Protein 7TBW (pdb70)

Sequence (1928 aa):
CWPQLRLLLWKNLTFRRRQTCQLLLEVAWPLFIFLILISVRLSYPPYEQHECHFPNKAMPSAGTLPWVQGIICNANNPCFRYPTPGEAPGVVGNFNKSIVARLFSDARRLLLYSQKDTSMKDMRKVLRTLQQIKKSSSKSEEMIQLGDQEVSELCGLPREKLAAAERVLRSNMDILKPILRTLNSTSPFPSKELAEATKTLLHSLGTLAQELFSMRSWSDMRQEVMFLTSSTQIYQAVSRIVCGHTPYCNDLMKNLESSPLSRIIWKALKPLLVGKILYTPDTPATRQVMAEVNKTFQELAVFHDLEGMWEELSPKIWTFMENSQEMDLVRMLLDSRDNDHFWEQQLDGLDWTAQDIVAFLAKHPVYTWREAFNETNQAIRTISRFMECVNLNKLEPIATEVWLINKSMELLDERKFWAGIVFTGITPGSIELPHHVKYKIRMDIDNVERTNKIKDGYWDPGPRADPFEDMRYVWGGFAYLQDVVEQAIIRVLTGTEKKTGVYMQQMPYPCYVDDIFLRVMSRSMPLFMTLAWIYSVAVIIKGIVYEKEARLKETMRIMGLDNSILWFSWFISSLIPLLVSAGLLVVILKLGNLLPYSDPSVVFVFLSVFAVVTILQCFLISTLFSRANLAAACGGIIYFTLYLPYVLCVAWRDYVGFTLKIFASLLSPVAFGFGCEYFALFEEQGIGVQWDNLFESPVEEDGFNLTTSVSMMLFDTFLYGVMTWYIEAVFPGQYGIPRPWYFPCEPTHLKLGVSIQNLVKVYRDGMKVAVDGLALNFYEGQITSFLGHNGAGKTTTMSILTGLFPPTSGTAYILGKDIRSEMSTIRQNLGVCPQHNVLFDMLTVEEHIWFYARLKGLSEKHVKAEMEQMALDVGLPSSKLKSKTSQLSGGMQRKLSVALAFVGGSKVVILDQPTAGVDPYSRRGIWELLLKYRQGRTIILSTHHMDEADVLGDRIAIISHGKLCCVGSSLFLKNQLGTGYYLTLVKSAISNLIRKHVSEARLVEDIGHELTYVLPAFVELFHEIDDRISSYGISETTLEEIFLKVAEESGKGSYQVKGWKLTQQQFVALLWKRLLIARRSRKGFFAQIVLPAVFVCIALVFSLIVPPFGKYPSLELQPWMYNEQYTFVSNDAPEDTGTLELLNALTKDPGFGTRCMEGNPIPDTPCQAGEEEWTTAPVPQTIMDLFQNGNWTMQNPSPACQCSKMLPVCPPGAGGLPPPQRKQNTADILQDLTGRNISDYLVKTYVQIIAKSLKNKIWVNEFRYGGFSLGVSNPSQEVNDAIKQMKKHLKLAKDSSADRFLNSLGRFMTGLDTKNNVKVWFNNKGWHAISSFLNVINNAILRANLQKGENPSHYGITAFNHPLNLTKQQLSEVALMTTSVDVLVSICVIFAMSFVPASFVVFLIQERVSKAKHLQFISGVKPVIYWLSNFVWDMCNYVVPATLVIIIFICFQQKSYVSSTNLPVLALLLLLYGWSITPLMYPASFVFKIPSTAYVVLTSVNLFIGINGSVATFVLELFTDNKLNNINDILKSVFLIFPHFCLGRGLIDMVKNQAMADALERVSPLSWDLVGRNLFAMAVEGVVFFLITVLIQYRFFIDEDEDVRRERQRILDGGGQNDILEIKELTKIYRRKRKPAVDRICVGIPPGECFGLLGVNGAGKSSTFKMLTGDTTVTRGDAFLNKNSILSNIHEVHQNMGYCPQFDAITELLTGREHVEFFALLRGVPEKEVGKVGEWAIRKLGLVKYGEKYAGNYSGGNKRKLSTAMALIGGPPVVFLDQPTTGMDPKARRFLWNCALSVVKEGRSVVLTSHSMEECEALCTRMAIMVNGRFRCLGSVQHLKNRFGDGYTIVVRIDLKPVQDFFGLAFPGSVLKEKHRNMLQYQLPSSLSSLARIFSILSQSKKRLHIEDYSVSQTTLDQVFVNFAKDQ

Secondary structure (DSSP, 8-state):
-HHHHHHHHHHHHHHHHH-HHHHHHHHHHHHHHHHHHHHHHHTSPPEE------PEEEPGGG-HHHHHHHHHHTSS----SS--GGGSSS-----SSSHHHHHHHHHHHHHHHHHT--HHHHHHHHHHHHHHHT-----HHHHHHHHHHT-SSSSHHHHHHHHHHHS-THHHHTTHHHHTTTTTTSTTTT-SHHHHHHHHHHHHHHHHHHHHHH--SHHHHHHHHHHH---THHHHHHHHHHS---HHHHHHHHHHHT-SS-HHHHHHHHHHHT---B-SS--HHHHHHHHHHHHHHHTTGGGTTHHHHHTTHHHHHHHHTTS-HHHHHHHHHHSSSSHHHHHHHHHTT-SS-HHHHHHHH-------HHHHHHHHHHHHHHHHHHTSS------B--SSHHHHHHHHHHHHHTT----EEE---SSSSS----SEEEEEEE--TTTS--SS-SS-SS--S-----TTTT-HHHHSSHHHHHHHHHHHHHHHHT--S---EEEEEEPP--S-EE-HHHHHHHHHHHHHTTHHHHHHHHHHHHHHHHHHHTTHHHHHHHHT--HHHHHHHHHHHHHHHHHHHHHHHHHHHHHTTSSSSS-HHHHHHHHHHHHHHHHHHHHHHHTT-S-HHHHHHHHHHHHHHTTHHHHHHHHH-SS--HHHHHHHTTSSSHHHHHHHHHHHHHHHTT---SSSSTT---SS-SS--HHHHHHHHHHHHHHHHHHHHHHHHH---SS-----TT-----SSS---EEEEEEEB--TTT----B-----EE-TT--EEEEE-TTSSSHHHHHHHTTSS--SEEEEEETTEETTT-HHHHHTTEEEE-SS----SSSBHHHHHHHHHHTTT--HHHHHHHHHHHHHHHT--SSSTTSBGGGS-HHHHHHHHHHHTTSS--SEEEEESS-SS--HHHHHHHHHHHHHT-SSS-EEEE-S-HHHHHHT-SSEEEEETTEEEEEE-HHHHHHHS---EEEE----HHHHHHHHHSS--EEEE-SSS--EEEE--HHHHHHHHHH------EEE--HHHHHHHHHHT----S----THHHHHHHHHHHHHHHHHHHHS-HHHHIIIIIHHHHHHHHHHHHTT-PPP-S----EE--STTSSS-EEEEEE-S--SSSSHHHHHHHSSTT-SSSSSSSS--STT-PPP------EEPPP-S-SHHHHTT----SSS-S--------S----S-SS-SPPEEEE-SSS-EEEE-TT--HHHHHHHHHHHHHHHHHHTT--------EEEEEEE---HHHHHHHHHHHHHTTT----TTTHHHHHHHHHHHHTT--SEEEEEEE-TTSTTHHHHHHHHHHHHHHHHH--S-S-SSS-EEEEEE----SS-S-SHHHHHHHHHHHHHHHHHHHHHHHHTGGGHHHHHHHHHSSSHHHHHHHTT--HHHHHHHHHHHHHHHHHHHHHHHHHHHHHTT-TTTSSTTTHHHHHHHHHHHHHHHHHHHSTTTTT-S-HHHHHHHHHHHHHHHHHHHHHHHHHHHSS--STHHHHHHHHHHHHTTSHHHHHHHHHHHHHHHHHHHHHHH---TTSIIIIIHHHHHHHHHHHHHHHHHHHHHTTTT----HHHHHHHHHHHHS--SS-SEEEEEEEB--TTT-S-SB----EEE-TTSEEEEEE-TTSSHHHHHHHHHTSS---EEEEEESS--TTT-HHHHHTT-EEE-SS----TTSBHHHHHHHHHHHHT--GGGHHHHHHHHHHTT--SSSTTSBGGG--HHHHHHHHHHHHTSS--SEEEEES--SS--HHHHHHHHHHHHHHHHTT-EEEEE-S-HHHHHHT-SEEEEEETTEES--EEHHHHHHHS--S-EEEEE---HHHHHHHHHH-S---EES--SSEEEEE-TTS-S-HHHHHHHHHHTTTTS---EEEEESS-HHHHHHHHHHH-

Structure (mmCIF, N/CA/C/O backbone):
data_7TBW
#
_entry.id   7TBW
#
_cell.length_a   1.00
_cell.length_b   1.00
_cell.length_c   1.00
_cell.angle_alpha   90.00
_cell.angle_beta   90.00
_cell.angle_gamma   90.00
#
_symmetry.space_group_name_H-M   'P 1'
#
loop_
_entity.id
_entity.type
_entity.pdbx_description
1 polymer 'ATP-binding cassette, sub-family A (ABC1), member 1'
2 branched 2-acetamido-2-deoxy-beta-D-glucopyranose-(1-4)-2-acetamido-2-deoxy-beta-D-glucopyranose
3 branched beta-D-mannopyranose-(1-3)-[beta-D-mannopyranose-(1-6)]beta-D-mannopyranose-(1-4)-2-acetamido-2-deoxy-beta-D-glucopyranose-(1-4)-2-acetamido-2-deoxy-beta-D-glucopyranose
4 non-polymer CHOLESTEROL
5 non-polymer "ADENOSINE-5'-TRIPHOSPHATE"
6 non-polymer 'MAGNESIUM ION'
7 non-polymer 2-acetamido-2-deoxy-beta-D-glucopyranose
#
loop_
_atom_site.group_PDB
_atom_site.id
_atom_site.type_symbol
_atom_site.label_atom_id
_atom_site.label_alt_id
_atom_site.label_comp_id
_atom_site.label_asym_id
_atom_site.label_entity_id
_atom_site.label_seq_id
_atom_site.pdbx_PDB_ins_code
_atom_site.Cartn_x
_atom_site.Cartn_y
_atom_site.Cartn_z
_atom_site.occupancy
_atom_site.B_iso_or_equiv
_atom_site.auth_seq_id
_atom_site.auth_comp_id
_atom_site.auth_asym_id
_atom_site.auth_atom_id
_atom_site.pdbx_PDB_model_num
ATOM 1 N N . CYS A 1 3 ? 107.746 140.728 173.382 1.00 63.65 3 CYS A N 1
ATOM 2 C CA . CYS A 1 3 ? 108.829 140.427 172.453 1.00 63.65 3 CYS A CA 1
ATOM 3 C C . CYS A 1 3 ? 109.476 141.707 171.935 1.00 63.65 3 CYS A C 1
ATOM 4 O O . CYS A 1 3 ? 110.612 141.695 171.461 1.00 63.65 3 CYS A O 1
ATOM 7 N N . TRP A 1 4 ? 108.741 142.811 172.031 1.00 65.15 4 TRP A N 1
ATOM 8 C CA . TRP A 1 4 ? 109.209 144.117 171.580 1.00 65.15 4 TRP A CA 1
ATOM 9 C C . TRP A 1 4 ? 110.393 144.641 172.394 1.00 65.15 4 TRP A C 1
ATOM 10 O O . TRP A 1 4 ? 111.347 145.159 171.799 1.00 65.15 4 TRP A O 1
ATOM 21 N N . PRO A 1 5 ? 110.385 144.555 173.735 1.00 60.21 5 PRO A N 1
ATOM 22 C CA . PRO A 1 5 ? 111.541 145.083 174.484 1.00 60.21 5 PRO A CA 1
ATOM 23 C C . PRO A 1 5 ? 112.849 144.382 174.162 1.00 60.21 5 PRO A C 1
ATOM 24 O O . PRO A 1 5 ? 113.872 145.053 173.981 1.00 60.21 5 PRO A O 1
ATOM 28 N N . GLN A 1 6 ? 112.849 143.049 174.076 1.00 52.63 6 GLN A N 1
ATOM 29 C CA . GLN A 1 6 ? 114.086 142.334 173.773 1.00 52.63 6 GLN A CA 1
ATOM 30 C C . GLN A 1 6 ? 114.567 142.634 172.358 1.00 52.63 6 GLN A C 1
ATOM 31 O O . GLN A 1 6 ? 115.773 142.788 172.124 1.00 52.63 6 GLN A O 1
ATOM 37 N N . LEU A 1 7 ? 113.639 142.728 171.402 1.00 52.08 7 LEU A N 1
ATOM 38 C CA . LEU A 1 7 ? 114.020 143.068 170.035 1.00 52.08 7 LEU A CA 1
ATOM 39 C C . LEU A 1 7 ? 114.605 144.471 169.952 1.00 52.08 7 LEU A C 1
ATOM 40 O O . LEU A 1 7 ? 115.614 144.681 169.268 1.00 52.08 7 LEU A O 1
ATOM 45 N N . ARG A 1 8 ? 113.999 145.437 170.646 1.00 56.76 8 ARG A N 1
ATOM 46 C CA . ARG A 1 8 ? 114.537 146.793 170.646 1.00 56.76 8 ARG A CA 1
ATOM 47 C C . ARG A 1 8 ? 115.889 146.849 171.345 1.00 56.76 8 ARG A C 1
ATOM 48 O O . ARG A 1 8 ? 116.774 147.608 170.937 1.00 56.76 8 ARG A O 1
ATOM 56 N N . LEU A 1 9 ? 116.075 146.039 172.391 1.00 51.06 9 LEU A N 1
ATOM 57 C CA . LEU A 1 9 ? 117.366 145.986 173.067 1.00 51.06 9 LEU A CA 1
ATOM 58 C C . LEU A 1 9 ? 118.445 145.427 172.148 1.00 51.06 9 LEU A C 1
ATOM 59 O O . LEU A 1 9 ? 119.567 145.948 172.100 1.00 51.06 9 LEU A O 1
ATOM 64 N N . LEU A 1 10 ? 118.123 144.366 171.405 1.00 48.02 10 LEU A N 1
ATOM 65 C CA . LEU A 1 10 ? 119.090 143.806 170.466 1.00 48.02 10 LEU A CA 1
ATOM 66 C C . LEU A 1 10 ? 119.388 144.781 169.331 1.00 48.02 10 LEU A C 1
ATOM 67 O O . LEU A 1 10 ? 120.533 144.881 168.874 1.00 48.02 10 LEU A O 1
ATOM 72 N N . LEU A 1 11 ? 118.372 145.515 168.869 1.00 48.51 11 LEU A N 1
ATOM 73 C CA . LEU A 1 11 ? 118.605 146.525 167.841 1.00 48.51 11 LEU A CA 1
ATOM 74 C C . LEU A 1 11 ? 119.488 147.651 168.365 1.00 48.51 11 LEU A C 1
ATOM 75 O O . LEU A 1 11 ? 120.346 148.162 167.638 1.00 48.51 11 LEU A O 1
ATOM 80 N N . TRP A 1 12 ? 119.299 148.044 169.627 1.00 49.89 12 TRP A N 1
ATOM 81 C CA . TRP A 1 12 ? 120.170 149.048 170.229 1.00 49.89 12 TRP A CA 1
ATOM 82 C C . TRP A 1 12 ? 121.600 148.536 170.342 1.00 49.89 12 TRP A C 1
ATOM 83 O O . TRP A 1 12 ? 122.556 149.286 170.114 1.00 49.89 12 TRP A O 1
ATOM 94 N N . LYS A 1 13 ? 121.764 147.261 170.702 1.00 49.22 13 LYS A N 1
ATOM 95 C CA . LYS A 1 13 ? 123.102 146.683 170.773 1.00 49.22 13 LYS A CA 1
ATOM 96 C C . LYS A 1 13 ? 123.773 146.679 169.405 1.00 49.22 13 LYS A C 1
ATOM 97 O O . LYS A 1 13 ? 124.958 147.012 169.284 1.00 49.22 13 LYS A O 1
ATOM 103 N N . ASN A 1 14 ? 123.027 146.311 168.360 1.00 48.62 14 ASN A N 1
ATOM 104 C CA . ASN A 1 14 ? 123.588 146.325 167.011 1.00 48.62 14 ASN A CA 1
ATOM 105 C C . ASN A 1 14 ? 123.926 147.744 166.565 1.00 48.62 14 ASN A C 1
ATOM 106 O O . ASN A 1 14 ? 124.951 147.968 165.908 1.00 48.62 14 ASN A O 1
ATOM 111 N N . LEU A 1 15 ? 123.081 148.716 166.918 1.00 49.01 15 LEU A N 1
ATOM 112 C CA . LEU A 1 15 ? 123.362 150.105 166.570 1.00 49.01 15 LEU A CA 1
ATOM 113 C C . LEU A 1 15 ? 124.619 150.603 167.271 1.00 49.01 15 LEU A C 1
ATOM 114 O O . LEU A 1 15 ? 125.436 151.308 166.670 1.00 49.01 15 LEU A O 1
ATOM 119 N N . THR A 1 16 ? 124.795 150.239 168.543 1.00 49.34 16 THR A N 1
ATOM 120 C CA . THR A 1 16 ? 126.011 150.619 169.256 1.00 49.34 16 THR A CA 1
ATOM 121 C C . THR A 1 16 ? 127.237 149.948 168.648 1.00 49.34 16 THR A C 1
ATOM 122 O O . THR A 1 16 ? 128.297 150.574 168.523 1.00 49.34 16 THR A O 1
ATOM 126 N N . PHE A 1 17 ? 127.110 148.675 168.263 1.00 51.61 17 PHE A N 1
ATOM 127 C CA . PHE A 1 17 ? 128.216 147.981 167.611 1.00 51.61 17 PHE A CA 1
ATOM 128 C C . PHE A 1 17 ? 128.603 148.664 166.305 1.00 51.61 17 PHE A C 1
ATOM 129 O O . PHE A 1 17 ? 129.792 148.796 165.993 1.00 51.61 17 PHE A O 1
ATOM 137 N N . ARG A 1 18 ? 127.611 149.105 165.529 1.00 51.11 18 ARG A N 1
ATOM 138 C CA . ARG A 1 18 ? 127.909 149.787 164.274 1.00 51.11 18 ARG A CA 1
ATOM 139 C C . ARG A 1 18 ? 128.451 151.192 164.511 1.00 51.11 18 ARG A C 1
ATOM 140 O O . ARG A 1 18 ? 129.218 151.705 163.688 1.00 51.11 18 ARG A O 1
ATOM 148 N N . ARG A 1 19 ? 128.064 151.830 165.618 1.00 53.63 19 ARG A N 1
ATOM 149 C CA . ARG A 1 19 ? 128.611 153.143 165.942 1.00 53.63 19 ARG A CA 1
ATOM 150 C C . ARG A 1 19 ? 130.071 153.042 166.365 1.00 53.63 19 ARG A C 1
ATOM 151 O O . ARG A 1 19 ? 130.887 153.900 166.008 1.00 53.63 19 ARG A O 1
ATOM 159 N N . ARG A 1 20 ? 130.419 152.003 167.127 1.00 55.79 20 ARG A N 1
ATOM 160 C CA . ARG A 1 20 ? 131.804 151.822 167.547 1.00 55.79 20 ARG A CA 1
ATOM 161 C C . ARG A 1 20 ? 132.719 151.462 166.385 1.00 55.79 20 ARG A C 1
ATOM 162 O O . ARG A 1 20 ? 133.930 151.691 166.473 1.00 55.79 20 ARG A O 1
ATOM 170 N N . GLN A 1 21 ? 132.173 150.908 165.302 1.00 57.23 21 GLN A N 1
ATOM 171 C CA . GLN A 1 21 ? 132.939 150.561 164.105 1.00 57.23 21 GLN A CA 1
ATOM 172 C C . GLN A 1 21 ? 132.221 151.179 162.908 1.00 57.23 21 GLN A C 1
ATOM 173 O O . GLN A 1 21 ? 131.398 150.527 162.261 1.00 57.23 21 GLN A O 1
ATOM 179 N N . THR A 1 22 ? 132.541 152.441 162.615 1.00 54.41 22 THR A N 1
ATOM 180 C CA . THR A 1 22 ? 131.901 153.130 161.500 1.00 54.41 22 THR A CA 1
ATOM 181 C C . THR A 1 22 ? 132.590 152.836 160.174 1.00 54.41 22 THR A C 1
ATOM 182 O O . THR A 1 22 ? 131.938 152.865 159.124 1.00 54.41 22 THR A O 1
ATOM 186 N N . CYS A 1 23 ? 133.895 152.553 160.200 1.00 56.41 23 CYS A N 1
ATOM 187 C CA . CYS A 1 23 ? 134.610 152.249 158.964 1.00 56.41 23 CYS A CA 1
ATOM 188 C C . CYS A 1 23 ? 134.100 150.960 158.333 1.00 56.41 23 CYS A C 1
ATOM 189 O O . CYS A 1 23 ? 133.938 150.883 157.110 1.00 56.41 23 CYS A O 1
ATOM 192 N N . GLN A 1 24 ? 133.833 149.939 159.152 1.00 56.52 24 GLN A N 1
ATOM 193 C CA . GLN A 1 24 ? 133.316 148.682 158.621 1.00 56.52 24 GLN A CA 1
ATOM 194 C C . GLN A 1 24 ? 131.934 148.871 158.010 1.00 56.52 24 GLN A C 1
ATOM 195 O O . GLN A 1 24 ? 131.636 148.313 156.948 1.00 56.52 24 GLN A O 1
ATOM 201 N N . LEU A 1 25 ? 131.078 149.662 158.662 1.00 53.81 25 LEU A N 1
ATOM 202 C CA . LEU A 1 25 ? 129.753 149.930 158.111 1.00 53.81 25 LEU A CA 1
ATOM 203 C C . LEU A 1 25 ? 129.845 150.709 156.805 1.00 53.81 25 LEU A C 1
ATOM 204 O O . LEU A 1 25 ? 129.132 150.403 155.841 1.00 53.81 25 LEU A O 1
ATOM 209 N N . LEU A 1 26 ? 130.719 151.718 156.752 1.00 55.45 26 LEU A N 1
ATOM 210 C CA . LEU A 1 26 ? 130.889 152.481 155.521 1.00 55.45 26 LEU A CA 1
ATOM 211 C C . LEU A 1 26 ? 131.405 151.598 154.393 1.00 55.45 26 LEU A C 1
ATOM 212 O O . LEU A 1 26 ? 130.965 151.724 153.245 1.00 55.45 26 LEU A O 1
ATOM 217 N N . LEU A 1 27 ? 132.331 150.687 154.702 1.00 53.89 27 LEU A N 1
ATOM 218 C CA . LEU A 1 27 ? 132.837 149.776 153.681 1.00 53.89 27 LEU A CA 1
ATOM 219 C C . LEU A 1 27 ? 131.751 148.816 153.210 1.00 53.89 27 LEU A C 1
ATOM 220 O O . LEU A 1 27 ? 131.632 148.546 152.010 1.00 53.89 27 LEU A O 1
ATOM 225 N N . GLU A 1 28 ? 130.946 148.295 154.140 1.00 53.04 28 GLU A N 1
ATOM 226 C CA . GLU A 1 28 ? 129.866 147.392 153.759 1.00 53.04 28 GLU A CA 1
ATOM 227 C C . GLU A 1 28 ? 128.816 148.100 152.915 1.00 53.04 28 GLU A C 1
ATOM 228 O O . GLU A 1 28 ? 128.195 147.479 152.045 1.00 53.04 28 GLU A O 1
ATOM 234 N N . VAL A 1 29 ? 128.607 149.395 153.150 1.00 49.94 29 VAL A N 1
ATOM 235 C CA . VAL A 1 29 ? 127.638 150.141 152.354 1.00 49.94 29 VAL A CA 1
ATOM 236 C C . VAL A 1 29 ? 128.210 150.488 150.983 1.00 49.94 29 VAL A C 1
ATOM 237 O O . VAL A 1 29 ? 127.505 150.418 149.970 1.00 49.94 29 VAL A O 1
ATOM 241 N N . ALA A 1 30 ? 129.491 150.845 150.920 1.00 54.14 30 ALA A N 1
ATOM 242 C CA . ALA A 1 30 ? 130.098 151.337 149.690 1.00 54.14 30 ALA A CA 1
ATOM 243 C C . ALA A 1 30 ? 130.763 150.248 148.856 1.00 54.14 30 ALA A C 1
ATOM 244 O O . ALA A 1 30 ? 131.334 150.564 147.807 1.00 54.14 30 ALA A O 1
ATOM 246 N N . TRP A 1 31 ? 130.723 148.988 149.294 1.00 53.83 31 TRP A N 1
ATOM 247 C CA . TRP A 1 31 ? 131.273 147.913 148.470 1.00 53.83 31 TRP A CA 1
ATOM 248 C C . TRP A 1 31 ? 130.630 147.839 147.090 1.00 53.83 31 TRP A C 1
ATOM 249 O O . TRP A 1 31 ? 131.370 147.731 146.097 1.00 53.83 31 TRP A O 1
ATOM 260 N N . PRO A 1 32 ? 129.300 147.886 146.937 1.00 57.42 32 PRO A N 1
ATOM 261 C CA . PRO A 1 32 ? 128.748 148.002 145.578 1.00 57.42 32 PRO A CA 1
ATOM 262 C C . PRO A 1 32 ? 128.976 149.373 144.973 1.00 57.42 32 PRO A C 1
ATOM 263 O O . PRO A 1 32 ? 129.041 149.497 143.741 1.00 57.42 32 PRO A O 1
ATOM 267 N N . LEU A 1 33 ? 129.097 150.406 145.811 1.00 62.46 33 LEU A N 1
ATOM 268 C CA . LEU A 1 33 ? 129.274 151.761 145.306 1.00 62.46 33 LEU A CA 1
ATOM 269 C C . LEU A 1 33 ? 130.568 151.905 144.521 1.00 62.46 33 LEU A C 1
ATOM 270 O O . LEU A 1 33 ? 130.619 152.676 143.562 1.00 62.46 33 LEU A O 1
ATOM 275 N N . PHE A 1 34 ? 131.613 151.164 144.892 1.00 64.29 34 PHE A N 1
ATOM 276 C CA . PHE A 1 34 ? 132.875 151.243 144.163 1.00 64.29 34 PHE A CA 1
ATOM 277 C C . PHE A 1 34 ? 132.691 150.836 142.704 1.00 64.29 34 PHE A C 1
ATOM 278 O O . PHE A 1 34 ? 132.980 151.612 141.781 1.00 64.29 34 PHE A O 1
ATOM 286 N N . ILE A 1 35 ? 132.202 149.614 142.479 1.00 68.11 35 ILE A N 1
ATOM 287 C CA . ILE A 1 35 ? 132.025 149.130 141.115 1.00 68.11 35 ILE A CA 1
ATOM 288 C C . ILE A 1 35 ? 130.966 149.945 140.383 1.00 68.11 35 ILE A C 1
ATOM 289 O O . ILE A 1 35 ? 131.073 150.157 139.170 1.00 68.11 35 ILE A O 1
ATOM 294 N N . PHE A 1 36 ? 129.954 150.456 141.092 1.00 68.09 36 PHE A N 1
ATOM 295 C CA . PHE A 1 36 ? 128.922 151.223 140.400 1.00 68.09 36 PHE A CA 1
ATOM 296 C C . PHE A 1 36 ? 129.433 152.598 139.976 1.00 68.09 36 PHE A C 1
ATOM 297 O O . PHE A 1 36 ? 129.080 153.088 138.897 1.00 68.09 36 PHE A O 1
ATOM 305 N N . LEU A 1 37 ? 130.276 153.230 140.797 1.00 67.17 37 LEU A N 1
ATOM 306 C CA . LEU A 1 37 ? 130.909 154.475 140.378 1.00 67.17 37 LEU A CA 1
ATOM 307 C C . LEU A 1 37 ? 131.878 154.239 139.229 1.00 67.17 37 LEU A C 1
ATOM 308 O O . LEU A 1 37 ? 131.961 155.057 138.308 1.00 67.17 37 LEU A O 1
ATOM 313 N N . ILE A 1 38 ? 132.612 153.124 139.256 1.00 69.51 38 ILE A N 1
ATOM 314 C CA . ILE A 1 38 ? 133.476 152.794 138.123 1.00 69.51 38 ILE A CA 1
ATOM 315 C C . ILE A 1 38 ? 132.645 152.624 136.854 1.00 69.51 38 ILE A C 1
ATOM 316 O O . ILE A 1 38 ? 133.029 153.086 135.770 1.00 69.51 38 ILE A O 1
ATOM 321 N N . LEU A 1 39 ? 131.481 151.982 136.978 1.00 69.21 39 LEU A N 1
ATOM 322 C CA . LEU A 1 39 ? 130.621 151.750 135.823 1.00 69.21 39 LEU A CA 1
ATOM 323 C C . LEU A 1 39 ? 130.062 153.059 135.277 1.00 69.21 39 LEU A C 1
ATOM 324 O O . LEU A 1 39 ? 130.066 153.287 134.062 1.00 69.21 39 LEU A O 1
ATOM 329 N N . ILE A 1 40 ? 129.583 153.942 136.157 1.00 67.31 40 ILE A N 1
ATOM 330 C CA . ILE A 1 40 ? 129.048 155.210 135.668 1.00 67.31 40 ILE A CA 1
ATOM 331 C C . ILE A 1 40 ? 130.167 156.096 135.130 1.00 67.31 40 ILE A C 1
ATOM 332 O O . ILE A 1 40 ? 129.938 156.917 134.233 1.00 67.31 40 ILE A O 1
ATOM 337 N N . SER A 1 41 ? 131.393 155.933 135.634 1.00 71.65 41 SER A N 1
ATOM 338 C CA . SER A 1 41 ? 132.511 156.716 135.121 1.00 71.65 41 SER A CA 1
ATOM 339 C C . SER A 1 41 ? 132.901 156.267 133.720 1.00 71.65 41 SER A C 1
ATOM 340 O O . SER A 1 41 ? 133.145 157.102 132.842 1.00 71.65 41 SER A O 1
ATOM 343 N N . VAL A 1 42 ? 132.967 154.953 133.488 1.00 74.00 42 VAL A N 1
ATOM 344 C CA . VAL A 1 42 ? 133.258 154.477 132.140 1.00 74.00 42 VAL A CA 1
ATOM 345 C C . VAL A 1 42 ? 132.064 154.707 131.217 1.00 74.00 42 VAL A C 1
ATOM 346 O O . VAL A 1 42 ? 132.231 154.773 129.993 1.00 74.00 42 VAL A O 1
ATOM 350 N N . ARG A 1 43 ? 130.861 154.865 131.776 1.00 74.30 43 ARG A N 1
ATOM 351 C CA . ARG A 1 43 ? 129.702 155.213 130.960 1.00 74.30 43 ARG A CA 1
ATOM 352 C C . ARG A 1 43 ? 129.740 156.678 130.542 1.00 74.30 43 ARG A C 1
ATOM 353 O O . ARG A 1 43 ? 129.313 157.024 129.433 1.00 74.30 43 ARG A O 1
ATOM 361 N N . LEU A 1 44 ? 130.250 157.555 131.413 1.00 76.76 44 LEU A N 1
ATOM 362 C CA . LEU A 1 44 ? 130.347 158.970 131.067 1.00 76.76 44 LEU A CA 1
ATOM 363 C C . LEU A 1 44 ? 131.270 159.197 129.876 1.00 76.76 44 LEU A C 1
ATOM 364 O O . LEU A 1 44 ? 131.122 160.192 129.158 1.00 76.76 44 LEU A O 1
ATOM 369 N N . SER A 1 45 ? 132.223 158.294 129.651 1.00 80.06 45 SER A N 1
ATOM 370 C CA . SER A 1 45 ? 133.108 158.384 128.497 1.00 80.06 45 SER A CA 1
ATOM 371 C C . SER A 1 45 ? 132.494 157.798 127.233 1.00 80.06 45 SER A C 1
ATOM 372 O O . SER A 1 45 ? 133.129 157.851 126.174 1.00 80.06 45 SER A O 1
ATOM 375 N N . TYR A 1 46 ? 131.285 157.245 127.313 1.00 83.68 46 TYR A N 1
ATOM 376 C CA . TYR A 1 46 ? 130.598 156.669 126.157 1.00 83.68 46 TYR A CA 1
ATOM 377 C C . TYR A 1 46 ? 129.128 157.051 126.215 1.00 83.68 46 TYR A C 1
ATOM 378 O O . TYR A 1 46 ? 128.277 156.263 126.648 1.00 83.68 46 TYR A O 1
ATOM 387 N N . PRO A 1 47 ? 128.789 158.263 125.786 1.00 81.18 47 PRO A N 1
ATOM 388 C CA . PRO A 1 47 ? 127.385 158.684 125.778 1.00 81.18 47 PRO A CA 1
ATOM 389 C C . PRO A 1 47 ? 126.622 157.997 124.662 1.00 81.18 47 PRO A C 1
ATOM 390 O O . PRO A 1 47 ? 127.230 157.483 123.710 1.00 81.18 47 PRO A O 1
ATOM 394 N N . PRO A 1 48 ? 125.292 157.952 124.745 1.00 75.06 48 PRO A N 1
ATOM 395 C CA . PRO A 1 48 ? 124.502 157.340 123.665 1.00 75.06 48 PRO A CA 1
ATOM 396 C C . PRO A 1 48 ? 124.702 158.080 122.351 1.00 75.06 48 PRO A C 1
ATOM 397 O O . PRO A 1 48 ? 124.359 159.257 122.220 1.00 75.06 48 PRO A O 1
ATOM 401 N N . TYR A 1 49 ? 125.267 157.376 121.373 1.00 74.97 49 TYR A N 1
ATOM 402 C CA . TYR A 1 49 ? 125.563 157.976 120.079 1.00 74.97 49 TYR A CA 1
ATOM 403 C C . TYR A 1 49 ? 124.272 158.221 119.307 1.00 74.97 49 TYR A C 1
ATOM 404 O O . TYR A 1 49 ? 123.507 157.286 119.046 1.00 74.97 49 TYR A O 1
ATOM 413 N N . GLU A 1 50 ? 124.029 159.479 118.944 1.00 75.56 50 GLU A N 1
ATOM 414 C CA . GLU A 1 50 ? 122.852 159.862 118.166 1.00 75.56 50 GLU A CA 1
ATOM 415 C C . GLU A 1 50 ? 123.175 159.649 116.692 1.00 75.56 50 GLU A C 1
ATOM 416 O O . GLU A 1 50 ? 123.828 160.482 116.059 1.00 75.56 50 GLU A O 1
ATOM 422 N N . GLN A 1 51 ? 122.725 158.523 116.144 1.00 70.34 51 GLN A N 1
ATOM 423 C CA . GLN A 1 51 ? 122.947 158.230 114.736 1.00 70.34 51 GLN A CA 1
ATOM 424 C C . GLN A 1 51 ? 121.834 158.847 113.900 1.00 70.34 51 GLN A C 1
ATOM 425 O O . GLN A 1 51 ? 120.651 158.719 114.231 1.00 70.34 51 GLN A O 1
ATOM 431 N N . HIS A 1 52 ? 122.216 159.517 112.818 1.00 71.58 52 HIS A N 1
ATOM 432 C CA . HIS A 1 52 ? 121.26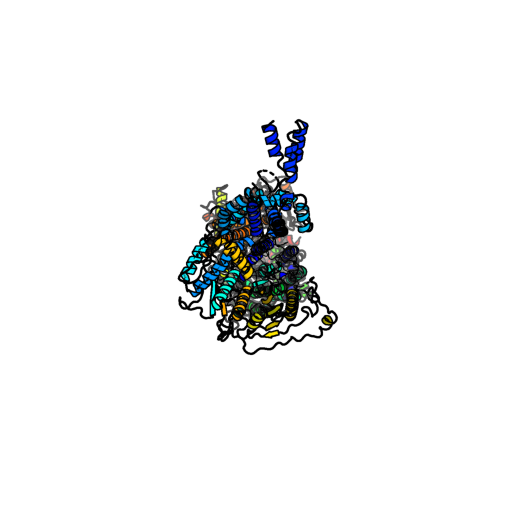1 160.205 111.967 1.00 71.58 52 HIS A CA 1
ATOM 433 C C . HIS A 1 52 ? 120.446 159.210 111.146 1.00 71.58 52 HIS A C 1
ATOM 434 O O . HIS A 1 52 ? 120.828 158.051 110.960 1.00 71.58 52 HIS A O 1
ATOM 441 N N . GLU A 1 53 ? 119.305 159.683 110.652 1.00 70.31 53 GLU A N 1
ATOM 442 C CA . GLU A 1 53 ? 118.452 158.893 109.768 1.00 70.31 53 GLU A CA 1
ATOM 443 C C . GLU A 1 53 ? 119.107 158.856 108.394 1.00 70.31 53 GLU A C 1
ATOM 444 O O . GLU A 1 53 ? 119.058 159.831 107.640 1.00 70.31 53 GLU A O 1
ATOM 450 N N . CYS A 1 54 ? 119.727 157.727 108.063 1.00 64.68 54 CYS A N 1
ATOM 451 C CA . CYS A 1 54 ? 120.459 157.576 106.816 1.00 64.68 54 CYS A CA 1
ATOM 452 C C . CYS A 1 54 ? 119.903 156.405 106.018 1.00 64.68 54 CYS A C 1
ATOM 453 O O . CYS A 1 54 ? 119.359 155.449 106.578 1.00 64.68 54 CYS A O 1
ATOM 456 N N . HIS A 1 55 ? 120.048 156.492 104.700 1.00 55.60 55 HIS A N 1
ATOM 457 C CA . HIS A 1 55 ? 119.570 155.478 103.774 1.00 55.60 55 HIS A CA 1
ATOM 458 C C . HIS A 1 55 ? 120.748 154.702 103.198 1.00 55.60 55 HIS A C 1
ATOM 459 O O . HIS A 1 55 ? 121.915 155.054 103.391 1.00 55.60 55 HIS A O 1
ATOM 466 N N . PHE A 1 56 ? 120.426 153.629 102.480 1.00 43.11 56 PHE A N 1
ATOM 467 C CA . PHE A 1 56 ? 121.438 152.756 101.913 1.00 43.11 56 PHE A CA 1
ATOM 468 C C . PHE A 1 56 ? 121.290 152.674 100.398 1.00 43.11 56 PHE A C 1
ATOM 469 O O . PHE A 1 56 ? 120.172 152.725 99.875 1.00 43.11 56 PHE A O 1
ATOM 477 N N . PRO A 1 57 ? 122.397 152.558 99.669 1.00 42.03 57 PRO A N 1
ATOM 478 C CA . PRO A 1 57 ? 122.313 152.415 98.211 1.00 42.03 57 PRO A CA 1
ATOM 479 C C . PRO A 1 57 ? 121.701 151.078 97.821 1.00 42.03 57 PRO A C 1
ATOM 480 O O . PRO A 1 57 ? 121.488 150.186 98.644 1.00 42.03 57 PRO A O 1
ATOM 484 N N . ASN A 1 58 ? 121.420 150.947 96.528 1.00 46.13 58 ASN A N 1
ATOM 485 C CA . ASN A 1 58 ? 120.778 149.760 95.979 1.00 46.13 58 ASN A CA 1
ATOM 486 C C . ASN A 1 58 ? 121.825 148.876 95.310 1.00 46.13 58 ASN A C 1
ATOM 487 O O . ASN A 1 58 ? 122.560 149.333 94.429 1.00 46.13 58 ASN A O 1
ATOM 492 N N . LYS A 1 59 ? 121.889 147.617 95.734 1.00 45.74 59 LYS A N 1
ATOM 493 C CA . LYS A 1 59 ? 122.778 146.643 95.117 1.00 45.74 59 LYS A CA 1
ATOM 494 C C . LYS A 1 59 ? 122.150 146.111 93.835 1.00 45.74 59 LYS A C 1
ATOM 495 O O . LYS A 1 59 ? 120.968 145.754 93.814 1.00 45.74 59 LYS A O 1
ATOM 501 N N . ALA A 1 60 ? 122.942 146.058 92.769 1.00 42.72 60 ALA A N 1
ATOM 502 C CA . ALA A 1 60 ? 122.475 145.548 91.489 1.00 42.72 60 ALA A CA 1
ATOM 503 C C . ALA A 1 60 ? 122.804 144.067 91.358 1.00 42.72 60 ALA A C 1
ATOM 504 O O . ALA A 1 60 ? 123.902 143.627 91.711 1.00 42.72 60 ALA A O 1
ATOM 506 N N . MET A 1 61 ? 121.844 143.304 90.850 1.00 41.99 61 MET A N 1
ATOM 507 C CA . MET A 1 61 ? 121.994 141.870 90.664 1.00 41.99 61 MET A CA 1
ATOM 508 C C . MET A 1 61 ? 122.501 141.560 89.262 1.00 41.99 61 MET A C 1
ATOM 509 O O . MET A 1 61 ? 122.371 142.379 88.347 1.00 41.99 61 MET A O 1
ATOM 514 N N . PRO A 1 62 ? 123.099 140.382 89.063 1.00 43.30 62 PRO A N 1
ATOM 515 C CA . PRO A 1 62 ? 123.552 140.011 87.711 1.00 43.30 62 PRO A CA 1
ATOM 516 C C . PRO A 1 62 ? 122.431 139.941 86.688 1.00 43.30 62 PRO A C 1
ATOM 517 O O . PRO A 1 62 ? 122.709 140.014 85.485 1.00 43.30 62 PRO A O 1
ATOM 521 N N . SER A 1 63 ? 121.176 139.799 87.122 1.00 45.62 63 SER A N 1
ATOM 522 C CA . SER A 1 63 ? 120.066 139.782 86.175 1.00 45.62 63 SER A CA 1
ATOM 523 C C . SER A 1 63 ? 119.861 141.145 85.526 1.00 45.62 63 SER A C 1
ATOM 524 O O . SER A 1 63 ? 119.333 141.226 84.412 1.00 45.62 63 SER A O 1
ATOM 527 N N . ALA A 1 64 ? 120.266 142.218 86.201 1.00 47.51 64 ALA A N 1
ATOM 528 C CA . ALA A 1 64 ? 120.174 143.565 85.655 1.00 47.51 64 ALA A CA 1
ATOM 529 C C . ALA A 1 64 ? 121.420 143.975 84.881 1.00 47.51 64 ALA A C 1
ATOM 530 O O . ALA A 1 64 ? 121.468 145.094 84.361 1.00 47.51 64 ALA A O 1
ATOM 532 N N . GLY A 1 65 ? 122.421 143.103 84.794 1.00 50.09 65 GLY A N 1
ATOM 533 C CA . GLY A 1 65 ? 123.650 143.423 84.095 1.00 50.09 65 GLY A CA 1
ATOM 534 C C . GLY A 1 65 ? 124.882 143.156 84.934 1.00 50.09 65 GLY A C 1
ATOM 535 O O . GLY A 1 65 ? 124.881 143.402 86.144 1.00 50.09 65 GLY A O 1
ATOM 536 N N . THR A 1 66 ? 125.944 142.650 84.304 1.00 56.41 66 THR A N 1
ATOM 537 C CA . THR A 1 66 ? 127.166 142.352 85.045 1.00 56.41 66 THR A CA 1
ATOM 538 C C . THR A 1 66 ? 127.915 143.627 85.416 1.00 56.41 66 THR A C 1
ATOM 539 O O . THR A 1 66 ? 128.502 143.713 86.502 1.00 56.41 66 THR A O 1
ATOM 543 N N . LEU A 1 67 ? 127.912 144.623 84.530 1.00 57.13 67 LEU A N 1
ATOM 544 C CA . LEU A 1 67 ? 128.563 145.893 84.848 1.00 57.13 67 LEU A CA 1
ATOM 545 C C . LEU A 1 67 ? 127.906 146.605 86.025 1.00 57.13 67 LEU A C 1
ATOM 546 O O . LEU A 1 67 ? 128.630 146.996 86.959 1.00 57.13 67 LEU A O 1
ATOM 551 N N . PRO A 1 68 ? 126.582 146.810 86.063 1.00 49.10 68 PRO A N 1
ATOM 552 C CA . PRO A 1 68 ? 125.991 147.393 87.278 1.00 49.10 68 PRO A CA 1
ATOM 553 C C . PRO A 1 68 ? 126.134 146.496 88.490 1.00 49.10 68 PRO A C 1
ATOM 554 O O . PRO A 1 68 ? 126.191 147.000 89.616 1.00 49.10 68 PRO A O 1
ATOM 558 N N . TRP A 1 69 ? 126.216 145.178 88.293 1.00 46.69 69 TRP A N 1
ATOM 559 C CA . TRP A 1 69 ? 126.465 144.271 89.409 1.00 46.69 69 TRP A CA 1
ATOM 560 C C . TRP A 1 69 ? 127.818 144.555 90.051 1.00 46.69 69 TRP A C 1
ATOM 561 O O . TRP A 1 69 ? 127.920 144.712 91.274 1.00 46.69 69 TRP A O 1
ATOM 572 N N . VAL A 1 70 ? 128.871 144.633 89.234 1.00 49.63 70 VAL A N 1
ATOM 573 C CA . VAL A 1 70 ? 130.200 144.930 89.759 1.00 49.63 70 VAL A CA 1
ATOM 574 C C . VAL A 1 70 ? 130.240 146.333 90.354 1.00 49.63 70 VAL A C 1
ATOM 575 O O . VAL A 1 70 ? 130.899 146.571 91.375 1.00 49.63 70 VAL A O 1
ATOM 579 N N . GLN A 1 71 ? 129.531 147.282 89.736 1.00 53.82 71 GLN A N 1
ATOM 580 C CA . GLN A 1 71 ? 129.509 148.640 90.271 1.00 53.82 71 GLN A CA 1
ATOM 581 C C . GLN A 1 71 ? 128.850 148.682 91.645 1.00 53.82 71 GLN A C 1
ATOM 582 O O . GLN A 1 71 ? 129.341 149.358 92.554 1.00 53.82 71 GLN A O 1
ATOM 588 N N . GLY A 1 72 ? 127.742 147.959 91.819 1.00 51.56 72 GLY A N 1
ATOM 589 C CA . GLY A 1 72 ? 127.114 147.885 93.125 1.00 51.56 72 GLY A CA 1
ATOM 590 C C . GLY A 1 72 ? 127.952 147.140 94.142 1.00 51.56 72 GLY A C 1
ATOM 591 O O . GLY A 1 72 ? 127.912 147.456 95.335 1.00 51.56 72 GLY A O 1
ATOM 592 N N . ILE A 1 73 ? 128.716 146.142 93.693 1.00 49.96 73 ILE A N 1
ATOM 593 C CA . ILE A 1 73 ? 129.617 145.435 94.600 1.00 49.96 73 ILE A CA 1
ATOM 594 C C . ILE A 1 73 ? 130.705 146.371 95.109 1.00 49.96 73 ILE A C 1
ATOM 595 O O . ILE A 1 73 ? 131.024 146.386 96.305 1.00 49.96 73 ILE A O 1
ATOM 600 N N . ILE A 1 74 ? 131.282 147.176 94.217 1.00 55.36 74 ILE A N 1
ATOM 601 C CA . ILE A 1 74 ? 132.434 147.988 94.600 1.00 55.36 74 ILE A CA 1
ATOM 602 C C . ILE A 1 74 ? 132.002 149.246 95.348 1.00 55.36 74 ILE A C 1
ATOM 603 O O . ILE A 1 74 ? 132.595 149.600 96.374 1.00 55.36 74 ILE A O 1
ATOM 608 N N . CYS A 1 75 ? 130.974 149.940 94.858 1.00 58.28 75 CYS A N 1
ATOM 609 C CA . CYS A 1 75 ? 130.575 151.222 95.429 1.00 58.28 75 CYS A CA 1
ATOM 610 C C . CYS A 1 75 ? 130.044 151.083 96.850 1.00 58.28 75 CYS A C 1
ATOM 611 O O . CYS A 1 75 ? 130.652 151.590 97.798 1.00 58.28 75 CYS A O 1
ATOM 614 N N . ASN A 1 76 ? 128.915 150.401 97.009 1.00 52.88 76 ASN A N 1
ATOM 615 C CA . ASN A 1 76 ? 128.269 150.263 98.314 1.00 52.88 76 ASN A CA 1
ATOM 616 C C . ASN A 1 76 ? 128.668 148.947 98.978 1.00 52.88 76 ASN A C 1
ATOM 617 O O . ASN A 1 76 ? 127.854 148.053 99.208 1.00 52.88 76 ASN A O 1
ATOM 622 N N . ALA A 1 77 ? 129.958 148.843 99.289 1.00 55.26 77 ALA A N 1
ATOM 623 C CA . ALA A 1 77 ? 130.502 147.695 99.998 1.00 55.26 77 ALA A CA 1
ATOM 624 C C . ALA A 1 77 ? 130.661 147.946 101.490 1.00 55.26 77 ALA A C 1
ATOM 625 O O . ALA A 1 77 ? 131.087 147.043 102.216 1.00 55.26 77 ALA A O 1
ATOM 627 N N . ASN A 1 78 ? 130.330 149.148 101.965 1.00 63.41 78 ASN A N 1
ATOM 628 C CA . ASN A 1 78 ? 130.468 149.486 103.373 1.00 63.41 78 ASN A CA 1
ATOM 629 C C . ASN A 1 78 ? 129.229 150.144 103.964 1.00 63.41 78 ASN A C 1
ATOM 630 O O . ASN A 1 78 ? 129.251 150.501 105.148 1.00 63.41 78 ASN A O 1
ATOM 635 N N . ASN A 1 79 ? 128.154 150.307 103.184 1.00 59.29 79 ASN A N 1
ATOM 636 C CA . ASN A 1 79 ? 126.942 150.997 103.614 1.00 59.29 79 ASN A CA 1
ATOM 637 C C . ASN A 1 79 ? 127.291 152.382 104.147 1.00 59.29 79 ASN A C 1
ATOM 638 O O . ASN A 1 79 ? 127.247 152.610 105.363 1.00 59.29 79 ASN A O 1
ATOM 643 N N . PRO A 1 80 ? 127.648 153.325 103.272 1.00 66.04 80 PRO A N 1
ATOM 644 C CA . PRO A 1 80 ? 128.129 154.631 103.753 1.00 66.04 80 PRO A CA 1
ATOM 645 C C . PRO A 1 80 ? 127.084 155.444 104.496 1.00 66.04 80 PRO A C 1
ATOM 646 O O . PRO A 1 80 ? 127.458 156.372 105.225 1.00 66.04 80 PRO A O 1
ATOM 650 N N . CYS A 1 81 ? 125.795 155.132 104.338 1.00 70.13 81 CYS A N 1
ATOM 651 C CA . CYS A 1 81 ? 124.710 155.817 105.043 1.00 70.13 81 CYS A CA 1
ATOM 652 C C . CYS A 1 81 ? 124.735 157.319 104.739 1.00 70.13 81 CYS A C 1
ATOM 653 O O . CYS A 1 81 ? 125.000 158.164 105.597 1.00 70.13 81 CYS A O 1
ATOM 656 N N . PHE A 1 82 ? 124.450 157.623 103.471 1.00 71.21 82 PHE A N 1
ATOM 657 C CA . PHE A 1 82 ? 124.611 158.960 102.905 1.00 71.21 82 PHE A CA 1
ATOM 658 C C . PHE A 1 82 ? 123.753 160.031 103.575 1.00 71.21 82 PHE A C 1
ATOM 659 O O . PHE A 1 82 ? 123.793 161.195 103.164 1.00 71.21 82 PHE A O 1
ATOM 667 N N . ARG A 1 83 ? 122.960 159.652 104.579 1.00 71.82 83 ARG A N 1
ATOM 668 C CA . ARG A 1 83 ? 122.142 160.539 105.405 1.00 71.82 83 ARG A CA 1
ATOM 669 C C . ARG A 1 83 ? 120.959 161.135 104.651 1.00 71.82 83 ARG A C 1
ATOM 670 O O . ARG A 1 83 ? 120.165 161.868 105.254 1.00 71.82 83 ARG A O 1
ATOM 678 N N . TYR A 1 84 ? 120.802 160.845 103.362 1.00 72.24 84 TYR A N 1
ATOM 679 C CA . TYR A 1 84 ? 119.705 161.388 102.577 1.00 72.24 84 TYR A CA 1
ATOM 680 C C . TYR A 1 84 ? 119.262 160.340 101.570 1.00 72.24 84 TYR A C 1
ATOM 681 O O . TYR A 1 84 ? 120.075 159.509 101.148 1.00 72.24 84 TYR A O 1
ATOM 690 N N . PRO A 1 85 ? 117.987 160.341 101.179 1.00 62.73 85 PRO A N 1
ATOM 691 C CA . PRO A 1 85 ? 117.505 159.338 100.216 1.00 62.73 85 PRO A CA 1
ATOM 692 C C . PRO A 1 85 ? 118.230 159.450 98.884 1.00 62.73 85 PRO A C 1
ATOM 693 O O . PRO A 1 85 ? 118.151 160.469 98.194 1.00 62.73 85 PRO A O 1
ATOM 697 N N . THR A 1 86 ? 118.944 158.386 98.528 1.00 59.44 86 THR A N 1
ATOM 698 C CA . THR A 1 86 ? 119.652 158.353 97.261 1.00 59.44 86 THR A CA 1
ATOM 699 C C . THR A 1 86 ? 118.657 158.258 96.104 1.00 59.44 86 THR A C 1
ATOM 700 O O . THR A 1 86 ? 117.547 157.745 96.272 1.00 59.44 86 THR A O 1
ATOM 704 N N . PRO A 1 87 ? 119.027 158.753 94.920 1.00 56.75 87 PRO A N 1
ATOM 705 C CA . PRO A 1 87 ? 118.119 158.638 93.766 1.00 56.75 87 PRO A CA 1
ATOM 706 C C . PRO A 1 87 ? 117.831 157.203 93.361 1.00 56.75 87 PRO A C 1
ATOM 707 O O . PRO A 1 87 ? 116.864 156.968 92.626 1.00 56.75 87 PRO A O 1
ATOM 711 N N . GLY A 1 88 ? 118.635 156.237 93.810 1.00 55.27 88 GLY A N 1
ATOM 712 C CA . GLY A 1 88 ? 118.320 154.845 93.545 1.00 55.27 88 GLY A CA 1
ATOM 713 C C . GLY A 1 88 ? 117.041 154.391 94.219 1.00 55.27 88 GLY A C 1
ATOM 714 O O . GLY A 1 88 ? 116.380 153.463 93.747 1.00 55.27 88 GLY A O 1
ATOM 715 N N . GLU A 1 89 ? 116.674 155.036 95.328 1.00 54.64 89 GLU A N 1
ATOM 716 C CA . GLU A 1 89 ? 115.428 154.732 96.019 1.00 54.64 89 GLU A CA 1
ATOM 717 C C . GLU A 1 89 ? 114.213 155.373 95.363 1.00 54.64 89 GLU A C 1
ATOM 718 O O . GLU A 1 89 ? 113.083 155.055 95.749 1.00 54.64 89 GLU A O 1
ATOM 724 N N . ALA A 1 90 ? 114.415 156.261 94.393 1.00 55.28 90 ALA A N 1
ATOM 725 C CA . ALA A 1 90 ? 113.296 156.906 93.729 1.00 55.28 90 ALA A CA 1
ATOM 726 C C . ALA A 1 90 ? 112.561 155.907 92.835 1.00 55.28 90 ALA A C 1
ATOM 727 O O . ALA A 1 90 ? 113.176 155.002 92.265 1.00 55.28 90 ALA A O 1
ATOM 729 N N . PRO A 1 91 ? 111.240 156.049 92.701 1.00 52.29 91 PRO A N 1
ATOM 730 C CA . PRO A 1 91 ? 110.494 155.106 91.853 1.00 52.29 91 PRO A CA 1
ATOM 731 C C . PRO A 1 91 ? 110.816 155.239 90.375 1.00 52.29 91 PRO A C 1
ATOM 732 O O . PRO A 1 91 ? 110.762 154.237 89.651 1.00 52.29 91 PRO A O 1
ATOM 736 N N . GLY A 1 92 ? 111.148 156.438 89.904 1.00 56.50 92 GLY A N 1
ATOM 737 C CA . GLY A 1 92 ? 111.435 156.642 88.497 1.00 56.50 92 GLY A CA 1
ATOM 738 C C . GLY A 1 92 ? 112.818 156.188 88.077 1.00 56.50 92 GLY A C 1
ATOM 739 O O . GLY A 1 92 ? 112.955 155.274 87.258 1.00 56.50 92 GLY A O 1
ATOM 740 N N . VAL A 1 93 ? 113.849 156.816 88.631 1.00 59.58 93 VAL A N 1
ATOM 741 C CA . VAL A 1 93 ? 115.232 156.504 88.287 1.00 59.58 93 VAL A CA 1
ATOM 742 C C . VAL A 1 93 ? 115.732 155.385 89.190 1.00 59.58 93 VAL A C 1
ATOM 743 O O . VAL A 1 93 ? 115.424 155.342 90.388 1.00 59.58 93 VAL A O 1
ATOM 747 N N . VAL A 1 94 ? 116.494 154.459 88.608 1.00 57.63 94 VAL A N 1
ATOM 748 C CA . VAL A 1 94 ? 117.019 153.313 89.341 1.00 57.63 94 VAL A CA 1
ATOM 749 C C . VAL A 1 94 ? 118.512 153.181 89.067 1.00 57.63 94 VAL A C 1
ATOM 750 O O . VAL A 1 94 ? 119.206 152.385 89.710 1.00 57.63 94 VAL A O 1
ATOM 754 N N . GLY A 1 95 ? 119.014 153.961 88.112 1.00 63.38 95 GLY A N 1
ATOM 755 C CA . GLY A 1 95 ? 120.408 153.884 87.720 1.00 63.38 95 GLY A CA 1
ATOM 756 C C . GLY A 1 95 ? 121.383 154.172 88.843 1.00 63.38 95 GLY A C 1
ATOM 757 O O . GLY A 1 95 ? 122.121 153.279 89.271 1.00 63.38 95 GLY A O 1
ATOM 758 N N . ASN A 1 96 ? 121.409 155.424 89.308 1.00 66.36 96 ASN A N 1
ATOM 759 C CA . ASN A 1 96 ? 122.232 155.854 90.437 1.00 66.36 96 ASN A CA 1
ATOM 760 C C . ASN A 1 96 ? 123.725 155.736 90.133 1.00 66.36 96 ASN A C 1
ATOM 761 O O . ASN A 1 96 ? 124.564 156.062 90.979 1.00 66.36 96 ASN A O 1
ATOM 766 N N . PHE A 1 97 ? 124.070 155.297 88.921 1.00 70.32 97 PHE A N 1
ATOM 767 C CA . PHE A 1 97 ? 125.458 155.073 88.536 1.00 70.32 97 PHE A CA 1
ATOM 768 C C . PHE A 1 97 ? 125.795 155.789 87.234 1.00 70.32 97 PHE A C 1
ATOM 769 O O . PHE A 1 97 ? 126.689 155.362 86.498 1.00 70.32 97 PHE A O 1
ATOM 777 N N . ASN A 1 98 ? 125.090 156.879 86.934 1.00 89.44 98 ASN A N 1
ATOM 778 C CA . ASN A 1 98 ? 125.337 157.626 85.707 1.00 89.44 98 ASN A CA 1
ATOM 779 C C . ASN A 1 98 ? 126.498 158.604 85.829 1.00 89.44 98 ASN A C 1
ATOM 780 O O . ASN A 1 98 ? 126.892 159.198 84.820 1.00 89.44 98 ASN A O 1
ATOM 785 N N . LYS A 1 99 ? 127.053 158.785 87.028 1.00 86.47 99 LYS A N 1
ATOM 786 C CA . LYS A 1 99 ? 128.197 159.668 87.214 1.00 86.47 99 LYS A CA 1
ATOM 787 C C . LYS A 1 99 ? 129.532 158.957 87.047 1.00 86.47 99 LYS A C 1
ATOM 788 O O . LYS A 1 99 ? 130.552 159.627 86.844 1.00 86.47 99 LYS A O 1
ATOM 794 N N . SER A 1 100 ? 129.553 157.630 87.130 1.00 85.61 100 SER A N 1
ATOM 795 C CA . SER A 1 100 ? 130.792 156.887 86.949 1.00 85.61 100 SER A CA 1
ATOM 796 C C . SER A 1 100 ? 131.259 156.969 85.500 1.00 85.61 100 SER A C 1
ATOM 797 O O . SER A 1 100 ? 130.456 157.013 84.565 1.00 85.61 100 SER A O 1
ATOM 800 N N . ILE A 1 101 ? 132.581 156.988 85.321 1.00 90.27 101 ILE A N 1
ATOM 801 C CA . ILE A 1 101 ? 133.139 157.106 83.978 1.00 90.27 101 ILE A CA 1
ATOM 802 C C . ILE A 1 101 ? 133.160 155.775 83.240 1.00 90.27 101 ILE A C 1
ATOM 803 O O . ILE A 1 101 ? 133.281 155.763 82.010 1.00 90.27 101 ILE A O 1
ATOM 808 N N . VAL A 1 102 ? 133.034 154.651 83.949 1.00 87.14 102 VAL A N 1
ATOM 809 C CA . VAL A 1 102 ? 133.014 153.354 83.279 1.00 87.14 102 VAL A CA 1
ATOM 810 C C . VAL A 1 102 ? 131.709 153.166 82.515 1.00 87.14 102 VAL A C 1
ATOM 811 O O . VAL A 1 102 ? 131.703 152.700 81.368 1.00 87.14 102 VAL A O 1
ATOM 815 N N . ALA A 1 103 ? 130.582 153.525 83.137 1.00 87.39 103 ALA A N 1
ATOM 816 C CA . ALA A 1 103 ? 129.301 153.448 82.443 1.00 87.39 103 ALA A CA 1
ATOM 817 C C . ALA A 1 103 ? 129.267 154.397 81.252 1.00 87.39 103 ALA A C 1
ATOM 818 O O . ALA A 1 103 ? 128.737 154.052 80.189 1.00 87.39 103 ALA A O 1
ATOM 820 N N . ARG A 1 104 ? 129.839 155.594 81.408 1.00 95.16 104 ARG A N 1
ATOM 821 C CA . ARG A 1 104 ? 129.906 156.530 80.290 1.00 95.16 104 ARG A CA 1
ATOM 822 C C . ARG A 1 104 ? 130.783 155.986 79.170 1.00 95.16 104 ARG A C 1
ATOM 823 O O . ARG A 1 104 ? 130.461 156.146 77.988 1.00 95.16 104 ARG A O 1
ATOM 831 N N . LEU A 1 105 ? 131.891 155.330 79.522 1.00 94.78 105 LEU A N 1
ATOM 832 C CA . LEU A 1 105 ? 132.762 154.748 78.506 1.00 94.78 105 LEU A CA 1
ATOM 833 C C . LEU A 1 105 ? 132.056 153.626 77.756 1.00 94.78 105 LEU A C 1
ATOM 834 O O . LEU A 1 105 ? 132.181 153.517 76.531 1.00 94.78 105 LEU A O 1
ATOM 839 N N . PHE A 1 106 ? 131.302 152.787 78.469 1.00 90.13 106 PHE A N 1
ATOM 840 C CA . PHE A 1 106 ? 130.576 151.711 77.799 1.00 90.13 106 PHE A CA 1
ATOM 841 C C . PHE A 1 106 ? 129.455 152.261 76.922 1.00 90.13 106 PHE A C 1
ATOM 842 O O . PHE A 1 106 ? 129.216 151.753 75.818 1.00 90.13 106 PHE A O 1
ATOM 850 N N . SER A 1 107 ? 128.765 153.306 77.386 1.00 97.92 107 SER A N 1
ATOM 851 C CA . SER A 1 107 ? 127.733 153.929 76.564 1.00 97.92 107 SER A CA 1
ATOM 852 C C . SER A 1 107 ? 128.334 154.563 75.316 1.00 97.92 107 SER A C 1
ATOM 853 O O . SER A 1 107 ? 127.750 154.492 74.229 1.00 97.92 107 SER A O 1
ATOM 856 N N . ASP A 1 108 ? 129.512 155.178 75.449 1.00 105.30 108 ASP A N 1
ATOM 857 C CA . ASP A 1 108 ? 130.182 155.755 74.290 1.00 105.30 108 ASP A CA 1
ATOM 858 C C . ASP A 1 108 ? 130.671 154.678 73.331 1.00 105.30 108 ASP A C 1
ATOM 859 O O . ASP A 1 108 ? 130.651 154.881 72.114 1.00 105.30 108 ASP A O 1
ATOM 864 N N . ALA A 1 109 ? 131.104 153.529 73.854 1.00 103.89 109 ALA A N 1
ATOM 865 C CA . ALA A 1 109 ? 131.467 152.415 72.984 1.00 103.89 109 ALA A CA 1
ATOM 866 C C . ALA A 1 109 ? 130.253 151.897 72.222 1.00 103.89 109 ALA A C 1
ATOM 867 O O . ALA A 1 109 ? 130.348 151.583 71.030 1.00 103.89 109 ALA A O 1
ATOM 869 N N . ARG A 1 110 ? 129.103 151.806 72.894 1.00 103.31 110 ARG A N 1
ATOM 870 C CA . ARG A 1 110 ? 127.876 151.408 72.209 1.00 103.31 110 ARG A CA 1
ATOM 871 C C . ARG A 1 110 ? 127.487 152.423 71.139 1.00 103.31 110 ARG A C 1
ATOM 872 O O . ARG A 1 110 ? 127.055 152.049 70.041 1.00 103.31 110 ARG A O 1
ATOM 880 N N . ARG A 1 111 ? 127.632 153.715 71.445 1.00 108.61 111 ARG A N 1
ATOM 881 C CA . ARG A 1 111 ? 127.333 154.750 70.461 1.00 108.61 111 ARG A CA 1
ATOM 882 C C . ARG A 1 111 ? 128.272 154.661 69.265 1.00 108.61 111 ARG A C 1
ATOM 883 O O . ARG A 1 111 ? 127.846 154.843 68.119 1.00 108.61 111 ARG A O 1
ATOM 891 N N . LEU A 1 112 ? 129.553 154.379 69.510 1.00 113.51 112 LEU A N 1
ATOM 892 C CA . LEU A 1 112 ? 130.501 154.219 68.412 1.00 113.51 112 LEU A CA 1
ATOM 893 C C . LEU A 1 112 ? 130.169 152.994 67.572 1.00 113.51 112 LEU A C 1
ATOM 894 O O . LEU A 1 112 ? 130.313 153.019 66.345 1.00 113.51 112 LEU A O 1
ATOM 899 N N . LEU A 1 113 ? 129.726 151.913 68.216 1.00 112.59 113 LEU A N 1
ATOM 900 C CA . LEU A 1 113 ? 129.318 150.724 67.476 1.00 112.59 113 LEU A CA 1
ATOM 901 C C . LEU A 1 113 ? 128.119 151.024 66.585 1.00 112.59 113 LEU A C 1
ATOM 902 O O . LEU A 1 113 ? 128.092 150.646 65.408 1.00 112.59 113 LEU A O 1
ATOM 907 N N . LEU A 1 114 ? 127.119 151.722 67.130 1.00 117.31 114 LEU A N 1
ATOM 908 C CA . LEU A 1 114 ? 125.957 152.099 66.329 1.00 117.31 114 LEU A CA 1
ATOM 909 C C . LEU A 1 114 ? 126.351 153.025 65.184 1.00 117.31 114 LEU A C 1
ATOM 910 O O . LEU A 1 114 ? 125.849 152.889 64.060 1.00 117.31 114 LEU A O 1
ATOM 915 N N . TYR A 1 115 ? 127.256 153.971 65.448 1.00 118.71 115 TYR A N 1
ATOM 916 C CA . TYR A 1 115 ? 127.708 154.885 64.405 1.00 118.71 115 TYR A CA 1
ATOM 917 C C . TYR A 1 115 ? 128.407 154.128 63.285 1.00 118.71 115 TYR A C 1
ATOM 918 O O . TYR A 1 115 ? 128.111 154.336 62.104 1.00 118.71 115 TYR A O 1
ATOM 927 N N . SER A 1 116 ? 129.335 153.234 63.639 1.00 122.26 116 SER A N 1
ATOM 928 C CA . SER A 1 116 ? 130.002 152.413 62.634 1.00 122.26 116 SER A CA 1
ATOM 929 C C . SER A 1 116 ? 129.009 151.536 61.883 1.00 122.26 116 SER A C 1
ATOM 930 O O . SER A 1 116 ? 129.222 151.226 60.705 1.00 122.26 116 SER A O 1
ATOM 933 N N . GLN A 1 117 ? 127.926 151.124 62.546 1.00 123.20 117 GLN A N 1
ATOM 934 C CA . GLN A 1 117 ? 126.861 150.416 61.845 1.00 123.20 117 GLN A CA 1
ATOM 935 C C . GLN A 1 117 ? 126.193 151.319 60.815 1.00 123.20 117 GLN A C 1
ATOM 936 O O . GLN A 1 117 ? 125.829 150.866 59.723 1.00 123.20 117 GLN A O 1
ATOM 942 N N . LYS A 1 118 ? 126.028 152.602 61.141 1.00 123.15 118 LYS A N 1
ATOM 943 C CA . LYS A 1 118 ? 125.432 153.570 60.227 1.00 123.15 118 LYS A CA 1
ATOM 944 C C . LYS A 1 118 ? 126.470 154.496 59.598 1.00 123.15 118 LYS A C 1
ATOM 945 O O . LYS A 1 118 ? 126.144 155.623 59.210 1.00 123.15 118 LYS A O 1
ATOM 951 N N . ASP A 1 119 ? 127.716 154.041 59.482 1.00 125.85 119 ASP A N 1
ATOM 952 C CA . ASP A 1 119 ? 128.798 154.847 58.934 1.00 125.85 119 ASP A CA 1
ATOM 953 C C . ASP A 1 119 ? 129.111 154.419 57.507 1.00 125.85 119 ASP A C 1
ATOM 954 O O . ASP A 1 119 ? 129.186 153.224 57.206 1.00 125.85 119 ASP A O 1
ATOM 959 N N . THR A 1 120 ? 129.292 155.408 56.630 1.00 132.42 120 THR A N 1
ATOM 960 C CA . THR A 1 120 ? 129.717 155.174 55.255 1.00 132.42 120 THR A CA 1
ATOM 961 C C . THR A 1 120 ? 130.979 155.952 54.903 1.00 132.42 120 THR A C 1
ATOM 962 O O . THR A 1 120 ? 131.372 155.973 53.731 1.00 132.42 120 THR A O 1
ATOM 966 N N . SER A 1 121 ? 131.625 156.585 55.888 1.00 132.64 121 SER A N 1
ATOM 967 C CA . SER A 1 121 ? 132.780 157.433 55.604 1.00 132.64 121 SER A CA 1
ATOM 968 C C . SER A 1 121 ? 133.909 156.638 54.962 1.00 132.64 121 SER A C 1
ATOM 969 O O . SER A 1 121 ? 134.647 157.163 54.120 1.00 132.64 121 SER A O 1
ATOM 972 N N . MET A 1 122 ? 134.065 155.371 55.353 1.00 133.24 122 MET A N 1
ATOM 973 C CA . MET A 1 122 ? 135.060 154.521 54.709 1.00 133.24 122 MET A CA 1
ATOM 974 C C . MET A 1 122 ? 134.750 154.349 53.228 1.00 133.24 122 MET A C 1
ATOM 975 O O . MET A 1 122 ? 135.645 154.457 52.382 1.00 133.24 122 MET A O 1
ATOM 980 N N . LYS A 1 123 ? 133.482 154.100 52.893 1.00 134.85 123 LYS A N 1
ATOM 981 C CA . LYS A 1 123 ? 133.101 153.978 51.489 1.00 134.85 123 LYS A CA 1
ATOM 982 C C . LYS A 1 123 ? 133.278 155.301 50.751 1.00 134.85 123 LYS A C 1
ATOM 983 O O . LYS A 1 123 ? 133.692 155.315 49.585 1.00 134.85 123 LYS A O 1
ATOM 989 N N . ASP A 1 124 ? 132.982 156.422 51.415 1.00 134.46 124 ASP A N 1
ATOM 990 C CA . ASP A 1 124 ? 133.161 157.725 50.780 1.00 134.46 124 ASP A CA 1
ATOM 991 C C . ASP A 1 124 ? 134.626 157.978 50.447 1.00 134.46 124 ASP A C 1
ATOM 992 O O . ASP A 1 124 ? 134.960 158.365 49.321 1.00 134.46 124 ASP A O 1
ATOM 997 N N . MET A 1 125 ? 135.520 157.763 51.415 1.00 134.77 125 MET A N 1
ATOM 998 C CA . MET A 1 125 ? 136.938 157.982 51.150 1.00 134.77 125 MET A CA 1
ATOM 999 C C . MET A 1 125 ? 137.482 156.974 50.144 1.00 134.77 125 MET A C 1
ATOM 1000 O O . MET A 1 125 ? 138.363 157.315 49.345 1.00 134.77 125 MET A O 1
ATOM 1005 N N . ARG A 1 126 ? 136.951 155.748 50.136 1.00 135.46 126 ARG A N 1
ATOM 1006 C CA . ARG A 1 126 ? 137.390 154.760 49.157 1.00 135.46 126 ARG A CA 1
ATOM 1007 C C . ARG A 1 126 ? 137.000 155.182 47.746 1.00 135.46 126 ARG A C 1
ATOM 1008 O O . ARG A 1 126 ? 137.810 155.102 46.816 1.00 135.46 126 ARG A O 1
ATOM 1016 N N . LYS A 1 127 ? 135.761 155.647 47.567 1.00 134.25 127 LYS A N 1
ATOM 1017 C CA . LYS A 1 127 ? 135.342 156.086 46.240 1.00 134.25 127 LYS A CA 1
ATOM 1018 C C . LYS A 1 127 ? 136.037 157.380 45.834 1.00 134.25 127 LYS A C 1
ATOM 1019 O O . LYS A 1 127 ? 136.268 157.605 44.642 1.00 134.25 127 LYS A O 1
ATOM 1025 N N . VAL A 1 128 ? 136.402 158.227 46.800 1.00 134.69 128 VAL A N 1
ATOM 1026 C CA . VAL A 1 128 ? 137.175 159.424 46.480 1.00 134.69 128 VAL A CA 1
ATOM 1027 C C . VAL A 1 128 ? 138.563 159.041 45.976 1.00 134.69 128 VAL A C 1
ATOM 1028 O O . VAL A 1 128 ? 139.046 159.575 44.970 1.00 134.69 128 VAL A O 1
ATOM 1032 N N . LEU A 1 129 ? 139.224 158.110 46.670 1.00 133.92 129 LEU A N 1
ATOM 1033 C CA . LEU A 1 129 ? 140.513 157.617 46.197 1.00 133.92 129 LEU A CA 1
ATOM 1034 C C . LEU A 1 129 ? 140.374 156.981 44.818 1.00 133.92 129 LEU A C 1
ATOM 1035 O O . LEU A 1 129 ? 141.217 157.192 43.935 1.00 133.92 129 LEU A O 1
ATOM 1040 N N . ARG A 1 130 ? 139.291 156.230 44.605 1.00 135.28 130 ARG A N 1
ATOM 1041 C CA . ARG A 1 130 ? 139.071 155.585 43.315 1.00 135.28 130 ARG A CA 1
ATOM 1042 C C . ARG A 1 130 ? 138.929 156.613 42.199 1.00 135.28 130 ARG A C 1
ATOM 1043 O O . ARG A 1 130 ? 139.591 156.510 41.162 1.00 135.28 130 ARG A O 1
ATOM 1051 N N . THR A 1 131 ? 138.073 157.622 42.395 1.00 134.87 131 THR A N 1
ATOM 1052 C CA . THR A 1 131 ? 137.855 158.596 41.331 1.00 134.87 131 THR A CA 1
ATOM 1053 C C . THR A 1 131 ? 139.081 159.474 41.108 1.00 134.87 131 THR A C 1
ATOM 1054 O O . THR A 1 131 ? 139.343 159.879 39.969 1.00 134.87 131 THR A O 1
ATOM 1058 N N . LEU A 1 132 ? 139.861 159.758 42.158 1.00 136.84 132 LEU A N 1
ATOM 1059 C CA . LEU A 1 132 ? 141.080 160.532 41.947 1.00 136.84 132 LEU A CA 1
ATOM 1060 C C . LEU A 1 132 ? 142.146 159.709 41.234 1.00 136.84 132 LEU A C 1
ATOM 1061 O O . LEU A 1 132 ? 142.988 160.273 40.527 1.00 136.84 132 LEU A O 1
ATOM 1066 N N . GLN A 1 133 ? 142.136 158.384 41.408 1.00 137.52 133 GLN A N 1
ATOM 1067 C CA . GLN A 1 133 ? 143.074 157.551 40.663 1.00 137.52 133 GLN A CA 1
ATOM 1068 C C . GLN A 1 133 ? 142.619 157.305 39.229 1.00 137.52 133 GLN A C 1
ATOM 1069 O O . GLN A 1 133 ? 143.458 157.081 38.350 1.00 137.52 133 GLN A O 1
ATOM 1075 N N . GLN A 1 134 ? 141.309 157.332 38.970 1.00 137.25 134 GLN A N 1
ATOM 1076 C CA . GLN A 1 134 ? 140.831 157.118 37.606 1.00 137.25 134 GLN A CA 1
ATOM 1077 C C . GLN A 1 134 ? 140.863 158.392 36.771 1.00 137.25 134 GLN A C 1
ATOM 1078 O O . GLN A 1 134 ? 141.075 158.321 35.555 1.00 137.25 134 GLN A O 1
ATOM 1084 N N . ILE A 1 135 ? 140.659 159.553 37.387 1.00 138.58 135 ILE A N 1
ATOM 1085 C CA . ILE A 1 135 ? 140.606 160.807 36.640 1.00 138.58 135 ILE A CA 1
ATOM 1086 C C . ILE A 1 135 ? 141.974 161.473 36.568 1.00 138.58 135 ILE A C 1
ATOM 1087 O O . ILE A 1 135 ? 142.440 161.842 35.487 1.00 138.58 135 ILE A O 1
ATOM 1092 N N . LYS A 1 136 ? 142.640 161.637 37.710 1.00 137.56 136 LYS A N 1
ATOM 1093 C CA . LYS A 1 136 ? 143.941 162.295 37.736 1.00 137.56 136 LYS A CA 1
ATOM 1094 C C . LYS A 1 136 ? 145.080 161.344 37.391 1.00 137.56 136 LYS A C 1
ATOM 1095 O O . LYS A 1 136 ? 146.019 161.735 36.689 1.00 137.56 136 LYS A O 1
ATOM 1097 N N . LYS A 1 137 ? 145.017 160.105 37.878 1.00 135.73 137 LYS A N 1
ATOM 1098 C CA . LYS A 1 137 ? 146.000 159.055 37.621 1.00 135.73 137 LYS A CA 1
ATOM 1099 C C . LYS A 1 137 ? 147.399 159.411 38.113 1.00 135.73 137 LYS A C 1
ATOM 1100 O O . LYS A 1 137 ? 148.365 158.721 37.765 1.00 135.73 137 LYS A O 1
ATOM 1102 N N . SER A 1 138 ? 147.538 160.469 38.913 1.00 131.46 138 SER A N 1
ATOM 1103 C CA . SER A 1 138 ? 148.842 160.862 39.447 1.00 131.46 138 SER A CA 1
ATOM 1104 C C . SER A 1 138 ? 148.598 161.591 40.766 1.00 131.46 138 SER A C 1
ATOM 1105 O O . SER A 1 138 ? 148.260 162.778 40.768 1.00 131.46 138 SER A O 1
ATOM 1107 N N . SER A 1 139 ? 148.772 160.875 41.878 1.00 127.29 139 SER A N 1
ATOM 1108 C CA . SER A 1 139 ? 148.580 161.463 43.195 1.00 127.29 139 SER A CA 1
ATOM 1109 C C . SER A 1 139 ? 149.608 161.012 44.223 1.00 127.29 139 SER A C 1
ATOM 1110 O O . SER A 1 139 ? 149.481 161.385 45.394 1.00 127.29 139 SER A O 1
ATOM 1112 N N . SER A 1 140 ? 150.612 160.232 43.836 1.00 123.71 140 SER A N 1
ATOM 1113 C CA . SER A 1 140 ? 151.621 159.762 44.777 1.00 123.71 140 SER A CA 1
ATOM 1114 C C . SER A 1 140 ? 152.848 160.669 44.765 1.00 123.71 140 SER A C 1
ATOM 1115 O O . SER A 1 140 ? 153.962 160.218 44.498 1.00 123.71 140 SER A O 1
ATOM 1117 N N . LYS A 1 199 ? 174.795 173.128 43.580 1.00 135.61 199 LYS A N 1
ATOM 1118 C CA . LYS A 1 199 ? 173.488 173.775 43.564 1.00 135.61 199 LYS A CA 1
ATOM 1119 C C . LYS A 1 199 ? 172.370 172.747 43.423 1.00 135.61 199 LYS A C 1
ATOM 1120 O O . LYS A 1 199 ? 171.196 173.063 43.612 1.00 135.61 199 LYS A O 1
ATOM 1122 N N . SER A 1 200 ? 172.745 171.512 43.088 1.00 136.91 200 SER A N 1
ATOM 1123 C CA . SER A 1 200 ? 171.760 170.448 42.925 1.00 136.91 200 SER A CA 1
ATOM 1124 C C . SER A 1 200 ? 171.290 169.919 44.276 1.00 136.91 200 SER A C 1
ATOM 1125 O O . SER A 1 200 ? 170.095 169.955 44.589 1.00 136.91 200 SER A O 1
ATOM 1127 N N . GLU A 1 201 ? 172.224 169.422 45.091 1.00 135.84 201 GLU A N 1
ATOM 1128 C CA . GLU A 1 201 ? 171.855 168.888 46.398 1.00 135.84 201 GLU A CA 1
ATOM 1129 C C . GLU A 1 201 ? 171.399 169.994 47.341 1.00 135.84 201 GLU A C 1
ATOM 1130 O O . GLU A 1 201 ? 170.498 169.784 48.163 1.00 135.84 201 GLU A O 1
ATOM 1132 N N . GLU A 1 202 ? 172.006 171.180 47.237 1.00 135.46 202 GLU A N 1
ATOM 1133 C CA . GLU A 1 202 ? 171.616 172.292 48.097 1.00 135.46 202 GLU A CA 1
ATOM 1134 C C . GLU A 1 202 ? 170.174 172.714 47.848 1.00 135.46 202 GLU A C 1
ATOM 1135 O O . GLU A 1 202 ? 169.502 173.201 48.765 1.00 135.46 202 GLU A O 1
ATOM 1137 N N . MET A 1 203 ? 169.682 172.537 46.623 1.00 135.56 203 MET A N 1
ATOM 1138 C CA . MET A 1 203 ? 168.286 172.820 46.316 1.00 135.56 203 MET A CA 1
ATOM 1139 C C . MET A 1 203 ? 167.377 171.634 46.602 1.00 135.56 203 MET A C 1
ATOM 1140 O O . MET A 1 203 ? 166.231 171.829 47.024 1.00 135.56 203 MET A O 1
ATOM 1142 N N . ILE A 1 204 ? 167.866 170.409 46.392 1.00 136.21 204 ILE A N 1
ATOM 1143 C CA . ILE A 1 204 ? 167.054 169.227 46.662 1.00 136.21 204 ILE A CA 1
ATOM 1144 C C . ILE A 1 204 ? 166.746 169.115 48.149 1.00 136.21 204 ILE A C 1
ATOM 1145 O O . ILE A 1 204 ? 165.607 168.834 48.541 1.00 136.21 204 ILE A O 1
ATOM 1147 N N . GLN A 1 205 ? 167.751 169.332 49.003 1.00 136.20 205 GLN A N 1
ATOM 1148 C CA . GLN A 1 205 ? 167.522 169.271 50.443 1.00 136.20 205 GLN A CA 1
ATOM 1149 C C . GLN A 1 205 ? 166.591 170.386 50.902 1.00 136.20 205 GLN A C 1
ATOM 1150 O O . GLN A 1 205 ? 165.747 170.175 51.782 1.00 136.20 205 GLN A O 1
ATOM 1152 N N . LEU A 1 206 ? 166.724 171.577 50.314 1.00 135.57 206 LEU A N 1
ATOM 1153 C CA . LEU A 1 206 ? 165.840 172.682 50.672 1.00 135.57 206 LEU A CA 1
ATOM 1154 C C . LEU A 1 206 ? 164.400 172.389 50.271 1.00 135.57 206 LEU A C 1
ATOM 1155 O O . LEU A 1 206 ? 163.466 172.695 51.021 1.00 135.57 206 LEU A O 1
ATOM 1157 N N . GLY A 1 207 ? 164.200 171.797 49.092 1.00 134.76 207 GLY A N 1
ATOM 1158 C CA . GLY A 1 207 ? 162.858 171.434 48.674 1.00 134.76 207 GLY A CA 1
ATOM 1159 C C . GLY A 1 207 ? 162.267 170.301 49.487 1.00 134.76 207 GLY A C 1
ATOM 1160 O O . GLY A 1 207 ? 161.057 170.275 49.732 1.00 134.76 207 GLY A O 1
ATOM 1161 N N . ASP A 1 208 ? 163.102 169.351 49.915 1.00 135.42 208 ASP A N 1
ATOM 1162 C CA . ASP A 1 208 ? 162.607 168.248 50.731 1.00 135.42 208 ASP A CA 1
ATOM 1163 C C . ASP A 1 208 ? 162.256 168.714 52.139 1.00 135.42 208 ASP A C 1
ATOM 1164 O O . ASP A 1 208 ? 161.280 168.240 52.730 1.00 135.42 208 ASP A O 1
ATOM 1166 N N . GLN A 1 209 ? 163.040 169.642 52.692 1.00 134.74 209 GLN A N 1
ATOM 1167 C CA . GLN A 1 209 ? 162.765 170.142 54.034 1.00 134.74 209 GLN A CA 1
ATOM 1168 C C . GLN A 1 209 ? 161.610 171.134 54.051 1.00 134.74 209 GLN A C 1
ATOM 1169 O O . GLN A 1 209 ? 160.861 171.189 55.033 1.00 134.74 209 GLN A O 1
ATOM 1171 N N . GLU A 1 210 ? 161.448 171.919 52.987 1.00 131.66 210 GLU A N 1
ATOM 1172 C CA . GLU A 1 210 ? 160.378 172.910 52.885 1.00 131.66 210 GLU A CA 1
ATOM 1173 C C . GLU A 1 210 ? 159.226 172.414 52.021 1.00 131.66 210 GLU A C 1
ATOM 1174 O O . GLU A 1 210 ? 158.602 173.193 51.295 1.00 131.66 210 GLU A O 1
ATOM 1176 N N . VAL A 1 211 ? 158.924 171.118 52.080 1.00 129.45 211 VAL A N 1
ATOM 1177 C CA . VAL A 1 211 ? 157.834 170.536 51.295 1.00 129.45 211 VAL A CA 1
ATOM 1178 C C . VAL A 1 211 ? 156.568 170.695 52.131 1.00 129.45 211 VAL A C 1
ATOM 1179 O O . VAL A 1 211 ? 156.170 169.804 52.881 1.00 129.45 211 VAL A O 1
ATOM 1181 N N . SER A 1 212 ? 155.926 171.855 51.996 1.00 125.71 212 SER A N 1
ATOM 1182 C CA . SER A 1 212 ? 154.707 172.146 52.740 1.00 125.71 212 SER A CA 1
ATOM 1183 C C . SER A 1 212 ? 153.642 172.733 51.823 1.00 125.71 212 SER A C 1
ATOM 1184 O O . SER A 1 212 ? 153.805 172.745 50.599 1.00 125.71 212 SER A O 1
ATOM 1186 N N . GLU A 1 213 ? 152.545 173.219 52.409 1.00 125.74 213 GLU A N 1
ATOM 1187 C CA . GLU A 1 213 ? 151.465 173.780 51.604 1.00 125.74 213 GLU A CA 1
ATOM 1188 C C . GLU A 1 213 ? 151.876 175.098 50.959 1.00 125.74 213 GLU A C 1
ATOM 1189 O O . GLU A 1 213 ? 151.519 175.369 49.807 1.00 125.74 213 GLU A O 1
ATOM 1191 N N . LEU A 1 214 ? 152.626 175.931 51.683 1.00 123.88 214 LEU A N 1
ATOM 1192 C CA . LEU A 1 214 ? 153.039 177.230 51.175 1.00 123.88 214 LEU A CA 1
ATOM 1193 C C . LEU A 1 214 ? 154.541 177.467 51.250 1.00 123.88 214 LEU A C 1
ATOM 1194 O O . LEU A 1 214 ? 155.006 178.516 50.789 1.00 123.88 214 LEU A O 1
ATOM 1196 N N . CYS A 1 215 ? 155.313 176.535 51.812 1.00 123.21 215 CYS A N 1
ATOM 1197 C CA . CYS A 1 215 ? 156.757 176.713 51.907 1.00 123.21 215 CYS A CA 1
ATOM 1198 C C . CYS A 1 215 ? 157.464 176.536 50.570 1.00 123.21 215 CYS A C 1
ATOM 1199 O O . CYS A 1 215 ? 158.638 176.908 50.459 1.00 123.21 215 CYS A O 1
ATOM 1201 N N . GLY A 1 216 ? 156.786 175.985 49.561 1.00 122.07 216 GLY A N 1
ATOM 1202 C CA . GLY A 1 216 ? 157.422 175.815 48.263 1.00 122.07 216 GLY A CA 1
ATOM 1203 C C . GLY A 1 216 ? 157.777 177.139 47.616 1.00 122.07 216 GLY A C 1
ATOM 1204 O O . GLY A 1 216 ? 158.893 177.326 47.123 1.00 122.07 216 GLY A O 1
ATOM 1205 N N . LEU A 1 217 ? 156.832 178.078 47.611 1.00 120.03 217 LEU A N 1
ATOM 1206 C CA . LEU A 1 217 ? 157.127 179.410 47.090 1.00 120.03 217 LEU A CA 1
ATOM 1207 C C . LEU A 1 217 ? 158.171 180.136 47.926 1.00 120.03 217 LEU A C 1
ATOM 1208 O O . LEU A 1 217 ? 159.012 180.839 47.339 1.00 120.03 217 LEU A O 1
ATOM 1210 N N . PRO A 1 218 ? 158.188 180.015 49.256 1.00 121.40 218 PRO A N 1
ATOM 1211 C CA . PRO A 1 218 ? 159.275 180.651 50.019 1.00 121.40 218 PRO A CA 1
ATOM 1212 C C . PRO A 1 218 ? 160.637 180.056 49.713 1.00 121.40 218 PRO A C 1
ATOM 1213 O O . PRO A 1 218 ? 161.623 180.796 49.605 1.00 121.40 218 PRO A O 1
ATOM 1215 N N . ARG A 1 219 ? 160.719 178.732 49.561 1.00 122.90 219 ARG A N 1
ATOM 1216 C CA . ARG A 1 219 ? 161.985 178.111 49.187 1.00 122.90 219 ARG A CA 1
ATOM 1217 C C . ARG A 1 219 ? 162.418 178.544 47.792 1.00 122.90 219 ARG A C 1
ATOM 1218 O O . ARG A 1 219 ? 163.604 178.796 47.552 1.00 122.90 219 ARG A O 1
ATOM 1220 N N . GLU A 1 220 ? 161.466 178.647 46.860 1.00 123.17 220 GLU A N 1
ATOM 1221 C CA . GLU A 1 220 ? 161.795 179.107 45.515 1.00 123.17 220 GLU A CA 1
ATOM 1222 C C . GLU A 1 220 ? 162.301 180.544 45.533 1.00 123.17 220 GLU A C 1
ATOM 1223 O O . GLU A 1 220 ? 163.254 180.883 44.822 1.00 123.17 220 GLU A O 1
ATOM 1225 N N . LYS A 1 221 ? 161.680 181.402 46.345 1.00 122.93 221 LYS A N 1
ATOM 1226 C CA . LYS A 1 221 ? 162.134 182.786 46.444 1.00 122.93 221 LYS A CA 1
ATOM 1227 C C . LYS A 1 221 ? 163.517 182.870 47.078 1.00 122.93 221 LYS A C 1
ATOM 1228 O O . LYS A 1 221 ? 164.367 183.647 46.626 1.00 122.93 221 LYS A O 1
ATOM 1230 N N . LEU A 1 222 ? 163.764 182.075 48.123 1.00 123.24 222 LEU A N 1
ATOM 1231 C CA . LEU A 1 222 ? 165.080 182.070 48.753 1.00 123.24 222 LEU A CA 1
ATOM 1232 C C . LEU A 1 222 ? 166.151 181.547 47.805 1.00 123.24 222 LEU A C 1
ATOM 1233 O O . LEU A 1 222 ? 167.301 181.999 47.859 1.00 123.24 222 LEU A O 1
ATOM 1235 N N . ALA A 1 223 ? 165.797 180.599 46.935 1.00 125.01 223 ALA A N 1
ATOM 1236 C CA . ALA A 1 223 ? 166.757 180.111 45.951 1.00 125.01 223 ALA A CA 1
ATOM 1237 C C . ALA A 1 223 ? 167.017 181.152 44.869 1.00 125.01 223 ALA A C 1
ATOM 1238 O O . ALA A 1 223 ? 168.168 181.370 44.473 1.00 125.01 223 ALA A O 1
ATOM 1240 N N . ALA A 1 224 ? 165.961 181.808 44.381 1.00 126.10 224 ALA A N 1
ATOM 1241 C CA . ALA A 1 224 ? 166.117 182.816 43.340 1.00 126.10 224 ALA A CA 1
ATOM 1242 C C . ALA A 1 224 ? 166.812 184.074 43.845 1.00 126.10 224 ALA A C 1
ATOM 1243 O O . ALA A 1 224 ? 167.371 184.822 43.036 1.00 126.10 224 ALA A O 1
ATOM 1245 N N . ALA A 1 225 ? 166.781 184.328 45.156 1.00 128.70 225 ALA A N 1
ATOM 1246 C CA . ALA A 1 225 ? 167.479 185.491 45.695 1.00 128.70 225 ALA A CA 1
ATOM 1247 C C . ALA A 1 225 ? 168.982 185.403 45.467 1.00 128.70 225 ALA A C 1
ATOM 1248 O O . ALA A 1 225 ? 169.654 186.434 45.349 1.00 128.70 225 ALA A O 1
ATOM 1250 N N . GLU A 1 226 ? 169.527 184.189 45.402 1.00 130.38 226 GLU A N 1
ATOM 1251 C CA . GLU A 1 226 ? 170.943 183.978 45.139 1.00 130.38 226 GLU A CA 1
ATOM 1252 C C . GLU A 1 226 ? 171.206 183.343 43.780 1.00 130.38 226 GLU A C 1
ATOM 1253 O O . GLU A 1 226 ? 172.366 183.082 43.448 1.00 130.38 226 GLU A O 1
ATOM 1255 N N . ARG A 1 227 ? 170.164 183.090 42.989 1.00 130.82 227 ARG A N 1
ATOM 1256 C CA . ARG A 1 227 ? 170.323 182.464 41.682 1.00 130.82 227 ARG A CA 1
ATOM 1257 C C . ARG A 1 227 ? 169.653 183.299 40.599 1.00 130.82 227 ARG A C 1
ATOM 1258 O O . ARG A 1 227 ? 169.252 184.442 40.844 1.00 130.82 227 ARG A O 1
ATOM 1260 N N . VAL A 1 228 ? 169.529 182.739 39.402 1.00 132.49 228 VAL A N 1
ATOM 1261 C CA . VAL A 1 228 ? 168.934 183.434 38.280 1.00 132.49 228 VAL A CA 1
ATOM 1262 C C . VAL A 1 228 ? 167.463 183.048 38.177 1.00 132.49 228 VAL A C 1
ATOM 1263 O O . VAL A 1 228 ? 167.005 182.081 38.783 1.00 132.49 228 VAL A O 1
ATOM 1265 N N . LEU A 1 229 ? 166.706 183.819 37.395 1.00 134.39 229 LEU A N 1
ATOM 1266 C CA . LEU A 1 229 ? 165.269 183.611 37.250 1.00 134.39 229 LEU A CA 1
ATOM 1267 C C . LEU A 1 229 ? 164.915 182.347 36.475 1.00 134.39 229 LEU A C 1
ATOM 1268 O O . LEU A 1 229 ? 163.728 182.130 36.206 1.00 134.39 229 LEU A O 1
ATOM 1270 N N . ARG A 1 230 ? 165.897 181.518 36.108 1.00 134.05 230 ARG A N 1
ATOM 1271 C CA . ARG A 1 230 ? 165.596 180.279 35.398 1.00 134.05 230 ARG A CA 1
ATOM 1272 C C . ARG A 1 230 ? 164.722 179.351 36.231 1.00 134.05 230 ARG A C 1
ATOM 1273 O O . ARG A 1 230 ? 163.946 178.564 35.675 1.00 134.05 230 ARG A O 1
ATOM 1275 N N . SER A 1 231 ? 164.831 179.424 37.555 1.00 133.25 231 SER A N 1
ATOM 1276 C CA . SER A 1 231 ? 163.997 178.640 38.455 1.00 133.25 231 SER A CA 1
ATOM 1277 C C . SER A 1 231 ? 162.700 179.351 38.822 1.00 133.25 231 SER A C 1
ATOM 1278 O O . SER A 1 231 ? 162.011 178.918 39.751 1.00 133.25 231 SER A O 1
ATOM 1280 N N . ASN A 1 232 ? 162.354 180.428 38.118 1.00 132.79 232 ASN A N 1
ATOM 1281 C CA . ASN A 1 232 ? 161.138 181.186 38.385 1.00 132.79 232 ASN A CA 1
ATOM 1282 C C . ASN A 1 232 ? 159.978 180.784 37.484 1.00 132.79 232 ASN A C 1
ATOM 1283 O O . ASN A 1 232 ? 158.852 180.632 37.968 1.00 132.79 232 ASN A O 1
ATOM 1285 N N . MET A 1 233 ? 160.229 180.610 36.184 1.00 130.37 233 MET A N 1
ATOM 1286 C CA . MET A 1 233 ? 159.164 180.214 35.268 1.00 130.37 233 MET A CA 1
ATOM 1287 C C . MET A 1 233 ? 158.568 178.869 35.664 1.00 130.37 233 MET A C 1
ATOM 1288 O O . MET A 1 233 ? 157.344 178.689 35.629 1.00 130.37 233 MET A O 1
ATOM 1290 N N . ASP A 1 234 ? 159.418 177.912 36.047 1.00 129.32 234 ASP A N 1
ATOM 1291 C CA . ASP A 1 234 ? 158.918 176.633 36.538 1.00 129.32 234 ASP A CA 1
ATOM 1292 C C . ASP A 1 234 ? 158.071 176.813 37.791 1.00 129.32 234 ASP A C 1
ATOM 1293 O O . ASP A 1 234 ? 157.137 176.036 38.026 1.00 129.32 234 ASP A O 1
ATOM 1295 N N . ILE A 1 235 ? 158.373 177.833 38.599 1.00 128.08 235 ILE A N 1
ATOM 1296 C CA . ILE A 1 235 ? 157.564 178.126 39.775 1.00 128.08 235 ILE A CA 1
ATOM 1297 C C . ILE A 1 235 ? 156.142 178.503 39.389 1.00 128.08 235 ILE A C 1
ATOM 1298 O O . ILE A 1 235 ? 155.222 178.364 40.202 1.00 128.08 235 ILE A O 1
ATOM 1300 N N . LEU A 1 236 ? 155.937 178.981 38.159 1.00 127.71 236 LEU A N 1
ATOM 1301 C CA . LEU A 1 236 ? 154.588 179.256 37.685 1.00 127.71 236 LEU A CA 1
ATOM 1302 C C . LEU A 1 236 ? 153.786 177.980 37.466 1.00 127.71 236 LEU A C 1
ATOM 1303 O O . LEU A 1 236 ? 152.552 178.023 37.508 1.00 127.71 236 LEU A O 1
ATOM 1305 N N . LYS A 1 237 ? 154.455 176.851 37.235 1.00 127.23 237 LYS A N 1
ATOM 1306 C CA . LYS A 1 237 ? 153.772 175.578 37.047 1.00 127.23 237 LYS A CA 1
ATOM 1307 C C . LYS A 1 237 ? 153.240 175.075 38.384 1.00 127.23 237 LYS A C 1
ATOM 1308 O O . LYS A 1 237 ? 152.103 174.593 38.459 1.00 127.23 237 LYS A O 1
ATOM 1310 N N . PRO A 1 238 ? 154.029 175.169 39.458 1.00 125.76 238 PRO A N 1
ATOM 1311 C CA . PRO A 1 238 ? 153.543 174.721 40.771 1.00 125.76 238 PRO A CA 1
ATOM 1312 C C . PRO A 1 238 ? 152.588 175.694 41.441 1.00 125.76 238 PRO A C 1
ATOM 1313 O O . PRO A 1 238 ? 151.947 175.318 42.432 1.00 125.76 238 PRO A O 1
ATOM 1315 N N . ILE A 1 239 ? 152.474 176.926 40.940 1.00 122.19 239 ILE A N 1
ATOM 1316 C CA . ILE A 1 239 ? 151.563 177.890 41.548 1.00 122.19 239 ILE A CA 1
ATOM 1317 C C . ILE A 1 239 ? 150.113 177.511 41.279 1.00 122.19 239 ILE A C 1
ATOM 1318 O O . ILE A 1 239 ? 149.227 177.805 42.091 1.00 122.19 239 ILE A O 1
ATOM 1320 N N . LEU A 1 240 ? 149.842 176.856 40.148 1.00 121.48 240 LEU A N 1
ATOM 1321 C CA . LEU A 1 240 ? 148.479 176.450 39.832 1.00 121.48 240 LEU A CA 1
ATOM 1322 C C . LEU A 1 240 ? 148.019 175.264 40.668 1.00 121.48 240 LEU A C 1
ATOM 1323 O O . LEU A 1 240 ? 146.809 175.059 40.817 1.00 121.48 240 LEU A O 1
ATOM 1325 N N . ARG A 1 241 ? 148.949 174.482 41.215 1.00 119.59 241 ARG A N 1
ATOM 1326 C CA . ARG A 1 241 ? 148.594 173.342 42.051 1.00 119.59 241 ARG A CA 1
ATOM 1327 C C . ARG A 1 241 ? 148.380 173.738 43.506 1.00 119.59 241 ARG A C 1
ATOM 1328 O O . ARG A 1 241 ? 147.461 173.225 44.155 1.00 119.59 241 ARG A O 1
ATOM 1330 N N . THR A 1 242 ? 149.215 174.642 44.026 1.00 121.07 242 THR A N 1
ATOM 1331 C CA . THR A 1 242 ? 149.116 175.125 45.406 1.00 121.07 242 THR A CA 1
ATOM 1332 C C . THR A 1 242 ? 149.176 173.973 46.407 1.00 121.07 242 THR A C 1
ATOM 1333 O O . THR A 1 242 ? 148.491 173.982 47.432 1.00 121.07 242 THR A O 1
ATOM 1335 N N . LEU A 1 243 ? 150.008 172.974 46.103 1.00 120.83 243 LEU A N 1
ATOM 1336 C CA . LEU A 1 243 ? 150.175 171.788 46.946 1.00 120.83 243 LEU A CA 1
ATOM 1337 C C . LEU A 1 243 ? 148.842 171.069 47.159 1.00 120.83 243 LEU A C 1
ATOM 1338 O O . LEU A 1 243 ? 148.428 170.797 48.288 1.00 120.83 243 LEU A O 1
ATOM 1340 N N . ASN A 1 244 ? 148.168 170.766 46.047 1.00 118.40 244 ASN A N 1
ATOM 1341 C CA . ASN A 1 244 ? 146.902 170.028 46.055 1.00 118.40 244 ASN A CA 1
ATOM 1342 C C . ASN A 1 244 ? 145.836 170.749 46.879 1.00 118.40 244 ASN A C 1
ATOM 1343 O O . ASN A 1 244 ? 145.132 170.139 47.686 1.00 118.40 244 ASN A O 1
ATOM 1345 N N . SER A 1 245 ? 145.716 172.061 46.675 1.00 119.30 245 SER A N 1
ATOM 1346 C CA . SER A 1 245 ? 144.707 172.866 47.355 1.00 119.30 245 SER A CA 1
ATOM 1347 C C . SER A 1 245 ? 143.477 173.087 46.481 1.00 119.30 245 SER A C 1
ATOM 1348 O O . SER A 1 245 ? 142.355 172.776 46.889 1.00 119.30 245 SER A O 1
ATOM 1350 N N . THR A 1 246 ? 143.671 173.623 45.278 1.00 120.07 246 THR A N 1
ATOM 1351 C CA . THR A 1 246 ? 142.582 173.874 44.345 1.00 120.07 246 THR A CA 1
ATOM 1352 C C . THR A 1 246 ? 142.367 172.727 43.365 1.00 120.07 246 THR A C 1
ATOM 1353 O O . THR A 1 246 ? 141.574 172.871 42.428 1.00 120.07 246 THR A O 1
ATOM 1355 N N . SER A 1 247 ? 143.051 171.600 43.560 1.00 119.78 247 SER A N 1
ATOM 1356 C CA . SER A 1 247 ? 142.899 170.479 42.640 1.00 119.78 247 SER A CA 1
ATOM 1357 C C . SER A 1 247 ? 141.471 169.947 42.573 1.00 119.78 247 SER A C 1
ATOM 1358 O O . SER A 1 247 ? 141.101 169.401 41.519 1.00 119.78 247 SER A O 1
ATOM 1360 N N . PRO A 1 248 ? 140.643 170.063 43.614 1.00 120.91 248 PRO A N 1
ATOM 1361 C CA . PRO A 1 248 ? 139.243 169.632 43.478 1.00 120.91 248 PRO A CA 1
ATOM 1362 C C . PRO A 1 248 ? 138.409 170.561 42.615 1.00 120.91 248 PRO A C 1
ATOM 1363 O O . PRO A 1 248 ? 137.326 170.160 42.171 1.00 120.91 248 PRO A O 1
ATOM 1365 N N . PHE A 1 249 ? 138.874 171.786 42.366 1.00 121.72 249 PHE A N 1
ATOM 1366 C CA . PHE A 1 249 ? 138.151 172.747 41.542 1.00 121.72 249 PHE A CA 1
ATOM 1367 C C . PHE A 1 249 ? 138.101 172.279 40.093 1.00 121.72 249 PHE A C 1
ATOM 1368 O O . PHE A 1 249 ? 137.178 172.645 39.353 1.00 121.72 249 PHE A O 1
ATOM 1370 N N . PRO A 1 250 ? 139.075 171.480 39.647 1.00 120.44 250 PRO A N 1
ATOM 1371 C CA . PRO A 1 250 ? 139.071 171.060 38.233 1.00 120.44 250 PRO A CA 1
ATOM 1372 C C . PRO A 1 250 ? 137.885 170.183 37.866 1.00 120.44 250 PRO A C 1
ATOM 1373 O O . PRO A 1 250 ? 137.186 170.468 36.884 1.00 120.44 250 PRO A O 1
ATOM 1375 N N . SER A 1 251 ? 137.636 169.122 38.626 1.00 118.91 251 SER A N 1
ATOM 1376 C CA . SER A 1 251 ? 136.544 168.208 38.332 1.00 118.91 251 SER A CA 1
ATOM 1377 C C . SER A 1 251 ? 135.245 168.694 38.969 1.00 118.91 251 SER A C 1
ATOM 1378 O O . SER A 1 251 ? 135.239 169.539 39.867 1.00 118.91 251 SER A O 1
ATOM 1380 N N . LYS A 1 252 ? 134.131 168.141 38.486 1.00 116.73 252 LYS A N 1
ATOM 1381 C CA . LYS A 1 252 ? 132.802 168.518 38.955 1.00 116.73 252 LYS A CA 1
ATOM 1382 C C . LYS A 1 252 ? 132.267 167.546 40.003 1.00 116.73 252 LYS A C 1
ATOM 1383 O O . LYS A 1 252 ? 131.921 167.956 41.114 1.00 116.73 252 LYS A O 1
ATOM 1385 N N . GLU A 1 253 ? 132.192 166.257 39.664 1.00 115.37 253 GLU A N 1
ATOM 1386 C CA . GLU A 1 253 ? 131.693 165.271 40.618 1.00 115.37 253 GLU A CA 1
ATOM 1387 C C . GLU A 1 253 ? 132.665 165.066 41.773 1.00 115.37 253 GLU A C 1
ATOM 1388 O O . GLU A 1 253 ? 132.242 164.727 42.886 1.00 115.37 253 GLU A O 1
ATOM 1390 N N . LEU A 1 254 ? 133.963 165.264 41.529 1.00 114.88 254 LEU A N 1
ATOM 1391 C CA . LEU A 1 254 ? 134.942 165.145 42.603 1.00 114.88 254 LEU A CA 1
ATOM 1392 C C . LEU A 1 254 ? 134.707 166.185 43.689 1.00 114.88 254 LEU A C 1
ATOM 1393 O O . LEU A 1 254 ? 134.978 165.923 44.864 1.00 114.88 254 LEU A O 1
ATOM 1395 N N . ALA A 1 255 ? 134.191 167.360 43.321 1.00 114.95 255 ALA A N 1
ATOM 1396 C CA . ALA A 1 255 ? 133.879 168.378 44.319 1.00 114.95 255 ALA A CA 1
ATOM 1397 C C . ALA A 1 255 ? 132.794 167.894 45.275 1.00 114.95 255 ALA A C 1
ATOM 1398 O O . ALA A 1 255 ? 132.933 168.005 46.499 1.00 114.95 255 ALA A O 1
ATOM 1400 N N . GLU A 1 256 ? 131.703 167.349 44.730 1.00 114.19 256 GLU A N 1
ATOM 1401 C CA . GLU A 1 256 ? 130.633 166.831 45.577 1.00 114.19 256 GLU A CA 1
ATOM 1402 C C . GLU A 1 256 ? 131.104 165.634 46.393 1.00 114.19 256 GLU A C 1
ATOM 1403 O O . GLU A 1 256 ? 130.717 165.478 47.559 1.00 114.19 256 GLU A O 1
ATOM 1405 N N . ALA A 1 257 ? 131.941 164.778 45.800 1.00 114.70 257 ALA A N 1
ATOM 1406 C CA . ALA A 1 257 ? 132.475 163.639 46.541 1.00 114.70 257 ALA A CA 1
ATOM 1407 C C . ALA A 1 257 ? 133.327 164.099 47.717 1.00 114.70 257 ALA A C 1
ATOM 1408 O O . ALA A 1 257 ? 133.204 163.568 48.829 1.00 114.70 257 ALA A O 1
ATOM 1410 N N . THR A 1 258 ? 134.190 165.092 47.494 1.00 114.20 258 THR A N 1
ATOM 1411 C CA . THR A 1 258 ? 135.020 165.615 48.573 1.00 114.20 258 THR A CA 1
ATOM 1412 C C . THR A 1 258 ? 134.176 166.313 49.630 1.00 114.20 258 THR A C 1
ATOM 1413 O O . THR A 1 258 ? 134.483 166.234 50.822 1.00 114.20 258 THR A O 1
ATOM 1415 N N . LYS A 1 259 ? 133.102 166.991 49.216 1.00 114.88 259 LYS A N 1
ATOM 1416 C CA . LYS A 1 259 ? 132.217 167.627 50.187 1.00 114.88 259 LYS A CA 1
ATOM 1417 C C . LYS A 1 259 ? 131.530 166.589 51.068 1.00 114.88 259 LYS A C 1
ATOM 1418 O O . LYS A 1 259 ? 131.446 166.757 52.291 1.00 114.88 259 LYS A O 1
ATOM 1420 N N . THR A 1 260 ? 131.036 165.506 50.462 1.00 113.60 260 THR A N 1
ATOM 1421 C CA . THR A 1 260 ? 130.404 164.448 51.245 1.00 113.60 260 THR A CA 1
ATOM 1422 C C . THR A 1 260 ? 131.408 163.775 52.174 1.00 113.60 260 THR A C 1
ATOM 1423 O O . THR A 1 260 ? 131.091 163.474 53.333 1.00 113.60 260 THR A O 1
ATOM 1425 N N . LEU A 1 261 ? 132.628 163.533 51.684 1.00 115.56 261 LEU A N 1
ATOM 1426 C CA . LEU A 1 261 ? 133.656 162.932 52.527 1.00 115.56 261 LEU A CA 1
ATOM 1427 C C . LEU A 1 261 ? 134.020 163.847 53.689 1.00 115.56 261 LEU A C 1
ATOM 1428 O O . LEU A 1 261 ? 134.221 163.380 54.816 1.00 115.56 261 LEU A O 1
ATOM 1430 N N . LEU A 1 262 ? 134.098 165.156 53.438 1.00 116.67 262 LEU A N 1
ATOM 1431 C CA . LEU A 1 262 ? 134.411 166.101 54.503 1.00 116.67 262 LEU A CA 1
ATOM 1432 C C . LEU A 1 262 ? 133.290 166.165 55.530 1.00 116.67 262 LEU A C 1
ATOM 1433 O O . LEU A 1 262 ? 133.552 166.252 56.733 1.00 116.67 262 LEU A O 1
ATOM 1435 N N . HIS A 1 263 ? 132.034 166.113 55.078 1.00 116.02 263 HIS A N 1
ATOM 1436 C CA . HIS A 1 263 ? 130.918 166.089 56.020 1.00 116.02 263 HIS A CA 1
ATOM 1437 C C . HIS A 1 263 ? 130.949 164.829 56.877 1.00 116.02 263 HIS A C 1
ATOM 1438 O O . HIS A 1 263 ? 130.743 164.891 58.098 1.00 116.02 263 HIS A O 1
ATOM 1440 N N . SER A 1 264 ? 131.207 163.675 56.255 1.00 117.08 264 SER A N 1
ATOM 1441 C CA . SER A 1 264 ? 131.281 162.429 57.012 1.00 117.08 264 SER A CA 1
ATOM 1442 C C . SER A 1 264 ? 132.424 162.463 58.020 1.00 117.08 264 SER A C 1
ATOM 1443 O O . SER A 1 264 ? 132.261 162.039 59.171 1.00 117.08 264 SER A O 1
ATOM 1445 N N . LEU A 1 265 ? 133.587 162.973 57.606 1.00 119.99 265 LEU A N 1
ATOM 1446 C CA . LEU A 1 265 ? 134.717 163.086 58.521 1.00 119.99 265 LEU A CA 1
ATOM 1447 C C . LEU A 1 265 ? 134.411 164.054 59.655 1.00 119.99 265 LEU A C 1
ATOM 1448 O O . LEU A 1 265 ? 134.828 163.834 60.797 1.00 119.99 265 LEU A O 1
ATOM 1453 N N . GLY A 1 266 ? 133.677 165.129 59.362 1.00 119.68 266 GLY A N 1
ATOM 1454 C CA . GLY A 1 266 ? 133.307 166.067 60.408 1.00 119.68 266 GLY A CA 1
ATOM 1455 C C . GLY A 1 266 ? 132.392 165.444 61.441 1.00 119.68 266 GLY A C 1
ATOM 1456 O O . GLY A 1 266 ? 132.586 165.619 62.646 1.00 119.68 266 GLY A O 1
ATOM 1457 N N . THR A 1 267 ? 131.380 164.701 60.983 1.00 117.44 267 THR A N 1
ATOM 1458 C CA . THR A 1 267 ? 130.505 164.003 61.924 1.00 117.44 267 THR A CA 1
ATOM 1459 C C . THR A 1 267 ? 131.276 162.969 62.736 1.00 117.44 267 THR A C 1
ATOM 1460 O O . THR A 1 267 ? 131.065 162.838 63.950 1.00 117.44 267 THR A O 1
ATOM 1464 N N . LEU A 1 268 ? 132.177 162.227 62.087 1.00 119.19 268 LEU A N 1
ATOM 1465 C CA . LEU A 1 268 ? 132.956 161.216 62.796 1.00 119.19 268 LEU A CA 1
ATOM 1466 C C . LEU A 1 268 ? 133.839 161.852 63.864 1.00 119.19 268 LEU A C 1
ATOM 1467 O O . LEU A 1 268 ? 133.915 161.363 64.997 1.00 119.19 268 LEU A O 1
ATOM 1472 N N . ALA A 1 269 ? 134.516 162.949 63.516 1.00 120.83 269 ALA A N 1
ATOM 1473 C CA . ALA A 1 269 ? 135.367 163.634 64.483 1.00 120.83 269 ALA A CA 1
ATOM 1474 C C . ALA A 1 269 ? 134.544 164.234 65.615 1.00 120.83 269 ALA A C 1
ATOM 1475 O O . ALA A 1 269 ? 134.959 164.190 66.779 1.00 120.83 269 ALA A O 1
ATOM 1477 N N . GLN A 1 270 ? 133.376 164.797 65.295 1.00 119.99 270 GLN A N 1
ATOM 1478 C CA . GLN A 1 270 ? 132.503 165.339 66.329 1.00 119.99 270 GLN A CA 1
ATOM 1479 C C . GLN A 1 270 ? 132.090 164.255 67.314 1.00 119.99 270 GLN A C 1
ATOM 1480 O O . GLN A 1 270 ? 132.118 164.463 68.531 1.00 119.99 270 GLN A O 1
ATOM 1482 N N . GLU A 1 271 ? 131.717 163.079 66.803 1.00 121.81 271 GLU A N 1
ATOM 1483 C CA . GLU A 1 271 ? 131.355 161.972 67.684 1.00 121.81 271 GLU A CA 1
ATOM 1484 C C . GLU A 1 271 ? 132.541 161.540 68.540 1.00 121.81 271 GLU A C 1
ATOM 1485 O O . GLU A 1 271 ? 132.429 161.420 69.769 1.00 121.81 271 GLU A O 1
ATOM 1491 N N . LEU A 1 272 ? 133.697 161.318 67.903 1.00 121.50 272 LEU A N 1
ATOM 1492 C CA . LEU A 1 272 ? 134.865 160.821 68.624 1.00 121.50 272 LEU A CA 1
ATOM 1493 C C . LEU A 1 272 ? 135.341 161.804 69.686 1.00 121.50 272 LEU A C 1
ATOM 1494 O O . LEU A 1 272 ? 135.878 161.385 70.718 1.00 121.50 272 LEU A O 1
ATOM 1499 N N . PHE A 1 273 ? 135.157 163.104 69.461 1.00 124.23 273 PHE A N 1
ATOM 1500 C CA . PHE A 1 273 ? 135.579 164.103 70.431 1.00 124.23 273 PHE A CA 1
ATOM 1501 C C . PHE A 1 273 ? 134.485 164.467 71.426 1.00 124.23 273 PHE A C 1
ATOM 1502 O O . PHE A 1 273 ? 134.786 165.084 72.454 1.00 124.23 273 PHE A O 1
ATOM 1510 N N . SER A 1 274 ? 133.233 164.104 71.152 1.00 123.28 274 SER A N 1
ATOM 1511 C CA . SER A 1 274 ? 132.166 164.239 72.131 1.00 123.28 274 SER A CA 1
ATOM 1512 C C . SER A 1 274 ? 131.993 162.991 72.983 1.00 123.28 274 SER A C 1
ATOM 1513 O O . SER A 1 274 ? 131.165 163.000 73.901 1.00 123.28 274 SER A O 1
ATOM 1516 N N . MET A 1 275 ? 132.730 161.918 72.683 1.00 116.07 275 MET A N 1
ATOM 1517 C CA . MET A 1 275 ? 132.788 160.776 73.592 1.00 116.07 275 MET A CA 1
ATOM 1518 C C . MET A 1 275 ? 133.127 161.227 75.010 1.00 116.07 275 MET A C 1
ATOM 1519 O O . MET A 1 275 ? 132.359 161.000 75.952 1.00 116.07 275 MET A O 1
ATOM 1524 N N . ARG A 1 276 ? 134.286 161.865 75.175 1.00 116.05 276 ARG A N 1
ATOM 1525 C CA . ARG A 1 276 ? 134.711 162.527 76.408 1.00 116.05 276 ARG A CA 1
ATOM 1526 C C . ARG A 1 276 ? 134.857 161.570 77.589 1.00 116.05 276 ARG A C 1
ATOM 1527 O O . ARG A 1 276 ? 134.907 162.019 78.740 1.00 116.05 276 ARG A O 1
ATOM 1535 N N . SER A 1 277 ? 134.928 160.264 77.342 1.00 112.31 277 SER A N 1
ATOM 1536 C CA . SER A 1 277 ? 135.116 159.287 78.410 1.00 112.31 277 SER A CA 1
ATOM 1537 C C . SER A 1 277 ? 136.544 158.769 78.496 1.00 112.31 277 SER A C 1
ATOM 1538 O O . SER A 1 277 ? 137.096 158.663 79.598 1.00 112.31 277 SER A O 1
ATOM 1541 N N . TRP A 1 278 ? 137.154 158.441 77.354 1.00 109.92 278 TRP A N 1
ATOM 1542 C CA . TRP A 1 278 ? 138.523 157.938 77.368 1.00 109.92 278 TRP A CA 1
ATOM 1543 C C . TRP A 1 278 ? 139.499 158.990 77.873 1.00 109.92 278 TRP A C 1
ATOM 1544 O O . TRP A 1 278 ? 140.522 158.645 78.473 1.00 109.92 278 TRP A O 1
ATOM 1555 N N . SER A 1 279 ? 139.198 160.272 77.659 1.00 111.50 279 SER A N 1
ATOM 1556 C CA . SER A 1 279 ? 140.054 161.332 78.184 1.00 111.50 279 SER A CA 1
ATOM 1557 C C . SER A 1 279 ? 140.088 161.302 79.707 1.00 111.50 279 SER A C 1
ATOM 1558 O O . SER A 1 279 ? 141.163 161.333 80.320 1.00 111.50 279 SER A O 1
ATOM 1561 N N . ASP A 1 280 ? 138.912 161.238 80.337 1.00 109.14 280 ASP A N 1
ATOM 1562 C CA . ASP A 1 280 ? 138.856 161.165 81.793 1.00 109.14 280 ASP A CA 1
ATOM 1563 C C . ASP A 1 280 ? 139.474 159.869 82.301 1.00 109.14 280 ASP A C 1
ATOM 1564 O O . ASP A 1 280 ? 140.153 159.860 83.335 1.00 109.14 280 ASP A O 1
ATOM 1569 N N . MET A 1 281 ? 139.258 158.763 81.582 1.00 105.55 281 MET A N 1
ATOM 1570 C CA . MET A 1 281 ? 139.855 157.492 81.982 1.00 105.55 281 MET A CA 1
ATOM 1571 C C . MET A 1 281 ? 141.378 157.575 81.972 1.00 105.55 281 MET A C 1
ATOM 1572 O O . MET A 1 281 ? 142.043 157.127 82.914 1.00 105.55 281 MET A O 1
ATOM 1577 N N . ARG A 1 282 ? 141.946 158.151 80.909 1.00 107.14 282 ARG A N 1
ATOM 1578 C CA . ARG A 1 282 ? 143.395 158.293 80.815 1.00 107.14 282 ARG A CA 1
ATOM 1579 C C . ARG A 1 282 ? 143.930 159.228 81.890 1.00 107.14 282 ARG A C 1
ATOM 1580 O O . ARG A 1 282 ? 144.959 158.941 82.513 1.00 107.14 282 ARG A O 1
ATOM 1588 N N . GLN A 1 283 ? 143.245 160.351 82.124 1.00 105.80 283 GLN A N 1
ATOM 1589 C CA . GLN A 1 283 ? 143.677 161.266 83.176 1.00 105.80 283 GLN A CA 1
ATOM 1590 C C . GLN A 1 283 ? 143.680 160.577 84.534 1.00 105.80 283 GLN A C 1
ATOM 1591 O O . GLN A 1 283 ? 144.623 160.736 85.319 1.00 105.80 283 GLN A O 1
ATOM 1597 N N . GLU A 1 284 ? 142.644 159.784 84.820 1.00 100.66 284 GLU A N 1
ATOM 1598 C CA . GLU A 1 284 ? 142.561 159.120 86.116 1.00 100.66 284 GLU A CA 1
ATOM 1599 C C . GLU A 1 284 ? 143.617 158.031 86.259 1.00 100.66 284 GLU A C 1
ATOM 1600 O O . GLU A 1 284 ? 144.225 157.890 87.327 1.00 100.66 284 GLU A O 1
ATOM 1606 N N . VAL A 1 285 ? 143.857 157.251 85.201 1.00 102.56 285 VAL A N 1
ATOM 1607 C CA . VAL A 1 285 ? 144.846 156.183 85.308 1.00 102.56 285 VAL A CA 1
ATOM 1608 C C . VAL A 1 285 ? 146.261 156.750 85.338 1.00 102.56 285 VAL A C 1
ATOM 1609 O O . VAL A 1 285 ? 147.173 156.107 85.872 1.00 102.56 285 VAL A O 1
ATOM 1613 N N . MET A 1 286 ? 146.470 157.957 84.804 1.00 102.69 286 MET A N 1
ATOM 1614 C CA . MET A 1 286 ? 147.781 158.586 84.913 1.00 102.69 286 MET A CA 1
ATOM 1615 C C . MET A 1 286 ? 147.972 159.274 86.259 1.00 102.69 286 MET A C 1
ATOM 1616 O O . MET A 1 286 ? 149.101 159.347 86.756 1.00 102.69 286 MET A O 1
ATOM 1621 N N . PHE A 1 287 ? 146.892 159.781 86.861 1.00 101.38 287 PHE A N 1
ATOM 1622 C CA . PHE A 1 287 ? 146.994 160.384 88.184 1.00 101.38 287 PHE A CA 1
ATOM 1623 C C . PHE A 1 287 ? 147.129 159.336 89.282 1.00 101.38 287 PHE A C 1
ATOM 1624 O O . PHE A 1 287 ? 147.809 159.580 90.285 1.00 101.38 287 PHE A O 1
ATOM 1632 N N . LEU A 1 288 ? 146.497 158.172 89.113 1.00 99.09 288 LEU A N 1
ATOM 1633 C CA . LEU A 1 288 ? 146.584 157.130 90.131 1.00 99.09 288 LEU A CA 1
ATOM 1634 C C . LEU A 1 288 ? 147.979 156.522 90.197 1.00 99.09 288 LEU A C 1
ATOM 1635 O O . LEU A 1 288 ? 148.436 156.139 91.280 1.00 99.09 288 LEU A O 1
ATOM 1640 N N . THR A 1 289 ? 148.666 156.425 89.063 1.00 95.34 289 THR A N 1
ATOM 1641 C CA . THR A 1 289 ? 150.009 155.859 89.029 1.00 95.34 289 THR A CA 1
ATOM 1642 C C . THR A 1 289 ? 151.029 156.898 88.577 1.00 95.34 289 THR A C 1
ATOM 1643 O O . THR A 1 289 ? 151.457 157.744 89.362 1.00 95.34 289 THR A O 1
ATOM 1647 N N . SER A 1 296 ? 152.331 157.683 98.573 1.00 111.86 296 SER A N 1
ATOM 1648 C CA . SER A 1 296 ? 150.932 157.273 98.588 1.00 111.86 296 SER A CA 1
ATOM 1649 C C . SER A 1 296 ? 150.178 157.940 99.734 1.00 111.86 296 SER A C 1
ATOM 1650 O O . SER A 1 296 ? 150.771 158.320 100.743 1.00 111.86 296 SER A O 1
ATOM 1652 N N . SER A 1 297 ? 148.867 158.078 99.569 1.00 105.70 297 SER A N 1
ATOM 1653 C CA . SER A 1 297 ? 148.013 158.701 100.573 1.00 105.70 297 SER A CA 1
ATOM 1654 C C . SER A 1 297 ? 146.589 158.199 100.361 1.00 105.70 297 SER A C 1
ATOM 1655 O O . SER A 1 297 ? 146.357 157.230 99.629 1.00 105.70 297 SER A O 1
ATOM 1658 N N . THR A 1 298 ? 145.629 158.859 101.007 1.00 103.34 298 THR A N 1
ATOM 1659 C CA . THR A 1 298 ? 144.224 158.497 100.875 1.00 103.34 298 THR A CA 1
ATOM 1660 C C . THR A 1 298 ? 143.597 159.004 99.583 1.00 103.34 298 THR A C 1
ATOM 1661 O O . THR A 1 298 ? 142.410 158.749 99.349 1.00 103.34 298 THR A O 1
ATOM 1665 N N . GLN A 1 299 ? 144.356 159.713 98.744 1.00 101.85 299 GLN A N 1
ATOM 1666 C CA . GLN A 1 299 ? 143.813 160.212 97.486 1.00 101.85 299 GLN A CA 1
ATOM 1667 C C . GLN A 1 299 ? 143.571 159.099 96.476 1.00 101.85 299 GLN A C 1
ATOM 1668 O O . GLN A 1 299 ? 142.749 159.273 95.569 1.00 101.85 299 GLN A O 1
ATOM 1674 N N . ILE A 1 300 ? 144.262 157.965 96.609 1.00 98.02 300 ILE A N 1
ATOM 1675 C CA . ILE A 1 300 ? 144.036 156.854 95.690 1.00 98.02 300 ILE A CA 1
ATOM 1676 C C . ILE A 1 300 ? 142.637 156.279 95.878 1.00 98.02 300 ILE A C 1
ATOM 1677 O O . ILE A 1 300 ? 142.016 155.808 94.916 1.00 98.02 300 ILE A O 1
ATOM 1682 N N . TYR A 1 301 ? 142.107 156.328 97.103 1.00 96.70 301 TYR A N 1
ATOM 1683 C CA . TYR A 1 301 ? 140.744 155.863 97.340 1.00 96.70 301 TYR A CA 1
ATOM 1684 C C . TYR A 1 301 ? 139.739 156.727 96.589 1.00 96.70 301 TYR A C 1
ATOM 1685 O O . TYR A 1 301 ? 138.858 156.212 95.891 1.00 96.70 301 TYR A O 1
ATOM 1694 N N . GLN A 1 302 ? 139.862 158.051 96.716 1.00 93.69 302 GLN A N 1
ATOM 1695 C CA . GLN A 1 302 ? 138.977 158.946 95.979 1.00 93.69 302 GLN A CA 1
ATOM 1696 C C . GLN A 1 302 ? 139.173 158.809 94.475 1.00 93.69 302 GLN A C 1
ATOM 1697 O O . GLN A 1 302 ? 138.208 158.926 93.711 1.00 93.69 302 GLN A O 1
ATOM 1703 N N . ALA A 1 303 ? 140.402 158.538 94.033 1.00 92.93 303 ALA A N 1
ATOM 1704 C CA . ALA A 1 303 ? 140.652 158.360 92.606 1.00 92.93 303 ALA A CA 1
ATOM 1705 C C . ALA A 1 303 ? 139.930 157.129 92.071 1.00 92.93 303 ALA A C 1
ATOM 1706 O O . ALA A 1 303 ? 139.210 157.204 91.068 1.00 92.93 303 ALA A O 1
ATOM 1708 N N . VAL A 1 304 ? 140.105 155.984 92.735 1.00 89.45 304 VAL A N 1
ATOM 1709 C CA . VAL A 1 304 ? 139.445 154.763 92.283 1.00 89.45 304 VAL A CA 1
ATOM 1710 C C . VAL A 1 304 ? 137.933 154.874 92.447 1.00 89.45 304 VAL A C 1
ATOM 1711 O O . VAL A 1 304 ? 137.173 154.246 91.699 1.00 89.45 304 VAL A O 1
ATOM 1715 N N . SER A 1 305 ? 137.468 155.685 93.402 1.00 85.90 305 SER A N 1
ATOM 1716 C CA . SER A 1 305 ? 136.035 155.918 93.535 1.00 85.90 305 SER A CA 1
ATOM 1717 C C . SER A 1 305 ? 135.501 156.728 92.362 1.00 85.90 305 SER A C 1
ATOM 1718 O O . SER A 1 305 ? 134.424 156.431 91.836 1.00 85.90 305 SER A O 1
ATOM 1721 N N . ARG A 1 306 ? 136.238 157.757 91.938 1.00 88.47 306 ARG A N 1
ATOM 1722 C CA . ARG A 1 306 ? 135.825 158.522 90.767 1.00 88.47 306 ARG A CA 1
ATOM 1723 C C . ARG A 1 306 ? 135.896 157.684 89.496 1.00 88.47 306 ARG A C 1
ATOM 1724 O O . ARG A 1 306 ? 135.107 157.900 88.569 1.00 88.47 306 ARG A O 1
ATOM 1732 N N . ILE A 1 307 ? 136.826 156.729 89.430 1.00 88.40 307 ILE A N 1
ATOM 1733 C CA . ILE A 1 307 ? 136.910 155.859 88.257 1.00 88.40 307 ILE A CA 1
ATOM 1734 C C . ILE A 1 307 ? 135.727 154.898 88.215 1.00 88.40 307 ILE A C 1
ATOM 1735 O O . ILE A 1 307 ? 134.964 154.866 87.244 1.00 88.40 307 ILE A O 1
ATOM 1740 N N . VAL A 1 308 ? 135.559 154.095 89.271 1.00 81.09 308 VAL A N 1
ATOM 1741 C CA . VAL A 1 308 ? 134.564 153.025 89.248 1.00 81.09 308 VAL A CA 1
ATOM 1742 C C . VAL A 1 308 ? 133.184 153.479 89.705 1.00 81.09 308 VAL A C 1
ATOM 1743 O O . VAL A 1 308 ? 132.205 152.741 89.513 1.00 81.09 308 VAL A O 1
ATOM 1747 N N . CYS A 1 309 ? 133.064 154.669 90.287 1.00 81.93 309 CYS A N 1
ATOM 1748 C CA . CYS A 1 309 ? 131.794 155.138 90.825 1.00 81.93 309 CYS A CA 1
ATOM 1749 C C . CYS A 1 309 ? 131.693 156.640 90.587 1.00 81.93 309 CYS A C 1
ATOM 1750 O O . CYS A 1 309 ? 132.472 157.225 89.827 1.00 81.93 309 CYS A O 1
ATOM 1753 N N . GLY A 1 310 ? 130.723 157.269 91.246 1.00 84.98 310 GLY A N 1
ATOM 1754 C CA . GLY A 1 310 ? 130.576 158.709 91.188 1.00 84.98 310 GLY A CA 1
ATOM 1755 C C . GLY A 1 310 ? 131.397 159.415 92.246 1.00 84.98 310 GLY A C 1
ATOM 1756 O O . GLY A 1 310 ? 132.596 159.157 92.385 1.00 84.98 310 GLY A O 1
ATOM 1757 N N . HIS A 1 311 ? 130.764 160.309 93.000 1.00 81.66 311 HIS A N 1
ATOM 1758 C CA . HIS A 1 311 ? 131.449 161.028 94.067 1.00 81.66 311 HIS A CA 1
ATOM 1759 C C . HIS A 1 311 ? 131.491 160.198 95.346 1.00 81.66 311 HIS A C 1
ATOM 1760 O O . HIS A 1 311 ? 132.514 160.142 96.029 1.00 81.66 311 HIS A O 1
ATOM 1767 N N . THR A 1 352 ? 151.228 132.552 86.412 1.00 106.48 352 THR A N 1
ATOM 1768 C CA . THR A 1 352 ? 150.640 132.125 87.680 1.00 106.48 352 THR A CA 1
ATOM 1769 C C . THR A 1 352 ? 151.141 132.925 88.898 1.00 106.48 352 THR A C 1
ATOM 1770 O O . THR A 1 352 ? 150.321 133.406 89.681 1.00 106.48 352 THR A O 1
ATOM 1774 N N . PRO A 1 353 ? 152.463 133.081 89.077 1.00 106.95 353 PRO A N 1
ATOM 1775 C CA . PRO A 1 353 ? 152.936 133.833 90.251 1.00 106.95 353 PRO A CA 1
ATOM 1776 C C . PRO A 1 353 ? 152.608 135.313 90.196 1.00 106.95 353 PRO A C 1
ATOM 1777 O O . PRO A 1 353 ? 152.535 135.952 91.253 1.00 106.95 353 PRO A O 1
ATOM 1781 N N . TYR A 1 354 ? 152.398 135.875 89.003 1.00 105.80 354 TYR A N 1
ATOM 1782 C CA . TYR A 1 354 ? 152.092 137.299 88.895 1.00 105.80 354 TYR A CA 1
ATOM 1783 C C . TYR A 1 354 ? 150.735 137.618 89.509 1.00 105.80 354 TYR A C 1
ATOM 1784 O O . TYR A 1 354 ? 150.609 138.549 90.314 1.00 105.80 354 TYR A O 1
ATOM 1793 N N . CYS A 1 355 ? 149.703 136.850 89.149 1.00 106.84 355 CYS A N 1
ATOM 1794 C CA . CYS A 1 355 ? 148.384 137.097 89.720 1.00 106.84 355 CYS A CA 1
ATOM 1795 C C . CYS A 1 355 ? 148.351 136.758 91.205 1.00 106.84 355 CYS A C 1
ATOM 1796 O O . CYS A 1 355 ? 147.615 137.394 91.967 1.00 106.84 355 CYS A O 1
ATOM 1799 N N . ASN A 1 356 ? 149.154 135.784 91.640 1.00 107.27 356 ASN A N 1
ATOM 1800 C CA . ASN A 1 356 ? 149.292 135.532 93.071 1.00 107.27 356 ASN A CA 1
ATOM 1801 C C . ASN A 1 356 ? 149.899 136.735 93.783 1.00 107.27 356 ASN A C 1
ATOM 1802 O O . ASN A 1 356 ? 149.474 137.091 94.889 1.00 107.27 356 ASN A O 1
ATOM 1807 N N . ASP A 1 357 ? 150.886 137.382 93.160 1.00 109.39 357 ASP A N 1
ATOM 1808 C CA . ASP A 1 357 ? 151.457 138.591 93.744 1.00 109.39 357 ASP A CA 1
ATOM 1809 C C . ASP A 1 357 ? 150.434 139.721 93.779 1.00 109.39 357 ASP A C 1
ATOM 1810 O O . ASP A 1 357 ? 150.397 140.504 94.734 1.00 109.39 357 ASP A O 1
ATOM 1815 N N . LEU A 1 358 ? 149.595 139.820 92.744 1.00 107.63 358 LEU A N 1
ATOM 1816 C CA . LEU A 1 358 ? 148.524 140.816 92.764 1.00 107.63 358 LEU A CA 1
ATOM 1817 C C . LEU A 1 358 ? 147.542 140.550 93.900 1.00 107.63 358 LEU A C 1
ATOM 1818 O O . LEU A 1 358 ? 147.101 141.483 94.582 1.00 107.63 358 LEU A O 1
ATOM 1823 N N . MET A 1 359 ? 147.184 139.282 94.114 1.00 105.36 359 MET A N 1
ATOM 1824 C CA . MET A 1 359 ? 146.295 138.945 95.222 1.00 105.36 359 MET A CA 1
ATOM 1825 C C . MET A 1 359 ? 146.951 139.252 96.562 1.00 105.36 359 MET A C 1
ATOM 1826 O O . MET A 1 359 ? 146.278 139.670 97.511 1.00 105.36 359 MET A O 1
ATOM 1831 N N . LYS A 1 360 ? 148.269 139.055 96.658 1.00 106.64 360 LYS A N 1
ATOM 1832 C CA . LYS A 1 360 ? 148.975 139.387 97.892 1.00 106.64 360 LYS A CA 1
ATOM 1833 C C . LYS A 1 360 ? 148.983 140.891 98.138 1.00 106.64 360 LYS A C 1
ATOM 1834 O O . LYS A 1 360 ? 148.812 141.340 99.277 1.00 106.64 360 LYS A O 1
ATOM 1840 N N . ASN A 1 361 ? 149.191 141.686 97.084 1.00 107.69 361 ASN A N 1
ATOM 1841 C CA . ASN A 1 361 ? 149.119 143.137 97.231 1.00 107.69 361 ASN A CA 1
ATOM 1842 C C . ASN A 1 361 ? 147.714 143.581 97.617 1.00 107.69 361 ASN A C 1
ATOM 1843 O O . ASN A 1 361 ? 147.545 144.521 98.402 1.00 107.69 361 ASN A O 1
ATOM 1848 N N . LEU A 1 362 ? 146.692 142.918 97.071 1.00 106.46 362 LEU A N 1
ATOM 1849 C CA . LEU A 1 362 ? 145.321 143.225 97.465 1.00 106.46 362 LEU A CA 1
ATOM 1850 C C . LEU A 1 362 ? 145.044 142.796 98.901 1.00 106.46 362 LEU A C 1
ATOM 1851 O O . LEU A 1 362 ? 144.168 143.369 99.559 1.00 106.46 362 LEU A O 1
ATOM 1856 N N . GLU A 1 363 ? 145.775 141.796 99.400 1.00 109.82 363 GLU A N 1
ATOM 1857 C CA . GLU A 1 363 ? 145.618 141.365 100.784 1.00 109.82 363 GLU A CA 1
ATOM 1858 C C . GLU A 1 363 ? 146.069 142.432 101.773 1.00 109.82 363 GLU A C 1
ATOM 1859 O O . GLU A 1 363 ? 145.556 142.475 102.896 1.00 109.82 363 GLU A O 1
ATOM 1865 N N . SER A 1 364 ? 147.009 143.297 101.381 1.00 111.60 364 SER A N 1
ATOM 1866 C CA . SER A 1 364 ? 147.406 144.416 102.227 1.00 111.60 364 SER A CA 1
ATOM 1867 C C . SER A 1 364 ? 146.295 145.444 102.395 1.00 111.60 364 SER A C 1
ATOM 1868 O O . SER A 1 364 ? 146.434 146.352 103.221 1.00 111.60 364 SER A O 1
ATOM 1871 N N . SER A 1 365 ? 145.205 145.314 101.637 1.00 108.14 365 SER A N 1
ATOM 1872 C CA . SER A 1 365 ? 144.007 146.146 101.690 1.00 108.14 365 SER A CA 1
ATOM 1873 C C . SER A 1 365 ? 144.322 147.632 101.560 1.00 108.14 365 SER A C 1
ATOM 1874 O O . SER A 1 365 ? 144.161 148.383 102.531 1.00 108.14 365 SER A O 1
ATOM 1877 N N . PRO A 1 366 ? 144.769 148.104 100.387 1.00 104.42 366 PRO A N 1
ATOM 1878 C CA . PRO A 1 366 ? 144.810 149.553 100.158 1.00 104.42 366 PRO A CA 1
ATOM 1879 C C . PRO A 1 366 ? 143.462 150.060 99.673 1.00 104.42 366 PRO A C 1
ATOM 1880 O O . PRO A 1 366 ? 143.384 150.877 98.750 1.00 104.42 366 PRO A O 1
ATOM 1884 N N . LEU A 1 367 ? 142.401 149.580 100.306 1.00 93.74 367 LEU A N 1
ATOM 1885 C CA . LEU A 1 367 ? 141.017 149.839 99.918 1.00 93.74 367 LEU A CA 1
ATOM 1886 C C . LEU A 1 367 ? 140.130 149.277 101.024 1.00 93.74 367 LEU A C 1
ATOM 1887 O O . LEU A 1 367 ? 140.623 148.828 102.066 1.00 93.74 367 LEU A O 1
ATOM 1892 N N . SER A 1 368 ? 138.819 149.303 100.802 1.00 78.54 368 SER A N 1
ATOM 1893 C CA . SER A 1 368 ? 137.892 148.690 101.743 1.00 78.54 368 SER A CA 1
ATOM 1894 C C . SER A 1 368 ? 138.085 147.178 101.755 1.00 78.54 368 SER A C 1
ATOM 1895 O O . SER A 1 368 ? 138.075 146.532 100.703 1.00 78.54 368 SER A O 1
ATOM 1898 N N . ARG A 1 369 ? 138.268 146.614 102.953 1.00 75.44 369 ARG A N 1
ATOM 1899 C CA . ARG A 1 369 ? 138.492 145.177 103.069 1.00 75.44 369 ARG A CA 1
ATOM 1900 C C . ARG A 1 369 ? 137.271 144.376 102.636 1.00 75.44 369 ARG A C 1
ATOM 1901 O O . ARG A 1 369 ? 137.406 143.222 102.210 1.00 75.44 369 ARG A O 1
ATOM 1909 N N . ILE A 1 370 ? 136.077 144.966 102.731 1.00 68.74 370 ILE A N 1
ATOM 1910 C CA . ILE A 1 370 ? 134.871 144.254 102.325 1.00 68.74 370 ILE A CA 1
ATOM 1911 C C . ILE A 1 370 ? 134.851 144.049 100.817 1.00 68.74 370 ILE A C 1
ATOM 1912 O O . ILE A 1 370 ? 134.295 143.059 100.326 1.00 68.74 370 ILE A O 1
ATOM 1917 N N . ILE A 1 371 ? 135.465 144.960 100.059 1.00 70.65 371 ILE A N 1
ATOM 1918 C CA . ILE A 1 371 ? 135.562 144.783 98.612 1.00 70.65 371 ILE A CA 1
ATOM 1919 C C . ILE A 1 371 ? 136.346 143.518 98.286 1.00 70.65 371 ILE A C 1
ATOM 1920 O O . ILE A 1 371 ? 135.929 142.701 97.457 1.00 70.65 371 ILE A O 1
ATOM 1925 N N . TRP A 1 372 ? 137.493 143.334 98.944 1.00 78.72 372 TRP A N 1
ATOM 1926 C CA . TRP A 1 372 ? 138.284 142.127 98.726 1.00 78.72 372 TRP A CA 1
ATOM 1927 C C . TRP A 1 372 ? 137.559 140.890 99.245 1.00 78.72 372 TRP A C 1
ATOM 1928 O O . TRP A 1 372 ? 137.624 139.821 98.626 1.00 78.72 372 TRP A O 1
ATOM 1939 N N . LYS A 1 373 ? 136.861 141.018 100.377 1.00 67.12 373 LYS A N 1
ATOM 1940 C CA . LYS A 1 373 ? 136.109 139.887 100.913 1.00 67.12 373 LYS A CA 1
ATOM 1941 C C . LYS A 1 373 ? 135.017 139.442 99.947 1.00 67.12 373 LYS A C 1
ATOM 1942 O O . LYS A 1 373 ? 134.723 138.246 99.838 1.00 67.12 373 LYS A O 1
ATOM 1948 N N . ALA A 1 374 ? 134.405 140.391 99.236 1.00 65.75 374 ALA A N 1
ATOM 1949 C CA . ALA A 1 374 ? 133.361 140.053 98.277 1.00 65.75 374 ALA A CA 1
ATOM 1950 C C . ALA A 1 374 ? 133.933 139.571 96.950 1.00 65.75 374 ALA A C 1
ATOM 1951 O O . ALA A 1 374 ? 133.305 138.749 96.273 1.00 65.75 374 ALA A O 1
ATOM 1953 N N . LEU A 1 375 ? 135.108 140.068 96.559 1.00 66.06 375 LEU A N 1
ATOM 1954 C CA . LEU A 1 375 ? 135.722 139.640 95.309 1.00 66.06 375 LEU A CA 1
ATOM 1955 C C . LEU A 1 375 ? 136.450 138.309 95.433 1.00 66.06 375 LEU A C 1
ATOM 1956 O O . LEU A 1 375 ? 136.745 137.686 94.408 1.00 66.06 375 LEU A O 1
ATOM 1961 N N . LYS A 1 376 ? 136.753 137.866 96.654 1.00 68.40 376 LYS A N 1
ATOM 1962 C CA . LYS A 1 376 ? 137.401 136.567 96.825 1.00 68.40 376 LYS A CA 1
ATOM 1963 C C . LYS A 1 376 ? 136.574 135.414 96.265 1.00 68.40 376 LYS A C 1
ATOM 1964 O O . LYS A 1 376 ? 137.125 134.612 95.491 1.00 68.40 376 LYS A O 1
ATOM 1970 N N . PRO A 1 377 ? 135.285 135.257 96.587 1.00 66.98 377 PRO A N 1
ATOM 1971 C CA . PRO A 1 377 ? 134.515 134.154 95.998 1.00 66.98 377 PRO A CA 1
ATOM 1972 C C . PRO A 1 377 ? 134.096 134.386 94.555 1.00 66.98 377 PRO A C 1
ATOM 1973 O O . PRO A 1 377 ? 133.511 133.481 93.950 1.00 66.98 377 PRO A O 1
ATOM 1977 N N . LEU A 1 378 ? 134.375 135.558 93.987 1.00 67.84 378 LEU A N 1
ATOM 1978 C CA . LEU A 1 378 ? 133.931 135.883 92.637 1.00 67.84 378 LEU A CA 1
ATOM 1979 C C . LEU A 1 378 ? 134.935 135.438 91.578 1.00 67.84 378 LEU A C 1
ATOM 1980 O O . LEU A 1 378 ? 134.562 134.774 90.606 1.00 67.84 378 LEU A O 1
ATOM 1985 N N . LEU A 1 379 ? 136.208 135.794 91.748 1.00 72.25 379 LEU A N 1
ATOM 1986 C CA . LEU A 1 379 ? 137.245 135.466 90.779 1.00 72.25 379 LEU A CA 1
ATOM 1987 C C . LEU A 1 379 ? 138.186 134.368 91.255 1.00 72.25 379 LEU A C 1
ATOM 1988 O O . LEU A 1 379 ? 139.145 134.044 90.546 1.00 72.25 379 LEU A O 1
ATOM 1993 N N . VAL A 1 380 ? 137.945 133.792 92.434 1.00 67.22 380 VAL A N 1
ATOM 1994 C CA . VAL A 1 380 ? 138.716 132.664 92.935 1.00 67.22 380 VAL A CA 1
ATOM 1995 C C . VAL A 1 380 ? 137.827 131.467 93.247 1.00 67.22 380 VAL A C 1
ATOM 1996 O O . VAL A 1 380 ? 138.178 130.326 92.925 1.00 67.22 380 VAL A O 1
ATOM 2000 N N . GLY A 1 381 ? 136.673 131.703 93.865 1.00 68.40 381 GLY A N 1
ATOM 2001 C CA . GLY A 1 381 ? 135.771 130.624 94.223 1.00 68.40 381 GLY A CA 1
ATOM 2002 C C . GLY A 1 381 ? 135.286 129.842 93.015 1.00 68.40 381 GLY A C 1
ATOM 2003 O O . GLY A 1 381 ? 135.457 130.224 91.857 1.00 68.40 381 GLY A O 1
ATOM 2004 N N . LYS A 1 382 ? 134.659 128.706 93.310 1.00 66.49 382 LYS A N 1
ATOM 2005 C CA . LYS A 1 382 ? 134.204 127.777 92.287 1.00 66.49 382 LYS A CA 1
ATOM 2006 C C . LYS A 1 382 ? 132.919 127.110 92.753 1.00 66.49 382 LYS A C 1
ATOM 2007 O O . LYS A 1 382 ? 132.786 126.761 93.929 1.00 66.49 382 LYS A O 1
ATOM 2013 N N . ILE A 1 383 ? 131.979 126.932 91.828 1.00 62.09 383 ILE A N 1
ATOM 2014 C CA . ILE A 1 383 ? 130.672 126.377 92.147 1.00 62.09 383 ILE A CA 1
ATOM 2015 C C . ILE A 1 383 ? 130.575 124.966 91.579 1.00 62.09 383 ILE A C 1
ATOM 2016 O O . ILE A 1 383 ? 131.329 124.570 90.684 1.00 62.09 383 ILE A O 1
ATOM 2021 N N . LEU A 1 384 ? 129.627 124.199 92.117 1.00 63.08 384 LEU A N 1
ATOM 2022 C CA . LEU A 1 384 ? 129.425 122.811 91.724 1.00 63.08 384 LEU A CA 1
ATOM 2023 C C . LEU A 1 384 ? 127.942 122.487 91.841 1.00 63.08 384 LEU A C 1
ATOM 2024 O O . LEU A 1 384 ? 127.183 123.207 92.495 1.00 63.08 384 LEU A O 1
ATOM 2029 N N . TYR A 1 385 ? 127.532 121.394 91.200 1.00 68.35 385 TYR A N 1
ATOM 2030 C CA . TYR A 1 385 ? 126.119 121.037 91.139 1.00 68.35 385 TYR A CA 1
ATOM 2031 C C . TYR A 1 385 ? 125.978 119.520 91.246 1.00 68.35 385 TYR A C 1
ATOM 2032 O O . TYR A 1 385 ? 126.926 118.805 91.585 1.00 68.35 385 TYR A O 1
ATOM 2041 N N . THR A 1 386 ? 124.769 119.035 90.950 1.00 70.66 386 THR A N 1
ATOM 2042 C CA . THR A 1 386 ? 124.326 117.657 91.135 1.00 70.66 386 THR A CA 1
ATOM 2043 C C . THR A 1 386 ? 124.669 116.790 89.924 1.00 70.66 386 THR A C 1
ATOM 2044 O O . THR A 1 386 ? 125.289 117.286 88.975 1.00 70.66 386 THR A O 1
ATOM 2048 N N . PRO A 1 387 ? 124.327 115.474 89.936 1.00 78.47 387 PRO A N 1
ATOM 2049 C CA . PRO A 1 387 ? 124.457 114.657 88.719 1.00 78.47 387 PRO A CA 1
ATOM 2050 C C . PRO A 1 387 ? 123.984 115.343 87.447 1.00 78.47 387 PRO A C 1
ATOM 2051 O O . PRO A 1 387 ? 123.043 116.143 87.464 1.00 78.47 387 PRO A O 1
ATOM 2055 N N . ASP A 1 388 ? 124.638 115.020 86.331 1.00 81.57 388 ASP A N 1
ATOM 2056 C CA . ASP A 1 388 ? 124.442 115.736 85.077 1.00 81.57 388 ASP A CA 1
ATOM 2057 C C . ASP A 1 388 ? 123.117 115.388 84.412 1.00 81.57 388 ASP A C 1
ATOM 2058 O O . ASP A 1 388 ? 123.091 114.703 83.384 1.00 81.57 388 ASP A O 1
ATOM 2063 N N . THR A 1 389 ? 122.018 115.853 84.987 1.00 81.22 389 THR A N 1
ATOM 2064 C CA . THR A 1 389 ? 120.729 115.752 84.317 1.00 81.22 389 THR A CA 1
ATOM 2065 C C . THR A 1 389 ? 120.701 116.733 83.149 1.00 81.22 389 THR A C 1
ATOM 2066 O O . THR A 1 389 ? 121.137 117.879 83.305 1.00 81.22 389 THR A O 1
ATOM 2070 N N . PRO A 1 390 ? 120.229 116.322 81.967 1.00 80.71 390 PRO A N 1
ATOM 2071 C CA . PRO A 1 390 ? 120.199 117.256 80.827 1.00 80.71 390 PRO A CA 1
ATOM 2072 C C . PRO A 1 390 ? 119.451 118.547 81.112 1.00 80.71 390 PRO A C 1
ATOM 2073 O O . PRO A 1 390 ? 119.841 119.602 80.597 1.00 80.71 390 PRO A O 1
ATOM 2077 N N . ALA A 1 391 ? 118.398 118.505 81.930 1.00 75.65 391 ALA A N 1
ATOM 2078 C CA . ALA A 1 391 ? 117.764 119.742 82.375 1.00 75.65 391 ALA A CA 1
ATOM 2079 C C . ALA A 1 391 ? 118.705 120.538 83.271 1.00 75.65 391 ALA A C 1
ATOM 2080 O O . ALA A 1 391 ? 118.897 121.746 83.077 1.00 75.65 391 ALA A O 1
ATOM 2082 N N . THR A 1 392 ? 119.301 119.871 84.264 1.00 70.65 392 THR A N 1
ATOM 2083 C CA . THR A 1 392 ? 120.325 120.513 85.078 1.00 70.65 392 THR A CA 1
ATOM 2084 C C . THR A 1 392 ? 121.516 120.939 84.231 1.00 70.65 392 THR A C 1
ATOM 2085 O O . THR A 1 392 ? 122.137 121.970 84.508 1.00 70.65 392 THR A O 1
ATOM 2089 N N . ARG A 1 393 ? 121.837 120.170 83.186 1.00 76.77 393 ARG A N 1
ATOM 2090 C CA . ARG A 1 393 ? 122.917 120.562 82.287 1.00 76.77 393 ARG A CA 1
ATOM 2091 C C . ARG A 1 393 ? 122.593 121.866 81.570 1.00 76.77 393 ARG A C 1
ATOM 2092 O O . ARG A 1 393 ? 123.452 122.746 81.451 1.00 76.77 393 ARG A O 1
ATOM 2100 N N . GLN A 1 394 ? 121.356 122.015 81.091 1.00 73.49 394 GLN A N 1
ATOM 2101 C CA . GLN A 1 394 ? 120.965 123.256 80.429 1.00 73.49 394 GLN A CA 1
ATOM 2102 C C . GLN A 1 394 ? 120.939 124.422 81.410 1.00 73.49 394 GLN A C 1
ATOM 2103 O O . GLN A 1 394 ? 121.316 125.547 81.058 1.00 73.49 394 GLN A O 1
ATOM 2109 N N . VAL A 1 395 ? 120.500 124.174 82.645 1.00 66.71 395 VAL A N 1
ATOM 2110 C CA . VAL A 1 395 ? 120.498 125.230 83.657 1.00 66.71 395 VAL A CA 1
ATOM 2111 C C . VAL A 1 395 ? 121.923 125.691 83.943 1.00 66.71 395 VAL A C 1
ATOM 2112 O O . VAL A 1 395 ? 122.208 126.895 84.008 1.00 66.71 395 VAL A O 1
ATOM 2116 N N . MET A 1 396 ? 122.844 124.738 84.107 1.00 69.82 396 MET A N 1
ATOM 2117 C CA . MET A 1 396 ? 124.238 125.090 84.347 1.00 69.82 396 MET A CA 1
ATOM 2118 C C . MET A 1 396 ? 124.863 125.761 83.132 1.00 69.82 396 MET A C 1
ATOM 2119 O O . MET A 1 396 ? 125.729 126.626 83.287 1.00 69.82 396 MET A O 1
ATOM 2124 N N . ALA A 1 397 ? 124.429 125.400 81.923 1.00 68.91 397 ALA A N 1
ATOM 2125 C CA . ALA A 1 397 ? 124.937 126.066 80.729 1.00 68.91 397 ALA A CA 1
ATOM 2126 C C . ALA A 1 397 ? 124.462 127.512 80.661 1.00 68.91 397 ALA A C 1
ATOM 2127 O O . ALA A 1 397 ? 125.222 128.403 80.268 1.00 68.91 397 ALA A O 1
ATOM 2129 N N . GLU A 1 398 ? 123.210 127.766 81.047 1.00 68.01 398 GLU A N 1
ATOM 2130 C CA . GLU A 1 398 ? 122.725 129.143 81.091 1.00 68.01 398 GLU A CA 1
ATOM 2131 C C . GLU A 1 398 ? 123.442 129.944 82.173 1.00 68.01 398 GLU A C 1
ATOM 2132 O O . GLU A 1 398 ? 123.751 131.127 81.978 1.00 68.01 398 GLU A O 1
ATOM 2138 N N . VAL A 1 399 ? 123.723 129.314 83.317 1.00 64.45 399 VAL A N 1
ATOM 2139 C CA . VAL A 1 399 ? 124.506 129.979 84.357 1.00 64.45 399 VAL A CA 1
ATOM 2140 C C . VAL A 1 399 ? 125.908 130.295 83.846 1.00 64.45 399 VAL A C 1
ATOM 2141 O O . VAL A 1 399 ? 126.454 131.376 84.102 1.00 64.45 399 VAL A O 1
ATOM 2145 N N . ASN A 1 400 ? 126.505 129.361 83.104 1.00 76.03 400 ASN A N 1
ATOM 2146 C CA . ASN A 1 400 ? 127.834 129.579 82.545 1.00 76.03 400 ASN A CA 1
ATOM 2147 C C . ASN A 1 400 ? 127.821 130.701 81.517 1.00 76.03 400 ASN A C 1
ATOM 2148 O O . ASN A 1 400 ? 128.784 131.465 81.411 1.00 76.03 400 ASN A O 1
ATOM 2153 N N . LYS A 1 401 ? 126.739 130.810 80.744 1.00 72.82 401 LYS A N 1
ATOM 2154 C CA . LYS A 1 401 ? 126.608 131.921 79.805 1.00 72.82 401 LYS A CA 1
ATOM 2155 C C . LYS A 1 401 ? 126.496 133.250 80.543 1.00 72.82 401 LYS A C 1
ATOM 2156 O O . LYS A 1 401 ? 127.141 134.237 80.164 1.00 72.82 401 LYS A O 1
ATOM 2162 N N . THR A 1 402 ? 125.679 133.292 81.598 1.00 67.13 402 THR A N 1
ATOM 2163 C CA . THR A 1 402 ? 125.566 134.504 82.405 1.00 67.13 402 THR A CA 1
ATOM 2164 C C . THR A 1 402 ? 126.914 134.896 83.000 1.00 67.13 402 THR A C 1
ATOM 2165 O O . THR A 1 402 ? 127.241 136.085 83.090 1.00 67.13 402 THR A O 1
ATOM 2169 N N . PHE A 1 403 ? 127.716 133.907 83.400 1.00 69.47 403 PHE A N 1
ATOM 2170 C CA . PHE A 1 403 ? 129.031 134.201 83.963 1.00 69.47 403 PHE A CA 1
ATOM 2171 C C . PHE A 1 403 ? 129.997 134.694 82.890 1.00 69.47 403 PHE A C 1
ATOM 2172 O O . PHE A 1 403 ? 130.675 135.712 83.073 1.00 69.47 403 PHE A O 1
ATOM 2180 N N . GLN A 1 404 ? 130.075 133.983 81.762 1.00 74.77 404 GLN A N 1
ATOM 2181 C CA . GLN A 1 404 ? 130.977 134.352 80.679 1.00 74.77 404 GLN A CA 1
ATOM 2182 C C . GLN A 1 404 ? 130.559 135.635 79.976 1.00 74.77 404 GLN A C 1
ATOM 2183 O O . GLN A 1 404 ? 131.328 136.146 79.154 1.00 74.77 404 GLN A O 1
ATOM 2189 N N . GLU A 1 405 ? 129.360 136.151 80.256 1.00 77.37 405 GLU A N 1
ATOM 2190 C CA . GLU A 1 405 ? 129.020 137.499 79.813 1.00 77.37 405 GLU A CA 1
ATOM 2191 C C . GLU A 1 405 ? 130.041 138.527 80.289 1.00 77.37 405 GLU A C 1
ATOM 2192 O O . GLU A 1 405 ? 130.236 139.550 79.623 1.00 77.37 405 GLU A O 1
ATOM 2198 N N . LEU A 1 406 ? 130.704 138.270 81.415 1.00 74.64 406 LEU A N 1
ATOM 2199 C CA . LEU A 1 406 ? 131.750 139.135 81.943 1.00 74.64 406 LEU A CA 1
ATOM 2200 C C . LEU A 1 406 ? 133.130 138.798 81.385 1.00 74.64 406 LEU A C 1
ATOM 2201 O O . LEU A 1 406 ? 134.110 139.456 81.750 1.00 74.64 406 LEU A O 1
ATOM 2206 N N . ALA A 1 407 ? 133.229 137.805 80.498 1.00 82.73 407 ALA A N 1
ATOM 2207 C CA . ALA A 1 407 ? 134.509 137.356 79.961 1.00 82.73 407 ALA A CA 1
ATOM 2208 C C . ALA A 1 407 ? 134.917 138.104 78.698 1.00 82.73 407 ALA A C 1
ATOM 2209 O O . ALA A 1 407 ? 135.642 137.551 77.861 1.00 82.73 407 ALA A O 1
ATOM 2211 N N . VAL A 1 408 ? 134.466 139.351 78.534 1.00 92.59 408 VAL A N 1
ATOM 2212 C CA . VAL A 1 408 ? 134.862 140.139 77.374 1.00 92.59 408 VAL A CA 1
ATOM 2213 C C . VAL A 1 408 ? 136.342 140.490 77.408 1.00 92.59 408 VAL A C 1
ATOM 2214 O O . VAL A 1 408 ? 136.932 140.778 76.359 1.00 92.59 408 VAL A O 1
ATOM 2218 N N . PHE A 1 409 ? 136.961 140.476 78.585 1.00 94.57 409 PHE A N 1
ATOM 2219 C CA . PHE A 1 409 ? 138.370 140.812 78.732 1.00 94.57 409 PHE A CA 1
ATOM 2220 C C . PHE A 1 409 ? 139.293 139.619 78.519 1.00 94.57 409 PHE A C 1
ATOM 2221 O O . PHE A 1 409 ? 140.516 139.793 78.521 1.00 94.57 409 PHE A O 1
ATOM 2229 N N . HIS A 1 410 ? 138.743 138.417 78.337 1.00 100.51 410 HIS A N 1
ATOM 2230 C CA . HIS A 1 410 ? 139.580 137.247 78.095 1.00 100.51 410 HIS A CA 1
ATOM 2231 C C . HIS A 1 410 ? 140.056 137.199 76.648 1.00 100.51 410 HIS A C 1
ATOM 2232 O O . HIS A 1 410 ? 141.255 137.055 76.385 1.00 100.51 410 HIS A O 1
ATOM 2239 N N . ASP A 1 411 ? 139.130 137.318 75.699 1.00 104.90 411 ASP A N 1
ATOM 2240 C CA . ASP A 1 411 ? 139.464 137.340 74.280 1.00 104.90 411 ASP A CA 1
ATOM 2241 C C . ASP A 1 411 ? 139.918 138.713 73.802 1.00 104.90 411 ASP A C 1
ATOM 2242 O O . ASP A 1 411 ? 140.125 138.897 72.597 1.00 104.90 411 ASP A O 1
ATOM 2247 N N . LEU A 1 412 ? 140.070 139.675 74.714 1.00 102.87 412 LEU A N 1
ATOM 2248 C CA . LEU A 1 412 ? 140.528 141.006 74.328 1.00 102.87 412 LEU A CA 1
ATOM 2249 C C . LEU A 1 412 ? 141.970 140.972 73.836 1.00 102.87 412 LEU A C 1
ATOM 2250 O O . LEU A 1 412 ? 142.324 141.675 72.882 1.00 102.87 412 LEU A O 1
ATOM 2255 N N . GLU A 1 413 ? 142.815 140.157 74.473 1.00 103.34 413 GLU A N 1
ATOM 2256 C CA . GLU A 1 413 ? 144.195 140.025 74.019 1.00 103.34 413 GLU A CA 1
ATOM 2257 C C . GLU A 1 413 ? 144.259 139.399 72.631 1.00 103.34 413 GLU A C 1
ATOM 2258 O O . GLU A 1 413 ? 145.038 139.843 71.780 1.00 103.34 413 GLU A O 1
ATOM 2264 N N . GLY A 1 414 ? 143.444 138.370 72.384 1.00 108.77 414 GLY A N 1
ATOM 2265 C CA . GLY A 1 414 ? 143.395 137.776 71.059 1.00 108.77 414 GLY A CA 1
ATOM 2266 C C . GLY A 1 414 ? 142.987 138.762 69.984 1.00 108.77 414 GLY A C 1
ATOM 2267 O O . GLY A 1 414 ? 143.472 138.689 68.851 1.00 108.77 414 GLY A O 1
ATOM 2268 N N . MET A 1 415 ? 142.094 139.696 70.318 1.00 108.88 415 MET A N 1
ATOM 2269 C CA . MET A 1 415 ? 141.753 140.760 69.381 1.00 108.88 415 MET A CA 1
ATOM 2270 C C . MET A 1 415 ? 142.920 141.720 69.193 1.00 108.88 415 MET A C 1
ATOM 2271 O O . MET A 1 415 ? 143.230 142.118 68.064 1.00 108.88 415 MET A O 1
ATOM 2276 N N . TRP A 1 416 ? 143.587 142.095 70.286 1.00 103.12 416 TRP A N 1
ATOM 2277 C CA . TRP A 1 416 ? 144.706 143.025 70.203 1.00 103.12 416 TRP A CA 1
ATOM 2278 C C . TRP A 1 416 ? 145.986 142.379 69.686 1.00 103.12 416 TRP A C 1
ATOM 2279 O O . TRP A 1 416 ? 146.957 143.098 69.427 1.00 103.12 416 TRP A O 1
ATOM 2290 N N . GLU A 1 417 ? 146.019 141.058 69.536 1.00 107.63 417 GLU A N 1
ATOM 2291 C CA . GLU A 1 417 ? 147.167 140.374 68.956 1.00 107.63 417 GLU A CA 1
ATOM 2292 C C . GLU A 1 417 ? 147.018 140.133 67.460 1.00 107.63 417 GLU A C 1
ATOM 2293 O O . GLU A 1 417 ? 147.951 139.620 66.833 1.00 107.63 417 GLU A O 1
ATOM 2299 N N . GLU A 1 418 ? 145.878 140.489 66.877 1.00 115.37 418 GLU A N 1
ATOM 2300 C CA . GLU A 1 418 ? 145.631 140.310 65.452 1.00 115.37 418 GLU A CA 1
ATOM 2301 C C . GLU A 1 418 ? 145.318 141.610 64.730 1.00 115.37 418 GLU A C 1
ATOM 2302 O O . GLU A 1 418 ? 145.781 141.811 63.604 1.00 115.37 418 GLU A O 1
ATOM 2308 N N . LEU A 1 419 ? 144.546 142.502 65.348 1.00 111.94 419 LEU A N 1
ATOM 2309 C CA . LEU A 1 419 ? 144.171 143.763 64.723 1.00 111.94 419 LEU A CA 1
ATOM 2310 C C . LEU A 1 419 ? 145.158 144.888 65.000 1.00 111.94 419 LEU A C 1
ATOM 2311 O O . LEU A 1 419 ? 144.999 145.979 64.441 1.00 111.94 419 LEU A O 1
ATOM 2316 N N . SER A 1 420 ? 146.163 144.659 65.843 1.00 113.29 420 SER A N 1
ATOM 2317 C CA . SER A 1 420 ? 147.142 145.698 66.141 1.00 113.29 420 SER A CA 1
ATOM 2318 C C . SER A 1 420 ? 148.045 145.990 64.941 1.00 113.29 420 SER A C 1
ATOM 2319 O O . SER A 1 420 ? 148.344 147.165 64.692 1.00 113.29 420 SER A O 1
ATOM 2322 N N . PRO A 1 421 ? 148.504 144.992 64.169 1.00 114.51 421 PRO A N 1
ATOM 2323 C CA . PRO A 1 421 ? 149.279 145.349 62.968 1.00 114.51 421 PRO A CA 1
ATOM 2324 C C . PRO A 1 421 ? 148.448 146.073 61.926 1.00 114.51 421 PRO A C 1
ATOM 2325 O O . PRO A 1 421 ? 148.949 146.998 61.274 1.00 114.51 421 PRO A O 1
ATOM 2329 N N . LYS A 1 422 ? 147.183 145.682 61.755 1.00 115.67 422 LYS A N 1
ATOM 2330 C CA . LYS A 1 422 ? 146.326 146.348 60.779 1.00 115.67 422 LYS A CA 1
ATOM 2331 C C . LYS A 1 422 ? 146.101 147.807 61.156 1.00 115.67 422 LYS A C 1
ATOM 2332 O O . LYS A 1 422 ? 146.207 148.702 60.310 1.00 115.67 422 LYS A O 1
ATOM 2338 N N . ILE A 1 423 ? 145.799 148.069 62.430 1.00 115.05 423 ILE A N 1
ATOM 2339 C CA . ILE A 1 423 ? 145.580 149.441 62.869 1.00 115.05 423 ILE A CA 1
ATOM 2340 C C . ILE A 1 423 ? 146.886 150.222 62.944 1.00 115.05 423 ILE A C 1
ATOM 2341 O O . ILE A 1 423 ? 146.868 151.457 62.894 1.00 115.05 423 ILE A O 1
ATOM 2346 N N . TRP A 1 424 ? 148.027 149.536 63.050 1.00 114.36 424 TRP A N 1
ATOM 2347 C CA . TRP A 1 424 ? 149.309 150.233 63.051 1.00 114.36 424 TRP A CA 1
ATOM 2348 C C . TRP A 1 424 ? 149.696 150.671 61.644 1.00 114.36 424 TRP A C 1
ATOM 2349 O O . TRP A 1 424 ? 150.157 151.800 61.441 1.00 114.36 424 TRP A O 1
ATOM 2360 N N . THR A 1 425 ? 149.518 149.787 60.659 1.00 119.05 425 THR A N 1
ATOM 2361 C CA . THR A 1 425 ? 149.771 150.161 59.272 1.00 119.05 425 THR A CA 1
ATOM 2362 C C . THR A 1 425 ? 148.694 151.085 58.719 1.00 119.05 425 THR A C 1
ATOM 2363 O O . THR A 1 425 ? 148.951 151.802 57.746 1.00 119.05 425 THR A O 1
ATOM 2367 N N . PHE A 1 426 ? 147.495 151.082 59.309 1.00 124.23 426 PHE A N 1
ATOM 2368 C CA . PHE A 1 426 ? 146.448 151.993 58.866 1.00 124.23 426 PHE A CA 1
ATOM 2369 C C . PHE A 1 426 ? 146.717 153.427 59.299 1.00 124.23 426 PHE A C 1
ATOM 2370 O O . PHE A 1 426 ? 146.158 154.357 58.708 1.00 124.23 426 PHE A O 1
ATOM 2378 N N . MET A 1 427 ? 147.567 153.626 60.304 1.00 122.08 427 MET A N 1
ATOM 2379 C CA . MET A 1 427 ? 147.891 154.951 60.808 1.00 122.08 427 MET A CA 1
ATOM 2380 C C . MET A 1 427 ? 149.310 155.383 60.463 1.00 122.08 427 MET A C 1
ATOM 2381 O O . MET A 1 427 ? 149.773 156.407 60.976 1.00 122.08 427 MET A O 1
ATOM 2386 N N . GLU A 1 428 ? 150.012 154.636 59.610 1.00 121.30 428 GLU A N 1
ATOM 2387 C CA . GLU A 1 428 ? 151.399 154.934 59.275 1.00 121.30 428 GLU A CA 1
ATOM 2388 C C . GLU A 1 428 ? 151.586 155.286 57.804 1.00 121.30 428 GLU A C 1
ATOM 2389 O O . GLU A 1 428 ? 152.134 156.346 57.490 1.00 121.30 428 GLU A O 1
ATOM 2395 N N . ASN A 1 429 ? 151.146 154.421 56.883 1.00 123.22 429 ASN A N 1
ATOM 2396 C CA . ASN A 1 429 ? 151.443 154.603 55.466 1.00 123.22 429 ASN A CA 1
ATOM 2397 C C . ASN A 1 429 ? 150.224 154.389 54.572 1.00 123.22 429 ASN A C 1
ATOM 2398 O O . ASN A 1 429 ? 150.383 154.057 53.392 1.00 123.22 429 ASN A O 1
ATOM 2403 N N . SER A 1 430 ? 149.016 154.569 55.096 1.00 128.42 430 SER A N 1
ATOM 2404 C CA . SER A 1 430 ? 147.812 154.414 54.290 1.00 128.42 430 SER A CA 1
ATOM 2405 C C . SER A 1 430 ? 147.500 155.703 53.541 1.00 128.42 430 SER A C 1
ATOM 2406 O O . SER A 1 430 ? 147.478 156.787 54.132 1.00 128.42 430 SER A O 1
ATOM 2409 N N . GLN A 1 431 ? 147.257 155.578 52.233 1.00 131.52 431 GLN A N 1
ATOM 2410 C CA . GLN A 1 431 ? 146.950 156.748 51.418 1.00 131.52 431 GLN A CA 1
ATOM 2411 C C . GLN A 1 431 ? 145.650 157.413 51.851 1.00 131.52 431 GLN A C 1
ATOM 2412 O O . GLN A 1 431 ? 145.471 158.618 51.639 1.00 131.52 431 GLN A O 1
ATOM 2418 N N . GLU A 1 432 ? 144.733 156.650 52.452 1.00 135.05 432 GLU A N 1
ATOM 2419 C CA . GLU A 1 432 ? 143.491 157.236 52.947 1.00 135.05 432 GLU A CA 1
ATOM 2420 C C . GLU A 1 432 ? 143.766 158.242 54.057 1.00 135.05 432 GLU A C 1
ATOM 2421 O O . GLU A 1 432 ? 143.235 159.359 54.047 1.00 135.05 432 GLU A O 1
ATOM 2427 N N . MET A 1 433 ? 144.606 157.867 55.023 1.00 132.74 433 MET A N 1
ATOM 2428 C CA . MET A 1 433 ? 144.963 158.811 56.074 1.00 132.74 433 MET A CA 1
ATOM 2429 C C . MET A 1 433 ? 145.765 159.982 55.521 1.00 132.74 433 MET A C 1
ATOM 2430 O O . MET A 1 433 ? 145.651 161.102 56.029 1.00 132.74 433 MET A O 1
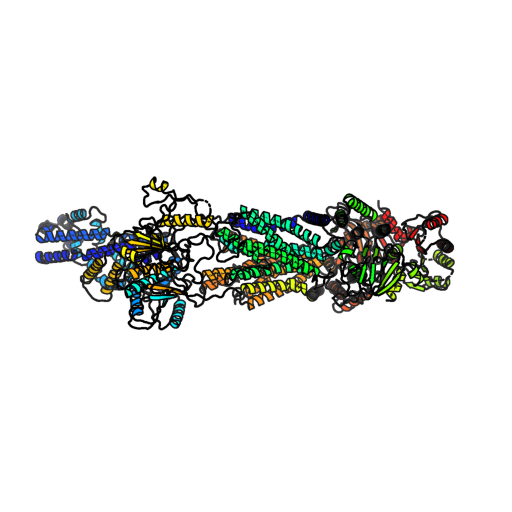ATOM 2435 N N . ASP A 1 434 ? 146.556 159.753 54.471 1.00 132.85 434 ASP A N 1
ATOM 2436 C CA . ASP A 1 434 ? 147.300 160.848 53.855 1.00 132.85 434 ASP A CA 1
ATOM 2437 C C . ASP A 1 434 ? 146.356 161.866 53.225 1.00 132.85 434 ASP A C 1
ATOM 2438 O O . ASP A 1 434 ? 146.524 163.079 53.405 1.00 132.85 434 ASP A O 1
ATOM 2443 N N . LEU A 1 435 ? 145.350 161.394 52.484 1.00 134.58 435 LEU A N 1
ATOM 2444 C CA . LEU A 1 435 ? 144.393 162.329 51.901 1.00 134.58 435 LEU A CA 1
ATOM 2445 C C . LEU A 1 435 ? 143.523 162.974 52.972 1.00 134.58 435 LEU A C 1
ATOM 2446 O O . LEU A 1 435 ? 143.084 164.116 52.801 1.00 134.58 435 LEU A O 1
ATOM 2451 N N . VAL A 1 436 ? 143.284 162.281 54.087 1.00 131.44 436 VAL A N 1
ATOM 2452 C CA . VAL A 1 436 ? 142.590 162.907 55.210 1.00 131.44 436 VAL A CA 1
ATOM 2453 C C . VAL A 1 436 ? 143.420 164.057 55.771 1.00 131.44 436 VAL A C 1
ATOM 2454 O O . VAL A 1 436 ? 142.900 165.146 56.046 1.00 131.44 436 VAL A O 1
ATOM 2458 N N . ARG A 1 437 ? 144.727 163.834 55.942 1.00 131.53 437 ARG A N 1
ATOM 2459 C CA . ARG A 1 437 ? 145.612 164.899 56.405 1.00 131.53 437 ARG A CA 1
ATOM 2460 C C . ARG A 1 437 ? 145.628 166.067 55.428 1.00 131.53 437 ARG A C 1
ATOM 2461 O O . ARG A 1 437 ? 145.645 167.233 55.840 1.00 131.53 437 ARG A O 1
ATOM 2469 N N . MET A 1 438 ? 145.636 165.772 54.126 1.00 131.70 438 MET A N 1
ATOM 2470 C CA . MET A 1 438 ? 145.637 166.834 53.124 1.00 131.70 438 MET A CA 1
ATOM 2471 C C . MET A 1 438 ? 144.340 167.635 53.172 1.00 131.70 438 MET A C 1
ATOM 2472 O O . MET A 1 438 ? 144.352 168.869 53.084 1.00 131.70 438 MET A O 1
ATOM 2477 N N . LEU A 1 439 ? 143.206 166.946 53.314 1.00 133.05 439 LEU A N 1
ATOM 2478 C CA . LEU A 1 439 ? 141.918 167.619 53.423 1.00 133.05 439 LEU A CA 1
ATOM 2479 C C . LEU A 1 439 ? 141.774 168.373 54.738 1.00 133.05 439 LEU A C 1
ATOM 2480 O O . LEU A 1 439 ? 140.952 169.291 54.825 1.00 133.05 439 LEU A O 1
ATOM 2485 N N . LEU A 1 440 ? 142.555 168.015 55.757 1.00 131.15 440 LEU A N 1
ATOM 2486 C CA . LEU A 1 440 ? 142.462 168.687 57.046 1.00 131.15 440 LEU A CA 1
ATOM 2487 C C . LEU A 1 440 ? 143.153 170.044 57.056 1.00 131.15 440 LEU A C 1
ATOM 2488 O O . LEU A 1 440 ? 142.795 170.900 57.872 1.00 131.15 440 LEU A O 1
ATOM 2493 N N . ASP A 1 441 ? 144.125 170.265 56.172 1.00 132.97 441 ASP A N 1
ATOM 2494 C CA . ASP A 1 441 ? 144.898 171.504 56.135 1.00 132.97 441 ASP A CA 1
ATOM 2495 C C . ASP A 1 441 ? 144.784 172.120 54.746 1.00 132.97 441 ASP A C 1
ATOM 2496 O O . ASP A 1 441 ? 145.342 171.589 53.779 1.00 132.97 441 ASP A O 1
ATOM 2501 N N . SER A 1 442 ? 144.066 173.234 54.650 1.00 139.88 442 SER A N 1
ATOM 2502 C CA . SER A 1 442 ? 143.974 174.008 53.416 1.00 139.88 442 SER A CA 1
ATOM 2503 C C . SER A 1 442 ? 143.545 175.425 53.784 1.00 139.88 442 SER A C 1
ATOM 2504 O O . SER A 1 442 ? 143.642 175.838 54.945 1.00 139.88 442 SER A O 1
ATOM 2507 N N . ARG A 1 443 ? 143.070 176.174 52.789 1.00 140.19 443 ARG A N 1
ATOM 2508 C CA . ARG A 1 443 ? 142.636 177.549 53.006 1.00 140.19 443 ARG A CA 1
ATOM 2509 C C . ARG A 1 443 ? 141.181 177.642 53.453 1.00 140.19 443 ARG A C 1
ATOM 2510 O O . ARG A 1 443 ? 140.852 178.465 54.315 1.00 140.19 443 ARG A O 1
ATOM 2518 N N . ASP A 1 444 ? 140.297 176.823 52.880 1.00 142.65 444 ASP A N 1
ATOM 2519 C CA . ASP A 1 444 ? 138.891 176.815 53.256 1.00 142.65 444 ASP A CA 1
ATOM 2520 C C . ASP A 1 444 ? 138.470 175.570 54.026 1.00 142.65 444 ASP A C 1
ATOM 2521 O O . ASP A 1 444 ? 137.394 175.573 54.636 1.00 142.65 444 ASP A O 1
ATOM 2526 N N . ASN A 1 445 ? 139.284 174.512 54.020 1.00 141.11 445 ASN A N 1
ATOM 2527 C CA . ASN A 1 445 ? 138.939 173.320 54.788 1.00 141.11 445 ASN A CA 1
ATOM 2528 C C . ASN A 1 445 ? 138.972 173.597 56.285 1.00 141.11 445 ASN A C 1
ATOM 2529 O O . ASN A 1 445 ? 138.173 173.034 57.039 1.00 141.11 445 ASN A O 1
ATOM 2534 N N . ASP A 1 446 ? 139.883 174.462 56.737 1.00 142.00 446 ASP A N 1
ATOM 2535 C CA . ASP A 1 446 ? 139.906 174.816 58.153 1.00 142.00 446 ASP A CA 1
ATOM 2536 C C . ASP A 1 446 ? 138.655 175.594 58.542 1.00 142.00 446 ASP A C 1
ATOM 2537 O O . ASP A 1 446 ? 138.100 175.386 59.628 1.00 142.00 446 ASP A O 1
ATOM 2542 N N . HIS A 1 447 ? 138.181 176.477 57.659 1.00 140.72 447 HIS A N 1
ATOM 2543 C CA . HIS A 1 447 ? 136.924 177.175 57.914 1.00 140.72 447 HIS A CA 1
ATOM 2544 C C . HIS A 1 447 ? 135.752 176.202 57.938 1.00 140.72 447 HIS A C 1
ATOM 2545 O O . HIS A 1 447 ? 134.854 176.322 58.780 1.00 140.72 447 HIS A O 1
ATOM 2552 N N . PHE A 1 448 ? 135.744 175.231 57.021 1.00 140.21 448 PHE A N 1
ATOM 2553 C CA . PHE A 1 448 ? 134.681 174.229 57.014 1.00 140.21 448 PHE A CA 1
ATOM 2554 C C . PHE A 1 448 ? 134.693 173.402 58.295 1.00 140.21 448 PHE A C 1
ATOM 2555 O O . PHE A 1 448 ? 133.636 173.108 58.865 1.00 140.21 448 PHE A O 1
ATOM 2563 N N . TRP A 1 449 ? 135.883 173.023 58.765 1.00 135.35 449 TRP A N 1
ATOM 2564 C CA . TRP A 1 449 ? 135.987 172.252 60.000 1.00 135.35 449 TRP A CA 1
ATOM 2565 C C . TRP A 1 449 ? 135.562 173.080 61.206 1.00 135.35 449 TRP A C 1
ATOM 2566 O O . TRP A 1 449 ? 134.942 172.555 62.137 1.00 135.35 449 TRP A O 1
ATOM 2577 N N . GLU A 1 450 ? 135.886 174.375 61.208 1.00 137.21 450 GLU A N 1
ATOM 2578 C CA . GLU A 1 450 ? 135.444 175.241 62.296 1.00 137.21 450 GLU A CA 1
ATOM 2579 C C . GLU A 1 450 ? 133.929 175.400 62.291 1.00 137.21 450 GLU A C 1
ATOM 2580 O O . GLU A 1 450 ? 133.300 175.450 63.355 1.00 137.21 450 GLU A O 1
ATOM 2586 N N . GLN A 1 451 ? 133.325 175.477 61.103 1.00 138.78 451 GLN A N 1
ATOM 2587 C CA . GLN A 1 451 ? 131.870 175.574 61.021 1.00 138.78 451 GLN A CA 1
ATOM 2588 C C . GLN A 1 451 ? 131.203 174.277 61.462 1.00 138.78 451 GLN A C 1
ATOM 2589 O O . GLN A 1 451 ? 130.159 174.303 62.124 1.00 138.78 451 GLN A O 1
ATOM 2595 N N . GLN A 1 452 ? 131.790 173.133 61.106 1.00 134.66 452 GLN A N 1
ATOM 2596 C CA . GLN A 1 452 ? 131.225 171.844 61.489 1.00 134.66 452 GLN A CA 1
ATOM 2597 C C . GLN A 1 452 ? 131.489 171.493 62.947 1.00 134.66 452 GLN A C 1
ATOM 2598 O O . GLN A 1 452 ? 130.789 170.637 63.499 1.00 134.66 452 GLN A O 1
ATOM 2604 N N . LEU A 1 453 ? 132.477 172.126 63.581 1.00 137.61 453 LEU A N 1
ATOM 2605 C CA . LEU A 1 453 ? 132.805 171.838 64.971 1.00 137.61 453 LEU A CA 1
ATOM 2606 C C . LEU A 1 453 ? 131.941 172.612 65.959 1.00 137.61 453 LEU A C 1
ATOM 2607 O O . LEU A 1 453 ? 131.950 172.282 67.150 1.00 137.61 453 LEU A O 1
ATOM 2612 N N . ASP A 1 454 ? 131.202 173.623 65.494 1.00 140.00 454 ASP A N 1
ATOM 2613 C CA . ASP A 1 454 ? 130.323 174.431 66.342 1.00 140.00 454 ASP A CA 1
ATOM 2614 C C . ASP A 1 454 ? 131.091 175.123 67.465 1.00 140.00 454 ASP A C 1
ATOM 2615 O O . ASP A 1 454 ? 130.559 175.330 68.559 1.00 140.00 454 ASP A O 1
ATOM 2620 N N . GLY A 1 455 ? 132.345 175.487 67.205 1.00 141.25 455 GLY A N 1
ATOM 2621 C CA . GLY A 1 455 ? 133.143 176.171 68.203 1.00 141.25 455 GLY A CA 1
ATOM 2622 C C . GLY A 1 455 ? 133.549 175.325 69.387 1.00 141.25 455 GLY A C 1
ATOM 2623 O O . GLY A 1 455 ? 133.825 175.871 70.458 1.00 141.25 455 GLY A O 1
ATOM 2624 N N . LEU A 1 456 ? 133.595 174.005 69.228 1.00 137.32 456 LEU A N 1
ATOM 2625 C CA . LEU A 1 456 ? 133.976 173.120 70.315 1.00 137.32 456 LEU A CA 1
ATOM 2626 C C . LEU A 1 456 ? 135.498 173.079 70.450 1.00 137.32 456 LEU A C 1
ATOM 2627 O O . LEU A 1 456 ? 136.239 173.651 69.644 1.00 137.32 456 LEU A O 1
ATOM 2632 N N . ASP A 1 457 ? 135.973 172.391 71.485 1.00 132.93 457 ASP A N 1
ATOM 2633 C CA . ASP A 1 457 ? 137.402 172.266 71.719 1.00 132.93 457 ASP A CA 1
ATOM 2634 C C . ASP A 1 457 ? 138.020 171.287 70.719 1.00 132.93 457 ASP A C 1
ATOM 2635 O O . ASP A 1 457 ? 137.330 170.659 69.909 1.00 132.93 457 ASP A O 1
ATOM 2640 N N . TRP A 1 458 ? 139.348 171.164 70.782 1.00 128.22 458 TRP A N 1
ATOM 2641 C CA . TRP A 1 458 ? 140.117 170.253 69.934 1.00 128.22 458 TRP A CA 1
ATOM 2642 C C . TRP A 1 458 ? 139.877 170.560 68.451 1.00 128.22 458 TRP A C 1
ATOM 2643 O O . TRP A 1 458 ? 139.316 169.765 67.694 1.00 128.22 458 TRP A O 1
ATOM 2654 N N . THR A 1 459 ? 140.322 171.752 68.061 1.00 128.28 459 THR A N 1
ATOM 2655 C CA . THR A 1 459 ? 140.137 172.226 66.698 1.00 128.28 459 THR A CA 1
ATOM 2656 C C . THR A 1 459 ? 141.023 171.435 65.734 1.00 128.28 459 THR A C 1
ATOM 2657 O O . THR A 1 459 ? 141.734 170.502 66.116 1.00 128.28 459 THR A O 1
ATOM 2661 N N . ALA A 1 460 ? 140.973 171.825 64.456 1.00 127.26 460 ALA A N 1
ATOM 2662 C CA . ALA A 1 460 ? 141.690 171.089 63.418 1.00 127.26 460 ALA A CA 1
ATOM 2663 C C . ALA A 1 460 ? 143.192 171.064 63.668 1.00 127.26 460 ALA A C 1
ATOM 2664 O O . ALA A 1 460 ? 143.872 170.115 63.258 1.00 127.26 460 ALA A O 1
ATOM 2666 N N . GLN A 1 461 ? 143.729 172.088 64.335 1.00 126.53 461 GLN A N 1
ATOM 2667 C CA . GLN A 1 461 ? 145.151 172.089 64.663 1.00 126.53 461 GLN A CA 1
ATOM 2668 C C . GLN A 1 461 ? 145.487 170.960 65.630 1.00 126.53 461 GLN A C 1
ATOM 2669 O O . GLN A 1 461 ? 146.481 170.247 65.452 1.00 126.53 461 GLN A O 1
ATOM 2675 N N . ASP A 1 462 ? 144.654 170.771 66.656 1.00 129.62 462 ASP A N 1
ATOM 2676 C CA . ASP A 1 462 ? 144.865 169.659 67.576 1.00 129.62 462 ASP A CA 1
ATOM 2677 C C . ASP A 1 462 ? 144.694 168.321 66.867 1.00 129.62 462 ASP A C 1
ATOM 2678 O O . ASP A 1 462 ? 145.417 167.360 67.156 1.00 129.62 462 ASP A O 1
ATOM 2683 N N . ILE A 1 463 ? 143.753 168.245 65.922 1.00 126.80 463 ILE A N 1
ATOM 2684 C CA . ILE A 1 463 ? 143.537 167.002 65.185 1.00 126.80 463 ILE A CA 1
ATOM 2685 C C . ILE A 1 463 ? 144.765 166.653 64.354 1.00 126.80 463 ILE A C 1
ATOM 2686 O O . ILE A 1 463 ? 145.209 165.498 64.332 1.00 126.80 463 ILE A O 1
ATOM 2691 N N . VAL A 1 464 ? 145.336 167.640 63.659 1.00 127.17 464 VAL A N 1
ATOM 2692 C CA . VAL A 1 464 ? 146.503 167.370 62.828 1.00 127.17 464 VAL A CA 1
ATOM 2693 C C . VAL A 1 464 ? 147.755 167.171 63.675 1.00 127.17 464 VAL A C 1
ATOM 2694 O O . VAL A 1 464 ? 148.706 166.521 63.224 1.00 127.17 464 VAL A O 1
ATOM 2698 N N . ALA A 1 465 ? 147.783 167.703 64.899 1.00 124.91 465 ALA A N 1
ATOM 2699 C CA . ALA A 1 465 ? 148.916 167.452 65.780 1.00 124.91 465 ALA A CA 1
ATOM 2700 C C . ALA A 1 465 ? 148.839 166.076 66.430 1.00 124.91 465 ALA A C 1
ATOM 2701 O O . ALA A 1 465 ? 149.879 165.484 66.741 1.00 124.91 465 ALA A O 1
ATOM 2703 N N . PHE A 1 466 ? 147.630 165.556 66.640 1.00 123.05 466 PHE A N 1
ATOM 2704 C CA . PHE A 1 466 ? 147.458 164.249 67.260 1.00 123.05 466 PHE A CA 1
ATOM 2705 C C . PHE A 1 466 ? 147.480 163.104 66.256 1.00 123.05 466 PHE A C 1
ATOM 2706 O O . PHE A 1 466 ? 147.954 162.011 66.587 1.00 123.05 466 PHE A O 1
ATOM 2714 N N . LEU A 1 467 ? 146.989 163.325 65.037 1.00 127.00 467 LEU A N 1
ATOM 2715 C CA . LEU A 1 467 ? 146.868 162.256 64.053 1.00 127.00 467 LEU A CA 1
ATOM 2716 C C . LEU A 1 467 ? 148.006 162.229 63.043 1.00 127.00 467 LEU A C 1
ATOM 2717 O O . LEU A 1 467 ? 148.412 161.142 62.618 1.00 127.00 467 LEU A O 1
ATOM 2722 N N . ALA A 1 468 ? 148.535 163.386 62.649 1.00 131.26 468 ALA A N 1
ATOM 2723 C CA . ALA A 1 468 ? 149.582 163.468 61.636 1.00 131.26 468 ALA A CA 1
ATOM 2724 C C . ALA A 1 468 ? 150.937 163.579 62.328 1.00 131.26 468 ALA A C 1
ATOM 2725 O O . ALA A 1 468 ? 151.244 164.603 62.947 1.00 131.26 468 ALA A O 1
ATOM 2727 N N . LYS A 1 469 ? 151.744 162.525 62.217 1.00 131.74 469 LYS A N 1
ATOM 2728 C CA . LYS A 1 469 ? 153.081 162.516 62.808 1.00 131.74 469 LYS A CA 1
ATOM 2729 C C . LYS A 1 469 ? 153.915 161.487 62.059 1.00 131.74 469 LYS A C 1
ATOM 2730 O O . LYS A 1 469 ? 153.661 160.284 62.174 1.00 131.74 469 LYS A O 1
ATOM 2736 N N . HIS A 1 470 ? 154.904 161.955 61.300 1.00 134.22 470 HIS A N 1
ATOM 2737 C CA . HIS A 1 470 ? 155.755 161.066 60.519 1.00 134.22 470 HIS A CA 1
ATOM 2738 C C . HIS A 1 470 ? 156.769 160.343 61.404 1.00 134.22 470 HIS A C 1
ATOM 2739 O O . HIS A 1 470 ? 156.864 159.110 61.335 1.00 134.22 470 HIS A O 1
ATOM 2746 N N . PRO A 1 471 ? 157.547 161.049 62.248 1.00 134.58 471 PRO A N 1
ATOM 2747 C CA . PRO A 1 471 ? 158.483 160.272 63.064 1.00 134.58 471 PRO A CA 1
ATOM 2748 C C . PRO A 1 471 ? 157.899 159.886 64.420 1.00 134.58 471 PRO A C 1
ATOM 2749 O O . PRO A 1 471 ? 158.347 160.418 65.435 1.00 134.58 471 PRO A O 1
ATOM 2753 N N . VAL A 1 481 ? 153.958 167.106 71.199 1.00 113.06 481 VAL A N 1
ATOM 2754 C CA . VAL A 1 481 ? 154.568 166.136 72.100 1.00 113.06 481 VAL A CA 1
ATOM 2755 C C . VAL A 1 481 ? 153.640 164.935 72.267 1.00 113.06 481 VAL A C 1
ATOM 2756 O O . VAL A 1 481 ? 154.083 163.834 72.597 1.00 113.06 481 VAL A O 1
ATOM 2760 N N . TYR A 1 482 ? 152.349 165.150 72.021 1.00 113.81 482 TYR A N 1
ATOM 2761 C CA . TYR A 1 482 ? 151.336 164.110 72.148 1.00 113.81 482 TYR A CA 1
ATOM 2762 C C . TYR A 1 482 ? 150.694 163.876 70.788 1.00 113.81 482 TYR A C 1
ATOM 2763 O O . TYR A 1 482 ? 150.160 164.810 70.181 1.00 113.81 482 TYR A O 1
ATOM 2772 N N . THR A 1 483 ? 150.747 162.633 70.317 1.00 118.85 483 THR A N 1
ATOM 2773 C CA . THR A 1 483 ? 150.142 162.248 69.049 1.00 118.85 483 THR A CA 1
ATOM 2774 C C . THR A 1 483 ? 149.514 160.869 69.226 1.00 118.85 483 THR A C 1
ATOM 2775 O O . THR A 1 483 ? 149.320 160.392 70.349 1.00 118.85 483 THR A O 1
ATOM 2779 N N . TRP A 1 484 ? 149.180 160.224 68.106 1.00 118.00 484 TRP A N 1
ATOM 2780 C CA . TRP A 1 484 ? 148.550 158.911 68.169 1.00 118.00 484 TRP A CA 1
ATOM 2781 C C . TRP A 1 484 ? 149.495 157.831 68.681 1.00 118.00 484 TRP A C 1
ATOM 2782 O O . TRP A 1 484 ? 149.026 156.776 69.119 1.00 118.00 484 TRP A O 1
ATOM 2793 N N . ARG A 1 485 ? 150.808 158.071 68.651 1.00 117.84 485 ARG A N 1
ATOM 2794 C CA . ARG A 1 485 ? 151.760 157.045 69.069 1.00 117.84 485 ARG A CA 1
ATOM 2795 C C . ARG A 1 485 ? 151.701 156.811 70.575 1.00 117.84 485 ARG A C 1
ATOM 2796 O O . ARG A 1 485 ? 151.643 155.663 71.034 1.00 117.84 485 ARG A O 1
ATOM 2804 N N . GLU A 1 486 ? 151.725 157.890 71.363 1.00 115.12 486 GLU A N 1
ATOM 2805 C CA . GLU A 1 486 ? 151.648 157.734 72.813 1.00 115.12 486 GLU A CA 1
ATOM 2806 C C . GLU A 1 486 ? 150.299 157.168 73.235 1.00 115.12 486 GLU A C 1
ATOM 2807 O O . GLU A 1 486 ? 150.227 156.349 74.158 1.00 115.12 486 GLU A O 1
ATOM 2813 N N . ALA A 1 487 ? 149.219 157.582 72.567 1.00 110.57 487 ALA A N 1
ATOM 2814 C CA . ALA A 1 487 ? 147.906 157.025 72.877 1.00 110.57 487 ALA A CA 1
ATOM 2815 C C . ALA A 1 487 ? 147.846 155.539 72.547 1.00 110.57 487 ALA A C 1
ATOM 2816 O O . ALA A 1 487 ? 147.257 154.753 73.300 1.00 110.57 487 ALA A O 1
ATOM 2818 N N . PHE A 1 488 ? 148.456 155.134 71.429 1.00 106.19 488 PHE A N 1
ATOM 2819 C CA . PHE A 1 488 ? 148.495 153.719 71.075 1.00 106.19 488 PHE A CA 1
ATOM 2820 C C . PHE A 1 488 ? 149.295 152.920 72.094 1.00 106.19 488 PHE A C 1
ATOM 2821 O O . PHE A 1 488 ? 148.886 151.825 72.497 1.00 106.19 488 PHE A O 1
ATOM 2829 N N . ASN A 1 489 ? 150.439 153.454 72.527 1.00 104.00 489 ASN A N 1
ATOM 2830 C CA . ASN A 1 489 ? 151.224 152.773 73.553 1.00 104.00 489 ASN A CA 1
ATOM 2831 C C . ASN A 1 489 ? 150.446 152.660 74.859 1.00 104.00 489 ASN A C 1
ATOM 2832 O O . ASN A 1 489 ? 150.481 151.618 75.525 1.00 104.00 489 ASN A O 1
ATOM 2837 N N . GLU A 1 490 ? 149.723 153.719 75.231 1.00 103.51 490 GLU A N 1
ATOM 2838 C CA . GLU A 1 490 ? 148.956 153.703 76.472 1.00 103.51 490 GLU A CA 1
ATOM 2839 C C . GLU A 1 490 ? 147.830 152.678 76.415 1.00 103.51 490 GLU A C 1
ATOM 2840 O O . GLU A 1 490 ? 147.626 151.914 77.366 1.00 103.51 490 GLU A O 1
ATOM 2846 N N . THR A 1 491 ? 147.085 152.640 75.306 1.00 100.44 491 THR A N 1
ATOM 2847 C CA . THR A 1 491 ? 145.998 151.670 75.218 1.00 100.44 491 THR A CA 1
ATOM 2848 C C . THR A 1 491 ? 146.532 150.248 75.097 1.00 100.44 491 THR A C 1
ATOM 2849 O O . THR A 1 491 ? 145.899 149.312 75.596 1.00 100.44 491 THR A O 1
ATOM 2853 N N . ASN A 1 492 ? 147.701 150.062 74.476 1.00 99.58 492 ASN A N 1
ATOM 2854 C CA . ASN A 1 492 ? 148.308 148.736 74.445 1.00 99.58 492 ASN A CA 1
ATOM 2855 C C . ASN A 1 492 ? 148.707 148.284 75.844 1.00 99.58 492 ASN A C 1
ATOM 2856 O O . ASN A 1 492 ? 148.467 147.131 76.222 1.00 99.58 492 ASN A O 1
ATOM 2861 N N . GLN A 1 493 ? 149.314 149.181 76.626 1.00 96.37 493 GLN A N 1
ATOM 2862 C CA . GLN A 1 493 ? 149.647 148.851 78.009 1.00 96.37 493 GLN A CA 1
ATOM 2863 C C . GLN A 1 493 ? 148.393 148.544 78.817 1.00 96.37 493 GLN A C 1
ATOM 2864 O O . GLN A 1 493 ? 148.389 147.632 79.652 1.00 96.37 493 GLN A O 1
ATOM 2870 N N . ALA A 1 494 ? 147.312 149.291 78.574 1.00 96.31 494 ALA A N 1
ATOM 2871 C CA . ALA A 1 494 ? 146.063 149.039 79.286 1.00 96.31 494 ALA A CA 1
ATOM 2872 C C . ALA A 1 494 ? 145.490 147.671 78.935 1.00 96.31 494 ALA A C 1
ATOM 2873 O O . ALA A 1 494 ? 145.030 146.938 79.818 1.00 96.31 494 ALA A O 1
ATOM 2875 N N . ILE A 1 495 ? 145.507 147.311 77.649 1.00 95.25 495 ILE A N 1
ATOM 2876 C CA . ILE A 1 495 ? 145.009 146.002 77.236 1.00 95.25 495 ILE A CA 1
ATOM 2877 C C . ILE A 1 495 ? 145.864 144.893 77.836 1.00 95.25 495 ILE A C 1
ATOM 2878 O O . ILE A 1 495 ? 145.346 143.864 78.286 1.00 95.25 495 ILE A O 1
ATOM 2883 N N . ARG A 1 496 ? 147.186 145.087 77.859 1.00 95.58 496 ARG A N 1
ATOM 2884 C CA . ARG A 1 496 ? 148.066 144.086 78.455 1.00 95.58 496 ARG A CA 1
ATOM 2885 C C . ARG A 1 496 ? 147.785 143.922 79.944 1.00 95.58 496 ARG A C 1
ATOM 2886 O O . ARG A 1 496 ? 147.745 142.797 80.456 1.00 95.58 496 ARG A O 1
ATOM 2894 N N . THR A 1 497 ? 147.582 145.034 80.655 1.00 93.98 497 THR A N 1
ATOM 2895 C CA . THR A 1 497 ? 147.283 144.957 82.082 1.00 93.98 497 THR A CA 1
ATOM 2896 C C . THR A 1 497 ? 145.946 144.267 82.327 1.00 93.98 497 THR A C 1
ATOM 2897 O O . THR A 1 497 ? 145.818 143.454 83.250 1.00 93.98 497 THR A O 1
ATOM 2901 N N . ILE A 1 498 ? 144.940 144.572 81.504 1.00 94.12 498 ILE A N 1
ATOM 2902 C CA . ILE A 1 498 ? 143.632 143.941 81.660 1.00 94.12 498 ILE A CA 1
ATOM 2903 C C . ILE A 1 498 ? 143.727 142.444 81.391 1.00 94.12 498 ILE A C 1
ATOM 2904 O O . ILE A 1 498 ? 143.099 141.632 82.083 1.00 94.12 498 ILE A O 1
ATOM 2909 N N . SER A 1 499 ? 144.522 142.052 80.392 1.00 93.54 499 SER A N 1
ATOM 2910 C CA . SER A 1 499 ? 144.670 140.633 80.082 1.00 93.54 499 SER A CA 1
ATOM 2911 C C . SER A 1 499 ? 145.427 139.901 81.184 1.00 93.54 499 SER A C 1
ATOM 2912 O O . SER A 1 499 ? 145.083 138.765 81.530 1.00 93.54 499 SER A O 1
ATOM 2915 N N . ARG A 1 500 ? 146.461 140.532 81.746 1.00 98.72 500 ARG A N 1
ATOM 2916 C CA . ARG A 1 500 ? 147.212 139.894 82.822 1.00 98.72 500 ARG A CA 1
ATOM 2917 C C . ARG A 1 500 ? 146.405 139.836 84.113 1.00 98.72 500 ARG A C 1
ATOM 2918 O O . ARG A 1 500 ? 146.626 138.944 84.939 1.00 98.72 500 ARG A O 1
ATOM 2926 N N . PHE A 1 501 ? 145.472 140.772 84.305 1.00 95.39 501 PHE A N 1
ATOM 2927 C CA . PHE A 1 501 ? 144.610 140.718 85.481 1.00 95.39 501 PHE A CA 1
ATOM 2928 C C . PHE A 1 501 ? 143.541 139.642 85.341 1.00 95.39 501 PHE A C 1
ATOM 2929 O O . PHE A 1 501 ? 143.121 139.052 86.344 1.00 95.39 501 PHE A O 1
ATOM 2937 N N . MET A 1 502 ? 143.095 139.370 84.114 1.00 95.63 502 MET A N 1
ATOM 2938 C CA . MET A 1 502 ? 142.103 138.339 83.838 1.00 95.63 502 MET A CA 1
ATOM 2939 C C . MET A 1 502 ? 142.738 137.054 83.318 1.00 95.63 502 MET A C 1
ATOM 2940 O O . MET A 1 502 ? 142.148 136.364 82.478 1.00 95.63 502 MET A O 1
ATOM 2945 N N . GLU A 1 503 ? 143.934 136.718 83.801 1.00 99.31 503 GLU A N 1
ATOM 2946 C CA . GLU A 1 503 ? 144.672 135.566 83.291 1.00 99.31 503 GLU A CA 1
ATOM 2947 C C . GLU A 1 503 ? 144.375 134.299 84.090 1.00 99.31 503 GLU A C 1
ATOM 2948 O O . GLU A 1 503 ? 143.930 133.294 83.528 1.00 99.31 503 GLU A O 1
ATOM 2954 N N . CYS A 1 504 ? 144.615 134.333 85.399 1.00 103.27 504 CYS A N 1
ATOM 2955 C CA . CYS A 1 504 ? 144.435 133.165 86.250 1.00 103.27 504 CYS A CA 1
ATOM 2956 C C . CYS A 1 504 ? 143.077 133.139 86.942 1.00 103.27 504 CYS A C 1
ATOM 2957 O O . CYS A 1 504 ? 142.868 132.314 87.839 1.00 103.27 504 CYS A O 1
ATOM 2960 N N . VAL A 1 505 ? 142.151 134.015 86.549 1.00 93.36 505 VAL A N 1
ATOM 2961 C CA . VAL A 1 505 ? 140.805 133.977 87.106 1.00 93.36 505 VAL A CA 1
ATOM 2962 C C . VAL A 1 505 ? 140.078 132.751 86.574 1.00 93.36 505 VAL A C 1
ATOM 2963 O O . VAL A 1 505 ? 140.140 132.440 85.377 1.00 93.36 505 VAL A O 1
ATOM 2967 N N . ASN A 1 506 ? 139.393 132.036 87.467 1.00 78.93 506 ASN A N 1
ATOM 2968 C CA . ASN A 1 506 ? 138.733 130.781 87.110 1.00 78.93 506 ASN A CA 1
ATOM 2969 C C . ASN A 1 506 ? 137.297 131.070 86.681 1.00 78.93 506 ASN A C 1
ATOM 2970 O O . ASN A 1 506 ? 136.344 130.989 87.459 1.00 78.93 506 ASN A O 1
ATOM 2975 N N . LEU A 1 507 ? 137.148 131.412 85.402 1.00 79.05 507 LEU A N 1
ATOM 2976 C CA . LEU A 1 507 ? 135.832 131.588 84.802 1.00 79.05 507 LEU A CA 1
ATOM 2977 C C . LEU A 1 507 ? 135.195 130.268 84.390 1.00 79.05 507 LEU A C 1
ATOM 2978 O O . LEU A 1 507 ? 134.096 130.277 83.824 1.00 79.05 507 LEU A O 1
ATOM 2983 N N . ASN A 1 508 ? 135.855 129.141 84.661 1.00 77.03 508 ASN A N 1
ATOM 2984 C CA . ASN A 1 508 ? 135.333 127.812 84.369 1.00 77.03 508 ASN A CA 1
ATOM 2985 C C . ASN A 1 508 ? 134.728 127.155 85.606 1.00 77.03 508 ASN A C 1
ATOM 2986 O O . ASN A 1 508 ? 134.848 125.939 85.791 1.00 77.03 508 ASN A O 1
ATOM 2991 N N . LYS A 1 509 ? 134.081 127.944 86.463 1.00 67.76 509 LYS A N 1
ATOM 2992 C CA . LYS A 1 509 ? 133.564 127.443 87.730 1.00 67.76 509 LYS A CA 1
ATOM 2993 C C . LYS A 1 509 ? 132.323 126.581 87.524 1.00 67.76 509 LYS A C 1
ATOM 2994 O O . LYS A 1 509 ? 131.205 127.008 87.828 1.00 67.76 509 LYS A O 1
ATOM 3000 N N . LEU A 1 510 ? 132.514 125.366 87.012 1.00 70.43 510 LEU A N 1
ATOM 3001 C CA . LEU A 1 510 ? 131.414 124.416 86.850 1.00 70.43 510 LEU A CA 1
ATOM 3002 C C . LEU A 1 510 ? 132.005 123.013 86.855 1.00 70.43 510 LEU A C 1
ATOM 3003 O O . LEU A 1 510 ? 132.655 122.614 85.884 1.00 70.43 510 LEU A O 1
ATOM 3008 N N . GLU A 1 511 ? 131.783 122.275 87.937 1.00 72.30 511 GLU A N 1
ATOM 3009 C CA . GLU A 1 511 ? 132.310 120.917 88.084 1.00 72.30 511 GLU A CA 1
ATOM 3010 C C . GLU A 1 511 ? 131.170 119.939 88.322 1.00 72.30 511 GLU A C 1
ATOM 3011 O O . GLU A 1 511 ? 130.479 120.036 89.354 1.00 72.30 511 GLU A O 1
ATOM 3017 N N . PRO A 1 512 ? 130.932 118.992 87.418 1.00 78.19 512 PRO A N 1
ATOM 3018 C CA . PRO A 1 512 ? 129.861 118.012 87.635 1.00 78.19 512 PRO A CA 1
ATOM 3019 C C . PRO A 1 512 ? 130.247 116.979 88.683 1.00 78.19 512 PRO A C 1
ATOM 3020 O O . PRO A 1 512 ? 131.373 116.476 88.708 1.00 78.19 512 PRO A O 1
ATOM 3024 N N . ILE A 1 513 ? 129.292 116.668 89.558 1.00 79.61 513 ILE A N 1
ATOM 3025 C CA . ILE A 1 513 ? 129.488 115.709 90.637 1.00 79.61 513 ILE A CA 1
ATOM 3026 C C . ILE A 1 513 ? 128.418 114.631 90.530 1.00 79.61 513 ILE A C 1
ATOM 3027 O O . ILE A 1 513 ? 127.274 114.902 90.154 1.00 79.61 513 ILE A O 1
ATOM 3032 N N . ALA A 1 514 ? 128.798 113.398 90.874 1.00 84.03 514 ALA A N 1
ATOM 3033 C CA . ALA A 1 514 ? 127.922 112.251 90.669 1.00 84.03 514 ALA A CA 1
ATOM 3034 C C . ALA A 1 514 ? 126.898 112.060 91.781 1.00 84.03 514 ALA A C 1
ATOM 3035 O O . ALA A 1 514 ? 125.861 111.433 91.541 1.00 84.03 514 ALA A O 1
ATOM 3037 N N . THR A 1 515 ? 127.153 112.572 92.982 1.00 84.07 515 THR A N 1
ATOM 3038 C CA . THR A 1 515 ? 126.236 112.378 94.101 1.00 84.07 515 THR A CA 1
ATOM 3039 C C . THR A 1 515 ? 126.454 113.501 95.112 1.00 84.07 515 THR A C 1
ATOM 3040 O O . THR A 1 515 ? 127.199 114.453 94.857 1.00 84.07 515 THR A O 1
ATOM 3044 N N . GLU A 1 516 ? 125.795 113.388 96.267 1.00 83.24 516 GLU A N 1
ATOM 3045 C CA . GLU A 1 516 ? 125.841 114.426 97.291 1.00 83.24 516 GLU A CA 1
ATOM 3046 C C . GLU A 1 516 ? 126.992 114.235 98.274 1.00 83.24 516 GLU A C 1
ATOM 3047 O O . GLU A 1 516 ? 127.583 115.221 98.728 1.00 83.24 516 GLU A O 1
ATOM 3053 N N . VAL A 1 517 ? 127.322 112.990 98.625 1.00 84.64 517 VAL A N 1
ATOM 3054 C CA . VAL A 1 517 ? 128.475 112.765 99.492 1.00 84.64 517 VAL A CA 1
ATOM 3055 C C . VAL A 1 517 ? 129.764 113.128 98.762 1.00 84.64 517 VAL A C 1
ATOM 3056 O O . VAL A 1 517 ? 130.684 113.715 99.348 1.00 84.64 517 VAL A O 1
ATOM 3060 N N . TRP A 1 518 ? 129.839 112.825 97.462 1.00 82.30 518 TRP A N 1
ATOM 3061 C CA . TRP A 1 518 ? 130.963 113.303 96.668 1.00 82.30 518 TRP A CA 1
ATOM 3062 C C . TRP A 1 518 ? 130.928 114.816 96.525 1.00 82.30 518 TRP A C 1
ATOM 3063 O O . TRP A 1 518 ? 131.982 115.450 96.415 1.00 82.30 518 TRP A O 1
ATOM 3074 N N . LEU A 1 519 ? 129.733 115.412 96.542 1.00 77.93 519 LEU A N 1
ATOM 3075 C CA . LEU A 1 519 ? 129.632 116.868 96.527 1.00 77.93 519 LEU A CA 1
ATOM 3076 C C . LEU A 1 519 ? 130.257 117.466 97.780 1.00 77.93 519 LEU A C 1
ATOM 3077 O O . LEU A 1 519 ? 131.017 118.437 97.707 1.00 77.93 519 LEU A O 1
ATOM 3082 N N . ILE A 1 520 ? 129.959 116.884 98.944 1.00 82.52 520 ILE A N 1
ATOM 3083 C CA . ILE A 1 520 ? 130.539 117.376 100.190 1.00 82.52 520 ILE A CA 1
ATOM 3084 C C . ILE A 1 520 ? 132.045 117.138 100.212 1.00 82.52 520 ILE A C 1
ATOM 3085 O O . ILE A 1 520 ? 132.815 117.980 100.694 1.00 82.52 520 ILE A O 1
ATOM 3090 N N . ASN A 1 521 ? 132.494 115.997 99.680 1.00 79.38 521 ASN A N 1
ATOM 3091 C CA . ASN A 1 521 ? 133.927 115.720 99.638 1.00 79.38 521 ASN A CA 1
ATOM 3092 C C . ASN A 1 521 ? 134.660 116.717 98.746 1.00 79.38 521 ASN A C 1
ATOM 3093 O O . ASN A 1 521 ? 135.720 117.237 99.119 1.00 79.38 521 ASN A O 1
ATOM 3098 N N . LYS A 1 522 ? 134.110 117.000 97.563 1.00 75.01 522 LYS A N 1
ATOM 3099 C CA . LYS A 1 522 ? 134.725 117.980 96.676 1.00 75.01 522 LYS A CA 1
ATOM 3100 C C . LYS A 1 522 ? 134.654 119.384 97.260 1.00 75.01 522 LYS A C 1
ATOM 3101 O O . LYS A 1 522 ? 135.563 120.189 97.040 1.00 75.01 522 LYS A O 1
ATOM 3107 N N . SER A 1 523 ? 133.591 119.695 98.007 1.00 75.85 523 SER A N 1
ATOM 3108 C CA . SER A 1 523 ? 133.518 120.980 98.692 1.00 75.85 523 SER A CA 1
ATOM 3109 C C . SER A 1 523 ? 134.631 121.110 99.723 1.00 75.85 523 SER A C 1
ATOM 3110 O O . SER A 1 523 ? 135.276 122.161 99.823 1.00 75.85 523 SER A O 1
ATOM 3113 N N . MET A 1 524 ? 134.865 120.051 100.502 1.00 77.18 524 MET A N 1
ATOM 3114 C CA . MET A 1 524 ? 135.990 120.039 101.432 1.00 77.18 524 MET A CA 1
ATOM 3115 C C . MET A 1 524 ? 137.310 120.237 100.695 1.00 77.18 524 MET A C 1
ATOM 3116 O O . MET A 1 524 ? 138.155 121.042 101.108 1.00 77.18 524 MET A O 1
ATOM 3121 N N . GLU A 1 525 ? 137.501 119.504 99.595 1.00 76.45 525 GLU A N 1
ATOM 3122 C CA . GLU A 1 525 ? 138.758 119.578 98.856 1.00 76.45 525 GLU A CA 1
ATOM 3123 C C . GLU A 1 525 ? 138.989 120.972 98.283 1.00 76.45 525 GLU A C 1
ATOM 3124 O O . GLU A 1 525 ? 140.124 121.462 98.259 1.00 76.45 525 GLU A O 1
ATOM 3130 N N . LEU A 1 526 ? 137.924 121.629 97.819 1.00 72.59 526 LEU A N 1
ATOM 3131 C CA . LEU A 1 526 ? 138.064 122.963 97.248 1.00 72.59 526 LEU A CA 1
ATOM 3132 C C . LEU A 1 526 ? 138.226 124.032 98.320 1.00 72.59 526 LEU A C 1
ATOM 3133 O O . LEU A 1 526 ? 138.917 125.031 98.088 1.00 72.59 526 LEU A O 1
ATOM 3138 N N . LEU A 1 527 ? 137.607 123.850 99.489 1.00 71.98 527 LEU A N 1
ATOM 3139 C CA . LEU A 1 527 ? 137.811 124.804 100.573 1.00 71.98 527 LEU A CA 1
ATOM 3140 C C . LEU A 1 527 ? 139.200 124.664 101.179 1.00 71.98 527 LEU A C 1
ATOM 3141 O O . LEU A 1 527 ? 139.741 125.638 101.715 1.00 71.98 527 LEU A O 1
ATOM 3146 N N . ASP A 1 528 ? 139.791 123.467 101.107 1.00 77.00 528 ASP A N 1
ATOM 3147 C CA . ASP A 1 528 ? 141.184 123.316 101.514 1.00 77.00 528 ASP A CA 1
ATOM 3148 C C . ASP A 1 528 ? 142.112 124.124 100.617 1.00 77.00 528 ASP A C 1
ATOM 3149 O O . ASP A 1 528 ? 143.148 124.617 101.078 1.00 77.00 528 ASP A O 1
ATOM 3154 N N . GLU A 1 529 ? 141.760 124.271 99.340 1.00 76.11 529 GLU A N 1
ATOM 3155 C CA . GLU A 1 529 ? 142.505 125.112 98.412 1.00 76.11 529 GLU A CA 1
ATOM 3156 C C . GLU A 1 529 ? 142.070 126.573 98.470 1.00 76.11 529 GLU A C 1
ATOM 3157 O O . GLU A 1 529 ? 142.614 127.397 97.726 1.00 76.11 529 GLU A O 1
ATOM 3163 N N . ARG A 1 530 ? 141.108 126.905 99.335 1.00 70.60 530 ARG A N 1
ATOM 3164 C CA . ARG A 1 530 ? 140.618 128.274 99.515 1.00 70.60 530 ARG A CA 1
ATOM 3165 C C . ARG A 1 530 ? 139.979 128.822 98.241 1.00 70.60 530 ARG A C 1
ATOM 3166 O O . ARG A 1 530 ? 140.056 130.020 97.961 1.00 70.60 530 ARG A O 1
ATOM 3174 N N . LYS A 1 531 ? 139.341 127.948 97.459 1.00 71.48 531 LYS A N 1
ATOM 3175 C CA . LYS A 1 531 ? 138.618 128.350 96.248 1.00 71.48 531 LYS A CA 1
ATOM 3176 C C . LYS A 1 531 ? 137.363 127.484 96.148 1.00 71.48 531 LYS A C 1
ATOM 3177 O O . LYS A 1 531 ? 137.391 126.390 95.577 1.00 71.48 531 LYS A O 1
ATOM 3183 N N . PHE A 1 532 ? 136.259 127.985 96.702 1.00 63.95 532 PHE A N 1
ATOM 3184 C CA . PHE A 1 532 ? 135.000 127.244 96.688 1.00 63.95 532 PHE A CA 1
ATOM 3185 C C . PHE A 1 532 ? 133.857 128.229 96.891 1.00 63.95 532 PHE A C 1
ATOM 3186 O O . PHE A 1 532 ? 133.736 128.823 97.967 1.00 63.95 532 PHE A O 1
ATOM 3194 N N . TRP A 1 533 ? 133.028 128.398 95.866 1.00 59.69 533 TRP A N 1
ATOM 3195 C CA . TRP A 1 533 ? 131.843 129.235 95.958 1.00 59.69 533 TRP A CA 1
ATOM 3196 C C . TRP A 1 533 ? 130.645 128.375 96.361 1.00 59.69 533 TRP A C 1
ATOM 3197 O O . TRP A 1 533 ? 130.792 127.231 96.797 1.00 59.69 533 TRP A O 1
ATOM 3208 N N . ALA A 1 534 ? 129.441 128.927 96.227 1.00 53.81 534 ALA A N 1
ATOM 3209 C CA . ALA A 1 534 ? 128.235 128.213 96.618 1.00 53.81 534 ALA A CA 1
ATOM 3210 C C . ALA A 1 534 ? 128.026 126.975 95.750 1.00 53.81 534 ALA A C 1
ATOM 3211 O O . ALA A 1 534 ? 128.570 126.850 94.650 1.00 53.81 534 ALA A O 1
ATOM 3213 N N . GLY A 1 535 ? 127.220 126.051 96.265 1.00 49.70 535 GLY A N 1
ATOM 3214 C CA . GLY A 1 535 ? 126.898 124.835 95.546 1.00 49.70 535 GLY A CA 1
ATOM 3215 C C . GLY A 1 535 ? 125.405 124.615 95.431 1.00 49.70 535 GLY A C 1
ATOM 3216 O O . GLY A 1 535 ? 124.689 124.646 96.437 1.00 49.70 535 GLY A O 1
ATOM 3217 N N . ILE A 1 536 ? 124.923 124.395 94.212 1.00 48.47 536 ILE A N 1
ATOM 3218 C CA . ILE A 1 536 ? 123.498 124.219 93.956 1.00 48.47 536 ILE A CA 1
ATOM 3219 C C . ILE A 1 536 ? 123.186 122.729 93.959 1.00 48.47 536 ILE A C 1
ATOM 3220 O O . ILE A 1 536 ? 123.751 121.964 93.169 1.00 48.47 536 ILE A O 1
ATOM 3225 N N . VAL A 1 537 ? 122.285 122.316 94.845 1.00 49.50 537 VAL A N 1
ATOM 3226 C CA . VAL A 1 537 ? 121.863 120.925 94.962 1.00 49.50 537 VAL A CA 1
ATOM 3227 C C . VAL A 1 537 ? 120.402 120.854 94.541 1.00 49.50 537 VAL A C 1
ATOM 3228 O O . VAL A 1 537 ? 119.523 121.388 95.228 1.00 49.50 537 VAL A O 1
ATOM 3232 N N . PHE A 1 538 ? 120.140 120.205 93.410 1.00 54.76 538 PHE A N 1
ATOM 3233 C CA . PHE A 1 538 ? 118.788 120.064 92.898 1.00 54.76 538 PHE A CA 1
ATOM 3234 C C . PHE A 1 538 ? 118.116 118.837 93.513 1.00 54.76 538 PHE A C 1
ATOM 3235 O O . PHE A 1 538 ? 118.713 118.089 94.290 1.00 54.76 538 PHE A O 1
ATOM 3243 N N . THR A 1 539 ? 116.850 118.629 93.159 1.00 63.16 539 THR A N 1
ATOM 3244 C CA . THR A 1 539 ? 116.050 117.514 93.657 1.00 63.16 539 THR A CA 1
ATOM 3245 C C . THR A 1 539 ? 115.447 116.734 92.495 1.00 63.16 539 THR A C 1
ATOM 3246 O O . THR A 1 539 ? 114.257 116.412 92.476 1.00 63.16 539 THR A O 1
ATOM 3250 N N . GLY A 1 540 ? 116.274 116.426 91.499 1.00 80.50 540 GLY A N 1
ATOM 3251 C CA . GLY A 1 540 ? 115.805 115.645 90.372 1.00 80.50 540 GLY A CA 1
ATOM 3252 C C . GLY A 1 540 ? 115.455 114.224 90.773 1.00 80.50 540 GLY A C 1
ATOM 3253 O O . GLY A 1 540 ? 116.049 113.639 91.679 1.00 80.50 540 GLY A O 1
ATOM 3254 N N . ILE A 1 541 ? 114.468 113.661 90.078 1.00 98.01 541 ILE A N 1
ATOM 3255 C CA . ILE A 1 541 ? 113.967 112.330 90.402 1.00 98.01 541 ILE A CA 1
ATOM 3256 C C . ILE A 1 541 ? 114.637 111.284 89.520 1.00 98.01 541 ILE A C 1
ATOM 3257 O O . ILE A 1 541 ? 114.822 110.135 89.936 1.00 98.01 541 ILE A O 1
ATOM 3262 N N . THR A 1 542 ? 115.006 111.669 88.295 1.00 101.40 542 THR A N 1
ATOM 3263 C CA . THR A 1 542 ? 115.627 110.751 87.351 1.00 101.40 542 THR A CA 1
ATOM 3264 C C . THR A 1 542 ? 116.456 111.558 86.361 1.00 101.40 542 THR A C 1
ATOM 3265 O O . THR A 1 542 ? 115.948 112.548 85.811 1.00 101.40 542 THR A O 1
ATOM 3269 N N . PRO A 1 543 ? 117.711 111.174 86.113 1.00 100.00 543 PRO A N 1
ATOM 3270 C CA . PRO A 1 543 ? 118.510 111.881 85.103 1.00 100.00 543 PRO A CA 1
ATOM 3271 C C . PRO A 1 543 ? 118.019 111.603 83.691 1.00 100.00 543 PRO A C 1
ATOM 3272 O O . PRO A 1 543 ? 118.672 110.886 82.927 1.00 100.00 543 PRO A O 1
ATOM 3276 N N . GLY A 1 544 ? 116.863 112.172 83.335 1.00 100.70 544 GLY A N 1
ATOM 3277 C CA . GLY A 1 544 ? 116.272 111.978 82.033 1.00 100.70 544 GLY A CA 1
ATOM 3278 C C . GLY A 1 544 ? 116.063 113.302 81.313 1.00 100.70 544 GLY A C 1
ATOM 3279 O O . GLY A 1 544 ? 116.261 114.386 81.874 1.00 100.70 544 GLY A O 1
ATOM 3280 N N . SER A 1 545 ? 115.638 113.197 80.055 1.00 101.70 545 SER A N 1
ATOM 3281 C CA . SER A 1 545 ? 115.459 114.355 79.188 1.00 101.70 545 SER A CA 1
ATOM 3282 C C . SER A 1 545 ? 114.190 115.143 79.494 1.00 101.70 545 SER A C 1
ATOM 3283 O O . SER A 1 545 ? 113.798 115.990 78.683 1.00 101.70 545 SER A O 1
ATOM 3286 N N . ILE A 1 546 ? 113.539 114.882 80.631 1.00 97.80 546 ILE A N 1
ATOM 3287 C CA . ILE A 1 546 ? 112.361 115.651 81.004 1.00 97.80 546 ILE A CA 1
ATOM 3288 C C . ILE A 1 546 ? 112.748 117.111 81.227 1.00 97.80 546 ILE A C 1
ATOM 3289 O O . ILE A 1 546 ? 113.866 117.427 81.655 1.00 97.80 546 ILE A O 1
ATOM 3294 N N . GLU A 1 547 ? 111.811 118.012 80.927 1.00 91.13 547 GLU A N 1
ATOM 3295 C CA . GLU A 1 547 ? 112.090 119.441 81.040 1.00 91.13 547 GLU A CA 1
ATOM 3296 C C . GLU A 1 547 ? 112.297 119.844 82.495 1.00 91.13 547 GLU A C 1
ATOM 3297 O O . GLU A 1 547 ? 113.383 120.292 82.880 1.00 91.13 547 GLU A O 1
ATOM 3303 N N . LEU A 1 548 ? 111.263 119.680 83.321 1.00 78.83 548 LEU A N 1
ATOM 3304 C CA . LEU A 1 548 ? 111.289 120.018 84.739 1.00 78.83 548 LEU A CA 1
ATOM 3305 C C . LEU A 1 548 ? 110.004 119.522 85.391 1.00 78.83 548 LEU A C 1
ATOM 3306 O O . LEU A 1 548 ? 108.973 119.405 84.715 1.00 78.83 548 LEU A O 1
ATOM 3311 N N . PRO A 1 549 ? 110.015 119.219 86.691 1.00 75.96 549 PRO A N 1
ATOM 3312 C CA . PRO A 1 549 ? 108.781 118.825 87.380 1.00 75.96 549 PRO A CA 1
ATOM 3313 C C . PRO A 1 549 ? 107.856 119.981 87.731 1.00 75.96 549 PRO A C 1
ATOM 3314 O O . PRO A 1 549 ? 106.946 119.789 88.542 1.00 75.96 549 PRO A O 1
ATOM 3318 N N . HIS A 1 550 ? 108.076 121.165 87.158 1.00 72.53 550 HIS A N 1
ATOM 3319 C CA . HIS A 1 550 ? 107.304 122.388 87.369 1.00 72.53 550 HIS A CA 1
ATOM 3320 C C . HIS A 1 550 ? 107.429 122.932 88.786 1.00 72.53 550 HIS A C 1
ATOM 3321 O O . HIS A 1 550 ? 106.797 123.948 89.101 1.00 72.53 550 HIS A O 1
ATOM 3328 N N . HIS A 1 551 ? 108.224 122.301 89.652 1.00 62.74 551 HIS A N 1
ATOM 3329 C CA . HIS A 1 551 ? 108.451 122.800 91.010 1.00 62.74 551 HIS A CA 1
ATOM 3330 C C . HIS A 1 551 ? 109.903 122.473 91.365 1.00 62.74 551 HIS A C 1
ATOM 3331 O O . HIS A 1 551 ? 110.210 121.370 91.824 1.00 62.74 551 HIS A O 1
ATOM 3338 N N . VAL A 1 552 ? 110.784 123.444 91.147 1.00 50.50 552 VAL A N 1
ATOM 3339 C CA . VAL A 1 552 ? 112.219 123.252 91.316 1.00 50.50 552 VAL A CA 1
ATOM 3340 C C . VAL A 1 552 ? 112.584 123.575 92.760 1.00 50.50 552 VAL A C 1
ATOM 3341 O O . VAL A 1 552 ? 112.561 124.738 93.172 1.00 50.50 552 VAL A O 1
ATOM 3345 N N . LYS A 1 553 ? 112.920 122.543 93.529 1.00 51.44 553 LYS A N 1
ATOM 3346 C CA . LYS A 1 553 ? 113.412 122.696 94.894 1.00 51.44 553 LYS A CA 1
ATOM 3347 C C . LYS A 1 553 ? 114.931 122.576 94.857 1.00 51.44 553 LYS A C 1
ATOM 3348 O O . LYS A 1 553 ? 115.465 121.501 94.564 1.00 51.44 553 LYS A O 1
ATOM 3354 N N . TYR A 1 554 ? 115.629 123.672 95.148 1.00 44.99 554 TYR A N 1
ATOM 3355 C CA . TYR A 1 554 ? 117.084 123.671 95.085 1.00 44.99 554 TYR A CA 1
ATOM 3356 C C . TYR A 1 554 ? 117.668 124.262 96.359 1.00 44.99 554 TYR A C 1
ATOM 3357 O O . TYR A 1 554 ? 117.121 125.209 96.926 1.00 44.99 554 TYR A O 1
ATOM 3366 N N . LYS A 1 555 ? 118.780 123.686 96.806 1.00 44.63 555 LYS A N 1
ATOM 3367 C CA . LYS A 1 555 ? 119.480 124.122 98.002 1.00 44.63 555 LYS A CA 1
ATOM 3368 C C . LYS A 1 555 ? 120.790 124.798 97.618 1.00 44.63 555 LYS A C 1
ATOM 3369 O O . LYS A 1 555 ? 121.423 124.438 96.621 1.00 44.63 555 LYS A O 1
ATOM 3375 N N . ILE A 1 556 ? 121.196 125.776 98.423 1.00 45.95 556 ILE A N 1
ATOM 3376 C CA . ILE A 1 556 ? 122.439 126.511 98.210 1.00 45.95 556 ILE A CA 1
ATOM 3377 C C . ILE A 1 556 ? 123.332 126.222 99.409 1.00 45.95 556 ILE A C 1
ATOM 3378 O O . ILE A 1 556 ? 123.153 126.805 100.485 1.00 45.95 556 ILE A O 1
ATOM 3383 N N . ARG A 1 557 ? 124.297 125.324 99.231 1.00 55.39 557 ARG A N 1
ATOM 3384 C CA . ARG A 1 557 ? 125.196 124.912 100.300 1.00 55.39 557 ARG A CA 1
ATOM 3385 C C . ARG A 1 557 ? 126.548 125.590 100.113 1.00 55.39 557 ARG A C 1
ATOM 3386 O O . ARG A 1 557 ? 127.210 125.392 99.089 1.00 55.39 557 ARG A O 1
ATOM 3394 N N . MET A 1 558 ? 126.952 126.386 101.102 1.00 58.48 558 MET A N 1
ATOM 3395 C CA . MET A 1 558 ? 128.232 127.080 101.084 1.00 58.48 558 MET A CA 1
ATOM 3396 C C . MET A 1 558 ? 128.791 127.100 102.501 1.00 58.48 558 MET A C 1
ATOM 3397 O O . MET A 1 558 ? 128.139 126.663 103.455 1.00 58.48 558 MET A O 1
ATOM 3402 N N . ASP A 1 559 ? 130.012 127.610 102.637 1.00 62.57 559 ASP A N 1
ATOM 3403 C CA . ASP A 1 559 ? 130.637 127.725 103.946 1.00 62.57 559 ASP A CA 1
ATOM 3404 C C . ASP A 1 559 ? 129.895 128.745 104.802 1.00 62.57 559 ASP A C 1
ATOM 3405 O O . ASP A 1 559 ? 129.300 129.701 104.298 1.00 62.57 559 ASP A O 1
ATOM 3410 N N . ILE A 1 560 ? 129.937 128.530 106.120 1.00 62.53 560 ILE A N 1
ATOM 3411 C CA . ILE A 1 560 ? 129.225 129.410 107.039 1.00 62.53 560 ILE A CA 1
ATOM 3412 C C . ILE A 1 560 ? 129.929 130.752 107.195 1.00 62.53 560 ILE A C 1
ATOM 3413 O O . ILE A 1 560 ? 129.307 131.727 107.632 1.00 62.53 560 ILE A O 1
ATOM 3418 N N . ASP A 1 561 ? 131.213 130.836 106.837 1.00 64.42 561 ASP A N 1
ATOM 3419 C CA . ASP A 1 561 ? 131.923 132.107 106.925 1.00 64.42 561 ASP A CA 1
ATOM 3420 C C . ASP A 1 561 ? 131.413 133.124 105.914 1.00 64.42 561 ASP A C 1
ATOM 3421 O O . ASP A 1 561 ? 131.674 134.321 106.073 1.00 64.42 561 ASP A O 1
ATOM 3426 N N . ASN A 1 562 ? 130.695 132.678 104.882 1.00 56.39 562 ASN A N 1
ATOM 3427 C CA . ASN A 1 562 ? 130.147 133.566 103.870 1.00 56.39 562 ASN A CA 1
ATOM 3428 C C . ASN A 1 562 ? 128.625 133.596 103.838 1.00 56.39 562 ASN A C 1
ATOM 3429 O O . ASN A 1 562 ? 128.059 134.438 103.132 1.00 56.39 562 ASN A O 1
ATOM 3434 N N . VAL A 1 563 ? 127.951 132.713 104.571 1.00 54.36 563 VAL A N 1
ATOM 3435 C CA . VAL A 1 563 ? 126.495 132.639 104.591 1.00 54.36 563 VAL A CA 1
ATOM 3436 C C . VAL A 1 563 ? 126.016 132.878 106.016 1.00 54.36 563 VAL A C 1
ATOM 3437 O O . VAL A 1 563 ? 126.658 132.443 106.978 1.00 54.36 563 VAL A O 1
ATOM 3441 N N . GLU A 1 564 ? 124.889 133.576 106.147 1.00 55.15 564 GLU A N 1
ATOM 3442 C CA . GLU A 1 564 ? 124.312 133.828 107.459 1.00 55.15 564 GLU A CA 1
ATOM 3443 C C . GLU A 1 564 ? 123.893 132.519 108.122 1.00 55.15 564 GLU A C 1
ATOM 3444 O O . GLU A 1 564 ? 123.527 131.546 107.457 1.00 55.15 564 GLU A O 1
ATOM 3450 N N . ARG A 1 565 ? 123.954 132.505 109.451 1.00 57.55 565 ARG A N 1
ATOM 3451 C CA . ARG A 1 565 ? 123.581 131.322 110.212 1.00 57.55 565 ARG A CA 1
ATOM 3452 C C . ARG A 1 565 ? 122.093 131.025 110.059 1.00 57.55 565 ARG A C 1
ATOM 3453 O O . ARG A 1 565 ? 121.259 131.931 109.983 1.00 57.55 565 ARG A O 1
ATOM 3461 N N . THR A 1 566 ? 121.766 129.734 110.016 1.00 50.76 566 THR A N 1
ATOM 3462 C CA . THR A 1 566 ? 120.394 129.282 109.830 1.00 50.76 566 THR A CA 1
ATOM 3463 C C . THR A 1 566 ? 119.784 128.683 111.090 1.00 50.76 566 THR A C 1
ATOM 3464 O O . THR A 1 566 ? 118.603 128.319 111.074 1.00 50.76 566 THR A O 1
ATOM 3468 N N . ASN A 1 567 ? 120.551 128.566 112.176 1.00 52.22 567 ASN A N 1
ATOM 3469 C CA . ASN A 1 567 ? 119.990 128.041 113.416 1.00 52.22 567 ASN A CA 1
ATOM 3470 C C . ASN A 1 567 ? 118.965 128.996 114.014 1.00 52.22 567 ASN A C 1
ATOM 3471 O O . ASN A 1 567 ? 118.019 128.553 114.676 1.00 52.22 567 ASN A O 1
ATOM 3476 N N . LYS A 1 568 ? 119.133 130.298 113.794 1.00 51.63 568 LYS A N 1
ATOM 3477 C CA . LYS A 1 568 ? 118.189 131.305 114.252 1.00 51.63 568 LYS A CA 1
ATOM 3478 C C . LYS A 1 568 ? 117.748 132.156 113.070 1.00 51.63 568 LYS A C 1
ATOM 3479 O O . LYS A 1 568 ? 118.514 132.386 112.130 1.00 51.63 568 LYS A O 1
ATOM 3485 N N . ILE A 1 569 ? 116.500 132.618 113.124 1.00 52.05 569 ILE A N 1
ATOM 3486 C CA . ILE A 1 569 ? 115.927 133.452 112.074 1.00 52.05 569 ILE A CA 1
ATOM 3487 C C . ILE A 1 569 ? 115.777 134.901 112.500 1.00 52.05 569 ILE A C 1
ATOM 3488 O O . ILE A 1 569 ? 115.320 135.727 111.696 1.00 52.05 569 ILE A O 1
ATOM 3493 N N . LYS A 1 570 ? 116.145 135.240 113.733 1.00 59.15 570 LYS A N 1
ATOM 3494 C CA . LYS A 1 570 ? 116.024 136.604 114.224 1.00 59.15 570 LYS A CA 1
ATOM 3495 C C . LYS A 1 570 ? 117.099 136.836 115.277 1.00 59.15 570 LYS A C 1
ATOM 3496 O O . LYS A 1 570 ? 117.714 135.895 115.786 1.00 59.15 570 LYS A O 1
ATOM 3502 N N . ASP A 1 571 ? 117.322 138.109 115.600 1.00 66.24 571 ASP A N 1
ATOM 3503 C CA . ASP A 1 571 ? 118.346 138.506 116.558 1.00 66.24 571 ASP A CA 1
ATOM 3504 C C . ASP A 1 571 ? 117.936 138.263 118.008 1.00 66.24 571 ASP A C 1
ATOM 3505 O O . ASP A 1 571 ? 118.645 138.705 118.919 1.00 66.24 571 ASP A O 1
ATOM 3510 N N . GLY A 1 572 ? 116.821 137.577 118.245 1.00 72.71 572 GLY A N 1
ATOM 3511 C CA . GLY A 1 572 ? 116.370 137.319 119.598 1.00 72.71 572 GLY A CA 1
ATOM 3512 C C . GLY A 1 572 ? 115.617 138.488 120.194 1.00 72.71 572 GLY A C 1
ATOM 3513 O O . GLY A 1 572 ? 114.471 138.755 119.819 1.00 72.71 572 GLY A O 1
ATOM 3514 N N . TYR A 1 573 ? 116.250 139.195 121.126 1.00 70.97 573 TYR A N 1
ATOM 3515 C CA . TYR A 1 573 ? 115.642 140.374 121.724 1.00 70.97 573 TYR A CA 1
ATOM 3516 C C . TYR A 1 573 ? 115.684 141.540 120.746 1.00 70.97 573 TYR A C 1
ATOM 3517 O O . TYR A 1 573 ? 116.651 141.710 119.999 1.00 70.97 573 TYR A O 1
ATOM 3526 N N . TRP A 1 574 ? 114.623 142.343 120.752 1.00 68.06 574 TRP A N 1
ATOM 3527 C CA . TRP A 1 574 ? 114.532 143.469 119.834 1.00 68.06 574 TRP A CA 1
ATOM 3528 C C . TRP A 1 574 ? 115.454 144.595 120.285 1.00 68.06 574 TRP A C 1
ATOM 3529 O O . TRP A 1 574 ? 115.430 145.005 121.450 1.00 68.06 574 TRP A O 1
ATOM 3540 N N . ASP A 1 575 ? 116.273 145.094 119.359 1.00 69.30 575 ASP A N 1
ATOM 3541 C CA . ASP A 1 575 ? 117.206 146.173 119.633 1.00 69.30 575 ASP A CA 1
ATOM 3542 C C . ASP A 1 575 ? 117.216 147.134 118.452 1.00 69.30 575 ASP A C 1
ATOM 3543 O O . ASP A 1 575 ? 117.089 146.699 117.297 1.00 69.30 575 ASP A O 1
ATOM 3548 N N . PRO A 1 576 ? 117.358 148.434 118.703 1.00 67.45 576 PRO A N 1
ATOM 3549 C CA . PRO A 1 576 ? 117.386 149.395 117.594 1.00 67.45 576 PRO A CA 1
ATOM 3550 C C . PRO A 1 576 ? 118.650 149.243 116.762 1.00 67.45 576 PRO A C 1
ATOM 3551 O O . PRO A 1 576 ? 119.738 148.996 117.287 1.00 67.45 576 PRO A O 1
ATOM 3555 N N . GLY A 1 577 ? 118.494 149.396 115.450 1.00 57.91 577 GLY A N 1
ATOM 3556 C CA . GLY A 1 577 ? 119.596 149.261 114.529 1.00 57.91 577 GLY A CA 1
ATOM 3557 C C . GLY A 1 577 ? 119.197 148.532 113.262 1.00 57.91 577 GLY A C 1
ATOM 3558 O O . GLY A 1 577 ? 118.593 147.456 113.300 1.00 57.91 577 GLY A O 1
ATOM 3559 N N . PRO A 1 578 ? 119.532 149.110 112.106 1.00 50.66 578 PRO A N 1
ATOM 3560 C CA . PRO A 1 578 ? 119.159 148.496 110.827 1.00 50.66 578 PRO A CA 1
ATOM 3561 C C . PRO A 1 578 ? 120.012 147.302 110.431 1.00 50.66 578 PRO A C 1
ATOM 3562 O O . PRO A 1 578 ? 119.800 146.755 109.342 1.00 50.66 578 PRO A O 1
ATOM 3566 N N . ARG A 1 579 ? 120.962 146.889 111.272 1.00 46.93 579 ARG A N 1
ATOM 3567 C CA . ARG A 1 579 ? 121.871 145.783 110.972 1.00 46.93 579 ARG A CA 1
ATOM 3568 C C . ARG A 1 579 ? 122.628 146.053 109.669 1.00 46.93 579 ARG A C 1
ATOM 3569 O O . ARG A 1 579 ? 122.515 145.322 108.683 1.00 46.93 579 ARG A O 1
ATOM 3577 N N . ALA A 1 580 ? 123.405 147.137 109.684 1.00 50.98 580 ALA A N 1
ATOM 3578 C CA . ALA A 1 580 ? 124.096 147.634 108.501 1.00 50.98 580 ALA A CA 1
ATOM 3579 C C . ALA A 1 580 ? 125.600 147.380 108.555 1.00 50.98 580 ALA A C 1
ATOM 3580 O O . ALA A 1 580 ? 126.382 148.139 107.977 1.00 50.98 580 ALA A O 1
ATOM 3582 N N . ASP A 1 581 ? 126.020 146.324 109.245 1.00 55.28 581 ASP A N 1
ATOM 3583 C CA . ASP A 1 581 ? 127.432 145.966 109.277 1.00 55.28 581 ASP A CA 1
ATOM 3584 C C . ASP A 1 581 ? 127.775 145.185 108.014 1.00 55.28 581 ASP A C 1
ATOM 3585 O O . ASP A 1 581 ? 127.271 144.071 107.820 1.00 55.28 581 ASP A O 1
ATOM 3590 N N . PRO A 1 582 ? 128.623 145.728 107.135 1.00 53.21 582 PRO A N 1
ATOM 3591 C CA . PRO A 1 582 ? 128.877 145.065 105.844 1.00 53.21 582 PRO A CA 1
ATOM 3592 C C . PRO A 1 582 ? 129.605 143.735 105.956 1.00 53.21 582 PRO A C 1
ATOM 3593 O O . PRO A 1 582 ? 129.662 143.001 104.959 1.00 53.21 582 PRO A O 1
ATOM 3597 N N . PHE A 1 583 ? 130.160 143.399 107.117 1.00 57.43 583 PHE A N 1
ATOM 3598 C CA . PHE A 1 583 ? 130.880 142.147 107.302 1.00 57.43 583 PHE A CA 1
ATOM 3599 C C . PHE A 1 583 ? 130.220 141.197 108.288 1.00 57.43 583 PHE A C 1
ATOM 3600 O O . PHE A 1 583 ? 130.293 139.982 108.092 1.00 57.43 583 PHE A O 1
ATOM 3608 N N . GLU A 1 584 ? 129.570 141.710 109.334 1.00 59.54 584 GLU A N 1
ATOM 3609 C CA . GLU A 1 584 ? 129.016 140.835 110.361 1.00 59.54 584 GLU A CA 1
ATOM 3610 C C . GLU A 1 584 ? 127.622 140.341 109.993 1.00 59.54 584 GLU A C 1
ATOM 3611 O O . GLU A 1 584 ? 127.356 139.134 110.024 1.00 59.54 584 GLU A O 1
ATOM 3617 N N . ASP A 1 585 ? 126.717 141.257 109.647 1.00 54.00 585 ASP A N 1
ATOM 3618 C CA . ASP A 1 585 ? 125.322 140.912 109.398 1.00 54.00 585 ASP A CA 1
ATOM 3619 C C . ASP A 1 585 ? 124.898 141.132 107.951 1.00 54.00 585 ASP A C 1
ATOM 3620 O O . ASP A 1 585 ? 123.696 141.112 107.661 1.00 54.00 585 ASP A O 1
ATOM 3625 N N . MET A 1 586 ? 125.841 141.340 107.038 1.00 51.92 586 MET A N 1
ATOM 3626 C CA . MET A 1 586 ? 125.547 141.515 105.622 1.00 51.92 586 MET A CA 1
ATOM 3627 C C . MET A 1 586 ? 126.248 140.447 104.789 1.00 51.92 586 MET A C 1
ATOM 3628 O O . MET A 1 586 ? 126.755 140.713 103.698 1.00 51.92 586 MET A O 1
ATOM 3633 N N . ARG A 1 587 ? 126.280 139.215 105.304 1.00 55.55 587 ARG A N 1
ATOM 3634 C CA . ARG A 1 587 ? 126.975 138.130 104.621 1.00 55.55 587 ARG A CA 1
ATOM 3635 C C . ARG A 1 587 ? 126.283 137.706 103.332 1.00 55.55 587 ARG A C 1
ATOM 3636 O O . ARG A 1 587 ? 126.893 137.004 102.520 1.00 55.55 587 ARG A O 1
ATOM 3644 N N . TYR A 1 588 ? 125.030 138.114 103.124 1.00 64.79 588 TYR A N 1
ATOM 3645 C CA . TYR A 1 588 ? 124.297 137.707 101.933 1.00 64.79 588 TYR A CA 1
ATOM 3646 C C . TYR A 1 588 ? 124.694 138.492 100.690 1.00 64.79 588 TYR A C 1
ATOM 3647 O O . TYR A 1 588 ? 124.355 138.073 99.578 1.00 64.79 588 TYR A O 1
ATOM 3656 N N . VAL A 1 589 ? 125.401 139.610 100.843 1.00 60.95 589 VAL A N 1
ATOM 3657 C CA . VAL A 1 589 ? 125.772 140.439 99.704 1.00 60.95 589 VAL A CA 1
ATOM 3658 C C . VAL A 1 589 ? 127.250 140.333 99.344 1.00 60.95 589 VAL A C 1
ATOM 3659 O O . VAL A 1 589 ? 127.614 140.659 98.203 1.00 60.95 589 VAL A O 1
ATOM 3663 N N . TRP A 1 590 ? 128.113 139.895 100.265 1.00 53.82 590 TRP A N 1
ATOM 3664 C CA . TRP A 1 590 ? 129.528 139.730 99.963 1.00 53.82 590 TRP A CA 1
ATOM 3665 C C . TRP A 1 590 ? 129.970 138.277 99.892 1.00 53.82 590 TRP A C 1
ATOM 3666 O O . TRP A 1 590 ? 130.991 137.992 99.259 1.00 53.82 590 TRP A O 1
ATOM 3677 N N . GLY A 1 591 ? 129.236 137.358 100.518 1.00 47.32 591 GLY A N 1
ATOM 3678 C CA . GLY A 1 591 ? 129.568 135.949 100.431 1.00 47.32 591 GLY A CA 1
ATOM 3679 C C . GLY A 1 591 ? 129.218 135.287 99.119 1.00 47.32 591 GLY A C 1
ATOM 3680 O O . GLY A 1 591 ? 129.696 134.180 98.852 1.00 47.32 591 GLY A O 1
ATOM 3681 N N . GLY A 1 592 ? 128.400 135.934 98.294 1.00 44.95 592 GLY A N 1
ATOM 3682 C CA . GLY A 1 592 ? 128.001 135.370 97.022 1.00 44.95 592 GLY A CA 1
ATOM 3683 C C . GLY A 1 592 ? 126.744 134.535 97.055 1.00 44.95 592 GLY A C 1
ATOM 3684 O O . GLY A 1 592 ? 126.487 133.791 96.101 1.00 44.95 592 GLY A O 1
ATOM 3685 N N . PHE A 1 593 ? 125.950 134.630 98.122 1.00 43.87 593 PHE A N 1
ATOM 3686 C CA . PHE A 1 593 ? 124.729 133.837 98.222 1.00 43.87 593 PHE A CA 1
ATOM 3687 C C . PHE A 1 593 ? 123.617 134.420 97.358 1.00 43.87 593 PHE A C 1
ATOM 3688 O O . PHE A 1 593 ? 123.015 133.710 96.545 1.00 43.87 593 PHE A O 1
ATOM 3696 N N . ALA A 1 594 ? 123.335 135.716 97.519 1.00 41.06 594 ALA A N 1
ATOM 3697 C CA . ALA A 1 594 ? 122.230 136.332 96.792 1.00 41.06 594 ALA A CA 1
ATOM 3698 C C . ALA A 1 594 ? 122.502 136.377 95.293 1.00 41.06 594 ALA A C 1
ATOM 3699 O O . ALA A 1 594 ? 121.589 136.171 94.486 1.00 41.06 594 ALA A O 1
ATOM 3701 N N . TYR A 1 595 ? 123.751 136.637 94.902 1.00 41.45 595 TYR A N 1
ATOM 3702 C CA . TYR A 1 595 ? 124.084 136.710 93.482 1.00 41.45 595 TYR A CA 1
ATOM 3703 C C . TYR A 1 595 ? 123.881 135.361 92.801 1.00 41.45 595 TYR A C 1
ATOM 3704 O O . TYR A 1 595 ? 123.218 135.269 91.760 1.00 41.45 595 TYR A O 1
ATOM 3713 N N . LEU A 1 596 ? 124.448 134.300 93.380 1.00 42.15 596 LEU A N 1
ATOM 3714 C CA . LEU A 1 596 ? 124.285 132.969 92.805 1.00 42.15 596 LEU A CA 1
ATOM 3715 C C . LEU A 1 596 ? 122.828 132.527 92.850 1.00 42.15 596 LEU A C 1
ATOM 3716 O O . LEU A 1 596 ? 122.348 131.855 91.929 1.00 42.15 596 LEU A O 1
ATOM 3721 N N . GLN A 1 597 ? 122.106 132.902 93.909 1.00 40.27 597 GLN A N 1
ATOM 3722 C CA . GLN A 1 597 ? 120.686 132.577 93.989 1.00 40.27 597 GLN A CA 1
ATOM 3723 C C . GLN A 1 597 ? 119.914 133.224 92.846 1.00 40.27 597 GLN A C 1
ATOM 3724 O O . GLN A 1 597 ? 119.101 132.570 92.182 1.00 40.27 597 GLN A O 1
ATOM 3730 N N . ASP A 1 598 ? 120.161 134.513 92.600 1.00 43.60 598 ASP A N 1
ATOM 3731 C CA . ASP A 1 598 ? 119.485 135.206 91.509 1.00 43.60 598 ASP A CA 1
ATOM 3732 C C . ASP A 1 598 ? 119.860 134.608 90.159 1.00 43.60 598 ASP A C 1
ATOM 3733 O O . ASP A 1 598 ? 119.008 134.480 89.272 1.00 43.60 598 ASP A O 1
ATOM 3738 N N . VAL A 1 599 ? 121.129 134.229 89.986 1.00 43.60 599 VAL A N 1
ATOM 3739 C CA . VAL A 1 599 ? 121.560 133.642 88.719 1.00 43.60 599 VAL A CA 1
ATOM 3740 C C . VAL A 1 599 ? 120.852 132.313 88.479 1.00 43.60 599 VAL A C 1
ATOM 3741 O O . VAL A 1 599 ? 120.349 132.045 87.381 1.00 43.60 599 VAL A O 1
ATOM 3745 N N . VAL A 1 600 ? 120.792 131.465 89.509 1.00 43.60 600 VAL A N 1
ATOM 3746 C CA . VAL A 1 600 ? 120.130 130.171 89.369 1.00 43.60 600 VAL A CA 1
ATOM 3747 C C . VAL A 1 600 ? 118.637 130.355 89.121 1.00 43.60 600 VAL A C 1
ATOM 3748 O O . VAL A 1 600 ? 118.035 129.636 88.313 1.00 43.60 600 VAL A O 1
ATOM 3752 N N . GLU A 1 601 ? 118.017 131.326 89.797 1.00 47.75 601 GLU A N 1
ATOM 3753 C CA . GLU A 1 601 ? 116.596 131.579 89.585 1.00 47.75 601 GLU A CA 1
ATOM 3754 C C . GLU A 1 601 ? 116.324 132.045 88.160 1.00 47.75 601 GLU A C 1
ATOM 3755 O O . GLU A 1 601 ? 115.374 131.578 87.520 1.00 47.75 601 GLU A O 1
ATOM 3761 N N . GLN A 1 602 ? 117.150 132.959 87.645 1.00 49.26 602 GLN A N 1
ATOM 3762 C CA . GLN A 1 602 ? 116.977 133.419 86.271 1.00 49.26 602 GLN A CA 1
ATOM 3763 C C . GLN A 1 602 ? 117.204 132.286 85.279 1.00 49.26 602 GLN A C 1
ATOM 3764 O O . GLN A 1 602 ? 116.515 132.200 84.256 1.00 49.26 602 GLN A O 1
ATOM 3770 N N . ALA A 1 603 ? 118.160 131.399 85.568 1.00 50.81 603 ALA A N 1
ATOM 3771 C CA . ALA A 1 603 ? 118.392 130.257 84.689 1.00 50.81 603 ALA A CA 1
ATOM 3772 C C . ALA A 1 603 ? 117.189 129.321 84.672 1.00 50.81 603 ALA A C 1
ATOM 3773 O O . ALA A 1 603 ? 116.774 128.851 83.605 1.00 50.81 603 ALA A O 1
ATOM 3775 N N . ILE A 1 604 ? 116.612 129.044 85.843 1.00 48.09 604 ILE A N 1
ATOM 3776 C CA . ILE A 1 604 ? 115.435 128.179 85.902 1.00 48.09 604 ILE A CA 1
ATOM 3777 C C . ILE A 1 604 ? 114.261 128.830 85.180 1.00 48.09 604 ILE A C 1
ATOM 3778 O O . ILE A 1 604 ? 113.484 128.155 84.493 1.00 48.09 604 ILE A O 1
ATOM 3783 N N . ILE A 1 605 ? 114.117 130.151 85.316 1.00 50.74 605 ILE A N 1
ATOM 3784 C CA . ILE A 1 605 ? 113.037 130.855 84.628 1.00 50.74 605 ILE A CA 1
ATOM 3785 C C . ILE A 1 605 ? 113.221 130.773 83.117 1.00 50.74 605 ILE A C 1
ATOM 3786 O O . ILE A 1 605 ? 112.264 130.532 82.371 1.00 50.74 605 ILE A O 1
ATOM 3791 N N . ARG A 1 606 ? 114.455 130.964 82.643 1.00 56.96 606 ARG A N 1
ATOM 3792 C CA . ARG A 1 606 ? 114.712 130.912 81.208 1.00 56.96 606 ARG A CA 1
ATOM 3793 C C . ARG A 1 606 ? 114.547 129.502 80.655 1.00 56.96 606 ARG A C 1
ATOM 3794 O O . ARG A 1 606 ? 114.162 129.337 79.492 1.00 56.96 606 ARG A O 1
ATOM 3802 N N . VAL A 1 607 ? 114.833 128.479 81.462 1.00 56.17 607 VAL A N 1
ATOM 3803 C CA . VAL A 1 607 ? 114.634 127.107 81.005 1.00 56.17 607 VAL A CA 1
ATOM 3804 C C . VAL A 1 607 ? 113.149 126.763 80.970 1.00 56.17 607 VAL A C 1
ATOM 3805 O O . VAL A 1 607 ? 112.669 126.119 80.030 1.00 56.17 607 VAL A O 1
ATOM 3809 N N . LEU A 1 608 ? 112.396 127.198 81.984 1.00 57.35 608 LEU A N 1
ATOM 3810 C CA . LEU A 1 608 ? 110.985 126.833 82.070 1.00 57.35 608 LEU A CA 1
ATOM 3811 C C . LEU A 1 608 ? 110.135 127.574 81.046 1.00 57.35 608 LEU A C 1
ATOM 3812 O O . LEU A 1 608 ? 109.120 127.039 80.586 1.00 57.35 608 LEU A O 1
ATOM 3817 N N . THR A 1 609 ? 110.523 128.794 80.675 1.00 58.89 609 THR A N 1
ATOM 3818 C CA . THR A 1 609 ? 109.729 129.619 79.773 1.00 58.89 609 THR A CA 1
ATOM 3819 C C . THR A 1 609 ? 110.382 129.772 78.405 1.00 58.89 609 THR A C 1
ATOM 3820 O O . THR A 1 609 ? 109.761 129.462 77.385 1.00 58.89 609 THR A O 1
ATOM 3824 N N . GLY A 1 610 ? 111.625 130.245 78.354 1.00 63.91 610 GLY A N 1
ATOM 3825 C CA . GLY A 1 610 ? 112.328 130.447 77.103 1.00 63.91 610 GLY A CA 1
ATOM 3826 C C . GLY A 1 610 ? 112.503 131.895 76.705 1.00 63.91 610 GLY A C 1
ATOM 3827 O O . GLY A 1 610 ? 113.146 132.162 75.680 1.00 63.91 610 GLY A O 1
ATOM 3828 N N . THR A 1 611 ? 111.952 132.836 77.469 1.00 70.07 611 THR A N 1
ATOM 3829 C CA . THR A 1 611 ? 112.081 134.248 77.135 1.00 70.07 611 THR A CA 1
ATOM 3830 C C . THR A 1 611 ? 113.537 134.690 77.219 1.00 70.07 611 THR A C 1
ATOM 3831 O O . THR A 1 611 ? 114.265 134.310 78.141 1.00 70.07 611 THR A O 1
ATOM 3835 N N . GLU A 1 612 ? 113.963 135.492 76.241 1.00 76.68 612 GLU A N 1
ATOM 3836 C CA . GLU A 1 612 ? 115.343 135.963 76.212 1.00 76.68 612 GLU A CA 1
ATOM 3837 C C . GLU A 1 612 ? 115.545 137.169 77.122 1.00 76.68 612 GLU A C 1
ATOM 3838 O O . GLU A 1 612 ? 116.585 137.284 77.781 1.00 76.68 612 GLU A O 1
ATOM 3844 N N . LYS A 1 613 ? 114.571 138.074 77.169 1.00 75.47 613 LYS A N 1
ATOM 3845 C CA . LYS A 1 613 ? 114.690 139.256 78.012 1.00 75.47 613 LYS A CA 1
ATOM 3846 C C . LYS A 1 613 ? 114.580 138.876 79.484 1.00 75.47 613 LYS A C 1
ATOM 3847 O O . LYS A 1 613 ? 113.812 137.986 79.859 1.00 75.47 613 LYS A O 1
ATOM 3853 N N . LYS A 1 614 ? 115.359 139.557 80.320 1.00 65.73 614 LYS A N 1
ATOM 3854 C CA . LYS A 1 614 ? 115.404 139.294 81.751 1.00 65.73 614 LYS A CA 1
ATOM 3855 C C . LYS A 1 614 ? 115.031 140.558 82.512 1.00 65.73 614 LYS A C 1
ATOM 3856 O O . LYS A 1 614 ? 115.579 141.633 82.248 1.00 65.73 614 LYS A O 1
ATOM 3862 N N . THR A 1 615 ? 114.094 140.425 83.448 1.00 56.46 615 THR A N 1
ATOM 3863 C CA . THR A 1 615 ? 113.695 141.553 84.278 1.00 56.46 615 THR A CA 1
ATOM 3864 C C . THR A 1 615 ? 114.800 141.885 85.274 1.00 56.46 615 THR A C 1
ATOM 3865 O O . THR A 1 615 ? 115.284 141.007 85.995 1.00 56.46 615 THR A O 1
ATOM 3869 N N . GLY A 1 616 ? 115.202 143.154 85.309 1.00 51.35 616 GLY A N 1
ATOM 3870 C CA . GLY A 1 616 ? 116.252 143.562 86.222 1.00 51.35 616 GLY A CA 1
ATOM 3871 C C . GLY A 1 616 ? 115.820 143.452 87.672 1.00 51.35 616 GLY A C 1
ATOM 3872 O O . GLY A 1 616 ? 114.652 143.627 88.016 1.00 51.35 616 GLY A O 1
ATOM 3873 N N . VAL A 1 617 ? 116.785 143.156 88.538 1.00 42.33 617 VAL A N 1
ATOM 3874 C CA . VAL A 1 617 ? 116.534 142.973 89.963 1.00 42.33 617 VAL A CA 1
ATOM 3875 C C . VAL A 1 617 ? 117.509 143.840 90.745 1.00 42.33 617 VAL A C 1
ATOM 3876 O O . VAL A 1 617 ? 118.724 143.768 90.526 1.00 42.33 617 VAL A O 1
ATOM 3880 N N . TYR A 1 618 ? 116.979 144.659 91.651 1.00 40.76 618 TYR A N 1
ATOM 3881 C CA . TYR A 1 618 ? 117.792 145.461 92.553 1.00 40.76 618 TYR A CA 1
ATOM 3882 C C . TYR A 1 618 ? 117.373 145.175 93.987 1.00 40.76 618 TYR A C 1
ATOM 3883 O O . TYR A 1 618 ? 116.228 144.801 94.248 1.00 40.76 618 TYR A O 1
ATOM 3892 N N . MET A 1 619 ? 118.310 145.350 94.916 1.00 41.68 619 MET A N 1
ATOM 3893 C CA . MET A 1 619 ? 118.073 145.100 96.333 1.00 41.68 619 MET A CA 1
ATOM 3894 C C . MET A 1 619 ? 118.348 146.378 97.112 1.00 41.68 619 MET A C 1
ATOM 3895 O O . MET A 1 619 ? 119.481 146.867 97.122 1.00 41.68 619 MET A O 1
ATOM 3900 N N . GLN A 1 620 ? 117.318 146.913 97.763 1.00 44.36 620 GLN A N 1
ATOM 3901 C CA . GLN A 1 620 ? 117.425 148.157 98.515 1.00 44.36 620 GLN A CA 1
ATOM 3902 C C . GLN A 1 620 ? 117.177 147.870 99.988 1.00 44.36 620 GLN A C 1
ATOM 3903 O O . GLN A 1 620 ? 116.108 147.372 100.354 1.00 44.36 620 GLN A O 1
ATOM 3909 N N . GLN A 1 621 ? 118.157 148.188 100.828 1.00 45.25 621 GLN A N 1
ATOM 3910 C CA . GLN A 1 621 ? 118.011 147.996 102.262 1.00 45.25 621 GLN A CA 1
ATOM 3911 C C . GLN A 1 621 ? 117.128 149.089 102.852 1.00 45.25 621 GLN A C 1
ATOM 3912 O O . GLN A 1 621 ? 117.278 150.271 102.528 1.00 45.25 621 GLN A O 1
ATOM 3918 N N . MET A 1 622 ? 116.204 148.687 103.715 1.00 49.30 622 MET A N 1
ATOM 3919 C CA . MET A 1 622 ? 115.283 149.642 104.319 1.00 49.30 622 MET A CA 1
ATOM 3920 C C . MET A 1 622 ? 116.036 150.563 105.273 1.00 49.30 622 MET A C 1
ATOM 3921 O O . MET A 1 622 ? 116.811 150.083 106.109 1.00 49.30 622 MET A O 1
ATOM 3926 N N . PRO A 1 623 ? 115.842 151.876 105.184 1.00 52.64 623 PRO A N 1
ATOM 3927 C CA . PRO A 1 623 ? 116.537 152.793 106.093 1.00 52.64 623 PRO A CA 1
ATOM 3928 C C . PRO A 1 623 ? 115.962 152.716 107.500 1.00 52.64 623 PRO A C 1
ATOM 3929 O O . PRO A 1 623 ? 114.880 152.176 107.741 1.00 52.64 623 PRO A O 1
ATOM 3933 N N . TYR A 1 624 ? 116.716 153.277 108.445 1.00 59.07 624 TYR A N 1
ATOM 3934 C CA . TYR A 1 624 ? 116.301 153.288 109.835 1.00 59.07 624 TYR A CA 1
ATOM 3935 C C . TYR A 1 624 ? 116.085 154.718 110.315 1.00 59.07 624 TYR A C 1
ATOM 3936 O O . TYR A 1 624 ? 116.874 155.610 109.985 1.00 59.07 624 TYR A O 1
ATOM 3945 N N . PRO A 1 625 ? 115.030 154.967 111.093 1.00 61.65 625 PRO A N 1
ATOM 3946 C CA . PRO A 1 625 ? 114.677 156.342 111.509 1.00 61.65 625 PRO A CA 1
ATOM 3947 C C . PRO A 1 625 ? 115.478 156.874 112.698 1.00 61.65 625 PRO A C 1
ATOM 3948 O O . PRO A 1 625 ? 115.028 156.889 113.844 1.00 61.65 625 PRO A O 1
ATOM 3952 N N . CYS A 1 626 ? 116.694 157.325 112.394 1.00 71.60 626 CYS A N 1
ATOM 3953 C CA . CYS A 1 626 ? 117.588 158.030 113.321 1.00 71.60 626 CYS A CA 1
ATOM 3954 C C . CYS A 1 626 ? 117.578 157.413 114.721 1.00 71.60 626 CYS A C 1
ATOM 3955 O O . CYS A 1 626 ? 117.319 158.073 115.727 1.00 71.60 626 CYS A O 1
ATOM 3958 N N . TYR A 1 627 ? 117.875 156.117 114.765 1.00 66.34 627 TYR A N 1
ATOM 3959 C CA . TYR A 1 627 ? 117.956 155.408 116.031 1.00 66.34 627 TYR A CA 1
ATOM 3960 C C . TYR A 1 627 ? 119.209 155.827 116.800 1.00 66.34 627 TYR A C 1
ATOM 3961 O O . TYR A 1 627 ? 120.096 156.511 116.281 1.00 66.34 627 TYR A O 1
ATOM 3970 N N . VAL A 1 628 ? 119.275 155.400 118.058 1.00 71.35 628 VAL A N 1
ATOM 3971 C CA . VAL A 1 628 ? 120.417 155.663 118.926 1.00 71.35 628 VAL A CA 1
ATOM 3972 C C . VAL A 1 628 ? 121.026 154.326 119.325 1.00 71.35 628 VAL A C 1
ATOM 3973 O O . VAL A 1 628 ? 120.352 153.488 119.938 1.00 71.35 628 VAL A O 1
ATOM 3977 N N . ASP A 1 629 ? 122.292 154.125 118.973 1.00 71.32 629 ASP A N 1
ATOM 3978 C CA . ASP A 1 629 ? 123.015 152.921 119.356 1.00 71.32 629 ASP A CA 1
ATOM 3979 C C . ASP A 1 629 ? 123.777 153.175 120.649 1.00 71.32 629 ASP A C 1
ATOM 3980 O O . ASP A 1 629 ? 124.481 154.183 120.775 1.00 71.32 629 ASP A O 1
ATOM 3985 N N . ASP A 1 630 ? 123.635 152.262 121.606 1.00 76.04 630 ASP A N 1
ATOM 3986 C CA . ASP A 1 630 ? 124.304 152.364 122.901 1.00 76.04 630 ASP A CA 1
ATOM 3987 C C . ASP A 1 630 ? 124.942 151.011 123.200 1.00 76.04 630 ASP A C 1
ATOM 3988 O O . ASP A 1 630 ? 124.272 150.097 123.692 1.00 76.04 630 ASP A O 1
ATOM 3993 N N . ILE A 1 631 ? 126.235 150.885 122.894 1.00 77.30 631 ILE A N 1
ATOM 3994 C CA . ILE A 1 631 ? 126.944 149.642 123.177 1.00 77.30 631 ILE A CA 1
ATOM 3995 C C . ILE A 1 631 ? 127.032 149.403 124.678 1.00 77.30 631 ILE A C 1
ATOM 3996 O O . ILE A 1 631 ? 127.150 148.254 125.126 1.00 77.30 631 ILE A O 1
ATOM 4001 N N . PHE A 1 632 ? 126.975 150.470 125.479 1.00 76.61 632 PHE A N 1
ATOM 4002 C CA . PHE A 1 632 ? 126.978 150.295 126.926 1.00 76.61 632 PHE A CA 1
ATOM 4003 C C . PHE A 1 632 ? 125.711 149.604 127.407 1.00 76.61 632 PHE A C 1
ATOM 4004 O O . PHE A 1 632 ? 125.746 148.884 128.408 1.00 76.61 632 PHE A O 1
ATOM 4012 N N . LEU A 1 633 ? 124.589 149.797 126.708 1.00 76.95 633 LEU A N 1
ATOM 4013 C CA . LEU A 1 633 ? 123.382 149.047 127.042 1.00 76.95 633 LEU A CA 1
ATOM 4014 C C . LEU A 1 633 ? 123.591 147.553 126.831 1.00 76.95 633 LEU A C 1
ATOM 4015 O O . LEU A 1 633 ? 123.131 146.734 127.634 1.00 76.95 633 LEU A O 1
ATOM 4020 N N . ARG A 1 634 ? 124.301 147.179 125.763 1.00 78.26 634 ARG A N 1
ATOM 4021 C CA . ARG A 1 634 ? 124.604 145.770 125.536 1.00 78.26 634 ARG A CA 1
ATOM 4022 C C . ARG A 1 634 ? 125.580 145.242 126.581 1.00 78.26 634 ARG A C 1
ATOM 4023 O O . ARG A 1 634 ? 125.442 144.105 127.051 1.00 78.26 634 ARG A O 1
ATOM 4031 N N . VAL A 1 635 ? 126.571 146.053 126.958 1.00 76.85 635 VAL A N 1
ATOM 4032 C CA . VAL A 1 635 ? 127.497 145.653 128.016 1.00 76.85 635 VAL A CA 1
ATOM 4033 C C . VAL A 1 635 ? 126.744 145.422 129.320 1.00 76.85 635 VAL A C 1
ATOM 4034 O O . VAL A 1 635 ? 127.021 144.466 130.055 1.00 76.85 635 VAL A O 1
ATOM 4038 N N . MET A 1 636 ? 125.773 146.286 129.622 1.00 76.75 636 MET A N 1
ATOM 4039 C CA . MET A 1 636 ? 124.950 146.093 130.812 1.00 76.75 636 MET A CA 1
ATOM 4040 C C . MET A 1 636 ? 124.116 144.824 130.703 1.00 76.75 636 MET A C 1
ATOM 4041 O O . MET A 1 636 ? 124.052 144.034 131.649 1.00 76.75 636 MET A O 1
ATOM 4046 N N . SER A 1 637 ? 123.483 144.603 129.549 1.00 77.02 637 SER A N 1
ATOM 4047 C CA . SER A 1 637 ? 122.665 143.408 129.371 1.00 77.02 637 SER A CA 1
ATOM 4048 C C . SER A 1 637 ? 123.492 142.135 129.484 1.00 77.02 637 SER A C 1
ATOM 4049 O O . SER A 1 637 ? 122.962 141.080 129.850 1.00 77.02 637 SER A O 1
ATOM 4052 N N . ARG A 1 638 ? 124.786 142.211 129.177 1.00 77.60 638 ARG A N 1
ATOM 4053 C CA . ARG A 1 638 ? 125.640 141.032 129.236 1.00 77.60 638 ARG A CA 1
ATOM 4054 C C . ARG A 1 638 ? 126.361 140.863 130.569 1.00 77.60 638 ARG A C 1
ATOM 4055 O O . ARG A 1 638 ? 126.776 139.743 130.888 1.00 77.60 638 ARG A O 1
ATOM 4063 N N . SER A 1 639 ? 126.524 141.930 131.354 1.00 72.05 639 SER A N 1
ATOM 4064 C CA . SER A 1 639 ? 127.299 141.852 132.588 1.00 72.05 639 SER A CA 1
ATOM 4065 C C . SER A 1 639 ? 126.548 142.342 133.822 1.00 72.05 639 SER A C 1
ATOM 4066 O O . SER A 1 639 ? 127.183 142.593 134.854 1.00 72.05 639 SER A O 1
ATOM 4069 N N . MET A 1 640 ? 125.221 142.490 133.755 1.00 70.57 640 MET A N 1
ATOM 4070 C CA . MET A 1 640 ? 124.484 142.896 134.952 1.00 70.57 640 MET A CA 1
ATOM 4071 C C . MET A 1 640 ? 124.388 141.772 135.976 1.00 70.57 640 MET A C 1
ATOM 4072 O O . MET A 1 640 ? 124.743 142.003 137.146 1.00 70.57 640 MET A O 1
ATOM 4077 N N . PRO A 1 641 ? 123.935 140.557 135.636 1.00 64.59 641 PRO A N 1
ATOM 4078 C CA . PRO A 1 641 ? 123.922 139.486 136.644 1.00 64.59 641 PRO A CA 1
ATOM 4079 C C . PRO A 1 641 ? 125.308 139.018 137.050 1.00 64.59 641 PRO A C 1
ATOM 4080 O O . PRO A 1 641 ? 125.427 138.294 138.045 1.00 64.59 641 PRO A O 1
ATOM 4084 N N . LEU A 1 642 ? 126.351 139.402 136.314 1.00 65.17 642 LEU A N 1
ATOM 4085 C CA . LEU A 1 642 ? 127.722 139.085 136.695 1.00 65.17 642 LEU A CA 1
ATOM 4086 C C . LEU A 1 642 ? 128.301 140.127 137.644 1.00 65.17 642 LEU A C 1
ATOM 4087 O O . LEU A 1 642 ? 128.930 139.769 138.646 1.00 65.17 642 LEU A O 1
ATOM 4092 N N . PHE A 1 643 ? 128.102 141.412 137.347 1.00 66.40 643 PHE A N 1
ATOM 4093 C CA . PHE A 1 643 ? 128.549 142.473 138.239 1.00 66.40 643 PHE A CA 1
ATOM 4094 C C . PHE A 1 643 ? 127.668 142.614 139.472 1.00 66.40 643 PHE A C 1
ATOM 4095 O O . PHE A 1 643 ? 128.068 143.292 140.425 1.00 66.40 643 PHE A O 1
ATOM 4103 N N . MET A 1 644 ? 126.487 141.993 139.477 1.00 61.69 644 MET A N 1
ATOM 4104 C CA . MET A 1 644 ? 125.602 141.989 140.634 1.00 61.69 644 MET A CA 1
ATOM 4105 C C . MET A 1 644 ? 125.813 140.772 141.526 1.00 61.69 644 MET A C 1
ATOM 4106 O O . MET A 1 644 ? 124.864 140.312 142.176 1.00 61.69 644 MET A O 1
ATOM 4111 N N . THR A 1 645 ? 127.029 140.229 141.566 1.00 65.38 645 THR A N 1
ATOM 4112 C CA . THR A 1 645 ? 127.327 139.048 142.367 1.00 65.38 645 THR A CA 1
ATOM 4113 C C . THR A 1 645 ? 128.363 139.310 143.447 1.00 65.38 645 THR A C 1
ATOM 4114 O O . THR A 1 645 ? 128.170 138.885 144.589 1.00 65.38 645 THR A O 1
ATOM 4118 N N . LEU A 1 646 ? 129.459 140.002 143.125 1.00 62.13 646 LEU A N 1
ATOM 4119 C CA . LEU A 1 646 ? 130.537 140.181 144.095 1.00 62.13 646 LEU A CA 1
ATOM 4120 C C . LEU A 1 646 ? 130.132 141.132 145.216 1.00 62.13 646 LEU A C 1
ATOM 4121 O O . LEU A 1 646 ? 130.511 140.934 146.380 1.00 62.13 646 LEU A O 1
ATOM 4126 N N . ALA A 1 647 ? 129.375 142.180 144.878 1.00 61.80 647 ALA A N 1
ATOM 4127 C CA . ALA A 1 647 ? 128.955 143.154 145.879 1.00 61.80 647 ALA A CA 1
ATOM 4128 C C . ALA A 1 647 ? 128.101 142.513 146.962 1.00 61.80 647 ALA A C 1
ATOM 4129 O O . ALA A 1 647 ? 128.130 142.952 148.117 1.00 61.80 647 ALA A O 1
ATOM 4131 N N . TRP A 1 648 ? 127.339 141.479 146.612 1.00 55.49 648 TRP A N 1
ATOM 4132 C CA . TRP A 1 648 ? 126.560 140.743 147.595 1.00 55.49 648 TRP A CA 1
ATOM 4133 C C . TRP A 1 648 ? 127.298 139.530 148.141 1.00 55.49 648 TRP A C 1
ATOM 4134 O O . TRP A 1 648 ? 126.946 139.044 149.219 1.00 55.49 648 TRP A O 1
ATOM 4145 N N . ILE A 1 649 ? 128.316 139.037 147.432 1.00 53.19 649 ILE A N 1
ATOM 4146 C CA . ILE A 1 649 ? 129.185 138.006 147.991 1.00 53.19 649 ILE A CA 1
ATOM 4147 C C . ILE A 1 649 ? 129.921 138.549 149.207 1.00 53.19 649 ILE A C 1
ATOM 4148 O O . ILE A 1 649 ? 130.047 137.870 150.234 1.00 53.19 649 ILE A O 1
ATOM 4153 N N . TYR A 1 650 ? 130.415 139.785 149.109 1.00 50.83 650 TYR A N 1
ATOM 4154 C CA . TYR A 1 650 ? 131.020 140.427 150.273 1.00 50.83 650 TYR A CA 1
ATOM 4155 C C . TYR A 1 650 ? 130.035 140.495 151.436 1.00 50.83 650 TYR A C 1
ATOM 4156 O O . TYR A 1 650 ? 130.395 140.210 152.587 1.00 50.83 650 TYR A O 1
ATOM 4165 N N . SER A 1 651 ? 128.780 140.848 151.148 1.00 49.36 651 SER A N 1
ATOM 4166 C CA . SER A 1 651 ? 127.782 140.981 152.204 1.00 49.36 651 SER A CA 1
ATOM 4167 C C . SER A 1 651 ? 127.464 139.636 152.846 1.00 49.36 651 SER A C 1
ATOM 4168 O O . SER A 1 651 ? 127.370 139.541 154.075 1.00 49.36 651 SER A O 1
ATOM 4171 N N . VAL A 1 652 ? 127.287 138.588 152.036 1.00 46.48 652 VAL A N 1
ATOM 4172 C CA . VAL A 1 652 ? 126.988 137.275 152.602 1.00 46.48 652 VAL A CA 1
ATOM 4173 C C . VAL A 1 652 ? 128.171 136.768 153.415 1.00 46.48 652 VAL A C 1
ATOM 4174 O O . VAL A 1 652 ? 127.991 136.162 154.477 1.00 46.48 652 VAL A O 1
ATOM 4178 N N . ALA A 1 653 ? 129.397 137.036 152.955 1.00 42.86 653 ALA A N 1
ATOM 4179 C CA . ALA A 1 653 ? 130.572 136.634 153.718 1.00 42.86 653 ALA A CA 1
ATOM 4180 C C . ALA A 1 653 ? 130.598 137.323 155.075 1.00 42.86 653 ALA A C 1
ATOM 4181 O O . ALA A 1 653 ? 130.779 136.671 156.111 1.00 42.86 653 ALA A O 1
ATOM 4183 N N . VAL A 1 654 ? 130.396 138.644 155.089 1.00 43.32 654 VAL A N 1
ATOM 4184 C CA . VAL A 1 654 ? 130.422 139.389 156.347 1.00 43.32 654 VAL A CA 1
ATOM 4185 C C . VAL A 1 654 ? 129.323 138.898 157.284 1.00 43.32 654 VAL A C 1
ATOM 4186 O O . VAL A 1 654 ? 129.555 138.682 158.481 1.00 43.32 654 VAL A O 1
ATOM 4190 N N . ILE A 1 655 ? 128.115 138.701 156.752 1.00 41.54 655 ILE A N 1
ATOM 4191 C CA . ILE A 1 655 ? 126.981 138.327 157.594 1.00 41.54 655 ILE A CA 1
ATOM 4192 C C . ILE A 1 655 ? 127.184 136.935 158.182 1.00 41.54 655 ILE A C 1
ATOM 4193 O O . ILE A 1 655 ? 126.973 136.716 159.382 1.00 41.54 655 ILE A O 1
ATOM 4198 N N . ILE A 1 656 ? 127.590 135.972 157.349 1.00 39.66 656 ILE A N 1
ATOM 4199 C CA . ILE A 1 656 ? 127.797 134.612 157.837 1.00 39.66 656 ILE A CA 1
ATOM 4200 C C . ILE A 1 656 ? 128.939 134.576 158.843 1.00 39.66 656 ILE A C 1
ATOM 4201 O O . ILE A 1 656 ? 128.852 133.898 159.875 1.00 39.66 656 ILE A O 1
ATOM 4206 N N . LYS A 1 657 ? 130.022 135.311 158.570 1.00 40.36 657 LYS A N 1
ATOM 4207 C CA . LYS A 1 657 ? 131.130 135.375 159.515 1.00 40.36 657 LYS A CA 1
ATOM 4208 C C . LYS A 1 657 ? 130.668 135.915 160.861 1.00 40.36 657 LYS A C 1
ATOM 4209 O O . LYS A 1 657 ? 130.973 135.338 161.911 1.00 40.36 657 LYS A O 1
ATOM 4215 N N . GLY A 1 658 ? 129.915 137.017 160.848 1.00 39.09 658 GLY A N 1
ATOM 4216 C CA . GLY A 1 658 ? 129.439 137.589 162.097 1.00 39.09 658 GLY A CA 1
ATOM 4217 C C . GLY A 1 658 ? 128.517 136.655 162.857 1.00 39.09 658 GLY A C 1
ATOM 4218 O O . GLY A 1 658 ? 128.642 136.502 164.075 1.00 39.09 658 GLY A O 1
ATOM 4219 N N . ILE A 1 659 ? 127.593 136.003 162.149 1.00 37.40 659 ILE A N 1
ATOM 4220 C CA . ILE A 1 659 ? 126.636 135.120 162.812 1.00 37.40 659 ILE A CA 1
ATOM 4221 C C . ILE A 1 659 ? 127.350 133.923 163.430 1.00 37.40 659 ILE A C 1
ATOM 4222 O O . ILE A 1 659 ? 127.091 133.551 164.583 1.00 37.40 659 ILE A O 1
ATOM 4227 N N . VAL A 1 660 ? 128.262 133.301 162.678 1.00 38.44 660 VAL A N 1
ATOM 4228 C CA . VAL A 1 660 ? 128.938 132.118 163.197 1.00 38.44 660 VAL A CA 1
ATOM 4229 C C . VAL A 1 660 ? 129.918 132.492 164.303 1.00 38.44 660 VAL A C 1
ATOM 4230 O O . VAL A 1 660 ? 130.128 131.714 165.240 1.00 38.44 660 VAL A O 1
ATOM 4234 N N . TYR A 1 661 ? 130.512 133.688 164.242 1.00 39.68 661 TYR A N 1
ATOM 4235 C CA . TYR A 1 661 ? 131.376 134.124 165.332 1.00 39.68 661 TYR A CA 1
ATOM 4236 C C . TYR A 1 661 ? 130.572 134.453 166.583 1.00 39.68 661 TYR A C 1
ATOM 4237 O O . TYR A 1 661 ? 131.064 134.267 167.701 1.00 39.68 661 TYR A O 1
ATOM 4246 N N . GLU A 1 662 ? 129.340 134.940 166.417 1.00 42.00 662 GLU A N 1
ATOM 4247 C CA . GLU A 1 662 ? 128.492 135.200 167.574 1.00 42.00 662 GLU A CA 1
ATOM 4248 C C . GLU A 1 662 ? 128.021 133.900 168.214 1.00 42.00 662 GLU A C 1
ATOM 4249 O O . GLU A 1 662 ? 127.992 133.783 169.444 1.00 42.00 662 GLU A O 1
ATOM 4255 N N . LYS A 1 663 ? 127.651 132.915 167.399 1.00 38.17 663 LYS A N 1
ATOM 4256 C CA . LYS A 1 663 ? 127.157 131.645 167.918 1.00 38.17 663 LYS A CA 1
ATOM 4257 C C . LYS A 1 663 ? 128.270 130.658 168.251 1.00 38.17 663 LYS A C 1
ATOM 4258 O O . LYS A 1 663 ? 127.980 129.579 168.779 1.00 38.17 663 LYS A O 1
ATOM 4264 N N . GLU A 1 664 ? 129.526 130.994 167.961 1.00 40.90 664 GLU A N 1
ATOM 4265 C CA . GLU A 1 664 ? 130.662 130.136 168.274 1.00 40.90 664 GLU A CA 1
ATOM 4266 C C . GLU A 1 664 ? 131.380 130.548 169.552 1.00 40.90 664 GLU A C 1
ATOM 4267 O O . GLU A 1 664 ? 131.837 129.684 170.307 1.00 40.90 664 GLU A O 1
ATOM 4273 N N . ALA A 1 665 ? 131.481 131.850 169.816 1.00 37.70 665 ALA A N 1
ATOM 4274 C CA . ALA A 1 665 ? 132.114 132.365 171.023 1.00 37.70 665 ALA A CA 1
ATOM 4275 C C . ALA A 1 665 ? 131.207 132.290 172.244 1.00 37.70 665 ALA A C 1
ATOM 4276 O O . ALA A 1 665 ? 131.481 132.965 173.244 1.00 37.70 665 ALA A O 1
ATOM 4278 N N . ARG A 1 666 ? 130.133 131.502 172.169 1.00 39.90 666 ARG A N 1
ATOM 4279 C CA . ARG A 1 666 ? 129.168 131.317 173.252 1.00 39.90 666 ARG A CA 1
ATOM 4280 C C . ARG A 1 666 ? 128.439 132.608 173.610 1.00 39.90 666 ARG A C 1
ATOM 4281 O O . ARG A 1 666 ? 127.842 132.707 174.685 1.00 39.90 666 ARG A O 1
ATOM 4289 N N . LEU A 1 667 ? 128.472 133.605 172.723 1.00 41.05 667 LEU A N 1
ATOM 4290 C CA . LEU A 1 667 ? 127.726 134.835 172.966 1.00 41.05 667 LEU A CA 1
ATOM 4291 C C . LEU A 1 667 ? 126.230 134.607 172.788 1.00 41.05 667 LEU A C 1
ATOM 4292 O O . LEU A 1 667 ? 125.424 135.012 173.634 1.00 41.05 667 LEU A O 1
ATOM 4297 N N . LYS A 1 668 ? 125.843 133.957 171.687 1.00 42.30 668 LYS A N 1
ATOM 4298 C CA . LYS A 1 668 ? 124.435 133.649 171.459 1.00 42.30 668 LYS A CA 1
ATOM 4299 C C . LYS A 1 668 ? 123.886 132.740 172.551 1.00 42.30 668 LYS A C 1
ATOM 4300 O O . LYS A 1 668 ? 122.770 132.949 173.042 1.00 42.30 668 LYS A O 1
ATOM 4306 N N . GLU A 1 669 ? 124.661 131.729 172.949 1.00 44.60 669 GLU A N 1
ATOM 4307 C CA . GLU A 1 669 ? 124.204 130.817 173.992 1.00 44.60 669 GLU A CA 1
ATOM 4308 C C . GLU A 1 669 ? 124.080 131.527 175.334 1.00 44.60 669 GLU A C 1
ATOM 4309 O O . GLU A 1 669 ? 123.114 131.303 176.071 1.00 44.60 669 GLU A O 1
ATOM 4315 N N . THR A 1 670 ? 125.043 132.391 175.667 1.00 44.69 670 THR A N 1
ATOM 4316 C CA . THR A 1 670 ? 124.952 133.145 176.913 1.00 44.69 670 THR A CA 1
ATOM 4317 C C . THR A 1 670 ? 123.739 134.067 176.908 1.00 44.69 670 THR A C 1
ATOM 4318 O O . THR A 1 670 ? 123.034 134.184 177.917 1.00 44.69 670 THR A O 1
ATOM 4322 N N . MET A 1 671 ? 123.472 134.720 175.774 1.00 45.20 671 MET A N 1
ATOM 4323 C CA . MET A 1 671 ? 122.302 135.588 175.684 1.00 45.20 671 MET A CA 1
ATOM 4324 C C . MET A 1 671 ? 121.011 134.791 175.834 1.00 45.20 671 MET A C 1
ATOM 4325 O O . MET A 1 671 ? 120.086 135.221 176.533 1.00 45.20 671 MET A O 1
ATOM 4330 N N . ARG A 1 672 ? 120.932 133.623 175.189 1.00 44.46 672 ARG A N 1
ATOM 4331 C CA . ARG A 1 672 ? 119.742 132.788 175.324 1.00 44.46 672 ARG A CA 1
ATOM 4332 C C . ARG A 1 672 ? 119.567 132.290 176.753 1.00 44.46 672 ARG A C 1
ATOM 4333 O O . ARG A 1 672 ? 118.433 132.150 177.227 1.00 44.46 672 ARG A O 1
ATOM 4341 N N . ILE A 1 673 ? 120.670 132.014 177.451 1.00 43.94 673 ILE A N 1
ATOM 4342 C CA . ILE A 1 673 ? 120.583 131.650 178.861 1.00 43.94 673 ILE A CA 1
ATOM 4343 C C . ILE A 1 673 ? 120.104 132.836 179.689 1.00 43.94 673 ILE A C 1
ATOM 4344 O O . ILE A 1 673 ? 119.386 132.662 180.681 1.00 43.94 673 ILE A O 1
ATOM 4349 N N . MET A 1 674 ? 120.471 134.056 179.291 1.00 49.84 674 MET A N 1
ATOM 4350 C CA . MET A 1 674 ? 120.080 135.235 180.054 1.00 49.84 674 MET A CA 1
ATOM 4351 C C . MET A 1 674 ? 118.583 135.513 179.987 1.00 49.84 674 MET A C 1
ATOM 4352 O O . MET A 1 674 ? 118.056 136.189 180.876 1.00 49.84 674 MET A O 1
ATOM 4357 N N . GLY A 1 675 ? 117.887 135.015 178.967 1.00 45.50 675 GLY A N 1
ATOM 4358 C CA . GLY A 1 675 ? 116.443 135.150 178.943 1.00 45.50 675 GLY A CA 1
ATOM 4359 C C . GLY A 1 675 ? 115.800 135.425 177.598 1.00 45.50 675 GLY A C 1
ATOM 4360 O O . GLY A 1 675 ? 114.569 135.457 177.505 1.00 45.50 675 GLY A O 1
ATOM 4361 N N . LEU A 1 676 ? 116.594 135.626 176.551 1.00 46.37 676 LEU A N 1
ATOM 4362 C CA . LEU A 1 676 ? 116.034 135.857 175.228 1.00 46.37 676 LEU A CA 1
ATOM 4363 C C . LEU A 1 676 ? 115.875 134.540 174.476 1.00 46.37 676 LEU A C 1
ATOM 4364 O O . LEU A 1 676 ? 116.632 133.587 174.681 1.00 46.37 676 LEU A O 1
ATOM 4369 N N . ASP A 1 677 ? 114.874 134.496 173.603 1.00 45.20 677 ASP A N 1
ATOM 4370 C CA . ASP A 1 677 ? 114.593 133.315 172.804 1.00 45.20 677 ASP A CA 1
ATOM 4371 C C . ASP A 1 677 ? 115.345 133.402 171.476 1.00 45.20 677 ASP A C 1
ATOM 4372 O O . ASP A 1 677 ? 116.209 134.261 171.278 1.00 45.20 677 ASP A O 1
ATOM 4377 N N . ASN A 1 678 ? 115.018 132.505 170.546 1.00 45.78 678 ASN A N 1
ATOM 4378 C CA . ASN A 1 678 ? 115.716 132.433 169.268 1.00 45.78 678 ASN A CA 1
ATOM 4379 C C . ASN A 1 678 ? 115.052 133.280 168.188 1.00 45.78 678 ASN A C 1
ATOM 4380 O O . ASN A 1 678 ? 115.747 133.865 167.349 1.00 45.78 678 ASN A O 1
ATOM 4385 N N . SER A 1 679 ? 113.719 133.354 168.189 1.00 43.76 679 SER A N 1
ATOM 4386 C CA . SER A 1 679 ? 113.017 134.110 167.155 1.00 43.76 679 SER A CA 1
ATOM 4387 C C . SER A 1 679 ? 113.330 135.599 167.246 1.00 43.76 679 SER A C 1
ATOM 4388 O O . SER A 1 679 ? 113.489 136.269 166.218 1.00 43.76 679 SER A O 1
ATOM 4391 N N . ILE A 1 680 ? 113.423 136.133 168.465 1.00 43.71 680 ILE A N 1
ATOM 4392 C CA . ILE A 1 680 ? 113.754 137.545 168.631 1.00 43.71 680 ILE A CA 1
ATOM 4393 C C . ILE A 1 680 ? 115.164 137.826 168.126 1.00 43.71 680 ILE A C 1
ATOM 4394 O O . ILE A 1 680 ? 115.410 138.842 167.467 1.00 43.71 680 ILE A O 1
ATOM 4399 N N . LEU A 1 681 ? 116.109 136.927 168.415 1.00 40.70 681 LEU A N 1
ATOM 4400 C CA . LEU A 1 681 ? 117.472 137.110 167.928 1.00 40.70 681 LEU A CA 1
ATOM 4401 C C . LEU A 1 681 ? 117.530 137.030 166.407 1.00 40.70 681 LEU A C 1
ATOM 4402 O O . LEU A 1 681 ? 118.263 137.791 165.764 1.00 40.70 681 LEU A O 1
ATOM 4407 N N . TRP A 1 682 ? 116.757 136.117 165.812 1.00 39.51 682 TRP A N 1
ATOM 4408 C CA . TRP A 1 682 ? 116.729 136.016 164.357 1.00 39.51 682 TRP A CA 1
ATOM 4409 C C . TRP A 1 682 ? 116.138 137.272 163.729 1.00 39.51 682 TRP A C 1
ATOM 4410 O O . TRP A 1 682 ? 116.649 137.768 162.719 1.00 39.51 682 TRP A O 1
ATOM 4421 N N . PHE A 1 683 ? 115.065 137.806 164.318 1.00 41.23 683 PHE A N 1
ATOM 4422 C CA . PHE A 1 683 ? 114.481 139.043 163.806 1.00 41.23 683 PHE A CA 1
ATOM 4423 C C . PHE A 1 683 ? 115.451 140.210 163.954 1.00 41.23 683 PHE A C 1
ATOM 4424 O O . PHE A 1 683 ? 115.548 141.065 163.065 1.00 41.23 683 PHE A O 1
ATOM 4432 N N . SER A 1 684 ? 116.179 140.259 165.072 1.00 40.00 684 SER A N 1
ATOM 4433 C CA . SER A 1 684 ? 117.161 141.318 165.272 1.00 40.00 684 SER A CA 1
ATOM 4434 C C . SER A 1 684 ? 118.274 141.239 164.237 1.00 40.00 684 SER A C 1
ATOM 4435 O O . SER A 1 684 ? 118.683 142.262 163.676 1.00 40.00 684 SER A O 1
ATOM 4438 N N . TRP A 1 685 ? 118.782 140.031 163.975 1.00 38.87 685 TRP A N 1
ATOM 4439 C CA . TRP A 1 685 ? 119.802 139.869 162.943 1.00 38.87 685 TRP A CA 1
ATOM 4440 C C . TRP A 1 685 ? 119.259 140.245 161.570 1.00 38.87 685 TRP A C 1
ATOM 4441 O O . TRP A 1 685 ? 119.957 140.880 160.771 1.00 38.87 685 TRP A O 1
ATOM 4452 N N . PHE A 1 686 ? 118.008 139.875 161.286 1.00 38.90 686 PHE A N 1
ATOM 4453 C CA . PHE A 1 686 ? 117.399 140.221 160.006 1.00 38.90 686 PHE A CA 1
ATOM 4454 C C . PHE A 1 686 ? 117.324 141.732 159.827 1.00 38.90 686 PHE A C 1
ATOM 4455 O O . PHE A 1 686 ? 117.674 142.260 158.766 1.00 38.90 686 PHE A O 1
ATOM 4463 N N . ILE A 1 687 ? 116.887 142.449 160.864 1.00 38.58 687 ILE A N 1
ATOM 4464 C CA . ILE A 1 687 ? 116.761 143.900 160.756 1.00 38.58 687 ILE A CA 1
ATOM 4465 C C . ILE A 1 687 ? 118.136 144.558 160.669 1.00 38.58 687 ILE A C 1
ATOM 4466 O O . ILE A 1 687 ? 118.345 145.493 159.882 1.00 38.58 687 ILE A O 1
ATOM 4471 N N . SER A 1 688 ? 119.095 144.083 161.470 1.00 40.52 688 SER A N 1
ATOM 4472 C CA . SER A 1 688 ? 120.431 144.666 161.474 1.00 40.52 688 SER A CA 1
ATOM 4473 C C . SER A 1 688 ? 121.208 144.347 160.205 1.00 40.52 688 SER A C 1
ATOM 4474 O O . SER A 1 688 ? 122.202 145.021 159.917 1.00 40.52 688 SER A O 1
ATOM 4477 N N . SER A 1 689 ? 120.794 143.327 159.455 1.00 40.35 689 SER A N 1
ATOM 4478 C CA . SER A 1 689 ? 121.376 143.072 158.147 1.00 40.35 689 SER A CA 1
ATOM 4479 C C . SER A 1 689 ? 120.598 143.733 157.019 1.00 40.35 689 SER A C 1
ATOM 4480 O O . SER A 1 689 ? 121.164 143.958 155.944 1.00 40.35 689 SER A O 1
ATOM 4483 N N . LEU A 1 690 ? 119.322 144.052 157.239 1.00 41.19 690 LEU A N 1
ATOM 4484 C CA . LEU A 1 690 ? 118.498 144.674 156.212 1.00 41.19 690 LEU A CA 1
ATOM 4485 C C . LEU A 1 690 ? 118.683 146.184 156.150 1.00 41.19 690 LEU A C 1
ATOM 4486 O O . LEU A 1 690 ? 118.715 146.751 155.054 1.00 41.19 690 LEU A O 1
ATOM 4491 N N . ILE A 1 691 ? 118.805 146.848 157.304 1.00 41.28 691 ILE A N 1
ATOM 4492 C CA . ILE A 1 691 ? 118.957 148.306 157.303 1.00 41.28 691 ILE A CA 1
ATOM 4493 C C . ILE A 1 691 ? 120.183 148.752 156.511 1.00 41.28 691 ILE A C 1
ATOM 4494 O O . ILE A 1 691 ? 120.037 149.605 155.618 1.00 41.28 691 ILE A O 1
ATOM 4499 N N . PRO A 1 692 ? 121.395 148.232 156.759 1.00 41.74 692 PRO A N 1
ATOM 4500 C CA . PRO A 1 692 ? 122.518 148.609 155.884 1.00 41.74 692 PRO A CA 1
ATOM 4501 C C . PRO A 1 692 ? 122.321 148.155 154.450 1.00 41.74 692 PRO A C 1
ATOM 4502 O O . PRO A 1 692 ? 122.694 148.878 153.518 1.00 41.74 692 PRO A O 1
ATOM 4506 N N . LEU A 1 693 ? 121.731 146.975 154.245 1.00 42.73 693 LEU A N 1
ATOM 4507 C CA . LEU A 1 693 ? 121.451 146.524 152.886 1.00 42.73 693 LEU A CA 1
ATOM 4508 C C . LEU A 1 693 ? 120.397 147.400 152.221 1.00 42.73 693 LEU A C 1
ATOM 4509 O O . LEU A 1 693 ? 120.471 147.656 151.016 1.00 42.73 693 LEU A O 1
ATOM 4514 N N . LEU A 1 694 ? 119.418 147.886 152.989 1.00 44.27 694 LEU A N 1
ATOM 4515 C CA . LEU A 1 694 ? 118.434 148.804 152.422 1.00 44.27 694 LEU A CA 1
ATOM 4516 C C . LEU A 1 694 ? 119.078 150.128 152.028 1.00 44.27 694 LEU A C 1
ATOM 4517 O O . LEU A 1 694 ? 118.768 150.683 150.967 1.00 44.27 694 LEU A O 1
ATOM 4522 N N . VAL A 1 695 ? 119.978 150.648 152.867 1.00 44.13 695 VAL A N 1
ATOM 4523 C CA . VAL A 1 695 ? 120.681 151.882 152.521 1.00 44.13 695 VAL A CA 1
ATOM 4524 C C . VAL A 1 695 ? 121.534 151.678 151.275 1.00 44.13 695 VAL A C 1
ATOM 4525 O O . VAL A 1 695 ? 121.573 152.533 150.380 1.00 44.13 695 VAL A O 1
ATOM 4529 N N . SER A 1 696 ? 122.225 150.537 151.193 1.00 46.58 696 SER A N 1
ATOM 4530 C CA . SER A 1 696 ? 123.055 150.253 150.028 1.00 46.58 696 SER A CA 1
ATOM 4531 C C . SER A 1 696 ? 122.209 150.109 148.769 1.00 46.58 696 SER A C 1
ATOM 4532 O O . SER A 1 696 ? 122.601 150.577 147.695 1.00 46.58 696 SER A O 1
ATOM 4535 N N . ALA A 1 697 ? 121.039 149.477 148.883 1.00 49.63 697 ALA A N 1
ATOM 4536 C CA . ALA A 1 697 ? 120.159 149.330 147.729 1.00 49.63 697 ALA A CA 1
ATOM 4537 C C . ALA A 1 697 ? 119.604 150.676 147.282 1.00 49.63 697 ALA A C 1
ATOM 4538 O O . ALA A 1 697 ? 119.487 150.936 146.080 1.00 49.63 697 ALA A O 1
ATOM 4540 N N . GLY A 1 698 ? 119.257 151.545 148.234 1.00 50.44 698 GLY A N 1
ATOM 4541 C CA . GLY A 1 698 ? 118.816 152.882 147.869 1.00 50.44 698 GLY A CA 1
ATOM 4542 C C . GLY A 1 698 ? 119.900 153.676 147.166 1.00 50.44 698 GLY A C 1
ATOM 4543 O O . GLY A 1 698 ? 119.646 154.334 146.152 1.00 50.44 698 GLY A O 1
ATOM 4544 N N . LEU A 1 699 ? 121.128 153.620 147.691 1.00 50.95 699 LEU A N 1
ATOM 4545 C CA . LEU A 1 699 ? 122.240 154.299 147.034 1.00 50.95 699 LEU A CA 1
ATOM 4546 C C . LEU A 1 699 ? 122.499 153.718 145.648 1.00 50.95 699 LEU A C 1
ATOM 4547 O O . LEU A 1 699 ? 122.822 154.453 144.709 1.00 50.95 699 LEU A O 1
ATOM 4552 N N . LEU A 1 700 ? 122.345 152.401 145.499 1.00 56.59 700 LEU A N 1
ATOM 4553 C CA . LEU A 1 700 ? 122.548 151.771 144.199 1.00 56.59 700 LEU A CA 1
ATOM 4554 C C . LEU A 1 700 ? 121.482 152.207 143.203 1.00 56.59 700 LEU A C 1
ATOM 4555 O O . LEU A 1 700 ? 121.781 152.435 142.026 1.00 56.59 700 LEU A O 1
ATOM 4560 N N . VAL A 1 701 ? 120.233 152.331 143.657 1.00 55.54 701 VAL A N 1
ATOM 4561 C CA . VAL A 1 701 ? 119.168 152.817 142.783 1.00 55.54 701 VAL A CA 1
ATOM 4562 C C . VAL A 1 701 ? 119.432 154.261 142.378 1.00 55.54 701 VAL A C 1
ATOM 4563 O O . VAL A 1 701 ? 119.231 154.644 141.218 1.00 55.54 701 VAL A O 1
ATOM 4567 N N . VAL A 1 702 ? 119.896 155.084 143.323 1.00 55.91 702 VAL A N 1
ATOM 4568 C CA . VAL A 1 702 ? 120.212 156.475 143.005 1.00 55.91 702 VAL A CA 1
ATOM 4569 C C . VAL A 1 702 ? 121.340 156.546 141.981 1.00 55.91 702 VAL A C 1
ATOM 4570 O O . VAL A 1 702 ? 121.299 157.354 141.044 1.00 55.91 702 VAL A O 1
ATOM 4574 N N . ILE A 1 703 ? 122.357 155.695 142.135 1.00 58.09 703 ILE A N 1
ATOM 4575 C CA . ILE A 1 703 ? 123.471 155.683 141.190 1.00 58.09 703 ILE A CA 1
ATOM 4576 C C . ILE A 1 703 ? 123.004 155.219 139.815 1.00 58.09 703 ILE A C 1
ATOM 4577 O O . ILE A 1 703 ? 123.386 155.794 138.789 1.00 58.09 703 ILE A O 1
ATOM 4582 N N . LEU A 1 704 ? 122.167 154.180 139.770 1.00 60.98 704 LEU A N 1
ATOM 4583 C CA . LEU A 1 704 ? 121.662 153.682 138.495 1.00 60.98 704 LEU A CA 1
ATOM 4584 C C . LEU A 1 704 ? 120.787 154.712 137.793 1.00 60.98 704 LEU A C 1
ATOM 4585 O O . LEU A 1 704 ? 120.801 154.796 136.560 1.00 60.98 704 LEU A O 1
ATOM 4590 N N . LYS A 1 705 ? 120.024 155.499 138.553 1.00 62.76 705 LYS A N 1
ATOM 4591 C CA . LYS A 1 705 ? 119.157 156.497 137.936 1.00 62.76 705 LYS A CA 1
ATOM 4592 C C . LYS A 1 705 ? 119.942 157.721 137.478 1.00 62.76 705 LYS A C 1
ATOM 4593 O O . LYS A 1 705 ? 119.701 158.239 136.382 1.00 62.76 705 LYS A O 1
ATOM 4599 N N . LEU A 1 706 ? 120.882 158.196 138.297 1.00 60.37 706 LEU A N 1
ATOM 4600 C CA . LEU A 1 706 ? 121.640 159.391 137.942 1.00 60.37 706 LEU A CA 1
ATOM 4601 C C . LEU A 1 706 ? 122.825 159.077 137.036 1.00 60.37 706 LEU A C 1
ATOM 4602 O O . LEU A 1 706 ? 123.240 159.936 136.251 1.00 60.37 706 LEU A O 1
ATOM 4607 N N . GLY A 1 707 ? 123.377 157.869 137.126 1.00 63.04 707 GLY A N 1
ATOM 4608 C CA . GLY A 1 707 ? 124.512 157.478 136.318 1.00 63.04 707 GLY A CA 1
ATOM 4609 C C . GLY A 1 707 ? 124.199 157.073 134.898 1.00 63.04 707 GLY A C 1
ATOM 4610 O O . GLY A 1 707 ? 125.073 156.533 134.215 1.00 63.04 707 GLY A O 1
ATOM 4611 N N . ASN A 1 708 ? 122.972 157.313 134.434 1.00 65.60 708 ASN A N 1
ATOM 4612 C CA . ASN A 1 708 ? 122.535 157.000 133.073 1.00 65.60 708 ASN A CA 1
ATOM 4613 C C . ASN A 1 708 ? 122.668 155.517 132.740 1.00 65.60 708 ASN A C 1
ATOM 4614 O O . ASN A 1 708 ? 122.766 155.150 131.565 1.00 65.60 708 ASN A O 1
ATOM 4619 N N . LEU A 1 709 ? 122.674 154.650 133.754 1.00 64.26 709 LEU A N 1
ATOM 4620 C CA . LEU A 1 709 ? 122.731 153.215 133.501 1.00 64.26 709 LEU A CA 1
ATOM 4621 C C . LEU A 1 709 ? 121.340 152.647 133.245 1.00 64.26 709 LEU A C 1
ATOM 4622 O O . LEU A 1 709 ? 121.134 151.897 132.285 1.00 64.26 709 LEU A O 1
ATOM 4627 N N . LEU A 1 710 ? 120.374 153.000 134.091 1.00 66.27 710 LEU A N 1
ATOM 4628 C CA . LEU A 1 710 ? 118.979 152.591 133.929 1.00 66.27 710 LEU A CA 1
ATOM 4629 C C . LEU A 1 710 ? 118.100 153.836 133.910 1.00 66.27 710 LEU A C 1
ATOM 4630 O O . LEU A 1 710 ? 117.381 154.121 134.875 1.00 66.27 710 LEU A O 1
ATOM 4635 N N . PRO A 1 711 ? 118.133 154.606 132.816 1.00 67.57 711 PRO A N 1
ATOM 4636 C CA . PRO A 1 711 ? 117.348 155.848 132.775 1.00 67.57 711 PRO A CA 1
ATOM 4637 C C . PRO A 1 711 ? 115.873 155.642 132.479 1.00 67.57 711 PRO A C 1
ATOM 4638 O O . PRO A 1 711 ? 115.071 156.533 132.791 1.00 67.57 711 PRO A O 1
ATOM 4642 N N . TYR A 1 712 ? 115.487 154.510 131.892 1.00 71.25 712 TYR A N 1
ATOM 4643 C CA . TYR A 1 712 ? 114.096 154.281 131.522 1.00 71.25 712 TYR A CA 1
ATOM 4644 C C . TYR A 1 712 ? 113.295 153.566 132.600 1.00 71.25 712 TYR A C 1
ATOM 4645 O O . TYR A 1 712 ? 112.060 153.593 132.552 1.00 71.25 712 TYR A O 1
ATOM 4654 N N . SER A 1 713 ? 113.956 152.933 133.565 1.00 66.86 713 SER A N 1
ATOM 4655 C CA . SER A 1 713 ? 113.268 152.203 134.619 1.00 66.86 713 SER A CA 1
ATOM 4656 C C . SER A 1 713 ? 112.918 153.133 135.773 1.00 66.86 713 SER A C 1
ATOM 4657 O O . SER A 1 713 ? 113.681 154.043 136.109 1.00 66.86 713 SER A O 1
ATOM 4660 N N . ASP A 1 714 ? 111.758 152.899 136.373 1.00 64.69 714 ASP A N 1
ATOM 4661 C CA . ASP A 1 714 ? 111.340 153.688 137.525 1.00 64.69 714 ASP A CA 1
ATOM 4662 C C . ASP A 1 714 ? 112.194 153.317 138.733 1.00 64.69 714 ASP A C 1
ATOM 4663 O O . ASP A 1 714 ? 112.381 152.126 139.009 1.00 64.69 714 ASP A O 1
ATOM 4668 N N . PRO A 1 715 ? 112.729 154.294 139.470 1.00 59.63 715 PRO A N 1
ATOM 4669 C CA . PRO A 1 715 ? 113.584 153.953 140.619 1.00 59.63 715 PRO A CA 1
ATOM 4670 C C . PRO A 1 715 ? 112.851 153.217 141.727 1.00 59.63 715 PRO A C 1
ATOM 4671 O O . PRO A 1 715 ? 113.480 152.453 142.470 1.00 59.63 715 PRO A O 1
ATOM 4675 N N . SER A 1 716 ? 111.537 153.416 141.858 1.00 60.97 716 SER A N 1
ATOM 4676 C CA . SER A 1 716 ? 110.789 152.736 142.912 1.00 60.97 716 SER A CA 1
ATOM 4677 C C . SER A 1 716 ? 110.736 151.232 142.673 1.00 60.97 716 SER A C 1
ATOM 4678 O O . SER A 1 716 ? 110.881 150.443 143.615 1.00 60.97 716 SER A O 1
ATOM 4681 N N . VAL A 1 717 ? 110.529 150.816 141.422 1.00 59.38 717 VAL A N 1
ATOM 4682 C CA . VAL A 1 717 ? 110.497 149.390 141.110 1.00 59.38 717 VAL A CA 1
ATOM 4683 C C . VAL A 1 717 ? 111.859 148.759 141.366 1.00 59.38 717 VAL A C 1
ATOM 4684 O O . VAL A 1 717 ? 111.954 147.652 141.910 1.00 59.38 717 VAL A O 1
ATOM 4688 N N . VAL A 1 718 ? 112.934 149.454 140.983 1.00 53.84 718 VAL A N 1
ATOM 4689 C CA . VAL A 1 718 ? 114.279 148.939 141.225 1.00 53.84 718 VAL A CA 1
ATOM 4690 C C . VAL A 1 718 ? 114.543 148.825 142.720 1.00 53.84 718 VAL A C 1
ATOM 4691 O O . VAL A 1 718 ? 115.152 147.855 143.186 1.00 53.84 718 VAL A O 1
ATOM 4695 N N . PHE A 1 719 ? 114.080 149.807 143.498 1.00 52.73 719 PHE A N 1
ATOM 4696 C CA . PHE A 1 719 ? 114.278 149.761 144.944 1.00 52.73 719 PHE A CA 1
ATOM 4697 C C . PHE A 1 719 ? 113.514 148.601 145.570 1.00 52.73 719 PHE A C 1
ATOM 4698 O O . PHE A 1 719 ? 114.044 147.901 146.442 1.00 52.73 719 PHE A O 1
ATOM 4706 N N . VAL A 1 720 ? 112.269 148.380 145.140 1.00 52.06 720 VAL A N 1
ATOM 4707 C CA . VAL A 1 720 ? 111.488 147.263 145.668 1.00 52.06 720 VAL A CA 1
ATOM 4708 C C . VAL A 1 720 ? 112.146 145.935 145.309 1.00 52.06 720 VAL A C 1
ATOM 4709 O O . VAL A 1 720 ? 112.244 145.024 146.144 1.00 52.06 720 VAL A O 1
ATOM 4713 N N . PHE A 1 721 ? 112.614 145.807 144.064 1.00 51.93 721 PHE A N 1
ATOM 4714 C CA . PHE A 1 721 ? 113.277 144.578 143.641 1.00 51.93 721 PHE A CA 1
ATOM 4715 C C . PHE A 1 721 ? 114.550 144.335 144.442 1.00 51.93 721 PHE A C 1
ATOM 4716 O O . PHE A 1 721 ? 114.821 143.204 144.864 1.00 51.93 721 PHE A O 1
ATOM 4724 N N . LEU A 1 722 ? 115.338 145.388 144.674 1.00 49.61 722 LEU A N 1
ATOM 4725 C CA . LEU A 1 722 ? 116.570 145.233 145.439 1.00 49.61 722 LEU A CA 1
ATOM 4726 C C . LEU A 1 722 ? 116.282 144.903 146.898 1.00 49.61 722 LEU A C 1
ATOM 4727 O O . LEU A 1 722 ? 117.029 144.145 147.522 1.00 49.61 722 LEU A O 1
ATOM 4732 N N . SER A 1 723 ? 115.198 145.444 147.458 1.00 47.90 723 SER A N 1
ATOM 4733 C CA . SER A 1 723 ? 114.843 145.104 148.834 1.00 47.90 723 SER A CA 1
ATOM 4734 C C . SER A 1 723 ? 114.406 143.647 148.946 1.00 47.90 723 SER A C 1
ATOM 4735 O O . SER A 1 723 ? 114.782 142.949 149.897 1.00 47.90 723 SER A O 1
ATOM 4738 N N . VAL A 1 724 ? 113.611 143.171 147.984 1.00 47.95 724 VAL A N 1
ATOM 4739 C CA . VAL A 1 724 ? 113.217 141.763 147.988 1.00 47.95 724 VAL A CA 1
ATOM 4740 C C . VAL A 1 724 ? 114.442 140.869 147.839 1.00 47.95 724 VAL A C 1
ATOM 4741 O O . VAL A 1 724 ? 114.574 139.846 148.526 1.00 47.95 724 VAL A O 1
ATOM 4745 N N . PHE A 1 725 ? 115.367 141.248 146.952 1.00 47.31 725 PHE A N 1
ATOM 4746 C CA . PHE A 1 725 ? 116.591 140.471 146.791 1.00 47.31 725 PHE A CA 1
ATOM 4747 C C . PHE A 1 725 ? 117.442 140.499 148.053 1.00 47.31 725 PHE A C 1
ATOM 4748 O O . PHE A 1 725 ? 118.092 139.504 148.381 1.00 47.31 725 PHE A O 1
ATOM 4756 N N . ALA A 1 726 ? 117.447 141.621 148.776 1.00 42.98 726 ALA A N 1
ATOM 4757 C CA . ALA A 1 726 ? 118.193 141.692 150.027 1.00 42.98 726 ALA A CA 1
ATOM 4758 C C . ALA A 1 726 ? 117.574 140.793 151.088 1.00 42.98 726 ALA A C 1
ATOM 4759 O O . ALA A 1 726 ? 118.294 140.171 151.877 1.00 42.98 726 ALA A O 1
ATOM 4761 N N . VAL A 1 727 ? 116.243 140.712 151.126 1.00 41.06 727 VAL A N 1
ATOM 4762 C CA . VAL A 1 727 ? 115.584 139.788 152.050 1.00 41.06 727 VAL A CA 1
ATOM 4763 C C . VAL A 1 727 ? 115.953 138.348 151.707 1.00 41.06 727 VAL A C 1
ATOM 4764 O O . VAL A 1 727 ? 116.271 137.536 152.590 1.00 41.06 727 VAL A O 1
ATOM 4768 N N . VAL A 1 728 ? 115.909 138.011 150.414 1.00 42.20 728 VAL A N 1
ATOM 4769 C CA . VAL A 1 728 ? 116.330 136.683 149.968 1.00 42.20 728 VAL A CA 1
ATOM 4770 C C . VAL A 1 728 ? 117.768 136.411 150.393 1.00 42.20 728 VAL A C 1
ATOM 4771 O O . VAL A 1 728 ? 118.096 135.319 150.875 1.00 42.20 728 VAL A O 1
ATOM 4775 N N . THR A 1 729 ? 118.641 137.405 150.227 1.00 42.13 729 THR A N 1
ATOM 4776 C CA . THR A 1 729 ? 120.050 137.247 150.566 1.00 42.13 729 THR A CA 1
ATOM 4777 C C . THR A 1 729 ? 120.239 137.016 152.059 1.00 42.13 729 THR A C 1
ATOM 4778 O O . THR A 1 729 ? 121.028 136.158 152.465 1.00 42.13 729 THR A O 1
ATOM 4782 N N . ILE A 1 730 ? 119.517 137.767 152.891 1.00 39.50 730 ILE A N 1
ATOM 4783 C CA . ILE A 1 730 ? 119.657 137.622 154.337 1.00 39.50 730 ILE A CA 1
ATOM 4784 C C . ILE A 1 730 ? 119.157 136.256 154.791 1.00 39.50 730 ILE A C 1
ATOM 4785 O O . ILE A 1 730 ? 119.771 135.608 155.649 1.00 39.50 730 ILE A O 1
ATOM 4790 N N . LEU A 1 731 ? 118.043 135.788 154.223 1.00 39.94 731 LEU A N 1
ATOM 4791 C CA . LEU A 1 731 ? 117.550 134.473 154.620 1.00 39.94 731 LEU A CA 1
ATOM 4792 C C . LEU A 1 731 ? 118.464 133.356 154.126 1.00 39.94 731 LEU A C 1
ATOM 4793 O O . LEU A 1 731 ? 118.648 132.352 154.827 1.00 39.94 731 LEU A O 1
ATOM 4798 N N . GLN A 1 732 ? 119.067 133.518 152.945 1.00 41.53 732 GLN A N 1
ATOM 4799 C CA . GLN A 1 732 ? 120.061 132.548 152.495 1.00 41.53 732 GLN A CA 1
ATOM 4800 C C . GLN A 1 732 ? 121.291 132.565 153.395 1.00 41.53 732 GLN A C 1
ATOM 4801 O O . GLN A 1 732 ? 121.885 131.515 153.664 1.00 41.53 732 GLN A O 1
ATOM 4807 N N . CYS A 1 733 ? 121.685 133.750 153.868 1.00 39.86 733 CYS A N 1
ATOM 4808 C CA . CYS A 1 733 ? 122.777 133.844 154.832 1.00 39.86 733 CYS A CA 1
ATOM 4809 C C . CYS A 1 733 ? 122.443 133.091 156.109 1.00 39.86 733 CYS A C 1
ATOM 4810 O O . CYS A 1 733 ? 123.289 132.377 156.656 1.00 39.86 733 CYS A O 1
ATOM 4813 N N . PHE A 1 734 ? 121.217 133.258 156.608 1.00 38.58 734 PHE A N 1
ATOM 4814 C CA . PHE A 1 734 ? 120.787 132.521 157.793 1.00 38.58 734 PHE A CA 1
ATOM 4815 C C . PHE A 1 734 ? 120.865 131.017 157.554 1.00 38.58 734 PHE A C 1
ATOM 4816 O O . PHE A 1 734 ? 121.376 130.264 158.395 1.00 38.58 734 PHE A O 1
ATOM 4824 N N . LEU A 1 735 ? 120.360 130.565 156.403 1.00 39.99 735 LEU A N 1
ATOM 4825 C CA . LEU A 1 735 ? 120.369 129.138 156.093 1.00 39.99 735 LEU A CA 1
ATOM 4826 C C . LEU A 1 735 ? 121.790 128.589 156.025 1.00 39.99 735 LEU A C 1
ATOM 4827 O O . LEU A 1 735 ? 122.067 127.499 156.542 1.00 39.99 735 LEU A O 1
ATOM 4832 N N . ILE A 1 736 ? 122.704 129.326 155.391 1.00 39.16 736 ILE A N 1
ATOM 4833 C CA . ILE A 1 736 ? 124.078 128.849 155.266 1.00 39.16 736 ILE A CA 1
ATOM 4834 C C . ILE A 1 736 ? 124.780 128.866 156.619 1.00 39.16 736 ILE A C 1
ATOM 4835 O O . ILE A 1 736 ? 125.532 127.943 156.954 1.00 39.16 736 ILE A O 1
ATOM 4840 N N . SER A 1 737 ? 124.541 129.907 157.423 1.00 38.86 737 SER A N 1
ATOM 4841 C CA . SER A 1 737 ? 125.185 130.001 158.727 1.00 38.86 737 SER A CA 1
ATOM 4842 C C . SER A 1 737 ? 124.695 128.918 159.678 1.00 38.86 737 SER A C 1
ATOM 4843 O O . SER A 1 737 ? 125.461 128.452 160.529 1.00 38.86 737 SER A O 1
ATOM 4846 N N . THR A 1 738 ? 123.433 128.502 159.553 1.00 39.40 738 THR A N 1
ATOM 4847 C CA . THR A 1 738 ? 122.931 127.437 160.416 1.00 39.40 738 THR A CA 1
ATOM 4848 C C . THR A 1 738 ? 123.490 126.063 160.062 1.00 39.40 738 THR A C 1
ATOM 4849 O O . THR A 1 738 ? 123.111 125.081 160.709 1.00 39.40 738 THR A O 1
ATOM 4853 N N . LEU A 1 739 ? 124.374 125.965 159.068 1.00 40.93 739 LEU A N 1
ATOM 4854 C CA . LEU A 1 739 ? 124.958 124.688 158.677 1.00 40.93 739 LEU A CA 1
ATOM 4855 C C . LEU A 1 739 ? 126.331 124.435 159.285 1.00 40.93 739 LEU A C 1
ATOM 4856 O O . LEU A 1 739 ? 126.748 123.274 159.363 1.00 40.93 739 LEU A O 1
ATOM 4861 N N . PHE A 1 740 ? 127.036 125.477 159.713 1.00 42.76 740 PHE A N 1
ATOM 4862 C CA . PHE A 1 740 ? 128.379 125.350 160.258 1.00 42.76 740 PHE A CA 1
ATOM 4863 C C . PHE A 1 740 ? 128.398 125.805 161.712 1.00 42.76 740 PHE A C 1
ATOM 4864 O O . PHE A 1 740 ? 127.414 126.329 162.239 1.00 42.76 740 PHE A O 1
ATOM 4872 N N . SER A 1 741 ? 129.542 125.592 162.363 1.00 44.04 741 SER A N 1
ATOM 4873 C CA . SER A 1 741 ? 129.700 125.963 163.763 1.00 44.04 741 SER A CA 1
ATOM 4874 C C . SER A 1 741 ? 130.958 126.797 163.974 1.00 44.04 741 SER A C 1
ATOM 4875 O O . SER A 1 741 ? 131.009 127.636 164.880 1.00 44.04 741 SER A O 1
ATOM 4878 N N . ARG A 1 742 ? 131.976 126.575 163.147 1.00 45.62 742 ARG A N 1
ATOM 4879 C CA . ARG A 1 742 ? 133.247 127.278 163.259 1.00 45.62 742 ARG A CA 1
ATOM 4880 C C . ARG A 1 742 ? 133.283 128.433 162.267 1.00 45.62 742 ARG A C 1
ATOM 4881 O O . ARG A 1 742 ? 132.904 128.270 161.102 1.00 45.62 742 ARG A O 1
ATOM 4889 N N . ALA A 1 743 ? 133.739 129.598 162.735 1.00 41.42 743 ALA A N 1
ATOM 4890 C CA . ALA A 1 743 ? 133.765 130.779 161.879 1.00 41.42 743 ALA A CA 1
ATOM 4891 C C . ALA A 1 743 ? 134.835 130.676 160.801 1.00 41.42 743 ALA A C 1
ATOM 4892 O O . ALA A 1 743 ? 134.658 131.217 159.703 1.00 41.42 743 ALA A O 1
ATOM 4894 N N . ASN A 1 744 ? 135.944 129.990 161.089 1.00 40.55 744 ASN A N 1
ATOM 4895 C CA . ASN A 1 744 ? 137.003 129.845 160.095 1.00 40.55 744 ASN A CA 1
ATOM 4896 C C . ASN A 1 744 ? 136.536 129.040 158.889 1.00 40.55 744 ASN A C 1
ATOM 4897 O O . ASN A 1 744 ? 136.991 129.289 157.766 1.00 40.55 744 ASN A O 1
ATOM 4902 N N . LEU A 1 745 ? 135.636 128.078 159.097 1.00 41.07 745 LEU A N 1
ATOM 4903 C CA . LEU A 1 745 ? 135.100 127.308 157.980 1.00 41.07 745 LEU A CA 1
ATOM 4904 C C . LEU A 1 745 ? 133.996 128.070 157.258 1.00 41.07 745 LEU A C 1
ATOM 4905 O O . LEU A 1 745 ? 133.902 128.014 156.026 1.00 41.07 745 LEU A O 1
ATOM 4910 N N . ALA A 1 746 ? 133.154 128.786 158.007 1.00 39.67 746 ALA A N 1
ATOM 4911 C CA . ALA A 1 746 ? 132.063 129.531 157.389 1.00 39.67 746 ALA A CA 1
ATOM 4912 C C . ALA A 1 746 ? 132.588 130.672 156.527 1.00 39.67 746 ALA A C 1
ATOM 4913 O O . ALA A 1 746 ? 132.050 130.935 155.445 1.00 39.67 746 ALA A O 1
ATOM 4915 N N . ALA A 1 747 ? 133.643 131.353 156.986 1.00 41.08 747 ALA A N 1
ATOM 4916 C CA . ALA A 1 747 ? 134.218 132.456 156.224 1.00 41.08 747 ALA A CA 1
ATOM 4917 C C . ALA A 1 747 ? 134.704 132.021 154.849 1.00 41.08 747 ALA A C 1
ATOM 4918 O O . ALA A 1 747 ? 134.779 132.854 153.938 1.00 41.08 747 ALA A O 1
ATOM 4920 N N . ALA A 1 748 ? 135.035 130.742 154.677 1.00 43.98 748 ALA A N 1
ATOM 4921 C CA . ALA A 1 748 ? 135.439 130.217 153.381 1.00 43.98 748 ALA A CA 1
ATOM 4922 C C . ALA A 1 748 ? 134.313 129.507 152.644 1.00 43.98 748 ALA A C 1
ATOM 4923 O O . ALA A 1 748 ? 134.363 129.416 151.413 1.00 43.98 748 ALA A O 1
ATOM 4925 N N . CYS A 1 749 ? 133.307 129.006 153.359 1.00 46.21 749 CYS A N 1
ATOM 4926 C CA . CYS A 1 749 ? 132.232 128.257 152.721 1.00 46.21 749 CYS A CA 1
ATOM 4927 C C . CYS A 1 749 ? 131.088 129.135 152.232 1.00 46.21 749 CYS A C 1
ATOM 4928 O O . CYS A 1 749 ? 130.446 128.790 151.233 1.00 46.21 749 CYS A O 1
ATOM 4931 N N . GLY A 1 750 ? 130.814 130.253 152.903 1.00 45.06 750 GLY A N 1
ATOM 4932 C CA . GLY A 1 750 ? 129.670 131.080 152.566 1.00 45.06 750 GLY A CA 1
ATOM 4933 C C . GLY A 1 750 ? 129.662 131.612 151.147 1.00 45.06 750 GLY A C 1
ATOM 4934 O O . GLY A 1 750 ? 128.742 131.322 150.373 1.00 45.06 750 GLY A O 1
ATOM 4935 N N . GLY A 1 751 ? 130.682 132.400 150.800 1.00 46.18 751 GLY A N 1
ATOM 4936 C CA . GLY A 1 751 ? 130.750 132.956 149.459 1.00 46.18 751 GLY A CA 1
ATOM 4937 C C . GLY A 1 751 ? 130.886 131.890 148.390 1.00 46.18 751 GLY A C 1
ATOM 4938 O O . GLY A 1 751 ? 130.333 132.020 147.296 1.00 46.18 751 GLY A O 1
ATOM 4939 N N . ILE A 1 752 ? 131.610 130.812 148.698 1.00 47.23 752 ILE A N 1
ATOM 4940 C CA . ILE A 1 752 ? 131.781 129.737 147.724 1.00 47.23 752 ILE A CA 1
ATOM 4941 C C . ILE A 1 752 ? 130.442 129.078 147.417 1.00 47.23 752 ILE A C 1
ATOM 4942 O O . ILE A 1 752 ? 130.113 128.831 146.252 1.00 47.23 752 ILE A O 1
ATOM 4947 N N . ILE A 1 753 ? 129.641 128.800 148.448 1.00 49.28 753 ILE A N 1
ATOM 4948 C CA . ILE A 1 753 ? 128.328 128.205 148.220 1.00 49.28 753 ILE A CA 1
ATOM 4949 C C . ILE A 1 753 ? 127.414 129.186 147.497 1.00 49.28 753 ILE A C 1
ATOM 4950 O O . ILE A 1 753 ? 126.661 128.804 146.590 1.00 49.28 753 ILE A O 1
ATOM 4955 N N . TYR A 1 754 ? 127.467 130.467 147.877 1.00 50.90 754 TYR A N 1
ATOM 4956 C CA . TYR A 1 754 ? 126.621 131.463 147.229 1.00 50.90 754 TYR A CA 1
ATOM 4957 C C . TYR A 1 754 ? 126.976 131.628 145.756 1.00 50.90 754 TYR A C 1
ATOM 4958 O O . TYR A 1 754 ? 126.108 131.967 144.944 1.00 50.90 754 TYR A O 1
ATOM 4967 N N . PHE A 1 755 ? 128.238 131.389 145.393 1.00 56.59 755 PHE A N 1
ATOM 4968 C CA . PHE A 1 755 ? 128.633 131.486 143.992 1.00 56.59 755 PHE A CA 1
ATOM 4969 C C . PHE A 1 755 ? 128.359 130.196 143.227 1.00 56.59 755 PHE A C 1
ATOM 4970 O O . PHE A 1 755 ? 128.053 130.249 142.030 1.00 56.59 755 PHE A O 1
ATOM 4978 N N . THR A 1 756 ? 128.464 129.037 143.885 1.00 54.70 756 THR A N 1
ATOM 4979 C CA . THR A 1 756 ? 128.123 127.783 143.217 1.00 54.70 756 THR A CA 1
ATOM 4980 C C . THR A 1 756 ? 126.628 127.677 142.952 1.00 54.70 756 THR A C 1
ATOM 4981 O O . THR A 1 756 ? 126.222 127.109 141.931 1.00 54.70 756 THR A O 1
ATOM 4985 N N . LEU A 1 757 ? 125.796 128.206 143.852 1.00 54.36 757 LEU A N 1
ATOM 4986 C CA . LEU A 1 757 ? 124.357 128.181 143.617 1.00 54.36 757 LEU A CA 1
ATOM 4987 C C . LEU A 1 757 ? 123.942 129.103 142.477 1.00 54.36 757 LEU A C 1
ATOM 4988 O O . LEU A 1 757 ? 122.835 128.955 141.948 1.00 54.36 757 LEU A O 1
ATOM 4993 N N . TYR A 1 758 ? 124.805 130.043 142.083 1.00 55.72 758 TYR A N 1
ATOM 4994 C CA . TYR A 1 758 ? 124.504 130.952 140.984 1.00 55.72 758 TYR A CA 1
ATOM 4995 C C . TYR A 1 758 ? 124.785 130.335 139.619 1.00 55.72 758 TYR A C 1
ATOM 4996 O O . TYR A 1 758 ? 124.257 130.820 138.612 1.00 55.72 758 TYR A O 1
ATOM 5005 N N . LEU A 1 759 ? 125.589 129.274 139.569 1.00 55.50 759 LEU A N 1
ATOM 5006 C CA . LEU A 1 759 ? 125.927 128.656 138.291 1.00 55.50 759 LEU A CA 1
ATOM 5007 C C . LEU A 1 759 ? 124.728 128.111 137.512 1.00 55.50 759 LEU A C 1
ATOM 5008 O O . LEU A 1 759 ? 124.777 128.164 136.270 1.00 55.50 759 LEU A O 1
ATOM 5013 N N . PRO A 1 760 ? 123.673 127.564 138.132 1.00 54.10 760 PRO A N 1
ATOM 5014 C CA . PRO A 1 760 ? 122.491 127.184 137.339 1.00 54.10 760 PRO A CA 1
ATOM 5015 C C . PRO A 1 760 ? 121.916 128.316 136.505 1.00 54.10 760 PRO A C 1
ATOM 5016 O O . PRO A 1 760 ? 121.373 128.059 135.422 1.00 54.10 760 PRO A O 1
ATOM 5020 N N . TYR A 1 761 ? 122.016 129.563 136.969 1.00 56.71 761 TYR A N 1
ATOM 5021 C CA . TYR A 1 761 ? 121.551 130.685 136.160 1.00 56.71 761 TYR A CA 1
ATOM 5022 C C . TYR A 1 761 ? 122.350 130.789 134.867 1.00 56.71 761 TYR A C 1
ATOM 5023 O O . TYR A 1 761 ? 121.779 130.943 133.781 1.00 56.71 761 TYR A O 1
ATOM 5032 N N . VAL A 1 762 ? 123.679 130.709 134.968 1.00 56.89 762 VAL A N 1
ATOM 5033 C CA . VAL A 1 762 ? 124.519 130.739 133.775 1.00 56.89 762 VAL A CA 1
ATOM 5034 C C . VAL A 1 762 ? 124.239 129.533 132.892 1.00 56.89 762 VAL A C 1
ATOM 5035 O O . VAL A 1 762 ? 124.311 129.624 131.661 1.00 56.89 762 VAL A O 1
ATOM 5039 N N . LEU A 1 763 ? 123.903 128.391 133.496 1.00 58.29 763 LEU A N 1
ATOM 5040 C CA . LEU A 1 763 ? 123.564 127.208 132.709 1.00 58.29 763 LEU A CA 1
ATOM 5041 C C . LEU A 1 763 ? 122.311 127.446 131.874 1.00 58.29 763 LEU A C 1
ATOM 5042 O O . LEU A 1 763 ? 122.301 127.198 130.661 1.00 58.29 763 LEU A O 1
ATOM 5047 N N . CYS A 1 764 ? 121.240 127.927 132.510 1.00 58.22 764 CYS A N 1
ATOM 5048 C CA . CYS A 1 764 ? 120.011 128.214 131.773 1.00 58.22 764 CYS A CA 1
ATOM 5049 C C . CYS A 1 764 ? 120.200 129.347 130.771 1.00 58.22 764 CYS A C 1
ATOM 5050 O O . CYS A 1 764 ? 119.502 129.390 129.751 1.00 58.22 764 CYS A O 1
ATOM 5053 N N . VAL A 1 765 ? 121.126 130.270 131.037 1.00 58.59 765 VAL A N 1
ATOM 5054 C CA . VAL A 1 765 ? 121.403 131.338 130.080 1.00 58.59 765 VAL A CA 1
ATOM 5055 C C . VAL A 1 765 ? 122.106 130.777 128.849 1.00 58.59 765 VAL A C 1
ATOM 5056 O O . VAL A 1 765 ? 121.754 131.102 127.709 1.00 58.59 765 VAL A O 1
ATOM 5060 N N . ALA A 1 766 ? 123.107 129.919 129.061 1.00 57.04 766 ALA A N 1
ATOM 5061 C CA . ALA A 1 766 ? 123.820 129.315 127.942 1.00 57.04 766 ALA A CA 1
ATOM 5062 C C . ALA A 1 766 ? 122.933 128.357 127.158 1.00 57.04 766 ALA A C 1
ATOM 5063 O O . ALA A 1 766 ? 123.137 128.173 125.953 1.00 57.04 766 ALA A O 1
ATOM 5065 N N . TRP A 1 767 ? 121.951 127.738 127.816 1.00 62.57 767 TRP A N 1
ATOM 5066 C CA . TRP A 1 767 ? 121.046 126.839 127.107 1.00 62.57 767 TRP A CA 1
ATOM 5067 C C . TRP A 1 767 ? 120.025 127.620 126.287 1.00 62.57 767 TRP A C 1
ATOM 5068 O O . TRP A 1 767 ? 119.984 127.506 125.056 1.00 62.57 767 TRP A O 1
ATOM 5079 N N . ARG A 1 768 ? 119.180 128.406 126.960 1.00 66.57 768 ARG A N 1
ATOM 5080 C CA . ARG A 1 768 ? 118.198 129.279 126.321 1.00 66.57 768 ARG A CA 1
ATOM 5081 C C . ARG A 1 768 ? 117.180 128.494 125.496 1.00 66.57 768 ARG A C 1
ATOM 5082 O O . ARG A 1 768 ? 116.325 129.086 124.828 1.00 66.57 768 ARG A O 1
ATOM 5090 N N . ASP A 1 769 ? 117.250 127.165 125.543 1.00 73.37 769 ASP A N 1
ATOM 5091 C CA . ASP A 1 769 ? 116.361 126.323 124.757 1.00 73.37 769 ASP A CA 1
ATOM 5092 C C . ASP A 1 769 ? 116.039 125.064 125.547 1.00 73.37 769 ASP A C 1
ATOM 5093 O O . ASP A 1 769 ? 116.793 124.652 126.433 1.00 73.37 769 ASP A O 1
ATOM 5098 N N . TYR A 1 770 ? 114.898 124.460 125.213 1.00 79.20 770 TYR A N 1
ATOM 5099 C CA . TYR A 1 770 ? 114.409 123.235 125.843 1.00 79.20 770 TYR A CA 1
ATOM 5100 C C . TYR A 1 770 ? 114.239 123.382 127.352 1.00 79.20 770 TYR A C 1
ATOM 5101 O O . TYR A 1 770 ? 114.275 122.388 128.084 1.00 79.20 770 TYR A O 1
ATOM 5110 N N . VAL A 1 771 ? 114.054 124.609 127.833 1.00 73.54 771 VAL A N 1
ATOM 5111 C CA . VAL A 1 771 ? 113.826 124.885 129.246 1.00 73.54 771 VAL A CA 1
ATOM 5112 C C . VAL A 1 771 ? 112.458 125.541 129.377 1.00 73.54 771 VAL A C 1
ATOM 5113 O O . VAL A 1 771 ? 112.202 126.588 128.770 1.00 73.54 771 VAL A O 1
ATOM 5117 N N . GLY A 1 772 ? 111.577 124.917 130.156 1.00 71.61 772 GLY A N 1
ATOM 5118 C CA . GLY A 1 772 ? 110.215 125.381 130.305 1.00 71.61 772 GLY A CA 1
ATOM 5119 C C . GLY A 1 772 ? 110.023 126.258 131.527 1.00 71.61 772 GLY A C 1
ATOM 5120 O O . GLY A 1 772 ? 110.971 126.668 132.200 1.00 71.61 772 GLY A O 1
ATOM 5121 N N . PHE A 1 773 ? 108.752 126.550 131.809 1.00 69.62 773 PHE A N 1
ATOM 5122 C CA . PHE A 1 773 ? 108.411 127.374 132.963 1.00 69.62 773 PHE A CA 1
ATOM 5123 C C . PHE A 1 773 ? 108.682 126.629 134.266 1.00 69.62 773 PHE A C 1
ATOM 5124 O O . PHE A 1 773 ? 109.262 127.188 135.205 1.00 69.62 773 PHE A O 1
ATOM 5132 N N . THR A 1 774 ? 108.273 125.360 134.337 1.00 67.53 774 THR A N 1
ATOM 5133 C CA . THR A 1 774 ? 108.525 124.566 135.535 1.00 67.53 774 THR A CA 1
ATOM 5134 C C . THR A 1 774 ? 110.017 124.326 135.735 1.00 67.53 774 THR A C 1
ATOM 5135 O O . THR A 1 774 ? 110.503 124.321 136.872 1.00 67.53 774 THR A O 1
ATOM 5139 N N . LEU A 1 775 ? 110.760 124.130 134.643 1.00 67.88 775 LEU A N 1
ATOM 5140 C CA . LEU A 1 775 ? 112.203 123.949 134.763 1.00 67.88 775 LEU A CA 1
ATOM 5141 C C . LEU A 1 775 ? 112.878 125.226 135.248 1.00 67.88 775 LEU A C 1
ATOM 5142 O O . LEU A 1 775 ? 113.798 125.173 136.072 1.00 67.88 775 LEU A O 1
ATOM 5147 N N . LYS A 1 776 ? 112.429 126.383 134.757 1.00 67.02 776 LYS A N 1
ATOM 5148 C CA . LYS A 1 776 ? 112.960 127.649 135.252 1.00 67.02 776 LYS A CA 1
ATOM 5149 C C . LYS A 1 776 ? 112.630 127.841 136.727 1.00 67.02 776 LYS A C 1
ATOM 5150 O O . LYS A 1 776 ? 113.459 128.341 137.496 1.00 67.02 776 LYS A O 1
ATOM 5156 N N . ILE A 1 777 ? 111.427 127.439 137.142 1.00 63.16 777 ILE A N 1
ATOM 5157 C CA . ILE A 1 777 ? 111.052 127.532 138.552 1.00 63.16 777 ILE A CA 1
ATOM 5158 C C . ILE A 1 777 ? 111.964 126.655 139.403 1.00 63.16 777 ILE A C 1
ATOM 5159 O O . ILE A 1 777 ? 112.471 127.082 140.448 1.00 63.16 777 ILE A O 1
ATOM 5164 N N . PHE A 1 778 ? 112.188 125.415 138.964 1.00 65.93 778 PHE A N 1
ATOM 5165 C CA . PHE A 1 778 ? 113.036 124.502 139.724 1.00 65.93 778 PHE A CA 1
ATOM 5166 C C . PHE A 1 778 ? 114.486 124.970 139.751 1.00 65.93 778 PHE A C 1
ATOM 5167 O O . PHE A 1 778 ? 115.196 124.722 140.732 1.00 65.93 778 PHE A O 1
ATOM 5175 N N . ALA A 1 779 ? 114.943 125.643 138.693 1.00 62.20 779 ALA A N 1
ATOM 5176 C CA . ALA A 1 779 ? 116.297 126.185 138.696 1.00 62.20 779 ALA A CA 1
ATOM 5177 C C . ALA A 1 779 ? 116.402 127.400 139.609 1.00 62.20 779 ALA A C 1
ATOM 5178 O O . ALA A 1 779 ? 117.441 127.623 140.241 1.00 62.20 779 ALA A O 1
ATOM 5180 N N . SER A 1 780 ? 115.337 128.196 139.692 1.00 60.91 780 SER A N 1
ATOM 5181 C CA . SER A 1 780 ? 115.307 129.364 140.562 1.00 60.91 780 SER A CA 1
ATOM 5182 C C . SER A 1 780 ? 114.852 129.039 141.979 1.00 60.91 780 SER A C 1
ATOM 5183 O O . SER A 1 780 ? 114.692 129.962 142.784 1.00 60.91 780 SER A O 1
ATOM 5186 N N . LEU A 1 781 ? 114.621 127.761 142.294 1.00 60.67 781 LEU A N 1
ATOM 5187 C CA . LEU A 1 781 ? 114.236 127.392 143.654 1.00 60.67 781 LEU A CA 1
ATOM 5188 C C . LEU A 1 781 ? 115.310 127.785 144.662 1.00 60.67 781 LEU A C 1
ATOM 5189 O O . LEU A 1 781 ? 114.997 128.223 145.775 1.00 60.67 781 LEU A O 1
ATOM 5194 N N . LEU A 1 782 ? 116.584 127.631 144.294 1.00 60.30 782 LEU A N 1
ATOM 5195 C CA . LEU A 1 782 ? 117.665 128.101 145.153 1.00 60.30 782 LEU A CA 1
ATOM 5196 C C . LEU A 1 782 ? 117.725 129.622 145.209 1.00 60.30 782 LEU A C 1
ATOM 5197 O O . LEU A 1 782 ? 118.262 130.177 146.173 1.00 60.30 782 LEU A O 1
ATOM 5202 N N . SER A 1 783 ? 117.198 130.295 144.187 1.00 59.65 783 SER A N 1
ATOM 5203 C CA . SER A 1 783 ? 117.079 131.745 144.056 1.00 59.65 783 SER A CA 1
ATOM 5204 C C . SER A 1 783 ? 118.385 132.541 144.070 1.00 59.65 783 SER A C 1
ATOM 5205 O O . SER A 1 783 ? 118.446 133.587 144.729 1.00 59.65 783 SER A O 1
ATOM 5208 N N . PRO A 1 784 ? 119.452 132.105 143.374 1.00 62.06 784 PRO A N 1
ATOM 5209 C CA . PRO A 1 784 ? 120.374 133.093 142.802 1.00 62.06 784 PRO A CA 1
ATOM 5210 C C . PRO A 1 784 ? 120.031 133.309 141.339 1.00 62.06 784 PRO A C 1
ATOM 5211 O O . PRO A 1 784 ? 120.560 134.205 140.675 1.00 62.06 784 PRO A O 1
ATOM 5215 N N . VAL A 1 785 ? 119.127 132.468 140.841 1.00 60.10 785 VAL A N 1
ATOM 5216 C CA . VAL A 1 785 ? 118.689 132.540 139.455 1.00 60.10 785 VAL A CA 1
ATOM 5217 C C . VAL A 1 785 ? 117.506 133.490 139.289 1.00 60.10 785 VAL A C 1
ATOM 5218 O O . VAL A 1 785 ? 117.335 134.080 138.219 1.00 60.10 785 VAL A O 1
ATOM 5222 N N . ALA A 1 786 ? 116.684 133.652 140.328 1.00 59.17 786 ALA A N 1
ATOM 5223 C CA . ALA A 1 786 ? 115.586 134.611 140.256 1.00 59.17 786 ALA A CA 1
ATOM 5224 C C . ALA A 1 786 ? 116.109 136.037 140.140 1.00 59.17 786 ALA A C 1
ATOM 5225 O O . ALA A 1 786 ? 115.609 136.824 139.327 1.00 59.17 786 ALA A O 1
ATOM 5227 N N . PHE A 1 787 ? 117.120 136.386 140.940 1.00 56.58 787 PHE A N 1
ATOM 5228 C CA . PHE A 1 787 ? 117.719 137.713 140.844 1.00 56.58 787 PHE A CA 1
ATOM 5229 C C . PHE A 1 787 ? 118.397 137.913 139.494 1.00 56.58 787 PHE A C 1
ATOM 5230 O O . PHE A 1 787 ? 118.337 139.004 138.914 1.00 56.58 787 PHE A O 1
ATOM 5238 N N . GLY A 1 788 ? 119.038 136.865 138.972 1.00 61.24 788 GLY A N 1
ATOM 5239 C CA . GLY A 1 788 ? 119.649 136.966 137.658 1.00 61.24 788 GLY A CA 1
ATOM 5240 C C . GLY A 1 788 ? 118.629 137.184 136.557 1.00 61.24 788 GLY A C 1
ATOM 5241 O O . GLY A 1 788 ? 118.837 137.999 135.657 1.00 61.24 788 GLY A O 1
ATOM 5242 N N . PHE A 1 789 ? 117.508 136.460 136.617 1.00 62.66 789 PHE A N 1
ATOM 5243 C CA . PHE A 1 789 ? 116.452 136.646 135.628 1.00 62.66 789 PHE A CA 1
ATOM 5244 C C . PHE A 1 789 ? 115.812 138.022 135.758 1.00 62.66 789 PHE A C 1
ATOM 5245 O O . PHE A 1 789 ? 115.437 138.635 134.753 1.00 62.66 789 PHE A O 1
ATOM 5253 N N . GLY A 1 790 ? 115.683 138.526 136.987 1.00 62.36 790 GLY A N 1
ATOM 5254 C CA . GLY A 1 790 ? 115.183 139.878 137.168 1.00 62.36 790 GLY A CA 1
ATOM 5255 C C . GLY A 1 790 ? 116.104 140.920 136.563 1.00 62.36 790 GLY A C 1
ATOM 5256 O O . GLY A 1 790 ? 115.650 141.847 135.887 1.00 62.36 790 GLY A O 1
ATOM 5257 N N . CYS A 1 791 ? 117.412 140.781 136.796 1.00 65.12 791 CYS A N 1
ATOM 5258 C CA . CYS A 1 791 ? 118.372 141.697 136.186 1.00 65.12 791 CYS A CA 1
ATOM 5259 C C . CYS A 1 791 ? 118.352 141.583 134.667 1.00 65.12 791 CYS A C 1
ATOM 5260 O O . CYS A 1 791 ? 118.477 142.589 133.959 1.00 65.12 791 CYS A O 1
ATOM 5263 N N . GLU A 1 792 ? 118.185 140.364 134.147 1.00 67.30 792 GLU A N 1
ATOM 5264 C CA . GLU A 1 792 ? 118.109 140.175 132.702 1.00 67.30 792 GLU A CA 1
ATOM 5265 C C . GLU A 1 792 ? 116.878 140.857 132.119 1.00 67.30 792 GLU A C 1
ATOM 5266 O O . GLU A 1 792 ? 116.959 141.500 131.067 1.00 67.30 792 GLU A O 1
ATOM 5272 N N . TYR A 1 793 ? 115.732 140.734 132.791 1.00 71.98 793 TYR A N 1
ATOM 5273 C CA . TYR A 1 793 ? 114.520 141.392 132.311 1.00 71.98 793 TYR A CA 1
ATOM 5274 C C . TYR A 1 793 ? 114.643 142.909 132.400 1.00 71.98 793 TYR A C 1
ATOM 5275 O O . TYR A 1 793 ? 114.184 143.627 131.503 1.00 71.98 793 TYR A O 1
ATOM 5284 N N . PHE A 1 794 ? 115.263 143.414 133.470 1.00 66.77 794 PHE A N 1
ATOM 5285 C CA . PHE A 1 794 ? 115.508 144.849 133.572 1.00 66.77 794 PHE A CA 1
ATOM 5286 C C . PHE A 1 794 ? 116.396 145.336 132.434 1.00 66.77 794 PHE A C 1
ATOM 5287 O O . PHE A 1 794 ? 116.123 146.376 131.821 1.00 66.77 794 PHE A O 1
ATOM 5295 N N . ALA A 1 795 ? 117.461 144.590 132.130 1.00 68.70 795 ALA A N 1
ATOM 5296 C CA . ALA A 1 795 ? 118.358 144.981 131.049 1.00 68.70 795 ALA A CA 1
ATOM 5297 C C . ALA A 1 795 ? 117.680 144.893 129.688 1.00 68.70 795 ALA A C 1
ATOM 5298 O O . ALA A 1 795 ? 117.959 145.712 128.807 1.00 68.70 795 ALA A O 1
ATOM 5300 N N . LEU A 1 796 ? 116.795 143.912 129.496 1.00 71.97 796 LEU A N 1
ATOM 5301 C CA . LEU A 1 796 ? 116.068 143.814 128.234 1.00 71.97 796 LEU A CA 1
ATOM 5302 C C . LEU A 1 796 ? 115.074 144.959 128.081 1.00 71.97 796 LEU A C 1
ATOM 5303 O O . LEU A 1 796 ? 114.895 145.490 126.979 1.00 71.97 796 LEU A O 1
ATOM 5308 N N . PHE A 1 797 ? 114.414 145.349 129.175 1.00 71.31 797 PHE A N 1
ATOM 5309 C CA . PHE A 1 797 ? 113.523 146.503 129.126 1.00 71.31 797 PHE A CA 1
ATOM 5310 C C . PHE A 1 797 ? 114.295 147.795 128.891 1.00 71.31 797 PHE A C 1
ATOM 5311 O O . PHE A 1 797 ? 113.785 148.711 128.238 1.00 71.31 797 PHE A O 1
ATOM 5319 N N . GLU A 1 798 ? 115.520 147.885 129.414 1.00 69.27 798 GLU A N 1
ATOM 5320 C CA . GLU A 1 798 ? 116.324 149.085 129.210 1.00 69.27 798 GLU A CA 1
ATOM 5321 C C . GLU A 1 798 ? 116.862 149.160 127.786 1.00 69.27 798 GLU A C 1
ATOM 5322 O O . GLU A 1 798 ? 116.920 150.244 127.195 1.00 69.27 798 GLU A O 1
ATOM 5328 N N . GLU A 1 799 ? 117.265 148.019 127.221 1.00 70.47 799 GLU A N 1
ATOM 5329 C CA . GLU A 1 799 ? 117.783 148.010 125.857 1.00 70.47 799 GLU A CA 1
ATOM 5330 C C . GLU A 1 799 ? 116.699 148.355 124.845 1.00 70.47 799 GLU A C 1
ATOM 5331 O O . GLU A 1 799 ? 116.997 148.922 123.787 1.00 70.47 799 GLU A O 1
ATOM 5337 N N . GLN A 1 800 ? 115.445 148.031 125.148 1.00 70.39 800 GLN A N 1
ATOM 5338 C CA . GLN A 1 800 ? 114.322 148.378 124.289 1.00 70.39 800 GLN A CA 1
ATOM 5339 C C . GLN A 1 800 ? 113.767 149.766 124.578 1.00 70.39 800 GLN A C 1
ATOM 5340 O O . GLN A 1 800 ? 112.763 150.154 123.972 1.00 70.39 800 GLN A O 1
ATOM 5346 N N . GLY A 1 801 ? 114.388 150.516 125.486 1.00 67.91 801 GLY A N 1
ATOM 5347 C CA . GLY A 1 801 ? 113.957 151.873 125.765 1.00 67.91 801 GLY A CA 1
ATOM 5348 C C . GLY A 1 801 ? 112.587 151.989 126.394 1.00 67.91 801 GLY A C 1
ATOM 5349 O O . GLY A 1 801 ? 111.857 152.939 126.096 1.00 67.91 801 GLY A O 1
ATOM 5350 N N . ILE A 1 802 ? 112.215 151.047 127.259 1.00 73.41 802 ILE A N 1
ATOM 5351 C CA . ILE A 1 802 ? 110.905 151.040 127.907 1.00 73.41 802 ILE A CA 1
ATOM 5352 C C . ILE A 1 802 ? 111.029 151.278 129.409 1.00 73.41 802 ILE A C 1
ATOM 5353 O O . ILE A 1 802 ? 110.490 152.251 129.940 1.00 73.41 802 ILE A O 1
ATOM 5358 N N . GLY A 1 803 ? 111.736 150.399 130.111 1.00 75.20 803 GLY A N 1
ATOM 5359 C CA . GLY A 1 803 ? 111.784 150.456 131.554 1.00 75.20 803 GLY A CA 1
ATOM 5360 C C . GLY A 1 803 ? 110.582 149.772 132.178 1.00 75.20 803 GLY A C 1
ATOM 5361 O O . GLY A 1 803 ? 109.770 149.127 131.508 1.00 75.20 803 GLY A O 1
ATOM 5362 N N . VAL A 1 804 ? 110.472 149.919 133.497 1.00 72.20 804 VAL A N 1
ATOM 5363 C CA . VAL A 1 804 ? 109.371 149.345 134.271 1.00 72.20 804 VAL A CA 1
ATOM 5364 C C . VAL A 1 804 ? 108.753 150.490 135.069 1.00 72.20 804 VAL A C 1
ATOM 5365 O O . VAL A 1 804 ? 109.180 150.789 136.188 1.00 72.20 804 VAL A O 1
ATOM 5369 N N . GLN A 1 805 ? 107.737 151.132 134.500 1.00 74.91 805 GLN A N 1
ATOM 5370 C CA . GLN A 1 805 ? 107.034 152.225 135.174 1.00 74.91 805 GLN A CA 1
ATOM 5371 C C . GLN A 1 805 ? 105.806 151.718 135.925 1.00 74.91 805 GLN A C 1
ATOM 5372 O O . GLN A 1 805 ? 104.699 152.232 135.765 1.00 74.91 805 GLN A O 1
ATOM 5378 N N . TRP A 1 806 ? 106.004 150.695 136.755 1.00 69.38 806 TRP A N 1
ATOM 5379 C CA . TRP A 1 806 ? 104.969 150.071 137.575 1.00 69.38 806 TRP A CA 1
ATOM 5380 C C . TRP A 1 806 ? 103.817 149.499 136.755 1.00 69.38 806 TRP A C 1
ATOM 5381 O O . TRP A 1 806 ? 102.771 149.157 137.322 1.00 69.38 806 TRP A O 1
ATOM 5392 N N . ASP A 1 807 ? 103.974 149.382 135.435 1.00 73.78 807 ASP A N 1
ATOM 5393 C CA . ASP A 1 807 ? 102.946 148.793 134.588 1.00 73.78 807 ASP A CA 1
ATOM 5394 C C . ASP A 1 807 ? 103.470 147.738 133.625 1.00 73.78 807 ASP A C 1
ATOM 5395 O O . ASP A 1 807 ? 102.657 147.026 133.025 1.00 73.78 807 ASP A O 1
ATOM 5400 N N . ASN A 1 808 ? 104.785 147.611 133.455 1.00 76.68 808 ASN A N 1
ATOM 5401 C CA . ASN A 1 808 ? 105.357 146.551 132.634 1.00 76.68 808 ASN A CA 1
ATOM 5402 C C . ASN A 1 808 ? 105.373 145.202 133.338 1.00 76.68 808 ASN A C 1
ATOM 5403 O O . ASN A 1 808 ? 105.869 144.227 132.762 1.00 76.68 808 ASN A O 1
ATOM 5408 N N . LEU A 1 809 ? 104.852 145.124 134.559 1.00 79.97 809 LEU A N 1
ATOM 5409 C CA . LEU A 1 809 ? 104.845 143.876 135.303 1.00 79.97 809 LEU A CA 1
ATOM 5410 C C . LEU A 1 809 ? 103.895 142.868 134.661 1.00 79.97 809 LEU A C 1
ATOM 5411 O O . LEU A 1 809 ? 103.018 143.215 133.864 1.00 79.97 809 LEU A O 1
ATOM 5416 N N . PHE A 1 810 ? 104.097 141.597 135.011 1.00 79.76 810 PHE A N 1
ATOM 5417 C CA . PHE A 1 810 ? 103.331 140.440 134.554 1.00 79.76 810 PHE A CA 1
ATOM 5418 C C . PHE A 1 810 ? 103.509 140.158 133.067 1.00 79.76 810 PHE A C 1
ATOM 5419 O O . PHE A 1 810 ? 102.943 139.177 132.569 1.00 79.76 810 PHE A O 1
ATOM 5427 N N . GLU A 1 811 ? 104.276 140.974 132.340 1.00 85.05 811 GLU A N 1
ATOM 5428 C CA . GLU A 1 811 ? 104.489 140.789 130.901 1.00 85.05 811 GLU A CA 1
ATOM 5429 C C . GLU A 1 811 ? 105.938 141.159 130.590 1.00 85.05 811 GLU A C 1
ATOM 5430 O O . GLU A 1 811 ? 106.252 142.328 130.352 1.00 85.05 811 GLU A O 1
ATOM 5436 N N . SER A 1 812 ? 106.816 140.158 130.592 1.00 89.80 812 SER A N 1
ATOM 5437 C CA . SER A 1 812 ? 108.183 140.374 130.136 1.00 89.80 812 SER A CA 1
ATOM 5438 C C . SER A 1 812 ? 108.662 139.236 129.237 1.00 89.80 812 SER A C 1
ATOM 5439 O O . SER A 1 812 ? 109.765 138.715 129.446 1.00 89.80 812 SER A O 1
ATOM 5442 N N . PRO A 1 813 ? 107.879 138.814 128.228 1.00 97.26 813 PRO A N 1
ATOM 5443 C CA . PRO A 1 813 ? 108.323 137.694 127.393 1.00 97.26 813 PRO A CA 1
ATOM 5444 C C . PRO A 1 813 ? 109.177 138.134 126.216 1.00 97.26 813 PRO A C 1
ATOM 5445 O O . PRO A 1 813 ? 108.706 138.881 125.351 1.00 97.26 813 PRO A O 1
ATOM 5449 N N . VAL A 1 814 ? 110.431 137.685 126.161 1.00 107.43 814 VAL A N 1
ATOM 5450 C CA . VAL A 1 814 ? 111.201 137.831 124.930 1.00 107.43 814 VAL A CA 1
ATOM 5451 C C . VAL A 1 814 ? 110.677 136.866 123.871 1.00 107.43 814 VAL A C 1
ATOM 5452 O O . VAL A 1 814 ? 110.201 137.283 122.808 1.00 107.43 814 VAL A O 1
ATOM 5456 N N . GLU A 1 815 ? 110.733 135.563 124.158 1.00 109.04 815 GLU A N 1
ATOM 5457 C CA . GLU A 1 815 ? 110.007 134.533 123.408 1.00 109.04 815 GLU A CA 1
ATOM 5458 C C . GLU A 1 815 ? 109.702 133.416 124.408 1.00 109.04 815 GLU A C 1
ATOM 5459 O O . GLU A 1 815 ? 110.507 132.502 124.596 1.00 109.04 815 GLU A O 1
ATOM 5465 N N . GLU A 1 816 ? 108.531 133.499 125.032 1.00 105.16 816 GLU A N 1
ATOM 5466 C CA . GLU A 1 816 ? 108.135 132.564 126.080 1.00 105.16 816 GLU A CA 1
ATOM 5467 C C . GLU A 1 816 ? 106.665 132.803 126.400 1.00 105.16 816 GLU A C 1
ATOM 5468 O O . GLU A 1 816 ? 106.029 133.711 125.856 1.00 105.16 816 GLU A O 1
ATOM 5474 N N . ASP A 1 817 ? 106.128 131.977 127.300 1.00 109.64 817 ASP A N 1
ATOM 5475 C CA . ASP A 1 817 ? 104.707 132.004 127.635 1.00 109.64 817 ASP A CA 1
ATOM 5476 C C . ASP A 1 817 ? 104.405 132.830 128.883 1.00 109.64 817 ASP A C 1
ATOM 5477 O O . ASP A 1 817 ? 103.662 133.813 128.811 1.00 109.64 817 ASP A O 1
ATOM 5482 N N . GLY A 1 818 ? 104.966 132.450 130.031 1.00 96.77 818 GLY A N 1
ATOM 5483 C CA . GLY A 1 818 ? 104.526 133.021 131.290 1.00 96.77 818 GLY A CA 1
ATOM 5484 C C . GLY A 1 818 ? 105.573 133.666 132.176 1.00 96.77 818 GLY A C 1
ATOM 5485 O O . GLY A 1 818 ? 105.235 134.515 133.006 1.00 96.77 818 GLY A O 1
ATOM 5486 N N . PHE A 1 819 ? 106.838 133.277 132.026 1.00 81.22 819 PHE A N 1
ATOM 5487 C CA . PHE A 1 819 ? 107.885 133.769 132.916 1.00 81.22 819 PHE A CA 1
ATOM 5488 C C . PHE A 1 819 ? 108.066 135.274 132.756 1.00 81.22 819 PHE A C 1
ATOM 5489 O O . PHE A 1 819 ? 108.395 135.757 131.668 1.00 81.22 819 PHE A O 1
ATOM 5497 N N . ASN A 1 820 ? 107.856 136.011 133.844 1.00 75.43 820 ASN A N 1
ATOM 5498 C CA . ASN A 1 820 ? 107.944 137.466 133.835 1.00 75.43 820 ASN A CA 1
ATOM 5499 C C . ASN A 1 820 ? 108.617 137.918 135.128 1.00 75.43 820 ASN A C 1
ATOM 5500 O O . ASN A 1 820 ? 109.204 137.115 135.861 1.00 75.43 820 ASN A O 1
ATOM 5505 N N . LEU A 1 821 ? 108.529 139.220 135.411 1.00 67.42 821 LEU A N 1
ATOM 5506 C CA . LEU A 1 821 ? 109.184 139.776 136.591 1.00 67.42 821 LEU A CA 1
ATOM 5507 C C . LEU A 1 821 ? 108.388 139.503 137.862 1.00 67.42 821 LEU A C 1
ATOM 5508 O O . LEU A 1 821 ? 108.971 139.183 138.905 1.00 67.42 821 LEU A O 1
ATOM 5513 N N . THR A 1 822 ? 107.059 139.636 137.803 1.00 70.56 822 THR A N 1
ATOM 5514 C CA . THR A 1 822 ? 106.237 139.312 138.965 1.00 70.56 822 THR A CA 1
ATOM 5515 C C . THR A 1 822 ? 106.345 137.838 139.326 1.00 70.56 822 THR A C 1
ATOM 5516 O O . THR A 1 822 ? 106.263 137.480 140.507 1.00 70.56 822 THR A O 1
ATOM 5520 N N . THR A 1 823 ? 106.524 136.970 138.327 1.00 68.83 823 THR A N 1
ATOM 5521 C CA . THR A 1 823 ? 106.796 135.567 138.612 1.00 68.83 823 THR A CA 1
ATOM 5522 C C . THR A 1 823 ? 108.084 135.417 139.410 1.00 68.83 823 THR A C 1
ATOM 5523 O O . THR A 1 823 ? 108.141 134.643 140.373 1.00 68.83 823 THR A O 1
ATOM 5527 N N . SER A 1 824 ? 109.125 136.165 139.035 1.00 62.35 824 SER A N 1
ATOM 5528 C CA . SER A 1 824 ? 110.381 136.113 139.776 1.00 62.35 824 SER A CA 1
ATOM 5529 C C . SER A 1 824 ? 110.209 136.645 141.194 1.00 62.35 824 SER A C 1
ATOM 5530 O O . SER A 1 824 ? 110.806 136.117 142.138 1.00 62.35 824 SER A O 1
ATOM 5533 N N . VAL A 1 825 ? 109.386 137.681 141.367 1.00 61.09 825 VAL A N 1
ATOM 5534 C CA . VAL A 1 825 ? 109.161 138.232 142.701 1.00 61.09 825 VAL A CA 1
ATOM 5535 C C . VAL A 1 825 ? 108.417 137.230 143.579 1.00 61.09 825 VAL A C 1
ATOM 5536 O O . VAL A 1 825 ? 108.772 137.021 144.748 1.00 61.09 825 VAL A O 1
ATOM 5540 N N . SER A 1 826 ? 107.377 136.596 143.034 1.00 58.97 826 SER A N 1
ATOM 5541 C CA . SER A 1 826 ? 106.646 135.586 143.795 1.00 58.97 826 SER A CA 1
ATOM 5542 C C . SER A 1 826 ? 107.535 134.390 144.112 1.00 58.97 826 SER A C 1
ATOM 5543 O O . SER A 1 826 ? 107.440 133.804 145.199 1.00 58.97 826 SER A O 1
ATOM 5546 N N . MET A 1 827 ? 108.414 134.018 143.179 1.00 60.52 827 MET A N 1
ATOM 5547 C CA . MET A 1 827 ? 109.341 132.924 143.438 1.00 60.52 827 MET A CA 1
ATOM 5548 C C . MET A 1 827 ? 110.338 133.297 144.525 1.00 60.52 827 MET A C 1
ATOM 5549 O O . MET A 1 827 ? 110.694 132.458 145.357 1.00 60.52 827 MET A O 1
ATOM 5554 N N . MET A 1 828 ? 110.788 134.553 144.546 1.00 56.99 828 MET A N 1
ATOM 5555 C CA . MET A 1 828 ? 111.680 135.000 145.611 1.00 56.99 828 MET A CA 1
ATOM 5556 C C . MET A 1 828 ? 110.972 135.000 146.959 1.00 56.99 828 MET A C 1
ATOM 5557 O O . MET A 1 828 ? 111.578 134.672 147.984 1.00 56.99 828 MET A O 1
ATOM 5562 N N . LEU A 1 829 ? 109.686 135.354 146.979 1.00 56.34 829 LEU A N 1
ATOM 5563 C CA . LEU A 1 829 ? 108.927 135.297 148.227 1.00 56.34 829 LEU A CA 1
ATOM 5564 C C . LEU A 1 829 ? 108.784 133.858 148.718 1.00 56.34 829 LEU A C 1
ATOM 5565 O O . LEU A 1 829 ? 108.990 133.567 149.907 1.00 56.34 829 LEU A O 1
ATOM 5570 N N . PHE A 1 830 ? 108.433 132.942 147.812 1.00 56.59 830 PHE A N 1
ATOM 5571 C CA . PHE A 1 830 ? 108.328 131.534 148.185 1.00 56.59 830 PHE A CA 1
ATOM 5572 C C . PHE A 1 830 ? 109.673 130.987 148.646 1.00 56.59 830 PHE A C 1
ATOM 5573 O O . PHE A 1 830 ? 109.737 130.173 149.576 1.00 56.59 830 PHE A O 1
ATOM 5581 N N . ASP A 1 831 ? 110.762 131.433 148.017 1.00 56.59 831 ASP A N 1
ATOM 5582 C CA . ASP A 1 831 ? 112.088 130.980 148.416 1.00 56.59 831 ASP A CA 1
ATOM 5583 C C . ASP A 1 831 ? 112.491 131.548 149.768 1.00 56.59 831 ASP A C 1
ATOM 5584 O O . ASP A 1 831 ? 113.172 130.868 150.536 1.00 56.59 831 ASP A O 1
ATOM 5589 N N . THR A 1 832 ? 112.079 132.779 150.082 1.00 51.31 832 THR A N 1
ATOM 5590 C CA . THR A 1 832 ? 112.307 133.306 151.424 1.00 51.31 832 THR A CA 1
ATOM 5591 C C . THR A 1 832 ? 111.558 132.485 152.463 1.00 51.31 832 THR A C 1
ATOM 5592 O O . THR A 1 832 ? 112.103 132.166 153.527 1.00 51.31 832 THR A O 1
ATOM 5596 N N . PHE A 1 833 ? 110.303 132.135 152.172 1.00 50.69 833 PHE A N 1
ATOM 5597 C CA . PHE A 1 833 ? 109.539 131.298 153.095 1.00 50.69 833 PHE A CA 1
ATOM 5598 C C . PHE A 1 833 ? 110.220 129.948 153.301 1.00 50.69 833 PHE A C 1
ATOM 5599 O O . PHE A 1 833 ? 110.388 129.486 154.439 1.00 50.69 833 PHE A O 1
ATOM 5607 N N . LEU A 1 834 ? 110.626 129.304 152.203 1.00 50.75 834 LEU A N 1
ATOM 5608 C CA . LEU A 1 834 ? 111.278 128.002 152.299 1.00 50.75 834 LEU A CA 1
ATOM 5609 C C . LEU A 1 834 ? 112.610 128.101 153.031 1.00 50.75 834 LEU A C 1
ATOM 5610 O O . LEU A 1 834 ? 112.962 127.213 153.816 1.00 50.75 834 LEU A O 1
ATOM 5615 N N . TYR A 1 835 ? 113.363 129.178 152.794 1.00 48.69 835 TYR A N 1
ATOM 5616 C CA . TYR A 1 835 ? 114.643 129.358 153.465 1.00 48.69 835 TYR A CA 1
ATOM 5617 C C . TYR A 1 835 ? 114.456 129.566 154.959 1.00 48.69 835 TYR A C 1
ATOM 5618 O O . TYR A 1 835 ? 115.219 129.023 155.761 1.00 48.69 835 TYR A O 1
ATOM 5627 N N . GLY A 1 836 ? 113.444 130.341 155.354 1.00 46.29 836 GLY A N 1
ATOM 5628 C CA . GLY A 1 836 ? 113.163 130.495 156.772 1.00 46.29 836 GLY A CA 1
ATOM 5629 C C . GLY A 1 836 ? 112.759 129.188 157.427 1.00 46.29 836 GLY A C 1
ATOM 5630 O O . GLY A 1 836 ? 113.224 128.861 158.525 1.00 46.29 836 GLY A O 1
ATOM 5631 N N . VAL A 1 837 ? 111.897 128.417 156.758 1.00 47.27 837 VAL A N 1
ATOM 5632 C CA . VAL A 1 837 ? 111.470 127.130 157.305 1.00 47.27 837 VAL A CA 1
ATOM 5633 C C . VAL A 1 837 ? 112.665 126.196 157.466 1.00 47.27 837 VAL A C 1
ATOM 5634 O O . VAL A 1 837 ? 112.848 125.566 158.516 1.00 47.27 837 VAL A O 1
ATOM 5638 N N . MET A 1 838 ? 113.500 126.099 156.428 1.00 48.30 838 MET A N 1
ATOM 5639 C CA . MET A 1 838 ? 114.654 125.208 156.487 1.00 48.30 838 MET A CA 1
ATOM 5640 C C . MET A 1 838 ? 115.676 125.689 157.508 1.00 48.30 838 MET A C 1
ATOM 5641 O O . MET A 1 838 ? 116.321 124.874 158.174 1.00 48.30 838 MET A O 1
ATOM 5646 N N . THR A 1 839 ? 115.830 127.006 157.656 1.00 45.30 839 THR A N 1
ATOM 5647 C CA . THR A 1 839 ? 116.742 127.545 158.658 1.00 45.30 839 THR A CA 1
ATOM 5648 C C . THR A 1 839 ? 116.285 127.171 160.060 1.00 45.30 839 THR A C 1
ATOM 5649 O O . THR A 1 839 ? 117.085 126.716 160.886 1.00 45.30 839 THR A O 1
ATOM 5653 N N . TRP A 1 840 ? 114.994 127.357 160.345 1.00 45.50 840 TRP A N 1
ATOM 5654 C CA . TRP A 1 840 ? 114.457 126.961 161.643 1.00 45.50 840 TRP A CA 1
ATOM 5655 C C . TRP A 1 840 ? 114.647 125.467 161.881 1.00 45.50 840 TRP A C 1
ATOM 5656 O O . TRP A 1 840 ? 115.106 125.048 162.953 1.00 45.50 840 TRP A O 1
ATOM 5667 N N . TYR A 1 841 ? 114.320 124.647 160.877 1.00 44.73 841 TYR A N 1
ATOM 5668 C CA . TYR A 1 841 ? 114.425 123.200 161.036 1.00 44.73 841 TYR A CA 1
ATOM 5669 C C . TYR A 1 841 ? 115.866 122.766 161.282 1.00 44.73 841 TYR A C 1
ATOM 5670 O O . TYR A 1 841 ? 116.128 121.917 162.142 1.00 44.73 841 TYR A O 1
ATOM 5679 N N . ILE A 1 842 ? 116.817 123.342 160.543 1.00 44.64 842 ILE A N 1
ATOM 5680 C CA . ILE A 1 842 ? 118.213 122.945 160.690 1.00 44.64 842 ILE A CA 1
ATOM 5681 C C . ILE A 1 842 ? 118.771 123.426 162.023 1.00 44.64 842 ILE A C 1
ATOM 5682 O O . ILE A 1 842 ? 119.481 122.686 162.713 1.00 44.64 842 ILE A O 1
ATOM 5687 N N . GLU A 1 843 ? 118.455 124.664 162.416 1.00 45.96 843 GLU A N 1
ATOM 5688 C CA . GLU A 1 843 ? 118.935 125.165 163.699 1.00 45.96 843 GLU A CA 1
ATOM 5689 C C . GLU A 1 843 ? 118.336 124.386 164.862 1.00 45.96 843 GLU A C 1
ATOM 5690 O O . GLU A 1 843 ? 118.955 124.289 165.927 1.00 45.96 843 GLU A O 1
ATOM 5696 N N . ALA A 1 844 ? 117.140 123.820 164.681 1.00 45.67 844 ALA A N 1
ATOM 5697 C CA . ALA A 1 844 ? 116.556 123.013 165.744 1.00 45.67 844 ALA A CA 1
ATOM 5698 C C . ALA A 1 844 ? 117.104 121.591 165.757 1.00 45.67 844 ALA A C 1
ATOM 5699 O O . ALA A 1 844 ? 117.273 121.010 166.835 1.00 45.67 844 ALA A O 1
ATOM 5701 N N . VAL A 1 845 ? 117.396 121.022 164.591 1.00 47.16 845 VAL A N 1
ATOM 5702 C CA . VAL A 1 845 ? 117.854 119.637 164.511 1.00 47.16 845 VAL A CA 1
ATOM 5703 C C . VAL A 1 845 ? 119.374 119.547 164.538 1.00 47.16 845 VAL A C 1
ATOM 5704 O O . VAL A 1 845 ? 119.946 118.756 165.293 1.00 47.16 845 VAL A O 1
ATOM 5708 N N . PHE A 1 846 ? 120.059 120.349 163.718 1.00 49.25 846 PHE A N 1
ATOM 5709 C CA . PHE A 1 846 ? 121.520 120.355 163.639 1.00 49.25 846 PHE A CA 1
ATOM 5710 C C . PHE A 1 846 ? 122.032 121.750 163.982 1.00 49.25 846 PHE A C 1
ATOM 5711 O O . PHE A 1 846 ? 122.431 122.512 163.088 1.00 49.25 846 PHE A O 1
ATOM 5719 N N . PRO A 1 847 ? 122.036 122.123 165.264 1.00 44.45 847 PRO A N 1
ATOM 5720 C CA . PRO A 1 847 ? 122.553 123.444 165.641 1.00 44.45 847 PRO A CA 1
ATOM 5721 C C . PRO A 1 847 ? 124.072 123.475 165.687 1.00 44.45 847 PRO A C 1
ATOM 5722 O O . PRO A 1 847 ? 124.687 124.530 165.503 1.00 44.45 847 PRO A O 1
ATOM 5726 N N . GLY A 1 848 ? 124.685 122.320 165.934 1.00 45.03 848 GLY A N 1
ATOM 5727 C CA . GLY A 1 848 ? 126.127 122.231 166.029 1.00 45.03 848 GLY A CA 1
ATOM 5728 C C . GLY A 1 848 ? 126.594 121.569 167.308 1.00 45.03 848 GLY A C 1
ATOM 5729 O O . GLY A 1 848 ? 126.218 120.429 167.599 1.00 45.03 848 GLY A O 1
ATOM 5730 N N . GLN A 1 849 ? 127.415 122.275 168.082 1.00 45.51 849 GLN A N 1
ATOM 5731 C CA . GLN A 1 849 ? 127.942 121.763 169.339 1.00 45.51 849 GLN A CA 1
ATOM 5732 C C . GLN A 1 849 ? 127.299 122.406 170.560 1.00 45.51 849 GLN A C 1
ATOM 5733 O O . GLN A 1 849 ? 127.657 122.055 171.688 1.00 45.51 849 GLN A O 1
ATOM 5739 N N . TYR A 1 850 ? 126.360 123.330 170.366 1.00 43.23 850 TYR A N 1
ATOM 5740 C CA . TYR A 1 850 ? 125.727 124.071 171.453 1.00 43.23 850 TYR A CA 1
ATOM 5741 C C . TYR A 1 850 ? 124.210 123.954 171.369 1.00 43.23 850 TYR A C 1
ATOM 5742 O O . TYR A 1 850 ? 123.477 124.940 171.464 1.00 43.23 850 TYR A O 1
ATOM 5751 N N . GLY A 1 851 ? 123.717 122.728 171.183 1.00 52.48 851 GLY A N 1
ATOM 5752 C CA . GLY A 1 851 ? 122.295 122.477 171.089 1.00 52.48 851 GLY A CA 1
ATOM 5753 C C . GLY A 1 851 ? 121.869 121.328 171.987 1.00 52.48 851 GLY A C 1
ATOM 5754 O O . GLY A 1 851 ? 122.691 120.692 172.651 1.00 52.48 851 GLY A O 1
ATOM 5755 N N . ILE A 1 852 ? 120.563 121.080 171.989 1.00 55.00 852 ILE A N 1
ATOM 5756 C CA . ILE A 1 852 ? 119.983 120.018 172.808 1.00 55.00 852 ILE A CA 1
ATOM 5757 C C . ILE A 1 852 ? 120.262 118.661 172.165 1.00 55.00 852 ILE A C 1
ATOM 5758 O O . ILE A 1 852 ? 120.801 117.775 172.842 1.00 55.00 852 ILE A O 1
ATOM 5763 N N . PRO A 1 853 ? 119.919 118.426 170.881 1.00 53.55 853 PRO A N 1
ATOM 5764 C CA . PRO A 1 853 ? 119.145 119.179 169.889 1.00 53.55 853 PRO A CA 1
ATOM 5765 C C . PRO A 1 853 ? 117.694 118.706 169.836 1.00 53.55 853 PRO A C 1
ATOM 5766 O O . PRO A 1 853 ? 117.268 117.953 170.711 1.00 53.55 853 PRO A O 1
ATOM 5770 N N . ARG A 1 854 ? 116.943 119.146 168.818 1.00 57.28 854 ARG A N 1
ATOM 5771 C CA . ARG A 1 854 ? 115.591 118.624 168.704 1.00 57.28 854 ARG A CA 1
ATOM 5772 C C . ARG A 1 854 ? 115.573 117.374 167.828 1.00 57.28 854 ARG A C 1
ATOM 5773 O O . ARG A 1 854 ? 116.399 117.232 166.920 1.00 57.28 854 ARG A O 1
ATOM 5781 N N . PRO A 1 855 ? 114.642 116.445 168.079 1.00 60.11 855 PRO A N 1
ATOM 5782 C CA . PRO A 1 855 ? 114.627 115.190 167.313 1.00 60.11 855 PRO A CA 1
ATOM 5783 C C . PRO A 1 855 ? 114.230 115.378 165.856 1.00 60.11 855 PRO A C 1
ATOM 5784 O O . PRO A 1 855 ? 113.913 116.490 165.423 1.00 60.11 855 PRO A O 1
ATOM 5788 N N . TRP A 1 856 ? 114.246 114.284 165.092 1.00 62.97 856 TRP A N 1
ATOM 5789 C CA . TRP A 1 856 ? 113.919 114.348 163.672 1.00 62.97 856 TRP A CA 1
ATOM 5790 C C . TRP A 1 856 ? 112.417 114.356 163.423 1.00 62.97 856 TRP A C 1
ATOM 5791 O O . TRP A 1 856 ? 111.958 114.975 162.457 1.00 62.97 856 TRP A O 1
ATOM 5802 N N . TYR A 1 857 ? 111.641 113.683 164.272 1.00 65.11 857 TYR A N 1
ATOM 5803 C CA . TYR A 1 857 ? 110.204 113.536 164.076 1.00 65.11 857 TYR A CA 1
ATOM 5804 C C . TYR A 1 857 ? 109.402 114.729 164.587 1.00 65.11 857 TYR A C 1
ATOM 5805 O O . TYR A 1 857 ? 108.193 114.593 164.812 1.00 65.11 857 TYR A O 1
ATOM 5814 N N . PHE A 1 858 ? 110.037 115.889 164.778 1.00 60.51 858 PHE A N 1
ATOM 5815 C CA . PHE A 1 858 ? 109.286 117.048 165.228 1.00 60.51 858 PHE A CA 1
ATOM 5816 C C . PHE A 1 858 ? 109.028 118.001 164.065 1.00 60.51 858 PHE A C 1
ATOM 5817 O O . PHE A 1 858 ? 109.856 118.121 163.156 1.00 60.51 858 PHE A O 1
ATOM 5825 N N . PRO A 1 859 ? 107.878 118.694 164.051 1.00 68.73 859 PRO A N 1
ATOM 5826 C CA . PRO A 1 859 ? 106.801 118.575 165.037 1.00 68.73 859 PRO A CA 1
ATOM 5827 C C . PRO A 1 859 ? 105.793 117.487 164.677 1.00 68.73 859 PRO A C 1
ATOM 5828 O O . PRO A 1 859 ? 104.672 117.493 165.186 1.00 68.73 859 PRO A O 1
ATOM 5832 N N . CYS A 1 860 ? 106.194 116.568 163.804 1.00 73.13 860 CYS A N 1
ATOM 5833 C CA . CYS A 1 860 ? 105.318 115.486 163.370 1.00 73.13 860 CYS A CA 1
ATOM 5834 C C . CYS A 1 860 ? 105.052 114.504 164.506 1.00 73.13 860 CYS A C 1
ATOM 5835 O O . CYS A 1 860 ? 104.051 114.617 165.214 1.00 73.13 860 CYS A O 1
ATOM 5838 N N . GLU A 1 891 ? 121.441 116.418 204.606 1.00 88.73 891 GLU A N 1
ATOM 5839 C CA . GLU A 1 891 ? 120.360 116.209 203.650 1.00 88.73 891 GLU A CA 1
ATOM 5840 C C . GLU A 1 891 ? 119.114 116.988 204.060 1.00 88.73 891 GLU A C 1
ATOM 5841 O O . GLU A 1 891 ? 118.194 116.426 204.654 1.00 88.73 891 GLU A O 1
ATOM 5847 N N . PRO A 1 892 ? 119.088 118.285 203.748 1.00 82.21 892 PRO A N 1
ATOM 5848 C CA . PRO A 1 892 ? 117.932 119.119 204.115 1.00 82.21 892 PRO A CA 1
ATOM 5849 C C . PRO A 1 892 ? 116.695 118.706 203.331 1.00 82.21 892 PRO A C 1
ATOM 5850 O O . PRO A 1 892 ? 116.665 118.794 202.102 1.00 82.21 892 PRO A O 1
ATOM 5854 N N . THR A 1 893 ? 115.671 118.254 204.051 1.00 86.06 893 THR A N 1
ATOM 5855 C CA . THR A 1 893 ? 114.406 117.857 203.447 1.00 86.06 893 THR A CA 1
ATOM 5856 C C . THR A 1 893 ? 113.340 118.939 203.545 1.00 86.06 893 THR A C 1
ATOM 5857 O O . THR A 1 893 ? 112.200 118.706 203.129 1.00 86.06 893 THR A O 1
ATOM 5861 N N . HIS A 1 894 ? 113.677 120.110 204.081 1.00 82.49 894 HIS A N 1
ATOM 5862 C CA . HIS A 1 894 ? 112.730 121.203 204.243 1.00 82.49 894 HIS A CA 1
ATOM 5863 C C . HIS A 1 894 ? 112.942 122.329 203.240 1.00 82.49 894 HIS A C 1
ATOM 5864 O O . HIS A 1 894 ? 112.268 123.360 203.336 1.00 82.49 894 HIS A O 1
ATOM 5871 N N . LEU A 1 895 ? 113.854 122.163 202.287 1.00 77.69 895 LEU A N 1
ATOM 5872 C CA . LEU A 1 895 ? 114.148 123.189 201.302 1.00 77.69 895 LEU A CA 1
ATOM 5873 C C . LEU A 1 895 ? 113.420 122.886 199.993 1.00 77.69 895 LEU A C 1
ATOM 5874 O O . LEU A 1 895 ? 112.674 121.911 199.873 1.00 77.69 895 LEU A O 1
ATOM 5879 N N . LYS A 1 896 ? 113.644 123.743 198.994 1.00 68.75 896 LYS A N 1
ATOM 5880 C CA . LYS A 1 896 ? 112.894 123.661 197.747 1.00 68.75 896 LYS A CA 1
ATOM 5881 C C . LYS A 1 896 ? 113.458 122.638 196.768 1.00 68.75 896 LYS A C 1
ATOM 5882 O O . LYS A 1 896 ? 112.738 122.227 195.851 1.00 68.75 896 LYS A O 1
ATOM 5888 N N . LEU A 1 897 ? 114.716 122.223 196.937 1.00 62.78 897 LEU A N 1
ATOM 5889 C CA . LEU A 1 897 ? 115.373 121.269 196.041 1.00 62.78 897 LEU A CA 1
ATOM 5890 C C . LEU A 1 897 ? 115.363 121.793 194.599 1.00 62.78 897 LEU A C 1
ATOM 5891 O O . LEU A 1 897 ? 114.727 121.242 193.698 1.00 62.78 897 LEU A O 1
ATOM 5896 N N . GLY A 1 898 ? 116.078 122.902 194.420 1.00 57.70 898 GLY A N 1
ATOM 5897 C CA . GLY A 1 898 ? 116.136 123.586 193.143 1.00 57.70 898 GLY A CA 1
ATOM 5898 C C . GLY A 1 898 ? 116.617 122.735 191.985 1.00 57.70 898 GLY A C 1
ATOM 5899 O O . GLY A 1 898 ? 115.853 122.456 191.056 1.00 57.70 898 GLY A O 1
ATOM 5900 N N . VAL A 1 899 ? 117.879 122.314 192.025 1.00 53.37 899 VAL A N 1
ATOM 5901 C CA . VAL A 1 899 ? 118.491 121.543 190.950 1.00 53.37 899 VAL A CA 1
ATOM 5902 C C . VAL A 1 899 ? 118.859 120.168 191.489 1.00 53.37 899 VAL A C 1
ATOM 5903 O O . VAL A 1 899 ? 119.428 120.055 192.581 1.00 53.37 899 VAL A O 1
ATOM 5907 N N . SER A 1 900 ? 118.531 119.127 190.725 1.00 51.03 900 SER A N 1
ATOM 5908 C CA . SER A 1 900 ? 118.836 117.752 191.103 1.00 51.03 900 SER A CA 1
ATOM 5909 C C . SER A 1 900 ? 119.212 116.975 189.852 1.00 51.03 900 SER A C 1
ATOM 5910 O O . SER A 1 900 ? 118.400 116.850 188.931 1.00 51.03 900 SER A O 1
ATOM 5913 N N . ILE A 1 901 ? 120.437 116.457 189.820 1.00 50.01 901 ILE A N 1
ATOM 5914 C CA . ILE A 1 901 ? 120.946 115.703 188.681 1.00 50.01 901 ILE A CA 1
ATOM 5915 C C . ILE A 1 901 ? 120.836 114.216 188.986 1.00 50.01 901 ILE A C 1
ATOM 5916 O O . ILE A 1 901 ? 120.933 113.789 190.143 1.00 50.01 901 ILE A O 1
ATOM 5921 N N . GLN A 1 902 ? 120.631 113.415 187.940 1.00 52.88 902 GLN A N 1
ATOM 5922 C CA . GLN A 1 902 ? 120.449 111.973 188.084 1.00 52.88 902 GLN A CA 1
ATOM 5923 C C . GLN A 1 902 ? 121.241 111.270 186.990 1.00 52.88 902 GLN A C 1
ATOM 5924 O O . GLN A 1 902 ? 120.864 111.329 185.814 1.00 52.88 902 GLN A O 1
ATOM 5930 N N . ASN A 1 903 ? 122.338 110.615 187.382 1.00 52.60 903 ASN A N 1
ATOM 5931 C CA . ASN A 1 903 ? 123.130 109.760 186.493 1.00 52.60 903 ASN A CA 1
ATOM 5932 C C . ASN A 1 903 ? 123.620 110.523 185.262 1.00 52.60 903 ASN A C 1
ATOM 5933 O O . ASN A 1 903 ? 123.483 110.069 184.125 1.00 52.60 903 ASN A O 1
ATOM 5938 N N . LEU A 1 904 ? 124.210 111.692 185.500 1.00 51.80 904 LEU A N 1
ATOM 5939 C CA . LEU A 1 904 ? 124.697 112.518 184.404 1.00 51.80 904 LEU A CA 1
ATOM 5940 C C . LEU A 1 904 ? 125.884 111.852 183.719 1.00 51.80 904 LEU A C 1
ATOM 5941 O O . LEU A 1 904 ? 126.843 111.437 184.376 1.00 51.80 904 LEU A O 1
ATOM 5946 N N . VAL A 1 905 ? 125.813 111.745 182.393 1.00 50.28 905 VAL A N 1
ATOM 5947 C CA . VAL A 1 905 ? 126.870 111.151 181.583 1.00 50.28 905 VAL A CA 1
ATOM 5948 C C . VAL A 1 905 ? 127.145 112.070 180.402 1.00 50.28 905 VAL A C 1
ATOM 5949 O O . VAL A 1 905 ? 126.213 112.571 179.763 1.00 50.28 905 VAL A O 1
ATOM 5953 N N . LYS A 1 906 ? 128.426 112.298 180.117 1.00 49.76 906 LYS A N 1
ATOM 5954 C CA . LYS A 1 906 ? 128.847 113.105 178.979 1.00 49.76 906 LYS A CA 1
ATOM 5955 C C . LYS A 1 906 ? 129.949 112.372 178.230 1.00 49.76 906 LYS A C 1
ATOM 5956 O O . LYS A 1 906 ? 130.881 111.847 178.848 1.00 49.76 906 LYS A O 1
ATOM 5962 N N . VAL A 1 907 ? 129.840 112.338 176.904 1.00 56.81 907 VAL A N 1
ATOM 5963 C CA . VAL A 1 907 ? 130.795 111.647 176.043 1.00 56.81 907 VAL A CA 1
ATOM 5964 C C . VAL A 1 907 ? 131.154 112.586 174.898 1.00 56.81 907 VAL A C 1
ATOM 5965 O O . VAL A 1 907 ? 130.317 112.860 174.029 1.00 56.81 907 VAL A O 1
ATOM 5969 N N . TYR A 1 908 ? 132.389 113.082 174.898 1.00 59.79 908 TYR A N 1
ATOM 5970 C CA . TYR A 1 908 ? 132.881 113.886 173.789 1.00 59.79 908 TYR A CA 1
ATOM 5971 C C . TYR A 1 908 ? 133.385 112.978 172.674 1.00 59.79 908 TYR A C 1
ATOM 5972 O O . TYR A 1 908 ? 133.927 111.900 172.930 1.00 59.79 908 TYR A O 1
ATOM 5981 N N . ARG A 1 909 ? 133.207 113.423 171.433 1.00 70.97 909 ARG A N 1
ATOM 5982 C CA . ARG A 1 909 ? 133.474 112.589 170.266 1.00 70.97 909 ARG A CA 1
ATOM 5983 C C . ARG A 1 909 ? 134.945 112.561 169.860 1.00 70.97 909 ARG A C 1
ATOM 5984 O O . ARG A 1 909 ? 135.247 112.155 168.732 1.00 70.97 909 ARG A O 1
ATOM 5992 N N . ASP A 1 910 ? 135.862 112.976 170.735 1.00 72.38 910 ASP A N 1
ATOM 5993 C CA . ASP A 1 910 ? 137.283 112.903 170.411 1.00 72.38 910 ASP A CA 1
ATOM 5994 C C . ASP A 1 910 ? 137.831 111.498 170.644 1.00 72.38 910 ASP A C 1
ATOM 5995 O O . ASP A 1 910 ? 138.310 110.843 169.713 1.00 72.38 910 ASP A O 1
ATOM 6000 N N . GLY A 1 911 ? 137.766 111.022 171.885 1.00 75.21 911 GLY A N 1
ATOM 6001 C CA . GLY A 1 911 ? 138.189 109.674 172.214 1.00 75.21 911 GLY A CA 1
ATOM 6002 C C . GLY A 1 911 ? 137.214 109.009 173.161 1.00 75.21 911 GLY A C 1
ATOM 6003 O O . GLY A 1 911 ? 137.603 108.186 173.997 1.00 75.21 911 GLY A O 1
ATOM 6004 N N . MET A 1 912 ? 135.943 109.403 173.045 1.00 71.34 912 MET A N 1
ATOM 6005 C CA . MET A 1 912 ? 134.824 108.970 173.881 1.00 71.34 912 MET A CA 1
ATOM 6006 C C . MET A 1 912 ? 134.907 109.589 175.272 1.00 71.34 912 MET A C 1
ATOM 6007 O O . MET A 1 912 ? 133.955 109.487 176.052 1.00 71.34 912 MET A O 1
ATOM 6012 N N . LYS A 1 913 ? 136.041 110.231 175.575 1.00 65.77 913 LYS A N 1
ATOM 6013 C CA . LYS A 1 913 ? 136.233 111.133 176.709 1.00 65.77 913 LYS A CA 1
ATOM 6014 C C . LYS A 1 913 ? 135.455 110.743 177.961 1.00 65.77 913 LYS A C 1
ATOM 6015 O O . LYS A 1 913 ? 134.587 111.498 178.410 1.00 65.77 913 LYS A O 1
ATOM 6021 N N . VAL A 1 914 ? 135.738 109.572 178.528 1.00 71.25 914 VAL A N 1
ATOM 6022 C CA . VAL A 1 914 ? 135.022 109.148 179.724 1.00 71.25 914 VAL A CA 1
ATOM 6023 C C . VAL A 1 914 ? 135.458 110.036 180.881 1.00 71.25 914 VAL A C 1
ATOM 6024 O O . VAL A 1 914 ? 136.547 109.862 181.440 1.00 71.25 914 VAL A O 1
ATOM 6028 N N . ALA A 1 915 ? 134.611 110.990 181.243 1.00 68.20 915 ALA A N 1
ATOM 6029 C CA . ALA A 1 915 ? 134.914 111.960 182.288 1.00 68.20 915 ALA A CA 1
ATOM 6030 C C . ALA A 1 915 ? 133.822 112.067 183.340 1.00 68.20 915 ALA A C 1
ATOM 6031 O O . ALA A 1 915 ? 134.130 112.277 184.514 1.00 68.20 915 ALA A O 1
ATOM 6033 N N . VAL A 1 916 ? 132.556 111.936 182.950 1.00 61.94 916 VAL A N 1
ATOM 6034 C CA . VAL A 1 916 ? 131.426 112.042 183.867 1.00 61.94 916 VAL A CA 1
ATOM 6035 C C . VAL A 1 916 ? 130.687 110.712 183.838 1.00 61.94 916 VAL A C 1
ATOM 6036 O O . VAL A 1 916 ? 129.974 110.410 182.873 1.00 61.94 916 VAL A O 1
ATOM 6040 N N . ASP A 1 917 ? 130.854 109.916 184.895 1.00 63.53 917 ASP A N 1
ATOM 6041 C CA . ASP A 1 917 ? 130.228 108.600 184.975 1.00 63.53 917 ASP A CA 1
ATOM 6042 C C . ASP A 1 917 ? 128.843 108.672 185.615 1.00 63.53 917 ASP A C 1
ATOM 6043 O O . ASP A 1 917 ? 127.858 108.211 185.031 1.00 63.53 917 ASP A O 1
ATOM 6048 N N . GLY A 1 918 ? 128.757 109.242 186.813 1.00 57.31 918 GLY A N 1
ATOM 6049 C CA . GLY A 1 918 ? 127.488 109.343 187.506 1.00 57.31 918 GLY A CA 1
ATOM 6050 C C . GLY A 1 918 ? 127.447 110.456 188.531 1.00 57.31 918 GLY A C 1
ATOM 6051 O O . GLY A 1 918 ? 128.372 110.605 189.335 1.00 57.31 918 GLY A O 1
ATOM 6052 N N . LEU A 1 919 ? 126.375 111.247 188.514 1.00 52.19 919 LEU A N 1
ATOM 6053 C CA . LEU A 1 919 ? 126.211 112.360 189.443 1.00 52.19 919 LEU A CA 1
ATOM 6054 C C . LEU A 1 919 ? 124.788 112.352 189.976 1.00 52.19 919 LEU A C 1
ATOM 6055 O O . LEU A 1 919 ? 123.831 112.370 189.197 1.00 52.19 919 LEU A O 1
ATOM 6060 N N . ALA A 1 920 ? 124.653 112.326 191.299 1.00 53.29 920 ALA A N 1
ATOM 6061 C CA . ALA A 1 920 ? 123.366 112.391 191.978 1.00 53.29 920 ALA A CA 1
ATOM 6062 C C . ALA A 1 920 ? 123.296 113.622 192.873 1.00 53.29 920 ALA A C 1
ATOM 6063 O O . ALA A 1 920 ? 122.773 113.577 193.989 1.00 53.29 920 ALA A O 1
ATOM 6065 N N . LEU A 1 921 ? 123.829 114.739 192.386 1.00 53.33 921 LEU A N 1
ATOM 6066 C CA . LEU A 1 921 ? 123.893 115.954 193.184 1.00 53.33 921 LEU A CA 1
ATOM 6067 C C . LEU A 1 921 ? 122.517 116.592 193.321 1.00 53.33 921 LEU A C 1
ATOM 6068 O O . LEU A 1 921 ? 121.712 116.584 192.385 1.00 53.33 921 LEU A O 1
ATOM 6073 N N . ASN A 1 922 ? 122.252 117.150 194.500 1.00 56.01 922 ASN A N 1
ATOM 6074 C CA . ASN A 1 922 ? 121.001 117.839 194.799 1.00 56.01 922 ASN A CA 1
ATOM 6075 C C . ASN A 1 922 ? 121.335 119.249 195.268 1.00 56.01 922 ASN A C 1
ATOM 6076 O O . ASN A 1 922 ? 121.936 119.428 196.333 1.00 56.01 922 ASN A O 1
ATOM 6081 N N . PHE A 1 923 ? 120.949 120.245 194.476 1.00 55.71 923 PHE A N 1
ATOM 6082 C CA . PHE A 1 923 ? 121.186 121.646 194.798 1.00 55.71 923 PHE A CA 1
ATOM 6083 C C . PHE A 1 923 ? 119.905 122.258 195.349 1.00 55.71 923 PHE A C 1
ATOM 6084 O O . PHE A 1 923 ? 118.838 12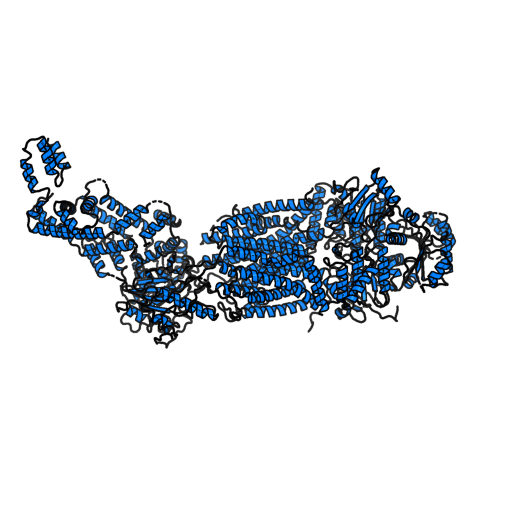2.129 194.740 1.00 55.71 923 PHE A O 1
ATOM 6092 N N . TYR A 1 924 ? 120.015 122.921 196.495 1.00 63.16 924 TYR A N 1
ATOM 6093 C CA . TYR A 1 924 ? 118.863 123.481 197.183 1.00 63.16 924 TYR A CA 1
ATOM 6094 C C . TYR A 1 924 ? 118.787 124.991 196.978 1.00 63.16 924 TYR A C 1
ATOM 6095 O O . TYR A 1 924 ? 119.711 125.627 196.467 1.00 63.16 924 TYR A O 1
ATOM 6104 N N . GLU A 1 925 ? 117.658 125.563 197.399 1.00 62.98 925 GLU A N 1
ATOM 6105 C CA . GLU A 1 925 ? 117.386 126.974 197.137 1.00 62.98 925 GLU A CA 1
ATOM 6106 C C . GLU A 1 925 ? 118.271 127.878 197.988 1.00 62.98 925 GLU A C 1
ATOM 6107 O O . GLU A 1 925 ? 119.070 128.662 197.461 1.00 62.98 925 GLU A O 1
ATOM 6113 N N . GLY A 1 926 ? 118.143 127.784 199.309 1.00 64.28 926 GLY A N 1
ATOM 6114 C CA . GLY A 1 926 ? 118.852 128.680 200.201 1.00 64.28 926 GLY A CA 1
ATOM 6115 C C . GLY A 1 926 ? 120.187 128.153 200.687 1.00 64.28 926 GLY A C 1
ATOM 6116 O O . GLY A 1 926 ? 120.523 128.298 201.866 1.00 64.28 926 GLY A O 1
ATOM 6117 N N . GLN A 1 927 ? 120.958 127.544 199.789 1.00 64.17 927 GLN A N 1
ATOM 6118 C CA . GLN A 1 927 ? 122.264 127.006 200.141 1.00 64.17 927 GLN A CA 1
ATOM 6119 C C . GLN A 1 927 ? 123.217 127.199 198.972 1.00 64.17 927 GLN A C 1
ATOM 6120 O O . GLN A 1 927 ? 122.809 127.174 197.808 1.00 64.17 927 GLN A O 1
ATOM 6126 N N . ILE A 1 928 ? 124.492 127.390 199.296 1.00 59.77 928 ILE A N 1
ATOM 6127 C CA . ILE A 1 928 ? 125.551 127.519 198.303 1.00 59.77 928 ILE A CA 1
ATOM 6128 C C . ILE A 1 928 ? 126.304 126.196 198.263 1.00 59.77 928 ILE A C 1
ATOM 6129 O O . ILE A 1 928 ? 127.059 125.870 199.185 1.00 59.77 928 ILE A O 1
ATOM 6134 N N . THR A 1 929 ? 126.096 125.427 197.198 1.00 56.40 929 THR A N 1
ATOM 6135 C CA . THR A 1 929 ? 126.745 124.131 197.034 1.00 56.40 929 THR A CA 1
ATOM 6136 C C . THR A 1 929 ? 128.110 124.345 196.389 1.00 56.40 929 THR A C 1
ATOM 6137 O O . THR A 1 929 ? 128.198 124.720 195.215 1.00 56.40 929 THR A O 1
ATOM 6141 N N . SER A 1 930 ? 129.171 124.107 197.155 1.00 57.00 930 SER A N 1
ATOM 6142 C CA . SER A 1 930 ? 130.539 124.266 196.663 1.00 57.00 930 SER A CA 1
ATOM 6143 C C . SER A 1 930 ? 130.878 123.062 195.793 1.00 57.00 930 SER A C 1
ATOM 6144 O O . SER A 1 930 ? 131.362 122.035 196.271 1.00 57.00 930 SER A O 1
ATOM 6147 N N . PHE A 1 931 ? 130.619 123.194 194.494 1.00 49.58 931 PHE A N 1
ATOM 6148 C CA . PHE A 1 931 ? 130.887 122.131 193.527 1.00 49.58 931 PHE A CA 1
ATOM 6149 C C . PHE A 1 931 ? 132.389 122.087 193.273 1.00 49.58 931 PHE A C 1
ATOM 6150 O O . PHE A 1 931 ? 132.908 122.720 192.352 1.00 49.58 931 PHE A O 1
ATOM 6158 N N . LEU A 1 932 ? 133.096 121.328 194.103 1.00 53.50 932 LEU A N 1
ATOM 6159 C CA . LEU A 1 932 ? 134.541 121.214 193.999 1.00 53.50 932 LEU A CA 1
ATOM 6160 C C . LEU A 1 932 ? 134.926 120.028 193.119 1.00 53.50 932 LEU A C 1
ATOM 6161 O O . LEU A 1 932 ? 134.094 119.203 192.735 1.00 53.50 932 LEU A O 1
ATOM 6166 N N . GLY A 1 933 ? 136.216 119.950 192.800 1.00 54.15 933 GLY A N 1
ATOM 6167 C CA . GLY A 1 933 ? 136.726 118.887 191.958 1.00 54.15 933 GLY A CA 1
ATOM 6168 C C . GLY A 1 933 ? 138.079 119.204 191.357 1.00 54.15 933 GLY A C 1
ATOM 6169 O O . GLY A 1 933 ? 138.421 120.375 191.164 1.00 54.15 933 GLY A O 1
ATOM 6170 N N . HIS A 1 934 ? 138.857 118.168 191.057 1.00 54.61 934 HIS A N 1
ATOM 6171 C CA . HIS A 1 934 ? 140.184 118.354 190.491 1.00 54.61 934 HIS A CA 1
ATOM 6172 C C . HIS A 1 934 ? 140.080 118.788 189.029 1.00 54.61 934 HIS A C 1
ATOM 6173 O O . HIS A 1 934 ? 138.991 118.932 188.465 1.00 54.61 934 HIS A O 1
ATOM 6180 N N . ASN A 1 935 ? 141.239 119.002 188.409 1.00 53.13 935 ASN A N 1
ATOM 6181 C CA . ASN A 1 935 ? 141.295 119.398 187.005 1.00 53.13 935 ASN A CA 1
ATOM 6182 C C . ASN A 1 935 ? 140.806 118.246 186.136 1.00 53.13 935 ASN A C 1
ATOM 6183 O O . ASN A 1 935 ? 141.470 117.210 186.032 1.00 53.13 935 ASN A O 1
ATOM 6188 N N . GLY A 1 936 ? 139.645 118.423 185.512 1.00 52.96 936 GLY A N 1
ATOM 6189 C CA . GLY A 1 936 ? 139.054 117.377 184.705 1.00 52.96 936 GLY A CA 1
ATOM 6190 C C . GLY A 1 936 ? 138.114 116.455 185.445 1.00 52.96 936 GLY A C 1
ATOM 6191 O O . GLY A 1 936 ? 137.845 115.350 184.959 1.00 52.96 936 GLY A O 1
ATOM 6192 N N . ALA A 1 937 ? 137.605 116.869 186.605 1.00 51.70 937 ALA A N 1
ATOM 6193 C CA . ALA A 1 937 ? 136.699 116.035 187.384 1.00 51.70 937 ALA A CA 1
ATOM 6194 C C . ALA A 1 937 ? 135.257 116.112 186.904 1.00 51.70 937 ALA A C 1
ATOM 6195 O O . ALA A 1 937 ? 134.445 115.271 187.304 1.00 51.70 937 ALA A O 1
ATOM 6197 N N . GLY A 1 938 ? 134.919 117.086 186.063 1.00 48.03 938 GLY A N 1
ATOM 6198 C CA . GLY A 1 938 ? 133.567 117.201 185.554 1.00 48.03 938 GLY A CA 1
ATOM 6199 C C . GLY A 1 938 ? 132.775 118.336 186.168 1.00 48.03 938 GLY A C 1
ATOM 6200 O O . GLY A 1 938 ? 131.584 118.183 186.453 1.00 48.03 938 GLY A O 1
ATOM 6201 N N . LYS A 1 939 ? 133.423 119.480 186.385 1.00 47.09 939 LYS A N 1
ATOM 6202 C CA . LYS A 1 939 ? 132.745 120.653 186.929 1.00 47.09 939 LYS A CA 1
ATOM 6203 C C . LYS A 1 939 ? 132.198 121.545 185.818 1.00 47.09 939 LYS A C 1
ATOM 6204 O O . LYS A 1 939 ? 130.994 121.823 185.768 1.00 47.09 939 LYS A O 1
ATOM 6210 N N . THR A 1 940 ? 133.076 122.005 184.922 1.00 44.74 940 THR A N 1
ATOM 6211 C CA . THR A 1 940 ? 132.632 122.828 183.802 1.00 44.74 940 THR A CA 1
ATOM 6212 C C . THR A 1 940 ? 131.691 122.052 182.891 1.00 44.74 940 THR A C 1
ATOM 6213 O O . THR A 1 940 ? 130.701 122.602 182.394 1.00 44.74 940 THR A O 1
ATOM 6217 N N . THR A 1 941 ? 131.975 120.767 182.672 1.00 45.37 941 THR A N 1
ATOM 6218 C CA . THR A 1 941 ? 131.101 119.941 181.844 1.00 45.37 941 THR A CA 1
ATOM 6219 C C . THR A 1 941 ? 129.712 119.825 182.462 1.00 45.37 941 THR A C 1
ATOM 6220 O O . THR A 1 941 ? 128.697 119.963 181.769 1.00 45.37 941 THR A O 1
ATOM 6224 N N . THR A 1 942 ? 129.649 119.579 183.772 1.00 45.22 942 THR A N 1
ATOM 6225 C CA . THR A 1 942 ? 128.357 119.471 184.443 1.00 45.22 942 THR A CA 1
ATOM 6226 C C . THR A 1 942 ? 127.605 120.796 184.413 1.00 45.22 942 THR A C 1
ATOM 6227 O O . THR A 1 942 ? 126.390 120.821 184.184 1.00 45.22 942 THR A O 1
ATOM 6231 N N . MET A 1 943 ? 128.311 121.908 184.633 1.00 44.15 943 MET A N 1
ATOM 6232 C CA . MET A 1 943 ? 127.650 123.208 184.627 1.00 44.15 943 MET A CA 1
ATOM 6233 C C . MET A 1 943 ? 127.183 123.598 183.230 1.00 44.15 943 MET A C 1
ATOM 6234 O O . MET A 1 943 ? 126.200 124.335 183.091 1.00 44.15 943 MET A O 1
ATOM 6239 N N . SER A 1 944 ? 127.867 123.120 182.189 1.00 43.45 944 SER A N 1
ATOM 6240 C CA . SER A 1 944 ? 127.405 123.357 180.827 1.00 43.45 944 SER A CA 1
ATOM 6241 C C . SER A 1 944 ? 126.232 122.457 180.464 1.00 43.45 944 SER A C 1
ATOM 6242 O O . SER A 1 944 ? 125.355 122.868 179.696 1.00 43.45 944 SER A O 1
ATOM 6245 N N . ILE A 1 945 ? 126.201 121.235 180.999 1.00 43.95 945 ILE A N 1
ATOM 6246 C CA . ILE A 1 945 ? 125.062 120.353 180.765 1.00 43.95 945 ILE A CA 1
ATOM 6247 C C . ILE A 1 945 ? 123.821 120.888 181.471 1.00 43.95 945 ILE A C 1
ATOM 6248 O O . ILE A 1 945 ? 122.704 120.798 180.947 1.00 43.95 945 ILE A O 1
ATOM 6253 N N . LEU A 1 946 ? 123.996 121.460 182.666 1.00 44.24 946 LEU A N 1
ATOM 6254 C CA . LEU A 1 946 ? 122.871 122.080 183.360 1.00 44.24 946 LEU A CA 1
ATOM 6255 C C . LEU A 1 946 ? 122.276 123.221 182.546 1.00 44.24 946 LEU A C 1
ATOM 6256 O O . LEU A 1 946 ? 121.065 123.463 182.607 1.00 44.24 946 LEU A O 1
ATOM 6261 N N . THR A 1 947 ? 123.104 123.928 181.783 1.00 43.17 947 THR A N 1
ATOM 6262 C CA . THR A 1 947 ? 122.636 124.968 180.882 1.00 43.17 947 THR A CA 1
ATOM 6263 C C . THR A 1 947 ? 122.380 124.360 179.502 1.00 43.17 947 THR A C 1
ATOM 6264 O O . THR A 1 947 ? 122.382 123.139 179.326 1.00 43.17 947 THR A O 1
ATOM 6268 N N . GLY A 1 948 ? 122.155 125.211 178.505 1.00 44.14 948 GLY A N 1
ATOM 6269 C CA . GLY A 1 948 ? 121.906 124.739 177.158 1.00 44.14 948 GLY A CA 1
ATOM 6270 C C . GLY A 1 948 ? 123.157 124.661 176.307 1.00 44.14 948 GLY A C 1
ATOM 6271 O O . GLY A 1 948 ? 123.095 124.823 175.085 1.00 44.14 948 GLY A O 1
ATOM 6272 N N . LEU A 1 949 ? 124.302 124.410 176.942 1.00 43.89 949 LEU A N 1
ATOM 6273 C CA . LEU A 1 949 ? 125.579 124.370 176.235 1.00 43.89 949 LEU A CA 1
ATOM 6274 C C . LEU A 1 949 ? 125.891 122.972 175.702 1.00 43.89 949 LEU A C 1
ATOM 6275 O O . LEU A 1 949 ? 126.060 122.786 174.493 1.00 43.89 949 LEU A O 1
ATOM 6280 N N . PHE A 1 950 ? 125.967 121.984 176.593 1.00 45.50 950 PHE A N 1
ATOM 6281 C CA . PHE A 1 950 ? 126.328 120.635 176.198 1.00 45.50 950 PHE A CA 1
ATOM 6282 C C . PHE A 1 950 ? 125.203 119.658 176.517 1.00 45.50 950 PHE A C 1
ATOM 6283 O O . PHE A 1 950 ? 124.581 119.753 177.580 1.00 45.50 950 PHE A O 1
ATOM 6291 N N . PRO A 1 951 ? 124.917 118.717 175.622 1.00 47.00 951 PRO A N 1
ATOM 6292 C CA . PRO A 1 951 ? 123.854 117.744 175.879 1.00 47.00 951 PRO A CA 1
ATOM 6293 C C . PRO A 1 951 ? 124.366 116.580 176.707 1.00 47.00 951 PRO A C 1
ATOM 6294 O O . PRO A 1 951 ? 125.511 116.135 176.532 1.00 47.00 951 PRO A O 1
ATOM 6298 N N . PRO A 1 952 ? 123.551 116.060 177.623 1.00 44.73 952 PRO A N 1
ATOM 6299 C CA . PRO A 1 952 ? 123.969 114.889 178.401 1.00 44.73 952 PRO A CA 1
ATOM 6300 C C . PRO A 1 952 ? 123.769 113.599 177.620 1.00 44.73 952 PRO A C 1
ATOM 6301 O O . PRO A 1 952 ? 122.786 113.431 176.895 1.00 44.73 952 PRO A O 1
ATOM 6305 N N . THR A 1 953 ? 124.725 112.680 177.776 1.00 48.01 953 THR A N 1
ATOM 6306 C CA . THR A 1 953 ? 124.618 111.389 177.103 1.00 48.01 953 THR A CA 1
ATOM 6307 C C . THR A 1 953 ? 123.565 110.509 177.765 1.00 48.01 953 THR A C 1
ATOM 6308 O O . THR A 1 953 ? 122.781 109.844 177.077 1.00 48.01 953 THR A O 1
ATOM 6312 N N . SER A 1 954 ? 123.526 110.497 179.096 1.00 50.89 954 SER A N 1
ATOM 6313 C CA . SER A 1 954 ? 122.550 109.717 179.842 1.00 50.89 954 SER A CA 1
ATOM 6314 C C . SER A 1 954 ? 122.110 110.511 181.063 1.00 50.89 954 SER A C 1
ATOM 6315 O O . SER A 1 954 ? 122.637 111.588 181.356 1.00 50.89 954 SER A O 1
ATOM 6318 N N . GLY A 1 955 ? 121.132 109.964 181.782 1.00 49.79 955 GLY A N 1
ATOM 6319 C CA . GLY A 1 955 ? 120.612 110.645 182.950 1.00 49.79 955 GLY A CA 1
ATOM 6320 C C . GLY A 1 955 ? 119.830 111.895 182.576 1.00 49.79 955 GLY A C 1
ATOM 6321 O O . GLY A 1 955 ? 119.448 112.113 181.422 1.00 49.79 955 GLY A O 1
ATOM 6322 N N . THR A 1 956 ? 119.595 112.730 183.584 1.00 51.70 956 THR A N 1
ATOM 6323 C CA . THR A 1 956 ? 118.838 113.961 183.393 1.00 51.70 956 THR A CA 1
ATOM 6324 C C . THR A 1 956 ? 119.171 114.921 184.528 1.00 51.70 956 THR A C 1
ATOM 6325 O O . THR A 1 956 ? 119.997 114.629 185.396 1.00 51.70 956 THR A O 1
ATOM 6329 N N . ALA A 1 957 ? 118.512 116.077 184.515 1.00 49.30 957 ALA A N 1
ATOM 6330 C CA . ALA A 1 957 ? 118.704 117.085 185.552 1.00 49.30 957 ALA A CA 1
ATOM 6331 C C . ALA A 1 957 ? 117.450 117.939 185.633 1.00 49.30 957 ALA A C 1
ATOM 6332 O O . ALA A 1 957 ? 117.106 118.628 184.669 1.00 49.30 957 ALA A O 1
ATOM 6334 N N . TYR A 1 958 ? 116.774 117.891 186.777 1.00 53.36 958 TYR A N 1
ATOM 6335 C CA . TYR A 1 958 ? 115.561 118.664 187.007 1.00 53.36 958 TYR A CA 1
ATOM 6336 C C . TYR A 1 958 ? 115.923 119.948 187.742 1.00 53.36 958 TYR A C 1
ATOM 6337 O O . TYR A 1 958 ? 116.452 119.901 188.858 1.00 53.36 958 TYR A O 1
ATOM 6346 N N . ILE A 1 959 ? 115.640 121.086 187.116 1.00 52.35 959 ILE A N 1
ATOM 6347 C CA . ILE A 1 959 ? 115.898 122.400 187.694 1.00 52.35 959 ILE A CA 1
ATOM 6348 C C . ILE A 1 959 ? 114.550 123.009 188.054 1.00 52.35 959 ILE A C 1
ATOM 6349 O O . ILE A 1 959 ? 113.739 123.308 187.168 1.00 52.35 959 ILE A O 1
ATOM 6354 N N . LEU A 1 960 ? 114.311 123.189 189.355 1.00 53.88 960 LEU A N 1
ATOM 6355 C CA . LEU A 1 960 ? 113.046 123.717 189.870 1.00 53.88 960 LEU A CA 1
ATOM 6356 C C . LEU A 1 960 ? 111.859 122.861 189.438 1.00 53.88 960 LEU A C 1
ATOM 6357 O O . LEU A 1 960 ? 110.762 123.374 189.203 1.00 53.88 960 LEU A O 1
ATOM 6362 N N . GLY A 1 961 ? 112.069 121.550 189.331 1.00 52.15 961 GLY A N 1
ATOM 6363 C CA . GLY A 1 961 ? 111.031 120.641 188.897 1.00 52.15 961 GLY A CA 1
ATOM 6364 C C . GLY A 1 961 ? 110.859 120.525 187.399 1.00 52.15 961 GLY A C 1
ATOM 6365 O O . GLY A 1 961 ? 109.943 119.824 186.952 1.00 52.15 961 GLY A O 1
ATOM 6366 N N . LYS A 1 962 ? 111.704 121.184 186.611 1.00 51.36 962 LYS A N 1
ATOM 6367 C CA . LYS A 1 962 ? 111.611 121.167 185.159 1.00 51.36 962 LYS A CA 1
ATOM 6368 C C . LYS A 1 962 ? 112.837 120.479 184.574 1.00 51.36 962 LYS A C 1
ATOM 6369 O O . LYS A 1 962 ? 113.963 120.707 185.026 1.00 51.36 962 LYS A O 1
ATOM 6375 N N . ASP A 1 963 ? 112.611 119.638 183.570 1.00 52.58 963 ASP A N 1
ATOM 6376 C CA . ASP A 1 963 ? 113.694 118.906 182.935 1.00 52.58 963 ASP A CA 1
ATOM 6377 C C . ASP A 1 963 ? 114.435 119.798 181.942 1.00 52.58 963 ASP A C 1
ATOM 6378 O O . ASP A 1 963 ? 113.893 120.770 181.410 1.00 52.58 963 ASP A O 1
ATOM 6383 N N . ILE A 1 964 ? 115.699 119.449 181.695 1.00 49.26 964 ILE A N 1
ATOM 6384 C CA . ILE A 1 964 ? 116.520 120.209 180.758 1.00 49.26 964 ILE A CA 1
ATOM 6385 C C . ILE A 1 964 ? 116.472 119.649 179.341 1.00 49.26 964 ILE A C 1
ATOM 6386 O O . ILE A 1 964 ? 116.728 120.394 178.383 1.00 49.26 964 ILE A O 1
ATOM 6391 N N . ARG A 1 965 ? 116.155 118.363 179.176 1.00 54.07 965 ARG A N 1
ATOM 6392 C CA . ARG A 1 965 ? 116.126 117.777 177.840 1.00 54.07 965 ARG A CA 1
ATOM 6393 C C . ARG A 1 965 ? 114.919 118.251 177.041 1.00 54.07 965 ARG A C 1
ATOM 6394 O O . ARG A 1 965 ? 114.971 118.287 175.807 1.00 54.07 965 ARG A O 1
ATOM 6402 N N . SER A 1 966 ? 113.832 118.615 177.718 1.00 54.54 966 SER A N 1
ATOM 6403 C CA . SER A 1 966 ? 112.616 119.080 177.063 1.00 54.54 966 SER A CA 1
ATOM 6404 C C . SER A 1 966 ? 112.307 120.540 177.357 1.00 54.54 966 SER A C 1
ATOM 6405 O O . SER A 1 966 ? 112.123 121.333 176.429 1.00 54.54 966 SER A O 1
ATOM 6408 N N . GLU A 1 967 ? 112.246 120.918 178.632 1.00 54.61 967 GLU A N 1
ATOM 6409 C CA . GLU A 1 967 ? 111.917 122.288 179.020 1.00 54.61 967 GLU A CA 1
ATOM 6410 C C . GLU A 1 967 ? 113.201 123.075 179.279 1.00 54.61 967 GLU A C 1
ATOM 6411 O O . GLU A 1 967 ? 113.519 123.472 180.400 1.00 54.61 967 GLU A O 1
ATOM 6417 N N . MET A 1 968 ? 113.947 123.299 178.195 1.00 49.53 968 MET A N 1
ATOM 6418 C CA . MET A 1 968 ? 115.190 124.056 178.296 1.00 49.53 968 MET A CA 1
ATOM 6419 C C . MET A 1 968 ? 114.936 125.559 178.270 1.00 49.53 968 MET A C 1
ATOM 6420 O O . MET A 1 968 ? 115.560 126.310 179.028 1.00 49.53 968 MET A O 1
ATOM 6425 N N . SER A 1 969 ? 114.022 126.013 177.409 1.00 50.92 969 SER A N 1
ATOM 6426 C CA . SER A 1 969 ? 113.733 127.440 177.320 1.00 50.92 969 SER A CA 1
ATOM 6427 C C . SER A 1 969 ? 113.076 127.953 178.596 1.00 50.92 969 SER A C 1
ATOM 6428 O O . SER A 1 969 ? 113.381 129.060 179.055 1.00 50.92 969 SER A O 1
ATOM 6431 N N . THR A 1 970 ? 112.176 127.161 179.185 1.00 49.75 970 THR A N 1
ATOM 6432 C CA . THR A 1 970 ? 111.525 127.579 180.422 1.00 49.75 970 THR A CA 1
ATOM 6433 C C . THR A 1 970 ? 112.525 127.711 181.563 1.00 49.75 970 THR A C 1
ATOM 6434 O O . THR A 1 970 ? 112.384 128.596 182.415 1.00 49.75 970 THR A O 1
ATOM 6438 N N . ILE A 1 971 ? 113.544 126.849 181.594 1.00 49.60 971 ILE A N 1
ATOM 6439 C CA . ILE A 1 971 ? 114.573 126.957 182.622 1.00 49.60 971 ILE A CA 1
ATOM 6440 C C . ILE A 1 971 ? 115.477 128.152 182.350 1.00 49.60 971 ILE A C 1
ATOM 6441 O O . ILE A 1 971 ? 115.803 128.922 183.262 1.00 49.60 971 ILE A O 1
ATOM 6446 N N . ARG A 1 972 ? 115.891 128.333 181.092 1.00 46.22 972 ARG A N 1
ATOM 6447 C CA . ARG A 1 972 ? 116.770 129.445 180.751 1.00 46.22 972 ARG A CA 1
ATOM 6448 C C . ARG A 1 972 ? 116.087 130.798 180.907 1.00 46.22 972 ARG A C 1
ATOM 6449 O O . ARG A 1 972 ? 116.778 131.814 181.038 1.00 46.22 972 ARG A O 1
ATOM 6457 N N . GLN A 1 973 ? 114.752 130.838 180.895 1.00 49.48 973 GLN A N 1
ATOM 6458 C CA . GLN A 1 973 ? 114.050 132.091 181.150 1.00 49.48 973 GLN A CA 1
ATOM 6459 C C . GLN A 1 973 ? 114.295 132.615 182.559 1.00 49.48 973 GLN A C 1
ATOM 6460 O O . GLN A 1 973 ? 114.114 133.813 182.802 1.00 49.48 973 GLN A O 1
ATOM 6466 N N . ASN A 1 974 ? 114.700 131.752 183.487 1.00 49.87 974 ASN A N 1
ATOM 6467 C CA . ASN A 1 974 ? 114.966 132.120 184.875 1.00 49.87 974 ASN A CA 1
ATOM 6468 C C . ASN A 1 974 ? 116.290 131.519 185.334 1.00 49.87 974 ASN A C 1
ATOM 6469 O O . ASN A 1 974 ? 116.400 130.928 186.410 1.00 49.87 974 ASN A O 1
ATOM 6474 N N . LEU A 1 975 ? 117.322 131.664 184.505 1.00 44.99 975 LEU A N 1
ATOM 6475 C CA . LEU A 1 975 ? 118.633 131.085 184.768 1.00 44.99 975 LEU A CA 1
ATOM 6476 C C . LEU A 1 975 ? 119.709 132.132 184.527 1.00 44.99 975 LEU A C 1
ATOM 6477 O O . LEU A 1 975 ? 119.674 132.840 183.515 1.00 44.99 975 LEU A O 1
ATOM 6482 N N . GLY A 1 976 ? 120.655 132.229 185.450 1.00 43.09 976 GLY A N 1
ATOM 6483 C CA . GLY A 1 976 ? 121.807 133.104 185.296 1.00 43.09 976 GLY A CA 1
ATOM 6484 C C . GLY A 1 976 ? 123.085 132.290 185.344 1.00 43.09 976 GLY A C 1
ATOM 6485 O O . GLY A 1 976 ? 123.221 131.389 186.174 1.00 43.09 976 GLY A O 1
ATOM 6486 N N . VAL A 1 977 ? 124.016 132.607 184.447 1.00 42.05 977 VAL A N 1
ATOM 6487 C CA . VAL A 1 977 ? 125.242 131.835 184.309 1.00 42.05 977 VAL A CA 1
ATOM 6488 C C . VAL A 1 977 ? 126.436 132.778 184.247 1.00 42.05 977 VAL A C 1
ATOM 6489 O O . VAL A 1 977 ? 126.337 133.918 183.781 1.00 42.05 977 VAL A O 1
ATOM 6493 N N . CYS A 1 978 ? 127.569 132.293 184.751 1.00 42.43 978 CYS A N 1
ATOM 6494 C CA . CYS A 1 978 ? 128.851 132.987 184.641 1.00 42.43 978 CYS A CA 1
ATOM 6495 C C . CYS A 1 978 ? 129.913 131.924 184.393 1.00 42.43 978 CYS A C 1
ATOM 6496 O O . CYS A 1 978 ? 130.427 131.317 185.347 1.00 42.43 978 CYS A O 1
ATOM 6499 N N . PRO A 1 979 ? 130.267 131.669 183.130 1.00 43.55 979 PRO A N 1
ATOM 6500 C CA . PRO A 1 979 ? 131.154 130.538 182.820 1.00 43.55 979 PRO A CA 1
ATOM 6501 C C . PRO A 1 979 ? 132.590 130.746 183.274 1.00 43.55 979 PRO A C 1
ATOM 6502 O O . PRO A 1 979 ? 132.939 131.799 183.818 1.00 43.55 979 PRO A O 1
ATOM 6506 N N . GLN A 1 980 ? 133.431 129.733 183.049 1.00 48.71 980 GLN A N 1
ATOM 6507 C CA . GLN A 1 980 ? 134.829 129.817 183.459 1.00 48.71 980 GLN A CA 1
ATOM 6508 C C . GLN A 1 980 ? 135.591 130.840 182.626 1.00 48.71 980 GLN A C 1
ATOM 6509 O O . GLN A 1 980 ? 136.445 131.563 183.151 1.00 48.71 980 GLN A O 1
ATOM 6515 N N . HIS A 1 981 ? 135.300 130.914 181.331 1.00 50.89 981 HIS A N 1
ATOM 6516 C CA . HIS A 1 981 ? 135.934 131.874 180.440 1.00 50.89 981 HIS A CA 1
ATOM 6517 C C . HIS A 1 981 ? 135.025 133.080 180.251 1.00 50.89 981 HIS A C 1
ATOM 6518 O O . HIS A 1 981 ? 133.802 132.941 180.161 1.00 50.89 981 HIS A O 1
ATOM 6525 N N . ASN A 1 982 ? 135.632 134.264 180.196 1.00 46.97 982 ASN A N 1
ATOM 6526 C CA . ASN A 1 982 ? 134.879 135.508 180.071 1.00 46.97 982 ASN A CA 1
ATOM 6527 C C . ASN A 1 982 ? 134.202 135.562 178.707 1.00 46.97 982 ASN A C 1
ATOM 6528 O O . ASN A 1 982 ? 134.866 135.733 177.680 1.00 46.97 982 ASN A O 1
ATOM 6533 N N . VAL A 1 983 ? 132.881 135.418 178.695 1.00 40.94 983 VAL A N 1
ATOM 6534 C CA . VAL A 1 983 ? 132.082 135.480 177.477 1.00 40.94 983 VAL A CA 1
ATOM 6535 C C . VAL A 1 983 ? 131.337 136.808 177.506 1.00 40.94 983 VAL A C 1
ATOM 6536 O O . VAL A 1 983 ? 130.301 136.940 178.168 1.00 40.94 983 VAL A O 1
ATOM 6540 N N . LEU A 1 984 ? 131.862 137.800 176.790 1.00 45.51 984 LEU A N 1
ATOM 6541 C CA . LEU A 1 984 ? 131.264 139.126 176.775 1.00 45.51 984 LEU A CA 1
ATOM 6542 C C . LEU A 1 984 ? 131.637 139.824 175.477 1.00 45.51 984 LEU A C 1
ATOM 6543 O O . LEU A 1 984 ? 132.610 139.461 174.810 1.00 45.51 984 LEU A O 1
ATOM 6548 N N . PHE A 1 985 ? 130.846 140.835 175.128 1.00 51.03 985 PHE A N 1
ATOM 6549 C CA . PHE A 1 985 ? 131.095 141.604 173.920 1.00 51.03 985 PHE A CA 1
ATOM 6550 C C . PHE A 1 985 ? 132.330 142.486 174.090 1.00 51.03 985 PHE A C 1
ATOM 6551 O O . PHE A 1 985 ? 132.757 142.803 175.204 1.00 51.03 985 PHE A O 1
ATOM 6559 N N . ASP A 1 986 ? 132.905 142.884 172.957 1.00 56.17 986 ASP A N 1
ATOM 6560 C CA . ASP A 1 986 ? 134.113 143.701 172.936 1.00 56.17 986 ASP A CA 1
ATOM 6561 C C . ASP A 1 986 ? 133.828 145.189 172.788 1.00 56.17 986 ASP A C 1
ATOM 6562 O O . ASP A 1 986 ? 134.459 146.004 173.468 1.00 56.17 986 ASP A O 1
ATOM 6567 N N . MET A 1 987 ? 132.893 145.565 171.915 1.00 59.03 987 MET A N 1
ATOM 6568 C CA . MET A 1 987 ? 132.616 146.975 171.670 1.00 59.03 987 MET A CA 1
ATOM 6569 C C . MET A 1 987 ? 131.792 147.619 172.777 1.00 59.03 987 MET A C 1
ATOM 6570 O O . MET A 1 987 ? 131.845 148.843 172.936 1.00 59.03 987 MET A O 1
ATOM 6575 N N . LEU A 1 988 ? 131.037 146.833 173.539 1.00 53.93 988 LEU A N 1
ATOM 6576 C CA . LEU A 1 988 ? 130.239 147.378 174.626 1.00 53.93 988 LEU A CA 1
ATOM 6577 C C . LEU A 1 988 ? 131.089 147.560 175.878 1.00 53.93 988 LEU A C 1
ATOM 6578 O O . LEU A 1 988 ? 132.022 146.796 176.141 1.00 53.93 988 LEU A O 1
ATOM 6583 N N . THR A 1 989 ? 130.756 148.589 176.652 1.00 58.12 989 THR A N 1
ATOM 6584 C CA . THR A 1 989 ? 131.476 148.899 177.877 1.00 58.12 989 THR A CA 1
ATOM 6585 C C . THR A 1 989 ? 130.877 148.108 179.040 1.00 58.12 989 THR A C 1
ATOM 6586 O O . THR A 1 989 ? 130.046 147.216 178.852 1.00 58.12 989 THR A O 1
ATOM 6590 N N . VAL A 1 990 ? 131.299 148.431 180.262 1.00 57.37 990 VAL A N 1
ATOM 6591 C CA . VAL A 1 990 ? 130.797 147.728 181.438 1.00 57.37 990 VAL A CA 1
ATOM 6592 C C . VAL A 1 990 ? 129.378 148.172 181.768 1.00 57.37 990 VAL A C 1
ATOM 6593 O O . VAL A 1 990 ? 128.484 147.343 181.980 1.00 57.37 990 VAL A O 1
ATOM 6597 N N . GLU A 1 991 ? 129.151 149.488 181.821 1.00 60.95 991 GLU A N 1
ATOM 6598 C CA . GLU A 1 991 ? 127.817 149.993 182.130 1.00 60.95 991 GLU A CA 1
ATOM 6599 C C . GLU A 1 991 ? 126.810 149.573 181.067 1.00 60.95 991 GLU A C 1
ATOM 6600 O O . GLU A 1 991 ? 125.672 149.215 181.390 1.00 60.95 991 GLU A O 1
ATOM 6606 N N . GLU A 1 992 ? 127.217 149.588 179.795 1.00 59.02 992 GLU A N 1
ATOM 6607 C CA . GLU A 1 992 ? 126.328 149.129 178.733 1.00 59.02 992 GLU A CA 1
ATOM 6608 C C . GLU A 1 992 ? 126.053 147.636 178.854 1.00 59.02 992 GLU A C 1
ATOM 6609 O O . GLU A 1 992 ? 124.930 147.185 178.605 1.00 59.02 992 GLU A O 1
ATOM 6615 N N . HIS A 1 993 ? 127.064 146.857 179.247 1.00 54.40 993 HIS A N 1
ATOM 6616 C CA . HIS A 1 993 ? 126.862 145.428 179.465 1.00 54.40 993 HIS A CA 1
ATOM 6617 C C . HIS A 1 993 ? 125.823 145.182 180.551 1.00 54.40 993 HIS A C 1
ATOM 6618 O O . HIS A 1 993 ? 124.896 144.381 180.374 1.00 54.40 993 HIS A O 1
ATOM 6625 N N . ILE A 1 994 ? 125.967 145.862 181.691 1.00 57.49 994 ILE A N 1
ATOM 6626 C CA . ILE A 1 994 ? 125.033 145.653 182.792 1.00 57.49 994 ILE A CA 1
ATOM 6627 C C . ILE A 1 994 ? 123.641 146.143 182.414 1.00 57.49 994 ILE A C 1
ATOM 6628 O O . ILE A 1 994 ? 122.635 145.505 182.746 1.00 57.49 994 ILE A O 1
ATOM 6633 N N . TRP A 1 995 ? 123.558 147.268 181.698 1.00 61.37 995 TRP A N 1
ATOM 6634 C CA . TRP A 1 995 ? 122.264 147.776 181.251 1.00 61.37 995 TRP A CA 1
ATOM 6635 C C . TRP A 1 995 ? 121.573 146.779 180.328 1.00 61.37 995 TRP A C 1
ATOM 6636 O O . TRP A 1 995 ? 120.374 146.509 180.472 1.00 61.37 995 TRP A O 1
ATOM 6647 N N . PHE A 1 996 ? 122.322 146.211 179.380 1.00 55.29 996 PHE A N 1
ATOM 6648 C CA . PHE A 1 996 ? 121.754 145.230 178.461 1.00 55.29 996 PHE A CA 1
ATOM 6649 C C . PHE A 1 996 ? 121.283 143.987 179.206 1.00 55.29 996 PHE A C 1
ATOM 6650 O O . PHE A 1 996 ? 120.148 143.530 179.022 1.00 55.29 996 PHE A O 1
ATOM 6658 N N . TYR A 1 997 ? 122.146 143.422 180.053 1.00 55.37 997 TYR A N 1
ATOM 6659 C CA . TYR A 1 997 ? 121.801 142.188 180.748 1.00 55.37 997 TYR A CA 1
ATOM 6660 C C . TYR A 1 997 ? 120.769 142.393 181.851 1.00 55.37 997 TYR A C 1
ATOM 6661 O O . TYR A 1 997 ? 120.223 141.404 182.350 1.00 55.37 997 TYR A O 1
ATOM 6670 N N . ALA A 1 998 ? 120.491 143.637 182.242 1.00 61.30 998 ALA A N 1
ATOM 6671 C CA . ALA A 1 998 ? 119.405 143.903 183.176 1.00 61.30 998 ALA A CA 1
ATOM 6672 C C . ALA A 1 998 ? 118.088 144.168 182.458 1.00 61.30 998 ALA A C 1
ATOM 6673 O O . ALA A 1 998 ? 117.030 143.741 182.932 1.00 61.30 998 ALA A O 1
ATOM 6675 N N . ARG A 1 999 ? 118.129 144.867 181.321 1.00 63.26 999 ARG A N 1
ATOM 6676 C CA . ARG A 1 999 ? 116.921 145.072 180.532 1.00 63.26 999 ARG A CA 1
ATOM 6677 C C . ARG A 1 999 ? 116.483 143.805 179.813 1.00 63.26 999 ARG A C 1
ATOM 6678 O O . ARG A 1 999 ? 115.320 143.710 179.404 1.00 63.26 999 ARG A O 1
ATOM 6686 N N . LEU A 1 1000 ? 117.382 142.832 179.649 1.00 56.96 1000 LEU A N 1
ATOM 6687 C CA . LEU A 1 1000 ? 117.022 141.580 178.996 1.00 56.96 1000 LEU A CA 1
ATOM 6688 C C . LEU A 1 1000 ? 116.093 140.714 179.838 1.00 56.96 1000 LEU A C 1
ATOM 6689 O O . LEU A 1 1000 ? 115.572 139.718 179.323 1.00 56.96 1000 LEU A O 1
ATOM 6694 N N . LYS A 1 1001 ? 115.867 141.063 181.105 1.00 61.79 1001 LYS A N 1
ATOM 6695 C CA . LYS A 1 1001 ? 115.026 140.264 181.984 1.00 61.79 1001 LYS A CA 1
ATOM 6696 C C . LYS A 1 1001 ? 113.707 140.934 182.346 1.00 61.79 1001 LYS A C 1
ATOM 6697 O O . LYS A 1 1001 ? 112.873 140.299 183.000 1.00 61.79 1001 LYS A O 1
ATOM 6703 N N . GLY A 1 1002 ? 113.495 142.184 181.946 1.00 73.82 1002 GLY A N 1
ATOM 6704 C CA . GLY A 1 1002 ? 112.227 142.852 182.152 1.00 73.82 1002 GLY A CA 1
ATOM 6705 C C . GLY A 1 1002 ? 112.196 143.920 183.226 1.00 73.82 1002 GLY A C 1
ATOM 6706 O O . GLY A 1 1002 ? 111.102 144.335 183.624 1.00 73.82 1002 GLY A O 1
ATOM 6707 N N . LEU A 1 1003 ? 113.347 144.379 183.708 1.00 79.90 1003 LEU A N 1
ATOM 6708 C CA . LEU A 1 1003 ? 113.372 145.413 184.730 1.00 79.90 1003 LEU A CA 1
ATOM 6709 C C . LEU A 1 1003 ? 113.145 146.788 184.112 1.00 79.90 1003 LEU A C 1
ATOM 6710 O O . LEU A 1 1003 ? 113.488 147.038 182.953 1.00 79.90 1003 LEU A O 1
ATOM 6715 N N . SER A 1 1004 ? 112.557 147.683 184.902 1.00 89.36 1004 SER A N 1
ATOM 6716 C CA . SER A 1 1004 ? 112.291 149.037 184.441 1.00 89.36 1004 SER A CA 1
ATOM 6717 C C . SER A 1 1004 ? 113.585 149.844 184.366 1.00 89.36 1004 SER A C 1
ATOM 6718 O O . SER A 1 1004 ? 114.601 149.498 184.976 1.00 89.36 1004 SER A O 1
ATOM 6721 N N . GLU A 1 1005 ? 113.529 150.945 183.610 1.00 87.84 1005 GLU A N 1
ATOM 6722 C CA . GLU A 1 1005 ? 114.717 151.765 183.383 1.00 87.84 1005 GLU A CA 1
ATOM 6723 C C . GLU A 1 1005 ? 115.320 152.244 184.698 1.00 87.84 1005 GLU A C 1
ATOM 6724 O O . GLU A 1 1005 ? 116.532 152.127 184.920 1.00 87.84 1005 GLU A O 1
ATOM 6730 N N . LYS A 1 1006 ? 114.485 152.785 185.588 1.00 94.54 1006 LYS A N 1
ATOM 6731 C CA . LYS A 1 1006 ? 114.973 153.194 186.900 1.00 94.54 1006 LYS A CA 1
ATOM 6732 C C . LYS A 1 1006 ? 115.453 151.991 187.703 1.00 94.54 1006 LYS A C 1
ATOM 6733 O O . LYS A 1 1006 ? 116.465 152.069 188.410 1.00 94.54 1006 LYS A O 1
ATOM 6739 N N . HIS A 1 1007 ? 114.745 150.863 187.596 1.00 92.59 1007 HIS A N 1
ATOM 6740 C CA . HIS A 1 1007 ? 115.184 149.649 188.275 1.00 92.59 1007 HIS A CA 1
ATOM 6741 C C . HIS A 1 1007 ? 116.498 149.139 187.698 1.00 92.59 1007 HIS A C 1
ATOM 6742 O O . HIS A 1 1007 ? 117.361 148.655 188.440 1.00 92.59 1007 HIS A O 1
ATOM 6749 N N . VAL A 1 1008 ? 116.674 149.247 186.379 1.00 88.42 1008 VAL A N 1
ATOM 6750 C CA . VAL A 1 1008 ? 117.937 148.844 185.768 1.00 88.42 1008 VAL A CA 1
ATOM 6751 C C . VAL A 1 1008 ? 119.075 149.736 186.249 1.00 88.42 1008 VAL A C 1
ATOM 6752 O O . VAL A 1 1008 ? 120.174 149.253 186.541 1.00 88.42 1008 VAL A O 1
ATOM 6756 N N . LYS A 1 1009 ? 118.833 151.046 186.348 1.00 94.38 1009 LYS A N 1
ATOM 6757 C CA . LYS A 1 1009 ? 119.871 151.945 186.846 1.00 94.38 1009 LYS A CA 1
ATOM 6758 C C . LYS A 1 1009 ? 120.212 151.644 188.301 1.00 94.38 1009 LYS A C 1
ATOM 6759 O O . LYS A 1 1009 ? 121.388 151.659 188.692 1.00 94.38 1009 LYS A O 1
ATOM 6765 N N . ALA A 1 1010 ? 119.193 151.366 189.120 1.00 95.99 1010 ALA A N 1
ATOM 6766 C CA . ALA A 1 1010 ? 119.437 151.004 190.512 1.00 95.99 1010 ALA A CA 1
ATOM 6767 C C . ALA A 1 1010 ? 120.248 149.718 190.612 1.00 95.99 1010 ALA A C 1
ATOM 6768 O O . ALA A 1 1010 ? 121.170 149.620 191.429 1.00 95.99 1010 ALA A O 1
ATOM 6770 N N . GLU A 1 1011 ? 119.921 148.721 189.784 1.00 93.64 1011 GLU A N 1
ATOM 6771 C CA . GLU A 1 1011 ? 120.677 147.472 189.791 1.00 93.64 1011 GLU A CA 1
ATOM 6772 C C . GLU A 1 1011 ? 122.113 147.693 189.334 1.00 93.64 1011 GLU A C 1
ATOM 6773 O O . GLU A 1 1011 ? 123.044 147.097 189.888 1.00 93.64 1011 GLU A O 1
ATOM 6779 N N . MET A 1 1012 ? 122.312 148.545 188.325 1.00 90.36 1012 MET A N 1
ATOM 6780 C CA . MET A 1 1012 ? 123.661 148.865 187.870 1.00 90.36 1012 MET A CA 1
ATOM 6781 C C . MET A 1 1012 ? 124.480 149.486 188.992 1.00 90.36 1012 MET A C 1
ATOM 6782 O O . MET A 1 1012 ? 125.619 149.076 189.246 1.00 90.36 1012 MET A O 1
ATOM 6787 N N . GLU A 1 1013 ? 123.911 150.483 189.675 1.00 99.06 1013 GLU A N 1
ATOM 6788 C CA . GLU A 1 1013 ? 124.626 151.127 190.773 1.00 99.06 1013 GLU A CA 1
ATOM 6789 C C . GLU A 1 1013 ? 124.908 150.144 191.904 1.00 99.06 1013 GLU A C 1
ATOM 6790 O O . GLU A 1 1013 ? 126.009 150.135 192.471 1.00 99.06 1013 GLU A O 1
ATOM 6796 N N . GLN A 1 1014 ? 123.929 149.299 192.238 1.00 96.12 1014 GLN A N 1
ATOM 6797 C CA . GLN A 1 1014 ? 124.117 148.334 193.316 1.00 96.12 1014 GLN A CA 1
ATOM 6798 C C . GLN A 1 1014 ? 125.229 147.348 192.987 1.00 96.12 1014 GLN A C 1
ATOM 6799 O O . GLN A 1 1014 ? 126.084 147.063 193.833 1.00 96.12 1014 GLN A O 1
ATOM 6805 N N . MET A 1 1015 ? 125.235 146.814 191.762 1.00 92.39 1015 MET A N 1
ATOM 6806 C CA . MET A 1 1015 ? 126.286 145.881 191.374 1.00 92.39 1015 MET A CA 1
ATOM 6807 C C . MET A 1 1015 ? 127.644 146.568 191.339 1.00 92.39 1015 MET A C 1
ATOM 6808 O O . MET A 1 1015 ? 128.650 145.991 191.770 1.00 92.39 1015 MET A O 1
ATOM 6813 N N . ALA A 1 1016 ? 127.694 147.809 190.845 1.00 96.74 1016 ALA A N 1
ATOM 6814 C CA . ALA A 1 1016 ? 128.960 148.529 190.802 1.00 96.74 1016 ALA A CA 1
ATOM 6815 C C . ALA A 1 1016 ? 129.496 148.811 192.198 1.00 96.74 1016 ALA A C 1
ATOM 6816 O O . ALA A 1 1016 ? 130.716 148.864 192.393 1.00 96.74 1016 ALA A O 1
ATOM 6818 N N . LEU A 1 1017 ? 128.613 148.992 193.181 1.00 100.04 1017 LEU A N 1
ATOM 6819 C CA . LEU A 1 1017 ? 129.083 149.263 194.535 1.00 100.04 1017 LEU A CA 1
ATOM 6820 C C . LEU A 1 1017 ? 129.398 147.997 195.324 1.00 100.04 1017 LEU A C 1
ATOM 6821 O O . LEU A 1 1017 ? 130.267 148.033 196.204 1.00 100.04 1017 LEU A O 1
ATOM 6826 N N . ASP A 1 1018 ? 128.725 146.878 195.043 1.00 94.20 1018 ASP A N 1
ATOM 6827 C CA . ASP A 1 1018 ? 128.998 145.669 195.814 1.00 94.20 1018 ASP A CA 1
ATOM 6828 C C . ASP A 1 1018 ? 130.121 144.826 195.218 1.00 94.20 1018 ASP A C 1
ATOM 6829 O O . ASP A 1 1018 ? 130.896 144.219 195.965 1.00 94.20 1018 ASP A O 1
ATOM 6834 N N . VAL A 1 1019 ? 130.224 144.768 193.888 1.00 88.36 1019 VAL A N 1
ATOM 6835 C CA . VAL A 1 1019 ? 131.275 143.970 193.262 1.00 88.36 1019 VAL A CA 1
ATOM 6836 C C . VAL A 1 1019 ? 132.649 144.547 193.579 1.00 88.36 1019 VAL A C 1
ATOM 6837 O O . VAL A 1 1019 ? 133.587 143.810 193.906 1.00 88.36 1019 VAL A O 1
ATOM 6841 N N . GLY A 1 1020 ? 132.789 145.867 193.500 1.00 93.61 1020 GLY A N 1
ATOM 6842 C CA . GLY A 1 1020 ? 134.059 146.507 193.774 1.00 93.61 1020 GLY A CA 1
ATOM 6843 C C . GLY A 1 1020 ? 134.588 147.305 192.602 1.00 93.61 1020 GLY A C 1
ATOM 6844 O O . GLY A 1 1020 ? 135.798 147.519 192.481 1.00 93.61 1020 GLY A O 1
ATOM 6845 N N . LEU A 1 1021 ? 133.691 147.749 191.731 1.00 90.69 1021 LEU A N 1
ATOM 6846 C CA . LEU A 1 1021 ? 134.092 148.566 190.594 1.00 90.69 1021 LEU A CA 1
ATOM 6847 C C . LEU A 1 1021 ? 134.416 149.980 191.064 1.00 90.69 1021 LEU A C 1
ATOM 6848 O O . LEU A 1 1021 ? 133.612 150.589 191.776 1.00 90.69 1021 LEU A O 1
ATOM 6853 N N . PRO A 1 1022 ? 135.573 150.532 190.690 1.00 84.85 1022 PRO A N 1
ATOM 6854 C CA . PRO A 1 1022 ? 135.947 151.870 191.172 1.00 84.85 1022 PRO A CA 1
ATOM 6855 C C . PRO A 1 1022 ? 135.196 152.991 190.469 1.00 84.85 1022 PRO A C 1
ATOM 6856 O O . PRO A 1 1022 ? 135.554 154.165 190.614 1.00 84.85 1022 PRO A O 1
ATOM 6860 N N . SER A 1 1023 ? 134.168 152.641 189.696 1.00 77.62 1023 SER A N 1
ATOM 6861 C CA . SER A 1 1023 ? 133.339 153.571 188.932 1.00 77.62 1023 SER A CA 1
ATOM 6862 C C . SER A 1 1023 ? 134.125 154.330 187.870 1.00 77.62 1023 SER A C 1
ATOM 6863 O O . SER A 1 1023 ? 133.605 155.291 187.289 1.00 77.62 1023 SER A O 1
ATOM 6866 N N . SER A 1 1024 ? 135.367 153.926 187.599 1.00 71.04 1024 SER A N 1
ATOM 6867 C CA . SER A 1 1024 ? 136.176 154.534 186.555 1.00 71.04 1024 SER A CA 1
ATOM 6868 C C . SER A 1 1024 ? 136.310 153.660 185.317 1.00 71.04 1024 SER A C 1
ATOM 6869 O O . SER A 1 1024 ? 136.797 154.143 184.289 1.00 71.04 1024 SER A O 1
ATOM 6872 N N . LYS A 1 1025 ? 135.895 152.396 185.386 1.00 65.83 1025 LYS A N 1
ATOM 6873 C CA . LYS A 1 1025 ? 135.959 151.481 184.255 1.00 65.83 1025 LYS A CA 1
ATOM 6874 C C . LYS A 1 1025 ? 134.589 151.215 183.646 1.00 65.83 1025 LYS A C 1
ATOM 6875 O O . LYS A 1 1025 ? 134.473 150.377 182.745 1.00 65.83 1025 LYS A O 1
ATOM 6881 N N . LEU A 1 1026 ? 133.548 151.905 184.119 1.00 64.56 1026 LEU A N 1
ATOM 6882 C CA . LEU A 1 1026 ? 132.209 151.691 183.578 1.00 64.56 1026 LEU A CA 1
ATOM 6883 C C . LEU A 1 1026 ? 132.110 152.171 182.136 1.00 64.56 1026 LEU A C 1
ATOM 6884 O O . LEU A 1 1026 ? 131.549 151.474 181.281 1.00 64.56 1026 LEU A O 1
ATOM 6889 N N . LYS A 1 1027 ? 132.649 153.354 181.844 1.00 65.36 1027 LYS A N 1
ATOM 6890 C CA . LYS A 1 1027 ? 132.612 153.924 180.505 1.00 65.36 1027 LYS A CA 1
ATOM 6891 C C . LYS A 1 1027 ? 133.818 153.521 179.662 1.00 65.36 1027 LYS A C 1
ATOM 6892 O O . LYS A 1 1027 ? 134.155 154.224 178.702 1.00 65.36 1027 LYS A O 1
ATOM 6898 N N . SER A 1 1028 ? 134.469 152.412 179.997 1.00 61.58 1028 SER A N 1
ATOM 6899 C CA . SER A 1 1028 ? 135.613 151.910 179.254 1.00 61.58 1028 SER A CA 1
ATOM 6900 C C . SER A 1 1028 ? 135.272 150.569 178.618 1.00 61.58 1028 SER A C 1
ATOM 6901 O O . SER A 1 1028 ? 134.490 149.785 179.164 1.00 61.58 1028 SER A O 1
ATOM 6904 N N . LYS A 1 1029 ? 135.867 150.315 177.454 1.00 64.38 1029 LYS A N 1
ATOM 6905 C CA . LYS A 1 1029 ? 135.601 149.077 176.734 1.00 64.38 1029 LYS A CA 1
ATOM 6906 C C . LYS A 1 1029 ? 136.097 147.875 177.529 1.00 64.38 1029 LYS A C 1
ATOM 6907 O O . LYS A 1 1029 ? 137.152 147.922 178.168 1.00 64.38 1029 LYS A O 1
ATOM 6913 N N . THR A 1 1030 ? 135.321 146.790 177.486 1.00 59.91 1030 THR A N 1
ATOM 6914 C CA . THR A 1 1030 ? 135.679 145.582 178.220 1.00 59.91 1030 THR A CA 1
ATOM 6915 C C . THR A 1 1030 ? 136.922 144.904 177.658 1.00 59.91 1030 THR A C 1
ATOM 6916 O O . THR A 1 1030 ? 137.564 144.129 178.374 1.00 59.91 1030 THR A O 1
ATOM 6920 N N . SER A 1 1031 ? 137.273 145.175 176.399 1.00 62.91 1031 SER A N 1
ATOM 6921 C CA . SER A 1 1031 ? 138.463 144.572 175.811 1.00 62.91 1031 SER A CA 1
ATOM 6922 C C . SER A 1 1031 ? 139.750 145.118 176.415 1.00 62.91 1031 SER A C 1
ATOM 6923 O O . SER A 1 1031 ? 140.796 144.470 176.301 1.00 62.91 1031 SER A O 1
ATOM 6926 N N . GLN A 1 1032 ? 139.699 146.286 177.050 1.00 65.99 1032 GLN A N 1
ATOM 6927 C CA . GLN A 1 1032 ? 140.868 146.884 177.680 1.00 65.99 1032 GLN A CA 1
ATOM 6928 C C . GLN A 1 1032 ? 140.999 146.518 179.152 1.00 65.99 1032 GLN A C 1
ATOM 6929 O O . GLN A 1 1032 ? 141.983 146.913 179.788 1.00 65.99 1032 GLN A O 1
ATOM 6935 N N . LEU A 1 1033 ? 140.042 145.781 179.706 1.00 59.99 1033 LEU A N 1
ATOM 6936 C CA . LEU A 1 1033 ? 140.099 145.389 181.104 1.00 59.99 1033 LEU A CA 1
ATOM 6937 C C . LEU A 1 1033 ? 141.081 144.237 181.301 1.00 59.99 1033 LEU A C 1
ATOM 6938 O O . LEU A 1 1033 ? 141.475 143.549 180.356 1.00 59.99 1033 LEU A O 1
ATOM 6943 N N . SER A 1 1034 ? 141.473 144.035 182.555 1.00 58.04 1034 SER A N 1
ATOM 6944 C CA . SER A 1 1034 ? 142.369 142.949 182.918 1.00 58.04 1034 SER A CA 1
ATOM 6945 C C . SER A 1 1034 ? 141.552 141.686 183.187 1.00 58.04 1034 SER A C 1
ATOM 6946 O O . SER A 1 1034 ? 140.338 141.647 182.972 1.00 58.04 1034 SER A O 1
ATOM 6949 N N . GLY A 1 1035 ? 142.215 140.632 183.664 1.00 56.71 1035 GLY A N 1
ATOM 6950 C CA . GLY A 1 1035 ? 141.505 139.397 183.953 1.00 56.71 1035 GLY A CA 1
ATOM 6951 C C . GLY A 1 1035 ? 140.599 139.513 185.164 1.00 56.71 1035 GLY A C 1
ATOM 6952 O O . GLY A 1 1035 ? 139.471 139.011 185.157 1.00 56.71 1035 GLY A O 1
ATOM 6953 N N . GLY A 1 1036 ? 141.076 140.178 186.218 1.00 52.34 1036 GLY A N 1
ATOM 6954 C CA . GLY A 1 1036 ? 140.265 140.327 187.415 1.00 52.34 1036 GLY A CA 1
ATOM 6955 C C . GLY A 1 1036 ? 139.022 141.164 187.184 1.00 52.34 1036 GLY A C 1
ATOM 6956 O O . GLY A 1 1036 ? 137.935 140.820 187.658 1.00 52.34 1036 GLY A O 1
ATOM 6957 N N . MET A 1 1037 ? 139.159 142.271 186.450 1.00 57.44 1037 MET A N 1
ATOM 6958 C CA . MET A 1 1037 ? 138.003 143.116 186.169 1.00 57.44 1037 MET A CA 1
ATOM 6959 C C . MET A 1 1037 ? 136.997 142.397 185.278 1.00 57.44 1037 MET A C 1
ATOM 6960 O O . MET A 1 1037 ? 135.784 142.505 185.490 1.00 57.44 1037 MET A O 1
ATOM 6965 N N . GLN A 1 1038 ? 137.482 141.651 184.283 1.00 51.48 1038 GLN A N 1
ATOM 6966 C CA . GLN A 1 1038 ? 136.578 140.886 183.430 1.00 51.48 1038 GLN A CA 1
ATOM 6967 C C . GLN A 1 1038 ? 135.860 139.801 184.222 1.00 51.48 1038 GLN A C 1
ATOM 6968 O O . GLN A 1 1038 ? 134.666 139.559 184.012 1.00 51.48 1038 GLN A O 1
ATOM 6974 N N . ARG A 1 1039 ? 136.566 139.145 185.147 1.00 48.01 1039 ARG A N 1
ATOM 6975 C CA . ARG A 1 1039 ? 135.926 138.128 185.975 1.00 48.01 1039 ARG A CA 1
ATOM 6976 C C . ARG A 1 1039 ? 134.882 138.746 186.898 1.00 48.01 1039 ARG A C 1
ATOM 6977 O O . ARG A 1 1039 ? 133.797 138.181 187.083 1.00 48.01 1039 ARG A O 1
ATOM 6985 N N . LYS A 1 1040 ? 135.190 139.907 187.482 1.00 51.48 1040 LYS A N 1
ATOM 6986 C CA . LYS A 1 1040 ? 134.214 140.591 188.325 1.00 51.48 1040 LYS A CA 1
ATOM 6987 C C . LYS A 1 1040 ? 132.985 140.998 187.523 1.00 51.48 1040 LYS A C 1
ATOM 6988 O O . LYS A 1 1040 ? 131.852 140.867 188.000 1.00 51.48 1040 LYS A O 1
ATOM 6994 N N . LEU A 1 1041 ? 133.187 141.484 186.296 1.00 48.64 1041 LEU A N 1
ATOM 6995 C CA . LEU A 1 1041 ? 132.055 141.847 185.450 1.00 48.64 1041 LEU A CA 1
ATOM 6996 C C . LEU A 1 1041 ? 131.219 140.624 185.093 1.00 48.64 1041 LEU A C 1
ATOM 6997 O O . LEU A 1 1041 ? 129.984 140.685 185.099 1.00 48.64 1041 LEU A O 1
ATOM 7002 N N . SER A 1 1042 ? 131.874 139.502 184.784 1.00 47.75 1042 SER A N 1
ATOM 7003 C CA . SER A 1 1042 ? 131.140 138.286 184.452 1.00 47.75 1042 SER A CA 1
ATOM 7004 C C . SER A 1 1042 ? 130.344 137.779 185.648 1.00 47.75 1042 SER A C 1
ATOM 7005 O O . SER A 1 1042 ? 129.226 137.274 185.491 1.00 47.75 1042 SER A O 1
ATOM 7008 N N . VAL A 1 1043 ? 130.905 137.901 186.853 1.00 46.97 1043 VAL A N 1
ATOM 7009 C CA . VAL A 1 1043 ? 130.171 137.507 188.052 1.00 46.97 1043 VAL A CA 1
ATOM 7010 C C . VAL A 1 1043 ? 128.992 138.445 188.288 1.00 46.97 1043 VAL A C 1
ATOM 7011 O O . VAL A 1 1043 ? 127.905 138.010 188.687 1.00 46.97 1043 VAL A O 1
ATOM 7015 N N . ALA A 1 1044 ? 129.182 139.742 188.032 1.00 51.26 1044 ALA A N 1
ATOM 7016 C CA . ALA A 1 1044 ? 128.104 140.704 188.235 1.00 51.26 1044 ALA A CA 1
ATOM 7017 C C . ALA A 1 1044 ? 126.961 140.476 187.254 1.00 51.26 1044 ALA A C 1
ATOM 7018 O O . ALA A 1 1044 ? 125.787 140.614 187.618 1.00 51.26 1044 ALA A O 1
ATOM 7020 N N . LEU A 1 1045 ? 127.281 140.128 186.006 1.00 50.99 1045 LEU A N 1
ATOM 7021 C CA . LEU A 1 1045 ? 126.252 139.918 184.994 1.00 50.99 1045 LEU A CA 1
ATOM 7022 C C . LEU A 1 1045 ? 125.405 138.679 185.253 1.00 50.99 1045 LEU A C 1
ATOM 7023 O O . LEU A 1 1045 ? 124.352 138.530 184.624 1.00 50.99 1045 LEU A O 1
ATOM 7028 N N . ALA A 1 1046 ? 125.830 137.794 186.153 1.00 48.64 1046 ALA A N 1
ATOM 7029 C CA . ALA A 1 1046 ? 125.074 136.590 186.466 1.00 48.64 1046 ALA A CA 1
ATOM 7030 C C . ALA A 1 1046 ? 124.053 136.794 187.577 1.00 48.64 1046 ALA A C 1
ATOM 7031 O O . ALA A 1 1046 ? 123.176 135.942 187.753 1.00 48.64 1046 ALA A O 1
ATOM 7033 N N . PHE A 1 1047 ? 124.142 137.893 188.327 1.00 53.10 1047 PHE A N 1
ATOM 7034 C CA . PHE A 1 1047 ? 123.220 138.163 189.419 1.00 53.10 1047 PHE A CA 1
ATOM 7035 C C . PHE A 1 1047 ? 122.243 139.294 189.127 1.00 53.10 1047 PHE A C 1
ATOM 7036 O O . PHE A 1 1047 ? 121.340 139.529 189.937 1.00 53.10 1047 PHE A O 1
ATOM 7044 N N . VAL A 1 1048 ? 122.397 139.997 188.004 1.00 55.46 1048 VAL A N 1
ATOM 7045 C CA . VAL A 1 1048 ? 121.477 141.077 187.673 1.00 55.46 1048 VAL A CA 1
ATOM 7046 C C . VAL A 1 1048 ? 120.119 140.499 187.292 1.00 55.46 1048 VAL A C 1
ATOM 7047 O O . VAL A 1 1048 ? 120.014 139.393 186.744 1.00 55.46 1048 VAL A O 1
ATOM 7051 N N . GLY A 1 1049 ? 119.065 141.252 187.590 1.00 58.26 1049 GLY A N 1
ATOM 7052 C CA . GLY A 1 1049 ? 117.723 140.810 187.281 1.00 58.26 1049 GLY A CA 1
ATOM 7053 C C . GLY A 1 1049 ? 117.257 139.683 188.191 1.00 58.26 1049 GLY A C 1
ATOM 7054 O O . GLY A 1 1049 ? 117.891 139.327 189.185 1.00 58.26 1049 GLY A O 1
ATOM 7055 N N . GLY A 1 1050 ? 116.110 139.119 187.820 1.00 63.00 1050 GLY A N 1
ATOM 7056 C CA . GLY A 1 1050 ? 115.525 138.030 188.576 1.00 63.00 1050 GLY A CA 1
ATOM 7057 C C . GLY A 1 1050 ? 115.912 136.662 188.056 1.00 63.00 1050 GLY A C 1
ATOM 7058 O O . GLY A 1 1050 ? 115.355 136.188 187.061 1.00 63.00 1050 GLY A O 1
ATOM 7059 N N . SER A 1 1051 ? 116.869 136.017 188.720 1.00 54.74 1051 SER A N 1
ATOM 7060 C CA . SER A 1 1051 ? 117.328 134.681 188.351 1.00 54.74 1051 SER A CA 1
ATOM 7061 C C . SER A 1 1051 ? 117.391 133.833 189.614 1.00 54.74 1051 SER A C 1
ATOM 7062 O O . SER A 1 1051 ? 118.250 134.056 190.473 1.00 54.74 1051 SER A O 1
ATOM 7065 N N . LYS A 1 1052 ? 116.485 132.865 189.726 1.00 53.34 1052 LYS A N 1
ATOM 7066 C CA . LYS A 1 1052 ? 116.411 132.000 190.896 1.00 53.34 1052 LYS A CA 1
ATOM 7067 C C . LYS A 1 1052 ? 117.354 130.807 190.818 1.00 53.34 1052 LYS A C 1
ATOM 7068 O O . LYS A 1 1052 ? 117.397 130.009 191.760 1.00 53.34 1052 LYS A O 1
ATOM 7074 N N . VAL A 1 1053 ? 118.098 130.658 189.723 1.00 49.54 1053 VAL A N 1
ATOM 7075 C CA . VAL A 1 1053 ? 119.072 129.580 189.566 1.00 49.54 1053 VAL A CA 1
ATOM 7076 C C . VAL A 1 1053 ? 120.341 130.198 188.994 1.00 49.54 1053 VAL A C 1
ATOM 7077 O O . VAL A 1 1053 ? 120.382 130.556 187.811 1.00 49.54 1053 VAL A O 1
ATOM 7081 N N . VAL A 1 1054 ? 121.375 130.319 189.824 1.00 45.28 1054 VAL A N 1
ATOM 7082 C CA . VAL A 1 1054 ? 122.645 130.923 189.438 1.00 45.28 1054 VAL A CA 1
ATOM 7083 C C . VAL A 1 1054 ? 123.702 129.831 189.353 1.00 45.28 1054 VA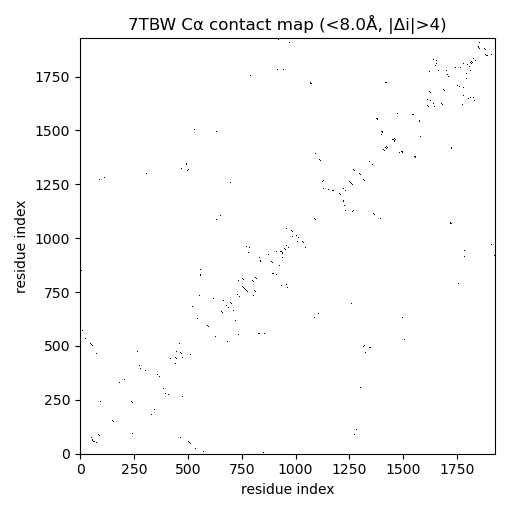L A C 1
ATOM 7084 O O . VAL A 1 1054 ? 123.798 128.975 190.241 1.00 45.28 1054 VAL A O 1
ATOM 7088 N N . ILE A 1 1055 ? 124.494 129.862 188.283 1.00 42.93 1055 ILE A N 1
ATOM 7089 C CA . ILE A 1 1055 ? 125.534 128.869 188.031 1.00 42.93 1055 ILE A CA 1
ATOM 7090 C C . ILE A 1 1055 ? 126.832 129.617 187.750 1.00 42.93 1055 ILE A C 1
ATOM 7091 O O . ILE A 1 1055 ? 126.995 130.200 186.671 1.00 42.93 1055 ILE A O 1
ATOM 7096 N N . LEU A 1 1056 ? 127.757 129.589 188.708 1.00 41.87 1056 LEU A N 1
ATOM 7097 C CA . LEU A 1 1056 ? 129.029 130.301 188.613 1.00 41.87 1056 LEU A CA 1
ATOM 7098 C C . LEU A 1 1056 ? 130.157 129.283 188.489 1.00 41.87 1056 LEU A C 1
ATOM 7099 O O . LEU A 1 1056 ? 130.451 128.557 189.445 1.00 41.87 1056 LEU A O 1
ATOM 7104 N N . ASP A 1 1057 ? 130.791 129.233 187.318 1.00 44.78 1057 ASP A N 1
ATOM 7105 C CA . ASP A 1 1057 ? 131.957 128.388 187.088 1.00 44.78 1057 ASP A CA 1
ATOM 7106 C C . ASP A 1 1057 ? 133.204 129.249 187.250 1.00 44.78 1057 ASP A C 1
ATOM 7107 O O . ASP A 1 1057 ? 133.462 130.138 186.431 1.00 44.78 1057 ASP A O 1
ATOM 7112 N N . GLN A 1 1058 ? 133.972 128.985 188.310 1.00 46.79 1058 GLN A N 1
ATOM 7113 C CA . GLN A 1 1058 ? 135.187 129.724 188.640 1.00 46.79 1058 GLN A CA 1
ATOM 7114 C C . GLN A 1 1058 ? 134.901 131.217 188.755 1.00 46.79 1058 GLN A C 1
ATOM 7115 O O . GLN A 1 1058 ? 135.348 132.001 187.909 1.00 46.79 1058 GLN A O 1
ATOM 7121 N N . PRO A 1 1059 ? 134.162 131.651 189.782 1.00 47.85 1059 PRO A N 1
ATOM 7122 C CA . PRO A 1 1059 ? 133.876 133.086 189.926 1.00 47.85 1059 PRO A CA 1
ATOM 7123 C C . PRO A 1 1059 ? 135.070 133.903 190.386 1.00 47.85 1059 PRO A C 1
ATOM 7124 O O . PRO A 1 1059 ? 135.024 135.136 190.290 1.00 47.85 1059 PRO A O 1
ATOM 7128 N N . THR A 1 1060 ? 136.128 133.264 190.885 1.00 53.39 1060 THR A N 1
ATOM 7129 C CA . THR A 1 1060 ? 137.339 133.948 191.341 1.00 53.39 1060 THR A CA 1
ATOM 7130 C C . THR A 1 1060 ? 138.530 133.282 190.657 1.00 53.39 1060 THR A C 1
ATOM 7131 O O . THR A 1 1060 ? 139.138 132.359 191.206 1.00 53.39 1060 THR A O 1
ATOM 7135 N N . ALA A 1 1061 ? 138.859 133.755 189.456 1.00 49.10 1061 ALA A N 1
ATOM 7136 C CA . ALA A 1 1061 ? 139.991 133.249 188.681 1.00 49.10 1061 ALA A CA 1
ATOM 7137 C C . ALA A 1 1061 ? 140.863 134.442 188.305 1.00 49.10 1061 ALA A C 1
ATOM 7138 O O . ALA A 1 1061 ? 140.511 135.220 187.413 1.00 49.10 1061 ALA A O 1
ATOM 7140 N N . GLY A 1 1062 ? 142.000 134.584 188.982 1.00 54.09 1062 GLY A N 1
ATOM 7141 C CA . GLY A 1 1062 ? 142.857 135.731 188.764 1.00 54.09 1062 GLY A CA 1
ATOM 7142 C C . GLY A 1 1062 ? 142.438 136.973 189.511 1.00 54.09 1062 GLY A C 1
ATOM 7143 O O . GLY A 1 1062 ? 142.884 138.072 189.165 1.00 54.09 1062 GLY A O 1
ATOM 7144 N N . VAL A 1 1063 ? 141.591 136.834 190.526 1.00 56.48 1063 VAL A N 1
ATOM 7145 C CA . VAL A 1 1063 ? 141.076 137.957 191.299 1.00 56.48 1063 VAL A CA 1
ATOM 7146 C C . VAL A 1 1063 ? 141.872 138.071 192.590 1.00 56.48 1063 VAL A C 1
ATOM 7147 O O . VAL A 1 1063 ? 142.178 137.062 193.238 1.00 56.48 1063 VAL A O 1
ATOM 7151 N N . ASP A 1 1064 ? 142.211 139.304 192.963 1.00 64.80 1064 ASP A N 1
ATOM 7152 C CA . ASP A 1 1064 ? 142.964 139.547 194.180 1.00 64.80 1064 ASP A CA 1
ATOM 7153 C C . ASP A 1 1064 ? 142.150 139.147 195.411 1.00 64.80 1064 ASP A C 1
ATOM 7154 O O . ASP A 1 1064 ? 140.924 139.022 195.343 1.00 64.80 1064 ASP A O 1
ATOM 7159 N N . PRO A 1 1065 ? 142.814 138.916 196.547 1.00 68.06 1065 PRO A N 1
ATOM 7160 C CA . PRO A 1 1065 ? 142.065 138.607 197.777 1.00 68.06 1065 PRO A CA 1
ATOM 7161 C C . PRO A 1 1065 ? 141.160 139.735 198.241 1.00 68.06 1065 PRO A C 1
ATOM 7162 O O . PRO A 1 1065 ? 140.266 139.490 199.060 1.00 68.06 1065 PRO A O 1
ATOM 7166 N N . TYR A 1 1066 ? 141.359 140.959 197.750 1.00 69.77 1066 TYR A N 1
ATOM 7167 C CA . TYR A 1 1066 ? 140.518 142.077 198.165 1.00 69.77 1066 TYR A CA 1
ATOM 7168 C C . TYR A 1 1066 ? 139.143 142.009 197.508 1.00 69.77 1066 TYR A C 1
ATOM 7169 O O . TYR A 1 1066 ? 138.115 142.001 198.194 1.00 69.77 1066 TYR A O 1
ATOM 7178 N N . SER A 1 1067 ? 139.106 141.963 196.174 1.00 65.46 1067 SER A N 1
ATOM 7179 C CA . SER A 1 1067 ? 137.832 141.859 195.471 1.00 65.46 1067 SER A CA 1
ATOM 7180 C C . SER A 1 1067 ? 137.150 140.520 195.710 1.00 65.46 1067 SER A C 1
ATOM 7181 O O . SER A 1 1067 ? 135.934 140.414 195.515 1.00 65.46 1067 SER A O 1
ATOM 7184 N N . ARG A 1 1068 ? 137.900 139.496 196.125 1.00 64.88 1068 ARG A N 1
ATOM 7185 C CA . ARG A 1 1068 ? 137.269 138.238 196.507 1.00 64.88 1068 ARG A CA 1
ATOM 7186 C C . ARG A 1 1068 ? 136.358 138.431 197.712 1.00 64.88 1068 ARG A C 1
ATOM 7187 O O . ARG A 1 1068 ? 135.300 137.801 197.805 1.00 64.88 1068 ARG A O 1
ATOM 7195 N N . ARG A 1 1069 ? 136.743 139.312 198.638 1.00 72.18 1069 ARG A N 1
ATOM 7196 C CA . ARG A 1 1069 ? 135.874 139.615 199.772 1.00 72.18 1069 ARG A CA 1
ATOM 7197 C C . ARG A 1 1069 ? 134.582 140.279 199.311 1.00 72.18 1069 ARG A C 1
ATOM 7198 O O . ARG A 1 1069 ? 133.498 139.968 199.819 1.00 72.18 1069 ARG A O 1
ATOM 7206 N N . GLY A 1 1070 ? 134.676 141.195 198.344 1.00 69.27 1070 GLY A N 1
ATOM 7207 C CA . GLY A 1 1070 ? 133.473 141.806 197.804 1.00 69.27 1070 GLY A CA 1
ATOM 7208 C C . GLY A 1 1070 ? 132.589 140.808 197.082 1.00 69.27 1070 GLY A C 1
ATOM 7209 O O . GLY A 1 1070 ? 131.361 140.869 197.174 1.00 69.27 1070 GLY A O 1
ATOM 7210 N N . ILE A 1 1071 ? 133.203 139.872 196.354 1.00 66.71 1071 ILE A N 1
ATOM 7211 C CA . ILE A 1 1071 ? 132.435 138.817 195.696 1.00 66.71 1071 ILE A CA 1
ATOM 7212 C C . ILE A 1 1071 ? 131.737 137.942 196.732 1.00 66.71 1071 ILE A C 1
ATOM 7213 O O . ILE A 1 1071 ? 130.584 137.531 196.547 1.00 66.71 1071 ILE A O 1
ATOM 7218 N N . TRP A 1 1072 ? 132.422 137.650 197.841 1.00 69.97 1072 TRP A N 1
ATOM 7219 C CA . TRP A 1 1072 ? 131.804 136.874 198.913 1.00 69.97 1072 TRP A CA 1
ATOM 7220 C C . TRP A 1 1072 ? 130.621 137.618 199.519 1.00 69.97 1072 TRP A C 1
ATOM 7221 O O . TRP A 1 1072 ? 129.570 137.022 199.778 1.00 69.97 1072 TRP A O 1
ATOM 7232 N N . GLU A 1 1073 ? 130.778 138.923 199.758 1.00 73.58 1073 GLU A N 1
ATOM 7233 C CA . GLU A 1 1073 ? 129.673 139.714 200.293 1.00 73.58 1073 GLU A CA 1
ATOM 7234 C C . GLU A 1 1073 ? 128.502 139.754 199.319 1.00 73.58 1073 GLU A C 1
ATOM 7235 O O . GLU A 1 1073 ? 127.337 139.695 199.732 1.00 73.58 1073 GLU A O 1
ATOM 7241 N N . LEU A 1 1074 ? 128.792 139.851 198.019 1.00 71.69 1074 LEU A N 1
ATOM 7242 C CA . LEU A 1 1074 ? 127.730 139.849 197.019 1.00 71.69 1074 LEU A CA 1
ATOM 7243 C C . LEU A 1 1074 ? 126.991 138.517 197.000 1.00 71.69 1074 LEU A C 1
ATOM 7244 O O . LEU A 1 1074 ? 125.757 138.483 196.919 1.00 71.69 1074 LEU A O 1
ATOM 7249 N N . LEU A 1 1075 ? 127.730 137.407 197.072 1.00 65.60 1075 LEU A N 1
ATOM 7250 C CA . LEU A 1 1075 ? 127.091 136.095 197.086 1.00 65.60 1075 LEU A CA 1
ATOM 7251 C C . LEU A 1 1075 ? 126.291 135.873 198.363 1.00 65.60 1075 LEU A C 1
ATOM 7252 O O . LEU A 1 1075 ? 125.255 135.199 198.333 1.00 65.60 1075 LEU A O 1
ATOM 7257 N N . LEU A 1 1076 ? 126.748 136.427 199.489 1.00 71.54 1076 LEU A N 1
ATOM 7258 C CA . LEU A 1 1076 ? 125.993 136.297 200.730 1.00 71.54 1076 LEU A CA 1
ATOM 7259 C C . LEU A 1 1076 ? 124.748 137.175 200.725 1.00 71.54 1076 LEU A C 1
ATOM 7260 O O . LEU A 1 1076 ? 123.738 136.818 201.343 1.00 71.54 1076 LEU A O 1
ATOM 7265 N N . LYS A 1 1077 ? 124.799 138.320 200.041 1.00 70.63 1077 LYS A N 1
ATOM 7266 C CA . LYS A 1 1077 ? 123.628 139.187 199.965 1.00 70.63 1077 LYS A CA 1
ATOM 7267 C C . LYS A 1 1077 ? 122.522 138.566 199.122 1.00 70.63 1077 LYS A C 1
ATOM 7268 O O . LYS A 1 1077 ? 121.337 138.769 199.409 1.00 70.63 1077 LYS A O 1
ATOM 7274 N N . TYR A 1 1078 ? 122.884 137.804 198.092 1.00 68.80 1078 TYR A N 1
ATOM 7275 C CA . TYR A 1 1078 ? 121.921 137.162 197.199 1.00 68.80 1078 TYR A CA 1
ATOM 7276 C C . TYR A 1 1078 ? 121.784 135.673 197.488 1.00 68.80 1078 TYR A C 1
ATOM 7277 O O . TYR A 1 1078 ? 121.600 134.866 196.572 1.00 68.80 1078 TYR A O 1
ATOM 7286 N N . ARG A 1 1079 ? 121.870 135.282 198.759 1.00 69.26 1079 ARG A N 1
ATOM 7287 C CA . ARG A 1 1079 ? 121.781 133.886 199.164 1.00 69.26 1079 ARG A CA 1
ATOM 7288 C C . ARG A 1 1079 ? 120.394 133.517 199.683 1.00 69.26 1079 ARG A C 1
ATOM 7289 O O . ARG A 1 1079 ? 120.259 132.553 200.445 1.00 69.26 1079 ARG A O 1
ATOM 7297 N N . GLN A 1 1080 ? 119.361 134.262 199.289 1.00 66.66 1080 GLN A N 1
ATOM 7298 C CA . GLN A 1 1080 ? 118.018 133.983 199.787 1.00 66.66 1080 GLN A CA 1
ATOM 7299 C C . GLN A 1 1080 ? 117.377 132.822 199.035 1.00 66.66 1080 GLN A C 1
ATOM 7300 O O . GLN A 1 1080 ? 117.102 131.766 199.616 1.00 66.66 1080 GLN A O 1
ATOM 7306 N N . GLY A 1 1081 ? 117.132 132.999 197.738 1.00 59.72 1081 GLY A N 1
ATOM 7307 C CA . GLY A 1 1081 ? 116.507 131.960 196.943 1.00 59.72 1081 GLY A CA 1
ATOM 7308 C C . GLY A 1 1081 ? 117.046 131.846 195.532 1.00 59.72 1081 GLY A C 1
ATOM 7309 O O . GLY A 1 1081 ? 116.340 131.382 194.633 1.00 59.72 1081 GLY A O 1
ATOM 7310 N N . ARG A 1 1082 ? 118.291 132.265 195.319 1.00 61.25 1082 ARG A N 1
ATOM 7311 C CA . ARG A 1 1082 ? 118.871 132.298 193.983 1.00 61.25 1082 ARG A CA 1
ATOM 7312 C C . ARG A 1 1082 ? 119.605 131.016 193.609 1.00 61.25 1082 ARG A C 1
ATOM 7313 O O . ARG A 1 1082 ? 120.069 130.904 192.468 1.00 61.25 1082 ARG A O 1
ATOM 7321 N N . THR A 1 1083 ? 119.716 130.056 194.526 1.00 56.10 1083 THR A N 1
ATOM 7322 C CA . THR A 1 1083 ? 120.336 128.757 194.262 1.00 56.10 1083 THR A CA 1
ATOM 7323 C C . THR A 1 1083 ? 121.744 128.928 193.686 1.00 56.10 1083 THR A C 1
ATOM 7324 O O . THR A 1 1083 ? 122.038 128.558 192.548 1.00 56.10 1083 THR A O 1
ATOM 7328 N N . ILE A 1 1084 ? 122.616 129.517 194.498 1.00 53.19 1084 ILE A N 1
ATOM 7329 C CA . ILE A 1 1084 ? 123.991 129.770 194.086 1.00 53.19 1084 ILE A CA 1
ATOM 7330 C C . ILE A 1 1084 ? 124.768 128.461 194.104 1.00 53.19 1084 ILE A C 1
ATOM 7331 O O . ILE A 1 1084 ? 124.761 127.732 195.103 1.00 53.19 1084 ILE A O 1
ATOM 7336 N N . ILE A 1 1085 ? 125.438 128.158 192.996 1.00 46.77 1085 ILE A N 1
ATOM 7337 C CA . ILE A 1 1085 ? 126.256 126.959 192.862 1.00 46.77 1085 ILE A CA 1
ATOM 7338 C C . ILE A 1 1085 ? 127.700 127.409 192.694 1.00 46.77 1085 ILE A C 1
ATOM 7339 O O . ILE A 1 1085 ? 128.081 127.928 191.637 1.00 46.77 1085 ILE A O 1
ATOM 7344 N N . LEU A 1 1086 ? 128.505 127.213 193.734 1.00 52.02 1086 LEU A N 1
ATOM 7345 C CA . LEU A 1 1086 ? 129.892 127.658 193.740 1.00 52.02 1086 LEU A CA 1
ATOM 7346 C C . LEU A 1 1086 ? 130.799 126.556 193.207 1.00 52.02 1086 LEU A C 1
ATOM 7347 O O . LEU A 1 1086 ? 130.757 125.421 193.691 1.00 52.02 1086 LEU A O 1
ATOM 7352 N N . SER A 1 1087 ? 131.611 126.892 192.205 1.00 47.24 1087 SER A N 1
ATOM 7353 C CA . SER A 1 1087 ? 132.606 125.977 191.642 1.00 47.24 1087 SER A CA 1
ATOM 7354 C C . SER A 1 1087 ? 133.926 126.736 191.545 1.00 47.24 1087 SER A C 1
ATOM 7355 O O . SER A 1 1087 ? 134.237 127.325 190.507 1.00 47.24 1087 SER A O 1
ATOM 7358 N N . THR A 1 1088 ? 134.703 126.716 192.625 1.00 51.54 1088 THR A N 1
ATOM 7359 C CA . THR A 1 1088 ? 135.981 127.408 192.683 1.00 51.54 1088 THR A CA 1
ATOM 7360 C C . THR A 1 1088 ? 137.054 126.450 193.185 1.00 51.54 1088 THR A C 1
ATOM 7361 O O . THR A 1 1088 ? 136.774 125.316 193.581 1.00 51.54 1088 THR A O 1
ATOM 7365 N N . HIS A 1 1089 ? 138.298 126.923 193.161 1.00 53.34 1089 HIS A N 1
ATOM 7366 C CA . HIS A 1 1089 ? 139.436 126.151 193.638 1.00 53.34 1089 HIS A CA 1
ATOM 7367 C C . HIS A 1 1089 ? 140.030 126.706 194.924 1.00 53.34 1089 HIS A C 1
ATOM 7368 O O . HIS A 1 1089 ? 140.993 126.132 195.444 1.00 53.34 1089 HIS A O 1
ATOM 7375 N N . HIS A 1 1090 ? 139.487 127.800 195.450 1.00 58.79 1090 HIS A N 1
ATOM 7376 C CA . HIS A 1 1090 ? 139.938 128.362 196.715 1.00 58.79 1090 HIS A CA 1
ATOM 7377 C C . HIS A 1 1090 ? 139.229 127.640 197.855 1.00 58.79 1090 HIS A C 1
ATOM 7378 O O . HIS A 1 1090 ? 137.997 127.670 197.944 1.00 58.79 1090 HIS A O 1
ATOM 7385 N N . MET A 1 1091 ? 140.009 126.990 198.722 1.00 70.82 1091 MET A N 1
ATOM 7386 C CA . MET A 1 1091 ? 139.419 126.209 199.803 1.00 70.82 1091 MET A CA 1
ATOM 7387 C C . MET A 1 1091 ? 138.740 127.105 200.832 1.00 70.82 1091 MET A C 1
ATOM 7388 O O . MET A 1 1091 ? 137.691 126.745 201.380 1.00 70.82 1091 MET A O 1
ATOM 7393 N N . ASP A 1 1092 ? 139.320 128.276 201.105 1.00 70.30 1092 ASP A N 1
ATOM 7394 C CA . ASP A 1 1092 ? 138.714 129.194 202.065 1.00 70.30 1092 ASP A CA 1
ATOM 7395 C C . ASP A 1 1092 ? 137.352 129.678 201.584 1.00 70.30 1092 ASP A C 1
ATOM 7396 O O . ASP A 1 1092 ? 136.396 129.742 202.365 1.00 70.30 1092 ASP A O 1
ATOM 7401 N N . GLU A 1 1093 ? 137.243 130.017 200.297 1.00 68.05 1093 GLU A N 1
ATOM 7402 C CA . GLU A 1 1093 ? 135.965 130.467 199.754 1.00 68.05 1093 GLU A CA 1
ATOM 7403 C C . GLU A 1 1093 ? 134.920 129.360 199.811 1.00 68.05 1093 GLU A C 1
ATOM 7404 O O . GLU A 1 1093 ? 133.775 129.596 200.216 1.00 68.05 1093 GLU A O 1
ATOM 7410 N N . ALA A 1 1094 ? 135.298 128.142 199.417 1.00 67.55 1094 ALA A N 1
ATOM 7411 C CA . ALA A 1 1094 ? 134.350 127.033 199.423 1.00 67.55 1094 ALA A CA 1
ATOM 7412 C C . ALA A 1 1094 ? 133.956 126.633 200.839 1.00 67.55 1094 ALA A C 1
ATOM 7413 O O . ALA A 1 1094 ? 132.862 126.098 201.047 1.00 67.55 1094 ALA A O 1
ATOM 7415 N N . ASP A 1 1095 ? 134.827 126.878 201.819 1.00 80.72 1095 ASP A N 1
ATOM 7416 C CA . ASP A 1 1095 ? 134.502 126.533 203.198 1.00 80.72 1095 ASP A CA 1
ATOM 7417 C C . ASP A 1 1095 ? 133.673 127.615 203.879 1.00 80.72 1095 ASP A C 1
ATOM 7418 O O . ASP A 1 1095 ? 132.852 127.302 204.749 1.00 80.72 1095 ASP A O 1
ATOM 7423 N N . VAL A 1 1096 ? 133.867 128.879 203.506 1.00 74.26 1096 VAL A N 1
ATOM 7424 C CA . VAL A 1 1096 ? 133.106 129.963 204.121 1.00 74.26 1096 VAL A CA 1
ATOM 7425 C C . VAL A 1 1096 ? 131.738 130.100 203.465 1.00 74.26 1096 VAL A C 1
ATOM 7426 O O . VAL A 1 1096 ? 130.700 130.026 204.134 1.00 74.26 1096 VAL A O 1
ATOM 7430 N N . LEU A 1 1097 ? 131.714 130.304 202.146 1.00 66.86 1097 LEU A N 1
ATOM 7431 C CA . LEU A 1 1097 ? 130.443 130.515 201.459 1.00 66.86 1097 LEU A CA 1
ATOM 7432 C C . LEU A 1 1097 ? 129.649 129.220 201.345 1.00 66.86 1097 LEU A C 1
ATOM 7433 O O . LEU A 1 1097 ? 128.417 129.231 201.451 1.00 66.86 1097 LEU A O 1
ATOM 7438 N N . GLY A 1 1098 ? 130.331 128.099 201.128 1.00 66.89 1098 GLY A N 1
ATOM 7439 C CA . GLY A 1 1098 ? 129.656 126.833 200.925 1.00 66.89 1098 GLY A CA 1
ATOM 7440 C C . GLY A 1 1098 ? 128.999 126.276 202.170 1.00 66.89 1098 GLY A C 1
ATOM 7441 O O . GLY A 1 1098 ? 129.683 125.879 203.118 1.00 66.89 1098 GLY A O 1
ATOM 7442 N N . ASP A 1 1099 ? 127.665 126.241 202.178 1.00 64.93 1099 ASP A N 1
ATOM 7443 C CA . ASP A 1 1099 ? 126.942 125.642 203.294 1.00 64.93 1099 ASP A CA 1
ATOM 7444 C C . ASP A 1 1099 ? 126.877 124.125 203.176 1.00 64.93 1099 ASP A C 1
ATOM 7445 O O . ASP A 1 1099 ? 126.777 123.433 204.195 1.00 64.93 1099 ASP A O 1
ATOM 7450 N N . ARG A 1 1100 ? 126.933 123.596 201.952 1.00 63.22 1100 ARG A N 1
ATOM 7451 C CA . ARG A 1 1100 ? 126.947 122.150 201.718 1.00 63.22 1100 ARG A CA 1
ATOM 7452 C C . ARG A 1 1100 ? 127.832 121.906 200.494 1.00 63.22 1100 ARG A C 1
ATOM 7453 O O . ARG A 1 1100 ? 127.369 121.973 199.354 1.00 63.22 1100 ARG A O 1
ATOM 7461 N N . ILE A 1 1101 ? 129.106 121.616 200.749 1.00 60.70 1101 ILE A N 1
ATOM 7462 C CA . ILE A 1 1101 ? 130.061 121.432 199.665 1.00 60.70 1101 ILE A CA 1
ATOM 7463 C C . ILE A 1 1101 ? 129.866 120.061 199.024 1.00 60.70 1101 ILE A C 1
ATOM 7464 O O . ILE A 1 1101 ? 129.190 119.176 199.558 1.00 60.70 1101 ILE A O 1
ATOM 7469 N N . ALA A 1 1102 ? 130.471 119.893 197.850 1.00 55.72 1102 ALA A N 1
ATOM 7470 C CA . ALA A 1 1102 ? 130.379 118.640 197.106 1.00 55.72 1102 ALA A CA 1
ATOM 7471 C C . ALA A 1 1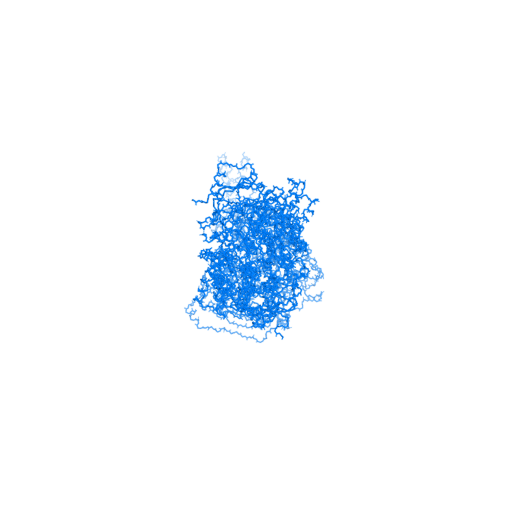102 ? 131.677 118.453 196.335 1.00 55.72 1102 ALA A C 1
ATOM 7472 O O . ALA A 1 1102 ? 131.952 119.201 195.392 1.00 55.72 1102 ALA A O 1
ATOM 7474 N N . ILE A 1 1103 ? 132.469 117.461 196.735 1.00 60.28 1103 ILE A N 1
ATOM 7475 C CA . ILE A 1 1103 ? 133.736 117.145 196.089 1.00 60.28 1103 ILE A CA 1
ATOM 7476 C C . ILE A 1 1103 ? 133.562 115.858 195.296 1.00 60.28 1103 ILE A C 1
ATOM 7477 O O . ILE A 1 1103 ? 133.091 114.846 195.832 1.00 60.28 1103 ILE A O 1
ATOM 7482 N N . ILE A 1 1104 ? 133.932 115.902 194.017 1.00 57.27 1104 ILE A N 1
ATOM 7483 C CA . ILE A 1 1104 ? 133.851 114.755 193.126 1.00 57.27 1104 ILE A CA 1
ATOM 7484 C C . ILE A 1 1104 ? 135.235 114.495 192.538 1.00 57.27 1104 ILE A C 1
ATOM 7485 O O . ILE A 1 1104 ? 136.182 115.250 192.756 1.00 57.27 1104 ILE A O 1
ATOM 7490 N N . SER A 1 1105 ? 135.336 113.404 191.780 1.00 58.95 1105 SER A N 1
ATOM 7491 C CA . SER A 1 1105 ? 136.576 113.053 191.100 1.00 58.95 1105 SER A CA 1
ATOM 7492 C C . SER A 1 1105 ? 136.248 112.113 189.952 1.00 58.95 1105 SER A C 1
ATOM 7493 O O . SER A 1 1105 ? 135.577 111.096 190.157 1.00 58.95 1105 SER A O 1
ATOM 7496 N N . HIS A 1 1106 ? 136.719 112.458 188.752 1.00 58.44 1106 HIS A N 1
ATOM 7497 C CA . HIS A 1 1106 ? 136.486 111.666 187.543 1.00 58.44 1106 HIS A CA 1
ATOM 7498 C C . HIS A 1 1106 ? 134.997 111.472 187.270 1.00 58.44 1106 HIS A C 1
ATOM 7499 O O . HIS A 1 1106 ? 134.579 110.430 186.758 1.00 58.44 1106 HIS A O 1
ATOM 7506 N N . GLY A 1 1107 ? 134.185 112.472 187.609 1.00 60.64 1107 GLY A N 1
ATOM 7507 C CA . GLY A 1 1107 ? 132.758 112.437 187.384 1.00 60.64 1107 GLY A CA 1
ATOM 7508 C C . GLY A 1 1107 ? 131.961 111.737 188.466 1.00 60.64 1107 GLY A C 1
ATOM 7509 O O . GLY A 1 1107 ? 130.807 112.105 188.708 1.00 60.64 1107 GLY A O 1
ATOM 7510 N N . LYS A 1 1108 ? 132.545 110.739 189.122 1.00 61.91 1108 LYS A N 1
ATOM 7511 C CA . LYS A 1 1108 ? 131.839 110.022 190.172 1.00 61.91 1108 LYS A CA 1
ATOM 7512 C C . LYS A 1 1108 ? 131.788 110.853 191.450 1.00 61.91 1108 LYS A C 1
ATOM 7513 O O . LYS A 1 1108 ? 132.707 111.614 191.763 1.00 61.91 1108 LYS A O 1
ATOM 7519 N N . LEU A 1 1109 ? 130.693 110.698 192.189 1.00 63.46 1109 LEU A N 1
ATOM 7520 C CA . LEU A 1 1109 ? 130.496 111.443 193.425 1.00 63.46 1109 LEU A CA 1
ATOM 7521 C C . LEU A 1 1109 ? 131.385 110.875 194.524 1.00 63.46 1109 LEU A C 1
ATOM 7522 O O . LEU A 1 1109 ? 131.368 109.669 194.788 1.00 63.46 1109 LEU A O 1
ATOM 7527 N N . CYS A 1 1110 ? 132.164 111.747 195.163 1.00 65.53 1110 CYS A N 1
ATOM 7528 C CA . CYS A 1 1110 ? 133.060 111.342 196.241 1.00 65.53 1110 CYS A CA 1
ATOM 7529 C C . CYS A 1 1110 ? 132.508 111.682 197.620 1.00 65.53 1110 CYS A C 1
ATOM 7530 O O . CYS A 1 1110 ? 132.403 110.800 198.476 1.00 65.53 1110 CYS A O 1
ATOM 7533 N N . CYS A 1 1111 ? 132.152 112.943 197.857 1.00 65.47 1111 CYS A N 1
ATOM 7534 C CA . CYS A 1 1111 ? 131.581 113.327 199.141 1.00 65.47 1111 CYS A CA 1
ATOM 7535 C C . CYS A 1 1111 ? 130.696 114.550 198.961 1.00 65.47 1111 CYS A C 1
ATOM 7536 O O . CYS A 1 1111 ? 130.984 115.420 198.135 1.00 65.47 1111 CYS A O 1
ATOM 7539 N N . VAL A 1 1112 ? 129.611 114.601 199.731 1.00 65.78 1112 VAL A N 1
ATOM 7540 C CA . VAL A 1 1112 ? 128.661 115.708 199.703 1.00 65.78 1112 VAL A CA 1
ATOM 7541 C C . VAL A 1 1112 ? 128.215 115.985 201.131 1.00 65.78 1112 VAL A C 1
ATOM 7542 O O . VAL A 1 1112 ? 127.795 115.067 201.842 1.00 65.78 1112 VAL A O 1
ATOM 7546 N N . GLY A 1 1113 ? 128.304 117.238 201.550 1.00 66.63 1113 GLY A N 1
ATOM 7547 C CA . GLY A 1 1113 ? 127.871 117.605 202.883 1.00 66.63 1113 GLY A CA 1
ATOM 7548 C C . GLY A 1 1113 ? 128.504 118.900 203.328 1.00 66.63 1113 GLY A C 1
ATOM 7549 O O . GLY A 1 1113 ? 129.372 119.464 202.662 1.00 66.63 1113 GLY A O 1
ATOM 7550 N N . SER A 1 1114 ? 128.053 119.363 204.491 1.00 73.55 1114 SER A N 1
ATOM 7551 C CA . SER A 1 1114 ? 128.545 120.608 205.058 1.00 73.55 1114 SER A CA 1
ATOM 7552 C C . SER A 1 1114 ? 129.991 120.443 205.525 1.00 73.55 1114 SER A C 1
ATOM 7553 O O . SER A 1 1114 ? 130.595 119.371 205.422 1.00 73.55 1114 SER A O 1
ATOM 7556 N N . SER A 1 1115 ? 130.553 121.534 206.051 1.00 84.80 1115 SER A N 1
ATOM 7557 C CA . SER A 1 1115 ? 131.931 121.495 206.530 1.00 84.80 1115 SER A CA 1
ATOM 7558 C C . SER A 1 1115 ? 132.069 120.588 207.746 1.00 84.80 1115 SER A C 1
ATOM 7559 O O . SER A 1 1115 ? 133.061 119.860 207.874 1.00 84.80 1115 SER A O 1
ATOM 7562 N N . LEU A 1 1116 ? 131.082 120.614 208.646 1.00 91.30 1116 LEU A N 1
ATOM 7563 C CA . LEU A 1 1116 ? 131.145 119.775 209.839 1.00 91.30 1116 LEU A CA 1
ATOM 7564 C C . LEU A 1 1116 ? 131.118 118.295 209.479 1.00 91.30 1116 LEU A C 1
ATOM 7565 O O . LEU A 1 1116 ? 131.853 117.493 210.067 1.00 91.30 1116 LEU A O 1
ATOM 7570 N N . PHE A 1 1117 ? 130.284 117.916 208.508 1.00 87.87 1117 PHE A N 1
ATOM 7571 C CA . PHE A 1 1117 ? 130.168 116.509 208.135 1.00 87.87 1117 PHE A CA 1
ATOM 7572 C C . PHE A 1 1117 ? 131.491 115.968 207.606 1.00 87.87 1117 PHE A C 1
ATOM 7573 O O . PHE A 1 1117 ? 131.983 114.934 208.072 1.00 87.87 1117 PHE A O 1
ATOM 7581 N N . LEU A 1 1118 ? 132.086 116.660 206.634 1.00 85.06 1118 LEU A N 1
ATOM 7582 C CA . LEU A 1 1118 ? 133.339 116.206 206.045 1.00 85.06 1118 LEU A CA 1
ATOM 7583 C C . LEU A 1 1118 ? 134.545 116.458 206.939 1.00 85.06 1118 LEU A C 1
ATOM 7584 O O . LEU A 1 1118 ? 135.611 115.888 206.685 1.00 85.06 1118 LEU A O 1
ATOM 7589 N N . LYS A 1 1119 ? 134.410 117.292 207.970 1.00 91.18 1119 LYS A N 1
ATOM 7590 C CA . LYS A 1 1119 ? 135.494 117.485 208.923 1.00 91.18 1119 LYS A CA 1
ATOM 7591 C C . LYS A 1 1119 ? 135.448 116.488 210.072 1.00 91.18 1119 LYS A C 1
ATOM 7592 O O . LYS A 1 1119 ? 136.483 116.225 210.695 1.00 91.18 1119 LYS A O 1
ATOM 7598 N N . ASN A 1 1120 ? 134.274 115.928 210.367 1.00 91.98 1120 ASN A N 1
ATOM 7599 C CA . ASN A 1 1120 ? 134.158 114.919 211.412 1.00 91.98 1120 ASN A CA 1
ATOM 7600 C C . ASN A 1 1120 ? 134.272 113.501 210.865 1.00 91.98 1120 ASN A C 1
ATOM 7601 O O . ASN A 1 1120 ? 134.844 112.629 211.528 1.00 91.98 1120 ASN A O 1
ATOM 7606 N N . GLN A 1 1121 ? 133.741 113.249 209.667 1.00 95.29 1121 GLN A N 1
ATOM 7607 C CA . GLN A 1 1121 ? 133.799 111.907 209.099 1.00 95.29 1121 GLN A CA 1
ATOM 7608 C C . GLN A 1 1121 ? 135.188 111.592 208.554 1.00 95.29 1121 GLN A C 1
ATOM 7609 O O . GLN A 1 1121 ? 135.733 110.513 208.810 1.00 95.29 1121 GLN A O 1
ATOM 7615 N N . LEU A 1 1122 ? 135.772 112.520 207.802 1.00 96.86 1122 LEU A N 1
ATOM 7616 C CA . LEU A 1 1122 ? 137.085 112.311 207.207 1.00 96.86 1122 LEU A CA 1
ATOM 7617 C C . LEU A 1 1122 ? 138.170 112.590 208.247 1.00 96.86 1122 LEU A C 1
ATOM 7618 O O . LEU A 1 1122 ? 137.900 112.739 209.442 1.00 96.86 1122 LEU A O 1
ATOM 7623 N N . GLY A 1 1123 ? 139.421 112.660 207.796 1.00 104.59 1123 GLY A N 1
ATOM 7624 C CA . GLY A 1 1123 ? 140.544 112.874 208.688 1.00 104.59 1123 GLY A CA 1
ATOM 7625 C C . GLY A 1 1123 ? 140.536 114.222 209.378 1.00 104.59 1123 GLY A C 1
ATOM 7626 O O . GLY A 1 1123 ? 140.470 115.266 208.721 1.00 104.59 1123 GLY A O 1
ATOM 7627 N N . THR A 1 1124 ? 140.602 114.211 210.705 1.00 111.50 1124 THR A N 1
ATOM 7628 C CA . THR A 1 1124 ? 140.617 115.420 211.513 1.00 111.50 1124 THR A CA 1
ATOM 7629 C C . THR A 1 1124 ? 141.851 115.428 212.408 1.00 111.50 1124 THR A C 1
ATOM 7630 O O . THR A 1 1124 ? 142.546 114.420 212.562 1.00 111.50 1124 THR A O 1
ATOM 7634 N N . GLY A 1 1125 ? 142.115 116.581 212.999 1.00 119.33 1125 GLY A N 1
ATOM 7635 C CA . GLY A 1 1125 ? 143.242 116.740 213.893 1.00 119.33 1125 GLY A CA 1
ATOM 7636 C C . GLY A 1 1125 ? 143.717 118.178 213.896 1.00 119.33 1125 GLY A C 1
ATOM 7637 O O . GLY A 1 1125 ? 143.106 119.057 213.296 1.00 119.33 1125 GLY A O 1
ATOM 7638 N N . TYR A 1 1126 ? 144.831 118.397 214.592 1.00 124.30 1126 TYR A N 1
ATOM 7639 C CA . TYR A 1 1126 ? 145.448 119.714 214.705 1.00 124.30 1126 TYR A CA 1
ATOM 7640 C C . TYR A 1 1126 ? 146.568 119.812 213.674 1.00 124.30 1126 TYR A C 1
ATOM 7641 O O . TYR A 1 1126 ? 147.548 119.063 213.741 1.00 124.30 1126 TYR A O 1
ATOM 7650 N N . TYR A 1 1127 ? 146.418 120.725 212.718 1.00 120.83 1127 TYR A N 1
ATOM 7651 C CA . TYR A 1 1127 ? 147.424 120.959 211.688 1.00 120.83 1127 TYR A CA 1
ATOM 7652 C C . TYR A 1 1127 ? 148.283 122.142 212.120 1.00 120.83 1127 TYR A C 1
ATOM 7653 O O . TYR A 1 1127 ? 147.793 123.272 212.216 1.00 120.83 1127 TYR A O 1
ATOM 7662 N N . LEU A 1 1128 ? 149.559 121.879 212.389 1.00 130.22 1128 LEU A N 1
ATOM 7663 C CA . LEU A 1 1128 ? 150.504 122.894 212.837 1.00 130.22 1128 LEU A CA 1
ATOM 7664 C C . LEU A 1 1128 ? 151.453 123.222 211.692 1.00 130.22 1128 LEU A C 1
ATOM 7665 O O . LEU A 1 1128 ? 152.168 122.340 211.202 1.00 130.22 1128 LEU A O 1
ATOM 7670 N N . THR A 1 1129 ? 151.452 124.484 211.265 1.00 133.61 1129 THR A N 1
ATOM 7671 C CA . THR A 1 1129 ? 152.294 124.957 210.170 1.00 133.61 1129 THR A CA 1
ATOM 7672 C C . THR A 1 1129 ? 153.165 126.093 210.690 1.00 133.61 1129 THR A C 1
ATOM 7673 O O . THR A 1 1129 ? 152.655 127.166 211.031 1.00 133.61 1129 THR A O 1
ATOM 7677 N N . LEU A 1 1130 ? 154.474 125.859 210.749 1.00 130.62 1130 LEU A N 1
ATOM 7678 C CA . LEU A 1 1130 ? 155.433 126.865 211.183 1.00 130.62 1130 LEU A CA 1
ATOM 7679 C C . LEU A 1 1130 ? 156.532 126.996 210.139 1.00 130.62 1130 LEU A C 1
ATOM 7680 O O . LEU A 1 1130 ? 156.979 125.999 209.565 1.00 130.62 1130 LEU A O 1
ATOM 7685 N N . VAL A 1 1131 ? 156.956 128.231 209.890 1.00 129.89 1131 VAL A N 1
ATOM 7686 C CA . VAL A 1 1131 ? 157.978 128.500 208.886 1.00 129.89 1131 VAL A CA 1
ATOM 7687 C C . VAL A 1 1131 ? 159.340 128.083 209.424 1.00 129.89 1131 VAL A C 1
ATOM 7688 O O . VAL A 1 1131 ? 159.591 128.108 210.634 1.00 129.89 1131 VAL A O 1
ATOM 7692 N N . LYS A 1 1132 ? 160.230 127.692 208.518 1.00 126.74 1132 LYS A N 1
ATOM 7693 C CA . LYS A 1 1132 ? 161.579 127.286 208.896 1.00 126.74 1132 LYS A CA 1
ATOM 7694 C C . LYS A 1 1132 ? 162.616 128.257 208.342 1.00 126.74 1132 LYS A C 1
ATOM 7695 O O . LYS A 1 1132 ? 162.271 129.292 207.771 1.00 126.74 1132 LYS A O 1
ATOM 7701 N N . SER A 1 1181 ? 164.537 117.673 211.521 1.00 137.08 1181 SER A N 1
ATOM 7702 C CA . SER A 1 1181 ? 165.651 117.104 212.270 1.00 137.08 1181 SER A CA 1
ATOM 7703 C C . SER A 1 1181 ? 165.424 117.235 213.772 1.00 137.08 1181 SER A C 1
ATOM 7704 O O . SER A 1 1181 ? 164.778 116.388 214.389 1.00 137.08 1181 SER A O 1
ATOM 7707 N N . ALA A 1 1182 ? 165.963 118.307 214.358 1.00 141.86 1182 ALA A N 1
ATOM 7708 C CA . ALA A 1 1182 ? 165.798 118.523 215.791 1.00 141.86 1182 ALA A CA 1
ATOM 7709 C C . ALA A 1 1182 ? 164.378 118.951 216.135 1.00 141.86 1182 ALA A C 1
ATOM 7710 O O . ALA A 1 1182 ? 163.898 118.669 217.240 1.00 141.86 1182 ALA A O 1
ATOM 7712 N N . ILE A 1 1183 ? 163.692 119.629 215.212 1.00 141.00 1183 ILE A N 1
ATOM 7713 C CA . ILE A 1 1183 ? 162.324 120.057 215.481 1.00 141.00 1183 ILE A CA 1
ATOM 7714 C C . ILE A 1 1183 ? 161.397 118.852 215.573 1.00 141.00 1183 ILE A C 1
ATOM 7715 O O . ILE A 1 1183 ? 160.494 118.810 216.418 1.00 141.00 1183 ILE A O 1
ATOM 7720 N N . SER A 1 1184 ? 161.614 117.845 214.722 1.00 143.30 1184 SER A N 1
ATOM 7721 C CA . SER A 1 1184 ? 160.828 116.619 214.814 1.00 143.30 1184 SER A CA 1
ATOM 7722 C C . SER A 1 1184 ? 161.052 115.926 216.152 1.00 143.30 1184 SER A C 1
ATOM 7723 O O . SER A 1 1184 ? 160.101 115.443 216.778 1.00 143.30 1184 SER A O 1
ATOM 7726 N N . ASN A 1 1185 ? 162.302 115.889 216.618 1.00 144.11 1185 ASN A N 1
ATOM 7727 C CA . ASN A 1 1185 ? 162.588 115.284 217.914 1.00 144.11 1185 ASN A CA 1
ATOM 7728 C C . ASN A 1 1185 ? 161.912 116.052 219.044 1.00 144.11 1185 ASN A C 1
ATOM 7729 O O . ASN A 1 1185 ? 161.331 115.449 219.954 1.00 144.11 1185 ASN A O 1
ATOM 7734 N N . LEU A 1 1186 ? 161.967 117.387 218.998 1.00 146.00 1186 LEU A N 1
ATOM 7735 C CA . LEU A 1 1186 ? 161.396 118.176 220.084 1.00 146.00 1186 LEU A CA 1
ATOM 7736 C C . LEU A 1 1186 ? 159.872 118.183 220.062 1.00 146.00 1186 LEU A C 1
ATOM 7737 O O . LEU A 1 1186 ? 159.256 118.414 221.107 1.00 146.00 1186 LEU A O 1
ATOM 7742 N N . ILE A 1 1187 ? 159.250 117.942 218.909 1.00 148.00 1187 ILE A N 1
ATOM 7743 C CA . ILE A 1 1187 ? 157.795 117.829 218.884 1.00 148.00 1187 ILE A CA 1
ATOM 7744 C C . ILE A 1 1187 ? 157.347 116.405 219.217 1.00 148.00 1187 ILE A C 1
ATOM 7745 O O . ILE A 1 1187 ? 156.232 116.208 219.710 1.00 148.00 1187 ILE A O 1
ATOM 7750 N N . ARG A 1 1188 ? 158.201 115.404 218.985 1.00 147.65 1188 ARG A N 1
ATOM 7751 C CA . ARG A 1 1188 ? 157.862 114.040 219.369 1.00 147.65 1188 ARG A CA 1
ATOM 7752 C C . ARG A 1 1188 ? 158.178 113.741 220.829 1.00 147.65 1188 ARG A C 1
ATOM 7753 O O . ARG A 1 1188 ? 157.661 112.757 221.368 1.00 147.65 1188 ARG A O 1
ATOM 7761 N N . LYS A 1 1189 ? 159.013 114.554 221.478 1.00 150.88 1189 LYS A N 1
ATOM 7762 C CA . LYS A 1 1189 ? 159.312 114.347 222.889 1.00 150.88 1189 LYS A CA 1
ATOM 7763 C C . LYS A 1 1189 ? 158.345 115.072 223.816 1.00 150.88 1189 LYS A C 1
ATOM 7764 O O . LYS A 1 1189 ? 158.290 114.746 225.007 1.00 150.88 1189 LYS A O 1
ATOM 7770 N N . HIS A 1 1190 ? 157.589 116.043 223.303 1.00 152.18 1190 HIS A N 1
ATOM 7771 C CA . HIS A 1 1190 ? 156.610 116.757 224.114 1.00 152.18 1190 HIS A CA 1
ATOM 7772 C C . HIS A 1 1190 ? 155.210 116.170 224.002 1.00 152.18 1190 HIS A C 1
ATOM 7773 O O . HIS A 1 1190 ? 154.420 116.288 224.946 1.00 152.18 1190 HIS A O 1
ATOM 7780 N N . VAL A 1 1191 ? 154.885 115.538 222.874 1.00 154.24 1191 VAL A N 1
ATOM 7781 C CA . VAL A 1 1191 ? 153.586 114.916 222.667 1.00 154.24 1191 VAL A CA 1
ATOM 7782 C C . VAL A 1 1191 ? 153.807 113.492 222.173 1.00 154.24 1191 VAL A C 1
ATOM 7783 O O . VAL A 1 1191 ? 154.847 113.161 221.598 1.00 154.24 1191 VAL A O 1
ATOM 7787 N N . SER A 1 1192 ? 152.811 112.640 222.420 1.00 153.84 1192 SER A N 1
ATOM 7788 C CA . SER A 1 1192 ? 152.944 111.226 222.083 1.00 153.84 1192 SER A CA 1
ATOM 7789 C C . SER A 1 1192 ? 152.857 111.004 220.577 1.00 153.84 1192 SER A C 1
ATOM 7790 O O . SER A 1 1192 ? 153.704 110.320 219.991 1.00 153.84 1192 SER A O 1
ATOM 7793 N N . GLU A 1 1193 ? 151.841 111.572 219.934 1.00 149.84 1193 GLU A N 1
ATOM 7794 C CA . GLU A 1 1193 ? 151.591 111.364 218.513 1.00 149.84 1193 GLU A CA 1
ATOM 7795 C C . GLU A 1 1193 ? 152.030 112.598 217.736 1.00 149.84 1193 GLU A C 1
ATOM 7796 O O . GLU A 1 1193 ? 151.541 113.703 217.991 1.00 149.84 1193 GLU A O 1
ATOM 7802 N N . ALA A 1 1194 ? 152.944 112.402 216.788 1.00 150.06 1194 ALA A N 1
ATOM 7803 C CA . ALA A 1 1194 ? 153.428 113.482 215.938 1.00 150.06 1194 ALA A CA 1
ATOM 7804 C C . ALA A 1 1194 ? 153.883 112.889 214.614 1.00 150.06 1194 ALA A C 1
ATOM 7805 O O . ALA A 1 1194 ? 154.689 111.954 214.597 1.00 150.06 1194 ALA A O 1
ATOM 7807 N N . ARG A 1 1195 ? 153.367 113.431 213.512 1.00 139.02 1195 ARG A N 1
ATOM 7808 C CA . ARG A 1 1195 ? 153.657 112.908 212.186 1.00 139.02 1195 ARG A CA 1
ATOM 7809 C C . ARG A 1 1195 ? 153.893 114.055 211.216 1.00 139.02 1195 ARG A C 1
ATOM 7810 O O . ARG A 1 1195 ? 153.168 115.053 211.233 1.00 139.02 1195 ARG A O 1
ATOM 7818 N N . LEU A 1 1196 ? 154.912 113.903 210.373 1.00 136.03 1196 LEU A N 1
ATOM 7819 C CA . LEU A 1 1196 ? 155.196 114.858 209.312 1.00 136.03 1196 LEU A CA 1
ATOM 7820 C C . LEU A 1 1196 ? 154.536 114.379 208.025 1.00 136.03 1196 LEU A C 1
ATOM 7821 O O . LEU A 1 1196 ? 154.754 113.241 207.595 1.00 136.03 1196 LEU A O 1
ATOM 7826 N N . VAL A 1 1197 ? 153.731 115.247 207.415 1.00 130.50 1197 VAL A N 1
ATOM 7827 C CA . VAL A 1 1197 ? 152.969 114.880 206.235 1.00 130.50 1197 VAL A CA 1
ATOM 7828 C C . VAL A 1 1197 ? 153.425 115.628 204.985 1.00 130.50 1197 VAL A C 1
ATOM 7829 O O . VAL A 1 1197 ? 153.337 115.074 203.882 1.00 130.50 1197 VAL A O 1
ATOM 7833 N N . GLU A 1 1198 ? 153.936 116.850 205.119 1.00 122.17 1198 GLU A N 1
ATOM 7834 C CA . GLU A 1 1198 ? 154.291 117.638 203.945 1.00 122.17 1198 GLU A CA 1
ATOM 7835 C C . GLU A 1 1198 ? 155.318 118.692 204.327 1.00 122.17 1198 GLU A C 1
ATOM 7836 O O . GLU A 1 1198 ? 155.171 119.366 205.353 1.00 122.17 1198 GLU A O 1
ATOM 7842 N N . ASP A 1 1199 ? 156.351 118.830 203.492 1.00 121.94 1199 ASP A N 1
ATOM 7843 C CA . ASP A 1 1199 ? 157.387 119.858 203.637 1.00 121.94 1199 ASP A CA 1
ATOM 7844 C C . ASP A 1 1199 ? 157.615 120.409 202.230 1.00 121.94 1199 ASP A C 1
ATOM 7845 O O . ASP A 1 1199 ? 158.450 119.896 201.480 1.00 121.94 1199 ASP A O 1
ATOM 7850 N N . ILE A 1 1200 ? 156.867 121.454 201.879 1.00 109.13 1200 ILE A N 1
ATOM 7851 C CA . ILE A 1 1200 ? 156.972 122.089 200.569 1.00 109.13 1200 ILE A CA 1
ATOM 7852 C C . ILE A 1 1200 ? 156.892 123.596 200.767 1.00 109.13 1200 ILE A C 1
ATOM 7853 O O . ILE A 1 1200 ? 155.853 124.114 201.191 1.00 109.13 1200 ILE A O 1
ATOM 7858 N N . GLY A 1 1201 ? 157.980 124.297 200.461 1.00 108.75 1201 GLY A N 1
ATOM 7859 C CA . GLY A 1 1201 ? 157.993 125.744 200.545 1.00 108.75 1201 GLY A CA 1
ATOM 7860 C C . GLY A 1 1201 ? 157.965 126.278 201.962 1.00 108.75 1201 GLY A C 1
ATOM 7861 O O . GLY A 1 1201 ? 157.107 127.098 202.303 1.00 108.75 1201 GLY A O 1
ATOM 7862 N N . HIS A 1 1202 ? 158.895 125.809 202.797 1.00 113.22 1202 HIS A N 1
ATOM 7863 C CA . HIS A 1 1202 ? 159.056 126.290 204.171 1.00 113.22 1202 HIS A CA 1
ATOM 7864 C C . HIS A 1 1202 ? 157.771 126.156 204.985 1.00 113.22 1202 HIS A C 1
ATOM 7865 O O . HIS A 1 1202 ? 157.508 126.958 205.884 1.00 113.22 1202 HIS A O 1
ATOM 7872 N N . GLU A 1 1203 ? 156.958 125.143 204.683 1.00 115.29 1203 GLU A N 1
ATOM 7873 C CA . GLU A 1 1203 ? 155.707 124.937 205.408 1.00 115.29 1203 GLU A CA 1
ATOM 7874 C C . GLU A 1 1203 ? 155.899 124.007 206.604 1.00 115.29 1203 GLU A C 1
ATOM 7875 O O . GLU A 1 1203 ? 155.609 124.389 207.742 1.00 115.29 1203 GLU A O 1
ATOM 7881 N N . LEU A 1 1204 ? 156.384 122.788 206.357 1.00 129.38 1204 LEU A N 1
ATOM 7882 C CA . LEU A 1 1204 ? 156.654 121.806 207.410 1.00 129.38 1204 LEU A CA 1
ATOM 7883 C C . LEU A 1 1204 ? 155.409 121.564 208.268 1.00 129.38 1204 LEU A C 1
ATOM 7884 O O . LEU A 1 1204 ? 155.372 121.857 209.465 1.00 129.38 1204 LEU A O 1
ATOM 7889 N N . THR A 1 1205 ? 154.379 121.021 207.625 1.00 131.47 1205 THR A N 1
ATOM 7890 C CA . THR A 1 1205 ? 153.096 120.820 208.285 1.00 131.47 1205 THR A CA 1
ATOM 7891 C C . THR A 1 1205 ? 153.108 119.526 209.090 1.00 131.47 1205 THR A C 1
ATOM 7892 O O . THR A 1 1205 ? 153.492 118.469 208.580 1.00 131.47 1205 THR A O 1
ATOM 7896 N N . TYR A 1 1206 ? 152.685 119.613 210.349 1.00 133.51 1206 TYR A N 1
ATOM 7897 C CA . TYR A 1 1206 ? 152.573 118.460 211.229 1.00 133.51 1206 TYR A CA 1
ATOM 7898 C C . TYR A 1 1206 ? 151.113 118.232 211.594 1.00 133.51 1206 TYR A C 1
ATOM 7899 O O . TYR A 1 1206 ? 150.318 119.175 211.659 1.00 133.51 1206 TYR A O 1
ATOM 7908 N N . VAL A 1 1207 ? 150.768 116.970 211.837 1.00 134.12 1207 VAL A N 1
ATOM 7909 C CA . VAL A 1 1207 ? 149.413 116.570 212.199 1.00 134.12 1207 VAL A CA 1
ATOM 7910 C C . VAL A 1 1207 ? 149.448 115.955 213.590 1.00 134.12 1207 VAL A C 1
ATOM 7911 O O . VAL A 1 1207 ? 150.201 115.006 213.838 1.00 134.12 1207 VAL A O 1
ATOM 7915 N N . LEU A 1 1208 ? 148.631 116.494 214.491 1.00 134.24 1208 LEU A N 1
ATOM 7916 C CA . LEU A 1 1208 ? 148.521 116.002 215.863 1.00 134.24 1208 LEU A CA 1
ATOM 7917 C C . LEU A 1 1208 ? 147.053 115.720 216.153 1.00 134.24 1208 LEU A C 1
ATOM 7918 O O . LEU A 1 1208 ? 146.279 116.658 216.414 1.00 134.24 1208 LEU A O 1
ATOM 7923 N N . PRO A 1 1209 ? 146.625 114.450 216.108 1.00 131.02 1209 PRO A N 1
ATOM 7924 C CA . PRO A 1 1209 ? 145.230 114.091 216.382 1.00 131.02 1209 PRO A CA 1
ATOM 7925 C C . PRO A 1 1209 ? 144.880 114.192 217.864 1.00 131.02 1209 PRO A C 1
ATOM 7926 O O . PRO A 1 1209 ? 144.024 115.001 218.222 1.00 131.02 1209 PRO A O 1
ATOM 7930 N N . ALA A 1 1217 ? 150.240 118.911 227.833 1.00 153.40 1217 ALA A N 1
ATOM 7931 C CA . ALA A 1 1217 ? 150.442 118.219 226.566 1.00 153.40 1217 ALA A CA 1
ATOM 7932 C C . ALA A 1 1217 ? 150.611 119.212 225.423 1.00 153.40 1217 ALA A C 1
ATOM 7933 O O . ALA A 1 1217 ? 151.730 119.496 224.994 1.00 153.40 1217 ALA A O 1
ATOM 7935 N N . PHE A 1 1218 ? 149.489 119.741 224.931 1.00 149.57 1218 PHE A N 1
ATOM 7936 C CA . PHE A 1 1218 ? 149.539 120.699 223.834 1.00 149.57 1218 PHE A CA 1
ATOM 7937 C C . PHE A 1 1218 ? 149.964 122.086 224.300 1.00 149.57 1218 PHE A C 1
ATOM 7938 O O . PHE A 1 1218 ? 150.634 122.805 223.552 1.00 149.57 1218 PHE A O 1
ATOM 7946 N N . VAL A 1 1219 ? 149.594 122.476 225.522 1.00 152.48 1219 VAL A N 1
ATOM 7947 C CA . VAL A 1 1219 ? 149.969 123.795 226.025 1.00 152.48 1219 VAL A CA 1
ATOM 7948 C C . VAL A 1 1219 ? 151.478 123.881 226.227 1.00 152.48 1219 VAL A C 1
ATOM 7949 O O . VAL A 1 1219 ? 152.121 124.853 225.812 1.00 152.48 1219 VAL A O 1
ATOM 7953 N N . GLU A 1 1220 ? 152.066 122.863 226.859 1.00 153.21 1220 GLU A N 1
ATOM 7954 C CA . GLU A 1 1220 ? 153.514 122.847 227.027 1.00 153.21 1220 GLU A CA 1
ATOM 7955 C C . GLU A 1 1220 ? 154.230 122.717 225.689 1.00 153.21 1220 GLU A C 1
ATOM 7956 O O . GLU A 1 1220 ? 155.316 123.280 225.511 1.00 153.21 1220 GLU A O 1
ATOM 7962 N N . LEU A 1 1221 ? 153.635 121.999 224.735 1.00 152.13 1221 LEU A N 1
ATOM 7963 C CA . LEU A 1 1221 ? 154.223 121.903 223.403 1.00 152.13 1221 LEU A CA 1
ATOM 7964 C C . LEU A 1 1221 ? 154.267 123.267 222.724 1.00 152.13 1221 LEU A C 1
ATOM 7965 O O . LEU A 1 1221 ? 155.292 123.658 222.153 1.00 152.13 1221 LEU A O 1
ATOM 7970 N N . PHE A 1 1222 ? 153.156 124.006 222.775 1.00 150.07 1222 PHE A N 1
ATOM 7971 C CA . PHE A 1 1222 ? 153.133 125.337 222.180 1.00 150.07 1222 PHE A CA 1
ATOM 7972 C C . PHE A 1 1222 ? 154.086 126.278 222.906 1.00 150.07 1222 PHE A C 1
ATOM 7973 O O . PHE A 1 1222 ? 154.733 127.122 222.277 1.00 150.07 1222 PHE A O 1
ATOM 7981 N N . HIS A 1 1223 ? 154.203 126.135 224.229 1.00 148.58 1223 HIS A N 1
ATOM 7982 C CA . HIS A 1 1223 ? 155.167 126.941 224.972 1.00 148.58 1223 HIS A CA 1
ATOM 7983 C C . HIS A 1 1223 ? 156.595 126.642 224.528 1.00 148.58 1223 HIS A C 1
ATOM 7984 O O . HIS A 1 1223 ? 157.415 127.558 224.388 1.00 148.58 1223 HIS A O 1
ATOM 7991 N N . GLU A 1 1224 ? 156.909 125.363 224.304 1.00 148.83 1224 GLU A N 1
ATOM 7992 C CA . GLU A 1 1224 ? 158.249 124.989 223.861 1.00 148.83 1224 GLU A CA 1
ATOM 7993 C C . GLU A 1 1224 ? 158.526 125.492 222.450 1.00 148.83 1224 GLU A C 1
ATOM 7994 O O . GLU A 1 1224 ? 159.657 125.880 222.134 1.00 148.83 1224 GLU A O 1
ATOM 8000 N N . ILE A 1 1225 ? 157.511 125.480 221.583 1.00 150.43 1225 ILE A N 1
ATOM 8001 C CA . ILE A 1 1225 ? 157.694 126.029 220.243 1.00 150.43 1225 ILE A CA 1
ATOM 8002 C C . ILE A 1 1225 ? 157.868 127.543 220.300 1.00 150.43 1225 ILE A C 1
ATOM 8003 O O . ILE A 1 1225 ? 158.616 128.120 219.500 1.00 150.43 1225 ILE A O 1
ATOM 8008 N N . ASP A 1 1226 ? 157.203 128.210 221.245 1.00 149.36 1226 ASP A N 1
ATOM 8009 C CA . ASP A 1 1226 ? 157.252 129.667 221.302 1.00 149.36 1226 ASP A CA 1
ATOM 8010 C C . ASP A 1 1226 ? 158.564 130.172 221.895 1.00 149.36 1226 ASP A C 1
ATOM 8011 O O . ASP A 1 1226 ? 159.231 131.024 221.298 1.00 149.36 1226 ASP A O 1
ATOM 8016 N N . ASP A 1 1227 ? 158.951 129.664 223.070 1.00 148.96 1227 ASP A N 1
ATOM 8017 C CA . ASP A 1 1227 ? 160.124 130.211 223.747 1.00 148.96 1227 ASP A CA 1
ATOM 8018 C C . ASP A 1 1227 ? 161.421 129.910 223.005 1.00 148.96 1227 ASP A C 1
ATOM 8019 O O . ASP A 1 1227 ? 162.430 130.577 223.254 1.00 148.96 1227 ASP A O 1
ATOM 8024 N N . ARG A 1 1228 ? 161.420 128.927 222.111 1.00 146.82 1228 ARG A N 1
ATOM 8025 C CA . ARG A 1 1228 ? 162.606 128.602 221.326 1.00 146.82 1228 ARG A CA 1
ATOM 8026 C C . ARG A 1 1228 ? 162.295 128.618 219.833 1.00 146.82 1228 ARG A C 1
ATOM 8027 O O . ARG A 1 1228 ? 161.746 127.657 219.294 1.00 146.82 1228 ARG A O 1
ATOM 8035 N N . ILE A 1 1234 ? 159.891 129.571 212.406 1.00 132.75 1234 ILE A N 1
ATOM 8036 C CA . ILE A 1 1234 ? 160.742 130.566 213.045 1.00 132.75 1234 ILE A CA 1
ATOM 8037 C C . ILE A 1 1234 ? 159.959 131.852 213.278 1.00 132.75 1234 ILE A C 1
ATOM 8038 O O . ILE A 1 1234 ? 159.676 132.596 212.337 1.00 132.75 1234 ILE A O 1
ATOM 8043 N N . SER A 1 1235 ? 159.619 132.107 214.544 1.00 139.04 1235 SER A N 1
ATOM 8044 C CA . SER A 1 1235 ? 158.839 133.281 214.949 1.00 139.04 1235 SER A CA 1
ATOM 8045 C C . SER A 1 1235 ? 157.526 133.369 214.172 1.00 139.04 1235 SER A C 1
ATOM 8046 O O . SER A 1 1235 ? 157.037 134.455 213.854 1.00 139.04 1235 SER A O 1
ATOM 8049 N N . SER A 1 1236 ? 156.948 132.206 213.866 1.00 140.07 1236 SER A N 1
ATOM 8050 C CA . SER A 1 1236 ? 155.672 132.140 213.154 1.00 140.07 1236 SER A CA 1
ATOM 8051 C C . SER A 1 1236 ? 154.964 130.869 213.616 1.00 140.07 1236 SER A C 1
ATOM 8052 O O . SER A 1 1236 ? 155.260 129.777 213.123 1.00 140.07 1236 SER A O 1
ATOM 8055 N N . TYR A 1 1237 ? 154.036 131.021 214.557 1.00 141.11 1237 TYR A N 1
ATOM 8056 C CA . TYR A 1 1237 ? 153.339 129.898 215.173 1.00 141.11 1237 TYR A CA 1
ATOM 8057 C C . TYR A 1 1237 ? 151.853 130.005 214.867 1.00 141.11 1237 TYR A C 1
ATOM 8058 O O . TYR A 1 1237 ? 151.222 131.019 215.183 1.00 141.11 1237 TYR A O 1
ATOM 8067 N N . GLY A 1 1238 ? 151.299 128.960 214.259 1.00 133.83 1238 GLY A N 1
ATOM 8068 C CA . GLY A 1 1238 ? 149.889 128.943 213.925 1.00 133.83 1238 GLY A CA 1
ATOM 8069 C C . GLY A 1 1238 ? 149.342 127.543 213.740 1.00 133.83 1238 GLY A C 1
ATOM 8070 O O . GLY A 1 1238 ? 149.961 126.712 213.068 1.00 133.83 1238 GLY A O 1
ATOM 8071 N N . ILE A 1 1239 ? 148.182 127.269 214.331 1.00 128.98 1239 ILE A N 1
ATOM 8072 C CA . ILE A 1 1239 ? 147.551 125.960 214.246 1.00 128.98 1239 ILE A CA 1
ATOM 8073 C C . ILE A 1 1239 ? 146.157 126.121 213.658 1.00 128.98 1239 ILE A C 1
ATOM 8074 O O . ILE A 1 1239 ? 145.545 127.191 213.733 1.00 128.98 1239 ILE A O 1
ATOM 8079 N N . SER A 1 1240 ? 145.658 125.040 213.064 1.00 122.85 1240 SER A N 1
ATOM 8080 C CA . SER A 1 1240 ? 144.319 125.024 212.494 1.00 122.85 1240 SER A CA 1
ATOM 8081 C C . SER A 1 1240 ? 143.713 123.643 212.713 1.00 122.85 1240 SER A C 1
ATOM 8082 O O . SER A 1 1240 ? 144.375 122.722 213.199 1.00 122.85 1240 SER A O 1
ATOM 8085 N N . GLU A 1 1241 ? 142.443 123.501 212.334 1.00 116.35 1241 GLU A N 1
ATOM 8086 C CA . GLU A 1 1241 ? 141.678 122.275 212.564 1.00 116.35 1241 GLU A CA 1
ATOM 8087 C C . GLU A 1 1241 ? 141.151 121.750 211.230 1.00 116.35 1241 GLU A C 1
ATOM 8088 O O . GLU A 1 1241 ? 140.061 122.137 210.799 1.00 116.35 1241 GLU A O 1
ATOM 8094 N N . THR A 1 1242 ? 141.931 120.874 210.598 1.00 105.04 1242 THR A N 1
ATOM 8095 C CA . THR A 1 1242 ? 141.533 120.075 209.433 1.00 105.04 1242 THR A CA 1
ATOM 8096 C C . THR A 1 1242 ? 140.726 120.888 208.409 1.00 105.04 1242 THR A C 1
ATOM 8097 O O . THR A 1 1242 ? 139.582 120.581 208.070 1.00 105.04 1242 THR A O 1
ATOM 8101 N N . THR A 1 1243 ? 141.372 121.930 207.888 1.00 97.37 1243 THR A N 1
ATOM 8102 C CA . THR A 1 1243 ? 140.751 122.790 206.891 1.00 97.37 1243 THR A CA 1
ATOM 8103 C C . THR A 1 1243 ? 140.447 122.006 205.613 1.00 97.37 1243 THR A C 1
ATOM 8104 O O . THR A 1 1243 ? 140.803 120.833 205.461 1.00 97.37 1243 THR A O 1
ATOM 8108 N N . LEU A 1 1244 ? 139.782 122.680 204.672 1.00 86.04 1244 LEU A N 1
ATOM 8109 C CA . LEU A 1 1244 ? 139.309 122.018 203.463 1.00 86.04 1244 LEU A CA 1
ATOM 8110 C C . LEU A 1 1244 ? 140.438 121.636 202.514 1.00 86.04 1244 LEU A C 1
ATOM 8111 O O . LEU A 1 1244 ? 140.235 120.775 201.651 1.00 86.04 1244 LEU A O 1
ATOM 8116 N N . GLU A 1 1245 ? 141.617 122.245 202.651 1.00 86.75 1245 GLU A N 1
ATOM 8117 C CA . GLU A 1 1245 ? 142.714 121.956 201.732 1.00 86.75 1245 GLU A CA 1
ATOM 8118 C C . GLU A 1 1245 ? 143.200 120.519 201.889 1.00 86.75 1245 GLU A C 1
ATOM 8119 O O . GLU A 1 1245 ? 143.271 119.763 200.913 1.00 86.75 1245 GLU A O 1
ATOM 8125 N N . GLU A 1 1246 ? 143.541 120.125 203.118 1.00 93.98 1246 GLU A N 1
ATOM 8126 C CA . GLU A 1 1246 ? 143.968 118.751 203.357 1.00 93.98 1246 GLU A CA 1
ATOM 8127 C C . GLU A 1 1246 ? 142.837 117.759 203.116 1.00 93.98 1246 GLU A C 1
ATOM 8128 O O . GLU A 1 1246 ? 143.093 116.622 202.707 1.00 93.98 1246 GLU A O 1
ATOM 8134 N N . ILE A 1 1247 ? 141.587 118.172 203.338 1.00 85.52 1247 ILE A N 1
ATOM 8135 C CA . ILE A 1 1247 ? 140.451 117.303 203.037 1.00 85.52 1247 ILE A CA 1
ATOM 8136 C C . ILE A 1 1247 ? 140.397 117.004 201.543 1.00 85.52 1247 ILE A C 1
ATOM 8137 O O . ILE A 1 1247 ? 140.267 115.846 201.125 1.00 85.52 1247 ILE A O 1
ATOM 8142 N N . PHE A 1 1248 ? 140.499 118.048 200.717 1.00 78.20 1248 PHE A N 1
ATOM 8143 C CA . PHE A 1 1248 ? 140.502 117.858 199.270 1.00 78.20 1248 PHE A CA 1
ATOM 8144 C C . PHE A 1 1248 ? 141.713 117.048 198.825 1.00 78.20 1248 PHE A C 1
ATOM 8145 O O . PHE A 1 1248 ? 141.611 116.213 197.918 1.00 78.20 1248 PHE A O 1
ATOM 8153 N N . LEU A 1 1249 ? 142.867 117.274 199.457 1.00 83.05 1249 LEU A N 1
ATOM 8154 C CA . LEU A 1 1249 ? 144.062 116.511 199.104 1.00 83.05 1249 LEU A CA 1
ATOM 8155 C C . LEU A 1 1249 ? 143.880 115.028 199.405 1.00 83.05 1249 LEU A C 1
ATOM 8156 O O . LEU A 1 1249 ? 144.255 114.172 198.594 1.00 83.05 1249 LEU A O 1
ATOM 8161 N N . LYS A 1 1250 ? 143.298 114.705 200.562 1.00 87.88 1250 LYS A N 1
ATOM 8162 C CA . LYS A 1 1250 ? 143.080 113.306 200.915 1.00 87.88 1250 LYS A CA 1
ATOM 8163 C C . LYS A 1 1250 ? 142.002 112.670 200.047 1.00 87.88 1250 LYS A C 1
ATOM 8164 O O . LYS A 1 1250 ? 142.072 111.471 199.757 1.00 87.88 1250 LYS A O 1
ATOM 8170 N N . VAL A 1 1251 ? 141.001 113.448 199.627 1.00 84.91 1251 VAL A N 1
ATOM 8171 C CA . VAL A 1 1251 ? 139.981 112.910 198.732 1.00 84.91 1251 VAL A CA 1
ATOM 8172 C C . VAL A 1 1251 ? 140.575 112.622 197.358 1.00 84.91 1251 VAL A C 1
ATOM 8173 O O . VAL A 1 1251 ? 140.287 111.586 196.746 1.00 84.91 1251 VAL A O 1
ATOM 8177 N N . ALA A 1 1252 ? 141.420 113.526 196.856 1.00 88.37 1252 ALA A N 1
ATOM 8178 C CA . ALA A 1 1252 ? 142.061 113.305 195.564 1.00 88.37 1252 ALA A CA 1
ATOM 8179 C C . ALA A 1 1252 ? 143.047 112.145 195.629 1.00 88.37 1252 ALA A C 1
ATOM 8180 O O . ALA A 1 1252 ? 143.192 111.389 194.660 1.00 88.37 1252 ALA A O 1
ATOM 8182 N N . GLU A 1 1253 ? 143.729 111.983 196.766 1.00 89.22 1253 GLU A N 1
ATOM 8183 C CA . GLU A 1 1253 ? 144.672 110.880 196.919 1.00 89.22 1253 GLU A CA 1
ATOM 8184 C C . GLU A 1 1253 ? 143.972 109.528 196.851 1.00 89.22 1253 GLU A C 1
ATOM 8185 O O . GLU A 1 1253 ? 144.525 108.573 196.294 1.00 89.22 1253 GLU A O 1
ATOM 8191 N N . GLU A 1 1254 ? 142.761 109.428 197.397 1.00 89.31 1254 GLU A N 1
ATOM 8192 C CA . GLU A 1 1254 ? 142.014 108.177 197.389 1.00 89.31 1254 GLU A CA 1
ATOM 8193 C C . GLU A 1 1254 ? 141.353 107.883 196.048 1.00 89.31 1254 GLU A C 1
ATOM 8194 O O . GLU A 1 1254 ? 140.621 106.893 195.943 1.00 89.31 1254 GLU A O 1
ATOM 8200 N N . SER A 1 1255 ? 141.588 108.705 195.030 1.00 82.56 1255 SER A N 1
ATOM 8201 C CA . SER A 1 1255 ? 140.999 108.484 193.715 1.00 82.56 1255 SER A CA 1
ATOM 8202 C C . SER A 1 1255 ? 141.986 108.835 192.607 1.00 82.56 1255 SER A C 1
ATOM 8203 O O . SER A 1 1255 ? 141.629 108.862 191.429 1.00 82.56 1255 SER A O 1
ATOM 8206 N N . GLY A 1 1313 ? 166.974 118.921 182.971 1.00 58.64 1313 GLY A N 1
ATOM 8207 C CA . GLY A 1 1313 ? 166.022 118.674 181.904 1.00 58.64 1313 GLY A CA 1
ATOM 8208 C C . GLY A 1 1313 ? 166.066 119.719 180.806 1.00 58.64 1313 GLY A C 1
ATOM 8209 O O . GLY A 1 1313 ? 165.032 120.241 180.391 1.00 58.64 1313 GLY A O 1
ATOM 8210 N N . LYS A 1 1314 ? 167.276 120.024 180.332 1.00 64.14 1314 LYS A N 1
ATOM 8211 C CA . LYS A 1 1314 ? 167.466 121.014 179.280 1.00 64.14 1314 LYS A CA 1
ATOM 8212 C C . LYS A 1 1314 ? 168.431 120.541 178.199 1.00 64.14 1314 LYS A C 1
ATOM 8213 O O . LYS A 1 1314 ? 168.838 121.347 177.355 1.00 64.14 1314 LYS A O 1
ATOM 8219 N N . GLY A 1 1315 ? 168.805 119.264 178.200 1.00 66.71 1315 GLY A N 1
ATOM 8220 C CA . GLY A 1 1315 ? 169.746 118.754 177.226 1.00 66.71 1315 GLY A CA 1
ATOM 8221 C C . GLY A 1 1315 ? 171.185 119.014 177.625 1.00 66.71 1315 GLY A C 1
ATOM 8222 O O . GLY A 1 1315 ? 171.491 119.592 178.669 1.00 66.71 1315 GLY A O 1
ATOM 8223 N N . SER A 1 1316 ? 172.096 118.566 176.755 1.00 67.16 1316 SER A N 1
ATOM 8224 C CA . SER A 1 1316 ? 173.522 118.735 177.008 1.00 67.16 1316 SER A CA 1
ATOM 8225 C C . SER A 1 1316 ? 174.291 119.135 175.753 1.00 67.16 1316 SER A C 1
ATOM 8226 O O . SER A 1 1316 ? 175.524 119.035 175.736 1.00 67.16 1316 SER A O 1
ATOM 8229 N N . TYR A 1 1317 ? 173.602 119.584 174.705 1.00 66.47 1317 TYR A N 1
ATOM 8230 C CA . TYR A 1 1317 ? 174.251 119.963 173.456 1.00 66.47 1317 TYR A CA 1
ATOM 8231 C C . TYR A 1 1317 ? 174.104 121.443 173.144 1.00 66.47 1317 TYR A C 1
ATOM 8232 O O . TYR A 1 1317 ? 175.109 122.116 172.884 1.00 66.47 1317 TYR A O 1
ATOM 8241 N N . GLN A 1 1318 ? 172.877 121.969 173.162 1.00 62.79 1318 GLN A N 1
ATOM 8242 C CA . GLN A 1 1318 ? 172.601 123.376 172.867 1.00 62.79 1318 GLN A CA 1
ATOM 8243 C C . GLN A 1 1318 ? 173.124 123.754 171.478 1.00 62.79 1318 GLN A C 1
ATOM 8244 O O . GLN A 1 1318 ? 174.042 124.562 171.322 1.00 62.79 1318 GLN A O 1
ATOM 8250 N N . VAL A 1 1319 ? 172.525 123.128 170.461 1.00 61.06 1319 VAL A N 1
ATOM 8251 C CA . VAL A 1 1319 ? 172.922 123.395 169.085 1.00 61.06 1319 VAL A CA 1
ATOM 8252 C C . VAL A 1 1319 ? 172.638 124.850 168.735 1.00 61.06 1319 VAL A C 1
ATOM 8253 O O . VAL A 1 1319 ? 171.616 125.423 169.137 1.00 61.06 1319 VAL A O 1
ATOM 8257 N N . LYS A 1 1320 ? 173.555 125.458 167.987 1.00 63.69 1320 LYS A N 1
ATOM 8258 C CA . LYS A 1 1320 ? 173.443 126.849 167.574 1.00 63.69 1320 LYS A CA 1
ATOM 8259 C C . LYS A 1 1320 ? 173.806 126.971 166.100 1.00 63.69 1320 LYS A C 1
ATOM 8260 O O . LYS A 1 1320 ? 174.369 126.055 165.495 1.00 63.69 1320 LYS A O 1
ATOM 8266 N N . GLY A 1 1321 ? 173.474 128.124 165.524 1.00 61.49 1321 GLY A N 1
ATOM 8267 C CA . GLY A 1 1321 ? 173.822 128.411 164.146 1.00 61.49 1321 GLY A CA 1
ATOM 8268 C C . GLY A 1 1321 ? 172.912 127.759 163.126 1.00 61.49 1321 GLY A C 1
ATOM 8269 O O . GLY A 1 1321 ? 171.693 127.690 163.318 1.00 61.49 1321 GLY A O 1
ATOM 8270 N N . TRP A 1 1322 ? 173.501 127.279 162.027 1.00 62.61 1322 TRP A N 1
ATOM 8271 C CA . TRP A 1 1322 ? 172.709 126.671 160.963 1.00 62.61 1322 TRP A CA 1
ATOM 8272 C C . TRP A 1 1322 ? 172.033 125.387 161.423 1.00 62.61 1322 TRP A C 1
ATOM 8273 O O . TRP A 1 1322 ? 170.931 125.072 160.961 1.00 62.61 1322 TRP A O 1
ATOM 8284 N N . LYS A 1 1323 ? 172.666 124.637 162.327 1.00 60.33 1323 LYS A N 1
ATOM 8285 C CA . LYS A 1 1323 ? 172.035 123.432 162.858 1.00 60.33 1323 LYS A CA 1
ATOM 8286 C C . LYS A 1 1323 ? 170.761 123.777 163.619 1.00 60.33 1323 LYS A C 1
ATOM 8287 O O . LYS A 1 1323 ? 169.714 123.150 163.419 1.00 60.33 1323 LYS A O 1
ATOM 8293 N N . LEU A 1 1324 ? 170.830 124.784 164.494 1.00 53.46 1324 LEU A N 1
ATOM 8294 C CA . LEU A 1 1324 ? 169.644 125.213 165.228 1.00 53.46 1324 LEU A CA 1
ATOM 8295 C C . LEU A 1 1324 ? 168.593 125.790 164.288 1.00 53.46 1324 LEU A C 1
ATOM 8296 O O . LEU A 1 1324 ? 167.390 125.578 164.487 1.00 53.46 1324 LEU A O 1
ATOM 8301 N N . THR A 1 1325 ? 169.027 126.520 163.258 1.00 50.69 1325 THR A N 1
ATOM 8302 C CA . THR A 1 1325 ? 168.087 127.059 162.279 1.00 50.69 1325 THR A CA 1
ATOM 8303 C C . THR A 1 1325 ? 167.328 125.940 161.576 1.00 50.69 1325 THR A C 1
ATOM 8304 O O . THR A 1 1325 ? 166.096 125.980 161.467 1.00 50.69 1325 THR A O 1
ATOM 8308 N N . GLN A 1 1326 ? 168.054 124.928 161.095 1.00 49.38 1326 GLN A N 1
ATOM 8309 C CA . GLN A 1 1326 ? 167.410 123.800 160.431 1.00 49.38 1326 GLN A CA 1
ATOM 8310 C C . GLN A 1 1326 ? 166.499 123.043 161.388 1.00 49.38 1326 GLN A C 1
ATOM 8311 O O . GLN A 1 1326 ? 165.406 122.611 161.004 1.00 49.38 1326 GLN A O 1
ATOM 8317 N N . GLN A 1 1327 ? 166.929 122.875 162.641 1.00 48.63 1327 GLN A N 1
ATOM 8318 C CA . GLN A 1 1327 ? 166.101 122.178 163.619 1.00 48.63 1327 GLN A CA 1
ATOM 8319 C C . GLN A 1 1327 ? 164.788 122.916 163.846 1.00 48.63 1327 GLN A C 1
ATOM 8320 O O . GLN A 1 1327 ? 163.713 122.306 163.861 1.00 48.63 1327 GLN A O 1
ATOM 8326 N N . GLN A 1 1328 ? 164.857 124.240 164.009 1.00 42.95 1328 GLN A N 1
ATOM 8327 C CA . GLN A 1 1328 ? 163.644 125.028 164.201 1.00 42.95 1328 GLN A CA 1
ATOM 8328 C C . GLN A 1 1328 ? 162.760 124.997 162.961 1.00 42.95 1328 GLN A C 1
ATOM 8329 O O . GLN A 1 1328 ? 161.529 124.962 163.071 1.00 42.95 1328 GLN A O 1
ATOM 8335 N N . PHE A 1 1329 ? 163.368 125.002 161.772 1.00 41.07 1329 PHE A N 1
ATOM 8336 C CA . PHE A 1 1329 ? 162.586 124.941 160.539 1.00 41.07 1329 PHE A CA 1
ATOM 8337 C C . PHE A 1 1329 ? 161.826 123.624 160.436 1.00 41.07 1329 PHE A C 1
ATOM 8338 O O . PHE A 1 1329 ? 160.628 123.604 160.124 1.00 41.07 1329 PHE A O 1
ATOM 8346 N N . VAL A 1 1330 ? 162.509 122.506 160.701 1.00 41.52 1330 VAL A N 1
ATOM 8347 C CA . VAL A 1 1330 ? 161.842 121.208 160.648 1.00 41.52 1330 VAL A CA 1
ATOM 8348 C C . VAL A 1 1330 ? 160.788 121.101 161.743 1.00 41.52 1330 VAL A C 1
ATOM 8349 O O . VAL A 1 1330 ? 159.730 120.495 161.541 1.00 41.52 1330 VAL A O 1
ATOM 8353 N N . ALA A 1 1331 ? 161.045 121.696 162.912 1.00 40.79 1331 ALA A N 1
ATOM 8354 C CA . ALA A 1 1331 ? 160.049 121.673 163.980 1.00 40.79 1331 ALA A CA 1
ATOM 8355 C C . ALA A 1 1331 ? 158.796 122.446 163.585 1.00 40.79 1331 ALA A C 1
ATOM 8356 O O . ALA A 1 1331 ? 157.673 121.988 163.832 1.00 40.79 1331 ALA A O 1
ATOM 8358 N N . LEU A 1 1332 ? 158.968 123.615 162.964 1.00 39.38 1332 LEU A N 1
ATOM 8359 C CA . LEU A 1 1332 ? 157.816 124.388 162.510 1.00 39.38 1332 LEU A CA 1
ATOM 8360 C C . LEU A 1 1332 ? 157.052 123.649 161.419 1.00 39.38 1332 LEU A C 1
ATOM 8361 O O . LEU A 1 1332 ? 155.814 123.638 161.416 1.00 39.38 1332 LEU A O 1
ATOM 8366 N N . LEU A 1 1333 ? 157.772 123.020 160.485 1.00 40.37 1333 LEU A N 1
ATOM 8367 C CA . LEU A 1 1333 ? 157.104 122.254 159.436 1.00 40.37 1333 LEU A CA 1
ATOM 8368 C C . LEU A 1 1333 ? 156.333 121.075 160.019 1.00 40.37 1333 LEU A C 1
ATOM 8369 O O . LEU A 1 1333 ? 155.214 120.780 159.584 1.00 40.37 1333 LEU A O 1
ATOM 8374 N N . TRP A 1 1334 ? 156.910 120.398 161.014 1.00 43.09 1334 TRP A N 1
ATOM 8375 C CA . TRP A 1 1334 ? 156.234 119.268 161.642 1.00 43.09 1334 TRP A CA 1
ATOM 8376 C C . TRP A 1 1334 ? 155.006 119.723 162.420 1.00 43.09 1334 TRP A C 1
ATOM 8377 O O . TRP A 1 1334 ? 153.972 119.043 162.413 1.00 43.09 1334 TRP A O 1
ATOM 8388 N N . LYS A 1 1335 ? 155.091 120.880 163.083 1.00 40.98 1335 LYS A N 1
ATOM 8389 C CA . LYS A 1 1335 ? 153.925 121.414 163.778 1.00 40.98 1335 LYS A CA 1
ATOM 8390 C C . LYS A 1 1335 ? 152.817 121.772 162.795 1.00 40.98 1335 LYS A C 1
ATOM 8391 O O . LYS A 1 1335 ? 151.640 121.479 163.040 1.00 40.98 1335 LYS A O 1
ATOM 8397 N N . ARG A 1 1336 ? 153.173 122.405 161.673 1.00 40.60 1336 ARG A N 1
ATOM 8398 C CA . ARG A 1 1336 ? 152.168 122.734 160.666 1.00 40.60 1336 ARG A CA 1
ATOM 8399 C C . ARG A 1 1336 ? 151.548 121.474 160.074 1.00 40.60 1336 ARG A C 1
ATOM 8400 O O . ARG A 1 1336 ? 150.341 121.432 159.807 1.00 40.60 1336 ARG A O 1
ATOM 8408 N N . LEU A 1 1337 ? 152.357 120.430 159.872 1.00 40.70 1337 LEU A N 1
ATOM 8409 C CA . LEU A 1 1337 ? 151.828 119.171 159.359 1.00 40.70 1337 LEU A CA 1
ATOM 8410 C C . LEU A 1 1337 ? 150.868 118.530 160.353 1.00 40.70 1337 LEU A C 1
ATOM 8411 O O . LEU A 1 1337 ? 149.817 118.009 159.961 1.00 40.70 1337 LEU A O 1
ATOM 8416 N N . LEU A 1 1338 ? 151.209 118.561 161.644 1.00 41.12 1338 LEU A N 1
ATOM 8417 C CA . LEU A 1 1338 ? 150.309 118.018 162.657 1.00 41.12 1338 LEU A CA 1
ATOM 8418 C C . LEU A 1 1338 ? 149.013 118.815 162.728 1.00 41.12 1338 LEU A C 1
ATOM 8419 O O . LEU A 1 1338 ? 147.935 118.245 162.932 1.00 41.12 1338 LEU A O 1
ATOM 8424 N N . ILE A 1 1339 ? 149.100 120.137 162.566 1.00 41.20 1339 ILE A N 1
ATOM 8425 C CA . ILE A 1 1339 ? 147.900 120.967 162.598 1.00 41.20 1339 ILE A CA 1
ATOM 8426 C C . ILE A 1 1339 ? 147.013 120.674 161.394 1.00 41.20 1339 ILE A C 1
ATOM 8427 O O . ILE A 1 1339 ? 145.784 120.591 161.515 1.00 41.20 1339 ILE A O 1
ATOM 8432 N N . ALA A 1 1340 ? 147.617 120.500 160.216 1.00 41.84 1340 ALA A N 1
ATOM 8433 C CA . ALA A 1 1340 ? 146.830 120.234 159.017 1.00 41.84 1340 ALA A CA 1
ATOM 8434 C C . ALA A 1 1340 ? 146.260 118.821 159.010 1.00 41.84 1340 ALA A C 1
ATOM 8435 O O . ALA A 1 1340 ? 145.202 118.586 158.416 1.00 41.84 1340 ALA A O 1
ATOM 8437 N N . ARG A 1 1341 ? 146.938 117.871 159.657 1.00 42.67 1341 ARG A N 1
ATOM 8438 C CA . ARG A 1 1341 ? 146.460 116.492 159.658 1.00 42.67 1341 ARG A CA 1
ATOM 8439 C C . ARG A 1 1341 ? 145.238 116.330 160.554 1.00 42.67 1341 ARG A C 1
ATOM 8440 O O . ARG A 1 1341 ? 144.252 115.691 160.169 1.00 42.67 1341 ARG A O 1
ATOM 8448 N N . ARG A 1 1342 ? 145.283 116.903 161.756 1.00 43.91 1342 ARG A N 1
ATOM 8449 C CA . ARG A 1 1342 ? 144.195 116.761 162.715 1.00 43.91 1342 ARG A CA 1
ATOM 8450 C C . ARG A 1 1342 ? 143.029 117.702 162.440 1.00 43.91 1342 ARG A C 1
ATOM 8451 O O . ARG A 1 1342 ? 142.053 117.688 163.198 1.00 43.91 1342 ARG A O 1
ATOM 8459 N N . SER A 1 1343 ? 143.102 118.513 161.384 1.00 43.43 1343 SER A N 1
ATOM 8460 C CA . SER A 1 1343 ? 142.021 119.419 160.991 1.00 43.43 1343 SER A CA 1
ATOM 8461 C C . SER A 1 1343 ? 141.720 119.158 159.519 1.00 43.43 1343 SER A C 1
ATOM 8462 O O . SER A 1 1343 ? 142.290 119.802 158.634 1.00 43.43 1343 SER A O 1
ATOM 8465 N N . ARG A 1 1344 ? 140.820 118.210 159.259 1.00 47.08 1344 ARG A N 1
ATOM 8466 C CA . ARG A 1 1344 ? 140.472 117.850 157.891 1.00 47.08 1344 ARG A CA 1
ATOM 8467 C C . ARG A 1 1344 ? 139.302 118.658 157.348 1.00 47.08 1344 ARG A C 1
ATOM 8468 O O . ARG A 1 1344 ? 139.267 118.947 156.146 1.00 47.08 1344 ARG A O 1
ATOM 8476 N N . LYS A 1 1345 ? 138.348 119.034 158.203 1.00 44.12 1345 LYS A N 1
ATOM 8477 C CA . LYS A 1 1345 ? 137.223 119.844 157.746 1.00 44.12 1345 LYS A CA 1
ATOM 8478 C C . LYS A 1 1345 ? 137.689 121.222 157.291 1.00 44.12 1345 LYS A C 1
ATOM 8479 O O . LYS A 1 1345 ? 137.290 121.703 156.223 1.00 44.12 1345 LYS A O 1
ATOM 8485 N N . GLY A 1 1346 ? 138.537 121.873 158.090 1.00 45.97 1346 GLY A N 1
ATOM 8486 C CA . GLY A 1 1346 ? 139.061 123.169 157.692 1.00 45.97 1346 GLY A CA 1
ATOM 8487 C C . GLY A 1 1346 ? 139.936 123.088 156.457 1.00 45.97 1346 GLY A C 1
ATOM 8488 O O . GLY A 1 1346 ? 139.912 123.982 155.607 1.00 45.97 1346 GLY A O 1
ATOM 8489 N N . PHE A 1 1347 ? 140.718 122.012 156.337 1.00 47.47 1347 PHE A N 1
ATOM 8490 C CA . PHE A 1 1347 ? 141.549 121.831 155.151 1.00 47.47 1347 PHE A CA 1
ATOM 8491 C C . PHE A 1 1347 ? 140.695 121.634 153.904 1.00 47.47 1347 PHE A C 1
ATOM 8492 O O . PHE A 1 1347 ? 141.027 122.149 152.831 1.00 47.47 1347 PHE A O 1
ATOM 8500 N N . PHE A 1 1348 ? 139.591 120.895 154.026 1.00 51.08 1348 PHE A N 1
ATOM 8501 C CA . PHE A 1 1348 ? 138.706 120.702 152.883 1.00 51.08 1348 PHE A CA 1
ATOM 8502 C C . PHE A 1 1348 ? 137.943 121.976 152.542 1.00 51.08 1348 PHE A C 1
ATOM 8503 O O . PHE A 1 1348 ? 137.652 122.226 151.367 1.00 51.08 1348 PHE A O 1
ATOM 8511 N N . ALA A 1 1349 ? 137.614 122.790 153.547 1.00 47.92 1349 ALA A N 1
ATOM 8512 C CA . ALA A 1 1349 ? 136.837 123.998 153.299 1.00 47.92 1349 ALA A CA 1
ATOM 8513 C C . ALA A 1 1349 ? 137.696 125.154 152.802 1.00 47.92 1349 ALA A C 1
ATOM 8514 O O . ALA A 1 1349 ? 137.182 126.054 152.128 1.00 47.92 1349 ALA A O 1
ATOM 8516 N N . GLN A 1 1350 ? 138.994 125.156 153.117 1.00 45.88 1350 GLN A N 1
ATOM 8517 C CA . GLN A 1 1350 ? 139.869 126.258 152.747 1.00 45.88 1350 GLN A CA 1
ATOM 8518 C C . GLN A 1 1350 ? 140.815 125.945 151.598 1.00 45.88 1350 GLN A C 1
ATOM 8519 O O . GLN A 1 1350 ? 141.385 126.877 151.023 1.00 45.88 1350 GLN A O 1
ATOM 8525 N N . ILE A 1 1351 ? 140.998 124.671 151.247 1.00 50.41 1351 ILE A N 1
ATOM 8526 C CA . ILE A 1 1351 ? 141.935 124.260 150.208 1.00 50.41 1351 ILE A CA 1
ATOM 8527 C C . ILE A 1 1351 ? 141.232 123.499 149.090 1.00 50.41 1351 ILE A C 1
ATOM 8528 O O . ILE A 1 1351 ? 141.351 123.853 147.912 1.00 50.41 1351 ILE A O 1
ATOM 8533 N N . VAL A 1 1352 ? 140.491 122.446 149.440 1.00 53.18 1352 VAL A N 1
ATOM 8534 C CA . VAL A 1 1352 ? 139.843 121.621 148.426 1.00 53.18 1352 VAL A CA 1
ATOM 8535 C C . VAL A 1 1352 ? 138.521 122.215 147.956 1.00 53.18 1352 VAL A C 1
ATOM 8536 O O . VAL A 1 1352 ? 138.082 121.921 146.836 1.00 53.18 1352 VAL A O 1
ATOM 8540 N N . LEU A 1 1353 ? 137.874 123.041 148.777 1.00 52.04 1353 LEU A N 1
ATOM 8541 C CA . LEU A 1 1353 ? 136.603 123.636 148.374 1.00 52.04 1353 LEU A CA 1
ATOM 8542 C C . LEU A 1 1353 ? 136.723 124.554 147.161 1.00 52.04 1353 LEU A C 1
ATOM 8543 O O . LEU A 1 1353 ? 135.821 124.512 146.306 1.00 52.04 1353 LEU A O 1
ATOM 8548 N N . PRO A 1 1354 ? 137.754 125.399 147.019 1.00 51.42 1354 PRO A N 1
ATOM 8549 C CA . PRO A 1 1354 ? 137.890 126.145 145.755 1.00 51.42 1354 PRO A CA 1
ATOM 8550 C C . PRO A 1 1354 ? 138.083 125.246 144.546 1.00 51.42 1354 PRO A C 1
ATOM 8551 O O . PRO A 1 1354 ? 137.584 125.561 143.458 1.00 51.42 1354 PRO A O 1
ATOM 8555 N N . ALA A 1 1355 ? 138.790 124.125 144.705 1.00 52.49 1355 ALA A N 1
ATOM 8556 C CA . ALA A 1 1355 ? 138.937 123.187 143.596 1.00 52.49 1355 ALA A CA 1
ATOM 8557 C C . ALA A 1 1355 ? 137.600 122.555 143.230 1.00 52.49 1355 ALA A C 1
ATOM 8558 O O . ALA A 1 1355 ? 137.285 122.392 142.044 1.00 52.49 1355 ALA A O 1
ATOM 8560 N N . VAL A 1 1356 ? 136.797 122.198 144.235 1.00 54.06 1356 VAL A N 1
ATOM 8561 C CA . VAL A 1 1356 ? 135.464 121.663 143.968 1.00 54.06 1356 VAL A CA 1
ATOM 8562 C C . VAL A 1 1356 ? 134.600 122.713 143.281 1.00 54.06 1356 VAL A C 1
ATOM 8563 O O . VAL A 1 1356 ? 133.802 122.398 142.390 1.00 54.06 1356 VAL A O 1
ATOM 8567 N N . PHE A 1 1357 ? 134.753 123.979 143.675 1.00 56.35 1357 PHE A N 1
ATOM 8568 C CA . PHE A 1 1357 ? 134.002 125.054 143.034 1.00 56.35 1357 PHE A CA 1
ATOM 8569 C C . PHE A 1 1357 ? 134.404 125.214 141.572 1.00 56.35 1357 PHE A C 1
ATOM 8570 O O . PHE A 1 1357 ? 133.545 125.402 140.704 1.00 56.35 1357 PHE A O 1
ATOM 8578 N N . VAL A 1 1358 ? 135.706 125.145 141.284 1.00 57.23 1358 VAL A N 1
ATOM 8579 C CA . VAL A 1 1358 ? 136.168 125.214 139.899 1.00 57.23 1358 VAL A CA 1
ATOM 8580 C C . VAL A 1 1358 ? 135.626 124.036 139.098 1.00 57.23 1358 VAL A C 1
ATOM 8581 O O . VAL A 1 1358 ? 135.214 124.188 137.941 1.00 57.23 1358 VAL A O 1
ATOM 8585 N N . CYS A 1 1359 ? 135.613 122.846 139.703 1.00 61.41 1359 CYS A N 1
ATOM 8586 C CA . CYS A 1 1359 ? 135.078 121.673 139.018 1.00 61.41 1359 CYS A CA 1
ATOM 8587 C C . CYS A 1 1359 ? 133.597 121.846 138.704 1.00 61.41 1359 CYS A C 1
ATOM 8588 O O . CYS A 1 1359 ? 133.149 121.533 137.595 1.00 61.41 1359 CYS A O 1
ATOM 8591 N N . ILE A 1 1360 ? 132.821 122.346 139.668 1.00 58.86 1360 ILE A N 1
ATOM 8592 C CA . ILE A 1 1360 ? 131.392 122.550 139.448 1.00 58.86 1360 ILE A CA 1
ATOM 8593 C C . ILE A 1 1360 ? 131.160 123.616 138.383 1.00 58.86 1360 ILE A C 1
ATOM 8594 O O . ILE A 1 1360 ? 130.249 123.496 137.553 1.00 58.86 1360 ILE A O 1
ATOM 8599 N N . ALA A 1 1361 ? 131.981 124.670 138.380 1.00 59.28 1361 ALA A N 1
ATOM 8600 C CA . ALA A 1 1361 ? 131.846 125.707 137.362 1.00 59.28 1361 ALA A CA 1
ATOM 8601 C C . ALA A 1 1361 ? 132.144 125.158 135.973 1.00 59.28 1361 ALA A C 1
ATOM 8602 O O . ALA A 1 1361 ? 131.426 125.456 135.011 1.00 59.28 1361 ALA A O 1
ATOM 8604 N N . LEU A 1 1362 ? 133.196 124.345 135.849 1.00 63.41 1362 LEU A N 1
ATOM 8605 C CA . LEU A 1 1362 ? 133.511 123.741 134.559 1.00 63.41 1362 LEU A CA 1
ATOM 8606 C C . LEU A 1 1362 ? 132.421 122.768 134.123 1.00 63.41 1362 LEU A C 1
ATOM 8607 O O . LEU A 1 1362 ? 132.113 122.667 132.930 1.00 63.41 1362 LEU A O 1
ATOM 8612 N N . VAL A 1 1363 ? 131.821 122.051 135.076 1.00 62.66 1363 VAL A N 1
ATOM 8613 C CA . VAL A 1 1363 ? 130.712 121.157 134.747 1.00 62.66 1363 VAL A CA 1
ATOM 8614 C C . VAL A 1 1363 ? 129.534 121.955 134.203 1.00 62.66 1363 VAL A C 1
ATOM 8615 O O . VAL A 1 1363 ? 128.955 121.613 133.166 1.00 62.66 1363 VAL A O 1
ATOM 8619 N N . PHE A 1 1364 ? 129.166 123.036 134.896 1.00 61.12 1364 PHE A N 1
ATOM 8620 C CA . PHE A 1 1364 ? 128.055 123.865 134.438 1.00 61.12 1364 PHE A CA 1
ATOM 8621 C C . PHE A 1 1364 ? 128.355 124.518 133.094 1.00 61.12 1364 PHE A C 1
ATOM 8622 O O . PHE A 1 1364 ? 127.437 124.745 132.297 1.00 61.12 1364 PHE A O 1
ATOM 8630 N N . SER A 1 1365 ? 129.623 124.826 132.824 1.00 64.33 1365 SER A N 1
ATOM 8631 C CA . SER A 1 1365 ? 130.010 125.368 131.528 1.00 64.33 1365 SER A CA 1
ATOM 8632 C C . SER A 1 1365 ? 130.214 124.290 130.472 1.00 64.33 1365 SER A C 1
ATOM 8633 O O . SER A 1 1365 ? 130.468 124.624 129.310 1.00 64.33 1365 SER A O 1
ATOM 8636 N N . LEU A 1 1366 ? 130.119 123.014 130.845 1.00 67.03 1366 LEU A N 1
ATOM 8637 C CA . LEU A 1 1366 ? 130.294 121.909 129.912 1.00 67.03 1366 LEU A CA 1
ATOM 8638 C C . LEU A 1 1366 ? 128.989 121.468 129.254 1.00 67.03 1366 LEU A C 1
ATOM 8639 O O . LEU A 1 1366 ? 129.029 120.719 128.272 1.00 67.03 1366 LEU A O 1
ATOM 8644 N N . ILE A 1 1367 ? 127.842 121.946 129.734 1.00 66.12 1367 ILE A N 1
ATOM 8645 C CA . ILE A 1 1367 ? 126.550 121.467 129.252 1.00 66.12 1367 ILE A CA 1
ATOM 8646 C C . ILE A 1 1367 ? 125.986 122.451 128.233 1.00 66.12 1367 ILE A C 1
ATOM 8647 O O . ILE A 1 1367 ? 124.766 122.545 128.052 1.00 66.12 1367 ILE A O 1
ATOM 8652 N N . VAL A 1 1368 ? 126.865 123.200 127.574 1.00 70.59 1368 VAL A N 1
ATOM 8653 C CA . VAL A 1 1368 ? 126.466 124.102 126.495 1.00 70.59 1368 VAL A CA 1
ATOM 8654 C C . VAL A 1 1368 ? 125.794 123.287 125.394 1.00 70.59 1368 VAL A C 1
ATOM 8655 O O . VAL A 1 1368 ? 126.086 122.091 125.246 1.00 70.59 1368 VAL A O 1
ATOM 8659 N N . PRO A 1 1369 ? 124.883 123.876 124.614 1.00 74.93 1369 PRO A N 1
ATOM 8660 C CA . PRO A 1 1369 ? 124.206 123.100 123.577 1.00 74.93 1369 PRO A CA 1
ATOM 8661 C C . PRO A 1 1369 ? 125.186 122.644 122.513 1.00 74.93 1369 PRO A C 1
ATOM 8662 O O . PRO A 1 1369 ? 126.190 123.325 122.239 1.00 74.93 1369 PRO A O 1
ATOM 8666 N N . PRO A 1 1370 ? 124.944 121.492 121.891 1.00 77.45 1370 PRO A N 1
ATOM 8667 C CA . PRO A 1 1370 ? 125.873 120.989 120.873 1.00 77.45 1370 PRO A CA 1
ATOM 8668 C C . PRO A 1 1370 ? 125.921 121.897 119.654 1.00 77.45 1370 PRO A C 1
ATOM 8669 O O . PRO A 1 1370 ? 125.065 122.760 119.443 1.00 77.45 1370 PRO A O 1
ATOM 8673 N N . PHE A 1 1371 ? 126.952 121.683 118.838 1.00 82.75 1371 PHE A N 1
ATOM 8674 C CA . PHE A 1 1371 ? 127.156 122.484 117.638 1.00 82.75 1371 PHE A CA 1
ATOM 8675 C C . PHE A 1 1371 ? 127.285 121.592 116.409 1.00 82.75 1371 PHE A C 1
ATOM 8676 O O . PHE A 1 1371 ? 127.090 120.375 116.494 1.00 82.75 1371 PHE A O 1
ATOM 8684 N N . GLY A 1 1372 ? 127.612 122.188 115.265 1.00 84.94 1372 GLY A N 1
ATOM 8685 C CA . GLY A 1 1372 ? 127.752 121.437 114.035 1.00 84.94 1372 GLY A CA 1
ATOM 8686 C C . GLY A 1 1372 ? 126.454 120.989 113.404 1.00 84.94 1372 GLY A C 1
ATOM 8687 O O . GLY A 1 1372 ? 126.483 120.142 112.504 1.00 84.94 1372 GLY A O 1
ATOM 8688 N N . LYS A 1 1373 ? 125.318 121.526 113.843 1.00 79.74 1373 LYS A N 1
ATOM 8689 C CA . LYS A 1 1373 ? 124.007 121.155 113.321 1.00 79.74 1373 LYS A CA 1
ATOM 8690 C C . LYS A 1 1373 ? 123.389 122.378 112.657 1.00 79.74 1373 LYS A C 1
ATOM 8691 O O . LYS A 1 1373 ? 123.001 123.331 113.341 1.00 79.74 1373 LYS A O 1
ATOM 8697 N N . TYR A 1 1374 ? 123.299 122.350 111.330 1.00 64.25 1374 TYR A N 1
ATOM 8698 C CA . TYR A 1 1374 ? 122.703 123.439 110.557 1.00 64.25 1374 TYR A CA 1
ATOM 8699 C C . TYR A 1 1374 ? 121.584 122.884 109.688 1.00 64.25 1374 TYR A C 1
ATOM 8700 O O . TYR A 1 1374 ? 121.848 122.347 108.597 1.00 64.25 1374 TYR A O 1
ATOM 8709 N N . PRO A 1 1375 ? 120.330 122.982 110.120 1.00 57.63 1375 PRO A N 1
ATOM 8710 C CA . PRO A 1 1375 ? 119.230 122.433 109.323 1.00 57.63 1375 PRO A CA 1
ATOM 8711 C C . PRO A 1 1375 ? 118.977 123.256 108.070 1.00 57.63 1375 PRO A C 1
ATOM 8712 O O . PRO A 1 1375 ? 119.357 124.425 107.965 1.00 57.63 1375 PRO A O 1
ATOM 8716 N N . SER A 1 1376 ? 118.319 122.618 107.106 1.00 53.06 1376 SER A N 1
ATOM 8717 C CA . SER A 1 1376 ? 117.990 123.266 105.841 1.00 53.06 1376 SER A CA 1
ATOM 8718 C C . SER A 1 1376 ? 116.833 124.235 106.053 1.00 53.06 1376 SER A C 1
ATOM 8719 O O . SER A 1 1376 ? 115.690 123.814 106.260 1.00 53.06 1376 SER A O 1
ATOM 8722 N N . LEU A 1 1377 ? 117.125 125.532 106.003 1.00 49.31 1377 LEU A N 1
ATOM 8723 C CA . LEU A 1 1377 ? 116.111 126.561 106.180 1.00 49.31 1377 LEU A CA 1
ATOM 8724 C C . LEU A 1 1377 ? 115.594 127.015 104.821 1.00 49.31 1377 LEU A C 1
ATOM 8725 O O . LEU A 1 1377 ? 116.375 127.427 103.958 1.00 49.31 1377 LEU A O 1
ATOM 8730 N N . GLU A 1 1378 ? 114.279 126.936 104.637 1.00 51.75 1378 GLU A N 1
ATOM 8731 C CA . GLU A 1 1378 ? 113.676 127.349 103.378 1.00 51.75 1378 GLU A CA 1
ATOM 8732 C C . GLU A 1 1378 ? 113.711 128.866 103.241 1.00 51.75 1378 GLU A C 1
ATOM 8733 O O . GLU A 1 1378 ? 113.517 129.600 104.213 1.00 51.75 1378 GLU A O 1
ATOM 8739 N N . LEU A 1 1379 ? 113.962 129.334 102.019 1.00 44.75 1379 LEU A N 1
ATOM 8740 C CA . LEU A 1 1379 ? 114.031 130.768 101.737 1.00 44.75 1379 LEU A CA 1
ATOM 8741 C C . LEU A 1 1379 ? 112.645 131.280 101.342 1.00 44.75 1379 LEU A C 1
ATOM 8742 O O . LEU A 1 1379 ? 112.380 131.674 100.205 1.00 44.75 1379 LEU A O 1
ATOM 8747 N N . GLN A 1 1380 ? 111.748 131.261 102.326 1.00 50.31 1380 GLN A N 1
ATOM 8748 C CA . GLN A 1 1380 ? 110.399 131.773 102.166 1.00 50.31 1380 GLN A CA 1
ATOM 8749 C C . GLN A 1 1380 ? 110.085 132.744 103.296 1.00 50.31 1380 GLN A C 1
ATOM 8750 O O . GLN A 1 1380 ? 110.520 132.535 104.436 1.00 50.31 1380 GLN A O 1
ATOM 8756 N N . PRO A 1 1381 ? 109.341 133.818 103.014 1.00 50.71 1381 PRO A N 1
ATOM 8757 C CA . PRO A 1 1381 ? 109.064 134.821 104.052 1.00 50.71 1381 PRO A CA 1
ATOM 8758 C C . PRO A 1 1381 ? 108.057 134.372 105.098 1.00 50.71 1381 PRO A C 1
ATOM 8759 O O . PRO A 1 1381 ? 107.763 135.146 106.016 1.00 50.71 1381 PRO A O 1
ATOM 8763 N N . TRP A 1 1382 ? 107.520 133.160 104.998 1.00 64.06 1382 TRP A N 1
ATOM 8764 C CA . TRP A 1 1382 ? 106.534 132.673 105.962 1.00 64.06 1382 TRP A CA 1
ATOM 8765 C C . TRP A 1 1382 ? 107.198 131.972 107.143 1.00 64.06 1382 TRP A C 1
ATOM 8766 O O . TRP A 1 1382 ? 106.860 130.845 107.505 1.00 64.06 1382 TRP A O 1
ATOM 8777 N N . MET A 1 1383 ? 108.164 132.656 107.752 1.00 54.94 1383 MET A N 1
ATOM 8778 C CA . MET A 1 1383 ? 108.759 132.234 109.013 1.00 54.94 1383 MET A CA 1
ATOM 8779 C C . MET A 1 1383 ? 108.463 133.193 110.153 1.00 54.94 1383 MET A C 1
ATOM 8780 O O . MET A 1 1383 ? 108.367 132.758 111.302 1.00 54.94 1383 MET A O 1
ATOM 8785 N N . TYR A 1 1384 ? 108.320 134.481 109.857 1.00 53.14 1384 TYR A N 1
ATOM 8786 C CA . TYR A 1 1384 ? 107.813 135.455 110.814 1.00 53.14 1384 TYR A CA 1
ATOM 8787 C C . TYR A 1 1384 ? 106.300 135.535 110.650 1.00 53.14 1384 TYR A C 1
ATOM 8788 O O . TYR A 1 1384 ? 105.803 135.741 109.537 1.00 53.14 1384 TYR A O 1
ATOM 8797 N N . ASN A 1 1385 ? 105.573 135.362 111.755 1.00 63.83 1385 ASN A N 1
ATOM 8798 C CA . ASN A 1 1385 ? 104.119 135.243 111.685 1.00 63.83 1385 ASN A CA 1
ATOM 8799 C C . ASN A 1 1385 ? 103.482 136.511 111.125 1.00 63.83 1385 ASN A C 1
ATOM 8800 O O . ASN A 1 1385 ? 102.840 136.486 110.069 1.00 63.83 1385 ASN A O 1
ATOM 8805 N N . GLU A 1 1386 ? 103.651 137.632 111.819 1.00 66.19 1386 GLU A N 1
ATOM 8806 C CA . GLU A 1 1386 ? 103.014 138.891 111.446 1.00 66.19 1386 GLU A CA 1
ATOM 8807 C C . GLU A 1 1386 ? 104.032 139.774 110.731 1.00 66.19 1386 GLU A C 1
ATOM 8808 O O . GLU A 1 1386 ? 105.041 140.173 111.320 1.00 66.19 1386 GLU A O 1
ATOM 8814 N N . GLN A 1 1387 ? 103.762 140.075 109.462 1.00 58.29 1387 GLN A N 1
ATOM 8815 C CA . GLN A 1 1387 ? 104.596 140.968 108.673 1.00 58.29 1387 GLN A CA 1
ATOM 8816 C C . GLN A 1 1387 ? 103.698 141.919 107.894 1.00 58.29 1387 GLN A C 1
ATOM 8817 O O . GLN A 1 1387 ? 102.471 141.788 107.892 1.00 58.29 1387 GLN A O 1
ATOM 8823 N N . TYR A 1 1388 ? 104.324 142.887 107.225 1.00 61.27 1388 TYR A N 1
ATOM 8824 C CA . TYR A 1 1388 ? 103.598 143.904 106.462 1.00 61.27 1388 TYR A CA 1
ATOM 8825 C C . TYR A 1 1388 ? 104.316 144.108 105.132 1.00 61.27 1388 TYR A C 1
ATOM 8826 O O . TYR A 1 1388 ? 105.341 144.795 105.071 1.00 61.27 1388 TYR A O 1
ATOM 8835 N N . THR A 1 1389 ? 103.776 143.514 104.074 1.00 53.79 1389 THR A N 1
ATOM 8836 C CA . THR A 1 1389 ? 104.325 143.653 102.735 1.00 53.79 1389 THR A CA 1
ATOM 8837 C C . THR A 1 1389 ? 103.694 144.850 102.027 1.00 53.79 1389 THR A C 1
ATOM 8838 O O . THR A 1 1389 ? 102.590 145.288 102.357 1.00 53.79 1389 THR A O 1
ATOM 8842 N N . PHE A 1 1390 ? 104.421 145.386 101.049 1.00 51.11 1390 PHE A N 1
ATOM 8843 C CA . PHE A 1 1390 ? 103.936 146.498 100.246 1.00 51.11 1390 PHE A CA 1
ATOM 8844 C C . PHE A 1 1390 ? 104.367 146.301 98.800 1.00 51.11 1390 PHE A C 1
ATOM 8845 O O . PHE A 1 1390 ? 105.448 145.775 98.524 1.00 51.11 1390 PHE A O 1
ATOM 8853 N N . VAL A 1 1391 ? 103.506 146.729 97.879 1.00 51.96 1391 VAL A N 1
ATOM 8854 C CA . VAL A 1 1391 ? 103.755 146.626 96.446 1.00 51.96 1391 VAL A CA 1
ATOM 8855 C C . VAL A 1 1391 ? 103.639 148.019 95.843 1.00 51.96 1391 VAL A C 1
ATOM 8856 O O . VAL A 1 1391 ? 102.695 148.756 96.150 1.00 51.96 1391 VAL A O 1
ATOM 8860 N N . SER A 1 1392 ? 104.596 148.375 94.989 1.00 52.09 1392 SER A N 1
ATOM 8861 C CA . SER A 1 1392 ? 104.633 149.679 94.339 1.00 52.09 1392 SER A CA 1
ATOM 8862 C C . SER A 1 1392 ? 104.627 149.479 92.830 1.00 52.09 1392 SER A C 1
ATOM 8863 O O . SER A 1 1392 ? 105.483 148.770 92.292 1.00 52.09 1392 SER A O 1
ATOM 8866 N N . ASN A 1 1393 ? 103.665 150.103 92.156 1.00 61.63 1393 ASN A N 1
ATOM 8867 C CA . ASN A 1 1393 ? 103.516 150.014 90.705 1.00 61.63 1393 ASN A CA 1
ATOM 8868 C C . ASN A 1 1393 ? 103.945 151.349 90.105 1.00 61.63 1393 ASN A C 1
ATOM 8869 O O . ASN A 1 1393 ? 103.153 152.294 90.040 1.00 61.63 1393 ASN A O 1
ATOM 8874 N N . ASP A 1 1394 ? 105.198 151.423 89.667 1.00 61.11 1394 ASP A N 1
ATOM 8875 C CA . ASP A 1 1394 ? 105.742 152.643 89.091 1.00 61.11 1394 ASP A CA 1
ATOM 8876 C C . ASP A 1 1394 ? 105.617 152.614 87.573 1.00 61.11 1394 ASP A C 1
ATOM 8877 O O . ASP A 1 1394 ? 105.921 151.603 86.932 1.00 61.11 1394 ASP A O 1
ATOM 8882 N N . ALA A 1 1395 ? 105.171 153.738 87.007 1.00 77.58 1395 ALA A N 1
ATOM 8883 C CA . ALA A 1 1395 ? 104.965 153.913 85.573 1.00 77.58 1395 ALA A CA 1
ATOM 8884 C C . ALA A 1 1395 ? 104.080 152.810 85.003 1.00 77.58 1395 ALA A C 1
ATOM 8885 O O . ALA A 1 1395 ? 104.566 151.941 84.267 1.00 77.58 1395 ALA A O 1
ATOM 8887 N N . PRO A 1 1396 ? 102.782 152.807 85.313 1.00 82.14 1396 PRO A N 1
ATOM 8888 C CA . PRO A 1 1396 ? 101.881 151.767 84.774 1.00 82.14 1396 PRO A CA 1
ATOM 8889 C C . PRO A 1 1396 ? 101.472 152.041 83.328 1.00 82.14 1396 PRO A C 1
ATOM 8890 O O . PRO A 1 1396 ? 100.395 152.549 83.017 1.00 82.14 1396 PRO A O 1
ATOM 8894 N N . GLU A 1 1397 ? 102.365 151.690 82.403 1.00 94.24 1397 GLU A N 1
ATOM 8895 C CA . GLU A 1 1397 ? 102.137 151.898 80.979 1.00 94.24 1397 GLU A CA 1
ATOM 8896 C C . GLU A 1 1397 ? 101.888 150.598 80.226 1.00 94.24 1397 GLU A C 1
ATOM 8897 O O . GLU A 1 1397 ? 101.865 150.605 78.991 1.00 94.24 1397 GLU A O 1
ATOM 8903 N N . ASP A 1 1398 ? 101.713 149.483 80.940 1.00 98.34 1398 ASP A N 1
ATOM 8904 C CA . ASP A 1 1398 ? 101.404 148.185 80.337 1.00 98.34 1398 ASP A CA 1
ATOM 8905 C C . ASP A 1 1398 ? 102.501 147.734 79.374 1.00 98.34 1398 ASP A C 1
ATOM 8906 O O . ASP A 1 1398 ? 102.236 147.029 78.398 1.00 98.34 1398 ASP A O 1
ATOM 8911 N N . THR A 1 1399 ? 103.742 148.150 79.630 1.00 96.62 1399 THR A N 1
ATOM 8912 C CA . THR A 1 1399 ? 104.856 147.701 78.801 1.00 96.62 1399 THR A CA 1
ATOM 8913 C C . THR A 1 1399 ? 105.372 146.339 79.259 1.00 96.62 1399 THR A C 1
ATOM 8914 O O . THR A 1 1399 ? 105.308 145.356 78.514 1.00 96.62 1399 THR A O 1
ATOM 8918 N N . GLY A 1 1400 ? 105.882 146.263 80.486 1.00 87.43 1400 GLY A N 1
ATOM 8919 C CA . GLY A 1 1400 ? 106.342 145.008 81.045 1.00 87.43 1400 GLY A CA 1
ATOM 8920 C C . GLY A 1 1400 ? 106.045 144.887 82.524 1.00 87.43 1400 GLY A C 1
ATOM 8921 O O . GLY A 1 1400 ? 106.422 143.901 83.165 1.00 87.43 1400 GLY A O 1
ATOM 8922 N N . THR A 1 1401 ? 105.364 145.889 83.078 1.00 79.93 1401 THR A N 1
ATOM 8923 C CA . THR A 1 1401 ? 105.128 145.990 84.513 1.00 79.93 1401 THR A CA 1
ATOM 8924 C C . THR A 1 1401 ? 103.766 145.461 84.941 1.00 79.93 1401 THR A C 1
ATOM 8925 O O . THR A 1 1401 ? 103.667 144.783 85.969 1.00 79.93 1401 THR A O 1
ATOM 8929 N N . LEU A 1 1402 ? 102.711 145.752 84.174 1.00 82.45 1402 LEU A N 1
ATOM 8930 C CA . LEU A 1 1402 ? 101.366 145.361 84.586 1.00 82.45 1402 LEU A CA 1
ATOM 8931 C C . LEU A 1 1402 ? 101.205 143.846 84.607 1.00 82.45 1402 LEU A C 1
ATOM 8932 O O . LEU A 1 1402 ? 100.508 143.304 85.473 1.00 82.45 1402 LEU A O 1
ATOM 8937 N N . GLU A 1 1403 ? 101.847 143.144 83.671 1.00 82.02 1403 GLU A N 1
ATOM 8938 C CA . GLU A 1 1403 ? 101.756 141.687 83.645 1.00 82.02 1403 GLU A CA 1
ATOM 8939 C C . GLU A 1 1403 ? 102.364 141.078 84.903 1.00 82.02 1403 GLU A C 1
ATOM 8940 O O . GLU A 1 1403 ? 101.767 140.196 85.533 1.00 82.02 1403 GLU A O 1
ATOM 8946 N N . LEU A 1 1404 ? 103.556 141.542 85.285 1.00 70.96 1404 LEU A N 1
ATOM 8947 C CA . LEU A 1 1404 ? 104.196 141.033 86.493 1.00 70.96 1404 LEU A CA 1
ATOM 8948 C C . LEU A 1 1404 ? 103.416 141.432 87.740 1.00 70.96 1404 LEU A C 1
ATOM 8949 O O . LEU A 1 1404 ? 103.323 140.652 88.696 1.00 70.96 1404 LEU A O 1
ATOM 8954 N N . LEU A 1 1405 ? 102.843 142.638 87.746 1.00 73.29 1405 LEU A N 1
ATOM 8955 C CA . LEU A 1 1405 ? 102.030 143.065 88.881 1.00 73.29 1405 LEU A CA 1
ATOM 8956 C C . LEU A 1 1405 ? 100.801 142.180 89.043 1.00 73.29 1405 LEU A C 1
ATOM 8957 O O . LEU A 1 1405 ? 100.427 141.822 90.166 1.00 73.29 1405 LEU A O 1
ATOM 8962 N N . ASN A 1 1406 ? 100.160 141.816 87.930 1.00 75.64 1406 ASN A N 1
ATOM 8963 C CA . ASN A 1 1406 ? 98.996 140.939 88.002 1.00 75.64 1406 ASN A CA 1
ATOM 8964 C C . ASN A 1 1406 ? 99.391 139.529 88.421 1.00 75.64 1406 ASN A C 1
ATOM 8965 O O . ASN A 1 1406 ? 98.718 138.912 89.255 1.00 75.64 1406 ASN A O 1
ATOM 8970 N N . ALA A 1 1407 ? 100.484 139.004 87.862 1.00 71.13 1407 ALA A N 1
ATOM 8971 C CA . ALA A 1 1407 ? 100.937 137.666 88.222 1.00 71.13 1407 ALA A CA 1
ATOM 8972 C C . ALA A 1 1407 ? 101.500 137.591 89.634 1.00 71.13 1407 ALA A C 1
ATOM 8973 O O . ALA A 1 1407 ? 101.659 136.484 90.160 1.00 71.13 1407 ALA A O 1
ATOM 8975 N N . LEU A 1 1408 ? 101.804 138.732 90.257 1.00 68.14 1408 LEU A N 1
ATOM 8976 C CA . LEU A 1 1408 ? 102.341 138.724 91.612 1.00 68.14 1408 LEU A CA 1
ATOM 8977 C C . LEU A 1 1408 ? 101.244 138.615 92.665 1.00 68.14 1408 LEU A C 1
ATOM 8978 O O . LEU A 1 1408 ? 101.499 138.120 93.769 1.00 68.14 1408 LEU A O 1
ATOM 8983 N N . THR A 1 1409 ? 100.030 139.058 92.348 1.00 74.44 1409 THR A N 1
ATOM 8984 C CA . THR A 1 1409 ? 98.907 139.066 93.282 1.00 74.44 1409 THR A CA 1
ATOM 8985 C C . THR A 1 1409 ? 97.713 138.332 92.683 1.00 74.44 1409 THR A C 1
ATOM 8986 O O . THR A 1 1409 ? 96.577 138.811 92.702 1.00 74.44 1409 THR A O 1
ATOM 8990 N N . LYS A 1 1410 ? 97.966 137.148 92.139 1.00 73.81 1410 LYS A N 1
ATOM 8991 C CA . LYS A 1 1410 ? 96.948 136.323 91.503 1.00 73.81 1410 LYS A CA 1
ATOM 8992 C C . LYS A 1 1410 ? 96.828 134.998 92.260 1.00 73.81 1410 LYS A C 1
ATOM 8993 O O . LYS A 1 1410 ? 97.378 134.832 93.353 1.00 73.81 1410 LYS A O 1
ATOM 8999 N N . ASP A 1 1411 ? 96.080 134.063 91.674 1.00 75.18 1411 ASP A N 1
ATOM 9000 C CA . ASP A 1 1411 ? 95.865 132.754 92.287 1.00 75.18 1411 ASP A CA 1
ATOM 9001 C C . ASP A 1 1411 ? 97.143 132.070 92.766 1.00 75.18 1411 ASP A C 1
ATOM 9002 O O . ASP A 1 1411 ? 97.109 131.468 93.853 1.00 75.18 1411 ASP A O 1
ATOM 9007 N N . PRO A 1 1412 ? 98.271 132.100 92.042 1.00 69.70 1412 PRO A N 1
ATOM 9008 C CA . PRO A 1 1412 ? 99.502 131.529 92.617 1.00 69.70 1412 PRO A CA 1
ATOM 9009 C C . PRO A 1 1412 ? 99.921 132.181 93.923 1.00 69.70 1412 PRO A C 1
ATOM 9010 O O . PRO A 1 1412 ? 100.601 131.539 94.734 1.00 69.70 1412 PRO A O 1
ATOM 9014 N N . GLY A 1 1413 ? 99.538 133.431 94.153 1.00 68.43 1413 GLY A N 1
ATOM 9015 C CA . GLY A 1 1413 ? 99.840 134.096 95.403 1.00 68.43 1413 GLY A CA 1
ATOM 9016 C C . GLY A 1 1413 ? 101.180 134.805 95.383 1.00 68.43 1413 GLY A C 1
ATOM 9017 O O . GLY A 1 1413 ? 101.792 135.040 94.336 1.00 68.43 1413 GLY A O 1
ATOM 9018 N N . PHE A 1 1414 ? 101.640 135.154 96.586 1.00 62.60 1414 PHE A N 1
ATOM 9019 C CA . PHE A 1 1414 ? 102.923 135.835 96.723 1.00 62.60 1414 PHE A CA 1
ATOM 9020 C C . PHE A 1 1414 ? 104.074 134.914 96.335 1.00 62.60 1414 PHE A C 1
ATOM 9021 O O . PHE A 1 1414 ? 104.935 135.285 95.528 1.00 62.60 1414 PHE A O 1
ATOM 9029 N N . GLY A 1 1415 ? 104.104 133.708 96.895 1.00 69.65 1415 GLY A N 1
ATOM 9030 C CA . GLY A 1 1415 ? 105.141 132.747 96.574 1.00 69.65 1415 GLY A CA 1
ATOM 9031 C C . GLY A 1 1415 ? 104.618 131.334 96.421 1.00 69.65 1415 GLY A C 1
ATOM 9032 O O . GLY A 1 1415 ? 103.444 131.131 96.093 1.00 69.65 1415 GLY A O 1
ATOM 9033 N N . THR A 1 1416 ? 105.479 130.348 96.655 1.00 72.56 1416 THR A N 1
ATOM 9034 C CA . THR A 1 1416 ? 105.110 128.937 96.530 1.00 72.56 1416 THR A CA 1
ATOM 9035 C C . THR A 1 1416 ? 104.643 128.349 97.862 1.00 72.56 1416 THR A C 1
ATOM 9036 O O . THR A 1 1416 ? 105.077 127.280 98.295 1.00 72.56 1416 THR A O 1
ATOM 9040 N N . ARG A 1 1417 ? 103.706 129.041 98.512 1.00 77.03 1417 ARG A N 1
ATOM 9041 C CA . ARG A 1 1417 ? 103.205 128.582 99.803 1.00 77.03 1417 ARG A CA 1
ATOM 9042 C C . ARG A 1 1417 ? 102.082 127.565 99.631 1.00 77.03 1417 ARG A C 1
ATOM 9043 O O . ARG A 1 1417 ? 102.185 126.425 100.096 1.00 77.03 1417 ARG A O 1
ATOM 9051 N N . CYS A 1 1418 ? 101.001 127.961 98.963 1.00 84.75 1418 CYS A N 1
ATOM 9052 C CA . CYS A 1 1418 ? 99.860 127.082 98.710 1.00 84.75 1418 CYS A CA 1
ATOM 9053 C C . CYS A 1 1418 ? 99.517 127.155 97.224 1.00 84.75 1418 CYS A C 1
ATOM 9054 O O . CYS A 1 1418 ? 98.855 128.094 96.775 1.00 84.75 1418 CYS A O 1
ATOM 9057 N N . MET A 1 1419 ? 99.972 126.157 96.467 1.00 78.42 1419 MET A N 1
ATOM 9058 C CA . MET A 1 1419 ? 99.742 126.086 95.024 1.00 78.42 1419 MET A CA 1
ATOM 9059 C C . MET A 1 1419 ? 99.578 124.613 94.659 1.00 78.42 1419 MET A C 1
ATOM 9060 O O . MET A 1 1419 ? 100.572 123.894 94.514 1.00 78.42 1419 MET A O 1
ATOM 9065 N N . GLU A 1 1420 ? 98.326 124.176 94.507 1.00 82.25 1420 GLU A N 1
ATOM 9066 C CA . GLU A 1 1420 ? 98.003 122.763 94.297 1.00 82.25 1420 GLU A CA 1
ATOM 9067 C C . GLU A 1 1420 ? 98.627 121.902 95.392 1.00 82.25 1420 GLU A C 1
ATOM 9068 O O . GLU A 1 1420 ? 99.154 120.815 95.141 1.00 82.25 1420 GLU A O 1
ATOM 9074 N N . GLY A 1 1421 ? 98.563 122.398 96.620 1.00 82.38 1421 GLY A N 1
ATOM 9075 C CA . GLY A 1 1421 ? 99.219 121.783 97.756 1.00 82.38 1421 GLY A CA 1
ATOM 9076 C C . GLY A 1 1421 ? 100.096 122.775 98.493 1.00 82.38 1421 GLY A C 1
ATOM 9077 O O . GLY A 1 1421 ? 100.346 123.891 98.043 1.00 82.38 1421 GLY A O 1
ATOM 9078 N N . ASN A 1 1422 ? 100.564 122.333 99.661 1.00 82.65 1422 ASN A N 1
ATOM 9079 C CA . ASN A 1 1422 ? 101.410 123.141 100.539 1.00 82.65 1422 ASN A CA 1
ATOM 9080 C C . ASN A 1 1422 ? 102.773 122.474 100.658 1.00 82.65 1422 ASN A C 1
ATOM 9081 O O . ASN A 1 1422 ? 103.017 121.705 101.602 1.00 82.65 1422 ASN A O 1
ATOM 9086 N N . PRO A 1 1423 ? 103.697 122.735 99.727 1.00 79.45 1423 PRO A N 1
ATOM 9087 C CA . PRO A 1 1423 ? 105.027 122.122 99.827 1.00 79.45 1423 PRO A CA 1
ATOM 9088 C C . PRO A 1 1423 ? 105.958 122.893 100.749 1.00 79.45 1423 PRO A C 1
ATOM 9089 O O . PRO A 1 1423 ? 107.136 123.091 100.433 1.00 79.45 1423 PRO A O 1
ATOM 9093 N N . ILE A 1 1424 ? 105.439 123.326 101.895 1.00 78.47 1424 ILE A N 1
ATOM 9094 C CA . ILE A 1 1424 ? 106.227 123.968 102.945 1.00 78.47 1424 ILE A CA 1
ATOM 9095 C C . ILE A 1 1424 ? 105.714 123.427 104.275 1.00 78.47 1424 ILE A C 1
ATOM 9096 O O . ILE A 1 1424 ? 104.502 123.469 104.530 1.00 78.47 1424 ILE A O 1
ATOM 9101 N N . PRO A 1 1425 ? 106.582 122.909 105.144 1.00 82.61 1425 PRO A N 1
ATOM 9102 C CA . PRO A 1 1425 ? 106.097 122.218 106.347 1.00 82.61 1425 PRO A CA 1
ATOM 9103 C C . PRO A 1 1425 ? 105.500 123.184 107.363 1.00 82.61 1425 PRO A C 1
ATOM 9104 O O . PRO A 1 1425 ? 106.095 124.213 107.692 1.00 82.61 1425 PRO A O 1
ATOM 9108 N N . ASP A 1 1426 ? 104.306 122.837 107.851 1.00 86.04 1426 ASP A N 1
ATOM 9109 C CA . ASP A 1 1426 ? 103.672 123.490 108.998 1.00 86.04 1426 ASP A CA 1
ATOM 9110 C C . ASP A 1 1426 ? 103.396 124.972 108.729 1.00 86.04 1426 ASP A C 1
ATOM 9111 O O . ASP A 1 1426 ? 103.854 125.860 109.451 1.00 86.04 1426 ASP A O 1
ATOM 9116 N N . THR A 1 1427 ? 102.624 125.225 107.669 1.00 87.29 1427 THR A N 1
ATOM 9117 C CA . THR A 1 1427 ? 102.204 126.584 107.343 1.00 87.29 1427 THR A CA 1
ATOM 9118 C C . THR A 1 1427 ? 100.999 126.586 106.405 1.00 87.29 1427 THR A C 1
ATOM 9119 O O . THR A 1 1427 ? 101.144 126.815 105.197 1.00 87.29 1427 THR A O 1
ATOM 9123 N N . PRO A 1 1428 ? 99.791 126.347 106.919 1.00 91.61 1428 PRO A N 1
ATOM 9124 C CA . PRO A 1 1428 ? 98.598 126.415 106.061 1.00 91.61 1428 PRO A CA 1
ATOM 9125 C C . PRO A 1 1428 ? 98.219 127.864 105.780 1.00 91.61 1428 PRO A C 1
ATOM 9126 O O . PRO A 1 1428 ? 98.223 128.707 106.680 1.00 91.61 1428 PRO A O 1
ATOM 9130 N N . CYS A 1 1429 ? 97.891 128.147 104.524 1.00 91.64 1429 CYS A N 1
ATOM 9131 C CA . CYS A 1 1429 ? 97.547 129.493 104.091 1.00 91.64 1429 CYS A CA 1
ATOM 9132 C C . CYS A 1 1429 ? 96.034 129.673 104.047 1.00 91.64 1429 CYS A C 1
ATOM 9133 O O . CYS A 1 1429 ? 95.279 128.714 103.862 1.00 91.64 1429 CYS A O 1
ATOM 9136 N N . GLN A 1 1430 ? 95.600 130.917 104.225 1.00 97.07 1430 GLN A N 1
ATOM 9137 C CA . GLN A 1 1430 ? 94.182 131.236 104.149 1.00 97.07 1430 GLN A CA 1
ATOM 9138 C C . GLN A 1 1430 ? 93.719 131.246 102.696 1.00 97.07 1430 GLN A C 1
ATOM 9139 O O . GLN A 1 1430 ? 94.490 131.528 101.776 1.00 97.07 1430 GLN A O 1
ATOM 9145 N N . ALA A 1 1431 ? 92.440 130.925 102.494 1.00 107.12 1431 ALA A N 1
ATOM 9146 C CA . ALA A 1 1431 ? 91.878 130.798 101.153 1.00 107.12 1431 ALA A CA 1
ATOM 9147 C C . ALA A 1 1431 ? 91.066 132.021 100.738 1.00 107.12 1431 ALA A C 1
ATOM 9148 O O . ALA A 1 1431 ? 91.372 132.659 99.727 1.00 107.12 1431 ALA A O 1
ATOM 9150 N N . GLY A 1 1432 ? 90.032 132.362 101.504 1.00 112.16 1432 GLY A N 1
ATOM 9151 C CA . GLY A 1 1432 ? 89.110 133.403 101.091 1.00 112.16 1432 GLY A CA 1
ATOM 9152 C C . GLY A 1 1432 ? 89.386 134.786 101.646 1.00 112.16 1432 GLY A C 1
ATOM 9153 O O . GLY A 1 1432 ? 89.003 135.094 102.779 1.00 112.16 1432 GLY A O 1
ATOM 9154 N N . GLU A 1 1433 ? 90.044 135.630 100.852 1.00 99.05 1433 GLU A N 1
ATOM 9155 C CA . GLU A 1 1433 ? 90.207 137.042 101.196 1.00 99.05 1433 GLU A CA 1
ATOM 9156 C C . GLU A 1 1433 ? 90.588 137.787 99.924 1.00 99.05 1433 GLU A C 1
ATOM 9157 O O . GLU A 1 1433 ? 91.676 137.566 99.384 1.00 99.05 1433 GLU A O 1
ATOM 9163 N N . GLU A 1 1434 ? 89.701 138.666 99.451 1.00 97.86 1434 GLU A N 1
ATOM 9164 C CA . GLU A 1 1434 ? 89.980 139.442 98.243 1.00 97.86 1434 GLU A CA 1
ATOM 9165 C C . GLU A 1 1434 ? 89.119 140.705 98.284 1.00 97.86 1434 GLU A C 1
ATOM 9166 O O . GLU A 1 1434 ? 87.925 140.649 97.977 1.00 97.86 1434 GLU A O 1
ATOM 9172 N N . GLU A 1 1435 ? 89.734 141.826 98.657 1.00 93.47 1435 GLU A N 1
ATOM 9173 C CA . GLU A 1 1435 ? 89.060 143.117 98.679 1.00 93.47 1435 GLU A CA 1
ATOM 9174 C C . GLU A 1 1435 ? 90.093 144.207 98.916 1.00 93.47 1435 GLU A C 1
ATOM 9175 O O . GLU A 1 1435 ? 91.028 144.019 99.698 1.00 93.47 1435 GLU A O 1
ATOM 9181 N N . TRP A 1 1436 ? 89.916 145.341 98.240 1.00 85.84 1436 TRP A N 1
ATOM 9182 C CA . TRP A 1 1436 ? 90.795 146.500 98.394 1.00 85.84 1436 TRP A CA 1
ATOM 9183 C C . TRP A 1 1436 ? 90.061 147.525 99.252 1.00 85.84 1436 TRP A C 1
ATOM 9184 O O . TRP A 1 1436 ? 89.266 148.325 98.757 1.00 85.84 1436 TRP A O 1
ATOM 9195 N N . THR A 1 1437 ? 90.334 147.498 100.554 1.00 84.88 1437 THR A N 1
ATOM 9196 C CA . THR A 1 1437 ? 89.687 148.379 101.518 1.00 84.88 1437 THR A CA 1
ATOM 9197 C C . THR A 1 1437 ? 90.723 149.331 102.099 1.00 84.88 1437 THR A C 1
ATOM 9198 O O . THR A 1 1437 ? 91.738 148.890 102.648 1.00 84.88 1437 THR A O 1
ATOM 9202 N N . THR A 1 1438 ? 90.464 150.630 101.977 1.00 85.52 1438 THR A N 1
ATOM 9203 C CA . THR A 1 1438 ? 91.342 151.627 102.572 1.00 85.52 1438 THR A CA 1
ATOM 9204 C C . THR A 1 1438 ? 91.160 151.646 104.085 1.00 85.52 1438 THR A C 1
ATOM 9205 O O . THR A 1 1438 ? 90.035 151.610 104.592 1.00 85.52 1438 THR A O 1
ATOM 9209 N N . ALA A 1 1439 ? 92.277 151.688 104.806 1.00 88.88 1439 ALA A N 1
ATOM 9210 C CA . ALA A 1 1439 ? 92.221 151.693 106.259 1.00 88.88 1439 ALA A CA 1
ATOM 9211 C C . ALA A 1 1439 ? 91.503 152.948 106.752 1.00 88.88 1439 ALA A C 1
ATOM 9212 O O . ALA A 1 1439 ? 91.642 154.020 106.150 1.00 88.88 1439 ALA A O 1
ATOM 9214 N N . PRO A 1 1440 ? 90.725 152.853 107.832 1.00 95.17 1440 PRO A N 1
ATOM 9215 C CA . PRO A 1 1440 ? 89.998 154.031 108.335 1.00 95.17 1440 PRO A CA 1
ATOM 9216 C C . PRO A 1 1440 ? 90.965 155.086 108.852 1.00 95.17 1440 PRO A C 1
ATOM 9217 O O . PRO A 1 1440 ? 91.745 154.836 109.773 1.00 95.17 1440 PRO A O 1
ATOM 9221 N N . VAL A 1 1441 ? 90.909 156.265 108.253 1.00 104.03 1441 VAL A N 1
ATOM 9222 C CA . VAL A 1 1441 ? 91.772 157.386 108.617 1.00 104.03 1441 VAL A CA 1
ATOM 9223 C C . VAL A 1 1441 ? 91.018 158.269 109.606 1.00 104.03 1441 VAL A C 1
ATOM 9224 O O . VAL A 1 1441 ? 89.842 158.578 109.367 1.00 104.03 1441 VAL A O 1
ATOM 9228 N N . PRO A 1 1442 ? 91.637 158.677 110.719 1.00 109.01 1442 PRO A N 1
ATOM 9229 C CA . PRO A 1 1442 ? 90.944 159.561 111.667 1.00 109.01 1442 PRO A CA 1
ATOM 9230 C C . PRO A 1 1442 ? 90.749 160.963 111.112 1.00 109.01 1442 PRO A C 1
ATOM 9231 O O . PRO A 1 1442 ? 91.064 161.230 109.948 1.00 109.01 1442 PRO A O 1
ATOM 9235 N N . GLN A 1 1443 ? 90.232 161.871 111.939 1.00 116.73 1443 GLN A N 1
ATOM 9236 C CA . GLN A 1 1443 ? 89.988 163.239 111.501 1.00 116.73 1443 GLN A CA 1
ATOM 9237 C C . GLN A 1 1443 ? 91.302 164.001 111.386 1.00 116.73 1443 GLN A C 1
ATOM 9238 O O . GLN A 1 1443 ? 91.578 164.906 112.180 1.00 116.73 1443 GLN A O 1
ATOM 9244 N N . THR A 1 1444 ? 92.124 163.633 110.397 1.00 117.95 1444 THR A N 1
ATOM 9245 C CA . THR A 1 1444 ? 93.415 164.279 110.198 1.00 117.95 1444 THR A CA 1
ATOM 9246 C C . THR A 1 1444 ? 93.713 164.535 108.723 1.00 117.95 1444 THR A C 1
ATOM 9247 O O . THR A 1 1444 ? 94.873 164.768 108.368 1.00 117.95 1444 THR A O 1
ATOM 9251 N N . ILE A 1 1445 ? 92.701 164.485 107.852 1.00 119.20 1445 ILE A N 1
ATOM 9252 C CA . ILE A 1 1445 ? 92.915 164.772 106.435 1.00 119.20 1445 ILE A CA 1
ATOM 9253 C C . ILE A 1 1445 ? 92.881 166.259 106.126 1.00 119.20 1445 ILE A C 1
ATOM 9254 O O . ILE A 1 1445 ? 93.273 166.662 105.023 1.00 119.20 1445 ILE A O 1
ATOM 9259 N N . MET A 1 1446 ? 92.427 167.087 107.069 1.00 122.57 1446 MET A N 1
ATOM 9260 C CA . MET A 1 1446 ? 92.365 168.525 106.831 1.00 122.57 1446 MET A CA 1
ATOM 9261 C C . MET A 1 1446 ? 93.761 169.132 106.763 1.00 122.57 1446 MET A C 1
ATOM 9262 O O . MET A 1 1446 ? 94.050 169.950 105.882 1.00 122.57 1446 MET A O 1
ATOM 9267 N N . ASP A 1 1447 ? 94.644 168.742 107.686 1.00 123.97 1447 ASP A N 1
ATOM 9268 C CA . ASP A 1 1447 ? 96.010 169.252 107.674 1.00 123.97 1447 ASP A CA 1
ATOM 9269 C C . ASP A 1 1447 ? 96.802 168.792 106.456 1.00 123.97 1447 ASP A C 1
ATOM 9270 O O . ASP A 1 1447 ? 97.881 169.337 106.200 1.00 123.97 1447 ASP A O 1
ATOM 9275 N N . LEU A 1 1448 ? 96.301 167.808 105.711 1.00 118.72 1448 LEU A N 1
ATOM 9276 C CA . LEU A 1 1448 ? 96.940 167.356 104.482 1.00 118.72 1448 LEU A CA 1
ATOM 9277 C C . LEU A 1 1448 ? 96.312 167.950 103.231 1.00 118.72 1448 LEU A C 1
ATOM 9278 O O . LEU A 1 1448 ? 97.025 168.205 102.255 1.00 118.72 1448 LEU A O 1
ATOM 9283 N N . PHE A 1 1449 ? 94.997 168.182 103.238 1.00 123.79 1449 PHE A N 1
ATOM 9284 C CA . PHE A 1 1449 ? 94.336 168.749 102.068 1.00 123.79 1449 PHE A CA 1
ATOM 9285 C C . PHE A 1 1449 ? 94.576 170.251 101.967 1.00 123.79 1449 PHE A C 1
ATOM 9286 O O . PHE A 1 1449 ? 94.934 170.759 100.899 1.00 123.79 1449 PHE A O 1
ATOM 9294 N N . GLN A 1 1450 ? 94.378 170.977 103.070 1.00 124.92 1450 GLN A N 1
ATOM 9295 C CA . GLN A 1 1450 ? 94.635 172.412 103.074 1.00 124.92 1450 GLN A CA 1
ATOM 9296 C C . GLN A 1 1450 ? 96.112 172.730 102.878 1.00 124.92 1450 GLN A C 1
ATOM 9297 O O . GLN A 1 1450 ? 96.441 173.823 102.405 1.00 124.92 1450 GLN A O 1
ATOM 9303 N N . ASN A 1 1451 ? 97.002 171.804 103.225 1.00 121.42 1451 ASN A N 1
ATOM 9304 C CA . ASN A 1 1451 ? 98.438 171.942 102.991 1.00 121.42 1451 ASN A CA 1
ATOM 9305 C C . ASN A 1 1451 ? 98.858 171.169 101.747 1.00 121.42 1451 ASN A C 1
ATOM 9306 O O . ASN A 1 1451 ? 99.897 170.503 101.725 1.00 121.42 1451 ASN A O 1
ATOM 9311 N N . GLY A 1 1452 ? 98.034 171.219 100.702 1.00 120.09 1452 GLY A N 1
ATOM 9312 C CA . GLY A 1 1452 ? 98.269 170.465 99.487 1.00 120.09 1452 GLY A CA 1
ATOM 9313 C C . GLY A 1 1452 ? 99.497 170.880 98.702 1.00 120.09 1452 GLY A C 1
ATOM 9314 O O . GLY A 1 1452 ? 100.373 171.579 99.220 1.00 120.09 1452 GLY A O 1
ATOM 9315 N N . ASN A 1 1453 ? 99.561 170.447 97.440 1.00 117.37 1453 ASN A N 1
ATOM 9316 C CA . ASN A 1 1453 ? 100.733 170.650 96.588 1.00 117.37 1453 ASN A CA 1
ATOM 9317 C C . ASN A 1 1453 ? 101.965 169.992 97.210 1.00 117.37 1453 ASN A C 1
ATOM 9318 O O . ASN A 1 1453 ? 103.067 170.547 97.205 1.00 117.37 1453 ASN A O 1
ATOM 9323 N N . TRP A 1 1454 ? 101.771 168.798 97.763 1.00 106.76 1454 TRP A N 1
ATOM 9324 C CA . TRP A 1 1454 ? 102.860 168.028 98.357 1.00 106.76 1454 TRP A CA 1
ATOM 9325 C C . TRP A 1 1454 ? 103.725 167.464 97.239 1.00 106.76 1454 TRP A C 1
ATOM 9326 O O . TRP A 1 1454 ? 103.373 166.467 96.605 1.00 106.76 1454 TRP A O 1
ATOM 9337 N N . THR A 1 1455 ? 104.862 168.106 96.987 1.00 106.40 1455 THR A N 1
ATOM 9338 C CA . THR A 1 1455 ? 105.774 167.624 95.965 1.00 106.40 1455 THR A CA 1
ATOM 9339 C C . THR A 1 1455 ? 106.401 166.299 96.400 1.00 106.40 1455 THR A C 1
ATOM 9340 O O . THR A 1 1455 ? 106.288 165.871 97.552 1.00 106.40 1455 THR A O 1
ATOM 9344 N N . MET A 1 1456 ? 107.064 165.640 95.445 1.00 95.17 1456 MET A N 1
ATOM 9345 C CA . MET A 1 1456 ? 107.678 164.347 95.731 1.00 95.17 1456 MET A CA 1
ATOM 9346 C C . MET A 1 1456 ? 108.727 164.453 96.830 1.00 95.17 1456 MET A C 1
ATOM 9347 O O . MET A 1 1456 ? 108.904 163.512 97.612 1.00 95.17 1456 MET A O 1
ATOM 9352 N N . GLN A 1 1457 ? 109.425 165.583 96.910 1.00 96.96 1457 GLN A N 1
ATOM 9353 C CA . GLN A 1 1457 ? 110.373 165.821 97.990 1.00 96.96 1457 GLN A CA 1
ATOM 9354 C C . GLN A 1 1457 ? 109.607 166.248 99.237 1.00 96.96 1457 GLN A C 1
ATOM 9355 O O . GLN A 1 1457 ? 108.896 167.259 99.218 1.00 96.96 1457 GLN A O 1
ATOM 9361 N N . ASN A 1 1458 ? 109.751 165.475 100.316 1.00 98.54 1458 ASN A N 1
ATOM 9362 C CA . ASN A 1 1458 ? 109.031 165.692 101.567 1.00 98.54 1458 ASN A CA 1
ATOM 9363 C C . ASN A 1 1458 ? 107.526 165.683 101.314 1.00 98.54 1458 ASN A C 1
ATOM 9364 O O . ASN A 1 1458 ? 106.874 166.731 101.405 1.00 98.54 1458 ASN A O 1
ATOM 9369 N N . PRO A 1 1459 ? 106.939 164.527 100.981 1.00 96.53 1459 PRO A N 1
ATOM 9370 C CA . PRO A 1 1459 ? 105.490 164.486 100.738 1.00 96.53 1459 PRO A CA 1
ATOM 9371 C C . PRO A 1 1459 ? 104.660 164.524 102.006 1.00 96.53 1459 PRO A C 1
ATOM 9372 O O . PRO A 1 1459 ? 103.442 164.733 101.924 1.00 96.53 1459 PRO A O 1
ATOM 9376 N N . SER A 1 1460 ? 105.275 164.319 103.165 1.00 96.89 1460 SER A N 1
ATOM 9377 C CA . SER A 1 1460 ? 104.621 164.326 104.461 1.00 96.89 1460 SER A CA 1
ATOM 9378 C C . SER A 1 1460 ? 105.441 165.166 105.428 1.00 96.89 1460 SER A C 1
ATOM 9379 O O . SER A 1 1460 ? 106.669 165.234 105.305 1.00 96.89 1460 SER A O 1
ATOM 9382 N N . PRO A 1 1461 ? 104.791 165.820 106.400 1.00 102.04 1461 PRO A N 1
ATOM 9383 C CA . PRO A 1 1461 ? 105.526 166.725 107.295 1.00 102.04 1461 PRO A CA 1
ATOM 9384 C C . PRO A 1 1461 ? 106.565 165.994 108.131 1.00 102.04 1461 PRO A C 1
ATOM 9385 O O . PRO A 1 1461 ? 106.231 165.144 108.962 1.00 102.04 1461 PRO A O 1
ATOM 9389 N N . ALA A 1 1462 ? 107.834 166.322 107.905 1.00 109.81 1462 ALA A N 1
ATOM 9390 C CA . ALA A 1 1462 ? 108.939 165.613 108.527 1.00 109.81 1462 ALA A CA 1
ATOM 9391 C C . ALA A 1 1462 ? 108.990 165.915 110.024 1.00 109.81 1462 ALA A C 1
ATOM 9392 O O . ALA A 1 1462 ? 108.405 166.885 110.512 1.00 109.81 1462 ALA A O 1
ATOM 9394 N N . CYS A 1 1463 ? 109.708 165.070 110.763 1.00 116.78 1463 CYS A N 1
ATOM 9395 C CA . CYS A 1 1463 ? 109.661 165.108 112.215 1.00 116.78 1463 CYS A CA 1
ATOM 9396 C C . CYS A 1 1463 ? 111.086 165.138 112.753 1.00 116.78 1463 CYS A C 1
ATOM 9397 O O . CYS A 1 1463 ? 111.974 164.464 112.225 1.00 116.78 1463 CYS A O 1
ATOM 9400 N N . GLN A 1 1464 ? 111.314 165.943 113.792 1.00 114.43 1464 GLN A N 1
ATOM 9401 C CA . GLN A 1 1464 ? 112.679 166.116 114.276 1.00 114.43 1464 GLN A CA 1
ATOM 9402 C C . GLN A 1 1464 ? 113.105 164.931 115.142 1.00 114.43 1464 GLN A C 1
ATOM 9403 O O . GLN A 1 1464 ? 112.280 164.181 115.670 1.00 114.43 1464 GLN A O 1
ATOM 9409 N N . CYS A 1 1465 ? 114.418 164.784 115.303 1.00 107.05 1465 CYS A N 1
ATOM 9410 C CA . CYS A 1 1465 ? 115.021 163.675 116.040 1.00 107.05 1465 CYS A CA 1
ATOM 9411 C C . CYS A 1 1465 ? 115.989 164.237 117.081 1.00 107.05 1465 CYS A C 1
ATOM 9412 O O . CYS A 1 1465 ? 117.171 164.450 116.798 1.00 107.05 1465 CYS A O 1
ATOM 9415 N N . SER A 1 1466 ? 115.488 164.469 118.291 1.00 110.04 1466 SER A N 1
ATOM 9416 C CA . SER A 1 1466 ? 116.319 164.981 119.376 1.00 110.04 1466 SER A CA 1
ATOM 9417 C C . SER A 1 1466 ? 117.180 163.873 119.975 1.00 110.04 1466 SER A C 1
ATOM 9418 O O . SER A 1 1466 ? 118.370 164.065 120.224 1.00 110.04 1466 SER A O 1
ATOM 9421 N N . LYS A 1 1472 ? 114.378 159.374 123.783 1.00 83.82 1472 LYS A N 1
ATOM 9422 C CA . LYS A 1 1472 ? 114.059 157.976 123.515 1.00 83.82 1472 LYS A CA 1
ATOM 9423 C C . LYS A 1 1472 ? 114.831 157.455 122.309 1.00 83.82 1472 LYS A C 1
ATOM 9424 O O . LYS A 1 1472 ? 115.815 158.058 121.879 1.00 83.82 1472 LYS A O 1
ATOM 9430 N N . MET A 1 1473 ? 114.377 156.324 121.768 1.00 81.69 1473 MET A N 1
ATOM 9431 C CA . MET A 1 1473 ? 115.041 155.724 120.615 1.00 81.69 1473 MET A CA 1
ATOM 9432 C C . MET A 1 1473 ? 114.586 156.375 119.313 1.00 81.69 1473 MET A C 1
ATOM 9433 O O . MET A 1 1473 ? 115.400 156.913 118.556 1.00 81.69 1473 MET A O 1
ATOM 9438 N N . LEU A 1 1474 ? 113.278 156.329 119.032 1.00 81.61 1474 LEU A N 1
ATOM 9439 C CA . LEU A 1 1474 ? 112.701 156.871 117.815 1.00 81.61 1474 LEU A CA 1
ATOM 9440 C C . LEU A 1 1474 ? 111.936 158.160 118.110 1.00 81.61 1474 LEU A C 1
ATOM 9441 O O . LEU A 1 1474 ? 111.418 158.341 119.214 1.00 81.61 1474 LEU A O 1
ATOM 9446 N N . PRO A 1 1475 ? 111.850 159.076 117.145 1.00 90.45 1475 PRO A N 1
ATOM 9447 C CA . PRO A 1 1475 ? 111.143 160.336 117.386 1.00 90.45 1475 PRO A CA 1
ATOM 9448 C C . PRO A 1 1475 ? 109.648 160.121 117.563 1.00 90.45 1475 PRO A C 1
ATOM 9449 O O . PRO A 1 1475 ? 109.069 159.130 117.115 1.00 90.45 1475 PRO A O 1
ATOM 9453 N N . VAL A 1 1476 ? 109.020 161.085 118.230 1.00 106.45 1476 VAL A N 1
ATOM 9454 C CA . VAL A 1 1476 ? 107.598 161.031 118.538 1.00 106.45 1476 VAL A CA 1
ATOM 9455 C C . VAL A 1 1476 ? 106.974 162.381 118.207 1.00 106.45 1476 VAL A C 1
ATOM 9456 O O . VAL A 1 1476 ? 107.470 163.426 118.648 1.00 106.45 1476 VAL A O 1
ATOM 9460 N N . CYS A 1 1477 ? 105.903 162.357 117.419 1.00 122.11 1477 CYS A N 1
ATOM 9461 C CA . CYS A 1 1477 ? 105.183 163.553 117.007 1.00 122.11 1477 CYS A CA 1
ATOM 9462 C C . CYS A 1 1477 ? 103.825 163.136 116.450 1.00 122.11 1477 CYS A C 1
ATOM 9463 O O . CYS A 1 1477 ? 103.636 161.970 116.083 1.00 122.11 1477 CYS A O 1
ATOM 9466 N N . PRO A 1 1478 ? 102.860 164.062 116.381 1.00 118.53 1478 PRO A N 1
ATOM 9467 C CA . PRO A 1 1478 ? 101.432 163.688 116.209 1.00 118.53 1478 PRO A CA 1
ATOM 9468 C C . PRO A 1 1478 ? 101.177 162.860 114.962 1.00 118.53 1478 PRO A C 1
ATOM 9469 O O . PRO A 1 1478 ? 102.023 162.805 114.057 1.00 118.53 1478 PRO A O 1
ATOM 9473 N N . PRO A 1 1479 ? 100.008 162.213 114.881 1.00 111.55 1479 PRO A N 1
ATOM 9474 C CA . PRO A 1 1479 ? 99.684 161.383 113.713 1.00 111.55 1479 PRO A CA 1
ATOM 9475 C C . PRO A 1 1479 ? 99.714 162.161 112.405 1.00 111.55 1479 PRO A C 1
ATOM 9476 O O . PRO A 1 1479 ? 99.815 163.390 112.373 1.00 111.55 1479 PRO A O 1
ATOM 9480 N N . GLY A 1 1480 ? 99.608 161.414 111.311 1.00 93.68 1480 GLY A N 1
ATOM 9481 C CA . GLY A 1 1480 ? 99.799 161.967 109.986 1.00 93.68 1480 GLY A CA 1
ATOM 9482 C C . GLY A 1 1480 ? 101.211 161.855 109.465 1.00 93.68 1480 GLY A C 1
ATOM 9483 O O . GLY A 1 1480 ? 101.565 162.566 108.518 1.00 93.68 1480 GLY A O 1
ATOM 9484 N N . ALA A 1 1481 ? 102.030 160.979 110.052 1.00 81.80 1481 ALA A N 1
ATOM 9485 C CA . ALA A 1 1481 ? 103.418 160.853 109.621 1.00 81.80 1481 ALA A CA 1
ATOM 9486 C C . ALA A 1 1481 ? 103.508 160.241 108.229 1.00 81.80 1481 ALA A C 1
ATOM 9487 O O . ALA A 1 1481 ? 104.229 160.749 107.363 1.00 81.80 1481 ALA A O 1
ATOM 9489 N N . GLY A 1 1482 ? 102.788 159.143 107.995 1.00 81.78 1482 GLY A N 1
ATOM 9490 C CA . GLY A 1 1482 ? 102.760 158.567 106.661 1.00 81.78 1482 GLY A CA 1
ATOM 9491 C C . GLY A 1 1482 ? 102.050 159.461 105.664 1.00 81.78 1482 GLY A C 1
ATOM 9492 O O . GLY A 1 1482 ? 102.512 159.637 104.533 1.00 81.78 1482 GLY A O 1
ATOM 9493 N N . GLY A 1 1483 ? 100.920 160.036 106.067 1.00 83.65 1483 GLY A N 1
ATOM 9494 C CA . GLY A 1 1483 ? 100.206 160.990 105.243 1.00 83.65 1483 GLY A CA 1
ATOM 9495 C C . GLY A 1 1483 ? 98.942 160.436 104.621 1.00 83.65 1483 GLY A C 1
ATOM 9496 O O . GLY A 1 1483 ? 97.904 161.105 104.615 1.00 83.65 1483 GLY A O 1
ATOM 9497 N N . LEU A 1 1484 ? 99.010 159.212 104.101 1.00 77.60 1484 LEU A N 1
ATOM 9498 C CA . LEU A 1 1484 ? 97.858 158.587 103.462 1.00 77.60 1484 LEU A CA 1
ATOM 9499 C C . LEU A 1 1484 ? 97.831 157.095 103.770 1.00 77.60 1484 LEU A C 1
ATOM 9500 O O . LEU A 1 1484 ? 98.784 156.377 103.442 1.00 77.60 1484 LEU A O 1
ATOM 9505 N N . PRO A 1 1485 ? 96.771 156.595 104.396 1.00 77.27 1485 PRO A N 1
ATOM 9506 C CA . PRO A 1 1485 ? 96.662 155.153 104.638 1.00 77.27 1485 PRO A CA 1
ATOM 9507 C C . PRO A 1 1485 ? 96.355 154.411 103.350 1.00 77.27 1485 PRO A C 1
ATOM 9508 O O . PRO A 1 1485 ? 95.297 154.619 102.737 1.00 77.27 1485 PRO A O 1
ATOM 9512 N N . PRO A 1 1486 ? 97.255 153.541 102.903 1.00 71.49 1486 PRO A N 1
ATOM 9513 C CA . PRO A 1 1486 ? 97.038 152.827 101.644 1.00 71.49 1486 PRO A CA 1
ATOM 9514 C C . PRO A 1 1486 ? 96.022 151.714 101.817 1.00 71.49 1486 PRO A C 1
ATOM 9515 O O . PRO A 1 1486 ? 95.833 151.201 102.931 1.00 71.49 1486 PRO A O 1
ATOM 9519 N N . PRO A 1 1487 ? 95.344 151.312 100.741 1.00 72.62 1487 PRO A N 1
ATOM 9520 C CA . PRO A 1 1487 ? 94.378 150.206 100.838 1.00 72.62 1487 PRO A CA 1
ATOM 9521 C C . PRO A 1 1487 ? 95.094 148.884 101.073 1.00 72.62 1487 PRO A C 1
ATOM 9522 O O . PRO A 1 1487 ? 95.935 148.467 100.273 1.00 72.62 1487 PRO A O 1
ATOM 9526 N N . GLN A 1 1488 ? 94.758 148.226 102.178 1.00 74.93 1488 GLN A N 1
ATOM 9527 C CA . GLN A 1 1488 ? 95.357 146.948 102.528 1.00 74.93 1488 GLN A CA 1
ATOM 9528 C C . GLN A 1 1488 ? 94.493 145.800 102.023 1.00 74.93 1488 GLN A C 1
ATOM 9529 O O . GLN A 1 1488 ? 93.265 145.902 101.954 1.00 74.93 1488 GLN A O 1
ATOM 9535 N N . ARG A 1 1489 ? 95.151 144.698 101.668 1.00 83.09 1489 ARG A N 1
ATOM 9536 C CA . ARG A 1 1489 ? 94.454 143.532 101.140 1.00 83.09 1489 ARG A CA 1
ATOM 9537 C C . ARG A 1 1489 ? 95.241 142.279 101.488 1.00 83.09 1489 ARG A C 1
ATOM 9538 O O . ARG A 1 1489 ? 96.457 142.235 101.283 1.00 83.09 1489 ARG A O 1
ATOM 9546 N N . LYS A 1 1490 ? 94.551 141.271 102.013 1.00 85.20 1490 LYS A N 1
ATOM 9547 C CA . LYS A 1 1490 ? 95.192 140.003 102.334 1.00 85.20 1490 LYS A CA 1
ATOM 9548 C C . LYS A 1 1490 ? 95.330 139.162 101.071 1.00 85.20 1490 LYS A C 1
ATOM 9549 O O . LYS A 1 1490 ? 94.342 138.900 100.377 1.00 85.20 1490 LYS A O 1
ATOM 9555 N N . GLN A 1 1491 ? 96.560 138.739 100.775 1.00 80.11 1491 GLN A N 1
ATOM 9556 C CA . GLN A 1 1491 ? 96.868 137.995 99.560 1.00 80.11 1491 GLN A CA 1
ATOM 9557 C C . GLN A 1 1491 ? 96.868 136.487 99.784 1.00 80.11 1491 GLN A C 1
ATOM 9558 O O . GLN A 1 1491 ? 97.619 135.763 99.120 1.00 80.11 1491 GLN A O 1
ATOM 9564 N N . ASN A 1 1492 ? 96.045 136.004 100.718 1.00 89.03 1492 ASN A N 1
ATOM 9565 C CA . ASN A 1 1492 ? 95.876 134.572 100.976 1.00 89.03 1492 ASN A CA 1
ATOM 9566 C C . ASN A 1 1492 ? 97.179 133.910 101.417 1.00 89.03 1492 ASN A C 1
ATOM 9567 O O . ASN A 1 1492 ? 97.366 132.704 101.237 1.00 89.03 1492 ASN A O 1
ATOM 9572 N N . THR A 1 1493 ? 98.093 134.690 101.998 1.00 78.93 1493 THR A N 1
ATOM 9573 C CA . THR A 1 1493 ? 99.376 134.176 102.464 1.00 78.93 1493 THR A CA 1
ATOM 9574 C C . THR A 1 1493 ? 99.656 134.612 103.898 1.00 78.93 1493 THR A C 1
ATOM 9575 O O . THR A 1 1493 ? 100.816 134.773 104.287 1.00 78.93 1493 THR A O 1
ATOM 9579 N N . ALA A 1 1494 ? 98.600 134.813 104.689 1.00 81.63 1494 ALA A N 1
ATOM 9580 C CA . ALA A 1 1494 ? 98.688 135.215 106.093 1.00 81.63 1494 ALA A CA 1
ATOM 9581 C C . ALA A 1 1494 ? 99.380 136.563 106.278 1.00 81.63 1494 ALA A C 1
ATOM 9582 O O . ALA A 1 1494 ? 99.792 136.904 107.392 1.00 81.63 1494 ALA A O 1
ATOM 9584 N N . ASP A 1 1495 ? 99.517 137.342 105.208 1.00 74.55 1495 ASP A N 1
ATOM 9585 C CA . ASP A 1 1495 ? 100.086 138.679 105.286 1.00 74.55 1495 ASP A CA 1
ATOM 9586 C C . ASP A 1 1495 ? 99.295 139.609 104.379 1.00 74.55 1495 ASP A C 1
ATOM 9587 O O . ASP A 1 1495 ? 98.815 139.204 103.317 1.00 74.55 1495 ASP A O 1
ATOM 9592 N N . ILE A 1 1496 ? 99.160 140.859 104.811 1.00 71.47 1496 ILE A N 1
ATOM 9593 C CA . ILE A 1 1496 ? 98.394 141.866 104.087 1.00 71.47 1496 ILE A CA 1
ATOM 9594 C C . ILE A 1 1496 ? 99.361 142.794 103.364 1.00 71.47 1496 ILE A C 1
ATOM 9595 O O . ILE A 1 1496 ? 100.325 143.289 103.960 1.00 71.47 1496 ILE A O 1
ATOM 9600 N N . LEU A 1 1497 ? 99.108 143.022 102.079 1.00 66.50 1497 LEU A N 1
ATOM 9601 C CA . LEU A 1 1497 ? 99.901 143.934 101.272 1.00 66.50 1497 LEU A CA 1
ATOM 9602 C C . LEU A 1 1497 ? 99.174 145.264 101.118 1.00 66.50 1497 LEU A C 1
ATOM 9603 O O . LEU A 1 1497 ? 97.941 145.324 101.104 1.00 66.50 1497 LEU A O 1
ATOM 9608 N N . GLN A 1 1498 ? 99.955 146.333 101.001 1.00 59.38 1498 GLN A N 1
ATOM 9609 C CA . GLN A 1 1498 ? 99.435 147.683 100.837 1.00 59.38 1498 GLN A CA 1
ATOM 9610 C C . GLN A 1 1498 ? 99.966 148.269 99.538 1.00 59.38 1498 GLN A C 1
ATOM 9611 O O . GLN A 1 1498 ? 101.166 148.178 99.256 1.00 59.38 1498 GLN A O 1
ATOM 9617 N N . ASP A 1 1499 ? 99.073 148.865 98.751 1.00 61.04 1499 ASP A N 1
ATOM 9618 C CA . ASP A 1 1499 ? 99.442 149.420 97.455 1.00 61.04 1499 ASP A CA 1
ATOM 9619 C C . ASP A 1 1499 ? 100.113 150.774 97.650 1.00 61.04 1499 ASP A C 1
ATOM 9620 O O . ASP A 1 1499 ? 99.545 151.672 98.282 1.00 61.04 1499 ASP A O 1
ATOM 9625 N N . LEU A 1 1500 ? 101.319 150.922 97.105 1.00 55.82 1500 LEU A N 1
ATOM 9626 C CA . LEU A 1 1500 ? 102.098 152.151 97.208 1.00 55.82 1500 LEU A CA 1
ATOM 9627 C C . LEU A 1 1500 ? 102.291 152.806 95.842 1.00 55.82 1500 LEU A C 1
ATOM 9628 O O . LEU A 1 1500 ? 103.368 153.314 95.525 1.00 55.82 1500 LEU A O 1
ATOM 9633 N N . THR A 1 1501 ? 101.245 152.798 95.019 1.00 60.13 1501 THR A N 1
ATOM 9634 C CA . THR A 1 1501 ? 101.317 153.404 93.696 1.00 60.13 1501 THR A CA 1
ATOM 9635 C C . THR A 1 1501 ? 101.369 154.922 93.820 1.00 60.13 1501 THR A C 1
ATOM 9636 O O . THR A 1 1501 ? 100.466 155.537 94.396 1.00 60.13 1501 THR A O 1
ATOM 9640 N N . GLY A 1 1502 ? 102.426 155.525 93.280 1.00 61.83 1502 GLY A N 1
ATOM 9641 C CA . GLY A 1 1502 ? 102.569 156.967 93.332 1.00 61.83 1502 GLY A CA 1
ATOM 9642 C C . GLY A 1 1502 ? 102.879 157.516 94.705 1.00 61.83 1502 GLY A C 1
ATOM 9643 O O . GLY A 1 1502 ? 102.430 158.617 95.040 1.00 61.83 1502 GLY A O 1
ATOM 9644 N N . ARG A 1 1503 ? 103.637 156.779 95.514 1.00 66.30 1503 ARG A N 1
ATOM 9645 C CA . ARG A 1 1503 ? 103.969 157.189 96.870 1.00 66.30 1503 ARG A CA 1
ATOM 9646 C C . ARG A 1 1503 ? 105.476 157.139 97.068 1.00 66.30 1503 ARG A C 1
ATOM 9647 O O . ARG A 1 1503 ? 106.150 156.245 96.550 1.00 66.30 1503 ARG A O 1
ATOM 9655 N N . ASN A 1 1504 ? 105.997 158.107 97.819 1.00 68.28 1504 ASN A N 1
ATOM 9656 C CA . ASN A 1 1504 ? 107.409 158.111 98.181 1.00 68.28 1504 ASN A CA 1
ATOM 9657 C C . ASN A 1 1504 ? 107.690 156.945 99.119 1.00 68.28 1504 ASN A C 1
ATOM 9658 O O . ASN A 1 1504 ? 107.153 156.890 100.230 1.00 68.28 1504 ASN A O 1
ATOM 9663 N N . ILE A 1 1505 ? 108.536 156.014 98.676 1.00 62.98 1505 ILE A N 1
ATOM 9664 C CA . ILE A 1 1505 ? 108.699 154.755 99.398 1.00 62.98 1505 ILE A CA 1
ATOM 9665 C C . ILE A 1 1505 ? 109.450 154.972 100.708 1.00 62.98 1505 ILE A C 1
ATOM 9666 O O . ILE A 1 1505 ? 109.002 154.538 101.774 1.00 62.98 1505 ILE A O 1
ATOM 9671 N N . SER A 1 1506 ? 110.600 155.647 100.648 1.00 62.39 1506 SER A N 1
ATOM 9672 C CA . SER A 1 1506 ? 111.481 155.724 101.812 1.00 62.39 1506 SER A CA 1
ATOM 9673 C C . SER A 1 1506 ? 110.825 156.482 102.962 1.00 62.39 1506 SER A C 1
ATOM 9674 O O . SER A 1 1506 ? 110.788 155.995 104.100 1.00 62.39 1506 SER A O 1
ATOM 9677 N N . ASP A 1 1507 ? 110.312 157.683 102.685 1.00 66.99 1507 ASP A N 1
ATOM 9678 C CA . ASP A 1 1507 ? 109.713 158.494 103.741 1.00 66.99 1507 ASP A CA 1
ATOM 9679 C C . ASP A 1 1507 ? 108.477 157.821 104.322 1.00 66.99 1507 ASP A C 1
ATOM 9680 O O . ASP A 1 1507 ? 108.283 157.811 105.544 1.00 66.99 1507 ASP A O 1
ATOM 9685 N N . TYR A 1 1508 ? 107.628 157.255 103.460 1.00 62.09 1508 TYR A N 1
ATOM 9686 C CA . TYR A 1 1508 ? 106.441 156.560 103.946 1.00 62.09 1508 TYR A CA 1
ATOM 9687 C C . TYR A 1 1508 ? 106.821 155.387 104.840 1.00 62.09 1508 TYR A C 1
ATOM 9688 O O . TYR A 1 1508 ? 106.247 155.213 105.920 1.00 62.09 1508 TYR A O 1
ATOM 9697 N N . LEU A 1 1509 ? 107.786 154.571 104.406 1.00 58.87 1509 LEU A N 1
ATOM 9698 C CA . LEU A 1 1509 ? 108.197 153.425 105.211 1.00 58.87 1509 LEU A CA 1
ATOM 9699 C C . LEU A 1 1509 ? 108.758 153.870 106.554 1.00 58.87 1509 LEU A C 1
ATOM 9700 O O . LEU A 1 1509 ? 108.426 153.290 107.595 1.00 58.87 1509 LEU A O 1
ATOM 9705 N N . VAL A 1 1510 ? 109.599 154.908 106.553 1.00 59.25 1510 VAL A N 1
ATOM 9706 C CA . VAL A 1 1510 ? 110.182 155.397 107.800 1.00 59.25 1510 VAL A CA 1
ATOM 9707 C C . VAL A 1 1510 ? 109.087 155.874 108.748 1.00 59.25 1510 VAL A C 1
ATOM 9708 O O . VAL A 1 1510 ? 109.072 155.525 109.936 1.00 59.25 1510 VAL A O 1
ATOM 9712 N N . LYS A 1 1511 ? 108.147 156.671 108.234 1.00 67.23 1511 LYS A N 1
ATOM 9713 C CA . LYS A 1 1511 ? 107.112 157.239 109.092 1.00 67.23 1511 LYS A CA 1
ATOM 9714 C C . LYS A 1 1511 ? 106.171 156.164 109.626 1.00 67.23 1511 LYS A C 1
ATOM 9715 O O . LYS A 1 1511 ? 105.777 156.206 110.799 1.00 67.23 1511 LYS A O 1
ATOM 9721 N N . THR A 1 1512 ? 105.798 155.192 108.788 1.00 63.85 1512 THR A N 1
ATOM 9722 C CA . THR A 1 1512 ? 104.938 154.115 109.268 1.00 63.85 1512 THR A CA 1
ATOM 9723 C C . THR A 1 1512 ? 105.656 153.244 110.288 1.00 63.85 1512 THR A C 1
ATOM 9724 O O . THR A 1 1512 ? 105.051 152.823 111.279 1.00 63.85 1512 THR A O 1
ATOM 9728 N N . TYR A 1 1513 ? 106.943 152.958 110.070 1.00 62.59 1513 TYR A N 1
ATOM 9729 C CA . TYR A 1 1513 ? 107.703 152.224 111.073 1.00 62.59 1513 TYR A CA 1
ATOM 9730 C C . TYR A 1 1513 ? 107.721 152.975 112.398 1.00 62.59 1513 TYR A C 1
ATOM 9731 O O . TYR A 1 1513 ? 107.494 152.382 113.459 1.00 62.59 1513 TYR A O 1
ATOM 9740 N N . VAL A 1 1514 ? 107.965 154.288 112.350 1.00 65.99 1514 VAL A N 1
ATOM 9741 C CA . VAL A 1 1514 ? 107.989 155.093 113.570 1.00 65.99 1514 VAL A CA 1
ATOM 9742 C C . VAL A 1 1514 ? 106.647 155.017 114.289 1.00 65.99 1514 VAL A C 1
ATOM 9743 O O . VAL A 1 1514 ? 106.583 154.736 115.493 1.00 65.99 1514 VAL A O 1
ATOM 9747 N N . GLN A 1 1515 ? 105.554 155.266 113.561 1.00 68.46 1515 GLN A N 1
ATOM 9748 C CA . GLN A 1 1515 ? 104.248 155.335 114.209 1.00 68.46 1515 GLN A CA 1
ATOM 9749 C C . GLN A 1 1515 ? 103.809 153.970 114.731 1.00 68.46 1515 GLN A C 1
ATOM 9750 O O . GLN A 1 1515 ? 103.207 153.880 115.806 1.00 68.46 1515 GLN A O 1
ATOM 9756 N N . ILE A 1 1516 ? 104.127 152.893 114.007 1.00 66.71 1516 ILE A N 1
ATOM 9757 C CA . ILE A 1 1516 ? 103.736 151.563 114.458 1.00 66.71 1516 ILE A CA 1
ATOM 9758 C C . ILE A 1 1516 ? 104.544 151.154 115.682 1.00 66.71 1516 ILE A C 1
ATOM 9759 O O . ILE A 1 1516 ? 104.001 150.581 116.636 1.00 66.71 1516 ILE A O 1
ATOM 9764 N N . ILE A 1 1517 ? 105.851 151.438 115.681 1.00 72.27 1517 ILE A N 1
ATOM 9765 C CA . ILE A 1 1517 ? 106.666 151.144 116.855 1.00 72.27 1517 ILE A CA 1
ATOM 9766 C C . ILE A 1 1517 ? 106.160 151.926 118.059 1.00 72.27 1517 ILE A C 1
ATOM 9767 O O . ILE A 1 1517 ? 106.040 151.381 119.162 1.00 72.27 1517 ILE A O 1
ATOM 9772 N N . ALA A 1 1518 ? 105.823 153.204 117.863 1.00 77.33 1518 ALA A N 1
ATOM 9773 C CA . ALA A 1 1518 ? 105.312 154.009 118.969 1.00 77.33 1518 ALA A CA 1
ATOM 9774 C C . ALA A 1 1518 ? 103.990 153.458 119.495 1.00 77.33 1518 ALA A C 1
ATOM 9775 O O . ALA A 1 1518 ? 103.795 153.349 120.712 1.00 77.33 1518 ALA A O 1
ATOM 9777 N N . LYS A 1 1519 ? 103.072 153.099 118.592 1.00 82.64 1519 LYS A N 1
ATOM 9778 C CA . LYS A 1 1519 ? 101.769 152.600 119.020 1.00 82.64 1519 LYS A CA 1
ATOM 9779 C C . LYS A 1 1519 ? 101.893 151.268 119.750 1.00 82.64 1519 LYS A C 1
ATOM 9780 O O . LYS A 1 1519 ? 101.252 151.064 120.788 1.00 82.64 1519 LYS A O 1
ATOM 9786 N N . SER A 1 1520 ? 102.708 150.349 119.231 1.00 84.95 1520 SER A N 1
ATOM 9787 C CA . SER A 1 1520 ? 102.853 149.044 119.860 1.00 84.95 1520 SER A CA 1
ATOM 9788 C C . SER A 1 1520 ? 103.755 149.076 121.087 1.00 84.95 1520 SER A C 1
ATOM 9789 O O . SER A 1 1520 ? 103.744 148.118 121.868 1.00 84.95 1520 SER A O 1
ATOM 9792 N N . LEU A 1 1521 ? 104.530 150.146 121.279 1.00 86.33 1521 LEU A N 1
ATOM 9793 C CA . LEU A 1 1521 ? 105.326 150.309 122.487 1.00 86.33 1521 LEU A CA 1
ATOM 9794 C C . LEU A 1 1521 ? 104.577 151.042 123.587 1.00 86.33 1521 LEU A C 1
ATOM 9795 O O . LEU A 1 1521 ? 104.889 150.853 124.768 1.00 86.33 1521 LEU A O 1
ATOM 9800 N N . LYS A 1 1522 ? 103.603 151.881 123.229 1.00 91.87 1522 LYS A N 1
ATOM 9801 C CA . LYS A 1 1522 ? 102.792 152.537 124.248 1.00 91.87 1522 LYS A CA 1
ATOM 9802 C C . LYS A 1 1522 ? 101.955 151.528 125.025 1.00 91.87 1522 LYS A C 1
ATOM 9803 O O . LYS A 1 1522 ? 101.613 151.769 126.189 1.00 91.87 1522 LYS A O 1
ATOM 9809 N N . ASN A 1 1523 ? 101.627 150.394 124.408 1.00 93.06 1523 ASN A N 1
ATOM 9810 C CA . ASN A 1 1523 ? 100.830 149.355 125.046 1.00 93.06 1523 ASN A CA 1
ATOM 9811 C C . ASN A 1 1523 ? 101.673 148.288 125.736 1.00 93.06 1523 ASN A C 1
ATOM 9812 O O . ASN A 1 1523 ? 101.106 147.397 126.377 1.00 93.06 1523 ASN A O 1
ATOM 9817 N N . LYS A 1 1524 ? 103.002 148.362 125.627 1.00 90.76 1524 LYS A N 1
ATOM 9818 C CA . LYS A 1 1524 ? 103.921 147.422 126.276 1.00 90.76 1524 LYS A CA 1
ATOM 9819 C C . LYS A 1 1524 ? 103.669 145.985 125.806 1.00 90.76 1524 LYS A C 1
ATOM 9820 O O . LYS A 1 1524 ? 103.301 145.102 126.583 1.00 90.76 1524 LYS A O 1
ATOM 9826 N N . ILE A 1 1525 ? 103.880 145.763 124.510 1.00 90.74 1525 ILE A N 1
ATOM 9827 C CA . ILE A 1 1525 ? 103.659 144.459 123.900 1.00 90.74 1525 ILE A CA 1
ATOM 9828 C C . ILE A 1 1525 ? 104.969 143.841 123.401 1.00 90.74 1525 ILE A C 1
ATOM 9829 O O . ILE A 1 1525 ? 104.949 142.895 122.620 1.00 90.74 1525 ILE A O 1
ATOM 9834 N N . TRP A 1 1526 ? 106.113 144.363 123.853 1.00 88.91 1526 TRP A N 1
ATOM 9835 C CA . TRP A 1 1526 ? 107.430 143.845 123.473 1.00 88.91 1526 TRP A CA 1
ATOM 9836 C C . TRP A 1 1526 ? 107.604 143.880 121.951 1.00 88.91 1526 TRP A C 1
ATOM 9837 O O . TRP A 1 1526 ? 107.626 142.852 121.271 1.00 88.91 1526 TRP A O 1
ATOM 9848 N N . VAL A 1 1527 ? 107.696 145.114 121.443 1.00 79.76 1527 VAL A N 1
ATOM 9849 C CA . VAL A 1 1527 ? 107.672 145.377 120.006 1.00 79.76 1527 VAL A CA 1
ATOM 9850 C C . VAL A 1 1527 ? 108.618 144.443 119.267 1.00 79.76 1527 VAL A C 1
ATOM 9851 O O . VAL A 1 1527 ? 109.807 144.345 119.589 1.00 79.76 1527 VAL A O 1
ATOM 9855 N N . ASN A 1 1528 ? 108.079 143.737 118.281 1.00 68.76 1528 ASN A N 1
ATOM 9856 C CA . ASN A 1 1528 ? 108.856 142.938 117.353 1.00 68.76 1528 ASN A CA 1
ATOM 9857 C C . ASN A 1 1528 ? 108.957 143.685 116.024 1.00 68.76 1528 ASN A C 1
ATOM 9858 O O . ASN A 1 1528 ? 108.541 144.841 115.902 1.00 68.76 1528 ASN A O 1
ATOM 9863 N N . GLU A 1 1529 ? 109.519 143.026 115.015 1.00 59.73 1529 GLU A N 1
ATOM 9864 C CA . GLU A 1 1529 ? 109.617 143.636 113.698 1.00 59.73 1529 GLU A CA 1
ATOM 9865 C C . GLU A 1 1529 ? 108.235 143.802 113.076 1.00 59.73 1529 GLU A C 1
ATOM 9866 O O . GLU A 1 1529 ? 107.341 142.971 113.256 1.00 59.73 1529 GLU A O 1
ATOM 9872 N N . PHE A 1 1530 ? 108.068 144.896 112.335 1.00 60.60 1530 PHE A N 1
ATOM 9873 C CA . PHE A 1 1530 ? 106.798 145.233 111.703 1.00 60.60 1530 PHE A CA 1
ATOM 9874 C C . PHE A 1 1530 ? 106.732 144.786 110.248 1.00 60.60 1530 PHE A C 1
ATOM 9875 O O . PHE A 1 1530 ? 105.787 144.098 109.853 1.00 60.60 1530 PHE A O 1
ATOM 9883 N N . ARG A 1 1531 ? 107.721 145.164 109.441 1.00 57.72 1531 ARG A N 1
ATOM 9884 C CA . ARG A 1 1531 ? 107.778 144.779 108.041 1.00 57.72 1531 ARG A CA 1
ATOM 9885 C C . ARG A 1 1531 ? 109.120 144.121 107.751 1.00 57.72 1531 ARG A C 1
ATOM 9886 O O . ARG A 1 1531 ? 110.111 144.346 108.450 1.00 57.72 1531 ARG A O 1
ATOM 9894 N N . TYR A 1 1532 ? 109.139 143.304 106.710 1.00 49.43 1532 TYR A N 1
ATOM 9895 C CA . TYR A 1 1532 ? 110.349 142.584 106.330 1.00 49.43 1532 TYR A CA 1
ATOM 9896 C C . TYR A 1 1532 ? 110.753 142.816 104.883 1.00 49.43 1532 TYR A C 1
ATOM 9897 O O . TYR A 1 1532 ? 111.950 142.867 104.590 1.00 49.43 1532 TYR A O 1
ATOM 9906 N N . GLY A 1 1533 ? 109.794 142.957 103.973 1.00 44.66 1533 GLY A N 1
ATOM 9907 C CA . GLY A 1 1533 ? 110.131 143.143 102.575 1.00 44.66 1533 GLY A CA 1
ATOM 9908 C C . GLY A 1 1533 ? 108.968 143.672 101.770 1.00 44.66 1533 GLY A C 1
ATOM 9909 O O . GLY A 1 1533 ? 107.802 143.551 102.159 1.00 44.66 1533 GLY A O 1
ATOM 9910 N N . GLY A 1 1534 ? 109.310 144.269 100.633 1.00 50.84 1534 GLY A N 1
ATOM 9911 C CA . GLY A 1 1534 ? 108.333 144.811 99.705 1.00 50.84 1534 GLY A CA 1
ATOM 9912 C C . GLY A 1 1534 ? 108.930 144.901 98.319 1.00 50.84 1534 GLY A C 1
ATOM 9913 O O . GLY A 1 1534 ? 110.142 144.782 98.132 1.00 50.84 1534 GLY A O 1
ATOM 9914 N N . PHE A 1 1535 ? 108.057 145.124 97.340 1.00 48.08 1535 PHE A N 1
ATOM 9915 C CA . PHE A 1 1535 ? 108.454 145.172 95.941 1.00 48.08 1535 PHE A CA 1
ATOM 9916 C C . PHE A 1 1535 ? 108.063 146.508 95.321 1.00 48.08 1535 PHE A C 1
ATOM 9917 O O . PHE A 1 1535 ? 107.031 147.093 95.664 1.00 48.08 1535 PHE A O 1
ATOM 9925 N N . SER A 1 1536 ? 108.902 146.985 94.402 1.00 49.48 1536 SER A N 1
ATOM 9926 C CA . SER A 1 1536 ? 108.621 148.199 93.639 1.00 49.48 1536 SER A CA 1
ATOM 9927 C C . SER A 1 1536 ? 108.955 147.923 92.180 1.00 49.48 1536 SER A C 1
ATOM 9928 O O . SER A 1 1536 ? 110.129 147.786 91.828 1.00 49.48 1536 SER A O 1
ATOM 9931 N N . LEU A 1 1537 ? 107.930 147.838 91.337 1.00 54.92 1537 LEU A N 1
ATOM 9932 C CA . LEU A 1 1537 ? 108.106 147.512 89.928 1.00 54.92 1537 LEU A CA 1
ATOM 9933 C C . LEU A 1 1537 ? 108.174 148.792 89.105 1.00 54.92 1537 LEU A C 1
ATOM 9934 O O . LEU A 1 1537 ? 107.280 149.639 89.194 1.00 54.92 1537 LEU A O 1
ATOM 9939 N N . GLY A 1 1538 ? 109.231 148.929 88.299 1.00 60.67 1538 GLY A N 1
ATOM 9940 C CA . GLY A 1 1538 ? 109.410 150.104 87.473 1.00 60.67 1538 GLY A CA 1
ATOM 9941 C C . GLY A 1 1538 ? 110.034 149.752 86.136 1.00 60.67 1538 GLY A C 1
ATOM 9942 O O . GLY A 1 1538 ? 110.282 148.584 85.832 1.00 60.67 1538 GLY A O 1
ATOM 9943 N N . VAL A 1 1539 ? 110.287 150.792 85.344 1.00 75.53 1539 VAL A N 1
ATOM 9944 C CA . VAL A 1 1539 ? 110.914 150.648 84.039 1.00 75.53 1539 VAL A CA 1
ATOM 9945 C C . VAL A 1 1539 ? 112.168 151.511 84.000 1.00 75.53 1539 VAL A C 1
ATOM 9946 O O . VAL A 1 1539 ? 112.340 152.443 84.789 1.00 75.53 1539 VAL A O 1
ATOM 9950 N N . SER A 1 1540 ? 113.052 151.185 83.061 1.00 89.11 1540 SER A N 1
ATOM 9951 C CA . SER A 1 1540 ? 114.306 151.902 82.881 1.00 89.11 1540 SER A CA 1
ATOM 9952 C C . SER A 1 1540 ? 114.166 152.928 81.765 1.00 89.11 1540 SER A C 1
ATOM 9953 O O . SER A 1 1540 ? 113.512 152.673 80.750 1.00 89.11 1540 SER A O 1
ATOM 9956 N N . ASN A 1 1541 ? 114.784 154.088 81.961 1.00 97.30 1541 ASN A N 1
ATOM 9957 C CA . ASN A 1 1541 ? 114.738 155.158 80.971 1.00 97.30 1541 ASN A CA 1
ATOM 9958 C C . ASN A 1 1541 ? 115.748 154.922 79.852 1.00 97.30 1541 ASN A C 1
ATOM 9959 O O . ASN A 1 1541 ? 116.498 153.946 79.875 1.00 97.30 1541 ASN A O 1
ATOM 9964 N N . PRO A 1 1547 ? 118.901 149.588 71.786 1.00 117.80 1547 PRO A N 1
ATOM 9965 C CA . PRO A 1 1547 ? 118.348 148.346 72.335 1.00 117.80 1547 PRO A CA 1
ATOM 9966 C C . PRO A 1 1547 ? 119.185 147.115 71.988 1.00 117.80 1547 PRO A C 1
ATOM 9967 O O . PRO A 1 1547 ? 120.393 147.235 71.791 1.00 117.80 1547 PRO A O 1
ATOM 9971 N N . SER A 1 1548 ? 118.544 145.947 71.917 1.00 120.14 1548 SER A N 1
ATOM 9972 C CA . SER A 1 1548 ? 119.280 144.705 71.698 1.00 120.14 1548 SER A CA 1
ATOM 9973 C C . SER A 1 1548 ? 119.485 144.425 70.213 1.00 120.14 1548 SER A C 1
ATOM 9974 O O . SER A 1 1548 ? 120.603 144.119 69.780 1.00 120.14 1548 SER A O 1
ATOM 9977 N N . GLN A 1 1549 ? 118.414 144.513 69.421 1.00 118.95 1549 GLN A N 1
ATOM 9978 C CA . GLN A 1 1549 ? 118.521 144.209 67.998 1.00 118.95 1549 GLN A CA 1
ATOM 9979 C C . GLN A 1 1549 ? 119.441 145.188 67.281 1.00 118.95 1549 GLN A C 1
ATOM 9980 O O . GLN A 1 1549 ? 120.167 144.795 66.361 1.00 118.95 1549 GLN A O 1
ATOM 9986 N N . GLU A 1 1550 ? 119.441 146.456 67.696 1.00 119.84 1550 GLU A N 1
ATOM 9987 C CA . GLU A 1 1550 ? 120.300 147.446 67.052 1.00 119.84 1550 GLU A CA 1
ATOM 9988 C C . GLU A 1 1550 ? 121.773 147.128 67.274 1.00 119.84 1550 GLU A C 1
ATOM 9989 O O . GLU A 1 1550 ? 122.567 147.127 66.326 1.00 119.84 1550 GLU A O 1
ATOM 9995 N N . VAL A 1 1551 ? 122.161 146.846 68.521 1.00 117.73 1551 VAL A N 1
ATOM 9996 C CA . VAL A 1 1551 ? 123.566 146.546 68.779 1.00 117.73 1551 VAL A CA 1
ATOM 9997 C C . VAL A 1 1551 ? 123.941 145.192 68.187 1.00 117.73 1551 VAL A C 1
ATOM 9998 O O . VAL A 1 1551 ? 125.087 144.985 67.771 1.00 117.73 1551 VAL A O 1
ATOM 10002 N N . ASN A 1 1552 ? 122.985 144.262 68.100 1.00 117.63 1552 ASN A N 1
ATOM 10003 C CA . ASN A 1 1552 ? 123.262 142.984 67.452 1.00 117.63 1552 ASN A CA 1
ATOM 10004 C C . ASN A 1 1552 ? 123.548 143.177 65.967 1.00 117.63 1552 ASN A C 1
ATOM 10005 O O . ASN A 1 1552 ? 124.497 142.600 65.422 1.00 117.63 1552 ASN A O 1
ATOM 10010 N N . ASP A 1 1553 ? 122.735 143.997 65.295 1.00 119.80 1553 ASP A N 1
ATOM 10011 C CA . ASP A 1 1553 ? 122.989 144.304 63.892 1.00 119.80 1553 ASP A CA 1
ATOM 10012 C C . ASP A 1 1553 ? 124.290 145.075 63.717 1.00 119.80 1553 ASP A C 1
ATOM 10013 O O . ASP A 1 1553 ? 124.993 144.886 62.718 1.00 119.80 1553 ASP A O 1
ATOM 10018 N N . ALA A 1 1554 ? 124.630 145.939 64.676 1.00 120.60 1554 ALA A N 1
ATOM 10019 C CA . ALA A 1 1554 ? 125.907 146.645 64.620 1.00 120.60 1554 ALA A CA 1
ATOM 10020 C C . ALA A 1 1554 ? 127.073 145.667 64.693 1.00 120.60 1554 ALA A C 1
ATOM 10021 O O . ALA A 1 1554 ? 128.037 145.772 63.926 1.00 120.60 1554 ALA A O 1
ATOM 10023 N N . ILE A 1 1555 ? 126.997 144.704 65.614 1.00 117.31 1555 ILE A N 1
ATOM 10024 C CA . ILE A 1 1555 ? 128.042 143.689 65.731 1.00 117.31 1555 ILE A CA 1
ATOM 10025 C C . ILE A 1 1555 ? 128.128 142.863 64.455 1.00 117.31 1555 ILE A C 1
ATOM 10026 O O . ILE A 1 1555 ? 129.224 142.555 63.968 1.00 117.31 1555 ILE A O 1
ATOM 10031 N N . LYS A 1 1556 ? 126.976 142.499 63.886 1.00 118.91 1556 LYS A N 1
ATOM 10032 C CA . LYS A 1 1556 ? 126.977 141.689 62.671 1.00 118.91 1556 LYS A CA 1
ATOM 10033 C C . LYS A 1 1556 ? 127.593 142.446 61.500 1.00 118.91 1556 LYS A C 1
ATOM 10034 O O . LYS A 1 1556 ? 128.367 141.877 60.721 1.00 118.91 1556 LYS A O 1
ATOM 10040 N N . GLN A 1 1557 ? 127.267 143.734 61.364 1.00 122.66 1557 GLN A N 1
ATOM 10041 C CA . GLN A 1 1557 ? 127.825 144.527 60.273 1.00 122.66 1557 GLN A CA 1
ATOM 10042 C C . GLN A 1 1557 ? 129.313 144.783 60.480 1.00 122.66 1557 GLN A C 1
ATOM 10043 O O . GLN A 1 1557 ? 130.080 144.838 59.511 1.00 122.66 1557 GLN A O 1
ATOM 10049 N N . MET A 1 1558 ? 129.742 144.942 61.735 1.00 123.20 1558 MET A N 1
ATOM 10050 C CA . MET A 1 1558 ? 131.164 145.116 62.010 1.00 123.20 1558 MET A CA 1
ATOM 10051 C C . MET A 1 1558 ? 131.946 143.839 61.731 1.00 123.20 1558 MET A C 1
ATOM 10052 O O . MET A 1 1558 ? 133.094 143.903 61.278 1.00 123.20 1558 MET A O 1
ATOM 10057 N N . LYS A 1 1559 ? 131.344 142.677 61.992 1.00 120.78 1559 LYS A N 1
ATOM 10058 C CA . LYS A 1 1559 ? 132.018 141.415 61.703 1.00 120.78 1559 LYS A CA 1
ATOM 10059 C C . LYS A 1 1559 ? 132.050 141.134 60.206 1.00 120.78 1559 LYS A C 1
ATOM 10060 O O . LYS A 1 1559 ? 133.049 140.622 59.689 1.00 120.78 1559 LYS A O 1
ATOM 10066 N N . LYS A 1 1560 ? 130.967 141.459 59.495 1.00 123.88 1560 LYS A N 1
ATOM 10067 C CA . LYS A 1 1560 ? 130.912 141.183 58.063 1.00 123.88 1560 LYS A CA 1
ATOM 10068 C C . LYS A 1 1560 ? 131.915 142.035 57.294 1.00 123.88 1560 LYS A C 1
ATOM 10069 O O . LYS A 1 1560 ? 132.549 141.554 56.347 1.00 123.88 1560 LYS A O 1
ATOM 10075 N N . HIS A 1 1561 ? 132.075 143.294 57.684 1.00 126.68 1561 HIS A N 1
ATOM 10076 C CA . HIS A 1 1561 ? 133.016 144.187 57.028 1.00 126.68 1561 HIS A CA 1
ATOM 10077 C C . HIS A 1 1561 ? 134.402 144.067 57.659 1.00 126.68 1561 HIS A C 1
ATOM 10078 O O . HIS A 1 1561 ? 134.598 143.401 58.679 1.00 126.68 1561 HIS A O 1
ATOM 10085 N N . LEU A 1 1562 ? 135.372 144.730 57.028 1.00 129.27 1562 LEU A N 1
ATOM 10086 C CA . LEU A 1 1562 ? 136.752 144.803 57.510 1.00 129.27 1562 LEU A CA 1
ATOM 10087 C C . LEU A 1 1562 ? 137.362 143.408 57.677 1.00 129.27 1562 LEU A C 1
ATOM 10088 O O . LEU A 1 1562 ? 137.722 142.983 58.778 1.00 129.27 1562 LEU A O 1
ATOM 10093 N N . LYS A 1 1563 ? 137.472 142.701 56.550 1.00 128.10 1563 LYS A N 1
ATOM 10094 C CA . LYS A 1 1563 ? 138.156 141.409 56.470 1.00 128.10 1563 LYS A CA 1
ATOM 10095 C C . LYS A 1 1563 ? 137.530 140.393 57.432 1.00 128.10 1563 LYS A C 1
ATOM 10096 O O . LYS A 1 1563 ? 138.137 139.952 58.411 1.00 128.10 1563 LYS A O 1
ATOM 10102 N N . LEU A 1 1564 ? 136.279 140.050 57.128 1.00 124.88 1564 LEU A N 1
ATOM 10103 C CA . LEU A 1 1564 ? 135.554 139.061 57.915 1.00 124.88 1564 LEU A CA 1
ATOM 10104 C C . LEU A 1 1564 ? 136.324 137.744 57.975 1.00 124.88 1564 LEU A C 1
ATOM 10105 O O . LEU A 1 1564 ? 137.005 137.350 57.024 1.00 124.88 1564 LEU A O 1
ATOM 10110 N N . ALA A 1 1565 ? 136.218 137.069 59.115 1.00 121.21 1565 ALA A N 1
ATOM 10111 C CA . ALA A 1 1565 ? 136.912 135.807 59.338 1.00 121.21 1565 ALA A CA 1
ATOM 10112 C C . ALA A 1 1565 ? 136.105 134.980 60.332 1.00 121.21 1565 ALA A C 1
ATOM 10113 O O . ALA A 1 1565 ? 134.990 135.348 60.713 1.00 121.21 1565 ALA A O 1
ATOM 10115 N N . LYS A 1 1566 ? 136.680 133.849 60.758 1.00 119.63 1566 LYS A N 1
ATOM 10116 C CA . LYS A 1 1566 ? 136.009 132.967 61.706 1.00 119.63 1566 LYS A CA 1
ATOM 10117 C C . LYS A 1 1566 ? 136.965 132.449 62.779 1.00 119.63 1566 LYS A C 1
ATOM 10118 O O . LYS A 1 1566 ? 136.740 131.363 63.327 1.00 119.63 1566 LYS A O 1
ATOM 10124 N N . ASP A 1 1567 ? 138.026 133.191 63.090 1.00 117.28 1567 ASP A N 1
ATOM 10125 C CA . ASP A 1 1567 ? 138.973 132.748 64.099 1.00 117.28 1567 ASP A CA 1
ATOM 10126 C C . ASP A 1 1567 ? 138.389 132.924 65.501 1.00 117.28 1567 ASP A C 1
ATOM 10127 O O . ASP A 1 1567 ? 137.353 133.563 65.704 1.00 117.28 1567 ASP A O 1
ATOM 10132 N N . SER A 1 1568 ? 139.077 132.341 66.480 1.00 120.27 1568 SER A N 1
ATOM 10133 C CA . SER A 1 1568 ? 138.671 132.417 67.875 1.00 120.27 1568 SER A CA 1
ATOM 10134 C C . SER A 1 1568 ? 139.215 133.653 68.581 1.00 120.27 1568 SER A C 1
ATOM 10135 O O . SER A 1 1568 ? 139.120 133.741 69.809 1.00 120.27 1568 SER A O 1
ATOM 10138 N N . SER A 1 1569 ? 139.780 134.603 67.838 1.00 118.23 1569 SER A N 1
ATOM 10139 C CA . SER A 1 1569 ? 140.353 135.814 68.411 1.00 118.23 1569 SER A CA 1
ATOM 10140 C C . SER A 1 1569 ? 139.519 137.055 68.131 1.00 118.23 1569 SER A C 1
ATOM 10141 O O . SER A 1 1569 ? 139.318 137.880 69.028 1.00 118.23 1569 SER A O 1
ATOM 10144 N N . ALA A 1 1570 ? 139.025 137.212 66.903 1.00 114.21 1570 ALA A N 1
ATOM 10145 C CA . ALA A 1 1570 ? 138.243 138.381 66.517 1.00 114.21 1570 ALA A CA 1
ATOM 10146 C C . ALA A 1 1570 ? 136.742 138.127 66.564 1.00 114.21 1570 ALA A C 1
ATOM 10147 O O . ALA A 1 1570 ? 135.998 138.919 67.151 1.00 114.21 1570 ALA A O 1
ATOM 10149 N N . ASP A 1 1571 ? 136.281 137.032 65.954 1.00 114.03 1571 ASP A N 1
ATOM 10150 C CA . ASP A 1 1571 ? 134.850 136.741 65.936 1.00 114.03 1571 ASP A CA 1
ATOM 10151 C C . ASP A 1 1571 ? 134.323 136.467 67.339 1.00 114.03 1571 ASP A C 1
ATOM 10152 O O . ASP A 1 1571 ? 133.251 136.960 67.711 1.00 114.03 1571 ASP A O 1
ATOM 10157 N N . ARG A 1 1572 ? 135.062 135.688 68.132 1.00 112.50 1572 ARG A N 1
ATOM 10158 C CA . ARG A 1 1572 ? 134.632 135.410 69.499 1.00 112.50 1572 ARG A CA 1
ATOM 10159 C C . ARG A 1 1572 ? 134.627 136.677 70.343 1.00 112.50 1572 ARG A C 1
ATOM 10160 O O . ARG A 1 1572 ? 133.728 136.879 71.167 1.00 112.50 1572 ARG A O 1
ATOM 10168 N N . PHE A 1 1573 ? 135.621 137.548 70.148 1.00 107.50 1573 PHE A N 1
ATOM 10169 C CA . PHE A 1 1573 ? 135.655 138.804 70.892 1.00 107.50 1573 PHE A CA 1
ATOM 10170 C C . PHE A 1 1573 ? 134.476 139.695 70.523 1.00 107.50 1573 PHE A C 1
ATOM 10171 O O . PHE A 1 1573 ? 133.856 140.311 71.398 1.00 107.50 1573 PHE A O 1
ATOM 10179 N N . LEU A 1 1574 ? 134.149 139.774 69.230 1.00 107.14 1574 LEU A N 1
ATOM 10180 C CA . LEU A 1 1574 ? 133.003 140.574 68.808 1.00 107.14 1574 LEU A CA 1
ATOM 10181 C C . LEU A 1 1574 ? 131.700 140.003 69.354 1.00 107.14 1574 LEU A C 1
ATOM 10182 O O . LEU A 1 1574 ? 130.817 140.753 69.787 1.00 107.14 1574 LEU A O 1
ATOM 10187 N N . ASN A 1 1575 ? 131.565 138.674 69.350 1.00 105.03 1575 ASN A N 1
ATOM 10188 C CA . ASN A 1 1575 ? 130.361 138.055 69.896 1.00 105.03 1575 ASN A CA 1
ATOM 10189 C C . ASN A 1 1575 ? 130.243 138.304 71.395 1.00 105.03 1575 ASN A C 1
ATOM 10190 O O . ASN A 1 1575 ? 129.146 138.568 71.901 1.00 105.03 1575 ASN A O 1
ATOM 10195 N N . SER A 1 1576 ? 131.363 138.237 72.120 1.00 101.14 1576 SER A N 1
ATOM 10196 C CA . SER A 1 1576 ? 131.332 138.508 73.553 1.00 101.14 1576 SER A CA 1
ATOM 10197 C C . SER A 1 1576 ? 130.989 139.966 73.830 1.00 101.14 1576 SER A C 1
ATOM 10198 O O . SER A 1 1576 ? 130.233 140.265 74.762 1.00 101.14 1576 SER A O 1
ATOM 10201 N N . LEU A 1 1577 ? 131.526 140.888 73.026 1.00 98.49 1577 LEU A N 1
ATOM 10202 C CA . LEU A 1 1577 ? 131.194 142.298 73.197 1.00 98.49 1577 LEU A CA 1
ATOM 10203 C C . LEU A 1 1577 ? 129.716 142.550 72.923 1.00 98.49 1577 LEU A C 1
ATOM 10204 O O . LEU A 1 1577 ? 129.065 143.316 73.643 1.00 98.49 1577 LEU A O 1
ATOM 10209 N N . GLY A 1 1578 ? 129.168 141.907 71.890 1.00 99.44 1578 GLY A N 1
ATOM 10210 C CA . GLY A 1 1578 ? 127.746 142.044 71.622 1.00 99.44 1578 GLY A CA 1
ATOM 10211 C C . GLY A 1 1578 ? 126.885 141.471 72.731 1.00 99.44 1578 GLY A C 1
ATOM 10212 O O . GLY A 1 1578 ? 125.868 142.059 73.108 1.00 99.44 1578 GLY A O 1
ATOM 10213 N N . ARG A 1 1579 ? 127.285 140.317 73.273 1.00 93.72 1579 ARG A N 1
ATOM 10214 C CA . ARG A 1 1579 ? 126.544 139.718 74.379 1.00 93.72 1579 ARG A CA 1
ATOM 10215 C C . ARG A 1 1579 ? 126.604 140.598 75.621 1.00 93.72 1579 ARG A C 1
ATOM 10216 O O . ARG A 1 1579 ? 125.631 140.684 76.379 1.00 93.72 1579 ARG A O 1
ATOM 10224 N N . PHE A 1 1580 ? 127.742 141.256 75.848 1.00 89.00 1580 PHE A N 1
ATOM 10225 C CA . PHE A 1 1580 ? 127.852 142.177 76.974 1.00 89.00 1580 PHE A CA 1
ATOM 10226 C C . PHE A 1 1580 ? 126.979 143.408 76.764 1.00 89.00 1580 PHE A C 1
ATOM 10227 O O . PHE A 1 1580 ? 126.327 143.881 77.703 1.00 89.00 1580 PHE A O 1
ATOM 10235 N N . MET A 1 1581 ? 126.955 143.940 75.540 1.00 94.29 1581 MET A N 1
ATOM 10236 C CA . MET A 1 1581 ? 126.162 145.135 75.269 1.00 94.29 1581 MET A CA 1
ATOM 10237 C C . MET A 1 1581 ? 124.669 144.847 75.367 1.00 94.29 1581 MET A C 1
ATOM 10238 O O . MET A 1 1581 ? 123.905 145.677 75.876 1.00 94.29 1581 MET A O 1
ATOM 10243 N N . THR A 1 1582 ? 124.231 143.682 74.889 1.00 95.61 1582 THR A N 1
ATOM 10244 C CA . THR A 1 1582 ? 122.817 143.332 74.958 1.00 95.61 1582 THR A CA 1
ATOM 10245 C C . THR A 1 1582 ? 122.392 142.846 76.337 1.00 95.61 1582 THR A C 1
ATOM 10246 O O . THR A 1 1582 ? 121.196 142.626 76.555 1.00 95.61 1582 THR A O 1
ATOM 10250 N N . GLY A 1 1583 ? 123.331 142.675 77.265 1.00 85.47 1583 GLY A N 1
ATOM 10251 C CA . GLY A 1 1583 ? 123.002 142.206 78.596 1.00 85.47 1583 GLY A CA 1
ATOM 10252 C C . GLY A 1 1583 ? 123.035 143.299 79.644 1.00 85.47 1583 GLY A C 1
ATOM 10253 O O . GLY A 1 1583 ? 123.089 143.015 80.844 1.00 85.47 1583 GLY A O 1
ATOM 10254 N N . LEU A 1 1584 ? 123.004 144.554 79.203 1.00 87.72 1584 LEU A N 1
ATOM 10255 C CA . LEU A 1 1584 ? 122.998 145.705 80.098 1.00 87.72 1584 LEU A CA 1
ATOM 10256 C C . LEU A 1 1584 ? 121.659 146.421 80.148 1.00 87.72 1584 LEU A C 1
ATOM 10257 O O . LEU A 1 1584 ? 121.259 146.895 81.214 1.00 87.72 1584 LEU A O 1
ATOM 10262 N N . ASP A 1 1585 ? 120.956 146.514 79.023 1.00 91.74 1585 ASP A N 1
ATOM 10263 C CA . ASP A 1 1585 ? 119.659 147.172 78.990 1.00 91.74 1585 ASP A CA 1
ATOM 10264 C C . ASP A 1 1585 ? 118.580 146.248 79.538 1.00 91.74 1585 ASP A C 1
ATOM 10265 O O . ASP A 1 1585 ? 118.586 145.040 79.285 1.00 91.74 1585 ASP A O 1
ATOM 10270 N N . THR A 1 1586 ? 117.650 146.826 80.296 1.00 83.68 1586 THR A N 1
ATOM 10271 C CA . THR A 1 1586 ? 116.552 146.083 80.900 1.00 83.68 1586 THR A CA 1
ATOM 10272 C C . THR A 1 1586 ? 115.243 146.790 80.588 1.00 83.68 1586 THR A C 1
ATOM 10273 O O . THR A 1 1586 ? 115.123 148.001 80.798 1.00 83.68 1586 THR A O 1
ATOM 10277 N N . LYS A 1 1587 ? 114.267 146.033 80.083 1.00 82.92 1587 LYS A N 1
ATOM 10278 C CA . LYS A 1 1587 ? 112.962 146.611 79.781 1.00 82.92 1587 LYS A CA 1
ATOM 10279 C C . LYS A 1 1587 ? 112.239 147.027 81.056 1.00 82.92 1587 LYS A C 1
ATOM 10280 O O . LYS A 1 1587 ? 111.790 148.172 81.184 1.00 82.92 1587 LYS A O 1
ATOM 10286 N N . ASN A 1 1588 ? 112.117 146.109 82.012 1.00 71.28 1588 ASN A N 1
ATOM 10287 C CA . ASN A 1 1588 ? 111.485 146.383 83.292 1.00 71.28 1588 ASN A CA 1
ATOM 10288 C C . ASN A 1 1588 ? 112.362 145.846 84.414 1.00 71.28 1588 ASN A C 1
ATOM 10289 O O . ASN A 1 1588 ? 113.139 144.906 84.222 1.00 71.28 1588 ASN A O 1
ATOM 10294 N N . ASN A 1 1589 ? 112.235 146.456 85.590 1.00 60.27 1589 ASN A N 1
ATOM 10295 C CA . ASN A 1 1589 ? 113.031 146.068 86.742 1.00 60.27 1589 ASN A CA 1
ATOM 10296 C C . ASN A 1 1589 ? 112.167 146.100 87.995 1.00 60.27 1589 ASN A C 1
ATOM 10297 O O . ASN A 1 1589 ? 111.083 146.692 88.021 1.00 60.27 1589 ASN A O 1
ATOM 10302 N N . VAL A 1 1590 ? 112.666 145.441 89.036 1.00 48.62 1590 VAL A N 1
ATOM 10303 C CA . VAL A 1 1590 ? 111.991 145.357 90.323 1.00 48.62 1590 VAL A CA 1
ATOM 10304 C C . VAL A 1 1590 ? 113.012 145.622 91.421 1.00 48.62 1590 VAL A C 1
ATOM 10305 O O . VAL A 1 1590 ? 114.084 145.006 91.446 1.00 48.62 1590 VAL A O 1
ATOM 10309 N N . LYS A 1 1591 ? 112.685 146.552 92.312 1.00 45.58 1591 LYS A N 1
ATOM 10310 C CA . LYS A 1 1591 ? 113.487 146.839 93.492 1.00 45.58 1591 LYS A CA 1
ATOM 10311 C C . LYS A 1 1591 ? 112.849 146.143 94.687 1.00 45.58 1591 LYS A C 1
ATOM 10312 O O . LYS A 1 1591 ? 111.692 146.419 95.027 1.00 45.58 1591 LYS A O 1
ATOM 10318 N N . VAL A 1 1592 ? 113.592 145.233 95.304 1.00 44.56 1592 VAL A N 1
ATOM 10319 C CA . VAL A 1 1592 ? 113.142 144.534 96.500 1.00 44.56 1592 VAL A CA 1
ATOM 10320 C C . VAL A 1 1592 ? 113.663 145.309 97.705 1.00 44.56 1592 VAL A C 1
ATOM 10321 O O . VAL A 1 1592 ? 114.871 145.347 97.957 1.00 44.56 1592 VAL A O 1
ATOM 10325 N N . TRP A 1 1593 ? 112.754 145.956 98.425 1.00 64.79 1593 TRP A N 1
ATOM 10326 C CA . TRP A 1 1593 ? 113.098 146.644 99.661 1.00 64.79 1593 TRP A CA 1
ATOM 10327 C C . TRP A 1 1593 ? 113.095 145.631 100.797 1.00 64.79 1593 TRP A C 1
ATOM 10328 O O . TRP A 1 1593 ? 112.054 145.043 101.106 1.00 64.79 1593 TRP A O 1
ATOM 10339 N N . PHE A 1 1594 ? 114.255 145.421 101.408 1.00 46.58 1594 PHE A N 1
ATOM 10340 C CA . PHE A 1 1594 ? 114.425 144.420 102.450 1.00 46.58 1594 PHE A CA 1
ATOM 10341 C C . PHE A 1 1594 ? 114.999 145.060 103.706 1.00 46.58 1594 PHE A C 1
ATOM 10342 O O . PHE A 1 1594 ? 115.877 145.925 103.630 1.00 46.58 1594 PHE A O 1
ATOM 10350 N N . ASN A 1 1595 ? 114.492 144.634 104.858 1.00 49.90 1595 ASN A N 1
ATOM 10351 C CA . ASN A 1 1595 ? 115.006 145.059 106.153 1.00 49.90 1595 ASN A CA 1
ATOM 10352 C C . ASN A 1 1595 ? 116.007 144.017 106.637 1.00 49.90 1595 ASN A C 1
ATOM 10353 O O . ASN A 1 1595 ? 115.673 142.832 106.742 1.00 49.90 1595 ASN A O 1
ATOM 10358 N N . ASN A 1 1596 ? 117.232 144.459 106.929 1.00 48.59 1596 ASN A N 1
ATOM 10359 C CA . ASN A 1 1596 ? 118.290 143.528 107.300 1.00 48.59 1596 ASN A CA 1
ATOM 10360 C C . ASN A 1 1596 ? 118.107 142.939 108.692 1.00 48.59 1596 ASN A C 1
ATOM 10361 O O . ASN A 1 1596 ? 118.899 142.074 109.083 1.00 48.59 1596 ASN A O 1
ATOM 10366 N N . LYS A 1 1597 ? 117.099 143.382 109.449 1.00 51.44 1597 LYS A N 1
ATOM 10367 C CA . LYS A 1 1597 ? 116.843 142.777 110.752 1.00 51.44 1597 LYS A CA 1
ATOM 10368 C C . LYS A 1 1597 ? 116.476 141.306 110.617 1.00 51.44 1597 LYS A C 1
ATOM 10369 O O . LYS A 1 1597 ? 116.870 140.488 111.456 1.00 51.44 1597 LYS A O 1
ATOM 10375 N N . GLY A 1 1598 ? 115.729 140.952 109.574 1.00 47.01 1598 GLY A N 1
ATOM 10376 C CA . GLY A 1 1598 ? 115.465 139.556 109.286 1.00 47.01 1598 GLY A CA 1
ATOM 10377 C C . GLY A 1 1598 ? 116.708 138.896 108.725 1.00 47.01 1598 GLY A C 1
ATOM 10378 O O . GLY A 1 1598 ? 117.265 139.363 107.717 1.00 47.01 1598 GLY A O 1
ATOM 10379 N N . TRP A 1 1599 ? 117.161 137.813 109.360 1.00 51.07 1599 TRP A N 1
ATOM 10380 C CA . TRP A 1 1599 ? 118.413 137.183 108.956 1.00 51.07 1599 TRP A CA 1
ATOM 10381 C C . TRP A 1 1599 ? 118.314 136.498 107.600 1.00 51.07 1599 TRP A C 1
ATOM 10382 O O . TRP A 1 1599 ? 119.346 136.271 106.959 1.00 51.07 1599 TRP A O 1
ATOM 10393 N N . HIS A 1 1600 ? 117.102 136.164 107.145 1.00 45.73 1600 HIS A N 1
ATOM 10394 C CA . HIS A 1 1600 ? 116.924 135.502 105.859 1.00 45.73 1600 HIS A CA 1
ATOM 10395 C C . HIS A 1 1600 ? 115.772 136.115 105.070 1.00 45.73 1600 HIS A C 1
ATOM 10396 O O . HIS A 1 1600 ? 115.079 135.409 104.328 1.00 45.73 1600 HIS A O 1
ATOM 10403 N N . ALA A 1 1601 ? 115.556 137.424 105.211 1.00 42.53 1601 ALA A N 1
ATOM 10404 C CA . ALA A 1 1601 ? 114.436 138.068 104.533 1.00 42.53 1601 ALA A CA 1
ATOM 10405 C C . ALA A 1 1601 ? 114.781 138.434 103.094 1.00 42.53 1601 ALA A C 1
ATOM 10406 O O . ALA A 1 1601 ? 113.938 138.302 102.198 1.00 42.53 1601 ALA A O 1
ATOM 10408 N N . ILE A 1 1602 ? 116.013 138.890 102.856 1.00 43.22 1602 ILE A N 1
ATOM 10409 C CA . ILE A 1 1602 ? 116.406 139.326 101.517 1.00 43.22 1602 ILE A CA 1
ATOM 10410 C C . ILE A 1 1602 ? 116.351 138.159 100.537 1.00 43.22 1602 ILE A C 1
ATOM 10411 O O . ILE A 1 1602 ? 115.796 138.274 99.439 1.00 43.22 1602 ILE A O 1
ATOM 10416 N N . SER A 1 1603 ? 116.915 137.012 100.926 1.00 44.43 1603 SER A N 1
ATOM 10417 C CA . SER A 1 1603 ? 116.926 135.855 100.035 1.00 44.43 1603 SER A CA 1
ATOM 10418 C C . SER A 1 1603 ? 115.519 135.315 99.808 1.00 44.43 1603 SER A C 1
ATOM 10419 O O . SER A 1 1603 ? 115.177 134.903 98.692 1.00 44.43 1603 SER A O 1
ATOM 10422 N N . SER A 1 1604 ? 114.685 135.317 100.851 1.00 43.43 1604 SER A N 1
ATOM 10423 C CA . SER A 1 1604 ? 113.317 134.835 100.698 1.00 43.43 1604 SER A CA 1
ATOM 10424 C C . SER A 1 1604 ? 112.519 135.726 99.754 1.00 43.43 1604 SER A C 1
ATOM 10425 O O . SER A 1 1604 ? 111.791 135.228 98.889 1.00 43.43 1604 SER A O 1
ATOM 10428 N N . PHE A 1 1605 ? 112.652 137.047 99.892 1.00 43.76 1605 PHE A N 1
ATOM 10429 C CA . PHE A 1 1605 ? 111.924 137.936 98.993 1.00 43.76 1605 PHE A CA 1
ATOM 10430 C C . PHE A 1 1605 ? 112.508 137.913 97.585 1.00 43.76 1605 PHE A C 1
ATOM 10431 O O . PHE A 1 1605 ? 111.778 138.137 96.613 1.00 43.76 1605 PHE A O 1
ATOM 10439 N N . LEU A 1 1606 ? 113.803 137.616 97.449 1.00 43.07 1606 LEU A N 1
ATOM 10440 C CA . LEU A 1 1606 ? 114.366 137.388 96.122 1.00 43.07 1606 LEU A CA 1
ATOM 10441 C C . LEU A 1 1606 ? 113.744 136.160 95.472 1.00 43.07 1606 LEU A C 1
ATOM 10442 O O . LEU A 1 1606 ? 113.375 136.188 94.292 1.00 43.07 1606 LEU A O 1
ATOM 10447 N N . ASN A 1 1607 ? 113.617 135.069 96.232 1.00 45.53 1607 ASN A N 1
ATOM 10448 C CA . ASN A 1 1607 ? 112.941 133.883 95.714 1.00 45.53 1607 ASN A CA 1
ATOM 10449 C C . ASN A 1 1607 ? 111.491 134.190 95.358 1.00 45.53 1607 ASN A C 1
ATOM 10450 O O . ASN A 1 1607 ? 110.967 133.683 94.360 1.00 45.53 1607 ASN A O 1
ATOM 10455 N N . VAL A 1 1608 ? 110.834 135.036 96.154 1.00 46.39 1608 VAL A N 1
ATOM 10456 C CA . VAL A 1 1608 ? 109.438 135.378 95.893 1.00 46.39 1608 VAL A CA 1
ATOM 10457 C C . VAL A 1 1608 ? 109.310 136.169 94.595 1.00 46.39 1608 VAL A C 1
ATOM 10458 O O . VAL A 1 1608 ? 108.441 135.887 93.759 1.00 46.39 1608 VAL A O 1
ATOM 10462 N N . ILE A 1 1609 ? 110.166 137.176 94.405 1.00 45.07 1609 ILE A N 1
ATOM 10463 C CA . ILE A 1 1609 ? 110.083 137.974 93.185 1.00 45.07 1609 ILE A CA 1
ATOM 10464 C C . ILE A 1 1609 ? 110.495 137.145 91.973 1.00 45.07 1609 ILE A C 1
ATOM 10465 O O . ILE A 1 1609 ? 109.975 137.349 90.870 1.00 45.07 1609 ILE A O 1
ATOM 10470 N N . ASN A 1 1610 ? 111.394 136.173 92.154 1.00 46.14 1610 ASN A N 1
ATOM 10471 C CA . ASN A 1 1610 ? 111.744 135.293 91.044 1.00 46.14 1610 ASN A CA 1
ATOM 10472 C C . ASN A 1 1610 ? 110.587 134.365 90.692 1.00 46.14 1610 ASN A C 1
ATOM 10473 O O . ASN A 1 1610 ? 110.343 134.090 89.512 1.00 46.14 1610 ASN A O 1
ATOM 10478 N N . ASN A 1 1611 ? 109.857 133.882 91.700 1.00 47.95 1611 ASN A N 1
ATOM 10479 C CA . ASN A 1 1611 ? 108.656 133.099 91.429 1.00 47.95 1611 ASN A CA 1
ATOM 10480 C C . ASN A 1 1611 ? 107.606 133.938 90.712 1.00 47.95 1611 ASN A C 1
ATOM 10481 O O . ASN A 1 1611 ? 106.910 133.445 89.816 1.00 47.95 1611 ASN A O 1
ATOM 10486 N N . ALA A 1 1612 ? 107.479 135.210 91.095 1.00 50.42 1612 ALA A N 1
ATOM 10487 C CA . ALA A 1 1612 ? 106.551 136.099 90.403 1.00 50.42 1612 ALA A CA 1
ATOM 10488 C C . ALA A 1 1612 ? 106.958 136.294 88.946 1.00 50.42 1612 ALA A C 1
ATOM 10489 O O . ALA A 1 1612 ? 106.108 136.278 88.047 1.00 50.42 1612 ALA A O 1
ATOM 10491 N N . ILE A 1 1613 ? 108.256 136.479 88.696 1.00 51.51 1613 ILE A N 1
ATOM 10492 C CA . ILE A 1 1613 ? 108.740 136.619 87.324 1.00 51.51 1613 ILE A CA 1
ATOM 10493 C C . ILE A 1 1613 ? 108.468 135.346 86.531 1.00 51.51 1613 ILE A C 1
ATOM 10494 O O . ILE A 1 1613 ? 108.075 135.400 85.359 1.00 51.51 1613 ILE A O 1
ATOM 10499 N N . LEU A 1 1614 ? 108.665 134.183 87.156 1.00 52.53 1614 LEU A N 1
ATOM 10500 C CA . LEU A 1 1614 ? 108.381 132.921 86.480 1.00 52.53 1614 LEU A CA 1
ATOM 10501 C C . LEU A 1 1614 ? 106.901 132.799 86.137 1.00 52.53 1614 LEU A C 1
ATOM 10502 O O . LEU A 1 1614 ? 106.545 132.364 85.036 1.00 52.53 1614 LEU A O 1
ATOM 10507 N N . ARG A 1 1615 ? 106.025 133.176 87.071 1.00 57.36 1615 ARG A N 1
ATOM 10508 C CA . ARG A 1 1615 ? 104.590 133.133 86.805 1.00 57.36 1615 ARG A CA 1
ATOM 10509 C C . ARG A 1 1615 ? 104.192 134.111 85.708 1.00 57.36 1615 ARG A C 1
ATOM 10510 O O . ARG A 1 1615 ? 103.256 133.840 84.947 1.00 57.36 1615 ARG A O 1
ATOM 10518 N N . ALA A 1 1616 ? 104.881 135.249 85.612 1.00 58.84 1616 ALA A N 1
ATOM 10519 C CA . ALA A 1 1616 ? 104.546 136.243 84.599 1.00 58.84 1616 ALA A CA 1
ATOM 10520 C C . ALA A 1 1616 ? 105.172 135.947 83.242 1.00 58.84 1616 ALA A C 1
ATOM 10521 O O . ALA A 1 1616 ? 104.724 136.507 82.236 1.00 58.84 1616 ALA A O 1
ATOM 10523 N N . ASN A 1 1617 ? 106.189 135.087 83.187 1.00 61.06 1617 ASN A N 1
ATOM 10524 C CA . ASN A 1 1617 ? 106.879 134.806 81.935 1.00 61.06 1617 ASN A CA 1
ATOM 10525 C C . ASN A 1 1617 ? 106.280 133.641 81.160 1.00 61.06 1617 ASN A C 1
ATOM 10526 O O . ASN A 1 1617 ? 106.467 133.570 79.939 1.00 61.06 1617 ASN A O 1
ATOM 10531 N N . LEU A 1 1618 ? 105.576 132.729 81.826 1.00 66.62 1618 LEU A N 1
ATOM 10532 C CA . LEU A 1 1618 ? 104.932 131.630 81.121 1.00 66.62 1618 LEU A CA 1
ATOM 10533 C C . LEU A 1 1618 ? 103.796 132.154 80.247 1.00 66.62 1618 LEU A C 1
ATOM 10534 O O . LEU A 1 1618 ? 103.080 133.089 80.613 1.00 66.62 1618 LEU A O 1
ATOM 10539 N N . GLN A 1 1619 ? 103.640 131.540 79.077 1.00 85.87 1619 GLN A N 1
ATOM 10540 C CA . GLN A 1 1619 ? 102.689 131.995 78.071 1.00 85.87 1619 GLN A CA 1
ATOM 10541 C C . GLN A 1 1619 ? 101.651 130.915 77.804 1.00 85.87 1619 GLN A C 1
ATOM 10542 O O . GLN A 1 1619 ? 102.003 129.769 77.504 1.00 85.87 1619 GLN A O 1
ATOM 10548 N N . LYS A 1 1620 ? 100.376 131.290 77.925 1.00 92.01 1620 LYS A N 1
ATOM 10549 C CA . LYS A 1 1620 ? 99.244 130.428 77.575 1.00 92.01 1620 LYS A CA 1
ATOM 10550 C C . LYS A 1 1620 ? 99.295 129.092 78.316 1.00 92.01 1620 LYS A C 1
ATOM 10551 O O . LYS A 1 1620 ? 99.123 128.021 77.730 1.00 92.01 1620 LYS A O 1
ATOM 10557 N N . GLY A 1 1621 ? 99.534 129.163 79.625 1.00 94.05 1621 GLY A N 1
ATOM 10558 C CA . GLY A 1 1621 ? 99.480 127.981 80.455 1.00 94.05 1621 GLY A CA 1
ATOM 10559 C C . GLY A 1 1621 ? 98.073 127.677 80.940 1.00 94.05 1621 GLY A C 1
ATOM 10560 O O . GLY A 1 1621 ? 97.212 128.553 80.998 1.00 94.05 1621 GLY A O 1
ATOM 10561 N N . GLU A 1 1622 ? 97.844 126.407 81.284 1.00 94.09 1622 GLU A N 1
ATOM 10562 C CA . GLU A 1 1622 ? 96.536 126.012 81.798 1.00 94.09 1622 GLU A CA 1
ATOM 10563 C C . GLU A 1 1622 ? 96.240 126.700 83.124 1.00 94.09 1622 GLU A C 1
ATOM 10564 O O . GLU A 1 1622 ? 95.105 127.125 83.373 1.00 94.09 1622 GLU A O 1
ATOM 10570 N N . ASN A 1 1623 ? 97.250 126.825 83.984 1.00 85.46 1623 ASN A N 1
ATOM 10571 C CA . ASN A 1 1623 ? 97.153 127.566 85.234 1.00 85.46 1623 ASN A CA 1
ATOM 10572 C C . ASN A 1 1623 ? 98.554 127.803 85.788 1.00 85.46 1623 ASN A C 1
ATOM 10573 O O . ASN A 1 1623 ? 99.375 126.877 85.822 1.00 85.46 1623 ASN A O 1
ATOM 10578 N N . PRO A 1 1624 ? 98.870 129.024 86.220 1.00 77.66 1624 PRO A N 1
ATOM 10579 C CA . PRO A 1 1624 ? 100.198 129.305 86.777 1.00 77.66 1624 PRO A CA 1
ATOM 10580 C C . PRO A 1 1624 ? 100.375 128.887 88.229 1.00 77.66 1624 PRO A C 1
ATOM 10581 O O . PRO A 1 1624 ? 101.347 129.313 88.859 1.00 77.66 1624 PRO A O 1
ATOM 10585 N N . SER A 1 1625 ? 99.470 128.070 88.769 1.00 77.57 1625 SER A N 1
ATOM 10586 C CA . SER A 1 1625 ? 99.562 127.674 90.170 1.00 77.57 1625 SER A CA 1
ATOM 10587 C C . SER A 1 1625 ? 100.721 126.711 90.397 1.00 77.57 1625 SER A C 1
ATOM 10588 O O . SER A 1 1625 ? 101.631 126.989 91.185 1.00 77.57 1625 SER A O 1
ATOM 10591 N N . HIS A 1 1626 ? 100.714 125.572 89.699 1.00 77.09 1626 HIS A N 1
ATOM 10592 C CA . HIS A 1 1626 ? 101.705 124.527 89.936 1.00 77.09 1626 HIS A CA 1
ATOM 10593 C C . HIS A 1 1626 ? 103.116 124.920 89.516 1.00 77.09 1626 HIS A C 1
ATOM 10594 O O . HIS A 1 1626 ? 104.032 124.105 89.678 1.00 77.09 1626 HIS A O 1
ATOM 10601 N N . TYR A 1 1627 ? 103.323 126.124 88.990 1.00 68.71 1627 TYR A N 1
ATOM 10602 C CA . TYR A 1 1627 ? 104.659 126.605 88.671 1.00 68.71 1627 TYR A CA 1
ATOM 10603 C C . TYR A 1 1627 ? 105.237 127.355 89.863 1.00 68.71 1627 TYR A C 1
ATOM 10604 O O . TYR A 1 1627 ? 104.532 128.110 90.539 1.00 68.71 1627 TYR A O 1
ATOM 10613 N N . GLY A 1 1628 ? 106.525 127.141 90.119 1.00 56.90 1628 GLY A N 1
ATOM 10614 C CA . GLY A 1 1628 ? 107.183 127.795 91.232 1.00 56.90 1628 GLY A CA 1
ATOM 10615 C C . GLY A 1 1628 ? 108.542 127.213 91.562 1.00 56.90 1628 GLY A C 1
ATOM 10616 O O . GLY A 1 1628 ? 108.812 126.042 91.278 1.00 56.90 1628 GLY A O 1
ATOM 10617 N N . ILE A 1 1629 ? 109.407 128.027 92.163 1.00 48.88 1629 ILE A N 1
ATOM 10618 C CA . ILE A 1 1629 ? 110.755 127.624 92.542 1.00 48.88 1629 ILE A CA 1
ATOM 10619 C C . ILE A 1 1629 ? 110.941 127.910 94.024 1.00 48.88 1629 ILE A C 1
ATOM 10620 O O . ILE A 1 1629 ? 110.519 128.961 94.520 1.00 48.88 1629 ILE A O 1
ATOM 10625 N N . THR A 1 1630 ? 111.573 126.976 94.733 1.00 48.05 1630 THR A N 1
ATOM 10626 C CA . THR A 1 1630 ? 111.854 127.141 96.151 1.00 48.05 1630 THR A CA 1
ATOM 10627 C C . THR A 1 1630 ? 113.333 126.897 96.416 1.00 48.05 1630 THR A C 1
ATOM 10628 O O . THR A 1 1630 ? 113.943 125.992 95.832 1.00 48.05 1630 THR A O 1
ATOM 10632 N N . ALA A 1 1631 ? 113.901 127.724 97.290 1.00 44.34 1631 ALA A N 1
ATOM 10633 C CA . ALA A 1 1631 ? 115.317 127.695 97.618 1.00 44.34 1631 ALA A CA 1
ATOM 10634 C C . ALA A 1 1631 ? 115.503 127.364 99.091 1.00 44.34 1631 ALA A C 1
ATOM 10635 O O . ALA A 1 1631 ? 114.720 127.798 99.942 1.00 44.34 1631 ALA A O 1
ATOM 10637 N N . PHE A 1 1632 ? 116.547 126.595 99.380 1.00 45.32 1632 PHE A N 1
ATOM 10638 C CA . PHE A 1 1632 ? 116.885 126.181 100.733 1.00 45.32 1632 PHE A CA 1
ATOM 10639 C C . PHE A 1 1632 ? 118.266 126.709 101.093 1.00 45.32 1632 PHE A C 1
ATOM 10640 O O . PHE A 1 1632 ? 119.158 126.773 100.240 1.00 45.32 1632 PHE A O 1
ATOM 10648 N N . ASN A 1 1633 ? 118.437 127.085 102.357 1.00 50.18 1633 ASN A N 1
ATOM 10649 C CA . ASN A 1 1633 ? 119.701 127.609 102.869 1.00 50.18 1633 ASN A CA 1
ATOM 10650 C C . ASN A 1 1633 ? 120.253 126.604 103.874 1.00 50.18 1633 ASN A C 1
ATOM 10651 O O . ASN A 1 1633 ? 119.856 126.597 105.043 1.00 50.18 1633 ASN A O 1
ATOM 10656 N N . HIS A 1 1634 ? 121.169 125.756 103.415 1.00 56.81 1634 HIS A N 1
ATOM 10657 C CA . HIS A 1 1634 ? 121.786 124.728 104.254 1.00 56.81 1634 HIS A CA 1
ATOM 10658 C C . HIS A 1 1634 ? 123.291 124.950 104.298 1.00 56.81 1634 HIS A C 1
ATOM 10659 O O . HIS A 1 1634 ? 124.005 124.570 103.352 1.00 56.81 1634 HIS A O 1
ATOM 10666 N N . PRO A 1 1635 ? 123.818 125.557 105.357 1.00 61.11 1635 PRO A N 1
ATOM 10667 C CA . PRO A 1 1635 ? 125.263 125.808 105.429 1.00 61.11 1635 PRO A CA 1
ATOM 10668 C C . PRO A 1 1635 ? 126.052 124.512 105.544 1.00 61.11 1635 PRO A C 1
ATOM 10669 O O . PRO A 1 1635 ? 125.506 123.417 105.698 1.00 61.11 1635 PRO A O 1
ATOM 10673 N N . LEU A 1 1636 ? 127.372 124.656 105.467 1.00 72.56 1636 LEU A N 1
ATOM 10674 C CA . LEU A 1 1636 ? 128.269 123.511 105.533 1.00 72.56 1636 LEU A CA 1
ATOM 10675 C C . LEU A 1 1636 ? 128.464 123.068 106.977 1.00 72.56 1636 LEU A C 1
ATOM 10676 O O . LEU A 1 1636 ? 128.860 123.864 107.835 1.00 72.56 1636 LEU A O 1
ATOM 10681 N N . ASN A 1 1637 ? 128.184 121.790 107.241 1.00 90.66 1637 ASN A N 1
ATOM 10682 C CA . ASN A 1 1637 ? 128.411 121.171 108.541 1.00 90.66 1637 ASN A CA 1
ATOM 10683 C C . ASN A 1 1637 ? 129.779 120.508 108.637 1.00 90.66 1637 ASN A C 1
ATOM 10684 O O . ASN A 1 1637 ? 129.945 119.541 109.393 1.00 90.66 1637 ASN A O 1
ATOM 10689 N N . LEU A 1 1638 ? 130.765 121.007 107.890 1.00 86.99 1638 LEU A N 1
ATOM 10690 C CA . LEU A 1 1638 ? 132.004 120.260 107.690 1.00 86.99 1638 LEU A CA 1
ATOM 10691 C C . LEU A 1 1638 ? 132.814 120.190 108.982 1.00 86.99 1638 LEU A C 1
ATOM 10692 O O . LEU A 1 1638 ? 133.017 119.109 109.547 1.00 86.99 1638 LEU A O 1
ATOM 10697 N N . THR A 1 1639 ? 133.289 121.334 109.468 1.00 88.08 1639 THR A N 1
ATOM 10698 C CA . THR A 1 1639 ? 134.180 121.324 110.627 1.00 88.08 1639 THR A CA 1
ATOM 10699 C C . THR A 1 1639 ? 133.742 122.258 111.745 1.00 88.08 1639 THR A C 1
ATOM 10700 O O . THR A 1 1639 ? 133.900 121.912 112.919 1.00 88.08 1639 THR A O 1
ATOM 10704 N N . LYS A 1 1640 ? 133.200 123.425 111.419 1.00 78.33 1640 LYS A N 1
ATOM 10705 C CA . LYS A 1 1640 ? 132.995 124.492 112.389 1.00 78.33 1640 LYS A CA 1
ATOM 10706 C C . LYS A 1 1640 ? 131.529 124.913 112.424 1.00 78.33 1640 LYS A C 1
ATOM 10707 O O . LYS A 1 1640 ? 130.679 124.367 111.716 1.00 78.33 1640 LYS A O 1
ATOM 10713 N N . GLN A 1 1641 ? 131.245 125.903 113.270 1.00 79.93 1641 GLN A N 1
ATOM 10714 C CA . GLN A 1 1641 ? 129.912 126.474 113.419 1.00 79.93 1641 GLN A CA 1
ATOM 10715 C C . GLN A 1 1641 ? 129.789 127.844 112.771 1.00 79.93 1641 GLN A C 1
ATOM 10716 O O . GLN A 1 1641 ? 128.907 128.053 111.933 1.00 79.93 1641 GLN A O 1
ATOM 10722 N N . GLN A 1 1642 ? 130.653 128.784 113.142 1.00 77.96 1642 GLN A N 1
ATOM 10723 C CA . GLN A 1 1642 ? 130.711 130.115 112.542 1.00 77.96 1642 GLN A CA 1
ATOM 10724 C C . GLN A 1 1642 ? 131.984 130.784 113.048 1.00 77.96 1642 GLN A C 1
ATOM 10725 O O . GLN A 1 1642 ? 132.773 130.182 113.783 1.00 77.96 1642 GLN A O 1
ATOM 10731 N N . LEU A 1 1643 ? 132.189 132.036 112.637 1.00 81.40 1643 LEU A N 1
ATOM 10732 C CA . LEU A 1 1643 ? 133.333 132.822 113.088 1.00 81.40 1643 LEU A CA 1
ATOM 10733 C C . LEU A 1 1643 ? 132.975 133.707 114.278 1.00 81.40 1643 LEU A C 1
ATOM 10734 O O . LEU A 1 1643 ? 133.536 133.550 115.366 1.00 81.40 1643 LEU A O 1
ATOM 10739 N N . SER A 1 1644 ? 132.021 134.624 114.095 1.00 81.05 1644 SER A N 1
ATOM 10740 C CA . SER A 1 1644 ? 131.669 135.549 115.168 1.00 81.05 1644 SER A CA 1
ATOM 10741 C C . SER A 1 1644 ? 130.875 134.860 116.269 1.00 81.05 1644 SER A C 1
ATOM 10742 O O . SER A 1 1644 ? 131.021 135.209 117.447 1.00 81.05 1644 SER A O 1
ATOM 10745 N N . GLU A 1 1645 ? 130.042 133.880 115.911 1.00 80.67 1645 GLU A N 1
ATOM 10746 C CA . GLU A 1 1645 ? 129.277 133.152 116.917 1.00 80.67 1645 GLU A CA 1
ATOM 10747 C C . GLU A 1 1645 ? 130.201 132.485 117.928 1.00 80.67 1645 GLU A C 1
ATOM 10748 O O . GLU A 1 1645 ? 130.030 132.642 119.143 1.00 80.67 1645 GLU A O 1
ATOM 10754 N N . VAL A 1 1646 ? 131.200 131.745 117.443 1.00 87.89 1646 VAL A N 1
ATOM 10755 C CA . VAL A 1 1646 ? 132.138 131.104 118.358 1.00 87.89 1646 VAL A CA 1
ATOM 10756 C C . VAL A 1 1646 ? 133.051 132.143 119.001 1.00 87.89 1646 VAL A C 1
ATOM 10757 O O . VAL A 1 1646 ? 133.364 132.051 120.193 1.00 87.89 1646 VAL A O 1
ATOM 10761 N N . ALA A 1 1647 ? 133.450 133.173 118.246 1.00 90.85 1647 ALA A N 1
ATOM 10762 C CA . ALA A 1 1647 ? 134.318 134.206 118.798 1.00 90.85 1647 ALA A CA 1
ATOM 10763 C C . ALA A 1 1647 ? 133.656 134.963 119.940 1.00 90.85 1647 ALA A C 1
ATOM 10764 O O . ALA A 1 1647 ? 134.354 135.592 120.740 1.00 90.85 1647 ALA A O 1
ATOM 10766 N N . LEU A 1 1648 ? 132.327 134.927 120.021 1.00 92.93 1648 LEU A N 1
ATOM 10767 C CA . LEU A 1 1648 ? 131.621 135.509 121.155 1.00 92.93 1648 LEU A CA 1
ATOM 10768 C C . LEU A 1 1648 ? 131.325 134.479 122.242 1.00 92.93 1648 LEU A C 1
ATOM 10769 O O . LEU A 1 1648 ? 131.539 134.756 123.427 1.00 92.93 1648 LEU A O 1
ATOM 10774 N N . MET A 1 1649 ? 130.855 133.287 121.863 1.00 95.51 1649 MET A N 1
ATOM 10775 C CA . MET A 1 1649 ? 130.467 132.287 122.856 1.00 95.51 1649 MET A CA 1
ATOM 10776 C C . MET A 1 1649 ? 131.674 131.769 123.633 1.00 95.51 1649 MET A C 1
ATOM 10777 O O . MET A 1 1649 ? 131.656 131.727 124.872 1.00 95.51 1649 MET A O 1
ATOM 10782 N N . THR A 1 1650 ? 132.720 131.334 122.921 1.00 98.01 1650 THR A N 1
ATOM 10783 C CA . THR A 1 1650 ? 133.920 130.858 123.596 1.00 98.01 1650 THR A CA 1
ATOM 10784 C C . THR A 1 1650 ? 134.562 131.968 124.416 1.00 98.01 1650 THR A C 1
ATOM 10785 O O . THR A 1 1650 ? 135.056 131.725 125.521 1.00 98.01 1650 THR A O 1
ATOM 10789 N N . THR A 1 1651 ? 134.548 133.199 123.899 1.00 96.84 1651 THR A N 1
ATOM 10790 C CA . THR A 1 1651 ? 135.073 134.325 124.662 1.00 96.84 1651 THR A CA 1
ATOM 10791 C C . THR A 1 1651 ? 134.318 134.490 125.976 1.00 96.84 1651 THR A C 1
ATOM 10792 O O . THR A 1 1651 ? 134.928 134.648 127.040 1.00 96.84 1651 THR A O 1
ATOM 10796 N N . SER A 1 1652 ? 132.985 134.433 125.923 1.00 91.63 1652 SER A N 1
ATOM 10797 C CA . SER A 1 1652 ? 132.190 134.604 127.134 1.00 91.63 1652 SER A CA 1
ATOM 10798 C C . SER A 1 1652 ? 132.452 133.486 128.137 1.00 91.63 1652 SER A C 1
ATOM 10799 O O . SER A 1 1652 ? 132.621 133.746 129.335 1.00 91.63 1652 SER A O 1
ATOM 10802 N N . VAL A 1 1653 ? 132.494 132.234 127.673 1.00 89.36 1653 VAL A N 1
ATOM 10803 C CA . VAL A 1 1653 ? 132.682 131.137 128.621 1.00 89.36 1653 VAL A CA 1
ATOM 10804 C C . VAL A 1 1653 ? 134.095 131.161 129.200 1.00 89.36 1653 VAL A C 1
ATOM 10805 O O . VAL A 1 1653 ? 134.301 130.821 130.371 1.00 89.36 1653 VAL A O 1
ATOM 10809 N N . ASP A 1 1654 ? 135.090 131.571 128.404 1.00 89.95 1654 ASP A N 1
ATOM 10810 C CA . ASP A 1 1654 ? 136.442 131.686 128.942 1.00 89.95 1654 ASP A CA 1
ATOM 10811 C C . ASP A 1 1654 ? 136.541 132.818 129.957 1.00 89.95 1654 ASP A C 1
ATOM 10812 O O . ASP A 1 1654 ? 137.227 132.680 130.975 1.00 89.95 1654 ASP A O 1
ATOM 10817 N N . VAL A 1 1655 ? 135.856 133.939 129.712 1.00 83.29 1655 VAL A N 1
ATOM 10818 C CA . VAL A 1 1655 ? 135.826 135.004 130.712 1.00 83.29 1655 VAL A CA 1
ATOM 10819 C C . VAL A 1 1655 ? 135.163 134.509 131.992 1.00 83.29 1655 VAL A C 1
ATOM 10820 O O . VAL A 1 1655 ? 135.621 134.806 133.103 1.00 83.29 1655 VAL A O 1
ATOM 10824 N N . LEU A 1 1656 ? 134.087 133.729 131.857 1.00 78.20 1656 LEU A N 1
ATOM 10825 C CA . LEU A 1 1656 ? 133.400 133.200 133.032 1.00 78.20 1656 LEU A CA 1
ATOM 10826 C C . LEU A 1 1656 ? 134.307 132.273 133.834 1.00 78.20 1656 LEU A C 1
ATOM 10827 O O . LEU A 1 1656 ? 134.410 132.392 135.062 1.00 78.20 1656 LEU A O 1
ATOM 10832 N N . VAL A 1 1657 ? 134.977 131.338 133.155 1.00 75.37 1657 VAL A N 1
ATOM 10833 C CA . VAL A 1 1657 ? 135.826 130.394 133.877 1.00 75.37 1657 VAL A CA 1
ATOM 10834 C C . VAL A 1 1657 ? 137.053 131.097 134.444 1.00 75.37 1657 VAL A C 1
ATOM 10835 O O . VAL A 1 1657 ? 137.568 130.699 135.493 1.00 75.37 1657 VAL A O 1
ATOM 10839 N N . SER A 1 1658 ? 137.523 132.168 133.797 1.00 75.24 1658 SER A N 1
ATOM 10840 C CA . SER A 1 1658 ? 138.638 132.926 134.356 1.00 75.24 1658 SER A CA 1
ATOM 10841 C C . SER A 1 1658 ? 138.213 133.682 135.608 1.00 75.24 1658 SER A C 1
ATOM 10842 O O . SER A 1 1658 ? 138.972 133.761 136.580 1.00 75.24 1658 SER A O 1
ATOM 10845 N N . ILE A 1 1659 ? 137.000 134.240 135.605 1.00 69.53 1659 ILE A N 1
ATOM 10846 C CA . ILE A 1 1659 ? 136.477 134.885 136.806 1.00 69.53 1659 ILE A CA 1
ATOM 10847 C C . ILE A 1 1659 ? 136.327 133.866 137.930 1.00 69.53 1659 ILE A C 1
ATOM 10848 O O . ILE A 1 1659 ? 136.636 134.151 139.094 1.00 69.53 1659 ILE A O 1
ATOM 10853 N N . CYS A 1 1660 ? 135.864 132.658 137.597 1.00 66.91 1660 CYS A N 1
ATOM 10854 C CA . CYS A 1 1660 ? 135.743 131.612 138.609 1.00 66.91 1660 CYS A CA 1
ATOM 10855 C C . CYS A 1 1660 ? 137.109 131.205 139.154 1.00 66.91 1660 CYS A C 1
ATOM 10856 O O . CYS A 1 1660 ? 137.261 130.967 140.359 1.00 66.91 1660 CYS A O 1
ATOM 10859 N N . VAL A 1 1661 ? 138.116 131.122 138.282 1.00 63.09 1661 VAL A N 1
ATOM 10860 C CA . VAL A 1 1661 ? 139.463 130.779 138.727 1.00 63.09 1661 VAL A CA 1
ATOM 10861 C C . VAL A 1 1661 ? 140.019 131.869 139.635 1.00 63.09 1661 VAL A C 1
ATOM 10862 O O . VAL A 1 1661 ? 140.674 131.579 140.642 1.00 63.09 1661 VAL A O 1
ATOM 10866 N N . ILE A 1 1662 ? 139.771 133.137 139.297 1.00 61.89 1662 ILE A N 1
ATOM 10867 C CA . ILE A 1 1662 ? 140.206 134.232 140.160 1.00 61.89 1662 ILE A CA 1
ATOM 10868 C C . ILE A 1 1662 ? 139.523 134.138 141.518 1.00 61.89 1662 ILE A C 1
ATOM 10869 O O . ILE A 1 1662 ? 140.167 134.274 142.565 1.00 61.89 1662 ILE A O 1
ATOM 10874 N N . PHE A 1 1663 ? 138.211 133.891 141.519 1.00 57.57 1663 PHE A N 1
ATOM 10875 C CA . PHE A 1 1663 ? 137.465 133.713 142.762 1.00 57.57 1663 PHE A CA 1
ATOM 10876 C C . PHE A 1 1663 ? 138.083 132.618 143.625 1.00 57.57 1663 PHE A C 1
ATOM 10877 O O . PHE A 1 1663 ? 138.349 132.817 144.818 1.00 57.57 1663 PHE A O 1
ATOM 10885 N N . ALA A 1 1664 ? 138.334 131.453 143.024 1.00 54.21 1664 ALA A N 1
ATOM 10886 C CA . ALA A 1 1664 ? 138.869 130.323 143.777 1.00 54.21 1664 ALA A CA 1
ATOM 10887 C C . ALA A 1 1664 ? 140.268 130.619 144.306 1.00 54.21 1664 ALA A C 1
ATOM 10888 O O . ALA A 1 1664 ? 140.524 130.512 145.510 1.00 54.21 1664 ALA A O 1
ATOM 10890 N N . MET A 1 1665 ? 141.190 130.998 143.417 1.00 55.78 1665 MET A N 1
ATOM 10891 C CA . MET A 1 1665 ? 142.565 131.265 143.823 1.00 55.78 1665 MET A CA 1
ATOM 10892 C C . MET A 1 1665 ? 142.702 132.523 144.669 1.00 55.78 1665 MET A C 1
ATOM 10893 O O . MET A 1 1665 ? 143.808 132.812 145.136 1.00 55.78 1665 MET A O 1
ATOM 10898 N N . SER A 1 1666 ? 141.625 133.286 144.859 1.00 53.13 1666 SER A N 1
ATOM 10899 C CA . SER A 1 1666 ? 141.620 134.343 145.859 1.00 53.13 1666 SER A CA 1
ATOM 10900 C C . SER A 1 1666 ? 141.033 133.878 147.183 1.00 53.13 1666 SER A C 1
ATOM 10901 O O . SER A 1 1666 ? 141.384 134.425 148.235 1.00 53.13 1666 SER A O 1
ATOM 10904 N N . PHE A 1 1667 ? 140.146 132.880 147.154 1.00 47.95 1667 PHE A N 1
ATOM 10905 C CA . PHE A 1 1667 ? 139.620 132.321 148.395 1.00 47.95 1667 PHE A CA 1
ATOM 10906 C C . PHE A 1 1667 ? 140.660 131.507 149.157 1.00 47.95 1667 PHE A C 1
ATOM 10907 O O . PHE A 1 1667 ? 140.527 131.343 150.375 1.00 47.95 1667 PHE A O 1
ATOM 10915 N N . VAL A 1 1668 ? 141.683 130.998 148.478 1.00 46.86 1668 VAL A N 1
ATOM 10916 C CA . VAL A 1 1668 ? 142.676 130.117 149.093 1.00 46.86 1668 VAL A CA 1
ATOM 10917 C C . VAL A 1 1668 ? 143.655 130.884 149.981 1.00 46.86 1668 VAL A C 1
ATOM 10918 O O . VAL A 1 1668 ? 143.766 130.562 151.174 1.00 46.86 1668 VAL A O 1
ATOM 10922 N N . PRO A 1 1669 ? 144.386 131.886 149.474 1.00 45.87 1669 PRO A N 1
ATOM 10923 C CA . PRO A 1 1669 ? 145.516 132.413 150.257 1.00 45.87 1669 PRO A CA 1
ATOM 10924 C C . PRO A 1 1669 ? 145.099 133.197 151.488 1.00 45.87 1669 PRO A C 1
ATOM 10925 O O . PRO A 1 1669 ? 145.871 133.262 152.452 1.00 45.87 1669 PRO A O 1
ATOM 10929 N N . ALA A 1 1670 ? 143.904 133.793 151.489 1.00 43.35 1670 ALA A N 1
ATOM 10930 C CA . ALA A 1 1670 ? 143.478 134.591 152.633 1.00 43.35 1670 ALA A CA 1
ATOM 10931 C C . ALA A 1 1670 ? 143.315 133.754 153.895 1.00 43.35 1670 ALA A C 1
ATOM 10932 O O . ALA A 1 1670 ? 143.274 134.315 154.996 1.00 43.35 1670 ALA A O 1
ATOM 10934 N N . SER A 1 1671 ? 143.220 132.430 153.764 1.00 41.06 1671 SER A N 1
ATOM 10935 C CA . SER A 1 1671 ? 143.177 131.558 154.930 1.00 41.06 1671 SER A CA 1
ATOM 10936 C C . SER A 1 1671 ? 144.540 131.395 155.587 1.00 41.06 1671 SER A C 1
ATOM 10937 O O . SER A 1 1671 ? 144.603 131.064 156.777 1.00 41.06 1671 SER A O 1
ATOM 10940 N N . PHE A 1 1672 ? 145.626 131.627 154.843 1.00 43.67 1672 PHE A N 1
ATOM 10941 C CA . PHE A 1 1672 ? 146.964 131.435 155.391 1.00 43.67 1672 PHE A CA 1
ATOM 10942 C C . PHE A 1 1672 ? 147.225 132.349 156.581 1.00 43.67 1672 PHE A C 1
ATOM 10943 O O . PHE A 1 1672 ? 148.003 131.996 157.475 1.00 43.67 1672 PHE A O 1
ATOM 10951 N N . VAL A 1 1673 ? 146.589 133.521 156.612 1.00 41.31 1673 VAL A N 1
ATOM 10952 C CA . VAL A 1 1673 ? 146.763 134.427 157.742 1.00 41.31 1673 VAL A CA 1
ATOM 10953 C C . VAL A 1 1673 ? 145.888 134.033 158.926 1.00 41.31 1673 VAL A C 1
ATOM 10954 O O . VAL A 1 1673 ? 146.184 134.430 160.061 1.00 41.31 1673 VAL A O 1
ATOM 10958 N N . VAL A 1 1674 ? 144.832 133.247 158.692 1.00 37.89 1674 VAL A N 1
ATOM 10959 C CA . VAL A 1 1674 ? 143.911 132.868 159.765 1.00 37.89 1674 VAL A CA 1
ATOM 10960 C C . VAL A 1 1674 ? 144.674 132.223 160.915 1.00 37.89 1674 VAL A C 1
ATOM 10961 O O . VAL A 1 1674 ? 144.640 132.701 162.055 1.00 37.89 1674 VAL A O 1
ATOM 10965 N N . PHE A 1 1675 ? 145.379 131.126 160.623 1.00 38.19 1675 PHE A N 1
ATOM 10966 C CA . PHE A 1 1675 ? 146.216 130.485 161.633 1.00 38.19 1675 PHE A CA 1
ATOM 10967 C C . PHE A 1 1675 ? 147.190 131.479 162.252 1.00 38.19 1675 PHE A C 1
ATOM 10968 O O . PHE A 1 1675 ? 147.424 131.455 163.467 1.00 38.19 1675 PHE A O 1
ATOM 10976 N N . LEU A 1 1676 ? 147.750 132.375 161.433 1.00 37.39 1676 LEU A N 1
ATOM 10977 C CA . LEU A 1 1676 ? 148.654 133.393 161.956 1.00 37.39 1676 LEU A CA 1
ATOM 10978 C C . LEU A 1 1676 ? 147.974 134.226 163.034 1.00 37.39 1676 LEU A C 1
ATOM 10979 O O . LEU A 1 1676 ? 148.569 134.503 164.083 1.00 37.39 1676 LEU A O 1
ATOM 10984 N N . ILE A 1 1677 ? 146.720 134.621 162.801 1.00 36.63 1677 ILE A N 1
ATOM 10985 C CA . ILE A 1 1677 ? 145.971 135.333 163.831 1.00 36.63 1677 ILE A CA 1
ATOM 10986 C C . ILE A 1 1677 ? 145.810 134.456 165.064 1.00 36.63 1677 ILE A C 1
ATOM 10987 O O . ILE A 1 1677 ? 145.994 134.914 166.199 1.00 36.63 1677 ILE A O 1
ATOM 10992 N N . GLN A 1 1678 ? 145.502 133.171 164.860 1.00 38.01 1678 GLN A N 1
ATOM 10993 C CA . GLN A 1 1678 ? 145.409 132.236 165.975 1.00 38.01 1678 GLN A CA 1
ATOM 10994 C C . GLN A 1 1678 ? 146.725 132.098 166.726 1.00 38.01 1678 GLN A C 1
ATOM 10995 O O . GLN A 1 1678 ? 146.735 131.542 167.830 1.00 38.01 1678 GLN A O 1
ATOM 11001 N N . GLU A 1 1679 ? 147.829 132.586 166.158 1.00 39.23 1679 GLU A N 1
ATOM 11002 C CA . GLU A 1 1679 ? 149.103 132.632 166.855 1.00 39.23 1679 GLU A CA 1
ATOM 11003 C C . GLU A 1 1679 ? 149.446 134.020 167.375 1.00 39.23 1679 GLU A C 1
ATOM 11004 O O . GLU A 1 1679 ? 150.250 134.133 168.307 1.00 39.23 1679 GLU A O 1
ATOM 11010 N N . ARG A 1 1680 ? 148.851 135.072 166.810 1.00 36.67 1680 ARG A N 1
ATOM 11011 C CA . ARG A 1 1680 ? 149.206 136.434 167.191 1.00 36.67 1680 ARG A CA 1
ATOM 11012 C C . ARG A 1 1680 ? 148.315 136.983 168.299 1.00 36.67 1680 ARG A C 1
ATOM 11013 O O . ARG A 1 1680 ? 148.794 137.727 169.162 1.00 36.67 1680 ARG A O 1
ATOM 11021 N N . VAL A 1 1681 ? 147.023 136.644 168.285 1.00 36.01 1681 VAL A N 1
ATOM 11022 C CA . VAL A 1 1681 ? 146.133 137.073 169.361 1.00 36.01 1681 VAL A CA 1
ATOM 11023 C C . VAL A 1 1681 ? 146.602 136.497 170.691 1.00 36.01 1681 VAL A C 1
ATOM 11024 O O . VAL A 1 1681 ? 146.788 137.223 171.674 1.00 36.01 1681 VAL A O 1
ATOM 11028 N N . SER A 1 1682 ? 146.801 135.183 170.738 1.00 38.44 1682 SER A N 1
ATOM 11029 C CA . SER A 1 1682 ? 147.412 134.557 171.896 1.00 38.44 1682 SER A CA 1
ATOM 11030 C C . SER A 1 1682 ? 148.922 134.784 171.876 1.00 38.44 1682 SER A C 1
ATOM 11031 O O . SER A 1 1682 ? 149.493 135.281 170.902 1.00 38.44 1682 SER A O 1
ATOM 11034 N N . LYS A 1 1683 ? 149.575 134.411 172.975 1.00 46.16 1683 LYS A N 1
ATOM 11035 C CA . LYS A 1 1683 ? 151.015 134.570 173.113 1.00 46.16 1683 LYS A CA 1
ATOM 11036 C C . LYS A 1 1683 ? 151.794 133.394 172.535 1.00 46.16 1683 LYS A C 1
ATOM 11037 O O . LYS A 1 1683 ? 152.970 133.216 172.874 1.00 46.16 1683 LYS A O 1
ATOM 11043 N N . ALA A 1 1684 ? 151.168 132.591 171.671 1.00 42.23 1684 ALA A N 1
ATOM 11044 C CA . ALA A 1 1684 ? 151.860 131.450 171.078 1.00 42.23 1684 ALA A CA 1
ATOM 11045 C C . ALA A 1 1684 ? 153.027 131.908 170.212 1.00 42.23 1684 ALA A C 1
ATOM 11046 O O . ALA A 1 1684 ? 154.154 131.421 170.360 1.00 42.23 1684 ALA A O 1
ATOM 11048 N N . LYS A 1 1685 ? 152.773 132.844 169.295 1.00 41.40 1685 LYS A N 1
ATOM 11049 C CA . LYS A 1 1685 ? 153.860 133.430 168.517 1.00 41.40 1685 LYS A CA 1
ATOM 11050 C C . LYS A 1 1685 ? 154.842 134.162 169.422 1.00 41.40 1685 LYS A C 1
ATOM 11051 O O . LYS A 1 1685 ? 156.058 134.131 169.191 1.00 41.40 1685 LYS A O 1
ATOM 11057 N N . HIS A 1 1686 ? 154.334 134.812 170.472 1.00 46.95 1686 HIS A N 1
ATOM 11058 C CA . HIS A 1 1686 ? 155.216 135.472 171.428 1.00 46.95 1686 HIS A CA 1
ATOM 11059 C C . HIS A 1 1686 ? 156.088 134.459 172.160 1.00 46.95 1686 HIS A C 1
ATOM 11060 O O . HIS A 1 1686 ? 157.285 134.693 172.363 1.00 46.95 1686 HIS A O 1
ATOM 11067 N N . LEU A 1 1687 ? 155.509 133.322 172.557 1.00 43.68 1687 LEU A N 1
ATOM 11068 C CA . LEU A 1 1687 ? 156.298 132.288 173.219 1.00 43.68 1687 LEU A CA 1
ATOM 11069 C C . LEU A 1 1687 ? 157.318 131.667 172.273 1.00 43.68 1687 LEU A C 1
ATOM 11070 O O . LEU A 1 1687 ? 158.410 131.282 172.709 1.00 43.68 1687 LEU A O 1
ATOM 11075 N N . GLN A 1 1688 ? 156.984 131.555 170.985 1.00 41.53 1688 GLN A N 1
ATOM 11076 C CA . GLN A 1 1688 ? 157.961 131.075 170.013 1.00 41.53 1688 GLN A CA 1
ATOM 11077 C C . GLN A 1 1688 ? 159.102 132.071 169.848 1.00 41.53 1688 GLN A C 1
ATOM 11078 O O . GLN A 1 1688 ? 160.265 131.676 169.708 1.00 41.53 1688 GLN A O 1
ATOM 11084 N N . PHE A 1 1689 ? 158.786 133.369 169.860 1.00 43.33 1689 PHE A N 1
ATOM 11085 C CA . PHE A 1 1689 ? 159.833 134.383 169.792 1.00 43.33 1689 PHE A CA 1
ATOM 11086 C C . PHE A 1 1689 ? 160.667 134.416 171.067 1.00 43.33 1689 PHE A C 1
ATOM 11087 O O . PHE A 1 1689 ? 161.833 134.828 171.031 1.00 43.33 1689 PHE A O 1
ATOM 11095 N N . ILE A 1 1690 ? 160.091 133.997 172.197 1.00 47.84 1690 ILE A N 1
ATOM 11096 C CA . ILE A 1 1690 ? 160.860 133.905 173.435 1.00 47.84 1690 ILE A CA 1
ATOM 11097 C C . ILE A 1 1690 ? 161.979 132.881 173.287 1.00 47.84 1690 ILE A C 1
ATOM 11098 O O . ILE A 1 1690 ? 163.082 133.061 173.817 1.00 47.84 1690 ILE A O 1
ATOM 11103 N N . SER A 1 1691 ? 161.722 131.806 172.549 1.00 45.58 1691 SER A N 1
ATOM 11104 C CA . SER A 1 1691 ? 162.740 130.798 172.283 1.00 45.58 1691 SER A CA 1
ATOM 11105 C C . SER A 1 1691 ? 163.742 131.347 171.268 1.00 45.58 1691 SER A C 1
ATOM 11106 O O . SER A 1 1691 ? 163.664 132.502 170.839 1.00 45.58 1691 SER A O 1
ATOM 11109 N N . GLY A 1 1692 ? 164.700 130.515 170.864 1.00 46.15 1692 GLY A N 1
ATOM 11110 C CA . GLY A 1 1692 ? 165.713 130.931 169.913 1.00 46.15 1692 GLY A CA 1
ATOM 11111 C C . GLY A 1 1692 ? 165.231 131.124 168.492 1.00 46.15 1692 GLY A C 1
ATOM 11112 O O . GLY A 1 1692 ? 166.052 131.393 167.611 1.00 46.15 1692 GLY A O 1
ATOM 11113 N N . VAL A 1 1693 ? 163.928 130.995 168.242 1.00 43.96 1693 VAL A N 1
ATOM 11114 C CA . VAL A 1 1693 ? 163.404 131.131 166.889 1.00 43.96 1693 VAL A CA 1
ATOM 11115 C C . VAL A 1 1693 ? 163.440 132.593 166.470 1.00 43.96 1693 VAL A C 1
ATOM 11116 O O . VAL A 1 1693 ? 162.916 133.471 167.167 1.00 43.96 1693 VAL A O 1
ATOM 11120 N N . LYS A 1 1694 ? 164.062 132.860 165.323 1.00 46.73 1694 LYS A N 1
ATOM 11121 C CA . LYS A 1 1694 ? 164.077 134.200 164.760 1.00 46.73 1694 LYS A CA 1
ATOM 11122 C C . LYS A 1 1694 ? 162.864 134.408 163.858 1.00 46.73 1694 LYS A C 1
ATOM 11123 O O . LYS A 1 1694 ? 162.330 133.447 163.294 1.00 46.73 1694 LYS A O 1
ATOM 11129 N N . PRO A 1 1695 ? 162.400 135.653 163.718 1.00 44.80 1695 PRO A N 1
ATOM 11130 C CA . PRO A 1 1695 ? 161.228 135.900 162.862 1.00 44.80 1695 PRO A CA 1
ATOM 11131 C C . PRO A 1 1695 ? 161.436 135.495 161.414 1.00 44.80 1695 PRO A C 1
ATOM 11132 O O . PRO A 1 1695 ? 160.477 135.068 160.757 1.00 44.80 1695 PRO A O 1
ATOM 11136 N N . VAL A 1 1696 ? 162.661 135.612 160.897 1.00 43.62 1696 VAL A N 1
ATOM 11137 C CA . VAL A 1 1696 ? 162.918 135.277 159.498 1.00 43.62 1696 VAL A CA 1
ATOM 11138 C C . VAL A 1 1696 ? 162.657 133.796 159.249 1.00 43.62 1696 VAL A C 1
ATOM 11139 O O . VAL A 1 1696 ? 162.015 133.418 158.262 1.00 43.62 1696 VAL A O 1
ATOM 11143 N N . ILE A 1 1697 ? 163.141 132.937 160.148 1.00 42.29 1697 ILE A N 1
ATOM 11144 C CA . ILE A 1 1697 ? 162.979 131.498 159.961 1.00 42.29 1697 ILE A CA 1
ATOM 11145 C C . ILE A 1 1697 ? 161.517 131.097 160.109 1.00 42.29 1697 ILE A C 1
ATOM 11146 O O . ILE A 1 1697 ? 161.016 130.236 159.374 1.00 42.29 1697 ILE A O 1
ATOM 11151 N N . TYR A 1 1698 ? 160.808 131.712 161.058 1.00 43.20 1698 TYR A N 1
ATOM 11152 C CA . TYR A 1 1698 ? 159.387 131.428 161.231 1.00 43.20 1698 TYR A CA 1
ATOM 11153 C C . TYR A 1 1698 ? 158.596 131.830 159.992 1.00 43.20 1698 TYR A C 1
ATOM 11154 O O . TYR A 1 1698 ? 157.741 131.074 159.510 1.00 43.20 1698 TYR A O 1
ATOM 11163 N N . TRP A 1 1699 ? 158.881 133.017 159.451 1.00 41.44 1699 TRP A N 1
ATOM 11164 C CA . TRP A 1 1699 ? 158.189 133.463 158.248 1.00 41.44 1699 TRP A CA 1
ATOM 11165 C C . TRP A 1 1699 ? 158.540 132.588 157.051 1.00 41.44 1699 TRP A C 1
ATOM 11166 O O . TRP A 1 1699 ? 157.683 132.325 156.202 1.00 41.44 1699 TRP A O 1
ATOM 11177 N N . LEU A 1 1700 ? 159.785 132.110 156.973 1.00 42.25 1700 LEU A N 1
ATOM 11178 C CA . LEU A 1 1700 ? 160.163 131.218 155.880 1.00 42.25 1700 LEU A CA 1
ATOM 11179 C C . LEU A 1 1700 ? 159.441 129.879 155.980 1.00 42.25 1700 LEU A C 1
ATOM 11180 O O . LEU A 1 1700 ? 158.993 129.331 154.966 1.00 42.25 1700 LEU A O 1
ATOM 11185 N N . SER A 1 1701 ? 159.323 129.336 157.194 1.00 41.90 1701 SER A N 1
ATOM 11186 C CA . SER A 1 1701 ? 158.589 128.087 157.376 1.00 41.90 1701 SER A CA 1
ATOM 11187 C C . SER A 1 1701 ? 157.121 128.257 157.008 1.00 41.90 1701 SER A C 1
ATOM 11188 O O . SER A 1 1701 ? 156.539 127.402 156.325 1.00 41.90 1701 SER A O 1
ATOM 11191 N N . ASN A 1 1702 ? 156.504 129.354 157.456 1.00 42.95 1702 ASN A N 1
ATOM 11192 C CA . ASN A 1 1702 ? 155.120 129.624 157.076 1.00 42.95 1702 ASN A CA 1
ATOM 11193 C C . ASN A 1 1702 ? 154.987 129.783 155.566 1.00 42.95 1702 ASN A C 1
ATOM 11194 O O . ASN A 1 1702 ? 154.011 129.313 154.970 1.00 42.95 1702 ASN A O 1
ATOM 11199 N N . PHE A 1 1703 ? 155.961 130.442 154.932 1.00 44.87 1703 PHE A N 1
ATOM 11200 C CA . PHE A 1 1703 ? 155.926 130.625 153.486 1.00 44.87 1703 PHE A CA 1
ATOM 11201 C C . PHE A 1 1703 ? 155.984 129.288 152.762 1.00 44.87 1703 PHE A C 1
ATOM 11202 O O . PHE A 1 1703 ? 155.228 129.057 151.814 1.00 44.87 1703 PHE A O 1
ATOM 11210 N N . VAL A 1 1704 ? 156.870 128.392 153.200 1.00 43.33 1704 VAL A N 1
ATOM 11211 C CA . VAL A 1 1704 ? 156.975 127.084 152.557 1.00 43.33 1704 VAL A CA 1
ATOM 11212 C C . VAL A 1 1704 ? 155.690 126.287 152.752 1.00 43.33 1704 VAL A C 1
ATOM 11213 O O . VAL A 1 1704 ? 155.169 125.675 151.807 1.00 43.33 1704 VAL A O 1
ATOM 11217 N N . TRP A 1 1705 ? 155.153 126.286 153.976 1.00 43.12 1705 TRP A N 1
ATOM 11218 C CA . TRP A 1 1705 ? 153.938 125.521 154.238 1.00 43.12 1705 TRP A CA 1
ATOM 11219 C C . TRP A 1 1705 ? 152.765 126.050 153.423 1.00 43.12 1705 TRP A C 1
ATOM 11220 O O . TRP A 1 1705 ? 151.981 125.269 152.867 1.00 43.12 1705 TRP A O 1
ATOM 11231 N N . ASP A 1 1706 ? 152.634 127.374 153.323 1.00 47.45 1706 ASP A N 1
ATOM 11232 C CA . ASP A 1 1706 ? 151.555 127.945 152.527 1.00 47.45 1706 ASP A CA 1
ATOM 11233 C C . ASP A 1 1706 ? 151.783 127.730 151.037 1.00 47.45 1706 ASP A C 1
ATOM 11234 O O . ASP A 1 1706 ? 150.817 127.589 150.282 1.00 47.45 1706 ASP A O 1
ATOM 11239 N N . MET A 1 1707 ? 153.042 127.676 150.596 1.00 50.84 1707 MET A N 1
ATOM 11240 C CA . MET A 1 1707 ? 153.315 127.348 149.202 1.00 50.84 1707 MET A CA 1
ATOM 11241 C C . MET A 1 1707 ? 152.855 125.934 148.876 1.00 50.84 1707 MET A C 1
ATOM 11242 O O . MET A 1 1707 ? 152.266 125.696 147.817 1.00 50.84 1707 MET A O 1
ATOM 11247 N N . CYS A 1 1708 ? 153.104 124.983 149.780 1.00 48.82 1708 CYS A N 1
ATOM 11248 C CA . CYS A 1 1708 ? 152.597 123.627 149.566 1.00 48.82 1708 CYS A CA 1
ATOM 11249 C C . CYS A 1 1708 ? 151.071 123.598 149.590 1.00 48.82 1708 CYS A C 1
ATOM 11250 O O . CYS A 1 1708 ? 150.431 122.987 148.720 1.00 48.82 1708 CYS A O 1
ATOM 11253 N N . ASN A 1 1709 ? 150.469 124.254 150.588 1.00 50.05 1709 ASN A N 1
ATOM 11254 C CA . ASN A 1 1709 ? 149.016 124.290 150.713 1.00 50.05 1709 ASN A CA 1
ATOM 11255 C C . ASN A 1 1709 ? 148.344 125.084 149.602 1.00 50.05 1709 ASN A C 1
ATOM 11256 O O . ASN A 1 1709 ? 147.115 125.038 149.491 1.00 50.05 1709 ASN A O 1
ATOM 11261 N N . TYR A 1 1710 ? 149.109 125.829 148.807 1.00 52.87 1710 TYR A N 1
ATOM 11262 C CA . TYR A 1 1710 ? 148.585 126.498 147.625 1.00 52.87 1710 TYR A CA 1
ATOM 11263 C C . TYR A 1 1710 ? 148.827 125.717 146.342 1.00 52.87 1710 TYR A C 1
ATOM 11264 O O . TYR A 1 1710 ? 147.997 125.779 145.429 1.00 52.87 1710 TYR A O 1
ATOM 11273 N N . VAL A 1 1711 ? 149.945 124.995 146.241 1.00 51.34 1711 VAL A N 1
ATOM 11274 C CA . VAL A 1 1711 ? 150.194 124.205 145.041 1.00 51.34 1711 VAL A CA 1
ATOM 11275 C C . VAL A 1 1711 ? 149.413 122.899 145.048 1.00 51.34 1711 VAL A C 1
ATOM 11276 O O . VAL A 1 1711 ? 149.270 122.272 143.990 1.00 51.34 1711 VAL A O 1
ATOM 11280 N N . VAL A 1 1712 ? 148.911 122.462 146.200 1.00 53.63 1712 VAL A N 1
ATOM 11281 C CA . VAL A 1 1712 ? 148.020 121.301 146.211 1.00 53.63 1712 VAL A CA 1
ATOM 11282 C C . VAL A 1 1712 ? 146.730 121.640 145.461 1.00 53.63 1712 VAL A C 1
ATOM 11283 O O . VAL A 1 1712 ? 146.387 120.933 144.499 1.00 53.63 1712 VAL A O 1
ATOM 11287 N N . PRO A 1 1713 ? 145.987 122.697 145.826 1.00 56.24 1713 PRO A N 1
ATOM 11288 C CA . PRO A 1 1713 ? 144.795 123.026 145.031 1.00 56.24 1713 PRO A CA 1
ATOM 11289 C C . PRO A 1 1713 ? 145.133 123.548 143.648 1.00 56.24 1713 PRO A C 1
ATOM 11290 O O . PRO A 1 1713 ? 144.315 123.406 142.733 1.00 56.24 1713 PRO A O 1
ATOM 11294 N N . ALA A 1 1714 ? 146.314 124.141 143.462 1.00 57.26 1714 ALA A N 1
ATOM 11295 C CA . ALA A 1 1714 ? 146.741 124.507 142.116 1.00 57.26 1714 ALA A CA 1
ATOM 11296 C C . ALA A 1 1714 ? 146.906 123.269 141.245 1.00 57.26 1714 ALA A C 1
ATOM 11297 O O . ALA A 1 1714 ? 146.472 123.250 140.087 1.00 57.26 1714 ALA A O 1
ATOM 11299 N N . THR A 1 1715 ? 147.522 122.217 141.792 1.00 59.63 1715 THR A N 1
ATOM 11300 C CA . THR A 1 1715 ? 147.625 120.958 141.062 1.00 59.63 1715 THR A CA 1
ATOM 11301 C C . THR A 1 1715 ? 146.247 120.359 140.811 1.00 59.63 1715 THR A C 1
ATOM 11302 O O . THR A 1 1715 ? 145.995 119.788 139.743 1.00 59.63 1715 THR A O 1
ATOM 11306 N N . LEU A 1 1716 ? 145.337 120.487 141.781 1.00 61.86 1716 LEU A N 1
ATOM 11307 C CA . LEU A 1 1716 ? 143.975 120.000 141.578 1.00 61.86 1716 LEU A CA 1
ATOM 11308 C C . LEU A 1 1716 ? 143.295 120.721 140.418 1.00 61.86 1716 LEU A C 1
ATOM 11309 O O . LEU A 1 1716 ? 142.651 120.087 139.573 1.00 61.86 1716 LEU A O 1
ATOM 11314 N N . VAL A 1 1717 ? 143.433 122.047 140.359 1.00 62.35 1717 VAL A N 1
ATOM 11315 C CA . VAL A 1 1717 ? 142.820 122.819 139.282 1.00 62.35 1717 VAL A CA 1
ATOM 11316 C C . VAL A 1 1717 ? 143.467 122.480 137.944 1.00 62.35 1717 VAL A C 1
ATOM 11317 O O . VAL A 1 1717 ? 142.790 122.417 136.910 1.00 62.35 1717 VAL A O 1
ATOM 11321 N N . ILE A 1 1718 ? 144.782 122.248 137.939 1.00 65.81 1718 ILE A N 1
ATOM 11322 C CA . ILE A 1 1718 ? 145.459 121.854 136.705 1.00 65.81 1718 ILE A CA 1
ATOM 11323 C C . ILE A 1 1718 ? 144.935 120.509 136.215 1.00 65.81 1718 ILE A C 1
ATOM 11324 O O . ILE A 1 1718 ? 144.682 120.322 135.019 1.00 65.81 1718 ILE A O 1
ATOM 11329 N N . ILE A 1 1719 ? 144.753 119.556 137.132 1.00 68.18 1719 ILE A N 1
ATOM 11330 C CA . ILE A 1 1719 ? 144.225 118.248 136.752 1.00 68.18 1719 ILE A CA 1
ATOM 11331 C C . ILE A 1 1719 ? 142.794 118.376 136.241 1.00 68.18 1719 ILE A C 1
ATOM 11332 O O . ILE A 1 1719 ? 142.403 117.706 135.278 1.00 68.18 1719 ILE A O 1
ATOM 11337 N N . ILE A 1 1720 ? 141.994 119.241 136.869 1.00 68.55 1720 ILE A N 1
ATOM 11338 C CA . ILE A 1 1720 ? 140.622 119.454 136.412 1.00 68.55 1720 ILE A CA 1
ATOM 11339 C C . ILE A 1 1720 ? 140.612 120.032 135.002 1.00 68.55 1720 ILE A C 1
ATOM 11340 O O . ILE A 1 1720 ? 139.846 119.589 134.137 1.00 68.55 1720 ILE A O 1
ATOM 11345 N N . PHE A 1 1721 ? 141.466 121.027 134.746 1.00 71.16 1721 PHE A N 1
ATOM 11346 C CA . PHE A 1 1721 ? 141.537 121.623 133.416 1.00 71.16 1721 PHE A CA 1
ATOM 11347 C C . PHE A 1 1721 ? 142.037 120.627 132.377 1.00 71.16 1721 PHE A C 1
ATOM 11348 O O . PHE A 1 1721 ? 141.600 120.668 131.222 1.00 71.16 1721 PHE A O 1
ATOM 11356 N N . ILE A 1 1722 ? 142.951 119.733 132.764 1.00 72.81 1722 ILE A N 1
ATOM 11357 C CA . ILE A 1 1722 ? 143.416 118.703 131.839 1.00 72.81 1722 ILE A CA 1
ATOM 11358 C C . ILE A 1 1722 ? 142.292 117.725 131.522 1.00 72.81 1722 ILE A C 1
ATOM 11359 O O . ILE A 1 1722 ? 142.095 117.337 130.363 1.00 72.81 1722 ILE A O 1
ATOM 11364 N N . CYS A 1 1723 ? 141.532 117.316 132.541 1.00 77.07 1723 CYS A N 1
ATOM 11365 C CA . CYS A 1 1723 ? 140.450 116.362 132.323 1.00 77.07 1723 CYS A CA 1
ATOM 11366 C C . CYS A 1 1723 ? 139.309 116.972 131.518 1.00 77.07 1723 CYS A C 1
ATOM 11367 O O . CYS A 1 1723 ? 138.634 116.259 130.768 1.00 77.07 1723 CYS A O 1
ATOM 11370 N N . PHE A 1 1724 ? 139.078 118.278 131.657 1.00 75.09 1724 PHE A N 1
ATOM 11371 C CA . PHE A 1 1724 ? 138.013 118.936 130.910 1.00 75.09 1724 PHE A CA 1
ATOM 11372 C C . PHE A 1 1724 ? 138.411 119.280 129.481 1.00 75.09 1724 PHE A C 1
ATOM 11373 O O . PHE A 1 1724 ? 137.554 119.729 128.712 1.00 75.09 1724 PHE A O 1
ATOM 11381 N N . GLN A 1 1725 ? 139.681 119.085 129.115 1.00 84.14 1725 GLN A N 1
ATOM 11382 C CA . GLN A 1 1725 ? 140.164 119.312 127.751 1.00 84.14 1725 GLN A CA 1
ATOM 11383 C C . GLN A 1 1725 ? 139.926 120.752 127.302 1.00 84.14 1725 GLN A C 1
ATOM 11384 O O . GLN A 1 1725 ? 139.548 121.012 126.158 1.00 84.14 1725 GLN A O 1
ATOM 11390 N N . GLN A 1 1726 ? 140.150 121.699 128.211 1.00 88.13 1726 GLN A N 1
ATOM 11391 C CA . GLN A 1 1726 ? 140.025 123.122 127.898 1.00 88.13 1726 GLN A CA 1
ATOM 11392 C C . GLN A 1 1726 ? 141.270 123.549 127.132 1.00 88.13 1726 GLN A C 1
ATOM 11393 O O . GLN A 1 1726 ? 142.281 123.945 127.712 1.00 88.13 1726 GLN A O 1
ATOM 11399 N N . LYS A 1 1727 ? 141.187 123.480 125.800 1.00 91.52 1727 LYS A N 1
ATOM 11400 C CA . LYS A 1 1727 ? 142.333 123.771 124.945 1.00 91.52 1727 LYS A CA 1
ATOM 11401 C C . LYS A 1 1727 ? 142.847 125.198 125.094 1.00 91.52 1727 LYS A C 1
ATOM 11402 O O . LYS A 1 1727 ? 143.932 125.501 124.587 1.00 91.52 1727 LYS A O 1
ATOM 11408 N N . SER A 1 1728 ? 142.104 126.076 125.770 1.00 90.60 1728 SER A N 1
ATOM 11409 C CA . SER A 1 1728 ? 142.572 127.437 125.994 1.00 90.60 1728 SER A CA 1
ATOM 11410 C C . SER A 1 1728 ? 143.576 127.534 127.134 1.00 90.60 1728 SER A C 1
ATOM 11411 O O . SER A 1 1728 ? 144.231 128.572 127.276 1.00 90.60 1728 SER A O 1
ATOM 11414 N N . TYR A 1 1729 ? 143.713 126.490 127.943 1.00 86.17 1729 TYR A N 1
ATOM 11415 C CA . TYR A 1 1729 ? 144.613 126.536 129.091 1.00 86.17 1729 TYR A CA 1
ATOM 11416 C C . TYR A 1 1729 ? 145.601 125.380 129.139 1.00 86.17 1729 TYR A C 1
ATOM 11417 O O . TYR A 1 1729 ? 146.744 125.578 129.556 1.00 86.17 1729 TYR A O 1
ATOM 11426 N N . VAL A 1 1730 ? 145.195 124.179 128.724 1.00 85.65 1730 VAL A N 1
ATOM 11427 C CA . VAL A 1 1730 ? 146.048 123.002 128.860 1.00 85.65 1730 VAL A CA 1
ATOM 11428 C C . VAL A 1 1730 ? 146.563 122.564 127.496 1.00 85.65 1730 VAL A C 1
ATOM 11429 O O . VAL A 1 1730 ? 146.841 121.379 127.277 1.00 85.65 1730 VAL A O 1
ATOM 11433 N N . SER A 1 1731 ? 146.695 123.511 126.571 1.00 90.19 1731 SER A N 1
ATOM 11434 C CA . SER A 1 1731 ? 147.232 123.203 125.255 1.00 90.19 1731 SER A CA 1
ATOM 11435 C C . SER A 1 1731 ? 148.721 122.869 125.358 1.00 90.19 1731 SER A C 1
ATOM 11436 O O . SER A 1 1731 ? 149.330 122.916 126.432 1.00 90.19 1731 SER A O 1
ATOM 11439 N N . SER A 1 1732 ? 149.317 122.527 124.214 1.00 94.06 1732 SER A N 1
ATOM 11440 C CA . SER A 1 1732 ? 150.721 122.132 124.190 1.00 94.06 1732 SER A CA 1
ATOM 11441 C C . SER A 1 1732 ? 151.660 123.281 124.533 1.00 94.06 1732 SER A C 1
ATOM 11442 O O . SER A 1 1732 ? 152.818 123.032 124.885 1.00 94.06 1732 SER A O 1
ATOM 11445 N N . THR A 1 1733 ? 151.195 124.528 124.438 1.00 92.79 1733 THR A N 1
ATOM 11446 C CA . THR A 1 1733 ? 152.029 125.687 124.714 1.00 92.79 1733 THR A CA 1
ATOM 11447 C C . THR A 1 1733 ? 151.561 126.521 125.898 1.00 92.79 1733 THR A C 1
ATOM 11448 O O . THR A 1 1733 ? 152.261 127.468 126.273 1.00 92.79 1733 THR A O 1
ATOM 11452 N N . ASN A 1 1734 ? 150.408 126.208 126.494 1.00 88.55 1734 ASN A N 1
ATOM 11453 C CA . ASN A 1 1734 ? 149.869 127.007 127.586 1.00 88.55 1734 ASN A CA 1
ATOM 11454 C C . ASN A 1 1734 ? 149.842 126.292 128.929 1.00 88.55 1734 ASN A C 1
ATOM 11455 O O . ASN A 1 1734 ? 149.706 126.962 129.957 1.00 88.55 1734 ASN A O 1
ATOM 11460 N N . LEU A 1 1735 ? 149.966 124.959 128.952 1.00 85.71 1735 LEU A N 1
ATOM 11461 C CA . LEU A 1 1735 ? 149.898 124.247 130.228 1.00 85.71 1735 LEU A CA 1
ATOM 11462 C C . LEU A 1 1735 ? 151.081 124.568 131.135 1.00 85.71 1735 LEU A C 1
ATOM 11463 O O . LEU A 1 1735 ? 150.853 124.919 132.308 1.00 85.71 1735 LEU A O 1
ATOM 11468 N N . PRO A 1 1736 ? 152.343 124.473 130.692 1.00 82.50 1736 PRO A N 1
ATOM 11469 C CA . PRO A 1 1736 ? 153.438 124.899 131.578 1.00 82.50 1736 PRO A CA 1
ATOM 11470 C C . PRO A 1 1736 ? 153.384 126.377 131.909 1.00 82.50 1736 PRO A C 1
ATOM 11471 O O . PRO A 1 1736 ? 153.718 126.767 133.036 1.00 82.50 1736 PRO A O 1
ATOM 11475 N N . VAL A 1 1737 ? 152.959 127.213 130.959 1.00 82.89 1737 VAL A N 1
ATOM 11476 C CA . VAL A 1 1737 ? 152.824 128.639 131.231 1.00 82.89 1737 VAL A CA 1
ATOM 11477 C C . VAL A 1 1737 ? 151.748 128.880 132.282 1.00 82.89 1737 VAL A C 1
ATOM 11478 O O . VAL A 1 1737 ? 151.917 129.715 133.176 1.00 82.89 1737 VAL A O 1
ATOM 11482 N N . LEU A 1 1738 ? 150.636 128.144 132.206 1.00 76.19 1738 LEU A N 1
ATOM 11483 C CA . LEU A 1 1738 ? 149.584 128.291 133.209 1.00 76.19 1738 LEU A CA 1
ATOM 11484 C C . LEU A 1 1738 ? 150.054 127.817 134.579 1.00 76.19 1738 LEU A C 1
ATOM 11485 O O . LEU A 1 1738 ? 149.746 128.446 135.600 1.00 76.19 1738 LEU A O 1
ATOM 11490 N N . ALA A 1 1739 ? 150.798 126.708 134.623 1.00 72.26 1739 ALA A N 1
ATOM 11491 C CA . ALA A 1 1739 ? 151.325 126.228 135.897 1.00 72.26 1739 ALA A CA 1
ATOM 11492 C C . ALA A 1 1739 ? 152.280 127.242 136.514 1.00 72.26 1739 ALA A C 1
ATOM 11493 O O . ALA A 1 1739 ? 152.204 127.530 137.715 1.00 72.26 1739 ALA A O 1
ATOM 11495 N N . LEU A 1 1740 ? 153.183 127.800 135.703 1.00 69.26 1740 LEU A N 1
ATOM 11496 C CA . LEU A 1 1740 ? 154.105 128.812 136.208 1.00 69.26 1740 LEU A CA 1
ATOM 11497 C C . LEU A 1 1740 ? 153.360 130.067 136.642 1.00 69.26 1740 LEU A C 1
ATOM 11498 O O . LEU A 1 1740 ? 153.736 130.710 137.628 1.00 69.26 1740 LEU A O 1
ATOM 11503 N N . LEU A 1 1741 ? 152.293 130.426 135.924 1.00 68.01 1741 LEU A N 1
ATOM 11504 C CA . LEU A 1 1741 ? 151.499 131.590 136.300 1.00 68.01 1741 LEU A CA 1
ATOM 11505 C C . LEU A 1 1741 ? 150.841 131.387 137.657 1.00 68.01 1741 LEU A C 1
ATOM 11506 O O . LEU A 1 1741 ? 150.861 132.281 138.508 1.00 68.01 1741 LEU A O 1
ATOM 11511 N N . LEU A 1 1742 ? 150.256 130.207 137.878 1.00 64.04 1742 LEU A N 1
ATOM 11512 C CA . LEU A 1 1742 ? 149.649 129.919 139.174 1.00 64.04 1742 LEU A CA 1
ATOM 11513 C C . LEU A 1 1742 ? 150.695 129.913 140.284 1.00 64.04 1742 LEU A C 1
ATOM 11514 O O . LEU A 1 1742 ? 150.464 130.461 141.371 1.00 64.04 1742 LEU A O 1
ATOM 11519 N N . LEU A 1 1743 ? 151.855 129.299 140.026 1.00 61.97 1743 LEU A N 1
ATOM 11520 C CA . LEU A 1 1743 ? 152.909 129.257 141.035 1.00 61.97 1743 LEU A CA 1
ATOM 11521 C C . LEU A 1 1743 ? 153.383 130.658 141.402 1.00 61.97 1743 LEU A C 1
ATOM 11522 O O . LEU A 1 1743 ? 153.550 130.974 142.586 1.00 61.97 1743 LEU A O 1
ATOM 11527 N N . LEU A 1 1744 ? 153.597 131.516 140.401 1.00 61.97 1744 LEU A N 1
ATOM 11528 C CA . LEU A 1 1744 ? 154.043 132.877 140.677 1.00 61.97 1744 LEU A CA 1
ATOM 11529 C C . LEU A 1 1744 ? 152.952 133.688 141.364 1.00 61.97 1744 LEU A C 1
ATOM 11530 O O . LEU A 1 1744 ? 153.244 134.514 142.237 1.00 61.97 1744 LEU A O 1
ATOM 11535 N N . TYR A 1 1745 ? 151.688 133.459 140.996 1.00 59.83 1745 TYR A N 1
ATOM 11536 C CA . TYR A 1 1745 ? 150.587 134.141 141.666 1.00 59.83 1745 TYR A CA 1
ATOM 11537 C C . TYR A 1 1745 ? 150.554 133.797 143.147 1.00 59.83 1745 TYR A C 1
ATOM 11538 O O . TYR A 1 1745 ? 150.396 134.684 143.993 1.00 59.83 1745 TYR A O 1
ATOM 11547 N N . GLY A 1 1746 ? 150.711 132.516 143.481 1.00 53.52 1746 GLY A N 1
ATOM 11548 C CA . GLY A 1 1746 ? 150.761 132.135 144.885 1.00 53.52 1746 GLY A CA 1
ATOM 11549 C C . GLY A 1 1746 ? 151.978 132.693 145.601 1.00 53.52 1746 GLY A C 1
ATOM 11550 O O . GLY A 1 1746 ? 151.871 133.219 146.715 1.00 53.52 1746 GLY A O 1
ATOM 11551 N N . TRP A 1 1747 ? 153.153 132.584 144.971 1.00 52.77 1747 TRP A N 1
ATOM 11552 C CA . TRP A 1 1747 ? 154.389 133.093 145.554 1.00 52.77 1747 TRP A CA 1
ATOM 11553 C C . TRP A 1 1747 ? 154.347 134.599 145.775 1.00 52.77 1747 TRP A C 1
ATOM 11554 O O . TRP A 1 1747 ? 155.059 135.108 146.647 1.00 52.77 1747 TRP A O 1
ATOM 11565 N N . SER A 1 1748 ? 153.538 135.321 145.003 1.00 54.72 1748 SER A N 1
ATOM 11566 C CA . SER A 1 1748 ? 153.408 136.761 145.176 1.00 54.72 1748 SER A CA 1
ATOM 11567 C C . SER A 1 1748 ? 152.279 137.149 146.120 1.00 54.72 1748 SER A C 1
ATOM 11568 O O . SER A 1 1748 ? 152.368 138.191 146.781 1.00 54.72 1748 SER A O 1
ATOM 11571 N N . ILE A 1 1749 ? 151.220 136.342 146.203 1.00 51.81 1749 ILE A N 1
ATOM 11572 C CA . ILE A 1 1749 ? 150.081 136.691 147.043 1.00 51.81 1749 ILE A CA 1
ATOM 11573 C C . ILE A 1 1749 ? 150.242 136.229 148.488 1.00 51.81 1749 ILE A C 1
ATOM 11574 O O . ILE A 1 1749 ? 149.607 136.804 149.384 1.00 51.81 1749 ILE A O 1
ATOM 11579 N N . THR A 1 1750 ? 151.079 135.216 148.748 1.00 48.48 1750 THR A N 1
ATOM 11580 C CA . THR A 1 1750 ? 151.268 134.786 150.133 1.00 48.48 1750 THR A CA 1
ATOM 11581 C C . THR A 1 1750 ? 151.973 135.849 150.973 1.00 48.48 1750 THR A C 1
ATOM 11582 O O . THR A 1 1750 ? 151.453 136.199 152.049 1.00 48.48 1750 THR A O 1
ATOM 11586 N N . PRO A 1 1751 ? 153.119 136.412 150.564 1.00 48.54 1751 PRO A N 1
ATOM 11587 C CA . PRO A 1 1751 ? 153.717 137.495 151.356 1.00 48.54 1751 PRO A CA 1
ATOM 11588 C C . PRO A 1 1751 ? 152.965 138.811 151.260 1.00 48.54 1751 PRO A C 1
ATOM 11589 O O . PRO A 1 1751 ? 153.357 139.777 151.924 1.00 48.54 1751 PRO A O 1
ATOM 11593 N N . LEU A 1 1752 ? 151.912 138.886 150.446 1.00 47.93 1752 LEU A N 1
ATOM 11594 C CA . LEU A 1 1752 ? 151.027 140.043 150.432 1.00 47.93 1752 LEU A CA 1
ATOM 11595 C C . LEU A 1 1752 ? 149.906 139.899 151.452 1.00 47.93 1752 LEU A C 1
ATOM 11596 O O . LEU A 1 1752 ? 149.501 140.887 152.074 1.00 47.93 1752 LEU A O 1
ATOM 11601 N N . MET A 1 1753 ? 149.398 138.680 151.633 1.00 46.49 1753 MET A N 1
ATOM 11602 C CA . MET A 1 1753 ? 148.416 138.405 152.671 1.00 46.49 1753 MET A CA 1
ATOM 11603 C C . MET A 1 1753 ? 149.049 138.208 154.041 1.00 46.49 1753 MET A C 1
ATOM 11604 O O . MET A 1 1753 ? 148.328 138.226 155.044 1.00 46.49 1753 MET A O 1
ATOM 11609 N N . TYR A 1 1754 ? 150.367 138.015 154.106 1.00 44.33 1754 TYR A N 1
ATOM 11610 C CA . TYR A 1 1754 ? 151.026 137.894 155.406 1.00 44.33 1754 TYR A CA 1
ATOM 11611 C C . TYR A 1 1754 ? 150.910 139.152 156.260 1.00 44.33 1754 TYR A C 1
ATOM 11612 O O . TYR A 1 1754 ? 150.502 139.037 157.429 1.00 44.33 1754 TYR A O 1
ATOM 11621 N N . PRO A 1 1755 ? 151.239 140.368 155.773 1.00 42.84 1755 PRO A N 1
ATOM 11622 C CA . PRO A 1 1755 ? 151.147 141.552 156.649 1.00 42.84 1755 PRO A CA 1
ATOM 11623 C C . PRO A 1 1755 ? 149.712 142.036 156.835 1.00 42.84 1755 PRO A C 1
ATOM 11624 O O . PRO A 1 1755 ? 149.357 143.171 156.503 1.00 42.84 1755 PRO A O 1
ATOM 11628 N N . ALA A 1 1756 ? 148.865 141.160 157.378 1.00 42.14 1756 ALA A N 1
ATOM 11629 C CA . ALA A 1 1756 ? 147.475 141.495 157.644 1.00 42.14 1756 ALA A CA 1
ATOM 11630 C C . ALA A 1 1756 ? 146.990 141.069 159.021 1.00 42.14 1756 ALA A C 1
ATOM 11631 O O . ALA A 1 1756 ? 145.885 141.461 159.410 1.00 42.14 1756 ALA A O 1
ATOM 11633 N N . SER A 1 1757 ? 147.770 140.285 159.768 1.00 42.04 1757 SER A N 1
ATOM 11634 C CA . SER A 1 1757 ? 147.354 139.852 161.095 1.00 42.04 1757 SER A CA 1
ATOM 11635 C C . SER A 1 1757 ? 147.697 140.864 162.180 1.00 42.04 1757 SER A C 1
ATOM 11636 O O . SER A 1 1757 ? 147.117 140.801 163.269 1.00 42.04 1757 SER A O 1
ATOM 11639 N N . PHE A 1 1758 ? 148.614 141.793 161.907 1.00 41.51 1758 PHE A N 1
ATOM 11640 C CA . PHE A 1 1758 ? 149.031 142.753 162.922 1.00 41.51 1758 PHE A CA 1
ATOM 11641 C C . PHE A 1 1758 ? 147.966 143.803 163.206 1.00 41.51 1758 PHE A C 1
ATOM 11642 O O . PHE A 1 1758 ? 148.038 144.474 164.241 1.00 41.51 1758 PHE A O 1
ATOM 11650 N N . VAL A 1 1759 ? 146.985 143.962 162.319 1.00 43.04 1759 VAL A N 1
ATOM 11651 C CA . VAL A 1 1759 ? 145.940 144.954 162.504 1.00 43.04 1759 VAL A CA 1
ATOM 11652 C C . VAL A 1 1759 ? 144.601 144.331 162.890 1.00 43.04 1759 VAL A C 1
ATOM 11653 O O . VAL A 1 1759 ? 143.782 145.005 163.524 1.00 43.04 1759 VAL A O 1
ATOM 11657 N N . PHE A 1 1760 ? 144.354 143.076 162.531 1.00 40.49 1760 PHE A N 1
ATOM 11658 C CA . PHE A 1 1760 ? 143.113 142.396 162.871 1.00 40.49 1760 PHE A CA 1
ATOM 11659 C C . PHE A 1 1760 ? 143.299 141.538 164.116 1.00 40.49 1760 PHE A C 1
ATOM 11660 O O . PHE A 1 1760 ? 144.394 141.043 164.396 1.00 40.49 1760 PHE A O 1
ATOM 11668 N N . LYS A 1 1761 ? 142.209 141.366 164.863 1.00 41.63 1761 LYS A N 1
ATOM 11669 C CA . LYS A 1 1761 ? 142.208 140.539 166.060 1.00 41.63 1761 LYS A CA 1
ATOM 11670 C C . LYS A 1 1761 ? 141.272 139.344 165.957 1.00 41.63 1761 LYS A C 1
ATOM 11671 O O . LYS A 1 1761 ? 141.243 138.518 166.877 1.00 41.63 1761 LYS A O 1
ATOM 11677 N N . ILE A 1 1762 ? 140.509 139.227 164.876 1.00 38.74 1762 ILE A N 1
ATOM 11678 C CA . ILE A 1 1762 ? 139.590 138.118 164.659 1.00 38.74 1762 ILE A CA 1
ATOM 11679 C C . ILE A 1 1762 ? 140.036 137.388 163.400 1.00 38.74 1762 ILE A C 1
ATOM 11680 O O . ILE A 1 1762 ? 140.216 138.025 162.361 1.00 38.74 1762 ILE A O 1
ATOM 11685 N N . PRO A 1 1763 ? 140.232 136.066 163.444 1.00 36.12 1763 PRO A N 1
ATOM 11686 C CA . PRO A 1 1763 ? 140.707 135.371 162.236 1.00 36.12 1763 PRO A CA 1
ATOM 11687 C C . PRO A 1 1763 ? 139.678 135.333 161.121 1.00 36.12 1763 PRO A C 1
ATOM 11688 O O . PRO A 1 1763 ? 140.030 135.552 159.955 1.00 36.12 1763 PRO A O 1
ATOM 11692 N N . SER A 1 1764 ? 138.410 135.066 161.445 1.00 38.59 1764 SER A N 1
ATOM 11693 C CA . SER A 1 1764 ? 137.386 134.978 160.408 1.00 38.59 1764 SER A CA 1
ATOM 11694 C C . SER A 1 1764 ? 137.113 136.339 159.780 1.00 38.59 1764 SER A C 1
ATOM 11695 O O . SER A 1 1764 ? 136.862 136.432 158.572 1.00 38.59 1764 SER A O 1
ATOM 11698 N N . THR A 1 1765 ? 137.158 137.406 160.580 1.00 37.53 1765 THR A N 1
ATOM 11699 C CA . THR A 1 1765 ? 136.937 138.746 160.043 1.00 37.53 1765 THR A CA 1
ATOM 11700 C C . THR A 1 1765 ? 138.021 139.115 159.037 1.00 37.53 1765 THR A C 1
ATOM 11701 O O . THR A 1 1765 ? 137.726 139.599 157.937 1.00 37.53 1765 THR A O 1
ATOM 11705 N N . ALA A 1 1766 ? 139.286 138.888 159.398 1.00 39.39 1766 ALA A N 1
ATOM 11706 C CA . ALA A 1 1766 ? 140.379 139.173 158.474 1.00 39.39 1766 ALA A CA 1
ATOM 11707 C C . ALA A 1 1766 ? 140.317 138.266 157.253 1.00 39.39 1766 ALA A C 1
ATOM 11708 O O . ALA A 1 1766 ? 140.630 138.695 156.138 1.00 39.39 1766 ALA A O 1
ATOM 11710 N N . TYR A 1 1767 ? 139.920 137.005 157.446 1.00 39.39 1767 TYR A N 1
ATOM 11711 C CA . TYR A 1 1767 ? 139.728 136.100 156.317 1.00 39.39 1767 TYR A CA 1
ATOM 11712 C C . TYR A 1 1767 ? 138.721 136.674 155.328 1.00 39.39 1767 TYR A C 1
ATOM 11713 O O . TYR A 1 1767 ? 138.994 136.762 154.124 1.00 39.39 1767 TYR A O 1
ATOM 11722 N N . VAL A 1 1768 ? 137.549 137.073 155.825 1.00 41.20 1768 VAL A N 1
ATOM 11723 C CA . VAL A 1 1768 ? 136.510 137.624 154.959 1.00 41.20 1768 VAL A CA 1
ATOM 11724 C C . VAL A 1 1768 ? 137.000 138.891 154.272 1.00 41.20 1768 VAL A C 1
ATOM 11725 O O . VAL A 1 1768 ? 136.811 139.070 153.063 1.00 41.20 1768 VAL A O 1
ATOM 11729 N N . VAL A 1 1769 ? 137.646 139.783 155.028 1.00 41.75 1769 VAL A N 1
ATOM 11730 C CA . VAL A 1 1769 ? 138.093 141.055 154.463 1.00 41.75 1769 VAL A CA 1
ATOM 11731 C C . VAL A 1 1769 ? 139.106 140.819 153.350 1.00 41.75 1769 VAL A C 1
ATOM 11732 O O . VAL A 1 1769 ? 138.988 141.377 152.252 1.00 41.75 1769 VAL A O 1
ATOM 11736 N N . LEU A 1 1770 ? 140.114 139.983 153.613 1.00 43.58 1770 LEU A N 1
ATOM 11737 C CA . LEU A 1 1770 ? 141.146 139.730 152.614 1.00 43.58 1770 LEU A CA 1
ATOM 11738 C C . LEU A 1 1770 ? 140.573 139.033 151.388 1.00 43.58 1770 LEU A C 1
ATOM 11739 O O . LEU A 1 1770 ? 140.891 139.406 150.253 1.00 43.58 1770 LEU A O 1
ATOM 11744 N N . THR A 1 1771 ? 139.731 138.015 151.593 1.00 45.10 1771 THR A N 1
ATOM 11745 C CA . THR A 1 1771 ? 139.128 137.317 150.463 1.00 45.10 1771 THR A CA 1
ATOM 11746 C C . THR A 1 1771 ? 138.320 138.275 149.599 1.00 45.10 1771 THR A C 1
ATOM 11747 O O . THR A 1 1771 ? 138.452 138.284 148.367 1.00 45.10 1771 THR A O 1
ATOM 11751 N N . SER A 1 1772 ? 137.479 139.098 150.233 1.00 48.16 1772 SER A N 1
ATOM 11752 C CA . SER A 1 1772 ? 136.645 140.029 149.485 1.00 48.16 1772 SER A CA 1
ATOM 11753 C C . SER A 1 1772 ? 137.489 141.051 148.737 1.00 48.16 1772 SER A C 1
ATOM 11754 O O . SER A 1 1772 ? 137.222 141.343 147.567 1.00 48.16 1772 SER A O 1
ATOM 11757 N N . VAL A 1 1773 ? 138.516 141.600 149.391 1.00 49.64 1773 VAL A N 1
ATOM 11758 C CA . VAL A 1 1773 ? 139.365 142.594 148.739 1.00 49.64 1773 VAL A CA 1
ATOM 11759 C C . VAL A 1 1773 ? 140.069 141.980 147.535 1.00 49.64 1773 VAL A C 1
ATOM 11760 O O . VAL A 1 1773 ? 140.115 142.575 146.451 1.00 49.64 1773 VAL A O 1
ATOM 11764 N N . ASN A 1 1774 ? 140.616 140.773 147.704 1.00 53.40 1774 ASN A N 1
ATOM 11765 C CA . ASN A 1 1774 ? 141.328 140.125 146.608 1.00 53.40 1774 ASN A CA 1
ATOM 11766 C C . ASN A 1 1774 ? 140.399 139.851 145.433 1.00 53.40 1774 ASN A C 1
ATOM 11767 O O . ASN A 1 1774 ? 140.719 140.187 144.285 1.00 53.40 1774 ASN A O 1
ATOM 11772 N N . LEU A 1 1775 ? 139.242 139.234 145.697 1.00 55.67 1775 LEU A N 1
ATOM 11773 C CA . LEU A 1 1775 ? 138.329 138.910 144.606 1.00 55.67 1775 LEU A CA 1
ATOM 11774 C C . LEU A 1 1775 ? 137.823 140.173 143.921 1.00 55.67 1775 LEU A C 1
ATOM 11775 O O . LEU A 1 1775 ? 137.768 140.236 142.686 1.00 55.67 1775 LEU A O 1
ATOM 11780 N N . PHE A 1 1776 ? 137.476 141.200 144.701 1.00 58.76 1776 PHE A N 1
ATOM 11781 C CA . PHE A 1 1776 ? 137.012 142.458 144.129 1.00 58.76 1776 PHE A CA 1
ATOM 11782 C C . PHE A 1 1776 ? 138.070 143.062 143.217 1.00 58.76 1776 PHE A C 1
ATOM 11783 O O . PHE A 1 1776 ? 137.812 143.324 142.037 1.00 58.76 1776 PHE A O 1
ATOM 11791 N N . ILE A 1 1777 ? 139.279 143.274 143.746 1.00 59.50 1777 ILE A N 1
ATOM 11792 C CA . ILE A 1 1777 ? 140.344 143.887 142.956 1.00 59.50 1777 ILE A CA 1
ATOM 11793 C C . ILE A 1 1777 ? 140.591 143.087 141.685 1.00 59.50 1777 ILE A C 1
ATOM 11794 O O . ILE A 1 1777 ? 140.542 143.628 140.572 1.00 59.50 1777 ILE A O 1
ATOM 11799 N N . GLY A 1 1778 ? 140.844 141.786 141.827 1.00 63.28 1778 GLY A N 1
ATOM 11800 C CA . GLY A 1 1778 ? 141.140 140.948 140.683 1.00 63.28 1778 GLY A CA 1
ATOM 11801 C C . GLY A 1 1778 ? 140.064 140.940 139.618 1.00 63.28 1778 GLY A C 1
ATOM 11802 O O . GLY A 1 1778 ? 140.338 141.263 138.457 1.00 63.28 1778 GLY A O 1
ATOM 11803 N N . ILE A 1 1779 ? 138.835 140.578 139.998 1.00 64.79 1779 ILE A N 1
ATOM 11804 C CA . ILE A 1 1779 ? 137.768 140.443 139.015 1.00 64.79 1779 ILE A CA 1
ATOM 11805 C C . ILE A 1 1779 ? 137.427 141.792 138.394 1.00 64.79 1779 ILE A C 1
ATOM 11806 O O . ILE A 1 1779 ? 137.212 141.888 137.180 1.00 64.79 1779 ILE A O 1
ATOM 11811 N N . ASN A 1 1780 ? 137.376 142.857 139.202 1.00 70.61 1780 ASN A N 1
ATOM 11812 C CA . ASN A 1 1780 ? 137.029 144.166 138.664 1.00 70.61 1780 ASN A CA 1
ATOM 11813 C C . ASN A 1 1780 ? 138.088 144.656 137.687 1.00 70.61 1780 ASN A C 1
ATOM 11814 O O . ASN A 1 1780 ? 137.761 145.143 136.599 1.00 70.61 1780 ASN A O 1
ATOM 11819 N N . GLY A 1 1781 ? 139.369 144.532 138.049 1.00 75.18 1781 GLY A N 1
ATOM 11820 C CA . GLY A 1 1781 ? 140.420 144.922 137.125 1.00 75.18 1781 GLY A CA 1
ATOM 11821 C C . GLY A 1 1781 ? 140.402 144.106 135.848 1.00 75.18 1781 GLY A C 1
ATOM 11822 O O . GLY A 1 1781 ? 140.569 144.647 134.750 1.00 75.18 1781 GLY A O 1
ATOM 11823 N N . SER A 1 1782 ? 140.179 142.794 135.970 1.00 77.17 1782 SER A N 1
ATOM 11824 C CA . SER A 1 1782 ? 140.147 141.934 134.793 1.00 77.17 1782 SER A CA 1
ATOM 11825 C C . SER A 1 1782 ? 139.016 142.331 133.853 1.00 77.17 1782 SER A C 1
ATOM 11826 O O . SER A 1 1782 ? 139.232 142.520 132.650 1.00 77.17 1782 SER A O 1
ATOM 11829 N N . VAL A 1 1783 ? 137.800 142.479 134.387 1.00 81.23 1783 VAL A N 1
ATOM 11830 C CA . VAL A 1 1783 ? 136.667 142.810 133.528 1.00 81.23 1783 VAL A CA 1
ATOM 11831 C C . VAL A 1 1783 ? 136.793 144.226 132.977 1.00 81.23 1783 VAL A C 1
ATOM 11832 O O . VAL A 1 1783 ? 136.383 144.489 131.841 1.00 81.23 1783 VAL A O 1
ATOM 11836 N N . ALA A 1 1784 ? 137.384 145.151 133.739 1.00 86.61 1784 ALA A N 1
ATOM 11837 C CA . ALA A 1 1784 ? 137.566 146.508 133.238 1.00 86.61 1784 ALA A CA 1
ATOM 11838 C C . ALA A 1 1784 ? 138.541 146.528 132.071 1.00 86.61 1784 ALA A C 1
ATOM 11839 O O . ALA A 1 1784 ? 138.257 147.119 131.022 1.00 86.61 1784 ALA A O 1
ATOM 11841 N N . THR A 1 1785 ? 139.696 145.876 132.230 1.00 90.44 1785 THR A N 1
ATOM 11842 C CA . THR A 1 1785 ? 140.650 145.798 131.129 1.00 90.44 1785 THR A CA 1
ATOM 11843 C C . THR A 1 1785 ? 140.045 145.078 129.930 1.00 90.44 1785 THR A C 1
ATOM 11844 O O . THR A 1 1785 ? 140.282 145.466 128.780 1.00 90.44 1785 THR A O 1
ATOM 11848 N N . PHE A 1 1786 ? 139.237 144.045 130.178 1.00 93.47 1786 PHE A N 1
ATOM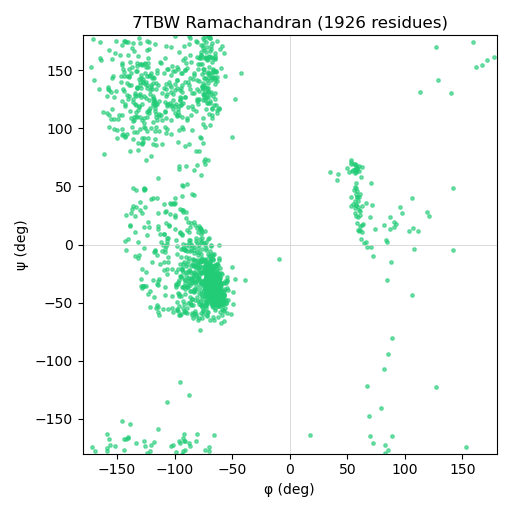 11849 C CA . PHE A 1 1786 ? 138.630 143.301 129.080 1.00 93.47 1786 PHE A CA 1
ATOM 11850 C C . PHE A 1 1786 ? 137.663 144.175 128.288 1.00 93.47 1786 PHE A C 1
ATOM 11851 O O . PHE A 1 1786 ? 137.734 144.239 127.055 1.00 93.47 1786 PHE A O 1
ATOM 11859 N N . VAL A 1 1787 ? 136.753 144.863 128.983 1.00 97.17 1787 VAL A N 1
ATOM 11860 C CA . VAL A 1 1787 ? 135.784 145.704 128.291 1.00 97.17 1787 VAL A CA 1
ATOM 11861 C C . VAL A 1 1787 ? 136.425 146.965 127.729 1.00 97.17 1787 VAL A C 1
ATOM 11862 O O . VAL A 1 1787 ? 135.828 147.621 126.868 1.00 97.17 1787 VAL A O 1
ATOM 11866 N N . LEU A 1 1788 ? 137.624 147.330 128.188 1.00 99.71 1788 LEU A N 1
ATOM 11867 C CA . LEU A 1 1788 ? 138.312 148.482 127.618 1.00 99.71 1788 LEU A CA 1
ATOM 11868 C C . LEU A 1 1788 ? 139.160 148.127 126.405 1.00 99.71 1788 LEU A C 1
ATOM 11869 O O . LEU A 1 1788 ? 139.358 148.977 125.530 1.00 99.71 1788 LEU A O 1
ATOM 11874 N N . GLU A 1 1789 ? 139.665 146.896 126.325 1.00 103.81 1789 GLU A N 1
ATOM 11875 C CA . GLU A 1 1789 ? 140.454 146.485 125.171 1.00 103.81 1789 GLU A CA 1
ATOM 11876 C C . GLU A 1 1789 ? 139.639 145.768 124.103 1.00 103.81 1789 GLU A C 1
ATOM 11877 O O . GLU A 1 1789 ? 140.109 145.651 122.965 1.00 103.81 1789 GLU A O 1
ATOM 11883 N N . LEU A 1 1790 ? 138.439 145.286 124.430 1.00 108.75 1790 LEU A N 1
ATOM 11884 C CA . LEU A 1 1790 ? 137.655 144.524 123.462 1.00 108.75 1790 LEU A CA 1
ATOM 11885 C C . LEU A 1 1790 ? 136.653 145.395 122.706 1.00 108.75 1790 LEU A C 1
ATOM 11886 O O . LEU A 1 1790 ? 136.710 145.492 121.476 1.00 108.75 1790 LEU A O 1
ATOM 11891 N N . PHE A 1 1791 ? 135.731 146.035 123.428 1.00 112.73 1791 PHE A N 1
ATOM 11892 C CA . PHE A 1 1791 ? 134.605 146.737 122.822 1.00 112.73 1791 PHE A CA 1
ATOM 11893 C C . PHE A 1 1791 ? 134.786 148.252 122.808 1.00 112.73 1791 PHE A C 1
ATOM 11894 O O . PHE A 1 1791 ? 133.807 148.993 122.951 1.00 112.73 1791 PHE A O 1
ATOM 11902 N N . THR A 1 1792 ? 136.017 148.734 122.639 1.00 116.58 1792 THR A N 1
ATOM 11903 C CA . THR A 1 1792 ? 136.293 150.165 122.556 1.00 116.58 1792 THR A CA 1
ATOM 11904 C C . THR A 1 1792 ? 137.108 150.449 121.304 1.00 116.58 1792 THR A C 1
ATOM 11905 O O . THR A 1 1792 ? 138.208 149.912 121.141 1.00 116.58 1792 THR A O 1
ATOM 11909 N N . ASP A 1 1793 ? 136.568 151.294 120.428 1.00 122.31 1793 ASP A N 1
ATOM 11910 C CA . ASP A 1 1793 ? 137.281 151.751 119.244 1.00 122.31 1793 ASP A CA 1
ATOM 11911 C C . ASP A 1 1793 ? 137.993 153.080 119.457 1.00 122.31 1793 ASP A C 1
ATOM 11912 O O . ASP A 1 1793 ? 138.794 153.481 118.605 1.00 122.31 1793 ASP A O 1
ATOM 11917 N N . ASN A 1 1794 ? 137.719 153.767 120.562 1.00 120.17 1794 ASN A N 1
ATOM 11918 C CA . ASN A 1 1794 ? 138.381 155.023 120.872 1.00 120.17 1794 ASN A CA 1
ATOM 11919 C C . ASN A 1 1794 ? 139.756 154.760 121.481 1.00 120.17 1794 ASN A C 1
ATOM 11920 O O . ASN A 1 1794 ? 140.050 153.666 121.970 1.00 120.17 1794 ASN A O 1
ATOM 11925 N N . LYS A 1 1795 ? 140.605 155.788 121.449 1.00 117.37 1795 LYS A N 1
ATOM 11926 C CA . LYS A 1 1795 ? 141.964 155.667 121.964 1.00 117.37 1795 LYS A CA 1
ATOM 11927 C C . LYS A 1 1795 ? 142.030 155.641 123.486 1.00 117.37 1795 LYS A C 1
ATOM 11928 O O . LYS A 1 1795 ? 143.137 155.566 124.032 1.00 117.37 1795 LYS A O 1
ATOM 11934 N N . LEU A 1 1796 ? 140.887 155.701 124.178 1.00 115.64 1796 LEU A N 1
ATOM 11935 C CA . LEU A 1 1796 ? 140.892 155.619 125.636 1.00 115.64 1796 LEU A CA 1
ATOM 11936 C C . LEU A 1 1796 ? 141.552 154.336 126.124 1.00 115.64 1796 LEU A C 1
ATOM 11937 O O . LEU A 1 1796 ? 142.199 154.333 127.178 1.00 115.64 1796 LEU A O 1
ATOM 11942 N N . ASN A 1 1797 ? 141.410 153.244 125.365 1.00 113.60 1797 ASN A N 1
ATOM 11943 C CA . ASN A 1 1797 ? 142.056 151.988 125.733 1.00 113.60 1797 ASN A CA 1
ATOM 11944 C C . ASN A 1 1797 ? 143.561 152.154 125.889 1.00 113.60 1797 ASN A C 1
ATOM 11945 O O . ASN A 1 1797 ? 144.178 151.461 126.708 1.00 113.60 1797 ASN A O 1
ATOM 11950 N N . ASN A 1 1798 ? 144.165 153.065 125.121 1.00 112.70 1798 ASN A N 1
ATOM 11951 C CA . ASN A 1 1798 ? 145.585 153.358 125.283 1.00 112.70 1798 ASN A CA 1
ATOM 11952 C C . ASN A 1 1798 ? 145.897 153.744 126.722 1.00 112.70 1798 ASN A C 1
ATOM 11953 O O . ASN A 1 1798 ? 146.838 153.219 127.331 1.00 112.70 1798 ASN A O 1
ATOM 11958 N N . ILE A 1 1799 ? 145.099 154.653 127.289 1.00 111.01 1799 ILE A N 1
ATOM 11959 C CA . ILE A 1 1799 ? 145.266 155.023 128.692 1.00 111.01 1799 ILE A CA 1
ATOM 11960 C C . ILE A 1 1799 ? 145.161 153.788 129.577 1.00 111.01 1799 ILE A C 1
ATOM 11961 O O . ILE A 1 1799 ? 145.932 153.623 130.533 1.00 111.01 1799 ILE A O 1
ATOM 11966 N N . ASN A 1 1800 ? 144.224 152.890 129.256 1.00 107.68 1800 ASN A N 1
ATOM 11967 C CA . ASN A 1 1800 ? 144.081 151.652 130.017 1.00 107.68 1800 ASN A CA 1
ATOM 11968 C C . ASN A 1 1800 ? 145.395 150.887 130.078 1.00 107.68 1800 ASN A C 1
ATOM 11969 O O . ASN A 1 1800 ? 145.730 150.297 131.112 1.00 107.68 1800 ASN A O 1
ATOM 11974 N N . ASP A 1 1801 ? 146.160 150.897 128.981 1.00 104.28 1801 ASP A N 1
ATOM 11975 C CA . ASP A 1 1801 ? 147.470 150.253 128.983 1.00 104.28 1801 ASP A CA 1
ATOM 11976 C C . ASP A 1 1801 ? 148.338 150.800 130.108 1.00 104.28 1801 ASP A C 1
ATOM 11977 O O . ASP A 1 1801 ? 148.904 150.038 130.900 1.00 104.28 1801 ASP A O 1
ATOM 11982 N N . ILE A 1 1802 ? 148.432 152.130 130.205 1.00 102.98 1802 ILE A N 1
ATOM 11983 C CA . ILE A 1 1802 ? 149.132 152.741 131.331 1.00 102.98 1802 ILE A CA 1
ATOM 11984 C C . ILE A 1 1802 ? 148.506 152.287 132.642 1.00 102.98 1802 ILE A C 1
ATOM 11985 O O . ILE A 1 1802 ? 149.210 151.912 133.590 1.00 102.98 1802 ILE A O 1
ATOM 11990 N N . LEU A 1 1803 ? 147.170 152.284 132.703 1.00 98.59 1803 LEU A N 1
ATOM 11991 C CA . LEU A 1 1803 ? 146.480 151.784 133.887 1.00 98.59 1803 LEU A CA 1
ATOM 11992 C C . LEU A 1 1803 ? 146.906 150.357 134.203 1.00 98.59 1803 LEU A C 1
ATOM 11993 O O . LEU A 1 1803 ? 147.066 149.997 135.376 1.00 98.59 1803 LEU A O 1
ATOM 11998 N N . LYS A 1 1804 ? 147.110 149.537 133.165 1.00 95.36 1804 LYS A N 1
ATOM 11999 C CA . LYS A 1 1804 ? 147.630 148.189 133.367 1.00 95.36 1804 LYS A CA 1
ATOM 12000 C C . LYS A 1 1804 ? 148.869 148.217 134.251 1.00 95.36 1804 LYS A C 1
ATOM 12001 O O . LYS A 1 1804 ? 148.939 147.512 135.265 1.00 95.36 1804 LYS A O 1
ATOM 12007 N N . SER A 1 1805 ? 149.842 149.062 133.894 1.00 92.94 1805 SER A N 1
ATOM 12008 C CA . SER A 1 1805 ? 151.049 149.199 134.702 1.00 92.94 1805 SER A CA 1
ATOM 12009 C C . SER A 1 1805 ? 150.697 149.507 136.151 1.00 92.94 1805 SER A C 1
ATOM 12010 O O . SER A 1 1805 ? 151.208 148.867 137.078 1.00 92.94 1805 SER A O 1
ATOM 12013 N N . VAL A 1 1806 ? 149.796 150.471 136.362 1.00 89.30 1806 VAL A N 1
ATOM 12014 C CA . VAL A 1 1806 ? 149.318 150.749 137.713 1.00 89.30 1806 VAL A CA 1
ATOM 12015 C C . VAL A 1 1806 ? 148.674 149.502 138.301 1.00 89.30 1806 VAL A C 1
ATOM 12016 O O . VAL A 1 1806 ? 149.040 149.044 139.391 1.00 89.30 1806 VAL A O 1
ATOM 12020 N N . PHE A 1 1807 ? 147.739 148.904 137.561 1.00 85.21 1807 PHE A N 1
ATOM 12021 C CA . PHE A 1 1807 ? 147.109 147.675 138.020 1.00 85.21 1807 PHE A CA 1
ATOM 12022 C C . PHE A 1 1807 ? 148.088 146.512 138.086 1.00 85.21 1807 PHE A C 1
ATOM 12023 O O . PHE A 1 1807 ? 147.727 145.452 138.609 1.00 85.21 1807 PHE A O 1
ATOM 12031 N N . LEU A 1 1808 ? 149.312 146.684 137.580 1.00 82.18 1808 LEU A N 1
ATOM 12032 C CA . LEU A 1 1808 ? 150.346 145.680 137.785 1.00 82.18 1808 LEU A CA 1
ATOM 12033 C C . LEU A 1 1808 ? 150.783 145.582 139.240 1.00 82.18 1808 LEU A C 1
ATOM 12034 O O . LEU A 1 1808 ? 151.545 144.670 139.576 1.00 82.18 1808 LEU A O 1
ATOM 12039 N N . ILE A 1 1809 ? 150.327 146.492 140.108 1.00 76.59 1809 ILE A N 1
ATOM 12040 C CA . ILE A 1 1809 ? 150.668 146.401 141.527 1.00 76.59 1809 ILE A CA 1
ATOM 12041 C C . ILE A 1 1809 ? 149.848 145.343 142.250 1.00 76.59 1809 ILE A C 1
ATOM 12042 O O . ILE A 1 1809 ? 150.206 144.950 143.368 1.00 76.59 1809 ILE A O 1
ATOM 12047 N N . PHE A 1 1810 ? 148.771 144.850 141.639 1.00 73.69 1810 PHE A N 1
ATOM 12048 C CA . PHE A 1 1810 ? 147.934 143.826 142.252 1.00 73.69 1810 PHE A CA 1
ATOM 12049 C C . PHE A 1 1810 ? 148.188 142.487 141.578 1.00 73.69 1810 PHE A C 1
ATOM 12050 O O . PHE A 1 1810 ? 147.991 142.370 140.359 1.00 73.69 1810 PHE A O 1
ATOM 12058 N N . PRO A 1 1811 ? 148.615 141.458 142.317 1.00 68.47 1811 PRO A N 1
ATOM 12059 C CA . PRO A 1 1811 ? 148.891 140.162 141.674 1.00 68.47 1811 PRO A CA 1
ATOM 12060 C C . PRO A 1 1811 ? 147.656 139.498 141.092 1.00 68.47 1811 PRO A C 1
ATOM 12061 O O . PRO A 1 1811 ? 147.770 138.774 140.094 1.00 68.47 1811 PRO A O 1
ATOM 12065 N N . HIS A 1 1812 ? 146.483 139.708 141.693 1.00 65.84 1812 HIS A N 1
ATOM 12066 C CA . HIS A 1 1812 ? 145.257 139.148 141.136 1.00 65.84 1812 HIS A CA 1
ATOM 12067 C C . HIS A 1 1812 ? 144.982 139.715 139.751 1.00 65.84 1812 HIS A C 1
ATOM 12068 O O . HIS A 1 1812 ? 144.521 138.997 138.854 1.00 65.84 1812 HIS A O 1
ATOM 12075 N N . PHE A 1 1813 ? 145.266 141.005 139.557 1.00 76.89 1813 PHE A N 1
ATOM 12076 C CA . PHE A 1 1813 ? 145.140 141.597 138.231 1.00 76.89 1813 PHE A CA 1
ATOM 12077 C C . PHE A 1 1813 ? 146.101 140.944 137.248 1.00 76.89 1813 PHE A C 1
ATOM 12078 O O . PHE A 1 1813 ? 145.748 140.714 136.088 1.00 76.89 1813 PHE A O 1
ATOM 12086 N N . CYS A 1 1814 ? 147.322 140.636 137.695 1.00 76.39 1814 CYS A N 1
ATOM 12087 C CA . CYS A 1 1814 ? 148.280 139.974 136.815 1.00 76.39 1814 CYS A CA 1
ATOM 12088 C C . CYS A 1 1814 ? 147.805 138.578 136.432 1.00 76.39 1814 CYS A C 1
ATOM 12089 O O . CYS A 1 1814 ? 147.944 138.168 135.275 1.00 76.39 1814 CYS A O 1
A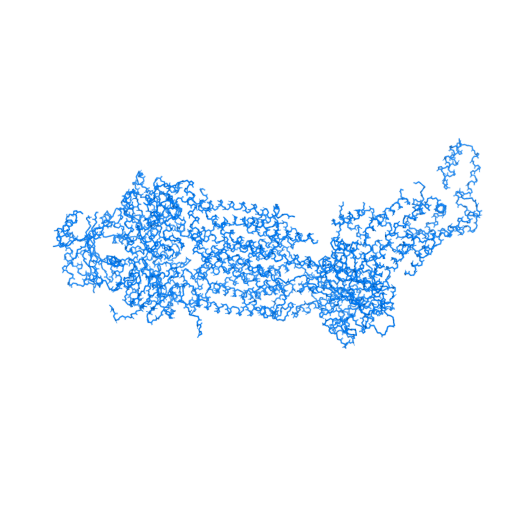TOM 12092 N N . LEU A 1 1815 ? 147.234 137.837 137.385 1.00 72.61 1815 LEU A N 1
ATOM 12093 C CA . LEU A 1 1815 ? 146.715 136.506 137.078 1.00 72.61 1815 LEU A CA 1
ATOM 12094 C C . LEU A 1 1815 ? 145.552 136.585 136.095 1.00 72.61 1815 LEU A C 1
ATOM 12095 O O . LEU A 1 1815 ? 145.487 135.820 135.121 1.00 72.61 1815 LEU A O 1
ATOM 12100 N N . GLY A 1 1816 ? 144.619 137.509 136.338 1.00 78.09 1816 GLY A N 1
ATOM 12101 C CA . GLY A 1 1816 ? 143.506 137.680 135.419 1.00 78.09 1816 GLY A CA 1
ATOM 12102 C C . GLY A 1 1816 ? 143.955 138.088 134.030 1.00 78.09 1816 GLY A C 1
ATOM 12103 O O . GLY A 1 1816 ? 143.434 137.593 133.028 1.00 78.09 1816 GLY A O 1
ATOM 12104 N N . ARG A 1 1817 ? 144.941 138.985 133.950 1.00 82.99 1817 ARG A N 1
ATOM 12105 C CA . ARG A 1 1817 ? 145.440 139.419 132.652 1.00 82.99 1817 ARG A CA 1
ATOM 12106 C C . ARG A 1 1817 ? 146.180 138.297 131.941 1.00 82.99 1817 ARG A C 1
ATOM 12107 O O . ARG A 1 1817 ? 146.092 138.175 130.717 1.00 82.99 1817 ARG A O 1
ATOM 12115 N N . GLY A 1 1818 ? 146.912 137.466 132.684 1.00 84.08 1818 GLY A N 1
ATOM 12116 C CA . GLY A 1 1818 ? 147.536 136.306 132.071 1.00 84.08 1818 GLY A CA 1
ATOM 12117 C C . GLY A 1 1818 ? 146.516 135.343 131.495 1.00 84.08 1818 GLY A C 1
ATOM 12118 O O . GLY A 1 1818 ? 146.673 134.853 130.373 1.00 84.08 1818 GLY A O 1
ATOM 12119 N N . LEU A 1 1819 ? 145.451 135.066 132.253 1.00 84.12 1819 LEU A N 1
ATOM 12120 C CA . LEU A 1 1819 ? 144.390 134.204 131.741 1.00 84.12 1819 LEU A CA 1
ATOM 12121 C C . LEU A 1 1819 ? 143.736 134.807 130.501 1.00 84.12 1819 LEU A C 1
ATOM 12122 O O . LEU A 1 1819 ? 143.483 134.102 129.515 1.00 84.12 1819 LEU A O 1
ATOM 12127 N N . ILE A 1 1820 ? 143.469 136.115 130.528 1.00 86.53 1820 ILE A N 1
ATOM 12128 C CA . ILE A 1 1820 ? 142.819 136.767 129.395 1.00 86.53 1820 ILE A CA 1
ATOM 12129 C C . ILE A 1 1820 ? 143.732 136.763 128.174 1.00 86.53 1820 ILE A C 1
ATOM 12130 O O . ILE A 1 1820 ? 143.272 136.578 127.043 1.00 86.53 1820 ILE A O 1
ATOM 12135 N N . ASP A 1 1821 ? 145.039 136.947 128.379 1.00 89.38 1821 ASP A N 1
ATOM 12136 C CA . ASP A 1 1821 ? 145.972 136.913 127.258 1.00 89.38 1821 ASP A CA 1
ATOM 12137 C C . ASP A 1 1821 ? 146.089 135.511 126.678 1.00 89.38 1821 ASP A C 1
ATOM 12138 O O . ASP A 1 1821 ? 146.191 135.351 125.459 1.00 89.38 1821 ASP A O 1
ATOM 12143 N N . MET A 1 1822 ? 146.074 134.482 127.530 1.00 89.12 1822 MET A N 1
ATOM 12144 C CA . MET A 1 1822 ? 146.056 133.113 127.020 1.00 89.12 1822 MET A CA 1
ATOM 12145 C C . MET A 1 1822 ? 144.805 132.861 126.187 1.00 89.12 1822 MET A C 1
ATOM 12146 O O . MET A 1 1822 ? 144.872 132.280 125.095 1.00 89.12 1822 MET A O 1
ATOM 12151 N N . VAL A 1 1823 ? 143.649 133.306 126.688 1.00 90.78 1823 VAL A N 1
ATOM 12152 C CA . VAL A 1 1823 ? 142.394 133.119 125.962 1.00 90.78 1823 VAL A CA 1
ATOM 12153 C C . VAL A 1 1823 ? 142.440 133.842 124.621 1.00 90.78 1823 VAL A C 1
ATOM 12154 O O . VAL A 1 1823 ? 142.040 133.296 123.585 1.00 90.78 1823 VAL A O 1
ATOM 12158 N N . LYS A 1 1824 ? 142.934 135.082 124.619 1.00 95.18 1824 LYS A N 1
ATOM 12159 C CA . LYS A 1 1824 ? 142.973 135.863 123.387 1.00 95.18 1824 LYS A CA 1
ATOM 12160 C C . LYS A 1 1824 ? 143.976 135.288 122.396 1.00 95.18 1824 LYS A C 1
ATOM 12161 O O . LYS A 1 1824 ? 143.741 135.318 121.184 1.00 95.18 1824 LYS A O 1
ATOM 12167 N N . ASN A 1 1825 ? 145.094 134.750 122.888 1.00 97.84 1825 ASN A N 1
ATOM 12168 C CA . ASN A 1 1825 ? 146.058 134.114 121.999 1.00 97.84 1825 ASN A CA 1
ATOM 12169 C C . ASN A 1 1825 ? 145.473 132.859 121.368 1.00 97.84 1825 ASN A C 1
ATOM 12170 O O . ASN A 1 1825 ? 145.660 132.615 120.170 1.00 97.84 1825 ASN A O 1
ATOM 12175 N N . GLN A 1 1826 ? 144.750 132.056 122.153 1.00 95.69 1826 GLN A N 1
ATOM 12176 C CA . GLN A 1 1826 ? 144.099 130.878 121.589 1.00 95.69 1826 GLN A CA 1
ATOM 12177 C C . GLN A 1 1826 ? 143.031 131.271 120.574 1.00 95.69 1826 GLN A C 1
ATOM 12178 O O . GLN A 1 1826 ? 142.883 130.623 119.530 1.00 95.69 1826 GLN A O 1
ATOM 12184 N N . ALA A 1 1827 ? 142.284 132.342 120.858 1.00 99.33 1827 ALA A N 1
ATOM 12185 C CA . ALA A 1 1827 ? 141.264 132.804 119.921 1.00 99.33 1827 ALA A CA 1
ATOM 12186 C C . ALA A 1 1827 ? 141.888 133.303 118.623 1.00 99.33 1827 ALA A C 1
ATOM 12187 O O . ALA A 1 1827 ? 141.381 133.015 117.533 1.00 99.33 1827 ALA A O 1
ATOM 12189 N N . MET A 1 1828 ? 142.992 134.047 118.719 1.00 101.89 1828 MET A N 1
ATOM 12190 C CA . MET A 1 1828 ? 143.674 134.520 117.519 1.00 101.89 1828 MET A CA 1
ATOM 12191 C C . MET A 1 1828 ? 144.266 133.360 116.730 1.00 101.89 1828 MET A C 1
ATOM 12192 O O . MET A 1 1828 ? 144.255 133.374 115.494 1.00 101.89 1828 MET A O 1
ATOM 12197 N N . ALA A 1 1829 ? 144.777 132.339 117.423 1.00 104.01 1829 ALA A N 1
ATOM 12198 C CA . ALA A 1 1829 ? 145.270 131.155 116.726 1.00 104.01 1829 ALA A CA 1
ATOM 12199 C C . ALA A 1 1829 ? 144.144 130.452 115.979 1.00 104.01 1829 ALA A C 1
ATOM 12200 O O . ALA A 1 1829 ? 144.303 130.079 114.810 1.00 104.01 1829 ALA A O 1
ATOM 12202 N N . ASP A 1 1830 ? 142.994 130.273 116.634 1.00 102.67 1830 ASP A N 1
ATOM 12203 C CA . ASP A 1 1830 ? 141.861 129.626 115.978 1.00 102.67 1830 ASP A CA 1
ATOM 12204 C C . ASP A 1 1830 ? 141.359 130.452 114.799 1.00 102.67 1830 ASP A C 1
ATOM 12205 O O . ASP A 1 1830 ? 140.915 129.897 113.787 1.00 102.67 1830 ASP A O 1
ATOM 12210 N N . ALA A 1 1831 ? 141.417 131.781 114.913 1.00 104.04 1831 ALA A N 1
ATOM 12211 C CA . ALA A 1 1831 ? 141.036 132.635 113.793 1.00 104.04 1831 ALA A CA 1
ATOM 12212 C C . ALA A 1 1831 ? 142.043 132.547 112.653 1.00 104.04 1831 ALA A C 1
ATOM 12213 O O . ALA A 1 1831 ? 141.667 132.679 111.483 1.00 104.04 1831 ALA A O 1
ATOM 12215 N N . LEU A 1 1832 ? 143.321 132.337 112.974 1.00 103.47 1832 LEU A N 1
ATOM 12216 C CA . LEU A 1 1832 ? 144.325 132.159 111.930 1.00 103.47 1832 LEU A CA 1
ATOM 12217 C C . LEU A 1 1832 ? 144.140 130.830 111.208 1.00 103.47 1832 LEU A C 1
ATOM 12218 O O . LEU A 1 1832 ? 144.308 130.755 109.985 1.00 103.47 1832 LEU A O 1
ATOM 12223 N N . GLU A 1 1833 ? 143.795 129.769 111.944 1.00 101.51 1833 GLU A N 1
ATOM 12224 C CA . GLU A 1 1833 ? 143.493 128.500 111.288 1.00 101.51 1833 GLU A CA 1
ATOM 12225 C C . GLU A 1 1833 ? 142.192 128.574 110.500 1.00 101.51 1833 GLU A C 1
ATOM 12226 O O . GLU A 1 1833 ? 141.981 127.776 109.579 1.00 101.51 1833 GLU A O 1
ATOM 12232 N N . ARG A 1 1834 ? 141.313 129.509 110.847 1.00 93.49 1834 ARG A N 1
ATOM 12233 C CA . ARG A 1 1834 ? 140.051 129.695 110.140 1.00 93.49 1834 ARG A CA 1
ATOM 12234 C C . ARG A 1 1834 ? 140.280 130.086 108.683 1.00 93.49 1834 ARG A C 1
ATOM 12235 O O . ARG A 1 1834 ? 141.209 130.829 108.369 1.00 93.49 1834 ARG A O 1
ATOM 12243 N N . VAL A 1 1841 ? 152.577 131.980 117.904 1.00 97.80 1841 VAL A N 1
ATOM 12244 C CA . VAL A 1 1841 ? 152.727 132.913 119.013 1.00 97.80 1841 VAL A CA 1
ATOM 12245 C C . VAL A 1 1841 ? 152.811 132.155 120.333 1.00 97.80 1841 VAL A C 1
ATOM 12246 O O . VAL A 1 1841 ? 151.991 131.280 120.610 1.00 97.80 1841 VAL A O 1
ATOM 12250 N N . SER A 1 1842 ? 153.811 132.498 121.147 1.00 101.57 1842 SER A N 1
ATOM 12251 C CA . SER A 1 1842 ? 154.009 131.859 122.437 1.00 101.57 1842 SER A CA 1
ATOM 12252 C C . SER A 1 1842 ? 153.546 132.773 123.564 1.00 101.57 1842 SER A C 1
ATOM 12253 O O . SER A 1 1842 ? 153.827 133.976 123.541 1.00 101.57 1842 SER A O 1
ATOM 12256 N N . PRO A 1 1843 ? 152.842 132.234 124.564 1.00 99.26 1843 PRO A N 1
ATOM 12257 C CA . PRO A 1 1843 ? 152.337 133.082 125.653 1.00 99.26 1843 PRO A CA 1
ATOM 12258 C C . PRO A 1 1843 ? 153.415 133.490 126.646 1.00 99.26 1843 PRO A C 1
ATOM 12259 O O . PRO A 1 1843 ? 153.115 134.114 127.669 1.00 99.26 1843 PRO A O 1
ATOM 12263 N N . LEU A 1 1844 ? 154.669 133.146 126.359 1.00 99.60 1844 LEU A N 1
ATOM 12264 C CA . LEU A 1 1844 ? 155.786 133.452 127.242 1.00 99.60 1844 LEU A CA 1
ATOM 12265 C C . LEU A 1 1844 ? 156.567 134.684 126.799 1.00 99.60 1844 LEU A C 1
ATOM 12266 O O . LEU A 1 1844 ? 157.672 134.919 127.299 1.00 99.60 1844 LEU A O 1
ATOM 12271 N N . SER A 1 1845 ? 156.023 135.475 125.877 1.00 101.07 1845 SER A N 1
ATOM 12272 C CA . SER A 1 1845 ? 156.705 136.676 125.418 1.00 101.07 1845 SER A CA 1
ATOM 12273 C C . SER A 1 1845 ? 156.609 137.774 126.477 1.00 101.07 1845 SER A C 1
ATOM 12274 O O . SER A 1 1845 ? 155.986 137.614 127.531 1.00 101.07 1845 SER A O 1
ATOM 12277 N N . TRP A 1 1846 ? 157.242 138.914 126.188 1.00 98.44 1846 TRP A N 1
ATOM 12278 C CA . TRP A 1 1846 ? 157.268 140.007 127.155 1.00 98.44 1846 TRP A CA 1
ATOM 12279 C C . TRP A 1 1846 ? 155.902 140.672 127.278 1.00 98.44 1846 TRP A C 1
ATOM 12280 O O . TRP A 1 1846 ? 155.391 140.859 128.387 1.00 98.44 1846 TRP A O 1
ATOM 12291 N N . ASP A 1 1847 ? 155.295 141.040 126.147 1.00 104.01 1847 ASP A N 1
ATOM 12292 C CA . ASP A 1 1847 ? 153.972 141.654 126.184 1.00 104.01 1847 ASP A CA 1
ATOM 12293 C C . ASP A 1 1847 ? 152.916 140.708 126.738 1.00 104.01 1847 ASP A C 1
ATOM 12294 O O . ASP A 1 1847 ? 151.887 141.169 127.245 1.00 104.01 1847 ASP A O 1
ATOM 12299 N N . LEU A 1 1848 ? 153.146 139.403 126.650 1.00 99.23 1848 LEU A N 1
ATOM 12300 C CA . LEU A 1 1848 ? 152.217 138.399 127.143 1.00 99.23 1848 LEU A CA 1
ATOM 12301 C C . LEU A 1 1848 ? 152.571 138.043 128.590 1.00 99.23 1848 LEU A C 1
ATOM 12302 O O . LEU A 1 1848 ? 153.295 138.780 129.266 1.00 99.23 1848 LEU A O 1
ATOM 12307 N N . VAL A 1 1849 ? 152.051 136.914 129.075 1.00 91.33 1849 VAL A N 1
ATOM 12308 C CA . VAL A 1 1849 ? 152.059 136.508 130.479 1.00 91.33 1849 VAL A CA 1
ATOM 12309 C C . VAL A 1 1849 ? 153.445 136.590 131.119 1.00 91.33 1849 VAL A C 1
ATOM 12310 O O . VAL A 1 1849 ? 153.562 136.637 132.348 1.00 91.33 1849 VAL A O 1
ATOM 12314 N N . GLY A 1 1850 ? 154.502 136.612 130.302 1.00 90.43 1850 GLY A N 1
ATOM 12315 C CA . GLY A 1 1850 ? 155.850 136.676 130.852 1.00 90.43 1850 GLY A CA 1
ATOM 12316 C C . GLY A 1 1850 ? 156.080 137.896 131.728 1.00 90.43 1850 GLY A C 1
ATOM 12317 O O . GLY A 1 1850 ? 156.738 137.811 132.772 1.00 90.43 1850 GLY A O 1
ATOM 12318 N N . ARG A 1 1851 ? 155.551 139.049 131.311 1.00 85.63 1851 ARG A N 1
ATOM 12319 C CA . ARG A 1 1851 ? 155.636 140.240 132.150 1.00 85.63 1851 ARG A CA 1
ATOM 12320 C C . ARG A 1 1851 ? 154.895 140.033 133.463 1.00 85.63 1851 ARG A C 1
ATOM 12321 O O . ARG A 1 1851 ? 155.350 140.485 134.519 1.00 85.63 1851 ARG A O 1
ATOM 12329 N N . ASN A 1 1852 ? 153.751 139.346 133.416 1.00 80.47 1852 ASN A N 1
ATOM 12330 C CA . ASN A 1 1852 ? 153.021 139.042 134.642 1.00 80.47 1852 ASN A CA 1
ATOM 12331 C C . ASN A 1 1852 ? 153.844 138.152 135.564 1.00 80.47 1852 ASN A C 1
ATOM 12332 O O . ASN A 1 1852 ? 153.844 138.345 136.783 1.00 80.47 1852 ASN A O 1
ATOM 12337 N N . LEU A 1 1853 ? 154.569 137.185 134.997 1.00 77.03 1853 LEU A N 1
ATOM 12338 C CA . LEU A 1 1853 ? 155.409 136.311 135.814 1.00 77.03 1853 LEU A CA 1
ATOM 12339 C C . LEU A 1 1853 ? 156.547 137.090 136.462 1.00 77.03 1853 LEU A C 1
ATOM 12340 O O . LEU A 1 1853 ? 156.829 136.916 137.656 1.00 77.03 1853 LEU A O 1
ATOM 12345 N N . PHE A 1 1854 ? 157.217 137.944 135.686 1.00 72.72 1854 PHE A N 1
ATOM 12346 C CA . PHE A 1 1854 ? 158.293 138.758 136.245 1.00 72.72 1854 PHE A CA 1
ATOM 12347 C C . PHE A 1 1854 ? 157.767 139.672 137.347 1.00 72.72 1854 PHE A C 1
ATOM 12348 O O . PHE A 1 1854 ? 158.377 139.793 138.418 1.00 72.72 1854 PHE A O 1
ATOM 12356 N N . ALA A 1 1855 ? 156.622 140.316 137.101 1.00 70.25 1855 ALA A N 1
ATOM 12357 C CA . ALA A 1 1855 ? 156.035 141.203 138.097 1.00 70.25 1855 ALA A CA 1
ATOM 12358 C C . ALA A 1 1855 ? 155.641 140.436 139.350 1.00 70.25 1855 ALA A C 1
ATOM 12359 O O . ALA A 1 1855 ? 155.813 140.933 140.466 1.00 70.25 1855 ALA A O 1
ATOM 12361 N N . MET A 1 1856 ? 155.123 139.216 139.188 1.00 67.13 1856 MET A N 1
ATOM 12362 C CA . MET A 1 1856 ? 154.758 138.405 140.343 1.00 67.13 1856 MET A CA 1
ATOM 12363 C C . MET A 1 1856 ? 155.986 138.019 141.156 1.00 67.13 1856 MET A C 1
ATOM 12364 O O . MET A 1 1856 ? 155.946 138.034 142.389 1.00 67.13 1856 MET A O 1
ATOM 12369 N N . ALA A 1 1857 ? 157.087 137.677 140.485 1.00 59.89 1857 ALA A N 1
ATOM 12370 C CA . ALA A 1 1857 ? 158.313 137.348 141.209 1.00 59.89 1857 ALA A CA 1
ATOM 12371 C C . ALA A 1 1857 ? 158.821 138.549 142.000 1.00 59.89 1857 ALA A C 1
ATOM 12372 O O . ALA A 1 1857 ? 159.132 138.439 143.197 1.00 59.89 1857 ALA A O 1
ATOM 12374 N N . VAL A 1 1858 ? 158.909 139.711 141.344 1.00 59.89 1858 VAL A N 1
ATOM 12375 C CA . VAL A 1 1858 ? 159.384 140.909 142.034 1.00 59.89 1858 VAL A CA 1
ATOM 12376 C C . VAL A 1 1858 ? 158.457 141.266 143.189 1.00 59.89 1858 VAL A C 1
ATOM 12377 O O . VAL A 1 1858 ? 158.914 141.640 144.276 1.00 59.89 1858 VAL A O 1
ATOM 12381 N N . GLU A 1 1859 ? 157.143 141.146 142.979 1.00 63.75 1859 GLU A N 1
ATOM 12382 C CA . GLU A 1 1859 ? 156.187 141.455 144.036 1.00 63.75 1859 GLU A CA 1
ATOM 12383 C C . GLU A 1 1859 ? 156.326 140.495 145.207 1.00 63.75 1859 GLU A C 1
ATOM 12384 O O . GLU A 1 1859 ? 156.231 140.911 146.363 1.00 63.75 1859 GLU A O 1
ATOM 12390 N N . GLY A 1 1860 ? 156.545 139.210 144.930 1.00 54.86 1860 GLY A N 1
ATOM 12391 C CA . GLY A 1 1860 ? 156.756 138.262 146.010 1.00 54.86 1860 GLY A CA 1
ATOM 12392 C C . GLY A 1 1860 ? 157.980 138.595 146.839 1.00 54.86 1860 GLY A C 1
ATOM 12393 O O . GLY A 1 1860 ? 157.924 138.598 148.072 1.00 54.86 1860 GLY A O 1
ATOM 12394 N N . VAL A 1 1861 ? 159.099 138.899 146.174 1.00 53.72 1861 VAL A N 1
ATOM 12395 C CA . VAL A 1 1861 ? 160.315 139.253 146.909 1.00 53.72 1861 VAL A CA 1
ATOM 12396 C C . VAL A 1 1861 ? 160.095 140.519 147.733 1.00 53.72 1861 VAL A C 1
ATOM 12397 O O . VAL A 1 1861 ? 160.457 140.585 148.917 1.00 53.72 1861 VAL A O 1
ATOM 12401 N N . VAL A 1 1862 ? 159.494 141.544 147.120 1.00 51.86 1862 VAL A N 1
ATOM 12402 C CA . VAL A 1 1862 ? 159.302 142.817 147.809 1.00 51.86 1862 VAL A CA 1
ATOM 12403 C C . VAL A 1 1862 ? 158.347 142.658 148.985 1.00 51.86 1862 VAL A C 1
ATOM 12404 O O . VAL A 1 1862 ? 158.569 143.228 150.057 1.00 51.86 1862 VAL A O 1
ATOM 12408 N N . PHE A 1 1863 ? 157.284 141.869 148.818 1.00 50.63 1863 PHE A N 1
ATOM 12409 C CA . PHE A 1 1863 ? 156.326 141.682 149.900 1.00 50.63 1863 PHE A CA 1
ATOM 12410 C C . PHE A 1 1863 ? 156.910 140.842 151.026 1.00 50.63 1863 PHE A C 1
ATOM 12411 O O . PHE A 1 1863 ? 156.601 141.084 152.198 1.00 50.63 1863 PHE A O 1
ATOM 12419 N N . PHE A 1 1864 ? 157.758 139.862 150.702 1.00 48.89 1864 PHE A N 1
ATOM 12420 C CA . PHE A 1 1864 ? 158.451 139.124 151.752 1.00 48.89 1864 PHE A CA 1
ATOM 12421 C C . PHE A 1 1864 ? 159.363 140.050 152.547 1.00 48.89 1864 PHE A C 1
ATOM 12422 O O . PHE A 1 1864 ? 159.367 140.027 153.784 1.00 48.89 1864 PHE A O 1
ATOM 12430 N N . LEU A 1 1865 ? 160.137 140.886 151.850 1.00 48.77 1865 LEU A N 1
ATOM 12431 C CA . LEU A 1 1865 ? 160.986 141.847 152.550 1.00 48.77 1865 LEU A CA 1
ATOM 12432 C C . LEU A 1 1865 ? 160.153 142.806 153.395 1.00 48.77 1865 LEU A C 1
ATOM 12433 O O . LEU A 1 1865 ? 160.537 143.154 154.519 1.00 48.77 1865 LEU A O 1
ATOM 12438 N N . ILE A 1 1866 ? 158.994 143.222 152.879 1.00 47.13 1866 ILE A N 1
ATOM 12439 C CA . ILE A 1 1866 ? 158.146 144.168 153.595 1.00 47.13 1866 ILE A CA 1
ATOM 12440 C C . ILE A 1 1866 ? 157.582 143.539 154.862 1.00 47.13 1866 ILE A C 1
ATOM 12441 O O . ILE A 1 1866 ? 157.561 144.171 155.923 1.00 47.13 1866 ILE A O 1
ATOM 12446 N N . THR A 1 1867 ? 157.121 142.287 154.783 1.00 45.00 1867 THR A N 1
ATOM 12447 C CA . THR A 1 1867 ? 156.571 141.654 155.978 1.00 45.00 1867 THR A CA 1
ATOM 12448 C C . THR A 1 1867 ? 157.665 141.317 156.987 1.00 45.00 1867 THR A C 1
ATOM 12449 O O . THR A 1 1867 ? 157.415 141.349 158.199 1.00 45.00 1867 THR A O 1
ATOM 12453 N N . VAL A 1 1868 ? 158.883 141.021 156.521 1.00 45.97 1868 VAL A N 1
ATOM 12454 C CA . VAL A 1 1868 ? 159.991 140.843 157.457 1.00 45.97 1868 VAL A CA 1
ATOM 12455 C C . VAL A 1 1868 ? 160.301 142.153 158.172 1.00 45.97 1868 VAL A C 1
ATOM 12456 O O . VAL A 1 1868 ? 160.510 142.174 159.391 1.00 45.97 1868 VAL A O 1
ATOM 12460 N N . LEU A 1 1869 ? 160.326 143.266 157.434 1.00 47.44 1869 LEU A N 1
ATOM 12461 C CA . LEU A 1 1869 ? 160.556 144.562 158.067 1.00 47.44 1869 LEU A CA 1
ATOM 12462 C C . LEU A 1 1869 ? 159.423 144.936 159.018 1.00 47.44 1869 LEU A C 1
ATOM 12463 O O . LEU A 1 1869 ? 159.667 145.572 160.049 1.00 47.44 1869 LEU A O 1
ATOM 12468 N N . ILE A 1 1870 ? 158.187 144.557 158.686 1.00 44.47 1870 ILE A N 1
ATOM 12469 C CA . ILE A 1 1870 ? 157.059 144.815 159.576 1.00 44.47 1870 ILE A CA 1
ATOM 12470 C C . ILE A 1 1870 ? 157.206 144.017 160.865 1.00 44.47 1870 ILE A C 1
ATOM 12471 O O . ILE A 1 1870 ? 156.935 144.525 161.960 1.00 44.47 1870 ILE A O 1
ATOM 12476 N N . GLN A 1 1871 ? 157.642 142.758 160.759 1.00 45.26 1871 GLN A N 1
ATOM 12477 C CA . GLN A 1 1871 ? 157.879 141.965 161.961 1.00 45.26 1871 GLN A CA 1
ATOM 12478 C C . GLN A 1 1871 ? 158.982 142.571 162.821 1.00 45.26 1871 GLN A C 1
ATOM 12479 O O . GLN A 1 1871 ? 158.970 142.412 164.047 1.00 45.26 1871 GLN A O 1
ATOM 12485 N N . TYR A 1 1872 ? 159.935 143.267 162.204 1.00 48.97 1872 TYR A N 1
ATOM 12486 C CA . TYR A 1 1872 ? 160.988 143.966 162.927 1.00 48.97 1872 TYR A CA 1
ATOM 12487 C C . TYR A 1 1872 ? 160.650 145.429 163.192 1.00 48.97 1872 TYR A C 1
ATOM 12488 O O . TYR A 1 1872 ? 161.524 146.183 163.634 1.00 48.97 1872 TYR A O 1
ATOM 12497 N N . ARG A 1 1873 ? 159.410 145.844 162.919 1.00 52.36 1873 ARG A N 1
ATOM 12498 C CA . ARG A 1 1873 ? 158.931 147.200 163.198 1.00 52.36 1873 ARG A CA 1
ATOM 12499 C C . ARG A 1 1873 ? 159.726 148.260 162.438 1.00 52.36 1873 ARG A C 1
ATOM 12500 O O . ARG A 1 1873 ? 159.859 149.397 162.899 1.00 52.36 1873 ARG A O 1
ATOM 12508 N N . PHE A 1 1874 ? 160.261 147.894 161.271 1.00 52.82 1874 PHE A N 1
ATOM 12509 C CA . PHE A 1 1874 ? 160.994 148.800 160.386 1.00 52.82 1874 PHE A CA 1
ATOM 12510 C C . PHE A 1 1874 ? 162.202 149.442 161.064 1.00 52.82 1874 PHE A C 1
ATOM 12511 O O . PHE A 1 1874 ? 162.711 150.463 160.590 1.00 52.82 1874 PHE A O 1
ATOM 12519 N N . PHE A 1 1875 ? 162.681 148.864 162.167 1.00 56.08 1875 PHE A N 1
ATOM 12520 C CA . PHE A 1 1875 ? 163.806 149.420 162.901 1.00 56.08 1875 PHE A CA 1
ATOM 12521 C C . PHE A 1 1875 ? 165.003 148.485 162.994 1.00 56.08 1875 PHE A C 1
ATOM 12522 O O . PHE A 1 1875 ? 166.096 148.946 163.341 1.00 56.08 1875 PHE A O 1
ATOM 12530 N N . ILE A 1 1876 ? 164.837 147.200 162.698 1.00 56.20 1876 ILE A N 1
ATOM 12531 C CA . ILE A 1 1876 ? 165.938 146.250 162.775 1.00 56.20 1876 ILE A CA 1
ATOM 12532 C C . ILE A 1 1876 ? 166.277 145.722 161.386 1.00 56.20 1876 ILE A C 1
ATOM 12533 O O . ILE A 1 1876 ? 165.486 145.852 160.452 1.00 56.20 1876 ILE A O 1
ATOM 12538 N N . ASP A 1 1890 ? 157.438 160.679 197.908 1.00 117.35 1890 ASP A N 1
ATOM 12539 C CA . ASP A 1 1890 ? 157.666 160.067 199.211 1.00 117.35 1890 ASP A CA 1
ATOM 12540 C C . ASP A 1 1890 ? 157.121 158.643 199.241 1.00 117.35 1890 ASP A C 1
ATOM 12541 O O . ASP A 1 1890 ? 155.946 158.424 199.537 1.00 117.35 1890 ASP A O 1
ATOM 12546 N N . GLU A 1 1891 ? 157.981 157.679 198.933 1.00 105.42 1891 GLU A N 1
ATOM 12547 C CA . GLU A 1 1891 ? 157.610 156.276 198.895 1.00 105.42 1891 GLU A CA 1
ATOM 12548 C C . GLU A 1 1891 ? 158.085 155.578 200.169 1.00 105.42 1891 GLU A C 1
ATOM 12549 O O . GLU A 1 1891 ? 158.563 156.213 201.115 1.00 105.42 1891 GLU A O 1
ATOM 12555 N N . ASP A 1 1892 ? 157.946 154.255 200.201 1.00 99.45 1892 ASP A N 1
ATOM 12556 C CA . ASP A 1 1892 ? 158.323 153.479 201.372 1.00 99.45 1892 ASP A CA 1
ATOM 12557 C C . ASP A 1 1892 ? 159.835 153.522 201.589 1.00 99.45 1892 ASP A C 1
ATOM 12558 O O . ASP A 1 1892 ? 160.614 153.833 200.684 1.00 99.45 1892 ASP A O 1
ATOM 12563 N N . GLU A 1 1893 ? 160.242 153.202 202.819 1.00 98.17 1893 GLU A N 1
ATOM 12564 C CA . GLU A 1 1893 ? 161.661 153.215 203.163 1.00 98.17 1893 GLU A CA 1
ATOM 12565 C C . GLU A 1 1893 ? 162.422 152.139 202.397 1.00 98.17 1893 GLU A C 1
ATOM 12566 O O . GLU A 1 1893 ? 163.472 152.412 201.804 1.00 98.17 1893 GLU A O 1
ATOM 12572 N N . ASP A 1 1894 ? 161.902 150.909 202.392 1.00 96.72 1894 ASP A N 1
ATOM 12573 C CA . ASP A 1 1894 ? 162.590 149.818 201.707 1.00 96.72 1894 ASP A CA 1
ATOM 12574 C C . ASP A 1 1894 ? 162.607 150.031 200.198 1.00 96.72 1894 ASP A C 1
ATOM 12575 O O . ASP A 1 1894 ? 163.615 149.750 199.538 1.00 96.72 1894 ASP A O 1
ATOM 12580 N N . VAL A 1 1895 ? 161.503 150.528 199.635 1.00 94.89 1895 VAL A N 1
ATOM 12581 C CA . VAL A 1 1895 ? 161.449 150.770 198.196 1.00 94.89 1895 VAL A CA 1
ATOM 12582 C C . VAL A 1 1895 ? 162.445 151.852 197.801 1.00 94.89 1895 VAL A C 1
ATOM 12583 O O . VAL A 1 1895 ? 163.170 151.717 196.807 1.00 94.89 1895 VAL A O 1
ATOM 12587 N N . ARG A 1 1896 ? 162.504 152.937 198.577 1.00 95.27 1896 ARG A N 1
ATOM 12588 C CA . ARG A 1 1896 ? 163.458 154.004 198.292 1.00 95.27 1896 ARG A CA 1
ATOM 12589 C C . ARG A 1 1896 ? 164.893 153.516 198.446 1.00 95.27 1896 ARG A C 1
ATOM 12590 O O . ARG A 1 1896 ? 165.766 153.874 197.646 1.00 95.27 1896 ARG A O 1
ATOM 12598 N N . ARG A 1 1897 ? 165.155 152.696 199.467 1.00 92.66 1897 ARG A N 1
ATOM 12599 C CA . ARG A 1 1897 ? 166.497 152.160 199.662 1.00 92.66 1897 ARG A CA 1
ATOM 12600 C C . ARG A 1 1897 ? 166.915 151.280 198.491 1.00 92.66 1897 ARG A C 1
ATOM 12601 O O . ARG A 1 1897 ? 168.039 151.396 197.990 1.00 92.66 1897 ARG A O 1
ATOM 12609 N N . GLU A 1 1898 ? 166.020 150.400 198.035 1.00 91.91 1898 GLU A N 1
ATOM 12610 C CA . GLU A 1 1898 ? 166.344 149.541 196.900 1.00 91.91 1898 GLU A CA 1
ATOM 12611 C C . GLU A 1 1898 ? 166.533 150.356 195.626 1.00 91.91 1898 GLU A C 1
ATOM 12612 O O . GLU A 1 1898 ? 167.433 150.072 194.826 1.00 91.91 1898 GLU A O 1
ATOM 12618 N N . ARG A 1 1899 ? 165.700 151.381 195.424 1.00 91.34 1899 ARG A N 1
ATOM 12619 C CA . ARG A 1 1899 ? 165.849 152.234 194.250 1.00 91.34 1899 ARG A CA 1
ATOM 12620 C C . ARG A 1 1899 ? 167.191 152.953 194.259 1.00 91.34 1899 ARG A C 1
ATOM 12621 O O . ARG A 1 1899 ? 167.888 152.997 193.238 1.00 91.34 1899 ARG A O 1
ATOM 12629 N N . GLN A 1 1900 ? 167.576 153.517 195.407 1.00 93.06 1900 GLN A N 1
ATOM 12630 C CA . GLN A 1 1900 ? 168.864 154.195 195.498 1.00 93.06 1900 GLN A CA 1
ATOM 12631 C C . GLN A 1 1900 ? 170.016 153.218 195.300 1.00 93.06 1900 GLN A C 1
ATOM 12632 O O . GLN A 1 1900 ? 171.008 153.544 194.638 1.00 93.06 1900 GLN A O 1
ATOM 12638 N N . ARG A 1 1901 ? 169.901 152.010 195.862 1.00 90.31 1901 ARG A N 1
ATOM 12639 C CA . ARG A 1 1901 ? 170.946 151.007 195.690 1.00 90.31 1901 ARG A CA 1
ATOM 12640 C C . ARG A 1 1901 ? 171.107 150.626 194.224 1.00 90.31 1901 ARG A C 1
ATOM 12641 O O . ARG A 1 1901 ? 172.231 150.445 193.741 1.00 90.31 1901 ARG A O 1
ATOM 12649 N N . ILE A 1 1902 ? 169.994 150.508 193.498 1.00 91.64 1902 ILE A N 1
ATOM 12650 C CA . ILE A 1 1902 ? 170.075 150.200 192.075 1.00 91.64 1902 ILE A CA 1
ATOM 12651 C C . ILE A 1 1902 ? 170.647 151.381 191.299 1.00 91.64 1902 ILE A C 1
ATOM 12652 O O . ILE A 1 1902 ? 171.391 151.194 190.328 1.00 91.64 1902 ILE A O 1
ATOM 12657 N N . LEU A 1 1903 ? 170.337 152.609 191.720 1.00 94.66 1903 LEU A N 1
ATOM 12658 C CA . LEU A 1 1903 ? 170.781 153.781 190.970 1.00 94.66 1903 LEU A CA 1
ATOM 12659 C C . LEU A 1 1903 ? 172.277 154.028 191.141 1.00 94.66 1903 LEU A C 1
ATOM 12660 O O . LEU A 1 1903 ? 173.008 154.155 190.152 1.00 94.66 1903 LEU A O 1
ATOM 12665 N N . ASP A 1 1904 ? 172.755 154.104 192.387 1.00 97.96 1904 ASP A N 1
ATOM 12666 C CA . ASP A 1 1904 ? 174.143 154.506 192.609 1.00 97.96 1904 ASP A CA 1
ATOM 12667 C C . ASP A 1 1904 ? 175.118 153.423 192.159 1.00 97.96 1904 ASP A C 1
ATOM 12668 O O . ASP A 1 1904 ? 176.139 153.718 191.527 1.00 97.96 1904 ASP A O 1
ATOM 12673 N N . GLY A 1 1905 ? 174.823 152.164 192.474 1.00 100.13 1905 GLY A N 1
ATOM 12674 C CA . GLY A 1 1905 ? 175.722 151.083 192.122 1.00 100.13 1905 GLY A CA 1
ATOM 12675 C C . GLY A 1 1905 ? 175.028 149.892 191.497 1.00 100.13 1905 GLY A C 1
ATOM 12676 O O . GLY A 1 1905 ? 174.161 149.272 192.120 1.00 100.13 1905 GLY A O 1
ATOM 12677 N N . GLY A 1 1906 ? 175.404 149.560 190.265 1.00 103.08 1906 GLY A N 1
ATOM 12678 C CA . GLY A 1 1906 ? 174.811 148.417 189.603 1.00 103.08 1906 GLY A CA 1
ATOM 12679 C C . GLY A 1 1906 ? 175.249 147.107 190.230 1.00 103.08 1906 GLY A C 1
ATOM 12680 O O . GLY A 1 1906 ? 176.362 146.968 190.736 1.00 103.08 1906 GLY A O 1
ATOM 12681 N N . GLY A 1 1907 ? 174.346 146.128 190.193 1.00 97.16 1907 GLY A N 1
ATOM 12682 C CA . GLY A 1 1907 ? 174.638 144.824 190.764 1.00 97.16 1907 GLY A CA 1
ATOM 12683 C C . GLY A 1 1907 ? 175.509 144.003 189.832 1.00 97.16 1907 GLY A C 1
ATOM 12684 O O . GLY A 1 1907 ? 175.236 143.903 188.631 1.00 97.16 1907 GLY A O 1
ATOM 12685 N N . GLN A 1 1908 ? 176.564 143.413 190.387 1.00 97.62 1908 GLN A N 1
ATOM 12686 C CA . GLN A 1 1908 ? 177.494 142.598 189.618 1.00 97.62 1908 GLN A CA 1
ATOM 12687 C C . GLN A 1 1908 ? 177.112 141.124 189.594 1.00 97.62 1908 GLN A C 1
ATOM 12688 O O . GLN A 1 1908 ? 177.775 140.339 188.907 1.00 97.62 1908 GLN A O 1
ATOM 12694 N N . ASN A 1 1909 ? 176.067 140.729 190.319 1.00 94.56 1909 ASN A N 1
ATOM 12695 C CA . ASN A 1 1909 ? 175.650 139.334 190.377 1.00 94.56 1909 ASN A CA 1
ATOM 12696 C C . ASN A 1 1909 ? 174.176 139.107 190.079 1.00 94.56 1909 ASN A C 1
ATOM 12697 O O . ASN A 1 1909 ? 173.814 137.982 189.712 1.00 94.56 1909 ASN A O 1
ATOM 12702 N N . ASP A 1 1910 ? 173.319 140.115 190.220 1.00 82.59 1910 ASP A N 1
ATOM 12703 C CA . ASP A 1 1910 ? 171.900 139.929 189.952 1.00 82.59 1910 ASP A CA 1
ATOM 12704 C C . ASP A 1 1910 ? 171.658 139.755 188.458 1.00 82.59 1910 ASP A C 1
ATOM 12705 O O . ASP A 1 1910 ? 172.263 140.439 187.628 1.00 82.59 1910 ASP A O 1
ATOM 12710 N N . ILE A 1 1911 ? 170.767 138.825 188.116 1.00 75.47 1911 ILE A N 1
ATOM 12711 C CA . ILE A 1 1911 ? 170.479 138.552 186.713 1.00 75.47 1911 ILE A CA 1
ATOM 12712 C C . ILE A 1 1911 ? 169.525 139.595 186.146 1.00 75.47 1911 ILE A C 1
ATOM 12713 O O . ILE A 1 1911 ? 169.766 140.160 185.073 1.00 75.47 1911 ILE A O 1
ATOM 12718 N N . LEU A 1 1912 ? 168.432 139.868 186.854 1.00 71.59 1912 LEU A N 1
ATOM 12719 C CA . LEU A 1 1912 ? 167.429 140.828 186.412 1.00 71.59 1912 LEU A CA 1
ATOM 12720 C C . LEU A 1 1912 ? 167.603 142.129 187.188 1.00 71.59 1912 LEU A C 1
ATOM 12721 O O . LEU A 1 1912 ? 167.505 142.141 188.420 1.00 71.59 1912 LEU A O 1
ATOM 12726 N N . GLU A 1 1913 ? 167.856 143.218 186.465 1.00 79.56 1913 GLU A N 1
ATOM 12727 C CA . GLU A 1 1913 ? 168.032 144.540 187.059 1.00 79.56 1913 GLU A CA 1
ATOM 12728 C C . GLU A 1 1913 ? 167.144 145.519 186.304 1.00 79.56 1913 GLU A C 1
ATOM 12729 O O . GLU A 1 1913 ? 167.413 145.836 185.142 1.00 79.56 1913 GLU A O 1
ATOM 12735 N N . ILE A 1 1914 ? 166.089 145.992 186.961 1.00 76.84 1914 ILE A N 1
ATOM 12736 C CA . ILE A 1 1914 ? 165.108 146.888 186.362 1.00 76.84 1914 ILE A CA 1
ATOM 12737 C C . ILE A 1 1914 ? 165.322 148.283 186.932 1.00 76.84 1914 ILE A C 1
ATOM 12738 O O . ILE A 1 1914 ? 165.391 148.455 188.156 1.00 76.84 1914 ILE A O 1
ATOM 12743 N N . LYS A 1 1915 ? 165.425 149.277 186.049 1.00 76.46 1915 LYS A N 1
ATOM 12744 C CA . LYS A 1 1915 ? 165.704 150.655 186.441 1.00 76.46 1915 LYS A CA 1
ATOM 12745 C C . LYS A 1 1915 ? 164.641 151.568 185.844 1.00 76.46 1915 LYS A C 1
ATOM 12746 O O . LYS A 1 1915 ? 164.617 151.784 184.627 1.00 76.46 1915 LYS A O 1
ATOM 12752 N N . GLU A 1 1916 ? 163.765 152.095 186.704 1.00 77.66 1916 GLU A N 1
ATOM 12753 C CA . GLU A 1 1916 ? 162.794 153.128 186.332 1.00 77.66 1916 GLU A CA 1
ATOM 12754 C C . GLU A 1 1916 ? 161.881 152.675 185.194 1.00 77.66 1916 GLU A C 1
ATOM 12755 O O . GLU A 1 1916 ? 161.606 153.431 184.260 1.00 77.66 1916 GLU A O 1
ATOM 12761 N N . LEU A 1 1917 ? 161.399 151.438 185.276 1.00 72.16 1917 LEU A N 1
ATOM 12762 C CA . LEU A 1 1917 ? 160.496 150.921 184.255 1.00 72.16 1917 LEU A CA 1
ATOM 12763 C C . LEU A 1 1917 ? 159.186 151.700 184.265 1.00 72.16 1917 LEU A C 1
ATOM 12764 O O . LEU A 1 1917 ? 158.570 151.889 185.317 1.00 72.16 1917 LEU A O 1
ATOM 12769 N N . THR A 1 1918 ? 158.761 152.150 183.085 1.00 71.39 1918 THR A N 1
ATOM 12770 C CA . THR A 1 1918 ? 157.561 152.963 182.953 1.00 71.39 1918 THR A CA 1
ATOM 12771 C C . THR A 1 1918 ? 156.788 152.540 181.713 1.00 71.39 1918 THR A C 1
ATOM 12772 O O . THR A 1 1918 ? 157.376 152.302 180.655 1.00 71.39 1918 THR A O 1
ATOM 12776 N N . LYS A 1 1919 ? 155.466 152.449 181.854 1.00 70.76 1919 LYS A N 1
ATOM 12777 C CA . LYS A 1 1919 ? 154.581 152.100 180.747 1.00 70.76 1919 LYS A CA 1
ATOM 12778 C C . LYS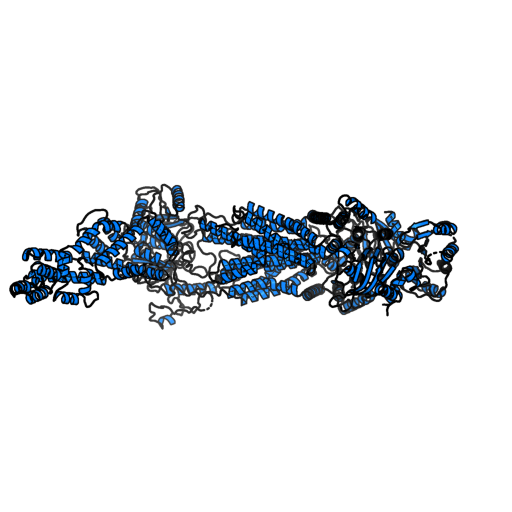 A 1 1919 ? 153.381 153.031 180.777 1.00 70.76 1919 LYS A C 1
ATOM 12779 O O . LYS A 1 1919 ? 152.666 153.091 181.781 1.00 70.76 1919 LYS A O 1
ATOM 12785 N N . ILE A 1 1920 ? 153.160 153.752 179.681 1.00 72.65 1920 ILE A N 1
ATOM 12786 C CA . ILE A 1 1920 ? 152.041 154.678 179.549 1.00 72.65 1920 ILE A CA 1
ATOM 12787 C C . ILE A 1 1920 ? 151.245 154.261 178.320 1.00 72.65 1920 ILE A C 1
ATOM 12788 O O . ILE A 1 1920 ? 151.751 154.327 177.192 1.00 72.65 1920 ILE A O 1
ATOM 12793 N N . TYR A 1 1921 ? 150.005 153.833 178.534 1.00 76.91 1921 TYR A N 1
ATOM 12794 C CA . TYR A 1 1921 ? 149.151 153.419 177.434 1.00 76.91 1921 TYR A CA 1
ATOM 12795 C C . TYR A 1 1921 ? 148.574 154.635 176.714 1.00 76.91 1921 TYR A C 1
ATOM 12796 O O . TYR A 1 1921 ? 148.552 155.752 177.239 1.00 76.91 1921 TYR A O 1
ATOM 12805 N N . ARG A 1 1922 ? 148.103 154.402 175.493 1.00 92.38 1922 ARG A N 1
ATOM 12806 C CA . ARG A 1 1922 ? 147.588 155.486 174.669 1.00 92.38 1922 ARG A CA 1
ATOM 12807 C C . ARG A 1 1922 ? 146.212 155.929 175.153 1.00 92.38 1922 ARG A C 1
ATOM 12808 O O . ARG A 1 1922 ? 145.366 155.105 175.511 1.00 92.38 1922 ARG A O 1
ATOM 12816 N N . ARG A 1 1923 ? 146.000 157.247 175.162 1.00 99.00 1923 ARG A N 1
ATOM 12817 C CA . ARG A 1 1923 ? 144.712 157.848 175.517 1.00 99.00 1923 ARG A CA 1
ATOM 12818 C C . ARG A 1 1923 ? 144.276 157.455 176.927 1.00 99.00 1923 ARG A C 1
ATOM 12819 O O . ARG A 1 1923 ? 143.102 157.174 177.178 1.00 99.00 1923 ARG A O 1
ATOM 12827 N N . LYS A 1 1924 ? 145.223 157.433 177.853 1.00 97.00 1924 LYS A N 1
ATOM 12828 C CA . LYS A 1 1924 ? 144.919 157.109 179.242 1.00 97.00 1924 LYS A CA 1
ATOM 12829 C C . LYS A 1 1924 ? 145.438 158.145 180.226 1.00 97.00 1924 LYS A C 1
ATOM 12830 O O . LYS A 1 1924 ? 144.782 158.399 181.240 1.00 97.00 1924 LYS A O 1
ATOM 12836 N N . ARG A 1 1925 ? 146.602 158.739 179.961 1.00 97.90 1925 ARG A N 1
ATOM 12837 C CA . ARG A 1 1925 ? 147.235 159.750 180.805 1.00 97.90 1925 ARG A CA 1
ATOM 12838 C C . ARG A 1 1925 ? 147.553 159.236 182.208 1.00 97.90 1925 ARG A C 1
ATOM 12839 O O . ARG A 1 1925 ? 147.897 160.029 183.093 1.00 97.90 1925 ARG A O 1
ATOM 12847 N N . LYS A 1 1926 ? 147.454 157.931 182.435 1.00 89.90 1926 LYS A N 1
ATOM 12848 C CA . LYS A 1 1926 ? 147.762 157.331 183.732 1.00 89.90 1926 LYS A CA 1
ATOM 12849 C C . LYS A 1 1926 ? 148.632 156.104 183.506 1.00 89.90 1926 LYS A C 1
ATOM 12850 O O . LYS A 1 1926 ? 148.159 155.116 182.906 1.00 89.90 1926 LYS A O 1
ATOM 12856 N N . PRO A 1 1927 ? 149.887 156.112 183.954 1.00 79.60 1927 PRO A N 1
ATOM 12857 C CA . PRO A 1 1927 ? 150.765 154.959 183.712 1.00 79.60 1927 PRO A CA 1
ATOM 12858 C C . PRO A 1 1927 ? 150.348 153.762 184.555 1.00 79.60 1927 PRO A C 1
ATOM 12859 O O . PRO A 1 1927 ? 150.136 153.879 185.764 1.00 79.60 1927 PRO A O 1
ATOM 12863 N N . ALA A 1 1928 ? 150.227 152.605 183.901 1.00 71.91 1928 ALA A N 1
ATOM 12864 C CA . ALA A 1 1928 ? 149.893 151.382 184.623 1.00 71.91 1928 ALA A CA 1
ATOM 12865 C C . ALA A 1 1928 ? 151.046 150.937 185.513 1.00 71.91 1928 ALA A C 1
ATOM 12866 O O . ALA A 1 1928 ? 150.824 150.377 186.592 1.00 71.91 1928 ALA A O 1
ATOM 12868 N N . VAL A 1 1929 ? 152.280 151.174 185.076 1.00 69.21 1929 VAL A N 1
ATOM 12869 C CA . VAL A 1 1929 ? 153.476 150.839 185.842 1.00 69.21 1929 VAL A CA 1
ATOM 12870 C C . VAL A 1 1929 ? 154.510 151.930 185.598 1.00 69.21 1929 VAL A C 1
ATOM 12871 O O . VAL A 1 1929 ? 154.742 152.324 184.450 1.00 69.21 1929 VAL A O 1
ATOM 12875 N N . ASP A 1 1930 ? 155.119 152.427 186.674 1.00 75.41 1930 ASP A N 1
ATOM 12876 C CA . ASP A 1 1930 ? 156.084 153.511 186.566 1.00 75.41 1930 ASP A CA 1
ATOM 12877 C C . ASP A 1 1930 ? 157.047 153.466 187.743 1.00 75.41 1930 ASP A C 1
ATOM 12878 O O . ASP A 1 1930 ? 156.653 153.136 188.865 1.00 75.41 1930 ASP A O 1
ATOM 12883 N N . ARG A 1 1931 ? 158.311 153.800 187.472 1.00 80.20 1931 ARG A N 1
ATOM 12884 C CA . ARG A 1 1931 ? 159.352 153.921 188.494 1.00 80.20 1931 ARG A CA 1
ATOM 12885 C C . ARG A 1 1931 ? 159.531 152.613 189.269 1.00 80.20 1931 ARG A C 1
ATOM 12886 O O . ARG A 1 1931 ? 159.292 152.530 190.475 1.00 80.20 1931 ARG A O 1
ATOM 12894 N N . ILE A 1 1932 ? 159.962 151.582 188.546 1.00 78.73 1932 ILE A N 1
ATOM 12895 C CA . ILE A 1 1932 ? 160.255 150.274 189.123 1.00 78.73 1932 ILE A CA 1
ATOM 12896 C C . ILE A 1 1932 ? 161.745 150.011 188.962 1.00 78.73 1932 ILE A C 1
ATOM 12897 O O . ILE A 1 1932 ? 162.262 150.003 187.837 1.00 78.73 1932 ILE A O 1
ATOM 12902 N N . CYS A 1 1933 ? 162.434 149.801 190.083 1.00 81.93 1933 CYS A N 1
ATOM 12903 C CA . CYS A 1 1933 ? 163.865 149.504 190.086 1.00 81.93 1933 CYS A CA 1
ATOM 12904 C C . CYS A 1 1933 ? 164.106 148.371 191.074 1.00 81.93 1933 CYS A C 1
ATOM 12905 O O . CYS A 1 1933 ? 164.051 148.586 192.289 1.00 81.93 1933 CYS A O 1
ATOM 12908 N N . VAL A 1 1934 ? 164.370 147.169 190.558 1.00 79.16 1934 VAL A N 1
ATOM 12909 C CA . VAL A 1 1934 ? 164.571 145.990 191.388 1.00 79.16 1934 VAL A CA 1
ATOM 12910 C C . VAL A 1 1934 ? 165.819 145.251 190.926 1.00 79.16 1934 VAL A C 1
ATOM 12911 O O . VAL A 1 1934 ? 166.257 145.370 189.779 1.00 79.16 1934 VAL A O 1
ATOM 12915 N N . GLY A 1 1935 ? 166.397 144.485 191.848 1.00 76.30 1935 GLY A N 1
ATOM 12916 C CA . GLY A 1 1935 ? 167.523 143.625 191.541 1.00 76.30 1935 GLY A CA 1
ATOM 12917 C C . GLY A 1 1935 ? 167.311 142.221 192.067 1.00 76.30 1935 GLY A C 1
ATOM 12918 O O . GLY A 1 1935 ? 167.182 142.023 193.279 1.00 76.30 1935 GLY A O 1
ATOM 12919 N N . ILE A 1 1936 ? 167.273 141.238 191.174 1.00 69.24 1936 ILE A N 1
ATOM 12920 C CA . ILE A 1 1936 ? 166.959 139.861 191.534 1.00 69.24 1936 ILE A CA 1
ATOM 12921 C C . ILE A 1 1936 ? 168.245 139.041 191.441 1.00 69.24 1936 ILE A C 1
ATOM 12922 O O . ILE A 1 1936 ? 168.734 138.781 190.331 1.00 69.24 1936 ILE A O 1
ATOM 12927 N N . PRO A 1 1937 ? 168.824 138.619 192.560 1.00 71.04 1937 PRO A N 1
ATOM 12928 C CA . PRO A 1 1937 ? 169.994 137.735 192.510 1.00 71.04 1937 PRO A CA 1
ATOM 12929 C C . PRO A 1 1937 ? 169.606 136.358 192.004 1.00 71.04 1937 PRO A C 1
ATOM 12930 O O . PRO A 1 1937 ? 168.422 135.989 192.031 1.00 71.04 1937 PRO A O 1
ATOM 12934 N N . PRO A 1 1938 ? 170.570 135.563 191.537 1.00 72.34 1938 PRO A N 1
ATOM 12935 C CA . PRO A 1 1938 ? 170.254 134.243 190.980 1.00 72.34 1938 PRO A CA 1
ATOM 12936 C C . PRO A 1 1938 ? 169.961 133.165 192.012 1.00 72.34 1938 PRO A C 1
ATOM 12937 O O . PRO A 1 1938 ? 169.939 131.986 191.650 1.00 72.34 1938 PRO A O 1
ATOM 12941 N N . GLY A 1 1939 ? 169.738 133.520 193.276 1.00 74.69 1939 GLY A N 1
ATOM 12942 C CA . GLY A 1 1939 ? 169.501 132.519 194.297 1.00 74.69 1939 GLY A CA 1
ATOM 12943 C C . GLY A 1 1939 ? 168.329 132.813 195.210 1.00 74.69 1939 GLY A C 1
ATOM 12944 O O . GLY A 1 1939 ? 168.354 132.451 196.390 1.00 74.69 1939 GLY A O 1
ATOM 12945 N N . GLU A 1 1940 ? 167.295 133.466 194.684 1.00 70.41 1940 GLU A N 1
ATOM 12946 C CA . GLU A 1 1940 ? 166.105 133.777 195.462 1.00 70.41 1940 GLU A CA 1
ATOM 12947 C C . GLU A 1 1940 ? 164.868 133.581 194.597 1.00 70.41 1940 GLU A C 1
ATOM 12948 O O . GLU A 1 1940 ? 164.954 133.316 193.395 1.00 70.41 1940 GLU A O 1
ATOM 12954 N N . CYS A 1 1941 ? 163.704 133.716 195.230 1.00 69.91 1941 CYS A N 1
ATOM 12955 C CA . CYS A 1 1941 ? 162.413 133.629 194.559 1.00 69.91 1941 CYS A CA 1
ATOM 12956 C C . CYS A 1 1941 ? 161.712 134.973 194.690 1.00 69.91 1941 CYS A C 1
ATOM 12957 O O . CYS A 1 1941 ? 161.448 135.432 195.807 1.00 69.91 1941 CYS A O 1
ATOM 12960 N N . PHE A 1 1942 ? 161.415 135.599 193.555 1.00 61.05 1942 PHE A N 1
ATOM 12961 C CA . PHE A 1 1942 ? 160.805 136.921 193.528 1.00 61.05 1942 PHE A CA 1
ATOM 12962 C C . PHE A 1 1942 ? 159.306 136.798 193.294 1.00 61.05 1942 PHE A C 1
ATOM 12963 O O . PHE A 1 1942 ? 158.867 136.071 192.397 1.00 61.05 1942 PHE A O 1
ATOM 12971 N N . GLY A 1 1943 ? 158.528 137.512 194.103 1.00 60.93 1943 GLY A N 1
ATOM 12972 C CA . GLY A 1 1943 ? 157.086 137.531 193.965 1.00 60.93 1943 GLY A CA 1
ATOM 12973 C C . GLY A 1 1943 ? 156.552 138.923 193.696 1.00 60.93 1943 GLY A C 1
ATOM 12974 O O . GLY A 1 1943 ? 156.945 139.884 194.363 1.00 60.93 1943 GLY A O 1
ATOM 12975 N N . LEU A 1 1944 ? 155.659 139.046 192.718 1.00 59.55 1944 LEU A N 1
ATOM 12976 C CA . LEU A 1 1944 ? 155.084 140.329 192.317 1.00 59.55 1944 LEU A CA 1
ATOM 12977 C C . LEU A 1 1944 ? 153.582 140.278 192.583 1.00 59.55 1944 LEU A C 1
ATOM 12978 O O . LEU A 1 1944 ? 152.802 139.864 191.722 1.00 59.55 1944 LEU A O 1
ATOM 12983 N N . LEU A 1 1945 ? 153.181 140.699 193.777 1.00 66.10 1945 LEU A N 1
ATOM 12984 C CA . LEU A 1 1945 ? 151.777 140.719 194.153 1.00 66.10 1945 LEU A CA 1
ATOM 12985 C C . LEU A 1 1945 ? 151.153 142.068 193.814 1.00 66.10 1945 LEU A C 1
ATOM 12986 O O . LEU A 1 1945 ? 151.843 143.073 193.634 1.00 66.10 1945 LEU A O 1
ATOM 12991 N N . GLY A 1 1946 ? 149.825 142.081 193.738 1.00 63.42 1946 GLY A N 1
ATOM 12992 C CA . GLY A 1 1946 ? 149.113 143.306 193.438 1.00 63.42 1946 GLY A CA 1
ATOM 12993 C C . GLY A 1 1946 ? 147.633 143.111 193.188 1.00 63.42 1946 GLY A C 1
ATOM 12994 O O . GLY A 1 1946 ? 147.186 142.005 192.869 1.00 63.42 1946 GLY A O 1
ATOM 12995 N N . VAL A 1 1947 ? 146.862 144.187 193.332 1.00 62.85 1947 VAL A N 1
ATOM 12996 C CA . VAL A 1 1947 ? 145.423 144.150 193.102 1.00 62.85 1947 VAL A CA 1
ATOM 12997 C C . VAL A 1 1947 ? 145.156 144.099 191.604 1.00 62.85 1947 VAL A C 1
ATOM 12998 O O . VAL A 1 1947 ? 146.064 144.317 190.792 1.00 62.85 1947 VAL A O 1
ATOM 13002 N N . ASN A 1 1948 ? 143.912 143.804 191.228 1.00 59.20 1948 ASN A N 1
ATOM 13003 C CA . ASN A 1 1948 ? 143.532 143.731 189.823 1.00 59.20 1948 ASN A CA 1
ATOM 13004 C C . ASN A 1 1948 ? 143.699 145.088 189.150 1.00 59.20 1948 ASN A C 1
ATOM 13005 O O . ASN A 1 1948 ? 142.984 146.042 189.475 1.00 59.20 1948 ASN A O 1
ATOM 13010 N N . GLY A 1 1949 ? 144.636 145.182 188.216 1.00 61.82 1949 GLY A N 1
ATOM 13011 C CA . GLY A 1 1949 ? 144.939 146.426 187.551 1.00 61.82 1949 GLY A CA 1
ATOM 13012 C C . GLY A 1 1949 ? 146.099 147.202 188.132 1.00 61.82 1949 GLY A C 1
ATOM 13013 O O . GLY A 1 1949 ? 146.081 148.437 188.080 1.00 61.82 1949 GLY A O 1
ATOM 13014 N N . ALA A 1 1950 ? 147.105 146.522 188.683 1.00 62.99 1950 ALA A N 1
ATOM 13015 C CA . ALA A 1 1950 ? 148.227 147.197 189.321 1.00 62.99 1950 ALA A CA 1
ATOM 13016 C C . ALA A 1 1950 ? 149.378 147.474 188.364 1.00 62.99 1950 ALA A C 1
ATOM 13017 O O . ALA A 1 1950 ? 150.097 148.463 188.546 1.00 62.99 1950 ALA A O 1
ATOM 13019 N N . GLY A 1 1951 ? 149.572 146.628 187.355 1.00 62.99 1951 GLY A N 1
ATOM 13020 C CA . GLY A 1 1951 ? 150.661 146.815 186.418 1.00 62.99 1951 GLY A CA 1
ATOM 13021 C C . GLY A 1 1951 ? 151.641 145.660 186.397 1.00 62.99 1951 GLY A C 1
ATOM 13022 O O . GLY A 1 1951 ? 152.823 145.845 186.095 1.00 62.99 1951 GLY A O 1
ATOM 13023 N N . LYS A 1 1952 ? 151.159 144.458 186.720 1.00 59.21 1952 LYS A N 1
ATOM 13024 C CA . LYS A 1 1952 ? 152.025 143.284 186.733 1.00 59.21 1952 LYS A CA 1
ATOM 13025 C C . LYS A 1 1952 ? 152.139 142.663 185.346 1.00 59.21 1952 LYS A C 1
ATOM 13026 O O . LYS A 1 1952 ? 153.243 142.344 184.888 1.00 59.21 1952 LYS A O 1
ATOM 13032 N N . SER A 1 1953 ? 151.005 142.480 184.664 1.00 58.43 1953 SER A N 1
ATOM 13033 C CA . SER A 1 1953 ? 151.037 141.915 183.319 1.00 58.43 1953 SER A CA 1
ATOM 13034 C C . SER A 1 1953 ? 151.746 142.848 182.346 1.00 58.43 1953 SER A C 1
ATOM 13035 O O . SER A 1 1953 ? 152.460 142.391 181.447 1.00 58.43 1953 SER A O 1
ATOM 13038 N N . SER A 1 1954 ? 151.567 144.160 182.513 1.00 59.12 1954 SER A N 1
ATOM 13039 C CA . SER A 1 1954 ? 152.277 145.113 181.666 1.00 59.12 1954 SER A CA 1
ATOM 13040 C C . SER A 1 1954 ? 153.781 145.036 181.898 1.00 59.12 1954 SER A C 1
ATOM 13041 O O . SER A 1 1954 ? 154.568 145.096 180.946 1.00 59.12 1954 SER A O 1
ATOM 13044 N N . THR A 1 1955 ? 154.198 144.897 183.159 1.00 56.10 1955 THR A N 1
ATOM 13045 C CA . THR A 1 1955 ? 155.618 144.742 183.456 1.00 56.10 1955 THR A CA 1
ATOM 13046 C C . THR A 1 1955 ? 156.169 143.457 182.849 1.00 56.10 1955 THR A C 1
ATOM 13047 O O . THR A 1 1955 ? 157.279 143.444 182.303 1.00 56.10 1955 THR A O 1
ATOM 13051 N N . PHE A 1 1956 ? 155.402 142.367 182.928 1.00 53.32 1956 PHE A N 1
ATOM 13052 C CA . PHE A 1 1956 ? 155.843 141.110 182.330 1.00 53.32 1956 PHE A CA 1
ATOM 13053 C C . PHE A 1 1956 ? 155.964 141.229 180.816 1.00 53.32 1956 PHE A C 1
ATOM 13054 O O . PHE A 1 1956 ? 156.911 140.705 180.218 1.00 53.32 1956 PHE A O 1
ATOM 13062 N N . LYS A 1 1957 ? 155.012 141.915 180.177 1.00 55.96 1957 LYS A N 1
ATOM 13063 C CA . LYS A 1 1957 ? 155.074 142.093 178.730 1.00 55.96 1957 LYS A CA 1
ATOM 13064 C C . LYS A 1 1957 ? 156.250 142.975 178.330 1.00 55.96 1957 LYS A C 1
ATOM 13065 O O . LYS A 1 1957 ? 156.879 142.746 177.291 1.00 55.96 1957 LYS A O 1
ATOM 13071 N N . MET A 1 1958 ? 156.559 143.992 179.139 1.00 58.97 1958 MET A N 1
ATOM 13072 C CA . MET A 1 1958 ? 157.728 144.821 178.861 1.00 58.97 1958 MET A CA 1
ATOM 13073 C C . MET A 1 1958 ? 159.018 144.028 179.028 1.00 58.97 1958 MET A C 1
ATOM 13074 O O . MET A 1 1958 ? 159.963 144.198 178.249 1.00 58.97 1958 MET A O 1
ATOM 13079 N N . LEU A 1 1959 ? 159.076 143.160 180.040 1.00 55.69 1959 LEU A N 1
ATOM 13080 C CA . LEU A 1 1959 ? 160.268 142.343 180.245 1.00 55.69 1959 LEU A CA 1
ATOM 13081 C C . LEU A 1 1959 ? 160.455 141.344 179.110 1.00 55.69 1959 LEU A C 1
ATOM 13082 O O . LEU A 1 1959 ? 161.574 141.159 178.617 1.00 55.69 1959 LEU A O 1
ATOM 13087 N N . THR A 1 1960 ? 159.372 140.695 178.679 1.00 53.25 1960 THR A N 1
ATOM 13088 C CA . THR A 1 1960 ? 159.471 139.713 177.605 1.00 53.25 1960 THR A CA 1
ATOM 13089 C C . THR A 1 1960 ? 159.594 140.369 176.236 1.00 53.25 1960 THR A C 1
ATOM 13090 O O . THR A 1 1960 ? 160.231 139.803 175.340 1.00 53.25 1960 THR A O 1
ATOM 13094 N N . GLY A 1 1961 ? 159.001 141.545 176.053 1.00 51.56 1961 GLY A N 1
ATOM 13095 C CA . GLY A 1 1961 ? 159.064 142.253 174.793 1.00 51.56 1961 GLY A CA 1
ATOM 13096 C C . GLY A 1 1961 ? 157.760 142.354 174.030 1.00 51.56 1961 GLY A C 1
ATOM 13097 O O . GLY A 1 1961 ? 157.782 142.751 172.859 1.00 51.56 1961 GLY A O 1
ATOM 13098 N N . ASP A 1 1962 ? 156.629 142.007 174.647 1.00 55.64 1962 ASP A N 1
ATOM 13099 C CA . ASP A 1 1962 ? 155.347 142.119 173.959 1.00 55.64 1962 ASP A CA 1
ATOM 13100 C C . ASP A 1 1962 ? 154.979 143.579 173.726 1.00 55.64 1962 ASP A C 1
ATOM 13101 O O . ASP A 1 1962 ? 154.615 143.968 172.610 1.00 55.64 1962 ASP A O 1
ATOM 13106 N N . THR A 1 1963 ? 155.069 144.401 174.766 1.00 60.06 1963 THR A N 1
ATOM 13107 C CA . THR A 1 1963 ? 154.779 145.821 174.671 1.00 60.06 1963 THR A CA 1
ATOM 13108 C C . THR A 1 1963 ? 156.080 146.611 174.545 1.00 60.06 1963 THR A C 1
ATOM 13109 O O . THR A 1 1963 ? 157.182 146.056 174.551 1.00 60.06 1963 THR A O 1
ATOM 13113 N N . THR A 1 1964 ? 155.947 147.929 174.431 1.00 64.65 1964 THR A N 1
ATOM 13114 C CA . THR A 1 1964 ? 157.082 148.832 174.292 1.00 64.65 1964 THR A CA 1
ATOM 13115 C C . THR A 1 1964 ? 157.248 149.620 175.584 1.00 64.65 1964 THR A C 1
ATOM 13116 O O . THR A 1 1964 ? 156.319 150.309 176.018 1.00 64.65 1964 THR A O 1
ATOM 13120 N N . VAL A 1 1965 ? 158.426 149.518 176.190 1.00 66.00 1965 VAL A N 1
ATOM 13121 C CA . VAL A 1 1965 ? 158.713 150.226 177.432 1.00 66.00 1965 VAL A CA 1
ATOM 13122 C C . VAL A 1 1965 ? 158.936 151.701 177.124 1.00 66.00 1965 VAL A C 1
ATOM 13123 O O . VAL A 1 1965 ? 159.650 152.051 176.176 1.00 66.00 1965 VAL A O 1
ATOM 13127 N N . THR A 1 1966 ? 158.315 152.572 177.921 1.00 67.43 1966 THR A N 1
ATOM 13128 C CA . THR A 1 1966 ? 158.429 154.009 177.693 1.00 67.43 1966 THR A CA 1
ATOM 13129 C C . THR A 1 1966 ? 159.728 154.562 178.271 1.00 67.43 1966 THR A C 1
ATOM 13130 O O . THR A 1 1966 ? 160.559 155.116 177.544 1.00 67.43 1966 THR A O 1
ATOM 13134 N N . ARG A 1 1967 ? 159.918 154.420 179.581 1.00 69.75 1967 ARG A N 1
ATOM 13135 C CA . ARG A 1 1967 ? 161.090 154.944 180.264 1.00 69.75 1967 ARG A CA 1
ATOM 13136 C C . ARG A 1 1967 ? 161.756 153.834 181.065 1.00 69.75 1967 ARG A C 1
ATOM 13137 O O . ARG A 1 1967 ? 161.120 152.852 181.457 1.00 69.75 1967 ARG A O 1
ATOM 13145 N N . GLY A 1 1968 ? 163.054 154.004 181.306 1.00 71.57 1968 GLY A N 1
ATOM 13146 C CA . GLY A 1 1968 ? 163.821 153.031 182.057 1.00 71.57 1968 GLY A CA 1
ATOM 13147 C C . GLY A 1 1968 ? 164.338 151.900 181.194 1.00 71.57 1968 GLY A C 1
ATOM 13148 O O . GLY A 1 1968 ? 164.174 151.864 179.971 1.00 71.57 1968 GLY A O 1
ATOM 13149 N N . ASP A 1 1969 ? 164.985 150.945 181.860 1.00 75.21 1969 ASP A N 1
ATOM 13150 C CA . ASP A 1 1969 ? 165.568 149.804 181.171 1.00 75.21 1969 ASP A CA 1
ATOM 13151 C C . ASP A 1 1969 ? 165.463 148.575 182.063 1.00 75.21 1969 ASP A C 1
ATOM 13152 O O . ASP A 1 1969 ? 165.090 148.659 183.236 1.00 75.21 1969 ASP A O 1
ATOM 13157 N N . ALA A 1 1970 ? 165.796 147.422 181.488 1.00 71.08 1970 ALA A N 1
ATOM 13158 C CA . ALA A 1 1970 ? 165.764 146.160 182.223 1.00 71.08 1970 ALA A CA 1
ATOM 13159 C C . ALA A 1 1970 ? 166.844 145.253 181.650 1.00 71.08 1970 ALA A C 1
ATOM 13160 O O . ALA A 1 1970 ? 166.701 144.746 180.534 1.00 71.08 1970 ALA A O 1
ATOM 13162 N N . PHE A 1 1971 ? 167.915 145.053 182.412 1.00 71.19 1971 PHE A N 1
ATOM 13163 C CA . PHE A 1 1971 ? 169.018 144.196 181.999 1.00 71.19 1971 PHE A CA 1
ATOM 13164 C C . PHE A 1 1971 ? 168.788 142.787 182.532 1.00 71.19 1971 PHE A C 1
ATOM 13165 O O . PHE A 1 1971 ? 168.656 142.590 183.745 1.00 71.19 1971 PHE A O 1
ATOM 13173 N N . LEU A 1 1972 ? 168.740 141.813 181.628 1.00 67.75 1972 LEU A N 1
ATOM 13174 C CA . LEU A 1 1972 ? 168.613 140.404 181.983 1.00 67.75 1972 LEU A CA 1
ATOM 13175 C C . LEU A 1 1972 ? 169.906 139.709 181.574 1.00 67.75 1972 LEU A C 1
ATOM 13176 O O . LEU A 1 1972 ? 170.185 139.564 180.379 1.00 67.75 1972 LEU A O 1
ATOM 13181 N N . ASN A 1 1973 ? 170.688 139.285 182.568 1.00 67.64 1973 ASN A N 1
ATOM 13182 C CA . ASN A 1 1973 ? 171.999 138.673 182.344 1.00 67.64 1973 ASN A CA 1
ATOM 13183 C C . ASN A 1 1973 ? 172.909 139.612 181.552 1.00 67.64 1973 ASN A C 1
ATOM 13184 O O . ASN A 1 1973 ? 173.533 139.223 180.562 1.00 67.64 1973 ASN A O 1
ATOM 13189 N N . LYS A 1 1974 ? 172.972 140.867 182.003 1.00 70.67 1974 LYS A N 1
ATOM 13190 C CA . LYS A 1 1974 ? 173.807 141.900 181.386 1.00 70.67 1974 LYS A CA 1
ATOM 13191 C C . LYS A 1 1974 ? 173.436 142.121 179.921 1.00 70.67 1974 LYS A C 1
ATOM 13192 O O . LYS A 1 1974 ? 174.296 142.358 179.071 1.00 70.67 1974 LYS A O 1
ATOM 13198 N N . ASN A 1 1975 ? 172.139 142.049 179.624 1.00 67.04 1975 ASN A N 1
ATOM 13199 C CA . ASN A 1 1975 ? 171.625 142.255 178.274 1.00 67.04 1975 ASN A CA 1
ATOM 13200 C C . ASN A 1 1975 ? 170.410 143.165 178.349 1.00 67.04 1975 ASN A C 1
ATOM 13201 O O . ASN A 1 1975 ? 169.423 142.832 179.013 1.00 67.04 1975 ASN A O 1
ATOM 13206 N N . SER A 1 1976 ? 170.481 144.306 177.669 1.00 68.29 1976 SER A N 1
ATOM 13207 C CA . SER A 1 1976 ? 169.380 145.255 177.666 1.00 68.29 1976 SER A CA 1
ATOM 13208 C C . SER A 1 1976 ? 168.266 144.787 176.733 1.00 68.29 1976 SER A C 1
ATOM 13209 O O . SER A 1 1976 ? 168.460 143.926 175.870 1.00 68.29 1976 SER A O 1
ATOM 13212 N N . ILE A 1 1977 ? 167.088 145.375 176.914 1.00 66.66 1977 ILE A N 1
ATOM 13213 C CA . ILE A 1 1977 ? 165.918 145.010 176.119 1.00 66.66 1977 ILE A CA 1
ATOM 13214 C C . ILE A 1 1977 ? 165.899 145.750 174.788 1.00 66.66 1977 ILE A C 1
ATOM 13215 O O . ILE A 1 1977 ? 165.769 145.136 173.726 1.00 66.66 1977 ILE A O 1
ATOM 13220 N N . LEU A 1 1978 ? 166.027 147.078 174.823 1.00 71.64 1978 LEU A N 1
ATOM 13221 C CA . LEU A 1 1978 ? 165.993 147.861 173.593 1.00 71.64 1978 LEU A CA 1
ATOM 13222 C C . LEU A 1 1978 ? 167.238 147.659 172.740 1.00 71.64 1978 LEU A C 1
ATOM 13223 O O . LEU A 1 1978 ? 167.178 147.859 171.522 1.00 71.64 1978 LEU A O 1
ATOM 13228 N N . SER A 1 1979 ? 168.360 147.268 173.346 1.00 68.41 1979 SER A N 1
ATOM 13229 C CA . SER A 1 1979 ? 169.589 147.063 172.585 1.00 68.41 1979 SER A CA 1
ATOM 13230 C C . SER A 1 1979 ? 169.534 145.764 171.788 1.00 68.41 1979 SER A C 1
ATOM 13231 O O . SER A 1 1979 ? 169.640 145.773 170.557 1.00 68.41 1979 SER A O 1
ATOM 13234 N N . ASN A 1 1980 ? 169.369 144.636 172.476 1.00 65.02 1980 ASN A N 1
ATOM 13235 C CA . ASN A 1 1980 ? 169.309 143.335 171.814 1.00 65.02 1980 ASN A CA 1
ATOM 13236 C C . ASN A 1 1980 ? 168.332 142.455 172.582 1.00 65.02 1980 ASN A C 1
ATOM 13237 O O . ASN A 1 1980 ? 168.611 142.059 173.717 1.00 65.02 1980 ASN A O 1
ATOM 13242 N N . ILE A 1 1981 ? 167.191 142.152 171.962 1.00 64.58 1981 ILE A N 1
ATOM 13243 C CA . ILE A 1 1981 ? 166.178 141.328 172.612 1.00 64.58 1981 ILE A CA 1
ATOM 13244 C C . ILE A 1 1981 ? 166.438 139.835 172.443 1.00 64.58 1981 ILE A C 1
ATOM 13245 O O . ILE A 1 1981 ? 165.866 139.027 173.189 1.00 64.58 1981 ILE A O 1
ATOM 13250 N N . HIS A 1 1982 ? 167.295 139.444 171.496 1.00 66.58 1982 HIS A N 1
ATOM 13251 C CA . HIS A 1 1982 ? 167.562 138.025 171.283 1.00 66.58 1982 HIS A CA 1
ATOM 13252 C C . HIS A 1 1982 ? 168.313 137.417 172.461 1.00 66.58 1982 HIS A C 1
ATOM 13253 O O . HIS A 1 1982 ? 167.981 136.314 172.912 1.00 66.58 1982 HIS A O 1
ATOM 13260 N N . GLU A 1 1983 ? 169.330 138.118 172.969 1.00 65.15 1983 GLU A N 1
ATOM 13261 C CA . GLU A 1 1983 ? 170.069 137.612 174.121 1.00 65.15 1983 GLU A CA 1
ATOM 13262 C C . GLU A 1 1983 ? 169.203 137.585 175.374 1.00 65.15 1983 GLU A C 1
ATOM 13263 O O . GLU A 1 1983 ? 169.411 136.737 176.249 1.00 65.15 1983 GLU A O 1
ATOM 13269 N N . VAL A 1 1984 ? 168.234 138.495 175.477 1.00 62.87 1984 VAL A N 1
ATOM 13270 C CA . VAL A 1 1984 ? 167.326 138.487 176.619 1.00 62.87 1984 VAL A CA 1
ATOM 13271 C C . VAL A 1 1984 ? 166.342 137.329 176.507 1.00 62.87 1984 VAL A C 1
ATOM 13272 O O . VAL A 1 1984 ? 165.981 136.701 177.510 1.00 62.87 1984 VAL A O 1
ATOM 13276 N N . HIS A 1 1985 ? 165.893 137.026 175.287 1.00 58.99 1985 HIS A N 1
ATOM 13277 C CA . HIS A 1 1985 ? 164.965 135.916 175.098 1.00 58.99 1985 HIS A CA 1
ATOM 13278 C C . HIS A 1 1985 ? 165.652 134.567 175.272 1.00 58.99 1985 HIS A C 1
ATOM 13279 O O . HIS A 1 1985 ? 165.027 133.616 175.756 1.00 58.99 1985 HIS A O 1
ATOM 13286 N N . GLN A 1 1986 ? 166.929 134.464 174.895 1.00 62.27 1986 GLN A N 1
ATOM 13287 C CA . GLN A 1 1986 ? 167.632 133.187 174.982 1.00 62.27 1986 GLN A CA 1
ATOM 13288 C C . GLN A 1 1986 ? 167.801 132.700 176.417 1.00 62.27 1986 GLN A C 1
ATOM 13289 O O . GLN A 1 1986 ? 168.077 131.513 176.622 1.00 62.27 1986 GLN A O 1
ATOM 13295 N N . ASN A 1 1987 ? 167.643 133.575 177.406 1.00 59.99 1987 ASN A N 1
ATOM 13296 C CA . ASN A 1 1987 ? 167.761 133.210 178.815 1.00 59.99 1987 ASN A CA 1
ATOM 13297 C C . ASN A 1 1987 ? 166.519 133.654 179.580 1.00 59.99 1987 ASN A C 1
ATOM 13298 O O . ASN A 1 1987 ? 166.596 134.280 180.639 1.00 59.99 1987 ASN A O 1
ATOM 13303 N N . MET A 1 1988 ? 165.346 133.327 179.040 1.00 54.34 1988 MET A N 1
ATOM 13304 C CA . MET A 1 1988 ? 164.084 133.755 179.629 1.00 54.34 1988 MET A CA 1
ATOM 13305 C C . MET A 1 1988 ? 163.033 132.671 179.444 1.00 54.34 1988 MET A C 1
ATOM 13306 O O . MET A 1 1988 ? 162.887 132.126 178.346 1.00 54.34 1988 MET A O 1
ATOM 13311 N N . GLY A 1 1989 ? 162.308 132.366 180.519 1.00 48.08 1989 GLY A N 1
ATOM 13312 C CA . GLY A 1 1989 ? 161.174 131.467 180.451 1.00 48.08 1989 GLY A CA 1
ATOM 13313 C C . GLY A 1 1989 ? 159.885 132.173 180.817 1.00 48.08 1989 GLY A C 1
ATOM 13314 O O . GLY A 1 1989 ? 159.711 132.602 181.962 1.00 48.08 1989 GLY A O 1
ATOM 13315 N N . TYR A 1 1990 ? 158.973 132.302 179.858 1.00 46.66 1990 TYR A N 1
ATOM 13316 C CA . TYR A 1 1990 ? 157.758 133.089 180.026 1.00 46.66 1990 TYR A CA 1
ATOM 13317 C C . TYR A 1 1990 ? 156.549 132.173 180.146 1.00 46.66 1990 TYR A C 1
ATOM 13318 O O . TYR A 1 1990 ? 156.394 131.232 179.360 1.00 46.66 1990 TYR A O 1
ATOM 13327 N N . CYS A 1 1991 ? 155.699 132.453 181.130 1.00 47.62 1991 CYS A N 1
ATOM 13328 C CA . CYS A 1 1991 ? 154.406 131.789 181.284 1.00 47.62 1991 CYS A CA 1
ATOM 13329 C C . CYS A 1 1991 ? 153.339 132.873 181.349 1.00 47.62 1991 CYS A C 1
ATOM 13330 O O . CYS A 1 1991 ? 153.149 133.497 182.408 1.00 47.62 1991 CYS A O 1
ATOM 13333 N N . PRO A 1 1992 ? 152.631 133.130 180.253 1.00 47.70 1992 PRO A N 1
ATOM 13334 C CA . PRO A 1 1992 ? 151.677 134.245 180.228 1.00 47.70 1992 PRO A CA 1
ATOM 13335 C C . PRO A 1 1992 ? 150.474 133.979 181.121 1.00 47.70 1992 PRO A C 1
ATOM 13336 O O . PRO A 1 1992 ? 150.226 132.863 181.580 1.00 47.70 1992 PRO A O 1
ATOM 13340 N N . GLN A 1 1993 ? 149.715 135.051 181.364 1.00 51.76 1993 GLN A N 1
ATOM 13341 C CA . GLN A 1 1993 ? 148.519 134.939 182.193 1.00 51.76 1993 GLN A CA 1
ATOM 13342 C C . GLN A 1 1993 ? 147.434 134.133 181.491 1.00 51.76 1993 GLN A C 1
ATOM 13343 O O . GLN A 1 1993 ? 146.787 133.280 182.110 1.00 51.76 1993 GLN A O 1
ATOM 13349 N N . PHE A 1 1994 ? 147.222 134.385 180.204 1.00 51.65 1994 PHE A N 1
ATOM 13350 C CA . PHE A 1 1994 ? 146.231 133.667 179.417 1.00 51.65 1994 PHE A CA 1
ATOM 13351 C C . PHE A 1 1994 ? 146.888 132.496 178.700 1.00 51.65 1994 PHE A C 1
ATOM 13352 O O . PHE A 1 1994 ? 148.062 132.561 178.325 1.00 51.65 1994 PHE A O 1
ATOM 13360 N N . ASP A 1 1995 ? 146.122 131.423 178.517 1.00 51.81 1995 ASP A N 1
ATOM 13361 C CA . ASP A 1 1995 ? 146.646 130.210 177.904 1.00 51.81 1995 ASP A CA 1
ATOM 13362 C C . ASP A 1 1995 ? 146.936 130.448 176.428 1.00 51.81 1995 ASP A C 1
ATOM 13363 O O . ASP A 1 1995 ? 146.047 130.844 175.667 1.00 51.81 1995 ASP A O 1
ATOM 13368 N N . ALA A 1 1996 ? 148.181 130.206 176.025 1.00 44.56 1996 ALA A N 1
ATOM 13369 C CA . ALA A 1 1996 ? 148.621 130.351 174.640 1.00 44.56 1996 ALA A CA 1
ATOM 13370 C C . ALA A 1 1996 ? 149.101 128.984 174.164 1.00 44.56 1996 ALA A C 1
ATOM 13371 O O . ALA A 1 1996 ? 150.291 128.669 174.238 1.00 44.56 1996 ALA A O 1
ATOM 13373 N N . ILE A 1 1997 ? 148.166 128.172 173.672 1.00 45.70 1997 ILE A N 1
ATOM 13374 C CA . ILE A 1 1997 ? 148.461 126.822 173.212 1.00 45.70 1997 ILE A CA 1
ATOM 13375 C C . ILE A 1 1997 ? 147.674 126.552 171.938 1.00 45.70 1997 ILE A C 1
ATOM 13376 O O . ILE A 1 1997 ? 146.595 127.110 171.720 1.00 45.70 1997 ILE A O 1
ATOM 13381 N N . THR A 1 1998 ? 148.227 125.687 171.091 1.00 46.09 1998 THR A N 1
ATOM 13382 C CA . THR A 1 1998 ? 147.558 125.322 169.850 1.00 46.09 1998 THR A CA 1
ATOM 13383 C C . THR A 1 1998 ? 146.403 124.371 170.140 1.00 46.09 1998 THR A C 1
ATOM 13384 O O . THR A 1 1998 ? 146.549 123.413 170.905 1.00 46.09 1998 THR A O 1
ATOM 13388 N N . GLU A 1 1999 ? 145.251 124.638 169.523 1.00 49.62 1999 GLU A N 1
ATOM 13389 C CA . GLU A 1 1999 ? 144.064 123.819 169.738 1.00 49.62 1999 GLU A CA 1
ATOM 13390 C C . GLU A 1 1999 ? 144.166 122.440 169.100 1.00 49.62 1999 GLU A C 1
ATOM 13391 O O . GLU A 1 1999 ? 143.289 121.603 169.339 1.00 49.62 1999 GLU A O 1
ATOM 13397 N N . LEU A 1 2000 ? 145.204 122.181 168.301 1.00 43.38 2000 LEU A N 1
ATOM 13398 C CA . LEU A 1 2000 ? 145.329 120.926 167.569 1.00 43.38 2000 LEU A CA 1
ATOM 13399 C C . LEU A 1 2000 ? 146.629 120.192 167.886 1.00 43.38 2000 LEU A C 1
ATOM 13400 O O . LEU A 1 2000 ? 147.048 119.324 167.115 1.00 43.38 2000 LEU A O 1
ATOM 13405 N N . LEU A 1 2001 ? 147.275 120.521 169.002 1.00 42.44 2001 LEU A N 1
ATOM 13406 C CA . LEU A 1 2001 ? 148.495 119.852 169.426 1.00 42.44 2001 LEU A CA 1
ATOM 13407 C C . LEU A 1 2001 ? 148.353 119.406 170.874 1.00 42.44 2001 LEU A C 1
ATOM 13408 O O . LEU A 1 2001 ? 147.703 120.073 171.684 1.00 42.44 2001 LEU A O 1
ATOM 13413 N N . THR A 1 2002 ? 148.963 118.267 171.191 1.00 43.79 2002 THR A N 1
ATOM 13414 C CA . THR A 1 2002 ? 148.899 117.725 172.539 1.00 43.79 2002 THR A CA 1
ATOM 13415 C C . THR A 1 2002 ? 149.928 118.411 173.436 1.00 43.79 2002 THR A C 1
ATOM 13416 O O . THR A 1 2002 ? 150.732 119.236 172.994 1.00 43.79 2002 THR A O 1
ATOM 13420 N N . GLY A 1 2003 ? 149.898 118.063 174.724 1.00 43.63 2003 GLY A N 1
ATOM 13421 C CA . GLY A 1 2003 ? 150.849 118.647 175.657 1.00 43.63 2003 GLY A CA 1
ATOM 13422 C C . GLY A 1 2003 ? 152.265 118.156 175.425 1.00 43.63 2003 GLY A C 1
ATOM 13423 O O . GLY A 1 2003 ? 153.217 118.943 175.420 1.00 43.63 2003 GLY A O 1
ATOM 13424 N N . ARG A 1 2004 ? 152.425 116.843 175.233 1.00 45.77 2004 ARG A N 1
ATOM 13425 C CA . ARG A 1 2004 ? 153.749 116.291 174.967 1.00 45.77 2004 ARG A CA 1
ATOM 13426 C C . ARG A 1 2004 ? 154.314 116.826 173.657 1.00 45.77 2004 ARG A C 1
ATOM 13427 O O . ARG A 1 2004 ? 155.509 117.133 173.566 1.00 45.77 2004 ARG A O 1
ATOM 13435 N N . GLU A 1 2005 ? 153.467 116.949 172.632 1.00 44.52 2005 GLU A N 1
ATOM 13436 C CA . GLU A 1 2005 ? 153.920 117.520 171.369 1.00 44.52 2005 GLU A CA 1
ATOM 13437 C C . GLU A 1 2005 ? 154.304 118.985 171.535 1.00 44.52 2005 GLU A C 1
ATOM 13438 O O . GLU A 1 2005 ? 155.285 119.444 170.941 1.00 44.52 2005 GLU A O 1
ATOM 13444 N N . HIS A 1 2006 ? 153.548 119.731 172.347 1.00 43.14 2006 HIS A N 1
ATOM 13445 C CA . HIS A 1 2006 ? 153.910 121.116 172.632 1.00 43.14 2006 HIS A CA 1
ATOM 13446 C C . HIS A 1 2006 ? 155.272 121.202 173.309 1.00 43.14 2006 HIS A C 1
ATOM 13447 O O . HIS A 1 2006 ? 156.102 122.048 172.951 1.00 43.14 2006 HIS A O 1
ATOM 13454 N N . VAL A 1 2007 ? 155.516 120.336 174.296 1.00 43.87 2007 VAL A N 1
ATOM 13455 C CA . VAL A 1 2007 ? 156.791 120.358 175.007 1.00 43.87 2007 VAL A CA 1
ATOM 13456 C C . VAL A 1 2007 ? 157.933 119.996 174.066 1.00 43.87 2007 VAL A C 1
ATOM 13457 O O . VAL A 1 2007 ? 158.990 120.638 174.074 1.00 43.87 2007 VAL A O 1
ATOM 13461 N N . GLU A 1 2008 ? 157.735 118.973 173.229 1.00 45.88 2008 GLU A N 1
ATOM 13462 C CA . GLU A 1 2008 ? 158.779 118.578 172.288 1.00 45.88 2008 GLU A CA 1
ATOM 13463 C C . GLU A 1 2008 ? 159.059 119.683 171.276 1.00 45.88 2008 GLU A C 1
ATOM 13464 O O . GLU A 1 2008 ? 160.218 119.933 170.923 1.00 45.88 2008 GLU A O 1
ATOM 13470 N N . PHE A 1 2009 ? 158.012 120.367 170.810 1.00 42.52 2009 PHE A N 1
ATOM 13471 C CA . PHE A 1 2009 ? 158.195 121.456 169.857 1.00 42.52 2009 PHE A CA 1
ATOM 13472 C C . PHE A 1 2009 ? 158.958 122.614 170.489 1.00 42.52 2009 PHE A C 1
ATOM 13473 O O . PHE A 1 2009 ? 159.921 123.129 169.908 1.00 42.52 2009 PHE A O 1
ATOM 13481 N N . PHE A 1 2010 ? 158.546 123.033 171.689 1.00 42.85 2010 PHE A N 1
ATOM 13482 C CA . PHE A 1 2010 ? 159.226 124.141 172.352 1.00 42.85 2010 PHE A CA 1
ATOM 13483 C C . PHE A 1 2010 ? 160.644 123.768 172.770 1.00 42.85 2010 PHE A C 1
ATOM 13484 O O . PHE A 1 2010 ? 161.491 124.653 172.934 1.00 42.85 2010 PHE A O 1
ATOM 13492 N N . ALA A 1 2011 ? 160.923 122.474 172.947 1.00 44.70 2011 ALA A N 1
ATOM 13493 C CA . ALA A 1 2011 ? 162.297 122.051 173.199 1.00 44.70 2011 ALA A CA 1
ATOM 13494 C C . ALA A 1 2011 ? 163.124 122.094 171.921 1.00 44.70 2011 ALA A C 1
ATOM 13495 O O . ALA A 1 2011 ? 164.289 122.509 171.941 1.00 44.70 2011 ALA A O 1
ATOM 13497 N N . LEU A 1 2012 ? 162.538 121.666 170.799 1.00 45.12 2012 LEU A N 1
ATOM 13498 C CA . LEU A 1 2012 ? 163.220 121.775 169.514 1.00 45.12 2012 LEU A CA 1
ATOM 13499 C C . LEU A 1 2012 ? 163.510 123.226 169.157 1.00 45.12 2012 LEU A C 1
ATOM 13500 O O . LEU A 1 2012 ? 164.522 123.515 168.507 1.00 45.12 2012 LEU A O 1
ATOM 13505 N N . LEU A 1 2013 ? 162.638 124.150 169.568 1.00 43.27 2013 LEU A N 1
ATOM 13506 C CA . LEU A 1 2013 ? 162.870 125.560 169.272 1.00 43.27 2013 LEU A CA 1
ATOM 13507 C C . LEU A 1 2013 ? 164.024 126.130 170.088 1.00 43.27 2013 LEU A C 1
ATOM 13508 O O . LEU A 1 2013 ? 164.743 127.012 169.606 1.00 43.27 2013 LEU A O 1
ATOM 13513 N N . ARG A 1 2014 ? 164.217 125.647 171.313 1.00 47.19 2014 ARG A N 1
ATOM 13514 C CA . ARG A 1 2014 ? 165.222 126.196 172.214 1.00 47.19 2014 ARG A CA 1
ATOM 13515 C C . ARG A 1 2014 ? 166.597 125.564 172.043 1.00 47.19 2014 ARG A C 1
ATOM 13516 O O . ARG A 1 2014 ? 167.537 125.969 172.735 1.00 47.19 2014 ARG A O 1
ATOM 13524 N N . GLY A 1 2015 ? 166.743 124.591 171.150 1.00 50.14 2015 GLY A N 1
ATOM 13525 C CA . GLY A 1 2015 ? 168.031 123.986 170.886 1.00 50.14 2015 GLY A CA 1
ATOM 13526 C C . GLY A 1 2015 ? 168.255 122.615 171.482 1.00 50.14 2015 GLY A C 1
ATOM 13527 O O . GLY A 1 2015 ? 169.397 122.142 171.478 1.00 50.14 2015 GLY A O 1
ATOM 13528 N N . VAL A 1 2016 ? 167.218 121.968 171.995 1.00 50.79 2016 VAL A N 1
ATOM 13529 C CA . VAL A 1 2016 ? 167.380 120.610 172.527 1.00 50.79 2016 VAL A CA 1
ATOM 13530 C C . VAL A 1 2016 ? 167.612 119.647 171.367 1.00 50.79 2016 VAL A C 1
ATOM 13531 O O . VAL A 1 2016 ? 166.819 119.634 170.409 1.00 50.79 2016 VAL A O 1
ATOM 13535 N N . PRO A 1 2017 ? 168.669 118.838 171.396 1.00 55.07 2017 PRO A N 1
ATOM 13536 C CA . PRO A 1 2017 ? 168.928 117.927 170.277 1.00 55.07 2017 PRO A CA 1
ATOM 13537 C C . PRO A 1 2017 ? 167.861 116.851 170.171 1.00 55.07 2017 PRO A C 1
ATOM 13538 O O . PRO A 1 2017 ? 167.264 116.432 171.166 1.00 55.07 2017 PRO A O 1
ATOM 13542 N N . GLU A 1 2018 ? 167.631 116.399 168.934 1.00 58.21 2018 GLU A N 1
ATOM 13543 C CA . GLU A 1 2018 ? 166.591 115.410 168.673 1.00 58.21 2018 GLU A CA 1
ATOM 13544 C C . GLU A 1 2018 ? 166.836 114.098 169.406 1.00 58.21 2018 GLU A C 1
ATOM 13545 O O . GLU A 1 2018 ? 165.880 113.356 169.659 1.00 58.21 2018 GLU A O 1
ATOM 13551 N N . LYS A 1 2019 ? 168.089 113.793 169.750 1.00 62.65 2019 LYS A N 1
ATOM 13552 C CA . LYS A 1 2019 ? 168.379 112.576 170.497 1.00 62.65 2019 LYS A CA 1
ATOM 13553 C C . LYS A 1 2019 ? 167.893 112.651 171.938 1.00 62.65 2019 LYS A C 1
ATOM 13554 O O . LYS A 1 2019 ? 167.714 111.606 172.573 1.00 62.65 2019 LYS A O 1
ATOM 13560 N N . GLU A 1 2020 ? 167.674 113.856 172.467 1.00 60.82 2020 GLU A N 1
ATOM 13561 C CA . GLU A 1 2020 ? 167.241 114.038 173.848 1.00 60.82 2020 GLU A CA 1
ATOM 13562 C C . GLU A 1 2020 ? 165.923 114.799 173.945 1.00 60.82 2020 GLU A C 1
ATOM 13563 O O . GLU A 1 2020 ? 165.561 115.266 175.029 1.00 60.82 2020 GLU A O 1
ATOM 13569 N N . VAL A 1 2021 ? 165.194 114.932 172.835 1.00 54.72 2021 VAL A N 1
ATOM 13570 C CA . VAL A 1 2021 ? 163.919 115.644 172.871 1.00 54.72 2021 VAL A CA 1
ATOM 13571 C C . VAL A 1 2021 ? 162.876 114.836 173.632 1.00 54.72 2021 VAL A C 1
ATOM 13572 O O . VAL A 1 2021 ? 162.129 115.380 174.455 1.00 54.72 2021 VAL A O 1
ATOM 13576 N N . GLY A 1 2022 ? 162.813 113.527 173.380 1.00 53.68 2022 GLY A N 1
ATOM 13577 C CA . GLY A 1 2022 ? 161.818 112.702 174.048 1.00 53.68 2022 GLY A CA 1
ATOM 13578 C C . GLY A 1 2022 ? 162.025 112.628 175.548 1.00 53.68 2022 GLY A C 1
ATOM 13579 O O . GLY A 1 2022 ? 161.063 112.669 176.319 1.00 53.68 2022 GLY A O 1
ATOM 13580 N N . LYS A 1 2023 ? 163.283 112.530 175.984 1.00 58.76 2023 LYS A N 1
ATOM 13581 C CA . LYS A 1 2023 ? 163.566 112.450 177.414 1.00 58.76 2023 LYS A CA 1
ATOM 13582 C C . LYS A 1 2023 ? 163.209 113.753 178.119 1.00 58.76 2023 LYS A C 1
ATOM 13583 O O . LYS A 1 2023 ? 162.596 113.741 179.194 1.00 58.76 2023 LYS A O 1
ATOM 13589 N N . VAL A 1 2024 ? 163.586 114.890 177.528 1.00 55.80 2024 VAL A N 1
ATOM 13590 C CA . VAL A 1 2024 ? 163.246 116.183 178.117 1.00 55.80 2024 VAL A CA 1
ATOM 13591 C C . VAL A 1 2024 ? 161.735 116.375 178.142 1.00 55.80 2024 VAL A C 1
ATOM 13592 O O . VAL A 1 2024 ? 161.179 116.907 179.111 1.00 55.80 2024 VAL A O 1
ATOM 13596 N N . GLY A 1 2025 ? 161.047 115.937 177.086 1.00 54.45 2025 GLY A N 1
ATOM 13597 C CA . GLY A 1 2025 ? 159.597 116.040 177.070 1.00 54.45 2025 GLY A CA 1
ATOM 13598 C C . GLY A 1 2025 ? 158.944 115.204 178.154 1.00 54.45 2025 GLY A C 1
ATOM 13599 O O . GLY A 1 2025 ? 158.040 115.667 178.854 1.00 54.45 2025 GLY A O 1
ATOM 13600 N N . GLU A 1 2026 ? 159.401 113.959 178.309 1.00 55.22 2026 GLU A N 1
ATOM 13601 C CA . GLU A 1 2026 ? 158.861 113.097 179.356 1.00 55.22 2026 GLU A CA 1
ATOM 13602 C C . GLU A 1 2026 ? 159.139 113.672 180.739 1.00 55.22 2026 GLU A C 1
ATOM 13603 O O . GLU A 1 2026 ? 158.284 113.604 181.630 1.00 55.22 2026 GLU A O 1
ATOM 13609 N N . TRP A 1 2027 ? 160.326 114.250 180.934 1.00 54.07 2027 TRP A N 1
ATOM 13610 C CA . TRP A 1 2027 ? 160.655 114.856 182.221 1.00 54.07 2027 TRP A CA 1
ATOM 13611 C C . TRP A 1 2027 ? 159.751 116.048 182.513 1.00 54.07 2027 TRP A C 1
ATOM 13612 O O . TRP A 1 2027 ? 159.200 116.170 183.613 1.00 54.07 2027 TRP A O 1
ATOM 13623 N N . ALA A 1 2028 ? 159.584 116.938 181.530 1.00 52.14 2028 ALA A N 1
ATOM 13624 C CA . ALA A 1 2028 ? 158.750 118.118 181.728 1.00 52.14 2028 ALA A CA 1
ATOM 13625 C C . ALA A 1 2028 ? 157.286 117.747 181.917 1.00 52.14 2028 ALA A C 1
ATOM 13626 O O . ALA A 1 2028 ? 156.549 118.470 182.597 1.00 52.14 2028 ALA A O 1
ATOM 13628 N N . ILE A 1 2029 ? 156.845 116.636 181.326 1.00 51.41 2029 ILE A N 1
ATOM 13629 C CA . ILE A 1 2029 ? 155.476 116.181 181.547 1.00 51.41 2029 ILE A CA 1
ATOM 13630 C C . ILE A 1 2029 ? 155.327 115.616 182.954 1.00 51.41 2029 ILE A C 1
ATOM 13631 O O . ILE A 1 2029 ? 154.469 116.056 183.728 1.00 51.41 2029 ILE A O 1
ATOM 13636 N N . ARG A 1 2030 ? 156.173 114.646 183.314 1.00 56.20 2030 ARG A N 1
ATOM 13637 C CA . ARG A 1 2030 ? 156.062 113.988 184.612 1.00 56.20 2030 ARG A CA 1
ATOM 13638 C C . ARG A 1 2030 ? 156.305 114.937 185.778 1.00 56.20 2030 ARG A C 1
ATOM 13639 O O . ARG A 1 2030 ? 155.822 114.670 186.883 1.00 56.20 2030 ARG A O 1
ATOM 13647 N N . LYS A 1 2031 ? 157.039 116.032 185.566 1.00 57.09 2031 LYS A N 1
ATOM 13648 C CA . LYS A 1 2031 ? 157.285 116.965 186.657 1.00 57.09 2031 LYS A CA 1
ATOM 13649 C C . LYS A 1 2031 ? 156.046 117.771 187.027 1.00 57.09 2031 LYS A C 1
ATOM 13650 O O . LYS A 1 2031 ? 156.008 118.361 188.111 1.00 57.09 2031 LYS A O 1
ATOM 13656 N N . LEU A 1 2032 ? 155.037 117.809 186.159 1.00 51.77 2032 LEU A N 1
ATOM 13657 C CA . LEU A 1 2032 ? 153.808 118.555 186.405 1.00 51.77 2032 LEU A CA 1
ATOM 13658 C C . LEU A 1 2032 ? 152.588 117.680 186.158 1.00 51.77 2032 LEU A C 1
ATOM 13659 O O . LEU A 1 2032 ? 151.558 118.143 185.658 1.00 51.77 2032 LEU A O 1
ATOM 13664 N N . GLY A 1 2033 ? 152.683 116.399 186.507 1.00 53.19 2033 GLY A N 1
ATOM 13665 C CA . GLY A 1 2033 ? 151.577 115.481 186.314 1.00 53.19 2033 GLY A CA 1
ATOM 13666 C C . GLY A 1 2033 ? 151.270 115.218 184.854 1.00 53.19 2033 GLY A C 1
ATOM 13667 O O . GLY A 1 2033 ? 152.136 114.753 184.108 1.00 53.19 2033 GLY A O 1
ATOM 13668 N N . LEU A 1 2034 ? 150.033 115.505 184.441 1.00 49.84 2034 LEU A N 1
ATOM 13669 C CA . LEU A 1 2034 ? 149.607 115.373 183.045 1.00 49.84 2034 LEU A CA 1
ATOM 13670 C C . LEU A 1 2034 ? 149.897 113.980 182.491 1.00 49.84 2034 LEU A C 1
ATOM 13671 O O . LEU A 1 2034 ? 150.204 113.817 181.308 1.00 49.84 2034 LEU A O 1
ATOM 13676 N N . VAL A 1 2035 ? 149.805 112.961 183.348 1.00 51.26 2035 VAL A N 1
ATOM 13677 C CA . VAL A 1 2035 ? 150.076 111.596 182.907 1.00 51.26 2035 VAL A CA 1
ATOM 13678 C C . VAL A 1 2035 ? 148.956 111.100 182.001 1.00 51.26 2035 VAL A C 1
ATOM 13679 O O . VAL A 1 2035 ? 149.205 110.514 180.941 1.00 51.26 2035 VAL A O 1
ATOM 13683 N N . LYS A 1 2036 ? 147.705 111.331 182.402 1.00 51.40 2036 LYS A N 1
ATOM 13684 C CA . LYS A 1 2036 ? 146.571 110.906 181.590 1.00 51.40 2036 LYS A CA 1
ATOM 13685 C C . LYS A 1 2036 ? 146.296 111.869 180.443 1.00 51.40 2036 LYS A C 1
ATOM 13686 O O . LYS A 1 2036 ? 145.778 111.452 179.401 1.00 51.40 2036 LYS A O 1
ATOM 13692 N N . TYR A 1 2037 ? 146.631 113.146 180.610 1.00 48.18 2037 TYR A N 1
ATOM 13693 C CA . TYR A 1 2037 ? 146.398 114.159 179.590 1.00 48.18 2037 TYR A CA 1
ATOM 13694 C C . TYR A 1 2037 ? 147.616 114.403 178.707 1.00 48.18 2037 TYR A C 1
ATOM 13695 O O . TYR A 1 2037 ? 147.615 115.357 177.923 1.00 48.18 2037 TYR A O 1
ATOM 13704 N N . GLY A 1 2038 ? 148.651 113.567 178.815 1.00 46.51 2038 GLY A N 1
ATOM 13705 C CA . GLY A 1 2038 ? 149.850 113.764 178.020 1.00 46.51 2038 GLY A CA 1
ATOM 13706 C C . GLY A 1 2038 ? 149.675 113.469 176.545 1.00 46.51 2038 GLY A C 1
ATOM 13707 O O . GLY A 1 2038 ? 150.470 113.948 175.731 1.00 46.51 2038 GLY A O 1
ATOM 13708 N N . GLU A 1 2039 ? 148.651 112.697 176.183 1.00 49.25 2039 GLU A N 1
ATOM 13709 C CA . GLU A 1 2039 ? 148.390 112.342 174.794 1.00 49.25 2039 GLU A CA 1
ATOM 13710 C C . GLU A 1 2039 ? 147.108 112.970 174.261 1.00 49.25 2039 GLU A C 1
ATOM 13711 O O . GLU A 1 2039 ? 146.674 112.626 173.156 1.00 49.25 2039 GLU A O 1
ATOM 13717 N N . LYS A 1 2040 ? 146.496 113.879 175.012 1.00 48.34 2040 LYS A N 1
ATOM 13718 C CA . LYS A 1 2040 ? 145.267 114.539 174.600 1.00 48.34 2040 LYS A CA 1
ATOM 13719 C C . LYS A 1 2040 ? 145.565 115.948 174.103 1.00 48.34 2040 LYS A C 1
ATOM 13720 O O . LYS A 1 2040 ? 146.549 116.574 174.505 1.00 48.34 2040 LYS A O 1
ATOM 13726 N N . TYR A 1 2041 ? 144.698 116.442 173.222 1.00 45.12 2041 TYR A N 1
ATOM 13727 C CA . TYR A 1 2041 ? 144.900 117.750 172.615 1.00 45.12 2041 TYR A CA 1
ATOM 13728 C C . TYR A 1 2041 ? 144.828 118.851 173.666 1.00 45.12 2041 TYR A C 1
ATOM 13729 O O . TYR A 1 2041 ? 144.036 118.782 174.611 1.00 45.12 2041 TYR A O 1
ATOM 13738 N N . ALA A 1 2042 ? 145.667 119.877 173.495 1.00 45.31 2042 ALA A N 1
ATOM 13739 C CA . ALA A 1 2042 ? 145.687 120.981 174.449 1.00 45.31 2042 ALA A CA 1
ATOM 13740 C C . ALA A 1 2042 ? 144.436 121.843 174.342 1.00 45.31 2042 ALA A C 1
ATOM 13741 O O . ALA A 1 2042 ? 144.032 122.469 175.328 1.00 45.31 2042 ALA A O 1
ATOM 13743 N N . GLY A 1 2043 ? 143.815 121.892 173.161 1.00 45.45 2043 GLY A N 1
ATOM 13744 C CA . GLY A 1 2043 ? 142.588 122.652 173.001 1.00 45.45 2043 GLY A CA 1
ATOM 13745 C C . GLY A 1 2043 ? 141.413 122.089 173.771 1.00 45.45 2043 GLY A C 1
ATOM 13746 O O . GLY A 1 2043 ? 140.449 122.817 174.030 1.00 45.45 2043 GLY A O 1
ATOM 13747 N N . ASN A 1 2044 ? 141.471 120.811 174.143 1.00 47.56 2044 ASN A N 1
ATOM 13748 C CA . ASN A 1 2044 ? 140.421 120.162 174.915 1.00 47.56 2044 ASN A CA 1
ATOM 13749 C C . ASN A 1 2044 ? 140.817 119.949 176.372 1.00 47.56 2044 ASN A C 1
ATOM 13750 O O . ASN A 1 2044 ? 140.170 119.167 177.076 1.00 47.56 2044 ASN A O 1
ATOM 13755 N N . TYR A 1 2045 ? 141.865 120.626 176.836 1.00 44.60 2045 TYR A N 1
ATOM 13756 C CA . TYR A 1 2045 ? 142.305 120.474 178.213 1.00 44.60 2045 TYR A CA 1
ATOM 13757 C C . TYR A 1 2045 ? 141.331 121.161 179.169 1.00 44.60 2045 TYR A C 1
ATOM 13758 O O . TYR A 1 2045 ? 140.381 121.837 178.763 1.00 44.60 2045 TYR A O 1
ATOM 13767 N N . SER A 1 2046 ? 141.584 120.979 180.461 1.00 50.12 2046 SER A N 1
ATOM 13768 C CA . SER A 1 2046 ? 140.775 121.588 181.502 1.00 50.12 2046 SER A CA 1
ATOM 13769 C C . SER A 1 2046 ? 141.361 122.943 181.894 1.00 50.12 2046 SER A C 1
ATOM 13770 O O . SER A 1 2046 ? 142.345 123.416 181.320 1.00 50.12 2046 SER A O 1
ATOM 13773 N N . GLY A 1 2047 ? 140.744 123.581 182.891 1.00 47.75 2047 GLY A N 1
ATOM 13774 C CA . GLY A 1 2047 ? 141.244 124.856 183.375 1.00 47.75 2047 GLY A CA 1
ATOM 13775 C C . GLY A 1 2047 ? 142.587 124.767 184.067 1.00 47.75 2047 GLY A C 1
ATOM 13776 O O . GLY A 1 2047 ? 143.316 125.764 184.112 1.00 47.75 2047 GLY A O 1
ATOM 13777 N N . GLY A 1 2048 ? 142.930 123.600 184.606 1.00 49.52 2048 GLY A N 1
ATOM 13778 C CA . GLY A 1 2048 ? 144.201 123.419 185.277 1.00 49.52 2048 GLY A CA 1
ATOM 13779 C C . GLY A 1 2048 ? 145.259 122.794 184.392 1.00 49.52 2048 GLY A C 1
ATOM 13780 O O . GLY A 1 2048 ? 146.450 123.086 184.537 1.00 49.52 2048 GLY A O 1
ATOM 13781 N N . ASN A 1 2049 ? 144.835 121.924 183.472 1.00 49.35 2049 ASN A N 1
ATOM 13782 C CA . ASN A 1 2049 ? 145.783 121.294 182.560 1.00 49.35 2049 ASN A CA 1
ATOM 13783 C C . ASN A 1 2049 ? 146.430 122.314 181.632 1.00 49.35 2049 ASN A C 1
ATOM 13784 O O . ASN A 1 2049 ? 147.604 122.169 181.273 1.00 49.35 2049 ASN A O 1
ATOM 13789 N N . LYS A 1 2050 ? 145.690 123.356 181.247 1.00 47.82 2050 LYS A N 1
ATOM 13790 C CA . LYS A 1 2050 ? 146.269 124.395 180.403 1.00 47.82 2050 LYS A CA 1
ATOM 13791 C C . LYS A 1 2050 ? 147.358 125.164 181.142 1.00 47.82 2050 LYS A C 1
ATOM 13792 O O . LYS A 1 2050 ? 148.422 125.441 180.576 1.00 47.82 2050 LYS A O 1
ATOM 13798 N N . ARG A 1 2051 ? 147.115 125.510 182.409 1.00 48.51 2051 ARG A N 1
ATOM 13799 C CA . ARG A 1 2051 ? 148.146 126.174 183.200 1.00 48.51 2051 ARG A CA 1
ATOM 13800 C C . ARG A 1 2051 ? 149.333 125.249 183.440 1.00 48.51 2051 ARG A C 1
ATOM 13801 O O . ARG A 1 2051 ? 150.487 125.696 183.451 1.00 48.51 2051 ARG A O 1
ATOM 13809 N N . LYS A 1 2052 ? 149.068 123.954 183.636 1.00 49.22 2052 LYS A N 1
ATOM 13810 C CA . LYS A 1 2052 ? 150.149 122.982 183.771 1.00 49.22 2052 LYS A CA 1
ATOM 13811 C C . LYS A 1 2052 ? 151.028 122.968 182.528 1.00 49.22 2052 LYS A C 1
ATOM 13812 O O . LYS A 1 2052 ? 152.261 123.005 182.622 1.00 49.22 2052 LYS A O 1
ATOM 13818 N N . LEU A 1 2053 ? 150.405 122.914 181.348 1.00 46.22 2053 LEU A N 1
ATOM 13819 C CA . LEU A 1 2053 ? 151.166 122.905 180.103 1.00 46.22 2053 LEU A CA 1
ATOM 13820 C C . LEU A 1 2053 ? 151.921 124.213 179.906 1.00 46.22 2053 LEU A C 1
ATOM 13821 O O . LEU A 1 2053 ? 153.060 124.211 179.425 1.00 46.22 2053 LEU A O 1
ATOM 13826 N N . SER A 1 2054 ? 151.305 125.341 180.271 1.00 47.72 2054 SER A N 1
ATOM 13827 C CA . SER A 1 2054 ? 151.986 126.626 180.149 1.00 47.72 2054 SER A CA 1
ATOM 13828 C C . SER A 1 2054 ? 153.224 126.678 181.036 1.00 47.72 2054 SER A C 1
ATOM 13829 O O . SER A 1 2054 ? 154.297 127.109 180.595 1.00 47.72 2054 SER A O 1
ATOM 13832 N N . THR A 1 2055 ? 153.099 126.231 182.288 1.00 48.37 2055 THR A N 1
ATOM 13833 C CA . THR A 1 2055 ? 154.249 126.215 183.186 1.00 48.37 2055 THR A CA 1
ATOM 13834 C C . THR A 1 2055 ? 155.320 125.248 182.692 1.00 48.37 2055 THR A C 1
ATOM 13835 O O . THR A 1 2055 ? 156.519 125.543 182.782 1.00 48.37 2055 THR A O 1
ATOM 13839 N N . ALA A 1 2056 ? 154.909 124.094 182.160 1.00 46.81 2056 ALA A N 1
ATOM 13840 C CA . ALA A 1 2056 ? 155.877 123.136 181.637 1.00 46.81 2056 ALA A CA 1
ATOM 13841 C C . ALA A 1 2056 ? 156.647 123.716 180.458 1.00 46.81 2056 ALA A C 1
ATOM 13842 O O . ALA A 1 2056 ? 157.869 123.555 180.367 1.00 46.81 2056 ALA A O 1
ATOM 13844 N N . MET A 1 2057 ? 155.948 124.397 179.546 1.00 44.79 2057 MET A N 1
ATOM 13845 C CA . MET A 1 2057 ? 156.626 125.038 178.423 1.00 44.79 2057 MET A CA 1
ATOM 13846 C C . MET A 1 2057 ? 157.530 126.169 178.898 1.00 44.79 2057 MET A C 1
ATOM 13847 O O . MET A 1 2057 ? 158.594 126.406 178.314 1.00 44.79 2057 MET A O 1
ATOM 13852 N N . ALA A 1 2058 ? 157.124 126.879 179.953 1.00 44.07 2058 ALA A N 1
ATOM 13853 C CA . ALA A 1 2058 ? 157.976 127.927 180.505 1.00 44.07 2058 ALA A CA 1
ATOM 13854 C C . ALA A 1 2058 ? 159.230 127.352 181.150 1.00 44.07 2058 ALA A C 1
ATOM 13855 O O . ALA A 1 2058 ? 160.274 128.014 181.171 1.00 44.07 2058 ALA A O 1
ATOM 13857 N N . LEU A 1 2059 ? 159.151 126.132 181.678 1.00 45.45 2059 LEU A N 1
ATOM 13858 C CA . LEU A 1 2059 ? 160.289 125.479 182.310 1.00 45.45 2059 LEU A CA 1
ATOM 13859 C C . LEU A 1 2059 ? 161.161 124.712 181.322 1.00 45.45 2059 LEU A C 1
ATOM 13860 O O . LEU A 1 2059 ? 161.981 123.892 181.746 1.00 45.45 2059 LEU A O 1
ATOM 13865 N N . ILE A 1 2060 ? 161.005 124.956 180.024 1.00 47.77 2060 ILE A N 1
ATOM 13866 C CA . ILE A 1 2060 ? 161.795 124.282 178.999 1.00 47.77 2060 ILE A CA 1
ATOM 13867 C C . ILE A 1 2060 ? 163.079 125.064 178.764 1.00 47.77 2060 ILE A C 1
ATOM 13868 O O . ILE A 1 2060 ? 163.069 126.299 178.694 1.00 47.77 2060 ILE A O 1
ATOM 13873 N N . GLY A 1 2061 ? 164.194 124.342 178.647 1.00 53.65 2061 GLY A N 1
ATOM 13874 C CA . GLY A 1 2061 ? 165.485 124.941 178.407 1.00 53.65 2061 GLY A CA 1
ATOM 13875 C C . GLY A 1 2061 ? 166.241 125.352 179.653 1.00 53.65 2061 GLY A C 1
ATOM 13876 O O . GLY A 1 2061 ? 167.450 125.599 179.572 1.00 53.65 2061 GLY A O 1
ATOM 13877 N N . GLY A 1 2062 ? 165.569 125.425 180.798 1.00 59.05 2062 GLY A N 1
ATOM 13878 C CA . GLY A 1 2062 ? 166.195 125.816 182.038 1.00 59.05 2062 GLY A CA 1
ATOM 13879 C C . GLY A 1 2062 ? 166.804 127.204 181.992 1.00 59.05 2062 GLY A C 1
ATOM 13880 O O . GLY A 1 2062 ? 168.026 127.369 182.052 1.00 59.05 2062 GLY A O 1
ATOM 13881 N N . PRO A 1 2063 ? 165.966 128.231 181.882 1.00 58.20 2063 PRO A N 1
ATOM 13882 C CA . PRO A 1 2063 ? 166.478 129.600 181.849 1.00 58.20 2063 PRO A CA 1
ATOM 13883 C C . PRO A 1 2063 ? 166.856 130.067 183.242 1.00 58.20 2063 PRO A C 1
ATOM 13884 O O . PRO A 1 2063 ? 166.325 129.559 184.241 1.00 58.20 2063 PRO A O 1
ATOM 13888 N N . PRO A 1 2064 ? 167.773 131.032 183.354 1.00 58.03 2064 PRO A N 1
ATOM 13889 C CA . PRO A 1 2064 ? 168.144 131.523 184.689 1.00 58.03 2064 PRO A CA 1
ATOM 13890 C C . PRO A 1 2064 ? 167.028 132.288 185.377 1.00 58.03 2064 PRO A C 1
ATOM 13891 O O . PRO A 1 2064 ? 167.004 132.345 186.612 1.00 58.03 2064 PRO A O 1
ATOM 13895 N N . VAL A 1 2065 ? 166.106 132.878 184.620 1.00 51.38 2065 VAL A N 1
ATOM 13896 C CA . VAL A 1 2065 ? 164.972 133.608 185.177 1.00 51.38 2065 VAL A CA 1
ATOM 13897 C C . VAL A 1 2065 ? 163.709 133.119 184.481 1.00 51.38 2065 VAL A C 1
ATOM 13898 O O . VAL A 1 2065 ? 163.579 133.253 183.259 1.00 51.38 2065 VAL A O 1
ATOM 13902 N N . VAL A 1 2066 ? 162.786 132.557 185.256 1.00 48.01 2066 VAL A N 1
ATOM 13903 C CA . VAL A 1 2066 ? 161.513 132.058 184.748 1.00 48.01 2066 VAL A CA 1
ATOM 13904 C C . VAL A 1 2066 ? 160.421 133.021 185.194 1.00 48.01 2066 VAL A C 1
ATOM 13905 O O . VAL A 1 2066 ? 160.230 133.239 186.396 1.00 48.01 2066 VAL A O 1
ATOM 13909 N N . PHE A 1 2067 ? 159.705 133.595 184.230 1.00 47.80 2067 PHE A N 1
ATOM 13910 C CA . PHE A 1 2067 ? 158.637 134.551 184.502 1.00 47.80 2067 PHE A CA 1
ATOM 13911 C C . PHE A 1 2067 ? 157.305 133.809 184.507 1.00 47.80 2067 PHE A C 1
ATOM 13912 O O . PHE A 1 2067 ? 156.844 133.343 183.460 1.00 47.80 2067 PHE A O 1
ATOM 13920 N N . LEU A 1 2068 ? 156.689 133.698 185.682 1.00 47.21 2068 LEU A N 1
ATOM 13921 C CA . LEU A 1 2068 ? 155.391 133.052 185.840 1.00 47.21 2068 LEU A CA 1
ATOM 13922 C C . LEU A 1 2068 ? 154.353 134.134 186.116 1.00 47.21 2068 LEU A C 1
ATOM 13923 O O . LEU A 1 2068 ? 154.413 134.811 187.149 1.00 47.21 2068 LEU A O 1
ATOM 13928 N N . ASP A 1 2069 ? 153.416 134.303 185.187 1.00 51.55 2069 ASP A N 1
ATOM 13929 C CA . ASP A 1 2069 ? 152.343 135.288 185.300 1.00 51.55 2069 ASP A CA 1
ATOM 13930 C C . ASP A 1 2069 ? 151.045 134.531 185.564 1.00 51.55 2069 ASP A C 1
ATOM 13931 O O . ASP A 1 2069 ? 150.437 133.985 184.639 1.00 51.55 2069 ASP A O 1
ATOM 13936 N N . GLN A 1 2070 ? 150.627 134.511 186.826 1.00 53.00 2070 GLN A N 1
ATOM 13937 C CA . GLN A 1 2070 ? 149.436 133.793 187.264 1.00 53.00 2070 GLN A CA 1
ATOM 13938 C C . GLN A 1 2070 ? 149.435 132.335 186.792 1.00 53.00 2070 GLN A C 1
ATOM 13939 O O . GLN A 1 2070 ? 148.560 131.925 186.028 1.00 53.00 2070 GLN A O 1
ATOM 13945 N N . PRO A 1 2071 ? 150.407 131.527 187.236 1.00 48.46 2071 PRO A N 1
ATOM 13946 C CA . PRO A 1 2071 ? 150.428 130.121 186.812 1.00 48.46 2071 PRO A CA 1
ATOM 13947 C C . PRO A 1 2071 ? 149.429 129.250 187.550 1.00 48.46 2071 PRO A C 1
ATOM 13948 O O . PRO A 1 2071 ? 149.100 128.163 187.057 1.00 48.46 2071 PRO A O 1
ATOM 13952 N N . THR A 1 2072 ? 148.940 129.687 188.707 1.00 50.25 2072 THR A N 1
ATOM 13953 C CA . THR A 1 2072 ? 147.943 128.957 189.485 1.00 50.25 2072 THR A CA 1
ATOM 13954 C C . THR A 1 2072 ? 146.642 129.752 189.415 1.00 50.25 2072 THR A C 1
ATOM 13955 O O . THR A 1 2072 ? 146.352 130.578 190.283 1.00 50.25 2072 THR A O 1
ATOM 13959 N N . THR A 1 2073 ? 145.857 129.496 188.370 1.00 46.58 2073 THR A N 1
ATOM 13960 C CA . THR A 1 2073 ? 144.583 130.183 188.156 1.00 46.58 2073 THR A CA 1
ATOM 13961 C C . THR A 1 2073 ? 143.553 129.128 187.763 1.00 46.58 2073 THR A C 1
ATOM 13962 O O . THR A 1 2073 ? 143.467 128.741 186.594 1.00 46.58 2073 THR A O 1
ATOM 13966 N N . GLY A 1 2074 ? 142.780 128.667 188.741 1.00 50.17 2074 GLY A N 1
ATOM 13967 C CA . GLY A 1 2074 ? 141.787 127.642 188.499 1.00 50.17 2074 GLY A CA 1
ATOM 13968 C C . GLY A 1 2074 ? 142.293 126.223 188.595 1.00 50.17 2074 GLY A C 1
ATOM 13969 O O . GLY A 1 2074 ? 141.692 125.326 187.992 1.00 50.17 2074 GLY A O 1
ATOM 13970 N N . MET A 1 2075 ? 143.376 125.986 189.328 1.00 53.57 2075 MET A N 1
ATOM 13971 C CA . MET A 1 2075 ? 143.953 124.660 189.478 1.00 53.57 2075 MET A CA 1
ATOM 13972 C C . MET A 1 2075 ? 143.642 124.099 190.860 1.00 53.57 2075 MET A C 1
ATOM 13973 O O . MET A 1 2075 ? 143.487 124.844 191.832 1.00 53.57 2075 MET A O 1
ATOM 13978 N N . ASP A 1 2076 ? 143.555 122.773 190.937 1.00 59.85 2076 ASP A N 1
ATOM 13979 C CA . ASP A 1 2076 ? 143.347 122.109 192.210 1.00 59.85 2076 ASP A CA 1
ATOM 13980 C C . ASP A 1 2076 ? 144.612 122.204 193.062 1.00 59.85 2076 ASP A C 1
ATOM 13981 O O . ASP A 1 2076 ? 145.697 122.486 192.546 1.00 59.85 2076 ASP A O 1
ATOM 13986 N N . PRO A 1 2077 ? 144.494 121.995 194.377 1.00 63.98 2077 PRO A N 1
ATOM 13987 C CA . PRO A 1 2077 ? 145.687 122.061 195.240 1.00 63.98 2077 PRO A CA 1
ATOM 13988 C C . PRO A 1 2077 ? 146.823 121.147 194.809 1.00 63.98 2077 PRO A C 1
ATOM 13989 O O . PRO A 1 2077 ? 147.991 121.483 195.041 1.00 63.98 2077 PRO A O 1
ATOM 13993 N N . LYS A 1 2078 ? 146.525 120.004 194.189 1.00 65.85 2078 LYS A N 1
ATOM 13994 C CA . LYS A 1 2078 ? 147.591 119.121 193.725 1.00 65.85 2078 LYS A CA 1
ATOM 13995 C C . LYS A 1 2078 ? 148.450 119.804 192.666 1.00 65.85 2078 LYS A C 1
ATOM 13996 O O . LYS A 1 2078 ? 149.684 119.698 192.687 1.00 65.85 2078 LYS A O 1
ATOM 14002 N N . ALA A 1 2079 ? 147.813 120.528 191.742 1.00 63.08 2079 ALA A N 1
ATOM 14003 C CA . ALA A 1 2079 ? 148.560 121.218 190.696 1.00 63.08 2079 ALA A CA 1
ATOM 14004 C C . ALA A 1 2079 ? 149.443 122.316 191.274 1.00 63.08 2079 ALA A C 1
ATOM 14005 O O . ALA A 1 2079 ? 150.590 122.484 190.847 1.00 63.08 2079 ALA A O 1
ATOM 14007 N N . ARG A 1 2080 ? 148.933 123.074 192.250 1.00 66.60 2080 ARG A N 1
ATOM 14008 C CA . ARG A 1 2080 ? 149.754 124.129 192.832 1.00 66.60 2080 ARG A CA 1
ATOM 14009 C C . ARG A 1 2080 ? 150.873 123.555 193.694 1.00 66.60 2080 ARG A C 1
ATOM 14010 O O . ARG A 1 2080 ? 151.955 124.145 193.762 1.00 66.60 2080 ARG A O 1
ATOM 14018 N N . ARG A 1 2081 ? 150.654 122.400 194.330 1.00 74.89 2081 ARG A N 1
ATOM 14019 C CA . ARG A 1 2081 ? 151.751 121.741 195.035 1.00 74.89 2081 ARG A CA 1
ATOM 14020 C C . ARG A 1 2081 ? 152.836 121.296 194.061 1.00 74.89 2081 ARG A C 1
ATOM 14021 O O . ARG A 1 2081 ? 154.033 121.470 194.330 1.00 74.89 2081 ARG A O 1
ATOM 14029 N N . PHE A 1 2082 ? 152.436 120.721 192.922 1.00 67.59 2082 PHE A N 1
ATOM 14030 C CA . PHE A 1 2082 ? 153.415 120.338 191.908 1.00 67.59 2082 PHE A CA 1
ATOM 14031 C C . PHE A 1 2082 ? 154.159 121.555 191.371 1.00 67.59 2082 PHE A C 1
ATOM 14032 O O . PHE A 1 2082 ? 155.369 121.495 191.123 1.00 67.59 2082 PHE A O 1
ATOM 14040 N N . LEU A 1 2083 ? 153.452 122.673 191.194 1.00 62.91 2083 LEU A N 1
ATOM 14041 C CA . LEU A 1 2083 ? 154.096 123.887 190.703 1.00 62.91 2083 LEU A CA 1
ATOM 14042 C C . LEU A 1 2083 ? 155.075 124.447 191.728 1.00 62.91 2083 LEU A C 1
ATOM 14043 O O . LEU A 1 2083 ? 156.150 124.938 191.364 1.00 62.91 2083 LEU A O 1
ATOM 14048 N N . TRP A 1 2084 ? 154.720 124.387 193.014 1.00 67.57 2084 TRP A N 1
ATOM 14049 C CA . TRP A 1 2084 ? 155.646 124.815 194.057 1.00 67.57 2084 TRP A CA 1
ATOM 14050 C C . TRP A 1 2084 ? 156.882 123.928 194.086 1.00 67.57 2084 TRP A C 1
ATOM 14051 O O . TRP A 1 2084 ? 158.003 124.419 194.263 1.00 67.57 2084 TRP A O 1
ATOM 14062 N N . ASN A 1 2085 ? 156.698 122.617 193.914 1.00 69.32 2085 ASN A N 1
ATOM 14063 C CA . ASN A 1 2085 ? 157.845 121.715 193.844 1.00 69.32 2085 ASN A CA 1
ATOM 14064 C C . ASN A 1 2085 ? 158.733 122.046 192.651 1.00 69.32 2085 ASN A C 1
ATOM 14065 O O . ASN A 1 2085 ? 159.966 122.043 192.762 1.00 69.32 2085 ASN A O 1
ATOM 14070 N N . CYS A 1 2086 ? 158.121 122.339 191.501 1.00 65.07 2086 CYS A N 1
ATOM 14071 C CA . CYS A 1 2086 ? 158.892 122.704 190.315 1.00 65.07 2086 CYS A CA 1
ATOM 14072 C C . CYS A 1 2086 ? 159.681 123.987 190.548 1.00 65.07 2086 CYS A C 1
ATOM 14073 O O . CYS A 1 2086 ? 160.861 124.080 190.191 1.00 65.07 2086 CYS A O 1
ATOM 14076 N N . ALA A 1 2087 ? 159.041 124.990 191.152 1.00 62.67 2087 ALA A N 1
ATOM 14077 C CA . ALA A 1 2087 ? 159.724 126.254 191.409 1.00 62.67 2087 ALA A CA 1
ATOM 14078 C C . ALA A 1 2087 ? 160.848 126.080 192.422 1.00 62.67 2087 ALA A C 1
ATOM 14079 O O . ALA A 1 2087 ? 161.904 126.710 192.297 1.00 62.67 2087 ALA A O 1
ATOM 14081 N N . LEU A 1 2088 ? 160.647 125.226 193.429 1.00 65.08 2088 LEU A N 1
ATOM 14082 C CA . LEU A 1 2088 ? 161.710 124.964 194.394 1.00 65.08 2088 LEU A CA 1
ATOM 14083 C C . LEU A 1 2088 ? 162.884 124.250 193.738 1.00 65.08 2088 LEU A C 1
ATOM 14084 O O . LEU A 1 2088 ? 164.045 124.562 194.025 1.00 65.08 2088 LEU A O 1
ATOM 14089 N N . SER A 1 2089 ? 162.602 123.289 192.853 1.00 63.42 2089 SER A N 1
ATOM 14090 C CA . SER A 1 2089 ? 163.677 122.621 192.128 1.00 63.42 2089 SER A CA 1
ATOM 14091 C C . SER A 1 2089 ? 164.413 123.584 191.205 1.00 63.42 2089 SER A C 1
ATOM 14092 O O . SER A 1 2089 ? 165.627 123.450 191.011 1.00 63.42 2089 SER A O 1
ATOM 14095 N N . VAL A 1 2090 ? 163.700 124.553 190.629 1.00 62.30 2090 VAL A N 1
ATOM 14096 C CA . VAL A 1 2090 ? 164.347 125.544 189.773 1.00 62.30 2090 VAL A CA 1
ATOM 14097 C C . VAL A 1 2090 ? 165.233 126.471 190.599 1.00 62.30 2090 VAL A C 1
ATOM 14098 O O . VAL A 1 2090 ? 166.364 126.783 190.207 1.00 62.30 2090 VAL A O 1
ATOM 14102 N N . VAL A 1 2091 ? 164.738 126.920 191.755 1.00 62.79 2091 VAL A N 1
ATOM 14103 C CA . VAL A 1 2091 ? 165.512 127.830 192.594 1.00 62.79 2091 VAL A CA 1
ATOM 14104 C C . VAL A 1 2091 ? 166.746 127.131 193.152 1.00 62.79 2091 VAL A C 1
ATOM 14105 O O . VAL A 1 2091 ? 167.843 127.702 193.174 1.00 62.79 2091 VAL A O 1
ATOM 14109 N N . LYS A 1 2092 ? 166.593 125.883 193.605 1.00 64.82 2092 LYS A N 1
ATOM 14110 C CA . LYS A 1 2092 ? 167.730 125.140 194.136 1.00 64.82 2092 LYS A CA 1
ATOM 14111 C C . LYS A 1 2092 ? 168.769 124.825 193.067 1.00 64.82 2092 LYS A C 1
ATOM 14112 O O . LYS A 1 2092 ? 169.926 124.558 193.406 1.00 64.82 2092 LYS A O 1
ATOM 14118 N N . GLU A 1 2093 ? 168.385 124.850 191.792 1.00 66.93 2093 GLU A N 1
ATOM 14119 C CA . GLU A 1 2093 ? 169.315 124.595 190.699 1.00 66.93 2093 GLU A CA 1
ATOM 14120 C C . GLU A 1 2093 ? 170.177 125.805 190.359 1.00 66.93 2093 GLU A C 1
ATOM 14121 O O . GLU A 1 2093 ? 171.050 125.698 189.491 1.00 66.93 2093 GLU A O 1
ATOM 14127 N N . GLY A 1 2094 ? 169.960 126.939 191.013 1.00 63.70 2094 GLY A N 1
ATOM 14128 C CA . GLY A 1 2094 ? 170.721 128.137 190.752 1.00 63.70 2094 GLY A CA 1
ATOM 14129 C C . GLY A 1 2094 ? 170.070 129.138 189.824 1.00 63.70 2094 GLY A C 1
ATOM 14130 O O . GLY A 1 2094 ? 170.788 129.890 189.155 1.00 63.70 2094 GLY A O 1
ATOM 14131 N N . ARG A 1 2095 ? 168.745 129.173 189.761 1.00 59.98 2095 ARG A N 1
ATOM 14132 C CA . ARG A 1 2095 ? 168.008 130.076 188.888 1.00 59.98 2095 ARG A CA 1
ATOM 14133 C C . ARG A 1 2095 ? 167.079 130.954 189.724 1.00 59.98 2095 ARG A C 1
ATOM 14134 O O . ARG A 1 2095 ? 167.057 130.882 190.955 1.00 59.98 2095 ARG A O 1
ATOM 14142 N N . SER A 1 2096 ? 166.305 131.792 189.037 1.00 56.43 2096 SER A N 1
ATOM 14143 C CA . SER A 1 2096 ? 165.382 132.712 189.683 1.00 56.43 2096 SER A CA 1
ATOM 14144 C C . SER A 1 2096 ? 163.994 132.558 189.079 1.00 56.43 2096 SER A C 1
ATOM 14145 O O . SER A 1 2096 ? 163.841 132.151 187.925 1.00 56.43 2096 SER A O 1
ATOM 14148 N N . VAL A 1 2097 ? 162.980 132.899 189.872 1.00 55.00 2097 VAL A N 1
ATOM 14149 C CA . VAL A 1 2097 ? 161.586 132.804 189.455 1.00 55.00 2097 VAL A CA 1
ATOM 14150 C C . VAL A 1 2097 ? 160.892 134.111 189.810 1.00 55.00 2097 VAL A C 1
ATOM 14151 O O . VAL A 1 2097 ? 160.776 134.455 190.993 1.00 55.00 2097 VAL A O 1
ATOM 14155 N N . VAL A 1 2098 ? 160.436 134.837 188.792 1.00 52.89 2098 VAL A N 1
ATOM 14156 C CA . VAL A 1 2098 ? 159.628 136.037 188.981 1.00 52.89 2098 VAL A CA 1
ATOM 14157 C C . VAL A 1 2098 ? 158.171 135.589 188.930 1.00 52.89 2098 VAL A C 1
ATOM 14158 O O . VAL A 1 2098 ? 157.606 135.388 187.853 1.00 52.89 2098 VAL A O 1
ATOM 14162 N N . LEU A 1 2099 ? 157.565 135.428 190.101 1.00 55.82 2099 LEU A N 1
ATOM 14163 C CA . LEU A 1 2099 ? 156.243 134.833 190.231 1.00 55.82 2099 LEU A CA 1
ATOM 14164 C C . LEU A 1 2099 ? 155.191 135.898 190.509 1.00 55.82 2099 LEU A C 1
ATOM 14165 O O . LEU A 1 2099 ? 155.428 136.838 191.273 1.00 55.82 2099 LEU A O 1
ATOM 14170 N N . THR A 1 2100 ? 154.026 135.742 189.883 1.00 54.23 2100 THR A N 1
ATOM 14171 C CA . THR A 1 2100 ? 152.866 136.577 190.160 1.00 54.23 2100 THR A CA 1
ATOM 14172 C C . THR A 1 2100 ? 151.662 135.674 190.375 1.00 54.23 2100 THR A C 1
ATOM 14173 O O . THR A 1 2100 ? 151.388 134.796 189.551 1.00 54.23 2100 THR A O 1
ATOM 14177 N N . SER A 1 2101 ? 150.953 135.881 191.482 1.00 60.92 2101 SER A N 1
ATOM 14178 C CA . SER A 1 2101 ? 149.793 135.065 191.807 1.00 60.92 2101 SER A CA 1
ATOM 14179 C C . SER A 1 2101 ? 148.814 135.896 192.623 1.00 60.92 2101 SER A C 1
ATOM 14180 O O . SER A 1 2101 ? 149.088 137.042 192.985 1.00 60.92 2101 SER A O 1
ATOM 14183 N N . HIS A 1 2102 ? 147.656 135.298 192.907 1.00 61.46 2102 HIS A N 1
ATOM 14184 C CA . HIS A 1 2102 ? 146.622 135.946 193.700 1.00 61.46 2102 HIS A CA 1
ATOM 14185 C C . HIS A 1 2102 ? 146.321 135.216 195.002 1.00 61.46 2102 HIS A C 1
ATOM 14186 O O . HIS A 1 2102 ? 145.545 135.730 195.815 1.00 61.46 2102 HIS A O 1
ATOM 14193 N N . SER A 1 2103 ? 146.905 134.042 195.224 1.00 72.21 2103 SER A N 1
ATOM 14194 C CA . SER A 1 2103 ? 146.742 133.303 196.468 1.00 72.21 2103 SER A CA 1
ATOM 14195 C C . SER A 1 2103 ? 147.899 133.654 197.396 1.00 72.21 2103 SER A C 1
ATOM 14196 O O . SER A 1 2103 ? 149.065 133.425 197.055 1.00 72.21 2103 SER A O 1
ATOM 14199 N N . MET A 1 2104 ? 147.574 134.211 198.565 1.00 79.88 2104 MET A N 1
ATOM 14200 C CA . MET A 1 2104 ? 148.613 134.711 199.459 1.00 79.88 2104 MET A CA 1
ATOM 14201 C C . MET A 1 2104 ? 149.414 133.583 200.097 1.00 79.88 2104 MET A C 1
ATOM 14202 O O . MET A 1 2104 ? 150.599 133.766 200.397 1.00 79.88 2104 MET A O 1
ATOM 14207 N N . GLU A 1 2105 ? 148.796 132.419 200.315 1.00 77.64 2105 GLU A N 1
ATOM 14208 C CA . GLU A 1 2105 ? 149.519 131.317 200.940 1.00 77.64 2105 GLU A CA 1
ATOM 14209 C C . GLU A 1 2105 ? 150.657 130.822 200.055 1.00 77.64 2105 GLU A C 1
ATOM 14210 O O . GLU A 1 2105 ? 151.728 130.464 200.563 1.00 77.64 2105 GLU A O 1
ATOM 14216 N N . GLU A 1 2106 ? 150.463 130.836 198.735 1.00 72.24 2106 GLU A N 1
ATOM 14217 C CA . GLU A 1 2106 ? 151.514 130.419 197.814 1.00 72.24 2106 GLU A CA 1
ATOM 14218 C C . GLU A 1 2106 ? 152.770 131.261 198.000 1.00 72.24 2106 GLU A C 1
ATOM 14219 O O . GLU A 1 2106 ? 153.859 130.734 198.259 1.00 72.24 2106 GLU A O 1
ATOM 14225 N N . CYS A 1 2107 ? 152.629 132.583 197.885 1.00 73.83 2107 CYS A N 1
ATOM 14226 C CA . CYS A 1 2107 ? 153.790 133.461 197.966 1.00 73.83 2107 CYS A CA 1
ATOM 14227 C C . CYS A 1 2107 ? 154.336 133.558 199.385 1.00 73.83 2107 CYS A C 1
ATOM 14228 O O . CYS A 1 2107 ? 155.537 133.787 199.565 1.00 73.83 2107 CYS A O 1
ATOM 14231 N N . GLU A 1 2108 ? 153.489 133.392 200.405 1.00 82.16 2108 GLU A N 1
ATOM 14232 C CA . GLU A 1 2108 ? 154.023 133.374 201.763 1.00 82.16 2108 GLU A CA 1
ATOM 14233 C C . GLU A 1 2108 ? 154.808 132.096 202.026 1.00 82.16 2108 GLU A C 1
ATOM 14234 O O . GLU A 1 2108 ? 155.683 132.077 202.899 1.00 82.16 2108 GLU A O 1
ATOM 14240 N N . ALA A 1 2109 ? 154.509 131.020 201.293 1.00 88.21 2109 ALA A N 1
ATOM 14241 C CA . ALA A 1 2109 ? 155.238 129.771 201.480 1.00 88.21 2109 ALA A CA 1
ATOM 14242 C C . ALA A 1 2109 ? 156.531 129.739 200.667 1.00 88.21 2109 ALA A C 1
ATOM 14243 O O . ALA A 1 2109 ? 157.626 129.635 201.230 1.00 88.21 2109 ALA A O 1
ATOM 14245 N N . LEU A 1 2110 ? 156.427 129.836 199.339 1.00 74.62 2110 LEU A N 1
ATOM 14246 C CA . LEU A 1 2110 ? 157.576 129.519 198.495 1.00 74.62 2110 LEU A CA 1
ATOM 14247 C C . LEU A 1 2110 ? 158.400 130.738 198.100 1.00 74.62 2110 LEU A C 1
ATOM 14248 O O . LEU A 1 2110 ? 159.602 130.601 197.846 1.00 74.62 2110 LEU A O 1
ATOM 14253 N N . CYS A 1 2111 ? 157.797 131.923 198.041 1.00 73.28 2111 CYS A N 1
ATOM 14254 C CA . CYS A 1 2111 ? 158.530 133.101 197.599 1.00 73.28 2111 CYS A CA 1
ATOM 14255 C C . CYS A 1 2111 ? 159.489 133.583 198.683 1.00 73.28 2111 CYS A C 1
ATOM 14256 O O . CYS A 1 2111 ? 159.231 133.446 199.882 1.00 73.28 2111 CYS A O 1
ATOM 14259 N N . THR A 1 2112 ? 160.611 134.154 198.244 1.00 73.31 2112 THR A N 1
ATOM 14260 C CA . THR A 1 2112 ? 161.637 134.665 199.148 1.00 73.31 2112 THR A CA 1
ATOM 14261 C C . THR A 1 2112 ? 161.501 136.168 199.366 1.00 73.31 2112 THR A C 1
ATOM 14262 O O . THR A 1 2112 ? 161.358 136.625 200.504 1.00 73.31 2112 THR A O 1
ATOM 14266 N N . ARG A 1 2113 ? 161.542 136.948 198.288 1.00 69.85 2113 ARG A N 1
ATOM 14267 C CA . ARG A 1 2113 ? 161.384 138.396 198.350 1.00 69.85 2113 ARG A CA 1
ATOM 14268 C C . ARG A 1 2113 ? 160.132 138.778 197.577 1.00 69.85 2113 ARG A C 1
ATOM 14269 O O . ARG A 1 2113 ? 160.013 138.463 196.389 1.00 69.85 2113 ARG A O 1
ATOM 14277 N N . MET A 1 2114 ? 159.206 139.456 198.246 1.00 77.66 2114 MET A N 1
ATOM 14278 C CA . MET A 1 2114 ? 157.935 139.837 197.652 1.00 77.66 2114 MET A CA 1
ATOM 14279 C C . MET A 1 2114 ? 157.847 141.349 197.496 1.00 77.66 2114 MET A C 1
ATOM 14280 O O . MET A 1 2114 ? 158.523 142.113 198.191 1.00 77.66 2114 MET A O 1
ATOM 14285 N N . ALA A 1 2115 ? 156.999 141.772 196.563 1.00 70.01 2115 ALA A N 1
ATOM 14286 C CA . ALA A 1 2115 ? 156.768 143.191 196.317 1.00 70.01 2115 ALA A CA 1
ATOM 14287 C C . ALA A 1 2115 ? 155.315 143.377 195.913 1.00 70.01 2115 ALA A C 1
ATOM 14288 O O . ALA A 1 2115 ? 154.859 142.759 194.945 1.00 70.01 2115 ALA A O 1
ATOM 14290 N N . ILE A 1 2116 ? 154.595 144.214 196.653 1.00 73.61 2116 ILE A N 1
ATOM 14291 C CA . ILE A 1 2116 ? 153.190 144.500 196.386 1.00 73.61 2116 ILE A CA 1
ATOM 14292 C C . ILE A 1 2116 ? 153.110 145.813 195.622 1.00 73.61 2116 ILE A C 1
ATOM 14293 O O . ILE A 1 2116 ? 153.557 146.857 196.113 1.00 73.61 2116 ILE A O 1
ATOM 14298 N N . MET A 1 2117 ? 152.540 145.762 194.422 1.00 74.46 2117 MET A N 1
ATOM 14299 C CA . MET A 1 2117 ? 152.409 146.921 193.554 1.00 74.46 2117 MET A CA 1
ATOM 14300 C C . MET A 1 2117 ? 150.958 147.380 193.517 1.00 74.46 2117 MET A C 1
ATOM 14301 O O . MET A 1 2117 ? 150.038 146.557 193.457 1.00 74.46 2117 MET A O 1
ATOM 14306 N N . VAL A 1 2118 ? 150.758 148.695 193.560 1.00 76.30 2118 VAL A N 1
ATOM 14307 C CA . VAL A 1 2118 ? 149.437 149.301 193.439 1.00 76.30 2118 VAL A CA 1
ATOM 14308 C C . VAL A 1 2118 ? 149.568 150.557 192.590 1.00 76.30 2118 VAL A C 1
ATOM 14309 O O . VAL A 1 2118 ? 150.379 151.438 192.897 1.00 76.30 2118 VAL A O 1
ATOM 14313 N N . ASN A 1 2119 ? 148.779 150.631 191.516 1.00 73.65 2119 ASN A N 1
ATOM 14314 C CA . ASN A 1 2119 ? 148.816 151.751 190.573 1.00 73.65 2119 ASN A CA 1
ATOM 14315 C C . ASN A 1 2119 ? 150.210 151.950 189.982 1.00 73.65 2119 ASN A C 1
ATOM 14316 O O . ASN A 1 2119 ? 150.578 153.061 189.591 1.00 73.65 2119 ASN A O 1
ATOM 14321 N N . GLY A 1 2120 ? 150.994 150.878 189.913 1.00 74.87 2120 GLY A N 1
ATOM 14322 C CA . GLY A 1 2120 ? 152.327 150.936 189.353 1.00 74.87 2120 GLY A CA 1
ATOM 14323 C C . GLY A 1 2120 ? 153.427 151.315 190.316 1.00 74.87 2120 GLY A C 1
ATOM 14324 O O . GLY A 1 2120 ? 154.540 151.613 189.868 1.00 74.87 2120 GLY A O 1
ATOM 14325 N N . ARG A 1 2121 ? 153.163 151.309 191.621 1.00 79.31 2121 ARG A N 1
ATOM 14326 C CA . ARG A 1 2121 ? 154.155 151.676 192.620 1.00 79.31 2121 ARG A CA 1
ATOM 14327 C C . ARG A 1 2121 ? 154.209 150.614 193.708 1.00 79.31 2121 ARG A C 1
ATOM 14328 O O . ARG A 1 2121 ? 153.171 150.124 194.162 1.00 79.31 2121 ARG A O 1
ATOM 14336 N N . PHE A 1 2122 ? 155.424 150.266 194.121 1.00 77.41 2122 PHE A N 1
ATOM 14337 C CA . PHE A 1 2122 ? 155.619 149.278 195.168 1.00 77.41 2122 PHE A CA 1
ATOM 14338 C C . PHE A 1 2122 ? 155.333 149.883 196.539 1.00 77.41 2122 PHE A C 1
ATOM 14339 O O . PHE A 1 2122 ? 155.341 151.103 196.726 1.00 77.41 2122 PHE A O 1
ATOM 14347 N N . ARG A 1 2123 ? 155.078 149.010 197.503 1.00 86.63 2123 ARG A N 1
ATOM 14348 C CA . ARG A 1 2123 ? 154.752 149.446 198.856 1.00 86.63 2123 ARG A CA 1
ATOM 14349 C C . ARG A 1 2123 ? 155.630 148.811 199.923 1.00 86.63 2123 ARG A C 1
ATOM 14350 O O . ARG A 1 2123 ? 155.945 149.468 200.917 1.00 86.63 2123 ARG A O 1
ATOM 14358 N N . CYS A 1 2124 ? 156.027 147.551 199.751 1.00 87.77 2124 CYS A N 1
ATOM 14359 C CA . CYS A 1 2124 ? 156.819 146.848 200.751 1.00 87.77 2124 CYS A CA 1
ATOM 14360 C C . CYS A 1 2124 ? 158.219 146.513 200.253 1.00 87.77 2124 CYS A C 1
ATOM 14361 O O . CYS A 1 2124 ? 159.206 146.943 200.858 1.00 87.77 2124 CYS A O 1
ATOM 14364 N N . LEU A 1 2125 ? 158.327 145.770 199.152 1.00 83.34 2125 LEU A N 1
ATOM 14365 C CA . LEU A 1 2125 ? 159.604 145.401 198.539 1.00 83.34 2125 LEU A CA 1
ATOM 14366 C C . LEU A 1 2125 ? 160.562 144.818 199.584 1.00 83.34 2125 LEU A C 1
ATOM 14367 O O . LEU A 1 2125 ? 161.587 145.404 199.938 1.00 83.34 2125 LEU A O 1
ATOM 14372 N N . GLY A 1 2126 ? 160.185 143.654 200.107 1.00 79.96 2126 GLY A N 1
ATOM 14373 C CA . GLY A 1 2126 ? 161.001 142.997 201.108 1.00 79.96 2126 GLY A CA 1
ATOM 14374 C C . GLY A 1 2126 ? 160.696 141.517 201.176 1.00 79.96 2126 GLY A C 1
ATOM 14375 O O . GLY A 1 2126 ? 159.912 140.982 200.389 1.00 79.96 2126 GLY A O 1
ATOM 14376 N N . SER A 1 2127 ? 161.334 140.855 202.137 1.00 84.82 2127 SER A N 1
ATOM 14377 C CA . SER A 1 2127 ? 161.140 139.428 202.332 1.00 84.82 2127 SER A CA 1
ATOM 14378 C C . SER A 1 2127 ? 159.793 139.157 202.999 1.00 84.82 2127 SER A C 1
ATOM 14379 O O . SER A 1 2127 ? 159.090 140.067 203.442 1.00 84.82 2127 SER A O 1
ATOM 14382 N N . VAL A 1 2128 ? 159.438 137.873 203.068 1.00 87.56 2128 VAL A N 1
ATOM 14383 C CA . VAL A 1 2128 ? 158.160 137.486 203.660 1.00 87.56 2128 VAL A CA 1
ATOM 14384 C C . VAL A 1 2128 ? 158.159 137.765 205.159 1.00 87.56 2128 VAL A C 1
ATOM 14385 O O . VAL A 1 2128 ? 157.215 138.357 205.697 1.00 87.56 2128 VAL A O 1
ATOM 14389 N N . GLN A 1 2129 ? 159.219 137.346 205.855 1.00 93.92 2129 GLN A N 1
ATOM 14390 C CA . GLN A 1 2129 ? 159.291 137.569 207.295 1.00 93.92 2129 GLN A CA 1
ATOM 14391 C C . GLN A 1 2129 ? 159.415 139.052 207.620 1.00 93.92 2129 GLN A C 1
ATOM 14392 O O . GLN A 1 2129 ? 158.799 139.538 208.576 1.00 93.92 2129 GLN A O 1
ATOM 14398 N N . HIS A 1 2130 ? 160.202 139.790 206.832 1.00 92.34 2130 HIS A N 1
ATOM 14399 C CA . HIS A 1 2130 ? 160.314 141.229 207.046 1.00 92.34 2130 HIS A CA 1
ATOM 14400 C C . HIS A 1 2130 ? 158.973 141.920 206.837 1.00 92.34 2130 HIS A C 1
ATOM 14401 O O . HIS A 1 2130 ? 158.625 142.852 207.570 1.00 92.34 2130 HIS A O 1
ATOM 14408 N N . LEU A 1 2131 ? 158.204 141.471 205.843 1.00 92.81 2131 LEU A N 1
ATOM 14409 C CA . LEU A 1 2131 ? 156.884 142.046 205.606 1.00 92.81 2131 LEU A CA 1
ATOM 14410 C C . LEU A 1 2131 ? 155.928 141.726 206.748 1.00 92.81 2131 LEU A C 1
ATOM 14411 O O . LEU A 1 2131 ? 155.172 142.596 207.196 1.00 92.81 2131 LEU A O 1
ATOM 14416 N N . LYS A 1 2132 ? 155.945 140.481 207.230 1.00 100.53 2132 LYS A N 1
ATOM 14417 C CA . LYS A 1 2132 ? 155.082 140.100 208.341 1.00 100.53 2132 LYS A CA 1
ATOM 14418 C C . LYS A 1 2132 ? 155.502 140.752 209.652 1.00 100.53 2132 LYS A C 1
ATOM 14419 O O . LYS A 1 2132 ? 154.691 140.823 210.580 1.00 100.53 2132 LYS A O 1
ATOM 14425 N N . ASN A 1 2133 ? 156.747 141.220 209.751 1.00 97.55 2133 ASN A N 1
ATOM 14426 C CA . ASN A 1 2133 ? 157.215 141.868 210.970 1.00 97.55 2133 ASN A CA 1
ATOM 14427 C C . ASN A 1 2133 ? 156.993 143.377 210.961 1.00 97.55 2133 ASN A C 1
ATOM 14428 O O . ASN A 1 2133 ? 156.569 143.942 211.975 1.00 97.55 2133 ASN A O 1
ATOM 14433 N N . ARG A 1 2134 ? 157.271 144.049 209.842 1.00 98.76 2134 ARG A N 1
ATOM 14434 C CA . ARG A 1 2134 ? 157.151 145.500 209.789 1.00 98.76 2134 ARG A CA 1
ATOM 14435 C C . ARG A 1 2134 ? 155.753 145.977 209.416 1.00 98.76 2134 ARG A C 1
ATOM 14436 O O . ARG A 1 2134 ? 155.403 147.120 209.729 1.00 98.76 2134 ARG A O 1
ATOM 14444 N N . PHE A 1 2135 ? 154.950 145.139 208.761 1.00 98.02 2135 PHE A N 1
ATOM 14445 C CA . PHE A 1 2135 ? 153.578 145.483 208.406 1.00 98.02 2135 PHE A CA 1
ATOM 14446 C C . PHE A 1 2135 ? 152.577 144.597 209.141 1.00 98.02 2135 PHE A C 1
ATOM 14447 O O . PHE A 1 2135 ? 151.467 144.366 208.657 1.00 98.02 2135 PHE A O 1
ATOM 14455 N N . GLY A 1 2136 ? 152.960 144.099 210.308 1.00 112.27 2136 GLY A N 1
ATOM 14456 C CA . GLY A 1 2136 ? 152.079 143.245 211.078 1.00 112.27 2136 GLY A CA 1
ATOM 14457 C C . GLY A 1 2136 ? 152.780 142.758 212.327 1.00 112.27 2136 GLY A C 1
ATOM 14458 O O . GLY A 1 2136 ? 154.011 142.795 212.433 1.00 112.27 2136 GLY A O 1
ATOM 14459 N N . ASP A 1 2137 ? 151.968 142.303 213.275 1.00 126.28 2137 ASP A N 1
ATOM 14460 C CA . ASP A 1 2137 ? 152.460 141.771 214.539 1.00 126.28 2137 ASP A CA 1
ATOM 14461 C C . ASP A 1 2137 ? 151.318 141.019 215.210 1.00 126.28 2137 ASP A C 1
ATOM 14462 O O . ASP A 1 2137 ? 150.180 141.025 214.734 1.00 126.28 2137 ASP A O 1
ATOM 14467 N N . GLY A 1 2138 ? 151.641 140.362 216.323 1.00 134.27 2138 GLY A N 1
ATOM 14468 C CA . GLY A 1 2138 ? 150.634 139.597 217.030 1.00 134.27 2138 GLY A CA 1
ATOM 14469 C C . GLY A 1 2138 ? 150.195 138.373 216.244 1.00 134.27 2138 GLY A C 1
ATOM 14470 O O . GLY A 1 2138 ? 150.968 137.759 215.502 1.00 134.27 2138 GLY A O 1
ATOM 14471 N N . TYR A 1 2139 ? 148.924 138.014 216.412 1.00 133.65 2139 TYR A N 1
ATOM 14472 C CA . TYR A 1 2139 ? 148.349 136.853 215.751 1.00 133.65 2139 TYR A CA 1
ATOM 14473 C C . TYR A 1 2139 ? 146.964 137.211 215.228 1.00 133.65 2139 TYR A C 1
ATOM 14474 O O . TYR A 1 2139 ? 146.407 138.265 215.546 1.00 133.65 2139 TYR A O 1
ATOM 14483 N N . THR A 1 2140 ? 146.413 136.318 214.409 1.00 126.82 2140 THR A N 1
ATOM 14484 C CA . THR A 1 2140 ? 145.073 136.466 213.858 1.00 126.82 2140 THR A CA 1
ATOM 14485 C C . THR A 1 2140 ? 144.284 135.186 214.098 1.00 126.82 2140 THR A C 1
ATOM 14486 O O . THR A 1 2140 ? 144.798 134.079 213.890 1.00 126.82 2140 THR A O 1
ATOM 14490 N N . ILE A 1 2141 ? 143.039 135.342 214.543 1.00 127.70 2141 ILE A N 1
ATOM 14491 C CA . ILE A 1 2141 ? 142.142 134.227 214.819 1.00 127.70 2141 ILE A CA 1
ATOM 14492 C C . ILE A 1 2141 ? 141.034 134.230 213.777 1.00 127.70 2141 ILE A C 1
ATOM 14493 O O . ILE A 1 2141 ? 140.412 135.269 213.526 1.00 127.70 2141 ILE A O 1
ATOM 14498 N N . VAL A 1 2142 ? 140.789 133.070 213.175 1.00 125.12 2142 VAL A N 1
ATOM 14499 C CA . VAL A 1 2142 ? 139.692 132.873 212.235 1.00 125.12 2142 VAL A CA 1
ATOM 14500 C C . VAL A 1 2142 ? 138.750 131.853 212.857 1.00 125.12 2142 VAL A C 1
ATOM 14501 O O . VAL A 1 2142 ? 139.108 130.679 213.009 1.00 125.12 2142 VAL A O 1
ATOM 14505 N N . VAL A 1 2143 ? 137.552 132.296 213.224 1.00 122.60 2143 VAL A N 1
ATOM 14506 C CA . VAL A 1 2143 ? 136.563 131.424 213.839 1.00 122.60 2143 VAL A CA 1
ATOM 14507 C C . VAL A 1 2143 ? 135.400 131.241 212.874 1.00 122.60 2143 VAL A C 1
ATOM 14508 O O . VAL A 1 2143 ? 135.151 132.063 211.988 1.00 122.60 2143 VAL A O 1
ATOM 14512 N N . ARG A 1 2144 ? 134.682 130.135 213.053 1.00 116.54 2144 ARG A N 1
ATOM 14513 C CA . ARG A 1 2144 ? 133.560 129.784 212.197 1.00 116.54 2144 ARG A CA 1
ATOM 14514 C C . ARG A 1 2144 ? 132.456 129.177 213.046 1.00 116.54 2144 ARG A C 1
ATOM 14515 O O . ARG A 1 2144 ? 132.725 128.384 213.954 1.00 116.54 2144 ARG A O 1
ATOM 14523 N N . ILE A 1 2145 ? 131.216 129.549 212.742 1.00 122.24 2145 ILE A N 1
ATOM 14524 C CA . ILE A 1 2145 ? 130.063 129.072 213.492 1.00 122.24 2145 ILE A CA 1
ATOM 14525 C C . ILE A 1 2145 ? 129.286 128.049 212.672 1.00 122.24 2145 ILE A C 1
ATOM 14526 O O . ILE A 1 2145 ? 129.281 128.100 211.442 1.00 122.24 2145 ILE A O 1
ATOM 14531 N N . ASP A 1 2151 ? 123.466 133.987 216.676 1.00 129.73 2151 ASP A N 1
ATOM 14532 C CA . ASP A 1 2151 ? 124.559 133.021 216.644 1.00 129.73 2151 ASP A CA 1
ATOM 14533 C C . ASP A 1 2151 ? 125.882 133.690 216.281 1.00 129.73 2151 ASP A C 1
ATOM 14534 O O . ASP A 1 2151 ? 126.912 133.027 216.162 1.00 129.73 2151 ASP A O 1
ATOM 14539 N N . LEU A 1 2152 ? 125.845 135.009 216.105 1.00 131.47 2152 LEU A N 1
ATOM 14540 C CA . LEU A 1 2152 ? 127.027 135.784 215.755 1.00 131.47 2152 LEU A CA 1
ATOM 14541 C C . LEU A 1 2152 ? 127.392 136.841 216.785 1.00 131.47 2152 LEU A C 1
ATOM 14542 O O . LEU A 1 2152 ? 128.577 137.148 216.937 1.00 131.47 2152 LEU A O 1
ATOM 14547 N N . LYS A 1 2153 ? 126.416 137.398 217.497 1.00 135.55 2153 LYS A N 1
ATOM 14548 C CA . LYS A 1 2153 ? 126.658 138.440 218.488 1.00 135.55 2153 LYS A CA 1
ATOM 14549 C C . LYS A 1 2153 ? 127.346 137.906 219.746 1.00 135.55 2153 LYS A C 1
ATOM 14550 O O . LYS A 1 2153 ? 128.269 138.561 220.248 1.00 135.55 2153 LYS A O 1
ATOM 14556 N N . PRO A 1 2154 ? 126.938 136.754 220.302 1.00 136.69 2154 PRO A N 1
ATOM 14557 C CA . PRO A 1 2154 ? 127.659 136.240 221.481 1.00 136.69 2154 PRO A CA 1
ATOM 14558 C C . PRO A 1 2154 ? 129.134 135.983 221.229 1.00 136.69 2154 PRO A C 1
ATOM 14559 O O . PRO A 1 2154 ? 129.947 136.158 222.144 1.00 136.69 2154 PRO A O 1
ATOM 14563 N N . VAL A 1 2155 ? 129.508 135.579 220.013 1.00 136.20 2155 VAL A N 1
ATOM 14564 C CA . VAL A 1 2155 ? 130.921 135.383 219.703 1.00 136.20 2155 VAL A CA 1
ATOM 14565 C C . VAL A 1 2155 ? 131.670 136.708 219.776 1.00 136.20 2155 VAL A C 1
ATOM 14566 O O . VAL A 1 2155 ? 132.784 136.780 220.311 1.00 136.20 2155 VAL A O 1
ATOM 14570 N N . GLN A 1 2156 ? 131.070 137.778 219.248 1.00 135.10 2156 GLN A N 1
ATOM 14571 C CA . GLN A 1 2156 ? 131.696 139.093 219.330 1.00 135.10 2156 GLN A CA 1
ATOM 14572 C C . GLN A 1 2156 ? 131.787 139.571 220.774 1.00 135.10 2156 GLN A C 1
ATOM 14573 O O . GLN A 1 2156 ? 132.790 140.178 221.170 1.00 135.10 2156 GLN A O 1
ATOM 14579 N N . ASP A 1 2157 ? 130.755 139.300 221.578 1.00 134.81 2157 ASP A N 1
ATOM 14580 C CA . ASP A 1 2157 ? 130.805 139.681 222.987 1.00 134.81 2157 ASP A CA 1
ATOM 14581 C C . ASP A 1 2157 ? 131.911 138.933 223.720 1.00 134.81 2157 ASP A C 1
ATOM 14582 O O . ASP A 1 2157 ? 132.629 139.519 224.539 1.00 134.81 2157 ASP A O 1
ATOM 14587 N N . PHE A 1 2158 ? 132.072 137.640 223.433 1.00 134.89 2158 PHE A N 1
ATOM 14588 C CA . PHE A 1 2158 ? 133.145 136.874 224.060 1.00 134.89 2158 PHE A CA 1
ATOM 14589 C C . PHE A 1 2158 ? 134.514 137.377 223.619 1.00 134.89 2158 PHE A C 1
ATOM 14590 O O . PHE A 1 2158 ? 135.440 137.465 224.434 1.00 134.89 2158 PHE A O 1
ATOM 14598 N N . PHE A 1 2159 ? 134.665 137.705 222.333 1.00 133.57 2159 PHE A N 1
ATOM 14599 C CA . PHE A 1 2159 ? 135.946 138.210 221.850 1.00 133.57 2159 PHE A CA 1
ATOM 14600 C C . PHE A 1 2159 ? 136.271 139.576 222.442 1.00 133.57 2159 PHE A C 1
ATOM 14601 O O . PHE A 1 2159 ? 137.445 139.884 222.676 1.00 133.57 2159 PHE A O 1
ATOM 14609 N N . GLY A 1 2160 ? 135.253 140.404 222.689 1.00 133.33 2160 GLY A N 1
ATOM 14610 C CA . GLY A 1 2160 ? 135.481 141.682 223.339 1.00 133.33 2160 GLY A CA 1
ATOM 14611 C C . GLY A 1 2160 ? 135.691 141.594 224.835 1.00 133.33 2160 GLY A C 1
ATOM 14612 O O . GLY A 1 2160 ? 136.324 142.483 225.414 1.00 133.33 2160 GLY A O 1
ATOM 14613 N N . LEU A 1 2161 ? 135.170 140.545 225.473 1.00 133.67 2161 LEU A N 1
ATOM 14614 C CA . LEU A 1 2161 ? 135.356 140.376 226.910 1.00 133.67 2161 LEU A CA 1
ATOM 14615 C C . LEU A 1 2161 ? 136.706 139.743 227.228 1.00 133.67 2161 LEU A C 1
ATOM 14616 O O . LEU A 1 2161 ? 137.438 140.229 228.097 1.00 133.67 2161 LEU A O 1
ATOM 14621 N N . ALA A 1 2162 ? 137.051 138.656 226.533 1.00 134.15 2162 ALA A N 1
ATOM 14622 C CA . ALA A 1 2162 ? 138.303 137.964 226.820 1.00 134.15 2162 ALA A CA 1
ATOM 14623 C C . ALA A 1 2162 ? 139.513 138.754 226.340 1.00 134.15 2162 ALA A C 1
ATOM 14624 O O . ALA A 1 2162 ? 140.614 138.585 226.877 1.00 134.15 2162 ALA A O 1
ATOM 14626 N N . PHE A 1 2163 ? 139.336 139.614 225.338 1.00 133.02 2163 PHE A N 1
ATOM 14627 C CA . PHE A 1 2163 ? 140.424 140.416 224.801 1.00 133.02 2163 PHE A CA 1
ATOM 14628 C C . PHE A 1 2163 ? 140.031 141.887 224.853 1.00 133.02 2163 PHE A C 1
ATOM 14629 O O . PHE A 1 2163 ? 138.962 142.261 224.339 1.00 133.02 2163 PHE A O 1
ATOM 14637 N N . PRO A 1 2164 ? 140.851 142.748 225.463 1.00 133.85 2164 PRO A N 1
ATOM 14638 C CA . PRO A 1 2164 ? 140.497 144.179 225.503 1.00 133.85 2164 PRO A CA 1
ATOM 14639 C C . PRO A 1 2164 ? 140.422 144.815 224.125 1.00 133.85 2164 PRO A C 1
ATOM 14640 O O . PRO A 1 2164 ? 139.405 145.430 223.781 1.00 133.85 2164 PRO A O 1
ATOM 14644 N N . GLY A 1 2165 ? 141.475 144.681 223.323 1.00 130.12 2165 GLY A N 1
ATOM 14645 C CA . GLY A 1 2165 ? 141.490 145.262 221.995 1.00 130.12 2165 GLY A CA 1
ATOM 14646 C C . GLY A 1 2165 ? 141.598 144.229 220.892 1.00 130.12 2165 GLY A C 1
ATOM 14647 O O . GLY A 1 2165 ? 142.595 143.506 220.804 1.00 130.12 2165 GLY A O 1
ATOM 14648 N N . SER A 1 2166 ? 140.576 144.151 220.043 1.00 125.42 2166 SER A N 1
ATOM 14649 C CA . SER A 1 2166 ? 140.569 143.204 218.931 1.00 125.42 2166 SER A CA 1
ATOM 14650 C C . SER A 1 2166 ? 139.698 143.785 217.826 1.00 125.42 2166 SER A C 1
ATOM 14651 O O . SER A 1 2166 ? 138.472 143.832 217.962 1.00 125.42 2166 SER A O 1
ATOM 14654 N N . VAL A 1 2167 ? 140.328 144.222 216.740 1.00 120.89 2167 VAL A N 1
ATOM 14655 C CA . VAL A 1 2167 ? 139.602 144.805 215.617 1.00 120.89 2167 VAL A CA 1
ATOM 14656 C C . VAL A 1 2167 ? 138.921 143.688 214.836 1.00 120.89 2167 VAL A C 1
ATOM 14657 O O . VAL A 1 2167 ? 139.570 142.730 214.403 1.00 120.89 2167 VAL A O 1
ATOM 14661 N N . LEU A 1 2168 ? 137.607 143.804 214.665 1.00 118.47 2168 LEU A N 1
ATOM 14662 C CA . LEU A 1 2168 ? 136.824 142.820 213.926 1.00 118.47 2168 LEU A CA 1
ATOM 14663 C C . LEU A 1 2168 ? 136.797 143.228 212.457 1.00 118.47 2168 LEU A C 1
ATOM 14664 O O . LEU A 1 2168 ? 136.115 144.188 212.083 1.00 118.47 2168 LEU A O 1
ATOM 14669 N N . LYS A 1 2169 ? 137.538 142.500 211.628 1.00 112.73 2169 LYS A N 1
ATOM 14670 C CA . LYS A 1 2169 ? 137.688 142.819 210.218 1.00 112.73 2169 LYS A CA 1
ATOM 14671 C C . LYS A 1 2169 ? 137.201 141.656 209.365 1.00 112.73 2169 LYS A C 1
ATOM 14672 O O . LYS A 1 2169 ? 137.311 140.490 209.756 1.00 112.73 2169 LYS A O 1
ATOM 14678 N N . GLU A 1 2170 ? 136.657 141.993 208.194 1.00 106.66 2170 GLU A N 1
ATOM 14679 C CA . GLU A 1 2170 ? 136.117 141.016 207.247 1.00 106.66 2170 GLU A CA 1
ATOM 14680 C C . GLU A 1 2170 ? 135.025 140.166 207.902 1.00 106.66 2170 GLU A C 1
ATOM 14681 O O . GLU A 1 2170 ? 135.139 138.946 208.038 1.00 106.66 2170 GLU A O 1
ATOM 14687 N N . LYS A 1 2171 ? 133.956 140.844 208.311 1.00 110.50 2171 LYS A N 1
ATOM 14688 C CA . LYS A 1 2171 ? 132.839 140.187 208.978 1.00 110.50 2171 LYS A CA 1
ATOM 14689 C C . LYS A 1 2171 ? 131.930 139.532 207.944 1.00 110.50 2171 LYS A C 1
ATOM 14690 O O . LYS A 1 2171 ? 131.429 140.202 207.034 1.00 110.50 2171 LYS A O 1
ATOM 14696 N N . HIS A 1 2172 ? 131.721 138.227 208.084 1.00 97.68 2172 HIS A N 1
ATOM 14697 C CA . HIS A 1 2172 ? 130.837 137.464 207.217 1.00 97.68 2172 HIS A CA 1
ATOM 14698 C C . HIS A 1 2172 ? 129.754 136.793 208.053 1.00 97.68 2172 HIS A C 1
ATOM 14699 O O . HIS A 1 2172 ? 129.824 136.744 209.284 1.00 97.68 2172 HIS A O 1
ATOM 14706 N N . ARG A 1 2173 ? 128.739 136.270 207.365 1.00 94.07 2173 ARG A N 1
ATOM 14707 C CA . ARG A 1 2173 ? 127.666 135.549 208.035 1.00 94.07 2173 ARG A CA 1
ATOM 14708 C C . ARG A 1 2173 ? 128.079 134.149 208.469 1.00 94.07 2173 ARG A C 1
ATOM 14709 O O . ARG A 1 2173 ? 127.345 133.513 209.234 1.00 94.07 2173 ARG A O 1
ATOM 14717 N N . ASN A 1 2174 ? 129.228 133.659 208.009 1.00 101.11 2174 ASN A N 1
ATOM 14718 C CA . ASN A 1 2174 ? 129.696 132.322 208.343 1.00 101.11 2174 ASN A CA 1
ATOM 14719 C C . ASN A 1 2174 ? 130.973 132.303 209.168 1.00 101.11 2174 ASN A C 1
ATOM 14720 O O . ASN A 1 2174 ? 131.120 131.426 210.022 1.00 101.11 2174 ASN A O 1
ATOM 14725 N N . MET A 1 2175 ? 131.895 133.237 208.944 1.00 109.62 2175 MET A N 1
ATOM 14726 C CA . MET A 1 2175 ? 133.168 133.255 209.647 1.00 109.62 2175 MET A CA 1
ATOM 14727 C C . MET A 1 2175 ? 133.451 134.651 210.184 1.00 109.62 2175 MET A C 1
ATOM 14728 O O . MET A 1 2175 ? 132.858 135.643 209.754 1.00 109.62 2175 MET A O 1
ATOM 14733 N N . LEU A 1 2176 ? 134.379 134.708 211.138 1.00 118.74 2176 LEU A N 1
ATOM 14734 C CA . LEU A 1 2176 ? 134.822 135.953 211.747 1.00 118.74 2176 LEU A CA 1
ATOM 14735 C C . LEU A 1 2176 ? 136.338 135.928 211.874 1.00 118.74 2176 LEU A C 1
ATOM 14736 O O . LEU A 1 2176 ? 136.948 134.861 211.990 1.00 118.74 2176 LEU A O 1
ATOM 14741 N N . GLN A 1 2177 ? 136.940 137.116 211.860 1.00 118.80 2177 GLN A N 1
ATOM 14742 C CA . GLN A 1 2177 ? 138.387 137.262 211.952 1.00 118.80 2177 GLN A CA 1
ATOM 14743 C C . GLN A 1 2177 ? 138.721 138.352 212.959 1.00 118.80 2177 GLN A C 1
ATOM 14744 O O . GLN A 1 2177 ? 138.163 139.452 212.897 1.00 118.80 2177 GLN A O 1
ATOM 14750 N N . TYR A 1 2178 ? 139.631 138.042 213.880 1.00 125.53 2178 TYR A N 1
ATOM 14751 C CA . TYR A 1 2178 ? 140.049 138.971 214.920 1.00 125.53 2178 TYR A CA 1
ATOM 14752 C C . TYR A 1 2178 ? 141.568 139.061 214.947 1.00 125.53 2178 TYR A C 1
ATOM 14753 O O . TYR A 1 2178 ? 142.274 138.138 214.534 1.00 125.53 2178 TYR A O 1
ATOM 14762 N N . GLN A 1 2179 ? 142.066 140.188 215.453 1.00 125.79 2179 GLN A N 1
ATOM 14763 C CA . GLN A 1 2179 ? 143.493 140.476 215.484 1.00 125.79 2179 GLN A CA 1
ATOM 14764 C C . GLN A 1 2179 ? 143.957 140.685 216.920 1.00 125.79 2179 GLN A C 1
ATOM 14765 O O . GLN A 1 2179 ? 143.299 141.375 217.704 1.00 125.79 2179 GLN A O 1
ATOM 14771 N N . LEU A 1 2180 ? 145.100 140.081 217.252 1.00 135.62 2180 LEU A N 1
ATOM 14772 C CA . LEU A 1 2180 ? 145.711 140.116 218.578 1.00 135.62 2180 LEU A CA 1
ATOM 14773 C C . LEU A 1 2180 ? 146.472 141.392 218.955 1.00 135.62 2180 LEU A C 1
ATOM 14774 O O . LEU A 1 2180 ? 146.406 141.788 220.125 1.00 135.62 2180 LEU A O 1
ATOM 14779 N N . PRO A 1 2181 ? 147.198 142.083 218.010 1.00 134.76 2181 PRO A N 1
ATOM 14780 C CA . PRO A 1 2181 ? 148.303 142.979 218.413 1.00 134.76 2181 PRO A CA 1
ATOM 14781 C C . PRO A 1 2181 ? 148.097 143.822 219.665 1.00 134.76 2181 PRO A C 1
ATOM 14782 O O . PRO A 1 2181 ? 149.066 144.131 220.366 1.00 134.76 2181 PRO A O 1
ATOM 14786 N N . SER A 1 2182 ? 146.855 144.201 219.961 1.00 136.92 2182 SER A N 1
ATOM 14787 C CA . SER A 1 2182 ? 146.554 144.965 221.164 1.00 136.92 2182 SER A CA 1
ATOM 14788 C C . SER A 1 2182 ? 146.522 144.101 222.424 1.00 136.92 2182 SER A C 1
ATOM 14789 O O . SER A 1 2182 ? 146.032 144.561 223.463 1.00 136.92 2182 SER A O 1
ATOM 14792 N N . SER A 1 2183 ? 147.029 142.875 222.358 1.00 136.89 2183 SER A N 1
ATOM 14793 C CA . SER A 1 2183 ? 147.062 141.954 223.486 1.00 136.89 2183 SER A CA 1
ATOM 14794 C C . SER A 1 2183 ? 148.510 141.563 223.786 1.00 136.89 2183 SER A C 1
ATOM 14795 O O . SER A 1 2183 ? 149.458 142.113 223.219 1.00 136.89 2183 SER A O 1
ATOM 14798 N N . LEU A 1 2184 ? 148.671 140.599 224.690 1.00 138.98 2184 LEU A N 1
ATOM 14799 C CA . LEU A 1 2184 ? 149.983 140.168 225.144 1.00 138.98 2184 LEU A CA 1
ATOM 14800 C C . LEU A 1 2184 ? 150.481 138.973 224.330 1.00 138.98 2184 LEU A C 1
ATOM 14801 O O . LEU A 1 2184 ? 149.816 138.479 223.416 1.00 138.98 2184 LEU A O 1
ATOM 14806 N N . SER A 1 2185 ? 151.679 138.504 224.678 1.00 142.67 2185 SER A N 1
ATOM 14807 C CA . SER A 1 2185 ? 152.326 137.364 224.037 1.00 142.67 2185 SER A CA 1
ATOM 14808 C C . SER A 1 2185 ? 151.781 136.046 224.575 1.00 142.67 2185 SER A C 1
ATOM 14809 O O . SER A 1 2185 ? 150.703 136.015 225.177 1.00 142.67 2185 SER A O 1
ATOM 14812 N N . SER A 1 2186 ? 152.516 134.954 224.344 1.00 144.29 2186 SER A N 1
ATOM 14813 C CA . SER A 1 2186 ? 152.144 133.610 224.790 1.00 144.29 2186 SER A CA 1
ATOM 14814 C C . SER A 1 2186 ? 150.835 133.155 224.134 1.00 144.29 2186 SER A C 1
ATOM 14815 O O . SER A 1 2186 ? 149.792 132.999 224.773 1.00 144.29 2186 SER A O 1
ATOM 14818 N N . LEU A 1 2187 ? 150.931 132.974 222.812 1.00 144.10 2187 LEU A N 1
ATOM 14819 C CA . LEU A 1 2187 ? 149.830 132.436 222.016 1.00 144.10 2187 LEU A CA 1
ATOM 14820 C C . LEU A 1 2187 ? 149.220 131.182 222.636 1.00 144.10 2187 LEU A C 1
ATOM 14821 O O . LEU A 1 2187 ? 148.031 130.905 222.436 1.00 144.10 2187 LEU A O 1
ATOM 14826 N N . ALA A 1 2188 ? 150.015 130.403 223.373 1.00 146.39 2188 ALA A N 1
ATOM 14827 C CA . ALA A 1 2188 ? 149.470 129.225 224.040 1.00 146.39 2188 ALA A CA 1
ATOM 14828 C C . ALA A 1 2188 ? 148.389 129.601 225.045 1.00 146.39 2188 ALA A C 1
ATOM 14829 O O . ALA A 1 2188 ? 147.433 128.843 225.238 1.00 146.39 2188 ALA A O 1
ATOM 14831 N N . ARG A 1 2189 ? 148.503 130.776 225.670 1.00 148.44 2189 ARG A N 1
ATOM 14832 C CA . ARG A 1 2189 ? 147.495 131.205 226.636 1.00 148.44 2189 ARG A CA 1
ATOM 14833 C C . ARG A 1 2189 ? 146.153 131.457 225.959 1.00 148.44 2189 ARG A C 1
ATOM 14834 O O . ARG A 1 2189 ? 145.105 131.012 226.443 1.00 148.44 2189 ARG A O 1
ATOM 14842 N N . ILE A 1 2190 ? 146.162 132.176 224.834 1.00 148.68 2190 ILE A N 1
ATOM 14843 C CA . ILE A 1 2190 ? 144.904 132.448 224.149 1.00 148.68 2190 ILE A CA 1
ATOM 14844 C C . ILE A 1 2190 ? 144.363 131.178 223.505 1.00 148.68 2190 ILE A C 1
ATOM 14845 O O . ILE A 1 2190 ? 143.142 130.988 223.425 1.00 148.68 2190 ILE A O 1
ATOM 14850 N N . PHE A 1 2191 ? 145.244 130.272 223.077 1.00 148.31 2191 PHE A N 1
ATOM 14851 C CA . PHE A 1 2191 ? 144.778 128.979 222.588 1.00 148.31 2191 PHE A CA 1
ATOM 14852 C C . PHE A 1 2191 ? 144.066 128.208 223.693 1.00 148.31 2191 PHE A C 1
ATOM 14853 O O . PHE A 1 2191 ? 142.997 127.625 223.472 1.00 148.31 2191 PHE A O 1
ATOM 14861 N N . SER A 1 2192 ? 144.637 128.215 224.900 1.00 148.75 2192 SER A N 1
ATOM 14862 C CA . SER A 1 2192 ? 144.016 127.523 226.023 1.00 148.75 2192 SER A CA 1
ATOM 14863 C C . SER A 1 2192 ? 142.682 128.155 226.400 1.00 148.75 2192 SER A C 1
ATOM 14864 O O . SER A 1 2192 ? 141.713 127.441 226.681 1.00 148.75 2192 SER A O 1
ATOM 14867 N N . ILE A 1 2193 ? 142.610 129.489 226.413 1.00 147.80 2193 ILE A N 1
ATOM 14868 C CA . ILE A 1 2193 ? 141.366 130.144 226.811 1.00 147.80 2193 ILE A CA 1
ATOM 14869 C C . ILE A 1 2193 ? 140.288 129.934 225.750 1.00 147.80 2193 ILE A C 1
ATOM 14870 O O . ILE A 1 2193 ? 139.094 129.866 226.067 1.00 147.80 2193 ILE A O 1
ATOM 14875 N N . LEU A 1 2194 ? 140.683 129.827 224.477 1.00 146.78 2194 LEU A N 1
ATOM 14876 C CA . LEU A 1 2194 ? 139.708 129.503 223.441 1.00 146.78 2194 LEU A CA 1
ATOM 14877 C C . LEU A 1 2194 ? 139.288 128.041 223.511 1.00 146.78 2194 LEU A C 1
ATOM 14878 O O . LEU A 1 2194 ? 138.158 127.703 223.139 1.00 146.78 2194 LEU A O 1
ATOM 14883 N N . SER A 1 2195 ? 140.175 127.162 223.983 1.00 146.41 2195 SER A N 1
ATOM 14884 C CA . SER A 1 2195 ? 139.799 125.762 224.152 1.00 146.41 2195 SER A CA 1
ATOM 14885 C C . SER A 1 2195 ? 138.868 125.568 225.343 1.00 146.41 2195 SER A C 1
ATOM 14886 O O . SER A 1 2195 ? 137.970 124.719 225.292 1.00 146.41 2195 SER A O 1
ATOM 14889 N N . GLN A 1 2196 ? 139.059 126.339 226.416 1.00 147.24 2196 GLN A N 1
ATOM 14890 C CA . GLN A 1 2196 ? 138.198 126.216 227.587 1.00 147.24 2196 GLN A CA 1
ATOM 14891 C C . GLN A 1 2196 ? 136.811 126.796 227.348 1.00 147.24 2196 GLN A C 1
ATOM 14892 O O . GLN A 1 2196 ? 135.860 126.394 228.026 1.00 147.24 2196 GLN A O 1
ATOM 14898 N N . SER A 1 2197 ? 136.676 127.728 226.405 1.00 146.12 2197 SER A N 1
ATOM 14899 C CA . SER A 1 2197 ? 135.404 128.378 226.115 1.00 146.12 2197 SER A CA 1
ATOM 14900 C C . SER A 1 2197 ? 134.801 127.903 224.799 1.00 146.12 2197 SER A C 1
ATOM 14901 O O . SER A 1 2197 ? 133.921 128.569 224.245 1.00 146.12 2197 SER A O 1
ATOM 14904 N N . LYS A 1 2198 ? 135.257 126.757 224.290 1.00 141.38 2198 LYS A N 1
ATOM 14905 C CA . LYS A 1 2198 ? 134.723 126.227 223.042 1.00 141.38 2198 LYS A CA 1
ATOM 14906 C C . LYS A 1 2198 ? 133.393 125.511 223.246 1.00 141.38 2198 LYS A C 1
ATOM 14907 O O . LYS A 1 2198 ? 132.554 125.504 222.339 1.00 141.38 2198 LYS A O 1
ATOM 14913 N N . LYS A 1 2199 ? 133.179 124.916 224.421 1.00 141.98 2199 LYS A N 1
ATOM 14914 C CA . LYS A 1 2199 ? 131.959 124.156 224.673 1.00 141.98 2199 LYS A CA 1
ATOM 14915 C C . LYS A 1 2199 ? 130.807 125.027 225.155 1.00 141.98 2199 LYS A C 1
ATOM 14916 O O . LYS A 1 2199 ? 129.645 124.695 224.893 1.00 141.98 2199 LYS A O 1
ATOM 14922 N N . ARG A 1 2200 ? 131.096 126.127 225.853 1.00 138.04 2200 ARG A N 1
ATOM 14923 C CA . ARG A 1 2200 ? 130.027 126.996 226.334 1.00 138.04 2200 ARG A CA 1
ATOM 14924 C C . ARG A 1 2200 ? 129.380 127.764 225.189 1.00 138.04 2200 ARG A C 1
ATOM 14925 O O . ARG A 1 2200 ? 128.175 128.038 225.221 1.00 138.04 2200 ARG A O 1
ATOM 14933 N N . LEU A 1 2201 ? 130.159 128.115 224.172 1.00 137.69 2201 LEU A N 1
ATOM 14934 C CA . LEU A 1 2201 ? 129.665 128.848 223.021 1.00 137.69 2201 LEU A CA 1
ATOM 14935 C C . LEU A 1 2201 ? 129.248 127.866 221.928 1.00 137.69 2201 LEU A C 1
ATOM 14936 O O . LEU A 1 2201 ? 129.310 126.644 222.098 1.00 137.69 2201 LEU A O 1
ATOM 14941 N N . HIS A 1 2202 ? 128.816 128.402 220.787 1.00 130.58 2202 HIS A N 1
ATOM 14942 C CA . HIS A 1 2202 ? 128.411 127.598 219.641 1.00 130.58 2202 HIS A CA 1
ATOM 14943 C C . HIS A 1 2202 ? 129.415 127.702 218.496 1.00 130.58 2202 HIS A C 1
ATOM 14944 O O . HIS A 1 2202 ? 129.034 127.677 217.323 1.00 130.58 2202 HIS A O 1
ATOM 14951 N N . ILE A 1 2203 ? 130.701 127.819 218.826 1.00 130.17 2203 ILE A N 1
ATOM 14952 C CA . ILE A 1 2203 ? 131.733 127.945 217.805 1.00 130.17 2203 ILE A CA 1
ATOM 14953 C C . ILE A 1 2203 ? 131.939 126.600 217.122 1.00 130.17 2203 ILE A C 1
ATOM 14954 O O . ILE A 1 2203 ? 132.086 125.563 217.783 1.00 130.17 2203 ILE A O 1
ATOM 14959 N N . GLU A 1 2204 ? 131.941 126.610 215.788 1.00 121.54 2204 GLU A N 1
ATOM 14960 C CA . GLU A 1 2204 ? 132.116 125.374 215.033 1.00 121.54 2204 GLU A CA 1
ATOM 14961 C C . GLU A 1 2204 ? 133.591 125.046 214.834 1.00 121.54 2204 GLU A C 1
ATOM 14962 O O . GLU A 1 2204 ? 134.031 123.930 215.132 1.00 121.54 2204 GLU A O 1
ATOM 14968 N N . ASP A 1 2205 ? 134.370 126.004 214.335 1.00 126.75 2205 ASP A N 1
ATOM 14969 C CA . ASP A 1 2205 ? 135.780 125.776 214.052 1.00 126.75 2205 ASP A CA 1
ATOM 14970 C C . ASP A 1 2205 ? 136.590 126.993 214.474 1.00 126.75 2205 ASP A C 1
ATOM 14971 O O . ASP A 1 2205 ? 136.075 128.109 214.557 1.00 126.75 2205 ASP A O 1
ATOM 14976 N N . TYR A 1 2206 ? 137.877 126.764 214.726 1.00 130.91 2206 TYR A N 1
ATOM 14977 C CA . TYR A 1 2206 ? 138.792 127.825 215.119 1.00 130.91 2206 TYR A CA 1
ATOM 14978 C C . TYR A 1 2206 ? 140.160 127.569 214.505 1.00 130.91 2206 TYR A C 1
ATOM 14979 O O . TYR A 1 2206 ? 140.589 126.421 214.362 1.00 130.91 2206 TYR A O 1
ATOM 14988 N N . SER A 1 2207 ? 140.840 128.653 214.139 1.00 128.73 2207 SER A N 1
ATOM 14989 C CA . SER A 1 2207 ? 142.173 128.567 213.565 1.00 128.73 2207 SER A CA 1
ATOM 14990 C C . SER A 1 2207 ? 142.977 129.783 213.996 1.00 128.73 2207 SER A C 1
ATOM 14991 O O . SER A 1 2207 ? 142.431 130.881 214.129 1.00 128.73 2207 SER A O 1
ATOM 14994 N N . VAL A 1 2208 ? 144.274 129.579 214.212 1.00 130.51 2208 VAL A N 1
ATOM 14995 C CA . VAL A 1 2208 ? 145.182 130.632 214.648 1.00 130.51 2208 VAL A CA 1
ATOM 14996 C C . VAL A 1 2208 ? 146.327 130.720 213.649 1.00 130.51 2208 VAL A C 1
ATOM 14997 O O . VAL A 1 2208 ? 146.851 129.694 213.202 1.00 130.51 2208 VAL A O 1
ATOM 15001 N N . SER A 1 2209 ? 146.715 131.945 213.295 1.00 131.05 2209 SER A N 1
ATOM 15002 C CA . SER A 1 2209 ? 147.820 132.160 212.371 1.00 131.05 2209 SER A CA 1
ATOM 15003 C C . SER A 1 2209 ? 148.683 133.304 212.878 1.00 131.05 2209 SER A C 1
ATOM 15004 O O . SER A 1 2209 ? 148.180 134.234 213.512 1.00 131.05 2209 SER A O 1
ATOM 15007 N N . GLN A 1 2210 ? 149.985 133.227 212.608 1.00 128.60 2210 GLN A N 1
ATOM 15008 C CA . GLN A 1 2210 ? 150.926 134.259 213.044 1.00 128.60 2210 GLN A CA 1
ATOM 15009 C C . GLN A 1 2210 ? 151.148 135.225 211.888 1.00 128.60 2210 GLN A C 1
ATOM 15010 O O . GLN A 1 2210 ? 152.064 135.062 211.080 1.00 128.60 2210 GLN A O 1
ATOM 15016 N N . THR A 1 2211 ? 150.290 136.245 211.810 1.00 119.05 2211 THR A N 1
ATOM 15017 C CA . THR A 1 2211 ? 150.398 137.328 210.830 1.00 119.05 2211 THR A CA 1
ATOM 15018 C C . THR A 1 2211 ? 150.421 136.772 209.402 1.00 119.05 2211 THR A C 1
ATOM 15019 O O . THR A 1 2211 ? 151.408 136.872 208.669 1.00 119.05 2211 THR A O 1
ATOM 15023 N N . THR A 1 2212 ? 149.295 136.166 209.032 1.00 104.87 2212 THR A N 1
ATOM 15024 C CA . THR A 1 2212 ? 149.154 135.606 207.696 1.00 104.87 2212 THR A CA 1
ATOM 15025 C C . THR A 1 2212 ? 149.185 136.714 206.645 1.00 104.87 2212 THR A C 1
ATOM 15026 O O . THR A 1 2212 ? 148.990 137.897 206.938 1.00 104.87 2212 THR A O 1
ATOM 15030 N N . LEU A 1 2213 ? 149.435 136.311 205.398 1.00 92.85 2213 LEU A N 1
ATOM 15031 C CA . LEU A 1 2213 ? 149.550 137.268 204.306 1.00 92.85 2213 LEU A CA 1
ATOM 15032 C C . LEU A 1 2213 ? 148.197 137.759 203.807 1.00 92.85 2213 LEU A C 1
ATOM 15033 O O . LEU A 1 2213 ? 148.133 138.821 203.176 1.00 92.85 2213 LEU A O 1
ATOM 15038 N N . ASP A 1 2214 ? 147.120 137.018 204.078 1.00 90.48 2214 ASP A N 1
ATOM 15039 C CA . ASP A 1 2214 ? 145.796 137.429 203.622 1.00 90.48 2214 ASP A CA 1
ATOM 15040 C C . ASP A 1 2214 ? 145.398 138.771 204.225 1.00 90.48 2214 ASP A C 1
ATOM 15041 O O . ASP A 1 2214 ? 145.004 139.697 203.505 1.00 90.48 2214 ASP A O 1
ATOM 15046 N N . GLN A 1 2215 ? 145.496 138.895 205.552 1.00 99.23 2215 GLN A N 1
ATOM 15047 C CA . GLN A 1 2215 ? 145.136 140.149 206.203 1.00 99.23 2215 GLN A CA 1
ATOM 15048 C C . GLN A 1 2215 ? 146.074 141.280 205.803 1.00 99.23 2215 GLN A C 1
ATOM 15049 O O . GLN A 1 2215 ? 145.636 142.429 205.680 1.00 99.23 2215 GLN A O 1
ATOM 15055 N N . VAL A 1 2216 ? 147.354 140.977 205.580 1.00 93.54 2216 VAL A N 1
ATOM 15056 C CA . VAL A 1 2216 ? 148.301 142.008 205.160 1.00 93.54 2216 VAL A CA 1
ATOM 15057 C C . VAL A 1 2216 ? 147.916 142.552 203.789 1.00 93.54 2216 VAL A C 1
ATOM 15058 O O . VAL A 1 2216 ? 147.907 143.768 203.563 1.00 93.54 2216 VAL A O 1
ATOM 15062 N N . PHE A 1 2217 ? 147.581 141.657 202.856 1.00 84.50 2217 PHE A N 1
ATOM 15063 C CA . PHE A 1 2217 ? 147.173 142.103 201.527 1.00 84.50 2217 PHE A CA 1
ATOM 15064 C C . PHE A 1 2217 ? 145.849 142.853 201.579 1.00 84.50 2217 PHE A C 1
ATOM 15065 O O . PHE A 1 2217 ? 145.660 143.839 200.856 1.00 84.50 2217 PHE A O 1
ATOM 15073 N N . VAL A 1 2218 ? 144.922 142.408 202.432 1.00 92.23 2218 VAL A N 1
ATOM 15074 C CA . VAL A 1 2218 ? 143.648 143.110 202.570 1.00 92.23 2218 VAL A CA 1
ATOM 15075 C C . VAL A 1 2218 ? 143.873 144.523 203.094 1.00 92.23 2218 VAL A C 1
ATOM 15076 O O . VAL A 1 2218 ? 143.267 145.485 202.607 1.00 92.23 2218 VAL A O 1
ATOM 15080 N N . ASN A 1 2219 ? 144.757 144.674 204.082 1.00 94.53 2219 ASN A N 1
ATOM 15081 C CA . ASN A 1 2219 ? 145.062 146.002 204.606 1.00 94.53 2219 ASN A CA 1
ATOM 15082 C C . ASN A 1 2219 ? 145.738 146.871 203.553 1.00 94.53 2219 ASN A C 1
ATOM 15083 O O . ASN A 1 2219 ? 145.408 148.055 203.414 1.00 94.53 2219 ASN A O 1
ATOM 15088 N N . PHE A 1 2220 ? 146.686 146.303 202.803 1.00 90.10 2220 PHE A N 1
ATOM 15089 C CA . PHE A 1 2220 ? 147.366 147.072 201.765 1.00 90.10 2220 PHE A CA 1
ATOM 15090 C C . PHE A 1 2220 ? 146.393 147.518 200.680 1.00 90.10 2220 PHE A C 1
ATOM 15091 O O . PHE A 1 2220 ? 146.544 148.604 200.108 1.00 90.10 2220 PHE A O 1
ATOM 15099 N N . ALA A 1 2221 ? 145.388 146.693 200.382 1.00 90.91 2221 ALA A N 1
ATOM 15100 C CA . ALA A 1 2221 ? 144.392 147.075 199.387 1.00 90.91 2221 ALA A CA 1
ATOM 15101 C C . ALA A 1 2221 ? 143.392 148.084 199.935 1.00 90.91 2221 ALA A C 1
ATOM 15102 O O . ALA A 1 2221 ? 142.888 148.922 199.179 1.00 90.91 2221 ALA A O 1
ATOM 15104 N N . LYS A 1 2222 ? 143.092 148.023 201.235 1.00 95.19 2222 LYS A N 1
ATOM 15105 C CA . LYS A 1 2222 ? 142.169 148.988 201.823 1.00 95.19 2222 LYS A CA 1
ATOM 15106 C C . LYS A 1 2222 ? 142.830 150.344 202.036 1.00 95.19 2222 LYS A C 1
ATOM 15107 O O . LYS A 1 2222 ? 142.135 151.365 202.097 1.00 95.19 2222 LYS A O 1
ATOM 15113 N N . ASP A 1 2223 ? 144.159 150.376 202.161 1.00 99.74 2223 ASP A N 1
ATOM 15114 C CA . ASP A 1 2223 ? 144.857 151.652 202.292 1.00 99.74 2223 ASP A CA 1
ATOM 15115 C C . ASP A 1 2223 ? 144.653 152.518 201.054 1.00 99.74 2223 ASP A C 1
ATOM 15116 O O . ASP A 1 2223 ? 144.236 153.678 201.155 1.00 99.74 2223 ASP A O 1
ATOM 15121 N N . GLN A 1 2224 ? 144.938 151.970 199.877 1.00 98.17 2224 GLN A N 1
ATOM 15122 C CA . GLN A 1 2224 ? 144.746 152.697 198.626 1.00 98.17 2224 GLN A CA 1
ATOM 15123 C C . GLN A 1 2224 ? 144.602 151.733 197.454 1.00 98.17 2224 GLN A C 1
ATOM 15124 O O . GLN A 1 2224 ? 143.655 151.827 196.673 1.00 98.17 2224 GLN A O 1
#

Organism: Homo sapiens (NCBI:txid9606)

Solvent-accessible surface area: 82873 Å² total; per-residue (Å²): 100,159,63,31,14,159,5,0,48,73,8,32,90,12,56,60,165,84,77,81,101,45,44,121,52,8,18,22,9,2,31,76,17,5,90,82,14,34,69,35,8,139,50,35,97,58,131,76,35,63,53,4,8,0,6,3,6,2,2,3,4,2,0,2,23,25,12,35,4,0,8,40,36,7,12,60,16,65,20,119,133,154,76,12,75,0,4,34,36,55,60,14,30,45,26,124,144,0,8,29,26,78,48,34,54,13,35,67,112,61,22,47,30,45,59,136,40,83,6,78,111,28,24,128,100,22,43,114,42,49,73,120,130,64,76,87,63,134,126,88,79,78,56,69,64,48,38,80,96,29,85,62,74,80,30,42,78,64,26,34,64,72,48,38,92,100,67,73,76,94,57,47,79,70,40,73,80,67,76,86,52,46,58,72,48,56,67,48,84,99,35,90,82,29,48,68,18,26,64,52,11,17,45,18,21,5,72,47,7,36,41,81,45,53,22,150,2,107,51,46,45,68,110,22,73,98,117,66,142,159,73,111,112,71,108,73,1,38,21,98,28,24,20,15,179,128,109,83,8,91,66,36,29,129,63,65,118,81,43,75,66,22,157,23,15,36,63,10,34,65,5,23,22,23,2,23,0,1,10,19,49,50,18,49,10,13,124,109,1,4,61,28,1,44,105,28,25,68,11,34,19,7,50,105,20,20,64,24,25,45,99,58,60,28,72,80,70,91,71,71,43,68,115,24,103,17,20,53,37,18,18,115,32,4,69,37,214,70,29,44,109,99,16,86,131,69,14,126,59,95,76,96,46,6,115,51,15,38,60,56,35,22,75,156,119,183,70,3,6,49,60,17,35,97,37,32,50,119,42,20,89,74,58,13,112,75,41,117,60,19,24,56,113,4,35,49,76,13,63,54,83,103,154,3,50,99,70,3,76,100,18,44,124,115,165,70,14,4,0,3,0,5,24,69,65,143,78,97,24,96,91,134,33,79,70,28,7,80,0,33,0,10,1,12,0,28,26,1,9,45,6,46,88,54,52,50,45,62,18,19,14,11,4,35,29,64,23,58,64,23,5,5,8,21,12,0,2,0,0,10,1,0,0,8,0,0,11,1,0,3,46,34,28,33,43,31,152,116,41,5,0,0,20,2,0,0,10,12,8,2,5,22,25,34,15,66,15,27,81,21,7,26,120,22,15,14,23,23,4,8,13,2,0,1,0,2,0,6,14,8,0,17,21,7,0,72,20,24,52,40,54,20,22,4,9,0,39,2,5,4,5,64,36,76,14,8,45,110,1,42,39,36,16,8,28,97,9,4,54,75,2,0,18,68,0,9,76,21,3,76,144,7,57,1,9,43,60,2,44,51,45,8,11,79,65,10,3,21,22,4,0,38,1,0,0,31,1,1,6,20,5,0,4,95,41,32,132,3,31,23,1,2,1,9,0,0,2,48,11,3,21,45,12,2,19,8,32,39,17,44,20,76,125,73,209,36,41,71,91,90,33,38,137,18,1,59,66,1,5,0,0,9,0,3,0,4,20,5,9,7,13,3,2,8,3,12,11,0,0,72,131,83,1,32,142,92,0,40,52,140,55,125,31,6,14,4,25,22,0,40,61,24,1,101,105,0,14,140,50,9,25,58,67,7,124,73,30,19,12,4,114,34,50,91,31,9,56,70,130,59,175,166,30,106,146,173,18,133,154,60,141,74,0,0,14,2,90,102,0,34,18,51,55,226,99,62,112,58,117,15,1,60,21,2,68,2,53,0,17,18,20,29,0,2,0,1,0,1,22,8,27,0,6,13,50,20,0,6,4,1,1,1,4,12,34,42,30,76,54,30,12,0,84,1,56,66,75,16,2,121,89,81,9,71,64,6,17,106,46,2,0,10,1,18,30,95,47,19,18,8,45,20,0,6,1,45,25,0,1,59,0,3,0,38,2,50,63,46,54,91,157,105,0,122,57,36,20,108,80,0,8,102,17,0,41,19,84,83,83,47,35,174,24,82,0,59,119,18,43,7,3,25,24,5,6,0,8,0,0,8,0,1,0,3,48,2,99,1,0,0,0,4,4,0,4,20,7,0,2,0,95,11,8,30,18,0,2,71,0,0,15,114,30,63,160,14,44,2,3,0,0,0,2,8,28,17,59,0,0,12,4,0,4,30,22,0,0,0,1,4,53,0,98,72,52,18,40,8,42,10,88,99,3,10,103,124,42,42,73,4,55,36,7,65,12,38,114,119,70,43,24,96,50,1,150,142,41,21,121,86,10,116,76,87,33,66,26,2,66,26,13,15,4,12,1,91,81,56,64,93,0,5,81,35,9,35,108,222,113,66,9,44,8,4,23,27,3,36,2,25,31,3,6,55,65,11,24,140,122,71,50,118,26,99,150,100,20,103,47,230,141,12,48,120,11,3,45,85,2,4,49,77,6,18,64,17,18,23,151,88,24,196,162,13,69,104,4,30,6,34,23,1,4,55,1,0,43,59,1,2,63,48,19,104,69,44,40,111,102,32,157,10,84,47,31,22,1,17,1,27,30,14,126,128,8,51,1,0,4,0,14,13,44,77,132,86,68,13,2,59,79,5,33,64,17,0,23,115,119,3,9,0,2,4,17,36,13,128,43,75,46,11,93,147,15,106,31,80,87,76,69,111,110,122,76,86,30,132,60,92,161,31,92,82,90,33,161,133,82,36,152,72,78,106,133,76,30,1,70,78,30,131,46,138,157,14,17,20,93,55,109,107,24,12,10,21,88,48,10,39,49,18,55,5,47,3,32,4,50,2,4,45,0,61,63,37,30,0,3,23,8,5,5,18,9,15,16,71,49,5,45,137,35,26,153,90,51,114,25,3,81,5,28,5,3,1,0,0,0,2,6,39,45,173,106,43,111,75,1,58,54,1,8,129,56,66,57,136,69,114,160,124,60,170,50,68,26,18,18,125,25,22,53,12,38,4,82,2,2,43,5,27,59,14,136,7,5,1,6,0,0,1,8,6,5,2,21,0,1,4,0,0,1,0,4,3,0,0,1,1,2,0,6,30,25,38,138,192,47,153,49,43,11,30,36,0,0,8,0,31,0,32,0,4,75,34,109,37,27,2,51,33,17,35,51,79,71,63,26,63,39,13,31,24,1,5,5,0,3,1,0,0,1,0,2,0,0,0,6,10,0,6,23,5,0,83,4,75,80,34,40,6,18,21,10,3,34,3,4,21,5,112,13,49,24,5,2,66,0,1,6,60,34,1,39,53,20,0,45,67,1,1,69,58,2,26,91,28,2,79,93,42,130,42,127,12,1,17,20,113,70,0,49,88,12,2,27,79,0,1,69,29,0,0,90,0,0,0,0,44,10,0,39,9,2,59,124,53,99,30,28,0,24,0,0,0,23,18,4,1,47,2,1,40,34,0,2,17,6,5,12,23,0,21,38,20,53,73,102,23,133,78,147,53,35,78,99,3,59,106,59,27,65,88,52,34,97,63,0,2,2,0,0,0,23,0,0,10,13,0,10,58,20,36,37,117,40,86,40,133,137,78,150,63,0,99,51,166,107,33,0,13,62,3,16,121,17,0,35,66,15,0,76,68,24,28,104,64,0,19,75,49,31,31,129,124,184,136,202,66,31,90,22,6,124,150,10,32,93,99,1,93,107,34,40,26,155,94,15,25,1,16,6,58,47,0,7,15,62,74,224,241,95,229,155,37,29,0,21,129,2,4,3,1,1,41,44,60,10,3,5,0,7,0,1,31,19,46,0,8,11,34,12,5,0,60,1,4,0,20,44,30,86,21,73,145,34,27,1,66,2,59,171,30,14,18,122,90,52,41,63,70,0,17,86,22,0,1,6,0,3,29,120,45,3,18,14,102,38,0,8,0,53,26,2,0,37,0,11,0,21,0,30,0,4,13,114,188,52,14,41,158,9,0,52,86,2,2,164,53,3,12,4,116,134,37,0,126,80,66,0,16,91,20,31,20,0,1,29,7,23,0,2,1,0,9,4,8,0,20,15,5,31,0,0,0,3,2,10,0,18,29,12,1,10,1,94,2,15,35,58,3,0,59,1,4,43,43,6,30,175,120,47,23,0,1,4,0,0,1,12,14,5,62,0,0,54,6,4,4,54,56,0,0,2,0,4,104,0,127,9,54,0,11,8,41,14,79,77,1,17,108,94,67,19,82,21,26,1,5,30,0,34,48,134,45,133,69,6,37,83,11,4,49,150,22,6,127,23,31,91,54,46,31,110,5,115,32,7,0,16,10,26,4,50,84,33,99,79,50,2,2,106,5,12,30,60,10,30,133,9,54,156,150,20,153,15,44,13,6,16,4,38,37,1,34,0,36,10,3,2,4,36,15,11,103,106,108

B-factor: mean 77.08, std 29.29, range [30.0, 154.24]

Radius of gyration: 54.76 Å; Cα contacts (8 Å, |Δi|>4): 3225; chains: 1; bounding box: 88×77×192 Å

InterPro domains:
  IPR003439 ABC transporter-like, ATP-binding domain [PF00005] (917-1061)
  IPR003439 ABC transporter-like, ATP-binding domain [PF00005] (1932-2073)
  IPR003439 ABC transporter-like, ATP-binding domain [PS50893] (899-1131)
  IPR003439 ABC transporter-like, ATP-binding domain [PS50893] (1912-2144)
  IPR003593 AAA+ ATPase domain [SM00382] (925-1122)
  IPR003593 AAA+ ATPase domain [SM00382] (1938-2123)
  IPR013525 ABC-2 type transporter, transmembrane domain [PF12698] (640-841)
  IPR013525 ABC-2 type transporter, transmembrane domain [PF12698] (1543-1869)
  IPR017871 ABC transporter-like, conserved site [PS00211] (1033-1047)
  IPR026082 ABC transporter A [PTHR19229] (1891-2229)
  IPR027417 P-loop containing nucleoside triphosphate hydrolase [G3DSA:3.40.50.300] (889-1162)
  IPR027417 P-loop containing nucleoside triphosphate hydrolase [G3DSA:3.40.50.300] (1903-2147)
  IPR027417 P-loop containing nucleoside triphosphate hydrolase [SSF52540] (907-1113)
  IPR027417 P-loop containing nucleoside triphosphate hydrolase [SSF52540] (1909-2142)
  IPR056264 ABCA1-4-like, C-terminal R2 regulatory domain [PF23321] (2136-2210)

Nearest PDB structures (foldseek):
  7tbw-assembly1_A  TM=1.001E+00  e=0.000E+00  Homo sapiens
  7lkz-assembly1_A  TM=8.886E-01  e=0.000E+00  Homo sapiens
  8f5b-assembly1_A  TM=9.060E-01  e=0.000E+00  Homo sapiens
  8eop-assembly1_A  TM=9.132E-01  e=0.000E+00  Homo sapiens
  8eeb-assembly1_A  TM=6.599E-01  e=0.000E+00  Homo sapiens

GO terms:
  GO:0097708 intracellular vesicle (C, IDA)
  GO:0005886 plasma membrane (C, IDA)
  GO:0033344 cholesterol efflux (P, IDA)
  GO:0140326 ATPase-coupled intramembrane lipid carrier activity (F, IDA)
  GO:0140328 floppase activity (F, IDA)
  GO:0033344 cholesterol efflux (P, IGI)
  GO:0033700 phospholipid efflux (P, IGI)
  GO:0120014 phospholipid transfer activity (F, IGI)
  GO:0009306 protein secretion (P, IMP)
  GO:0005768 endosome (C, IDA)
  GO:0140326 ATPase-coupled intramembrane lipid carrier activity (F, EXP)
  GO:0090554 phosphatidylcholine floppase activity (F, IMP)
  GO:0034380 high-density lipoprotein particle assembly (P, IMP)
  GO:0005886 plasma membrane (C, IMP)
  GO:0033344 cholesterol efflux (P, IMP)
  GO:0033700 phospholipid efflux (P, IMP)
  GO:0005515 protein binding (F, IPI)
  GO:0005789 endoplasmic reticulum membrane (C, TAS)
  GO:0005886 plasma membrane (C, TAS)
  GO:0090554 phosphatidylcholine floppase activity (F, IDA)

Foldseek 3Di:
DVLLLVLLLVVLVLVCVLPVVVLVCLLCLLVVLLVVLLVVVVVFDFFFFAFFFFAWAFFLLQFPLSNLLSLAQRLFRPRPNDDQCCLPQAFNCSFPQALVVLLLVLVLVVLLCLLVACLVVLLVVLVVVCCVPVVDDDLVVVLVVLCVVQVDLPSNVVSLVVNCVPPPCPSVVVVVVCVVCSNVFCVCVVDDVSVVSLVVSLLSVLVVVLSVVVSPRVVLVVVLVVVCVDDCVVACSVCNNSGHVVVVLVVVLVVCVVPPDDVSSVLLCLQVQFAFEEEEAPQVLVVLLVVLLLVSLCLVVLLQLLVLQCVPCVVVVVCCLADDVSVVVVLVLLDHDCSQVVSCVSNVNDPCGSVNVCVARPDHPVHHVVVVSVVVVVVSVVSNVNNPSGCSVRYDYDHHVVSVQVVQVVCVVVVHHAWYKYWDDDDSYPDLDPLATEIAIAAFCQLAPFFVDFFPQADFDDLQSGSRPQVSCSRRCPQNVLLSSLQSSLCSVFVDPFGFIEMATAFIARRFIDRVSLVVLLQCVLVSVQLSLLLLLLVLLLVVLVCQQLCNVQQLLLLADDDVSVLVSSLVSSLVSQLSSQLVSLVSCCVSVNQVQADSVVSSVLSSLVSLLSSLVSLLLSQVDRDSLLSSLFRSLVSVLLLLLLVLCVLAVPPAAPVNQLVSCLNPSNLSVVLSNLQSSCRSLLHHCPVPLFQDRDSPHDGDTNVNSSVSSVVSSVVSNVSSVLSCQDPNDQQALHHDDCPPCVDPPFQQFKFWFQFFDADPPPRLQQAGTDGDTFTFLFAAAAEEFFRNCQLVVLSCVARGHHTPDTWMAGSNHTCSPPRSVQSNQEFEQHPDQRDDFSAFLLSLQLSSQSSNPDDPVRSVVLSVVLCVLLPPPVPRRPPTPVPFFPQVSLSSSLSSRPHYHHQEGYYAASDFFFFLQSVLSSLVVCQVPSGGNRHYHHHFDLVSCQFRGQWYWYGGSNHGQDIGHPLVLLVPDDKFKKKWDFDVVLQVLQCVQPPDKDFDDDFQRTRIIGHSVVLVSLVVVCVPVLWTWMFMRGVQVSNVVSVVVVAFFDDQDDDPVLLVLLLVLLLVVVVLQCVLDPSSLCSQFVSLLVSLLSSLVSVLPRDDFLDRDKAWLAPVPDQEAEEEEEQRPPPVQQGVLLVDLCLDPLFLALQAFVHGPDPPAQWADDWDDFAFDDDPPPLVVDPVVDPQDQVCNWDDFDDPSGRDDDDPCQLPGGFGWTDSRRSYIYGYQYPHSPNSNVNSVQRVVSVVCVVVSNSDDDHHFKYKSKHFHPALVSSVSSLVVVQVPDPHDDDCSPNVSSVSSSSSSRSNHHGMHMYMHGRSSRSSRSSNSSQSSSQSVSLSSHDPDPDSRSRHYIYIHGYDSDPDHYQVVCVPSVLSSLLVSLLSVLLSLLSRQLLLCLVVLLQVLFCNVLLLLLALDDPLSSVVSSLVSSLVSQVVSVVSNLVSCVVSVVCLACPPQRPVVLSLLSSLLSLLVNLVSNPQSVPDNHSSVSSSVSSSVSSCLLSSLLVVLVCLPPVDPDCVNVVVVVVVVVSLLRLSVLSSQQSSLSNVVVSVVVVVVCDHQCDCVHSVVSSVSSNVSSVVSSVVSSCVVVVVPCVADPQQVVQLVCCPPDPDPAFQKWWAFWWADDPPPPATLATGDTHTHGLQFEEEEEERRSQCPLVVLCCQSVVDPTDDTWMGGRNRTCVVDNSVSSLQEQEQHSDQSFDQSAALLSLQLSLSSSNRHDPVCSNVNSVVLCVLQPCPVRRHPGLNPTGPLVSLSSSVSSSPHNLHQEGEAAASPTRRHPVRLSSVSVVQVVSSVVRHYYYYYHNDQVSCLRNGAWYWYGGSNDTHQGGGNVVCLVPLHFAKKKKWFWLPVVVVVVCCVVAVDWDWPSDDPTMTMTGDPSHDDSVSVVVVVCVVCVVVHGIDTMIMITRGVSVSVNVVVVVD